Protein 8E16 (pdb70)

Organism: NCBI:txid205868

B-factor: mean 70.56, std 2.94, range [62.06, 99.28]

Structure (mmCIF, N/CA/C/O backbone):
data_8E16
#
_entry.id   8E16
#
loop_
_atom_site.group_PDB
_atom_site.id
_atom_site.type_symbol
_atom_site.label_atom_id
_atom_site.label_alt_id
_atom_site.label_comp_id
_atom_site.label_asym_id
_atom_site.label_entity_id
_atom_site.label_seq_id
_atom_site.pdbx_PDB_ins_code
_atom_site.Cartn_x
_atom_site.Cartn_y
_atom_site.Cartn_z
_atom_site.occupancy
_atom_site.B_iso_or_equiv
_atom_site.auth_seq_id
_atom_site.auth_comp_id
_atom_site.auth_asym_id
_atom_site.auth_atom_id
_atom_site.pdbx_PDB_model_num
ATOM 1 N N . ALA A 1 2 ? 191.100 272.275 282.686 1.00 75.64 2 ALA I N 1
ATOM 2 C CA . ALA A 1 2 ? 191.190 273.282 283.740 1.00 75.64 2 ALA I CA 1
ATOM 3 C C . ALA A 1 2 ? 191.284 274.689 283.147 1.00 75.64 2 ALA I C 1
ATOM 4 O O . ALA A 1 2 ? 190.253 275.320 282.934 1.00 75.64 2 ALA I O 1
ATOM 11 N N . PHE A 1 3 ? 192.486 275.191 282.848 1.00 72.65 3 PHE I N 1
ATOM 12 C CA . PHE A 1 3 ? 192.712 276.494 282.227 1.00 72.65 3 PHE I CA 1
ATOM 13 C C . PHE A 1 3 ? 192.561 276.433 280.706 1.00 72.65 3 PHE I C 1
ATOM 14 O O . PHE A 1 3 ? 193.429 275.923 280.007 1.00 72.65 3 PHE I O 1
ATOM 31 N N . ASN A 1 4 ? 191.469 276.965 280.181 1.00 75.20 4 ASN I N 1
ATOM 32 C CA . ASN A 1 4 ? 191.188 277.016 278.750 1.00 75.20 4 ASN I CA 1
ATOM 33 C C . ASN A 1 4 ? 191.648 278.322 278.097 1.00 75.20 4 ASN I C 1
ATOM 34 O O . ASN A 1 4 ? 191.728 278.387 276.875 1.00 75.20 4 ASN I O 1
ATOM 45 N N . ASN A 1 5 ? 191.916 279.365 278.879 1.00 71.69 5 ASN I N 1
ATOM 46 C CA . ASN A 1 5 ? 192.175 280.711 278.390 1.00 71.69 5 ASN I CA 1
ATOM 47 C C . ASN A 1 5 ? 193.513 281.272 278.867 1.00 71.69 5 ASN I C 1
ATOM 48 O O . ASN A 1 5 ? 194.124 282.058 278.149 1.00 71.69 5 ASN I O 1
ATOM 59 N N . PHE A 1 6 ? 193.994 280.899 280.048 1.00 67.40 6 PHE I N 1
ATOM 60 C CA . PHE A 1 6 ? 195.145 281.556 280.663 1.00 67.40 6 PHE I CA 1
ATOM 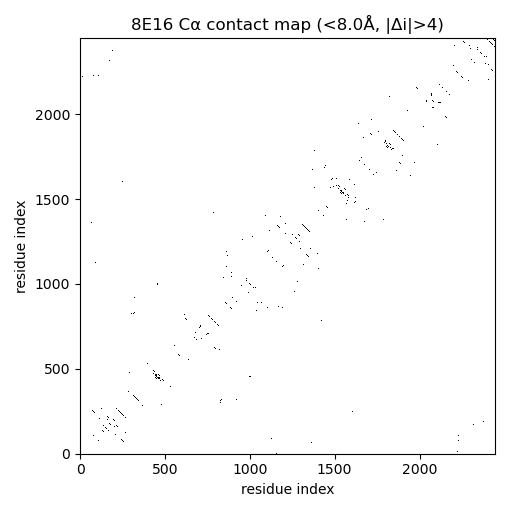61 C C . PHE A 1 6 ? 196.528 281.013 280.249 1.00 67.40 6 PHE I C 1
ATOM 62 O O . PHE A 1 6 ? 197.543 281.580 280.639 1.00 67.40 6 PHE I O 1
ATOM 79 N N . ILE A 1 7 ? 196.601 279.940 279.456 1.00 67.66 7 ILE I N 1
ATOM 80 C CA . ILE A 1 7 ? 197.860 279.341 278.978 1.00 67.66 7 ILE I CA 1
ATOM 81 C C . ILE A 1 7 ? 198.242 279.921 277.607 1.00 67.66 7 ILE I C 1
ATOM 82 O O . ILE A 1 7 ? 197.511 279.698 276.645 1.00 67.66 7 ILE I O 1
ATOM 98 N N . PRO A 1 8 ? 199.363 280.643 277.462 1.00 66.19 8 PRO I N 1
ATOM 99 C CA . PRO A 1 8 ? 199.748 281.259 276.202 1.00 66.19 8 PRO I CA 1
ATOM 100 C C . PRO A 1 8 ? 200.329 280.296 275.160 1.00 66.19 8 PRO I C 1
ATOM 101 O O . PRO A 1 8 ? 200.976 279.306 275.473 1.00 66.19 8 PRO I O 1
ATOM 112 N N . GLU A 1 9 ? 200.186 280.652 273.893 1.00 67.14 9 GLU I N 1
ATOM 113 C CA . GLU A 1 9 ? 201.072 280.225 272.812 1.00 67.14 9 GLU I CA 1
ATOM 114 C C . GLU A 1 9 ? 202.093 281.340 272.590 1.00 67.14 9 GLU I C 1
ATOM 115 O O . GLU A 1 9 ? 201.732 282.509 272.632 1.00 67.14 9 GLU I O 1
ATOM 127 N N . LEU A 1 10 ? 203.365 281.025 272.396 1.00 67.27 10 LEU I N 1
ATOM 128 C CA . LEU A 1 10 ? 204.442 282.012 272.290 1.00 67.27 10 LEU I CA 1
ATOM 129 C C . LEU A 1 10 ? 204.988 282.067 270.867 1.00 67.27 10 LEU I C 1
ATOM 130 O O . LEU A 1 10 ? 205.051 281.053 270.192 1.00 67.27 10 LEU I O 1
ATOM 146 N N . TRP A 1 11 ? 205.390 283.237 270.394 1.00 64.84 11 TRP I N 1
ATOM 147 C CA . TRP A 1 11 ? 206.047 283.412 269.104 1.00 64.84 11 TRP I CA 1
ATOM 148 C C . TRP A 1 11 ? 207.511 283.727 269.322 1.00 64.84 11 TRP I C 1
ATOM 149 O O . TRP A 1 11 ? 207.845 284.620 270.095 1.00 64.84 11 TRP I O 1
ATOM 170 N N . SER A 1 12 ? 208.391 283.037 268.607 1.00 69.88 12 SER I N 1
ATOM 171 C CA . SER A 1 12 ? 209.775 283.480 268.481 1.00 69.88 12 SER I CA 1
ATOM 172 C C . SER A 1 12 ? 209.806 284.867 267.839 1.00 69.88 12 SER I C 1
ATOM 173 O O . SER A 1 12 ? 209.198 285.086 266.798 1.00 69.88 12 SER I O 1
ATOM 181 N N . ASP A 1 13 ? 210.503 285.827 268.426 1.00 72.84 13 ASP I N 1
ATOM 182 C CA . ASP A 1 13 ? 210.624 287.200 267.923 1.00 72.84 13 ASP I CA 1
ATOM 183 C C . ASP A 1 13 ? 211.697 287.351 266.839 1.00 72.84 13 ASP I C 1
ATOM 184 O O . ASP A 1 13 ? 212.236 288.429 266.622 1.00 72.84 13 ASP I O 1
ATOM 193 N N . MET A 1 14 ? 212.037 286.261 266.159 1.00 74.17 14 MET I N 1
ATOM 194 C CA . MET A 1 14 ? 213.142 286.177 265.222 1.00 74.17 14 MET I CA 1
ATOM 195 C C . MET A 1 14 ? 212.767 285.285 264.050 1.00 74.17 14 MET I C 1
ATOM 196 O O . MET A 1 14 ? 212.429 284.121 264.236 1.00 74.17 14 MET I O 1
ATOM 210 N N . LEU A 1 15 ? 212.827 285.816 262.834 1.00 70.93 15 LEU I N 1
ATOM 211 C CA . LEU A 1 15 ? 212.594 285.036 261.622 1.00 70.93 15 LEU I CA 1
ATOM 212 C C . LEU A 1 15 ? 213.788 284.132 261.322 1.00 70.93 15 LEU I C 1
ATOM 213 O O . LEU A 1 15 ? 214.933 284.560 261.429 1.00 70.93 15 LEU I O 1
ATOM 229 N N . LEU A 1 16 ? 213.542 282.911 260.861 1.00 71.14 16 LEU I N 1
ATOM 230 C CA . LEU A 1 16 ? 214.563 282.066 260.246 1.00 71.14 16 LEU I CA 1
ATOM 231 C C . LEU A 1 16 ? 214.939 282.571 258.852 1.00 71.14 16 LEU I C 1
ATOM 232 O O . LEU A 1 16 ? 214.086 282.699 257.974 1.00 71.14 16 LEU I O 1
ATOM 248 N N . GLU A 1 17 ? 216.231 282.787 258.632 1.00 74.82 17 GLU I N 1
ATOM 249 C CA . GLU A 1 17 ? 216.802 283.013 257.306 1.00 74.82 17 GLU I CA 1
ATOM 250 C C . GLU A 1 17 ? 216.761 281.729 256.469 1.00 74.82 17 GLU I C 1
ATOM 251 O O . GLU A 1 17 ? 216.947 280.628 256.988 1.00 74.82 17 GLU I O 1
ATOM 263 N N . GLU A 1 18 ? 216.573 281.847 255.158 1.00 74.86 18 GLU I N 1
ATOM 264 C CA . GLU A 1 18 ? 216.748 280.723 254.237 1.00 74.86 18 GLU I CA 1
ATOM 265 C C . GLU A 1 18 ? 218.213 280.270 254.148 1.00 74.86 18 GLU I C 1
ATOM 266 O O . GLU A 1 18 ? 219.141 281.079 254.165 1.00 74.86 18 GLU I O 1
ATOM 278 N N . TRP A 1 19 ? 218.434 278.968 253.994 1.00 69.71 19 TRP I N 1
ATOM 279 C CA . TRP A 1 19 ? 219.727 278.408 253.618 1.00 69.71 19 TRP I CA 1
ATOM 280 C C . TRP A 1 19 ? 219.912 278.499 252.100 1.00 69.71 19 TRP I C 1
ATOM 281 O O . TRP A 1 19 ? 219.146 277.902 251.350 1.00 69.71 19 TRP I O 1
ATOM 302 N N . THR A 1 20 ? 220.915 279.250 251.641 1.00 70.20 20 THR I N 1
ATOM 303 C CA . THR A 1 20 ? 221.187 279.530 250.218 1.00 70.20 20 THR I CA 1
ATOM 304 C C . THR A 1 20 ? 222.637 279.235 249.855 1.00 70.20 20 THR I C 1
ATOM 305 O O . THR A 1 20 ? 223.529 279.341 250.693 1.00 70.20 20 THR I O 1
ATOM 316 N N . ALA A 1 21 ? 222.864 278.818 248.611 1.00 70.12 21 ALA I N 1
ATOM 317 C CA . ALA A 1 21 ? 224.173 278.417 248.108 1.00 70.12 21 ALA I CA 1
ATOM 318 C C . ALA A 1 21 ? 225.217 279.530 248.256 1.00 70.12 21 ALA I C 1
ATOM 319 O O . ALA A 1 21 ? 224.928 280.689 247.969 1.00 70.12 21 ALA I O 1
ATOM 326 N N . GLN A 1 22 ? 226.450 279.200 248.634 1.00 72.67 22 GLN I N 1
ATOM 327 C CA . GLN A 1 22 ? 227.549 280.155 248.533 1.00 72.67 22 GLN I CA 1
ATOM 328 C C . GLN A 1 22 ? 227.766 280.532 247.061 1.00 72.67 22 GLN I C 1
ATOM 329 O O . GLN A 1 22 ? 227.866 279.664 246.200 1.00 72.67 22 GLN I O 1
ATOM 343 N N . THR A 1 23 ? 227.865 281.824 246.770 1.00 71.79 23 THR I N 1
ATOM 344 C CA . THR A 1 23 ? 228.137 282.344 245.426 1.00 71.79 23 THR I CA 1
ATOM 345 C C . THR A 1 23 ? 229.637 282.469 245.195 1.00 71.79 23 THR I C 1
ATOM 346 O O . THR A 1 23 ? 230.340 283.003 246.049 1.00 71.79 23 THR I O 1
ATOM 357 N N . VAL A 1 24 ? 230.139 282.006 244.051 1.00 70.85 24 VAL I N 1
ATOM 358 C CA . VAL A 1 24 ? 231.588 281.930 243.785 1.00 70.85 24 VAL I CA 1
ATOM 359 C C . VAL A 1 24 ? 232.021 282.521 242.454 1.00 70.85 24 VAL I C 1
ATOM 360 O O . VAL A 1 24 ? 233.122 283.049 242.358 1.00 70.85 24 VAL I O 1
ATOM 373 N N . PHE A 1 25 ? 231.203 282.449 241.416 1.00 69.87 25 PHE I N 1
ATOM 374 C CA . PHE A 1 25 ? 231.655 282.702 240.062 1.00 69.87 25 PHE I CA 1
ATOM 375 C C . PHE A 1 25 ? 232.052 284.154 239.803 1.00 69.87 25 PHE I C 1
ATOM 376 O O . PHE A 1 25 ? 232.998 284.385 239.060 1.00 69.87 25 PHE I O 1
ATOM 393 N N . ALA A 1 26 ? 231.423 285.139 240.444 1.00 71.10 26 ALA I N 1
ATOM 394 C CA . ALA A 1 26 ? 231.758 286.552 240.251 1.00 71.10 26 ALA I CA 1
ATOM 395 C C . ALA A 1 26 ? 233.163 286.953 240.743 1.00 71.10 26 ALA I C 1
ATOM 396 O O . ALA A 1 26 ? 233.670 287.995 240.340 1.00 71.10 26 ALA I O 1
ATOM 403 N N . ASN A 1 27 ? 233.814 286.140 241.574 1.00 72.36 27 ASN I N 1
ATOM 404 C CA . ASN A 1 27 ? 235.216 286.326 241.968 1.00 72.36 27 ASN I CA 1
ATOM 405 C C . ASN A 1 27 ? 236.205 285.452 241.182 1.00 72.36 27 ASN I C 1
ATOM 406 O O . ASN A 1 27 ? 237.403 285.626 241.339 1.00 72.36 27 ASN I O 1
ATOM 417 N N . LEU A 1 28 ? 235.747 284.515 240.354 1.00 69.29 28 LEU I N 1
ATOM 418 C CA . LEU A 1 28 ? 236.617 283.630 239.571 1.00 69.29 28 LEU I CA 1
ATOM 419 C C . LEU A 1 28 ? 236.892 284.134 238.158 1.00 69.29 28 LEU I C 1
ATOM 420 O O . LEU A 1 28 ? 237.968 283.890 237.633 1.00 69.29 28 LEU I O 1
ATOM 436 N N . VAL A 1 29 ? 235.933 284.809 237.533 1.00 69.42 29 VAL I N 1
ATOM 437 C CA . VAL A 1 29 ? 236.064 285.401 236.194 1.00 69.42 29 VAL I CA 1
ATOM 438 C C . VAL A 1 29 ? 236.761 286.766 236.201 1.00 69.42 29 VAL I C 1
ATOM 439 O O . VAL A 1 29 ? 236.948 287.389 237.242 1.00 69.42 29 VAL I O 1
ATOM 452 N N . ASN A 1 30 ? 237.162 287.239 235.025 1.00 70.80 30 ASN I N 1
ATOM 453 C CA . ASN A 1 30 ? 237.864 288.504 234.811 1.00 70.80 30 ASN I CA 1
ATOM 454 C C . ASN A 1 30 ? 236.931 289.729 234.950 1.00 70.80 30 ASN I C 1
ATOM 455 O O . ASN A 1 30 ? 235.856 289.773 234.355 1.00 70.80 30 ASN I O 1
ATOM 466 N N . ARG A 1 31 ? 237.346 290.744 235.719 1.00 71.21 31 ARG I N 1
ATOM 467 C CA . ARG A 1 31 ? 236.566 291.962 236.021 1.00 71.21 31 ARG I CA 1
ATOM 468 C C . ARG A 1 31 ? 237.122 293.242 235.392 1.00 71.21 31 ARG I C 1
ATOM 469 O O . ARG A 1 31 ? 236.619 294.324 235.668 1.00 71.21 31 ARG I O 1
ATOM 490 N N . GLU A 1 32 ? 238.166 293.167 234.574 1.00 73.03 32 GLU I N 1
ATOM 491 C CA . GLU A 1 32 ? 238.913 294.359 234.139 1.00 73.03 32 GLU I CA 1
ATOM 492 C C . GLU A 1 32 ? 238.081 295.376 233.333 1.00 73.03 32 GLU I C 1
ATOM 493 O O . GLU A 1 32 ? 238.308 296.579 233.428 1.00 73.03 32 GLU I O 1
ATOM 505 N N . TYR A 1 33 ? 237.076 294.927 232.584 1.00 71.00 33 TYR I N 1
ATOM 506 C CA . TYR A 1 33 ? 236.237 295.795 231.757 1.00 71.00 33 TYR I CA 1
ATOM 507 C C . TYR A 1 33 ? 235.225 296.646 232.530 1.00 71.00 33 TYR I C 1
ATOM 508 O O . TYR A 1 33 ? 234.598 297.517 231.939 1.00 71.00 33 TYR I O 1
ATOM 526 N N . GLU A 1 34 ? 235.077 296.480 233.842 1.00 72.45 34 GLU I N 1
ATOM 527 C CA . GLU A 1 34 ? 234.239 297.376 234.648 1.00 72.45 34 GLU I CA 1
ATOM 528 C C . GLU A 1 34 ? 234.740 298.822 234.666 1.00 72.45 34 GLU I C 1
ATOM 529 O O . GLU A 1 34 ? 233.953 299.739 234.892 1.00 72.45 34 GLU I O 1
ATOM 541 N N . GLY A 1 35 ? 236.026 299.052 234.392 1.00 71.78 35 GLY I N 1
ATOM 542 C CA . GLY A 1 35 ? 236.567 300.389 234.161 1.00 71.78 35 GLY I CA 1
ATOM 543 C C . GLY A 1 35 ? 235.997 301.051 232.905 1.00 71.78 35 GLY I C 1
ATOM 544 O O . GLY A 1 35 ? 235.395 302.116 232.988 1.00 71.78 35 GLY I O 1
ATOM 548 N N . ILE A 1 36 ? 236.150 300.421 231.738 1.00 70.64 36 ILE I N 1
ATOM 549 C CA . ILE A 1 36 ? 235.675 300.982 230.468 1.00 70.64 36 ILE I CA 1
ATOM 550 C C . ILE A 1 36 ? 234.142 301.013 230.384 1.00 70.64 36 ILE I C 1
ATOM 551 O O . ILE A 1 36 ? 233.573 301.982 229.894 1.00 70.64 36 ILE I O 1
ATOM 567 N N . ALA A 1 37 ? 233.453 300.009 230.920 1.00 69.57 37 ALA I N 1
ATOM 568 C CA . ALA A 1 37 ? 232.001 299.852 230.832 1.00 69.57 37 ALA I CA 1
ATOM 569 C C . ALA A 1 37 ? 231.195 300.720 231.820 1.00 69.57 37 ALA I C 1
ATOM 570 O O . ALA A 1 37 ? 230.032 300.441 232.082 1.00 69.57 37 ALA I O 1
ATOM 577 N N . SER A 1 38 ? 231.765 301.802 232.346 1.00 70.36 38 SER I N 1
ATOM 578 C CA . SER A 1 38 ? 231.060 302.820 233.136 1.00 70.36 38 SER I CA 1
ATOM 579 C C . SER A 1 38 ? 229.860 303.461 232.414 1.00 70.36 38 SER I C 1
ATOM 580 O O . SER A 1 38 ? 228.911 303.893 233.058 1.00 70.36 38 SER I O 1
ATOM 588 N N . LYS A 1 39 ? 229.890 303.488 231.078 1.00 67.69 39 LYS I N 1
ATOM 589 C CA . LYS A 1 39 ? 228.851 303.984 230.167 1.00 67.69 39 LYS I CA 1
ATOM 590 C C . LYS A 1 39 ? 228.833 303.158 228.885 1.00 67.69 39 LYS I C 1
ATOM 591 O O . LYS A 1 39 ? 229.751 302.390 228.636 1.00 67.69 39 LYS I O 1
ATOM 610 N N . GLY A 1 40 ? 227.789 303.291 228.080 1.00 66.04 40 GLY I N 1
ATOM 611 C CA . GLY A 1 40 ? 227.524 302.433 226.926 1.00 66.04 40 GLY I CA 1
ATOM 612 C C . GLY A 1 40 ? 227.121 301.015 227.316 1.00 66.04 40 GLY I C 1
ATOM 613 O O . GLY A 1 40 ? 227.236 300.619 228.469 1.00 66.04 40 GLY I O 1
ATOM 617 N N . ASN A 1 41 ? 226.625 300.232 226.362 1.00 67.54 41 ASN I N 1
ATOM 618 C CA . ASN A 1 41 ? 226.140 298.869 226.603 1.00 67.54 41 ASN I CA 1
ATOM 619 C C . ASN A 1 41 ? 226.800 297.770 225.758 1.00 67.54 41 ASN I C 1
ATOM 620 O O . ASN A 1 41 ? 226.402 296.611 225.837 1.00 67.54 41 ASN I O 1
ATOM 631 N N . VAL A 1 42 ? 227.848 298.108 225.008 1.00 68.29 42 VAL I N 1
ATOM 632 C CA . VAL A 1 42 ? 228.723 297.158 224.303 1.00 68.29 42 VAL I CA 1
ATOM 633 C C . VAL A 1 42 ? 230.184 297.493 224.574 1.00 68.29 42 VAL I C 1
ATOM 634 O O . VAL A 1 42 ? 230.566 298.655 224.490 1.00 68.29 42 VAL I O 1
ATOM 647 N N . VAL A 1 43 ? 231.020 296.492 224.843 1.00 68.37 43 VAL I N 1
ATOM 648 C CA . VAL A 1 43 ? 232.483 296.610 224.819 1.00 68.37 43 VAL I CA 1
ATOM 649 C C . VAL A 1 43 ? 233.023 295.731 223.699 1.00 68.37 43 VAL I C 1
ATOM 650 O O . VAL A 1 43 ? 232.801 294.529 223.713 1.00 68.37 43 VAL I O 1
ATOM 663 N N . HIS A 1 44 ? 233.737 296.305 222.732 1.00 67.39 44 HIS I N 1
ATOM 664 C CA . HIS A 1 44 ? 234.435 295.537 221.697 1.00 67.39 44 HIS I CA 1
ATOM 665 C C . HIS A 1 44 ? 235.817 295.136 222.177 1.00 67.39 44 HIS I C 1
ATOM 666 O O . HIS A 1 44 ? 236.594 295.977 222.618 1.00 67.39 44 HIS I O 1
ATOM 680 N N . ILE A 1 45 ? 236.133 293.851 222.091 1.00 68.65 45 ILE I N 1
ATOM 681 C CA . ILE A 1 45 ? 237.396 293.277 222.550 1.00 68.65 45 ILE I CA 1
ATOM 682 C C . ILE A 1 45 ? 238.082 292.673 221.332 1.00 68.65 45 ILE I C 1
ATOM 683 O O . ILE A 1 45 ? 237.522 291.796 220.682 1.00 68.65 45 ILE I O 1
ATOM 699 N N . ALA A 1 46 ? 239.285 293.140 221.005 1.00 68.09 46 ALA I N 1
ATOM 700 C CA . ALA A 1 46 ? 239.974 292.788 219.766 1.00 68.09 46 ALA I CA 1
ATOM 701 C C . ALA A 1 46 ? 241.221 291.928 220.010 1.00 68.09 46 ALA I C 1
ATOM 702 O O . ALA A 1 46 ? 241.961 292.127 220.970 1.00 68.09 46 ALA I O 1
ATOM 709 N N . GLY A 1 47 ? 241.455 290.970 219.128 1.00 68.78 47 GLY I N 1
ATOM 710 C CA . GLY A 1 47 ? 242.581 290.044 219.157 1.00 68.78 47 GLY I CA 1
ATOM 711 C C . GLY A 1 47 ? 243.407 290.100 217.880 1.00 68.78 47 GLY I C 1
ATOM 712 O O . GLY A 1 47 ? 242.860 290.135 216.782 1.00 68.78 47 GLY I O 1
ATOM 716 N N . VAL A 1 48 ? 244.725 290.083 218.022 1.00 68.02 48 VAL I N 1
ATOM 717 C CA . VAL A 1 48 ? 245.690 290.029 216.919 1.00 68.02 48 VAL I CA 1
ATOM 718 C C . VAL A 1 48 ? 245.515 288.779 216.063 1.00 68.02 48 VAL I C 1
ATOM 719 O O . VAL A 1 48 ? 245.347 287.685 216.590 1.00 68.02 48 VAL I O 1
ATOM 732 N N . VAL A 1 49 ? 245.612 288.921 214.743 1.00 69.12 49 VAL I N 1
ATOM 733 C CA . VAL A 1 49 ? 245.789 287.793 213.816 1.00 69.12 49 VAL I CA 1
ATOM 734 C C . VAL A 1 49 ? 247.246 287.773 213.373 1.00 69.12 49 VAL I C 1
ATOM 735 O O . VAL A 1 49 ? 247.745 288.768 212.856 1.00 69.12 49 VAL I O 1
ATOM 748 N N . ALA A 1 50 ? 247.953 286.663 213.579 1.00 68.23 50 ALA I N 1
ATOM 749 C CA . ALA A 1 50 ? 249.389 286.604 213.340 1.00 68.23 50 ALA I CA 1
ATOM 750 C C . ALA A 1 50 ? 249.749 286.691 211.841 1.00 68.23 50 ALA I C 1
ATOM 751 O O . ALA A 1 50 ? 249.036 286.114 211.015 1.00 68.23 50 ALA I O 1
ATOM 758 N N . PRO A 1 51 ? 250.864 287.338 211.460 1.00 68.02 51 PRO I N 1
ATOM 759 C CA . PRO A 1 51 ? 251.397 287.255 210.107 1.00 68.02 51 PRO I CA 1
ATOM 760 C C . PRO A 1 51 ? 251.734 285.810 209.728 1.00 68.02 51 PRO I C 1
ATOM 761 O O . PRO A 1 51 ? 252.319 285.074 210.517 1.00 68.02 51 PRO I O 1
ATOM 772 N N . THR A 1 52 ? 251.388 285.379 208.522 1.00 68.41 52 THR I N 1
ATOM 773 C CA . THR A 1 52 ? 251.698 284.029 208.031 1.00 68.41 52 THR I CA 1
ATOM 774 C C . THR A 1 52 ? 253.164 283.905 207.621 1.00 68.41 52 THR I C 1
ATOM 775 O O . THR A 1 52 ? 253.668 284.737 206.867 1.00 68.41 52 THR I O 1
ATOM 786 N N . VAL A 1 53 ? 253.848 282.847 208.061 1.00 67.62 53 VAL I N 1
ATOM 787 C CA . VAL A 1 53 ? 255.196 282.506 207.586 1.00 67.62 53 VAL I CA 1
ATOM 788 C C . VAL A 1 53 ? 255.134 282.013 206.143 1.00 67.62 53 VAL I C 1
ATOM 789 O O . VAL A 1 53 ? 254.332 281.141 205.816 1.00 67.62 53 VAL I O 1
ATOM 802 N N . LYS A 1 54 ? 255.980 282.567 205.274 1.00 70.48 54 LYS I N 1
ATOM 803 C CA . LYS A 1 54 ? 256.068 282.222 203.848 1.00 70.48 54 LYS I CA 1
ATOM 804 C C . LYS A 1 54 ? 257.306 281.391 203.554 1.00 70.48 54 LYS I C 1
ATOM 805 O O . LYS A 1 54 ? 258.365 281.631 204.122 1.00 70.48 54 LYS I O 1
ATOM 824 N N . ASP A 1 55 ? 257.209 280.429 202.645 1.00 73.04 55 ASP I N 1
ATOM 825 C CA . ASP A 1 55 ? 258.368 279.672 202.165 1.00 73.04 55 ASP I CA 1
ATOM 826 C C . ASP A 1 55 ? 259.177 280.500 201.155 1.00 73.04 55 ASP I C 1
ATOM 827 O O . ASP A 1 55 ? 258.995 280.419 199.943 1.00 73.04 55 ASP I O 1
ATOM 836 N N . TYR A 1 56 ? 260.057 281.346 201.682 1.00 73.12 56 TYR I N 1
ATOM 837 C CA . TYR A 1 56 ? 260.833 282.324 200.923 1.00 73.12 56 TYR I CA 1
ATOM 838 C C . TYR A 1 56 ? 261.692 281.702 199.822 1.00 73.12 56 TYR I C 1
ATOM 839 O O . TYR A 1 56 ? 261.807 282.265 198.741 1.00 73.12 56 TYR I O 1
ATOM 857 N N . LYS A 1 57 ? 262.239 280.509 200.067 1.00 73.10 57 LYS I N 1
ATOM 858 C CA . LYS A 1 57 ? 263.113 279.768 199.157 1.00 73.10 57 LYS I CA 1
ATOM 859 C C . LYS A 1 57 ? 262.341 279.115 198.003 1.00 73.10 57 LYS I C 1
ATOM 860 O O . LYS A 1 57 ? 262.940 278.713 197.012 1.00 73.10 57 LYS I O 1
ATOM 879 N N . ALA A 1 58 ? 261.021 278.978 198.116 1.00 73.89 58 ALA I N 1
ATOM 880 C CA . ALA A 1 58 ? 260.161 278.486 197.040 1.00 73.89 58 ALA I CA 1
ATOM 881 C C . ALA A 1 58 ? 259.598 279.611 196.160 1.00 73.89 58 ALA I C 1
ATOM 882 O O . ALA A 1 58 ? 259.244 279.384 195.006 1.00 73.89 58 ALA I O 1
ATOM 889 N N . ALA A 1 59 ? 259.542 280.836 196.676 1.00 74.22 59 ALA I N 1
ATOM 890 C CA . ALA A 1 59 ? 259.154 282.033 195.939 1.00 74.22 59 ALA I CA 1
ATOM 891 C C . ALA A 1 59 ? 260.300 282.588 195.064 1.00 74.22 59 ALA I C 1
ATOM 892 O O . ALA A 1 59 ? 260.486 283.797 194.982 1.00 74.22 59 ALA I O 1
ATOM 899 N N . GLY A 1 60 ? 261.147 281.742 194.479 1.00 74.72 60 GLY I N 1
ATOM 900 C CA . GLY A 1 60 ? 262.481 282.175 194.070 1.00 74.72 60 GLY I CA 1
ATOM 901 C C . GLY A 1 60 ? 263.279 282.555 195.312 1.00 74.72 60 GLY I C 1
ATOM 902 O O . GLY A 1 60 ? 263.626 281.695 196.114 1.00 74.72 60 GLY I O 1
ATOM 906 N N . ARG A 1 61 ? 263.525 283.849 195.499 1.00 73.81 61 ARG I N 1
ATOM 907 C CA . ARG A 1 61 ? 263.864 284.462 196.793 1.00 73.81 61 ARG I CA 1
ATOM 908 C C . ARG A 1 61 ? 263.109 285.774 196.988 1.00 73.81 61 ARG I C 1
ATOM 909 O O . ARG A 1 61 ? 263.628 286.743 197.528 1.00 73.81 61 ARG I O 1
ATOM 930 N N . GLN A 1 62 ? 261.890 285.841 196.476 1.00 74.59 62 GLN I N 1
ATOM 931 C CA . GLN A 1 62 ? 261.035 287.017 196.563 1.00 74.59 62 GLN I CA 1
ATOM 932 C C . GLN A 1 62 ? 260.307 287.086 197.911 1.00 74.59 62 GLN I C 1
ATOM 933 O O . GLN A 1 62 ? 260.034 286.079 198.555 1.00 74.59 62 GLN I O 1
ATOM 947 N N . THR A 1 63 ? 259.924 288.289 198.315 1.00 77.05 63 THR I N 1
ATOM 948 C CA . THR A 1 63 ? 259.037 288.555 199.455 1.00 77.05 63 THR I CA 1
ATOM 949 C C . THR A 1 63 ? 258.153 289.769 199.168 1.00 77.05 63 THR I C 1
ATOM 950 O O . THR A 1 63 ? 258.514 290.621 198.360 1.00 77.05 63 THR I O 1
ATOM 961 N N . SER A 1 64 ? 256.995 289.872 199.806 1.00 77.03 64 SER I N 1
ATOM 962 C CA . SER A 1 64 ? 256.163 291.080 199.796 1.00 77.03 64 SER I CA 1
ATOM 963 C C . SER A 1 64 ? 255.370 291.202 201.088 1.00 77.03 64 SER I C 1
ATOM 964 O O . SER A 1 64 ? 255.139 290.213 201.781 1.00 77.03 64 SER I O 1
ATOM 972 N N . ALA A 1 65 ? 254.968 292.415 201.444 1.00 74.82 65 ALA I N 1
ATOM 973 C CA . ALA A 1 65 ? 254.211 292.640 202.661 1.00 74.82 65 ALA I CA 1
ATOM 974 C C . ALA A 1 65 ? 252.763 292.163 202.505 1.00 74.82 65 ALA I C 1
ATOM 975 O O . ALA A 1 65 ? 252.091 292.490 201.532 1.00 74.82 65 ALA I O 1
ATOM 982 N N . ASP A 1 66 ? 252.259 291.426 203.485 1.00 76.13 66 ASP I N 1
ATOM 983 C CA . ASP A 1 66 ? 250.821 291.217 203.666 1.00 76.13 66 ASP I CA 1
ATOM 984 C C . ASP A 1 66 ? 250.190 292.365 204.457 1.00 76.13 66 ASP I C 1
ATOM 985 O O . ASP A 1 66 ? 250.853 293.055 205.228 1.00 76.13 66 ASP I O 1
ATOM 994 N N . ALA A 1 67 ? 248.882 292.546 204.309 1.00 72.42 67 ALA I N 1
ATOM 995 C CA . ALA A 1 67 ? 248.083 293.317 205.248 1.00 72.42 67 ALA I CA 1
ATOM 996 C C . ALA A 1 67 ? 247.860 292.555 206.562 1.00 72.42 67 ALA I C 1
ATOM 997 O O . ALA A 1 67 ? 247.444 291.401 206.548 1.00 72.42 67 ALA I O 1
ATOM 1004 N N . ILE A 1 68 ? 248.111 293.199 207.699 1.00 69.98 68 ILE I N 1
ATOM 1005 C CA . ILE A 1 68 ? 247.742 292.678 209.020 1.00 69.98 68 ILE I CA 1
ATOM 1006 C C . ILE A 1 68 ? 246.226 292.748 209.232 1.00 69.98 68 ILE I C 1
ATOM 1007 O O . ILE A 1 68 ? 245.508 293.409 208.488 1.00 69.98 68 ILE I O 1
ATOM 1023 N N . SER A 1 69 ? 245.715 292.029 210.225 1.00 71.49 69 SER I N 1
ATOM 1024 C CA . SER A 1 69 ? 244.280 291.929 210.517 1.00 71.49 69 SER I CA 1
ATOM 1025 C C . SER A 1 69 ? 244.010 291.828 212.013 1.00 71.49 69 SER I C 1
ATOM 1026 O O . SER A 1 69 ? 244.911 291.706 212.831 1.00 71.49 69 SER I O 1
ATOM 1034 N N . ASP A 1 70 ? 242.737 291.868 212.376 1.00 71.03 70 ASP I N 1
ATOM 1035 C CA . ASP A 1 70 ? 242.237 291.639 213.720 1.00 71.03 70 ASP I CA 1
ATOM 1036 C C . ASP A 1 70 ? 241.086 290.626 213.712 1.00 71.03 70 ASP I C 1
ATOM 1037 O O . ASP A 1 70 ? 240.554 290.212 212.682 1.00 71.03 70 ASP I O 1
ATOM 1046 N N . THR A 1 71 ? 240.721 290.211 214.909 1.00 71.04 71 THR I N 1
ATOM 1047 C CA . THR A 1 71 ? 239.479 289.522 215.252 1.00 71.04 71 THR I CA 1
ATOM 1048 C C . THR A 1 71 ? 238.853 290.271 216.413 1.00 71.04 71 THR I C 1
ATOM 1049 O O . THR A 1 71 ? 239.530 291.065 217.061 1.00 71.04 71 THR I O 1
ATOM 1060 N N . GLY A 1 72 ? 237.589 290.020 216.730 1.00 71.58 72 GLY I N 1
ATOM 1061 C CA . GLY A 1 72 ? 237.043 290.518 217.980 1.00 71.58 72 GLY I CA 1
ATOM 1062 C C . GLY A 1 72 ? 235.738 289.870 218.411 1.00 71.58 72 GLY I C 1
ATOM 1063 O O . GLY A 1 72 ? 235.069 289.186 217.643 1.00 71.58 72 GLY I O 1
ATOM 1067 N N . VAL A 1 73 ? 235.407 290.095 219.674 1.00 69.95 73 VAL I N 1
ATOM 1068 C CA . VAL A 1 73 ? 234.190 289.656 220.358 1.00 69.95 73 VAL I CA 1
ATOM 1069 C C . VAL A 1 73 ? 233.566 290.854 221.070 1.00 69.95 73 VAL I C 1
ATOM 1070 O O . VAL A 1 73 ? 234.271 291.776 221.466 1.00 69.95 73 VAL I O 1
ATOM 1083 N N . ASP A 1 74 ? 232.250 290.831 221.253 1.00 70.51 74 ASP I N 1
ATOM 1084 C CA . ASP A 1 74 ? 231.512 291.892 221.938 1.00 70.51 74 ASP I CA 1
ATOM 1085 C C . ASP A 1 74 ? 231.039 291.405 223.312 1.00 70.51 74 ASP I C 1
ATOM 1086 O O . ASP A 1 74 ? 230.323 290.412 223.399 1.00 70.51 74 ASP I O 1
ATOM 1095 N N . LEU A 1 75 ? 231.383 292.109 224.387 1.00 69.02 75 LEU I N 1
ATOM 1096 C CA . LEU A 1 75 ? 230.710 291.959 225.674 1.00 69.02 75 LEU I CA 1
ATOM 1097 C C . LEU A 1 75 ? 229.471 292.853 225.663 1.00 69.02 75 LEU I C 1
ATOM 1098 O O . LEU A 1 75 ? 229.588 294.058 225.469 1.00 69.02 75 LEU I O 1
ATOM 1114 N N . LEU A 1 76 ? 228.289 292.277 225.862 1.00 68.70 76 LEU I N 1
ATOM 1115 C CA . LEU A 1 76 ? 227.031 293.015 225.878 1.00 68.70 76 LEU I CA 1
ATOM 1116 C C . LEU A 1 76 ? 226.568 293.193 227.319 1.00 68.70 76 LEU I C 1
ATOM 1117 O O . LEU A 1 76 ? 226.366 292.211 228.028 1.00 68.70 76 LEU I O 1
ATOM 1133 N N . ILE A 1 77 ? 226.364 294.430 227.755 1.00 68.79 77 ILE I N 1
ATOM 1134 C CA . ILE A 1 77 ? 225.747 294.734 229.043 1.00 68.79 77 ILE I CA 1
ATOM 1135 C C . ILE A 1 77 ? 224.229 294.725 228.853 1.00 68.79 77 ILE I C 1
ATOM 1136 O O . ILE A 1 77 ? 223.580 295.757 228.753 1.00 68.79 77 ILE I O 1
ATOM 1152 N N . ASP A 1 78 ? 223.678 293.529 228.686 1.00 69.99 78 ASP I N 1
ATOM 1153 C CA . ASP A 1 78 ? 222.299 293.292 228.274 1.00 69.99 78 ASP I CA 1
ATOM 1154 C C . ASP A 1 78 ? 221.452 292.541 229.302 1.00 69.99 78 ASP I C 1
ATOM 1155 O O . ASP A 1 78 ? 220.286 292.279 229.034 1.00 69.99 78 ASP I O 1
ATOM 1164 N N . GLN A 1 79 ? 221.975 292.214 230.479 1.00 69.29 79 GLN I N 1
ATOM 1165 C CA . GLN A 1 79 ? 221.186 291.620 231.549 1.00 69.29 79 GLN I CA 1
ATOM 1166 C C . GLN A 1 79 ? 220.753 292.725 232.496 1.00 69.29 79 GLN I C 1
ATOM 1167 O O . GLN A 1 79 ? 221.571 293.481 232.999 1.00 69.29 79 GLN I O 1
ATOM 1181 N N . GLU A 1 80 ? 219.467 292.812 232.772 1.00 70.83 80 GLU I N 1
ATOM 1182 C CA . GLU A 1 80 ? 218.914 293.756 233.727 1.00 70.83 80 GLU I CA 1
ATOM 1183 C C . GLU A 1 80 ? 217.790 293.065 234.487 1.00 70.83 80 GLU I C 1
ATOM 1184 O O . GLU A 1 80 ? 216.806 292.608 233.914 1.00 70.83 80 GLU I O 1
ATOM 1196 N N . LYS A 1 81 ? 218.002 292.911 235.788 1.00 69.97 81 LYS I N 1
ATOM 1197 C CA . LYS A 1 81 ? 217.215 292.090 236.709 1.00 69.97 81 LYS I CA 1
ATOM 1198 C C . LYS A 1 81 ? 216.812 292.923 237.903 1.00 69.97 81 LYS I C 1
ATOM 1199 O O . LYS A 1 81 ? 217.551 293.807 238.306 1.00 69.97 81 LYS I O 1
ATOM 1218 N N . SER A 1 82 ? 215.652 292.656 238.474 1.00 70.47 82 SER I N 1
ATOM 1219 C CA . SER A 1 82 ? 215.113 293.483 239.549 1.00 70.47 82 SER I CA 1
ATOM 1220 C C . SER A 1 82 ? 214.472 292.680 240.668 1.00 70.47 82 SER I C 1
ATOM 1221 O O . SER A 1 82 ? 214.045 291.550 240.476 1.00 70.47 82 SER I O 1
ATOM 1229 N N . ILE A 1 83 ? 214.396 293.291 241.838 1.00 70.46 83 ILE I N 1
ATOM 1230 C CA . ILE A 1 83 ? 213.606 292.879 243.001 1.00 70.46 83 ILE I CA 1
ATOM 1231 C C . ILE A 1 83 ? 212.593 293.984 243.270 1.00 70.46 83 ILE I C 1
ATOM 1232 O O . ILE A 1 83 ? 212.943 295.149 243.155 1.00 70.46 83 ILE I O 1
ATOM 1248 N N . ASP A 1 84 ? 211.355 293.655 243.630 1.00 71.97 84 ASP I N 1
ATOM 1249 C CA . ASP A 1 84 ? 210.315 294.649 243.921 1.00 71.97 84 ASP I CA 1
ATOM 1250 C C . ASP A 1 84 ? 209.247 294.044 244.843 1.00 71.97 84 ASP I C 1
ATOM 1251 O O . ASP A 1 84 ? 208.577 293.081 244.473 1.00 71.97 84 ASP I O 1
ATOM 1260 N N . PHE A 1 85 ? 209.109 294.544 246.071 1.00 70.85 85 PHE I N 1
ATOM 1261 C CA . PHE A 1 85 ? 208.173 293.988 247.051 1.00 70.85 85 PHE I CA 1
ATOM 1262 C C . PHE A 1 85 ? 207.616 295.022 248.029 1.00 70.85 85 PHE I C 1
ATOM 1263 O O . PHE A 1 85 ? 208.194 296.083 248.259 1.00 70.85 85 PHE I O 1
ATOM 1280 N N . LEU A 1 86 ? 206.472 294.689 248.621 1.00 70.79 86 LEU I N 1
ATOM 1281 C CA . LEU A 1 86 ? 205.767 295.492 249.606 1.00 70.79 86 LEU I CA 1
ATOM 1282 C C . LEU A 1 86 ? 205.953 294.972 251.020 1.00 70.79 86 LEU I C 1
ATOM 1283 O O . LEU A 1 86 ? 205.794 293.788 251.259 1.00 70.79 86 LEU I O 1
ATOM 1299 N N . VAL A 1 87 ? 206.153 295.873 251.971 1.00 70.30 87 VAL I N 1
ATOM 1300 C CA . VAL A 1 87 ? 205.929 295.611 253.396 1.00 70.30 87 VAL I CA 1
ATOM 1301 C C . VAL A 1 87 ? 204.745 296.440 253.879 1.00 70.30 87 VAL I C 1
ATOM 1302 O O . VAL A 1 87 ? 204.811 297.658 253.935 1.00 70.30 87 VAL I O 1
ATOM 1315 N N . ASP A 1 88 ? 203.654 295.778 254.230 1.00 71.66 88 ASP I N 1
ATOM 1316 C CA . ASP A 1 88 ? 202.426 296.400 254.727 1.00 71.66 88 ASP I CA 1
ATOM 1317 C C . ASP A 1 88 ? 202.646 297.073 256.083 1.00 71.66 88 ASP I C 1
ATOM 1318 O O . ASP A 1 88 ? 203.200 296.469 256.996 1.00 71.66 88 ASP I O 1
ATOM 1327 N N . ASP A 1 89 ? 202.194 298.312 256.249 1.00 71.21 89 ASP I N 1
ATOM 1328 C CA . ASP A 1 89 ? 202.306 299.045 257.507 1.00 71.21 89 ASP I CA 1
ATOM 1329 C C . ASP A 1 89 ? 201.584 298.383 258.675 1.00 71.21 89 ASP I C 1
ATOM 1330 O O . ASP A 1 89 ? 202.033 298.494 259.810 1.00 71.21 89 ASP I O 1
ATOM 1339 N N . ILE A 1 90 ? 200.478 297.690 258.425 1.00 69.83 90 ILE I N 1
ATOM 1340 C CA . ILE A 1 90 ? 199.770 296.969 259.475 1.00 69.83 90 ILE I CA 1
ATOM 1341 C C . ILE A 1 90 ? 200.575 295.741 259.868 1.00 69.83 90 ILE I C 1
ATOM 1342 O O . ILE A 1 90 ? 200.826 295.530 261.047 1.00 69.83 90 ILE I O 1
ATOM 1358 N N . ASP A 1 91 ? 201.065 294.964 258.904 1.00 70.38 91 ASP I N 1
ATOM 1359 C CA . ASP A 1 91 ? 201.925 293.830 259.209 1.00 70.38 91 ASP I CA 1
ATOM 1360 C C . ASP A 1 91 ? 203.196 294.271 259.932 1.00 70.38 91 ASP I C 1
ATOM 1361 O O . ASP A 1 91 ? 203.496 293.702 260.972 1.00 70.38 91 ASP I O 1
ATOM 1370 N N . ARG A 1 92 ? 203.892 295.325 259.495 1.00 69.19 92 ARG I N 1
ATOM 1371 C CA . ARG A 1 92 ? 205.107 295.816 260.163 1.00 69.19 92 ARG I CA 1
ATOM 1372 C C . ARG A 1 92 ? 204.879 296.121 261.644 1.00 69.19 92 ARG I C 1
ATOM 1373 O O . ARG A 1 92 ? 205.767 295.890 262.453 1.00 69.19 92 ARG I O 1
ATOM 1394 N N . VAL A 1 93 ? 203.693 296.601 262.011 1.00 68.79 93 VAL I N 1
ATOM 1395 C CA . VAL A 1 93 ? 203.286 296.850 263.402 1.00 68.79 93 VAL I CA 1
ATOM 1396 C C . VAL A 1 93 ? 202.893 295.568 264.136 1.00 68.79 93 VAL I C 1
ATOM 1397 O O . VAL A 1 93 ? 203.271 295.388 265.286 1.00 68.79 93 VAL I O 1
ATOM 1410 N N . GLN A 1 94 ? 202.140 294.675 263.508 1.00 67.07 94 GLN I N 1
ATOM 1411 C CA . GLN A 1 94 ? 201.561 293.512 264.173 1.00 67.07 94 GLN I CA 1
ATOM 1412 C C . GLN A 1 94 ? 202.488 292.293 264.306 1.00 67.07 94 GLN I C 1
ATOM 1413 O O . GLN A 1 94 ? 202.205 291.441 265.143 1.00 67.07 94 GLN I O 1
ATOM 1427 N N . VAL A 1 95 ? 203.567 292.150 263.535 1.00 67.83 95 VAL I N 1
ATOM 1428 C CA . VAL A 1 95 ? 204.475 290.986 263.641 1.00 67.83 95 VAL I CA 1
ATOM 1429 C C . VAL A 1 95 ? 205.326 290.972 264.919 1.00 67.83 95 VAL I C 1
ATOM 1430 O O . VAL A 1 95 ? 205.497 291.988 265.589 1.00 67.83 95 VAL I O 1
ATOM 1443 N N . ALA A 1 96 ? 205.890 289.811 265.259 1.00 66.79 96 ALA I N 1
ATOM 1444 C CA . ALA A 1 96 ? 206.627 289.576 266.497 1.00 66.79 96 ALA I CA 1
ATOM 1445 C C . ALA A 1 96 ? 208.047 290.172 266.563 1.00 66.79 96 ALA I C 1
ATOM 1446 O O . ALA A 1 96 ? 208.579 290.329 267.658 1.00 66.79 96 ALA I O 1
ATOM 1453 N N . GLY A 1 97 ? 208.670 290.515 265.435 1.00 68.25 97 GLY I N 1
ATOM 1454 C CA . GLY A 1 97 ? 210.004 291.118 265.380 1.00 68.25 97 GLY I CA 1
ATOM 1455 C C . GLY A 1 97 ? 210.279 291.840 264.071 1.00 68.25 97 GLY I C 1
ATOM 1456 O O . GLY A 1 97 ? 209.366 292.088 263.296 1.00 68.25 97 GLY I O 1
ATOM 1460 N N . SER A 1 98 ? 211.531 292.194 263.811 1.00 71.38 98 SER I N 1
ATOM 1461 C CA . SER A 1 98 ? 211.933 292.948 262.620 1.00 71.38 98 SER I CA 1
ATOM 1462 C C . SER A 1 98 ? 211.626 292.215 261.312 1.00 71.38 98 SER I C 1
ATOM 1463 O O . SER A 1 98 ? 211.786 291.001 261.231 1.00 71.38 98 SER I O 1
ATOM 1471 N N . LEU A 1 99 ? 211.260 292.959 260.264 1.00 71.10 99 LEU I N 1
ATOM 1472 C CA . LEU A 1 99 ? 211.139 292.472 258.888 1.00 71.10 99 LEU I CA 1
ATOM 1473 C C . LEU A 1 99 ? 212.346 292.831 258.003 1.00 71.10 99 LEU I C 1
ATOM 1474 O O . LEU A 1 99 ? 212.305 292.600 256.805 1.00 71.10 99 LEU I O 1
ATOM 1490 N N . GLU A 1 100 ? 213.448 293.347 258.546 1.00 73.77 100 GLU I N 1
ATOM 1491 C CA . GLU A 1 100 ? 214.646 293.709 257.773 1.00 73.77 100 GLU I CA 1
ATOM 1492 C C . GLU A 1 100 ? 215.193 292.560 256.922 1.00 73.77 100 GLU I C 1
ATOM 1493 O O . GLU A 1 100 ? 215.744 292.794 255.847 1.00 73.77 100 GLU I O 1
ATOM 1505 N N . ALA A 1 101 ? 214.997 291.320 257.360 1.00 72.76 101 ALA I N 1
ATOM 1506 C CA . ALA A 1 101 ? 215.452 290.112 256.694 1.00 72.76 101 ALA I CA 1
ATOM 1507 C C . ALA A 1 101 ? 214.940 289.968 255.260 1.00 72.76 101 ALA I C 1
ATOM 1508 O O . ALA A 1 101 ? 215.652 289.433 254.418 1.00 72.76 101 ALA I O 1
ATOM 1515 N N . TYR A 1 102 ? 213.765 290.494 254.921 1.00 71.85 102 TYR I N 1
ATOM 1516 C CA . TYR A 1 102 ? 213.267 290.456 253.546 1.00 71.85 102 TYR I CA 1
ATOM 1517 C C . TYR A 1 102 ? 214.112 291.292 252.581 1.00 71.85 102 TYR I C 1
ATOM 1518 O O . TYR A 1 102 ? 214.277 290.912 251.427 1.00 71.85 102 TYR I O 1
ATOM 1536 N N . THR A 1 103 ? 214.717 292.389 253.038 1.00 71.99 103 THR I N 1
ATOM 1537 C CA . THR A 1 103 ? 215.661 293.173 252.219 1.00 71.99 103 THR I CA 1
ATOM 1538 C C . THR A 1 103 ? 216.954 292.401 251.962 1.00 71.99 103 THR I C 1
ATOM 1539 O O . THR A 1 103 ? 217.380 292.286 250.817 1.00 71.99 103 THR I O 1
ATOM 1550 N N . ARG A 1 104 ? 217.529 291.760 252.989 1.00 72.69 104 ARG I N 1
ATOM 1551 C CA . ARG A 1 104 ? 218.677 290.859 252.840 1.00 72.69 104 ARG I CA 1
ATOM 1552 C C . ARG A 1 104 ? 218.364 289.679 251.931 1.00 72.69 104 ARG I C 1
ATOM 1553 O O . ARG A 1 104 ? 219.196 289.305 251.107 1.00 72.69 104 ARG I O 1
ATOM 1574 N N . ALA A 1 105 ? 217.165 289.111 252.026 1.00 70.69 105 ALA I N 1
ATOM 1575 C CA . ALA A 1 105 ? 216.739 288.014 251.175 1.00 70.69 105 ALA I CA 1
ATOM 1576 C C . ALA A 1 105 ? 216.666 288.440 249.713 1.00 70.69 105 ALA I C 1
ATOM 1577 O O . ALA A 1 105 ? 217.205 287.753 248.859 1.00 70.69 105 ALA I O 1
ATOM 1584 N N . GLY A 1 106 ? 216.093 289.605 249.410 1.00 70.04 106 GLY I N 1
ATOM 1585 C CA . GLY A 1 106 ? 216.080 290.154 248.054 1.00 70.04 106 GLY I CA 1
ATOM 1586 C C . GLY A 1 106 ? 217.473 290.454 247.513 1.00 70.04 106 GLY I C 1
ATOM 1587 O O . GLY A 1 106 ? 217.798 290.073 246.398 1.00 70.04 106 GLY I O 1
ATOM 1591 N N . ALA A 1 107 ? 218.354 291.041 248.317 1.00 68.18 107 ALA I N 1
ATOM 1592 C CA . ALA A 1 107 ? 219.740 291.277 247.921 1.00 68.18 107 ALA I CA 1
ATOM 1593 C C . ALA A 1 107 ? 220.491 289.968 247.618 1.00 68.18 107 ALA I C 1
ATOM 1594 O O . ALA A 1 107 ? 221.157 289.840 246.595 1.00 68.18 107 ALA I O 1
ATOM 1601 N N . THR A 1 108 ? 220.322 288.958 248.468 1.00 69.04 108 THR I N 1
ATOM 1602 C CA . THR A 1 108 ? 220.882 287.611 248.290 1.00 69.04 108 THR I CA 1
ATOM 1603 C C . THR A 1 108 ? 220.324 286.924 247.046 1.00 69.04 108 THR I C 1
ATOM 1604 O O . THR A 1 108 ? 221.051 286.252 246.323 1.00 69.04 108 THR I O 1
ATOM 1615 N N . ALA A 1 109 ? 219.049 287.129 246.736 1.00 69.14 109 ALA I N 1
ATOM 1616 C CA . ALA A 1 109 ? 218.432 286.611 245.526 1.00 69.14 109 ALA I CA 1
ATOM 1617 C C . ALA A 1 109 ? 219.047 287.222 244.260 1.00 69.14 109 ALA I C 1
ATOM 1618 O O . ALA A 1 109 ? 219.379 286.487 243.337 1.00 69.14 109 ALA I O 1
ATOM 1625 N N . LEU A 1 110 ? 219.308 288.532 244.225 1.00 69.12 110 LEU I N 1
ATOM 1626 C CA . LEU A 1 110 ? 220.008 289.160 243.095 1.00 69.12 110 LEU I CA 1
ATOM 1627 C C . LEU A 1 110 ? 221.443 288.661 242.951 1.00 69.12 110 LEU I C 1
ATOM 1628 O O . LEU A 1 110 ? 221.842 288.314 241.850 1.00 69.12 110 LEU I O 1
ATOM 1644 N N . ALA A 1 111 ? 222.195 288.548 244.042 1.00 68.58 111 ALA I N 1
ATOM 1645 C CA . ALA A 1 111 ? 223.532 287.963 244.020 1.00 68.58 111 ALA I CA 1
ATOM 1646 C C . ALA A 1 111 ? 223.540 286.517 243.517 1.00 68.58 111 ALA I C 1
ATOM 1647 O O . ALA A 1 111 ? 224.458 286.091 242.830 1.00 68.58 111 ALA I O 1
ATOM 1654 N N . THR A 1 112 ? 222.509 285.743 243.829 1.00 69.46 112 THR I N 1
ATOM 1655 C CA . THR A 1 112 ? 222.358 284.384 243.315 1.00 69.46 112 THR I CA 1
ATOM 1656 C C . THR A 1 112 ? 222.042 284.389 241.830 1.00 69.46 112 THR I C 1
ATOM 1657 O O . THR A 1 112 ? 222.568 283.555 241.107 1.00 69.46 112 THR I O 1
ATOM 1668 N N . ASP A 1 113 ? 221.234 285.322 241.336 1.00 69.94 113 ASP I N 1
ATOM 1669 C CA . ASP A 1 113 ? 220.940 285.412 239.909 1.00 69.94 113 ASP I CA 1
ATOM 1670 C C . ASP A 1 113 ? 222.172 285.819 239.091 1.00 69.94 113 ASP I C 1
ATOM 1671 O O . ASP A 1 113 ? 222.365 285.325 237.986 1.00 69.94 113 ASP I O 1
ATOM 1680 N N . THR A 1 114 ? 223.055 286.646 239.647 1.00 69.45 114 THR I N 1
ATOM 1681 C CA . THR A 1 114 ? 224.381 286.873 239.087 1.00 69.45 114 THR I CA 1
ATOM 1682 C C . THR A 1 114 ? 225.163 285.578 239.012 1.00 69.45 114 THR I C 1
ATOM 1683 O O . THR A 1 114 ? 225.635 285.213 237.945 1.00 69.45 114 THR I O 1
ATOM 1694 N N . ASP A 1 115 ? 225.308 284.850 240.116 1.00 71.14 115 ASP I N 1
ATOM 1695 C CA . ASP A 1 115 ? 226.149 283.657 240.149 1.00 71.14 115 ASP I CA 1
ATOM 1696 C C . ASP A 1 115 ? 225.663 282.572 239.188 1.00 71.14 115 ASP I C 1
ATOM 1697 O O . ASP A 1 115 ? 226.457 281.971 238.481 1.00 71.14 115 ASP I O 1
ATOM 1706 N N . LYS A 1 116 ? 224.348 282.363 239.100 1.00 70.05 116 LYS I N 1
ATOM 1707 C CA . LYS A 1 116 ? 223.725 281.463 238.131 1.00 70.05 116 LYS I CA 1
ATOM 1708 C C . LYS A 1 116 ? 223.942 281.898 236.686 1.00 70.05 116 LYS I C 1
ATOM 1709 O O . LYS A 1 116 ? 224.104 281.048 235.825 1.00 70.05 116 LYS I O 1
ATOM 1728 N N . PHE A 1 117 ? 223.956 283.194 236.380 1.00 68.69 117 PHE I N 1
ATOM 1729 C CA . PHE A 1 117 ? 224.231 283.677 235.026 1.00 68.69 117 PHE I CA 1
ATOM 1730 C C . PHE A 1 117 ? 225.650 283.318 234.594 1.00 68.69 117 PHE I C 1
ATOM 1731 O O . PHE A 1 117 ? 225.839 282.770 233.513 1.00 68.69 117 PHE I O 1
ATOM 1748 N N . ILE A 1 118 ? 226.647 283.576 235.438 1.00 69.38 118 ILE I N 1
ATOM 1749 C CA . ILE A 1 118 ? 228.034 283.248 235.117 1.00 69.38 118 ILE I CA 1
ATOM 1750 C C . ILE A 1 118 ? 228.216 281.728 235.003 1.00 69.38 118 ILE I C 1
ATOM 1751 O O . ILE A 1 118 ? 228.831 281.266 234.048 1.00 69.38 118 ILE I O 1
ATOM 1767 N N . ALA A 1 119 ? 227.612 280.936 235.888 1.00 69.96 119 ALA I N 1
ATOM 1768 C CA . ALA A 1 119 ? 227.594 279.489 235.758 1.00 69.96 119 ALA I CA 1
ATOM 1769 C C . ALA A 1 119 ? 226.982 279.027 234.426 1.00 69.96 119 ALA I C 1
ATOM 1770 O O . ALA A 1 119 ? 227.593 278.243 233.708 1.00 69.96 119 ALA I O 1
ATOM 1777 N N . ASP A 1 120 ? 225.802 279.513 234.049 1.00 72.30 120 ASP I N 1
ATOM 1778 C CA . ASP A 1 120 ? 225.171 279.119 232.795 1.00 72.30 120 ASP I CA 1
ATOM 1779 C C . ASP A 1 120 ? 225.968 279.567 231.576 1.00 72.30 120 ASP I C 1
ATOM 1780 O O . ASP A 1 120 ? 226.014 278.853 230.586 1.00 72.30 120 ASP I O 1
ATOM 1789 N N . MET A 1 121 ? 226.609 280.727 231.620 1.00 70.82 121 MET I N 1
ATOM 1790 C CA . MET A 1 121 ? 227.410 281.236 230.519 1.00 70.82 121 MET I CA 1
ATOM 1791 C C . MET A 1 121 ? 228.656 280.378 230.282 1.00 70.82 121 MET I C 1
ATOM 1792 O O . MET A 1 121 ? 228.963 280.061 229.142 1.00 70.82 121 MET I O 1
ATOM 1806 N N . LEU A 1 122 ? 229.361 279.964 231.338 1.00 68.75 122 LEU I N 1
ATOM 1807 C CA . LEU A 1 122 ? 230.516 279.076 231.223 1.00 68.75 122 LEU I CA 1
ATOM 1808 C C . LEU A 1 122 ? 230.110 277.706 230.688 1.00 68.75 122 LEU I C 1
ATOM 1809 O O . LEU A 1 122 ? 230.761 277.180 229.796 1.00 68.75 122 LEU I O 1
ATOM 1825 N N . VAL A 1 123 ? 229.012 277.135 231.181 1.00 69.48 123 VAL I N 1
ATOM 1826 C CA . VAL A 1 123 ? 228.467 275.875 230.669 1.00 69.48 123 VAL I CA 1
ATOM 1827 C C . VAL A 1 123 ? 228.004 276.008 229.223 1.00 69.48 123 VAL I C 1
ATOM 1828 O O . VAL A 1 123 ? 228.366 275.193 228.387 1.00 69.48 123 VAL I O 1
ATOM 1841 N N . ASP A 1 124 ? 227.203 277.011 228.895 1.00 71.92 124 ASP I N 1
ATOM 1842 C CA . ASP A 1 124 ? 226.579 277.107 227.577 1.00 71.92 124 ASP I CA 1
ATOM 1843 C C . ASP A 1 124 ? 227.563 277.443 226.469 1.00 71.92 124 ASP I C 1
ATOM 1844 O O . ASP A 1 124 ? 227.386 276.982 225.345 1.00 71.92 124 ASP I O 1
ATOM 1853 N N . ASN A 1 125 ? 228.595 278.236 226.750 1.00 70.79 125 ASN I N 1
ATOM 1854 C CA . ASN A 1 125 ? 229.490 278.742 225.717 1.00 70.79 125 ASN I CA 1
ATOM 1855 C C . ASN A 1 125 ? 230.895 278.111 225.713 1.00 70.79 125 ASN I C 1
ATOM 1856 O O . ASN A 1 125 ? 231.625 278.266 224.741 1.00 70.79 125 ASN I O 1
ATOM 1867 N N . GLY A 1 126 ? 231.283 277.364 226.743 1.00 69.30 126 GLY I N 1
ATOM 1868 C CA . GLY A 1 126 ? 232.517 276.578 226.743 1.00 69.30 126 GLY I CA 1
ATOM 1869 C C . GLY A 1 126 ? 232.490 275.363 225.815 1.00 69.30 126 GLY I C 1
ATOM 1870 O O . GLY A 1 126 ? 231.444 274.957 225.316 1.00 69.30 126 GLY I O 1
ATOM 1874 N N . THR A 1 127 ? 233.654 274.772 225.575 1.00 68.48 127 THR I N 1
ATOM 1875 C CA . THR A 1 127 ? 233.832 273.585 224.725 1.00 68.48 127 THR I CA 1
ATOM 1876 C C . THR A 1 127 ? 233.446 272.307 225.465 1.00 68.48 127 THR I C 1
ATOM 1877 O O . THR A 1 127 ? 233.759 272.152 226.638 1.00 68.48 127 THR I O 1
ATOM 1888 N N . ALA A 1 128 ? 232.752 271.375 224.820 1.00 68.27 128 ALA I N 1
ATOM 1889 C CA . ALA A 1 128 ? 232.301 270.149 225.472 1.00 68.27 128 ALA I CA 1
ATOM 1890 C C . ALA A 1 128 ? 233.444 269.145 225.667 1.00 68.27 128 ALA I C 1
ATOM 1891 O O . ALA A 1 128 ? 234.103 268.757 224.707 1.00 68.27 128 ALA I O 1
ATOM 1898 N N . LEU A 1 129 ? 233.639 268.665 226.892 1.00 69.52 129 LEU I N 1
ATOM 1899 C CA . LEU A 1 129 ? 234.493 267.521 227.186 1.00 69.52 129 LEU I CA 1
ATOM 1900 C C . LEU A 1 129 ? 233.787 266.224 226.779 1.00 69.52 129 LEU I C 1
ATOM 1901 O O . LEU A 1 129 ? 232.620 266.021 227.069 1.00 69.52 129 LEU I O 1
ATOM 1917 N N . THR A 1 130 ? 234.506 265.344 226.103 1.00 75.23 130 THR I N 1
ATOM 1918 C CA . THR A 1 130 ? 233.936 264.210 225.354 1.00 75.23 130 THR I CA 1
ATOM 1919 C C . THR A 1 130 ? 233.270 263.108 226.186 1.00 75.23 130 THR I C 1
ATOM 1920 O O . THR A 1 130 ? 232.359 262.453 225.689 1.00 75.23 130 THR I O 1
ATOM 1931 N N . GLY A 1 131 ? 233.726 262.881 227.419 1.00 73.90 131 GLY I N 1
ATOM 1932 C CA . GLY A 1 131 ? 233.506 261.638 228.168 1.00 73.90 131 GLY I CA 1
ATOM 1933 C C . GLY A 1 131 ? 232.073 261.275 228.572 1.00 73.90 131 GLY I C 1
ATOM 1934 O O . GLY A 1 131 ? 231.117 261.978 228.288 1.00 73.90 131 GLY I O 1
ATOM 1938 N N . SER A 1 132 ? 231.932 260.162 229.283 1.00 73.34 132 SER I N 1
ATOM 1939 C CA . SER A 1 132 ? 230.673 259.683 229.867 1.00 73.34 132 SER I CA 1
ATOM 1940 C C . SER A 1 132 ? 230.720 259.736 231.396 1.00 73.34 132 SER I C 1
ATOM 1941 O O . SER A 1 132 ? 231.800 259.779 231.963 1.00 73.34 132 SER I O 1
ATOM 1949 N N . ALA A 1 133 ? 229.576 259.774 232.074 1.00 71.50 133 ALA I N 1
ATOM 1950 C CA . ALA A 1 133 ? 229.462 259.954 233.520 1.00 71.50 133 ALA I CA 1
ATOM 1951 C C . ALA A 1 133 ? 230.333 258.961 234.318 1.00 71.50 133 ALA I C 1
ATOM 1952 O O . ALA A 1 133 ? 230.402 257.779 233.973 1.00 71.50 133 ALA I O 1
ATOM 1959 N N . PRO A 1 134 ? 230.992 259.397 235.400 1.00 70.89 134 PRO I N 1
ATOM 1960 C CA . PRO A 1 134 ? 231.887 258.544 236.158 1.00 70.89 134 PRO I CA 1
ATOM 1961 C C . PRO A 1 134 ? 231.139 257.403 236.835 1.00 70.89 134 PRO I C 1
ATOM 1962 O O . PRO A 1 134 ? 230.136 257.603 237.511 1.00 70.89 134 PRO I O 1
ATOM 1973 N N . SER A 1 135 ? 231.623 256.181 236.653 1.00 72.79 135 SER I N 1
ATOM 1974 C CA . SER A 1 135 ? 231.085 254.976 237.279 1.00 72.79 135 SER I CA 1
ATOM 1975 C C . SER A 1 135 ? 231.799 254.645 238.591 1.00 72.79 135 SER I C 1
ATOM 1976 O O . SER A 1 135 ? 231.272 253.899 239.410 1.00 72.79 135 SER I O 1
ATOM 1984 N N . ASP A 1 136 ? 232.978 255.224 238.818 1.00 73.33 136 ASP I N 1
ATOM 1985 C CA . ASP A 1 136 ? 233.741 255.126 240.057 1.00 73.33 136 ASP I CA 1
ATOM 1986 C C . ASP A 1 136 ? 234.638 256.354 240.276 1.00 73.33 136 ASP I C 1
ATOM 1987 O O . ASP A 1 136 ? 234.700 257.271 239.461 1.00 73.33 136 ASP I O 1
ATOM 1996 N N . ALA A 1 137 ? 235.341 256.395 241.404 1.00 71.08 137 ALA I N 1
ATOM 1997 C CA . ALA A 1 137 ? 236.211 257.509 241.757 1.00 71.08 137 ALA I CA 1
ATOM 1998 C C . ALA A 1 137 ? 237.406 257.719 240.818 1.00 71.08 137 ALA I C 1
ATOM 1999 O O . ALA A 1 137 ? 237.918 258.833 240.746 1.00 71.08 137 ALA I O 1
ATOM 2006 N N . ASP A 1 138 ? 237.868 256.688 240.111 1.00 72.71 138 ASP I N 1
ATOM 2007 C CA . ASP A 1 138 ? 238.984 256.815 239.179 1.00 72.71 138 ASP I CA 1
ATOM 2008 C C . ASP A 1 138 ? 238.515 257.450 237.876 1.00 72.71 138 ASP I C 1
ATOM 2009 O O . ASP A 1 138 ? 239.198 258.319 237.354 1.00 72.71 138 ASP I O 1
ATOM 2018 N N . ASP A 1 139 ? 237.317 257.113 237.394 1.00 72.65 139 ASP I N 1
ATOM 2019 C CA . ASP A 1 139 ? 236.698 257.827 236.282 1.00 72.65 139 ASP I CA 1
ATOM 2020 C C . ASP A 1 139 ? 236.575 259.326 236.560 1.00 72.65 139 ASP I C 1
ATOM 2021 O O . ASP A 1 139 ? 236.928 260.143 235.716 1.00 72.65 139 ASP I O 1
ATOM 2030 N N . ALA A 1 140 ? 236.077 259.700 237.738 1.00 70.29 140 ALA I N 1
ATOM 2031 C CA . ALA A 1 140 ? 235.898 261.094 238.095 1.00 70.29 140 ALA I CA 1
ATOM 2032 C C . ALA A 1 140 ? 237.234 261.852 238.104 1.00 70.29 140 ALA I C 1
ATOM 2033 O O . ALA A 1 140 ? 237.310 262.967 237.604 1.00 70.29 140 ALA I O 1
ATOM 2040 N N . PHE A 1 141 ? 238.315 261.254 238.593 1.00 68.16 141 PHE I N 1
ATOM 2041 C CA . PHE A 1 141 ? 239.632 261.883 238.566 1.00 68.16 141 PHE I CA 1
ATOM 2042 C C . PHE A 1 141 ? 240.184 261.976 237.142 1.00 68.16 141 PHE I C 1
ATOM 2043 O O . PHE A 1 141 ? 240.754 262.986 236.764 1.00 68.16 141 PHE I O 1
ATOM 2060 N N . ASP A 1 142 ? 239.984 260.952 236.322 1.00 69.80 142 ASP I N 1
ATOM 2061 C CA . ASP A 1 142 ? 240.348 260.964 234.914 1.00 69.80 142 ASP I CA 1
ATOM 2062 C C . ASP A 1 142 ? 239.575 262.006 234.113 1.00 69.80 142 ASP I C 1
ATOM 2063 O O . ASP A 1 142 ? 240.125 262.572 233.172 1.00 69.80 142 ASP I O 1
ATOM 2072 N N . LEU A 1 143 ? 238.329 262.314 234.471 1.00 69.13 143 LEU I N 1
ATOM 2073 C CA . LEU A 1 143 ? 237.595 263.411 233.858 1.00 69.13 143 LEU I CA 1
ATOM 2074 C C . LEU A 1 143 ? 238.266 264.750 234.172 1.00 69.13 143 LEU I C 1
ATOM 2075 O O . LEU A 1 143 ? 238.564 265.495 233.252 1.00 69.13 143 LEU I O 1
ATOM 2091 N N . ILE A 1 144 ? 238.591 265.055 235.426 1.00 66.59 144 ILE I N 1
ATOM 2092 C CA . ILE A 1 144 ? 239.338 266.278 235.746 1.00 66.59 144 ILE I CA 1
ATOM 2093 C C . ILE A 1 144 ? 240.691 266.309 235.026 1.00 66.59 144 ILE I C 1
ATOM 2094 O O . ILE A 1 144 ? 241.044 267.315 234.421 1.00 66.59 144 ILE I O 1
ATOM 2110 N N . ALA A 1 145 ? 241.438 265.208 235.001 1.00 66.35 145 ALA I N 1
ATOM 2111 C CA . ALA A 1 145 ? 242.716 265.142 234.306 1.00 66.35 145 ALA I CA 1
ATOM 2112 C C . ALA A 1 145 ? 242.584 265.337 232.790 1.00 66.35 145 ALA I C 1
ATOM 2113 O O . ALA A 1 145 ? 243.393 266.026 232.180 1.00 66.35 145 ALA I O 1
ATOM 2120 N N . SER A 1 146 ? 241.551 264.783 232.161 1.00 66.21 146 SER I N 1
ATOM 2121 C CA . SER A 1 146 ? 241.305 264.983 230.734 1.00 66.21 146 SER I CA 1
ATOM 2122 C C . SER A 1 146 ? 240.787 266.388 230.427 1.00 66.21 146 SER I C 1
ATOM 2123 O O . SER A 1 146 ? 241.103 266.923 229.373 1.00 66.21 146 SER I O 1
ATOM 2131 N N . ALA A 1 147 ? 240.088 267.055 231.342 1.00 66.83 147 ALA I N 1
ATOM 2132 C CA . ALA A 1 147 ? 239.724 268.452 231.176 1.00 66.83 147 ALA I CA 1
ATOM 2133 C C . ALA A 1 147 ? 240.961 269.352 231.188 1.00 66.83 147 ALA I C 1
ATOM 2134 O O . ALA A 1 147 ? 241.122 270.199 230.319 1.00 66.83 147 ALA I O 1
ATOM 2141 N N . LEU A 1 148 ? 241.875 269.153 232.133 1.00 65.52 148 LEU I N 1
ATOM 2142 C CA . LEU A 1 148 ? 243.109 269.924 232.194 1.00 65.52 148 LEU I CA 1
ATOM 2143 C C . LEU A 1 148 ? 244.016 269.632 230.985 1.00 65.52 148 LEU I C 1
ATOM 2144 O O . LEU A 1 148 ? 244.655 270.554 230.489 1.00 65.52 148 LEU I O 1
ATOM 2160 N N . LYS A 1 149 ? 243.985 268.418 230.416 1.00 64.68 149 LYS I N 1
ATOM 2161 C CA . LYS A 1 149 ? 244.580 268.123 229.106 1.00 64.68 149 LYS I CA 1
ATOM 2162 C C . LYS A 1 149 ? 244.011 269.020 228.025 1.00 64.68 149 LYS I C 1
ATOM 2163 O O . LYS A 1 149 ? 244.790 269.654 227.333 1.00 64.68 149 LYS I O 1
ATOM 2182 N N . GLU A 1 150 ? 242.695 269.104 227.872 1.00 65.41 150 GLU I N 1
ATOM 2183 C CA . GLU A 1 150 ? 242.097 269.951 226.838 1.00 65.41 150 GLU I CA 1
ATOM 2184 C C . GLU A 1 150 ? 242.443 271.433 226.997 1.00 65.41 150 GLU I C 1
ATOM 2185 O O . GLU A 1 150 ? 242.646 272.102 225.992 1.00 65.41 150 GLU I O 1
ATOM 2197 N N . LEU A 1 151 ? 242.623 271.952 228.212 1.00 64.90 151 LEU I N 1
ATOM 2198 C CA . LEU A 1 151 ? 243.162 273.298 228.385 1.00 64.90 151 LEU I CA 1
ATOM 2199 C C . LEU A 1 151 ? 244.614 273.399 227.897 1.00 64.90 151 LEU I C 1
ATOM 2200 O O . LEU A 1 151 ? 244.992 274.382 227.273 1.00 64.90 151 LEU I O 1
ATOM 2216 N N . THR A 1 152 ? 245.448 272.390 228.140 1.00 64.93 152 THR I N 1
ATOM 2217 C CA . THR A 1 152 ? 246.837 272.361 227.662 1.00 64.93 152 THR I CA 1
ATOM 2218 C C . THR A 1 152 ? 246.937 272.186 226.150 1.00 64.93 152 THR I C 1
ATOM 2219 O O . THR A 1 152 ? 247.725 272.879 225.519 1.00 64.93 152 THR I O 1
ATOM 2230 N N . LYS A 1 153 ? 246.102 271.362 225.514 1.00 63.63 153 LYS I N 1
ATOM 2231 C CA . LYS A 1 153 ? 246.072 271.259 224.046 1.00 63.63 153 LYS I CA 1
ATOM 2232 C C . LYS A 1 153 ? 245.628 272.550 223.363 1.00 63.63 153 LYS I C 1
ATOM 2233 O O . LYS A 1 153 ? 245.945 272.768 222.200 1.00 63.63 153 LYS I O 1
ATOM 2252 N N . ALA A 1 154 ? 244.926 273.417 224.081 1.00 64.16 154 ALA I N 1
ATOM 2253 C CA . ALA A 1 154 ? 244.541 274.747 223.646 1.00 64.16 154 ALA I CA 1
ATOM 2254 C C . ALA A 1 154 ? 245.529 275.849 224.068 1.00 64.16 154 ALA I C 1
ATOM 2255 O O . ALA A 1 154 ? 245.214 277.021 223.921 1.00 64.16 154 ALA I O 1
ATOM 2262 N N . ASN A 1 155 ? 246.716 275.521 224.582 1.00 64.59 155 ASN I N 1
ATOM 2263 C CA . ASN A 1 155 ? 247.744 276.490 224.995 1.00 64.59 155 ASN I CA 1
ATOM 2264 C C . ASN A 1 155 ? 247.308 277.479 226.094 1.00 64.59 155 ASN I C 1
ATOM 2265 O O . ASN A 1 155 ? 247.911 278.534 226.264 1.00 64.59 155 ASN I O 1
ATOM 2276 N N . VAL A 1 156 ? 246.272 277.155 226.864 1.00 65.04 156 VAL I N 1
ATOM 2277 C CA . VAL A 1 156 ? 245.784 277.976 227.984 1.00 65.04 156 VAL I CA 1
ATOM 2278 C C . VAL A 1 156 ? 246.876 278.043 229.062 1.00 65.04 156 VAL I C 1
ATOM 2279 O O . VAL A 1 156 ? 247.480 277.001 229.320 1.00 65.04 156 VAL I O 1
ATOM 2292 N N . PRO A 1 157 ? 247.154 279.186 229.714 1.00 66.57 157 PRO I N 1
ATOM 2293 C CA . PRO A 1 157 ? 248.210 279.298 230.720 1.00 66.57 157 PRO I CA 1
ATOM 2294 C C . PRO A 1 157 ? 248.183 278.205 231.794 1.00 66.57 157 PRO I C 1
ATOM 2295 O O . PRO A 1 157 ? 247.124 277.701 232.160 1.00 66.57 157 PRO I O 1
ATOM 2306 N N . ASN A 1 158 ? 249.351 277.804 232.294 1.00 68.12 158 ASN I N 1
ATOM 2307 C CA . ASN A 1 158 ? 249.472 276.675 233.221 1.00 68.12 158 ASN I CA 1
ATOM 2308 C C . ASN A 1 158 ? 249.117 277.010 234.670 1.00 68.12 158 ASN I C 1
ATOM 2309 O O . ASN A 1 158 ? 248.576 276.157 235.364 1.00 68.12 158 ASN I O 1
ATOM 2320 N N . VAL A 1 159 ? 249.412 278.219 235.138 1.00 67.37 159 VAL I N 1
ATOM 2321 C CA . VAL A 1 159 ? 249.101 278.675 236.498 1.00 67.37 159 VAL I CA 1
ATOM 2322 C C . VAL A 1 159 ? 247.707 279.287 236.608 1.00 67.37 159 VAL I C 1
ATOM 2323 O O . VAL A 1 159 ? 247.203 279.861 235.649 1.00 67.37 159 VAL I O 1
ATOM 2336 N N . GLY A 1 160 ? 247.076 279.197 237.777 1.00 66.43 160 GLY I N 1
ATOM 2337 C CA . GLY A 1 160 ? 245.807 279.874 238.058 1.00 66.43 160 GLY I CA 1
ATOM 2338 C C . GLY A 1 160 ? 244.554 279.259 237.434 1.00 66.43 160 GLY I C 1
ATOM 2339 O O . GLY A 1 160 ? 243.496 279.874 237.484 1.00 66.43 160 GLY I O 1
ATOM 2343 N N . ARG A 1 161 ? 244.637 278.056 236.866 1.00 65.88 161 ARG I N 1
ATOM 2344 C CA . ARG A 1 161 ? 243.486 277.262 236.408 1.00 65.88 161 ARG I CA 1
ATOM 2345 C C . ARG A 1 161 ? 242.588 276.852 237.569 1.00 65.88 161 ARG I C 1
ATOM 2346 O O . ARG A 1 161 ? 243.070 276.541 238.652 1.00 65.88 161 ARG I O 1
ATOM 2367 N N . VAL A 1 162 ? 241.288 276.801 237.315 1.00 67.60 162 VAL I N 1
ATOM 2368 C CA . VAL A 1 162 ? 240.229 276.522 238.286 1.00 67.60 162 VAL I CA 1
ATOM 2369 C C . VAL A 1 162 ? 239.278 275.495 237.708 1.00 67.60 162 VAL I C 1
ATOM 2370 O O . VAL A 1 162 ? 238.928 275.585 236.538 1.00 67.60 162 VAL I O 1
ATOM 2383 N N . VAL A 1 163 ? 238.834 274.550 238.526 1.00 66.93 163 VAL I N 1
ATOM 2384 C CA . VAL A 1 163 ? 237.722 273.659 238.223 1.00 66.93 163 VAL I CA 1
ATOM 2385 C C . VAL A 1 163 ? 236.599 273.948 239.207 1.00 66.93 163 VAL I C 1
ATOM 2386 O O . VAL A 1 163 ? 236.823 273.908 240.412 1.00 66.93 163 VAL I O 1
ATOM 2399 N N . VAL A 1 164 ? 235.392 274.222 238.724 1.00 68.20 164 VAL I N 1
ATOM 2400 C CA . VAL A 1 164 ? 234.197 274.371 239.563 1.00 68.20 164 VAL I CA 1
ATOM 2401 C C . VAL A 1 164 ? 233.296 273.165 239.364 1.00 68.20 164 VAL I C 1
ATOM 2402 O O . VAL A 1 164 ? 232.889 272.890 238.241 1.00 68.20 164 VAL I O 1
ATOM 2415 N N . VAL A 1 165 ? 232.981 272.451 240.443 1.00 68.96 165 VAL I N 1
ATOM 2416 C CA . VAL A 1 165 ? 232.282 271.156 240.449 1.00 68.96 165 VAL I CA 1
ATOM 2417 C C . VAL A 1 165 ? 230.942 271.246 241.179 1.00 68.96 165 VAL I C 1
ATOM 2418 O O . VAL A 1 165 ? 230.831 271.911 242.203 1.00 68.96 165 VAL I O 1
ATOM 2431 N N . ASN A 1 166 ? 229.904 270.568 240.694 1.00 69.42 166 ASN I N 1
ATOM 2432 C CA . ASN A 1 166 ? 228.659 270.427 241.446 1.00 69.42 166 ASN I CA 1
ATOM 2433 C C . ASN A 1 166 ? 228.789 269.380 242.567 1.00 69.42 166 ASN I C 1
ATOM 2434 O O . ASN A 1 166 ? 229.740 268.602 242.601 1.00 69.42 166 ASN I O 1
ATOM 2445 N N . ALA A 1 167 ? 227.840 269.316 243.499 1.00 68.28 167 ALA I N 1
ATOM 2446 C CA . ALA A 1 167 ? 227.915 268.377 244.618 1.00 68.28 167 ALA I CA 1
ATOM 2447 C C . ALA A 1 167 ? 227.870 266.896 244.198 1.00 68.28 167 ALA I C 1
ATOM 2448 O O . ALA A 1 167 ? 228.470 266.054 244.856 1.00 68.28 167 ALA I O 1
ATOM 2455 N N . GLU A 1 168 ? 227.229 266.558 243.079 1.00 70.16 168 GLU I N 1
ATOM 2456 C CA . GLU A 1 168 ? 227.300 265.210 242.500 1.00 70.16 168 GLU I CA 1
ATOM 2457 C C . GLU A 1 168 ? 228.722 264.845 242.079 1.00 70.16 168 GLU I C 1
ATOM 2458 O O . GLU A 1 168 ? 229.202 263.767 242.401 1.00 70.16 168 GLU I O 1
ATOM 2470 N N . MET A 1 169 ? 229.433 265.755 241.422 1.00 69.76 169 MET I N 1
ATOM 2471 C CA . MET A 1 169 ? 230.816 265.551 241.025 1.00 69.76 169 MET I CA 1
ATOM 2472 C C . MET A 1 169 ? 231.742 265.496 242.245 1.00 69.76 169 MET I C 1
ATOM 2473 O O . MET A 1 169 ? 232.569 264.595 242.359 1.00 69.76 169 MET I O 1
ATOM 2487 N N . ALA A 1 170 ? 231.566 266.404 243.204 1.00 68.26 170 ALA I N 1
ATOM 2488 C CA . ALA A 1 170 ? 232.385 266.460 244.411 1.00 68.26 170 ALA I CA 1
ATOM 2489 C C . ALA A 1 170 ? 232.248 265.225 245.312 1.00 68.26 170 ALA I C 1
ATOM 2490 O O . ALA A 1 170 ? 233.197 264.880 246.006 1.00 68.26 170 ALA I O 1
ATOM 2497 N N . PHE A 1 171 ? 231.133 264.493 245.266 1.00 68.21 171 PHE I N 1
ATOM 2498 C CA . PHE A 1 171 ? 231.012 263.218 245.968 1.00 68.21 171 PHE I CA 1
ATOM 2499 C C . PHE A 1 171 ? 232.059 262.199 245.526 1.00 68.21 171 PHE I C 1
ATOM 2500 O O . PHE A 1 171 ? 232.569 261.483 246.368 1.00 68.21 171 PHE I O 1
ATOM 2517 N N . TRP A 1 172 ? 232.462 262.135 244.263 1.00 69.08 172 TRP I N 1
ATOM 2518 C CA . TRP A 1 172 ? 233.482 261.172 243.861 1.00 69.08 172 TRP I CA 1
ATOM 2519 C C . TRP A 1 172 ? 234.855 261.494 244.428 1.00 69.08 172 TRP I C 1
ATOM 2520 O O . TRP A 1 172 ? 235.559 260.594 244.862 1.00 69.08 172 TRP I O 1
ATOM 2541 N N . LEU A 1 173 ? 235.198 262.770 244.540 1.00 68.50 173 LEU I N 1
ATOM 2542 C CA . LEU A 1 173 ? 236.419 263.227 245.198 1.00 68.50 173 LEU I CA 1
ATOM 2543 C C . LEU A 1 173 ? 236.435 262.918 246.701 1.00 68.50 173 LEU I C 1
ATOM 2544 O O . LEU A 1 173 ? 237.507 262.747 247.266 1.00 68.50 173 LEU I O 1
ATOM 2560 N N . ARG A 1 174 ? 235.272 262.755 247.330 1.00 69.02 174 ARG I N 1
ATOM 2561 C CA . ARG A 1 174 ? 235.107 262.355 248.735 1.00 69.02 174 ARG I CA 1
ATOM 2562 C C . ARG A 1 174 ? 234.636 260.917 248.960 1.00 69.02 174 ARG I C 1
ATOM 2563 O O . ARG A 1 174 ? 234.493 260.512 250.095 1.00 69.02 174 ARG I O 1
ATOM 2584 N N . SER A 1 175 ? 234.399 260.125 247.930 1.00 69.74 175 SER I N 1
ATOM 2585 C CA . SER A 1 175 ? 233.940 258.740 248.038 1.00 69.74 175 SER I CA 1
ATOM 2586 C C . SER A 1 175 ? 234.996 257.816 248.656 1.00 69.74 175 SER I C 1
ATOM 2587 O O . SER A 1 175 ? 236.158 258.180 248.832 1.00 69.74 175 SER I O 1
ATOM 2595 N N . SER A 1 176 ? 234.616 256.579 248.943 1.00 70.87 176 SER I N 1
ATOM 2596 C CA . SER A 1 176 ? 235.485 255.497 249.399 1.00 70.87 176 SER I CA 1
ATOM 2597 C C . SER A 1 176 ? 236.646 255.207 248.447 1.00 70.87 176 SER I C 1
ATOM 2598 O O . SER A 1 176 ? 237.741 254.911 248.909 1.00 70.87 176 SER I O 1
ATOM 2606 N N . GLY A 1 177 ? 236.455 255.341 247.135 1.00 70.85 177 GLY I N 1
ATOM 2607 C CA . GLY A 1 177 ? 237.479 255.058 246.127 1.00 70.85 177 GLY I CA 1
ATOM 2608 C C . GLY A 1 177 ? 238.487 256.178 245.866 1.00 70.85 177 GLY I C 1
ATOM 2609 O O . GLY A 1 177 ? 239.445 255.970 245.132 1.00 70.85 177 GLY I O 1
ATOM 2613 N N . SER A 1 178 ? 238.288 257.373 246.416 1.00 70.62 178 SER I N 1
ATOM 2614 C CA . SER A 1 178 ? 239.115 258.539 246.106 1.00 70.62 178 SER I CA 1
ATOM 2615 C C . SER A 1 178 ? 240.568 258.404 246.572 1.00 70.62 178 SER I C 1
ATOM 2616 O O . SER A 1 178 ? 240.840 257.860 247.634 1.00 70.62 178 SER I O 1
ATOM 2624 N N . LYS A 1 179 ? 241.508 259.016 245.848 1.00 71.40 179 LYS I N 1
ATOM 2625 C CA . LYS A 1 179 ? 242.889 259.231 246.317 1.00 71.40 179 LYS I CA 1
ATOM 2626 C C . LYS A 1 179 ? 242.961 260.082 247.584 1.00 71.40 179 LYS I C 1
ATOM 2627 O O . LYS A 1 179 ? 243.904 259.987 248.353 1.00 71.40 179 LYS I O 1
ATOM 2646 N N . LEU A 1 180 ? 241.969 260.933 247.798 1.00 70.82 180 LEU I N 1
ATOM 2647 C CA . LEU A 1 180 ? 241.963 261.948 248.852 1.00 70.82 180 LEU I CA 1
ATOM 2648 C C . LEU A 1 180 ? 241.500 261.381 250.195 1.00 70.82 180 LEU I C 1
ATOM 2649 O O . LEU A 1 180 ? 241.996 261.777 251.239 1.00 70.82 180 LEU I O 1
ATOM 2665 N N . THR A 1 181 ? 240.609 260.392 250.184 1.00 71.69 181 THR I N 1
ATOM 2666 C CA . THR A 1 181 ? 240.098 259.717 251.384 1.00 71.69 181 THR I CA 1
ATOM 2667 C C . THR A 1 181 ? 241.006 258.571 251.829 1.00 71.69 181 THR I C 1
ATOM 2668 O O . THR A 1 181 ? 240.536 257.515 252.234 1.00 71.69 181 THR I O 1
ATOM 2679 N N . SER A 1 182 ? 242.318 258.758 251.749 1.00 73.22 182 SER I N 1
ATOM 2680 C CA . SER A 1 182 ? 243.321 257.771 252.156 1.00 73.22 182 SER I CA 1
ATOM 2681 C C . SER A 1 182 ? 244.660 258.435 252.457 1.00 73.22 182 SER I C 1
ATOM 2682 O O . SER A 1 182 ? 245.225 259.117 251.605 1.00 73.22 182 SER I O 1
ATOM 2690 N N . ALA A 1 183 ? 245.191 258.220 253.654 1.00 74.36 183 ALA I N 1
ATOM 2691 C CA . ALA A 1 183 ? 246.480 258.750 254.083 1.00 74.36 183 ALA I CA 1
ATOM 2692 C C . ALA A 1 183 ? 247.677 258.072 253.398 1.00 74.36 183 ALA I C 1
ATOM 2693 O O . ALA A 1 183 ? 248.813 258.483 253.589 1.00 74.36 183 ALA I O 1
ATOM 2700 N N . ASP A 1 184 ? 247.441 256.988 252.662 1.00 76.93 184 ASP I N 1
ATOM 2701 C CA . ASP A 1 184 ? 248.456 256.270 251.901 1.00 76.93 184 ASP I CA 1
ATOM 2702 C C . ASP A 1 184 ? 248.650 256.920 250.528 1.00 76.93 184 ASP I C 1
ATOM 2703 O O . ASP A 1 184 ? 249.764 257.230 250.121 1.00 76.93 184 ASP I O 1
ATOM 2712 N N . THR A 1 185 ? 247.544 257.121 249.806 1.00 73.93 185 THR I N 1
ATOM 2713 C CA . THR A 1 185 ? 247.526 257.605 248.424 1.00 73.93 185 THR I CA 1
ATOM 2714 C C . THR A 1 185 ? 247.777 259.104 248.337 1.00 73.93 185 THR I C 1
ATOM 2715 O O . THR A 1 185 ? 248.564 259.548 247.508 1.00 73.93 185 THR I O 1
ATOM 2726 N N . SER A 1 186 ? 247.142 259.886 249.205 1.00 74.12 186 SER I N 1
ATOM 2727 C CA . SER A 1 186 ? 247.479 261.290 249.439 1.00 74.12 186 SER I CA 1
ATOM 2728 C C . SER A 1 186 ? 248.447 261.417 250.609 1.00 74.12 186 SER I C 1
ATOM 2729 O O . SER A 1 186 ? 248.709 260.448 251.303 1.00 74.12 186 SER I O 1
ATOM 2737 N N . GLY A 1 187 ? 249.016 262.592 250.842 1.00 76.21 187 GLY I N 1
ATOM 2738 C CA . GLY A 1 187 ? 250.078 262.757 251.838 1.00 76.21 187 GLY I CA 1
ATOM 2739 C C . GLY A 1 187 ? 249.659 262.641 253.313 1.00 76.21 187 GLY I C 1
ATOM 2740 O O . GLY A 1 187 ? 250.518 262.427 254.165 1.00 76.21 187 GLY I O 1
ATOM 2744 N N . ASP A 1 188 ? 248.378 262.814 253.647 1.00 76.49 188 ASP I N 1
ATOM 2745 C CA . ASP A 1 188 ? 247.872 262.980 255.018 1.00 76.49 188 ASP I CA 1
ATOM 2746 C C . ASP A 1 188 ? 246.402 262.548 255.166 1.00 76.49 188 ASP I C 1
ATOM 2747 O O . ASP A 1 188 ? 245.704 262.277 254.199 1.00 76.49 188 ASP I O 1
ATOM 2756 N N . ALA A 1 189 ? 245.911 262.455 256.399 1.00 73.36 189 ALA I N 1
ATOM 2757 C CA . ALA A 1 189 ? 244.537 262.051 256.701 1.00 73.36 189 ALA I CA 1
ATOM 2758 C C . ALA A 1 189 ? 243.485 263.176 256.570 1.00 73.36 189 ALA I C 1
ATOM 2759 O O . ALA A 1 189 ? 242.311 262.928 256.815 1.00 73.36 189 ALA I O 1
ATOM 2766 N N . ALA A 1 190 ? 243.835 264.400 256.178 1.00 71.46 190 ALA I N 1
ATOM 2767 C CA . ALA A 1 190 ? 242.902 265.529 256.136 1.00 71.46 190 ALA I CA 1
ATOM 2768 C C . ALA A 1 190 ? 241.754 265.330 255.141 1.00 71.46 190 ALA I C 1
ATOM 2769 O O . ALA A 1 190 ? 240.629 265.732 255.413 1.00 71.46 190 ALA I O 1
ATOM 2776 N N . GLY A 1 191 ? 241.967 264.630 254.033 1.00 70.71 191 GLY I N 1
ATOM 2777 C CA . GLY A 1 191 ? 240.882 264.286 253.117 1.00 70.71 191 GLY I CA 1
ATOM 2778 C C . GLY A 1 191 ? 239.918 263.249 253.697 1.00 70.71 191 GLY I C 1
ATOM 2779 O O . GLY A 1 191 ? 238.740 263.266 253.376 1.00 70.71 191 GLY I O 1
ATOM 2783 N N . LEU A 1 192 ? 240.377 262.390 254.606 1.00 71.39 192 LEU I N 1
ATOM 2784 C CA . LEU A 1 192 ? 239.550 261.428 255.332 1.00 71.39 192 LEU I CA 1
ATOM 2785 C C . LEU A 1 192 ? 238.813 262.079 256.508 1.00 71.39 192 LEU I C 1
ATOM 2786 O O . LEU A 1 192 ? 237.617 261.901 256.669 1.00 71.39 192 LEU I O 1
ATOM 2802 N N . ARG A 1 193 ? 239.525 262.832 257.344 1.00 70.10 193 ARG I N 1
ATOM 2803 C CA . ARG A 1 193 ? 239.032 263.425 258.591 1.00 70.10 193 ARG I CA 1
ATOM 2804 C C . ARG A 1 193 ? 238.255 264.713 258.376 1.00 70.10 193 ARG I C 1
ATOM 2805 O O . ARG A 1 193 ? 237.125 264.815 258.828 1.00 70.10 193 ARG I O 1
ATOM 2826 N N . ALA A 1 194 ? 238.825 265.681 257.672 1.00 68.45 194 ALA I N 1
ATOM 2827 C CA . ALA A 1 194 ? 238.233 266.996 257.454 1.00 68.45 194 ALA I CA 1
ATOM 2828 C C . ALA A 1 194 ? 237.418 267.116 256.162 1.00 68.45 194 ALA I C 1
ATOM 2829 O O . ALA A 1 194 ? 236.647 268.055 256.018 1.00 68.45 194 ALA I O 1
ATOM 2836 N N . GLY A 1 195 ? 237.567 266.188 255.217 1.00 68.90 195 GLY I N 1
ATOM 2837 C CA . GLY A 1 195 ? 236.872 266.231 253.923 1.00 68.90 195 GLY I CA 1
ATOM 2838 C C . GLY A 1 195 ? 237.474 267.202 252.902 1.00 68.90 195 GLY I C 1
ATOM 2839 O O . GLY A 1 195 ? 236.866 267.454 251.866 1.00 68.90 195 GLY I O 1
ATOM 2843 N N . THR A 1 196 ? 238.652 267.749 253.183 1.00 69.04 196 THR I N 1
ATOM 2844 C CA . THR A 1 196 ? 239.351 268.731 252.352 1.00 69.04 196 THR I CA 1
ATOM 2845 C C . THR A 1 196 ? 239.728 268.154 250.992 1.00 69.04 196 THR I C 1
ATOM 2846 O O . THR A 1 196 ? 240.377 267.118 250.920 1.00 69.04 196 THR I O 1
ATOM 2857 N N . ILE A 1 197 ? 239.363 268.828 249.902 1.00 69.55 197 ILE I N 1
ATOM 2858 C CA . ILE A 1 197 ? 239.762 268.416 248.545 1.00 69.55 197 ILE I CA 1
ATOM 2859 C C . ILE A 1 197 ? 241.123 269.019 248.170 1.00 69.55 197 ILE I C 1
ATOM 2860 O O . ILE A 1 197 ? 242.030 268.293 247.796 1.00 69.55 197 ILE I O 1
ATOM 2876 N N . GLY A 1 198 ? 241.305 270.326 248.323 1.00 69.87 198 GLY I N 1
ATOM 2877 C CA . GLY A 1 198 ? 242.544 271.018 247.959 1.00 69.87 198 GLY I CA 1
ATOM 2878 C C . GLY A 1 198 ? 242.803 271.100 246.450 1.00 69.87 198 GLY I C 1
ATOM 2879 O O . GLY A 1 198 ? 241.896 270.956 245.636 1.00 69.87 198 GLY I O 1
ATOM 2883 N N . ASN A 1 199 ? 244.043 271.369 246.052 1.00 69.53 199 ASN I N 1
ATOM 2884 C CA . ASN A 1 199 ? 244.419 271.471 244.640 1.00 69.53 199 ASN I CA 1
ATOM 2885 C C . ASN A 1 199 ? 244.627 270.088 244.018 1.00 69.53 199 ASN I C 1
ATOM 2886 O O . ASN A 1 199 ? 245.243 269.226 244.637 1.00 69.53 199 ASN I O 1
ATOM 2897 N N . LEU A 1 200 ? 244.190 269.887 242.776 1.00 67.76 200 LEU I N 1
ATOM 2898 C CA . LEU A 1 200 ? 244.425 268.665 242.006 1.00 67.76 200 LEU I CA 1
ATOM 2899 C C . LEU A 1 200 ? 245.129 269.014 240.710 1.00 67.76 200 LEU I C 1
ATOM 2900 O O . LEU A 1 200 ? 244.679 269.896 239.990 1.00 67.76 200 LEU I O 1
ATOM 2916 N N . LEU A 1 201 ? 246.231 268.332 240.405 1.00 66.42 201 LEU I N 1
ATOM 2917 C CA . LEU A 1 201 ? 247.015 268.546 239.186 1.00 66.42 201 LEU I CA 1
ATOM 2918 C C . LEU A 1 201 ? 247.412 270.018 238.973 1.00 66.42 201 LEU I C 1
ATOM 2919 O O . LEU A 1 201 ? 247.538 270.494 237.851 1.00 66.42 201 LEU I O 1
ATOM 2935 N N . GLY A 1 202 ? 247.590 270.761 240.066 1.00 67.29 202 GLY I N 1
ATOM 2936 C CA . GLY A 1 202 ? 247.920 272.187 240.087 1.00 67.29 202 GLY I CA 1
ATOM 2937 C C . GLY A 1 202 ? 246.734 273.140 239.903 1.00 67.29 202 GLY I C 1
ATOM 2938 O O . GLY A 1 202 ? 246.888 274.344 240.091 1.00 67.29 202 GLY I O 1
ATOM 2942 N N . ALA A 1 203 ? 245.548 272.638 239.575 1.00 67.07 203 ALA I N 1
ATOM 2943 C CA . ALA A 1 203 ? 244.327 273.419 239.507 1.00 67.07 203 ALA I CA 1
ATOM 2944 C C . ALA A 1 203 ? 243.681 273.575 240.888 1.00 67.07 203 ALA I C 1
ATOM 2945 O O . ALA A 1 203 ? 243.691 272.650 241.697 1.00 67.07 203 ALA I O 1
ATOM 2952 N N . ARG A 1 204 ? 243.061 274.730 241.143 1.00 69.13 204 ARG I N 1
ATOM 2953 C CA . ARG A 1 204 ? 242.138 274.918 242.278 1.00 69.13 204 ARG I CA 1
ATOM 2954 C C . ARG A 1 204 ? 240.854 274.144 242.037 1.00 69.13 204 ARG I C 1
ATOM 2955 O O . ARG A 1 204 ? 240.357 274.162 240.916 1.00 69.13 204 ARG I O 1
ATOM 2976 N N . ILE A 1 205 ? 240.266 273.554 243.069 1.00 68.01 205 ILE I N 1
ATOM 2977 C CA . ILE A 1 205 ? 238.938 272.932 243.003 1.00 68.01 205 ILE I CA 1
ATOM 2978 C C . ILE A 1 205 ? 237.970 273.724 243.878 1.00 68.01 205 ILE I C 1
ATOM 2979 O O . ILE A 1 205 ? 238.299 274.071 245.010 1.00 68.01 205 ILE I O 1
ATOM 2995 N N . VAL A 1 206 ? 236.781 274.019 243.357 1.00 68.73 206 VAL I N 1
ATOM 2996 C CA . VAL A 1 206 ? 235.741 274.808 244.027 1.00 68.73 206 VAL I CA 1
ATOM 2997 C C . VAL A 1 206 ? 234.397 274.096 243.896 1.00 68.73 206 VAL I C 1
ATOM 2998 O O . VAL A 1 206 ? 234.012 273.724 242.797 1.00 68.73 206 VAL I O 1
ATOM 3011 N N . GLU A 1 207 ? 233.624 273.950 244.965 1.00 71.30 207 GLU I N 1
ATOM 3012 C CA . GLU A 1 207 ? 232.266 273.405 244.872 1.00 71.30 207 GLU I CA 1
ATOM 3013 C C . GLU A 1 207 ? 231.227 274.517 244.740 1.00 71.30 207 GLU I C 1
ATOM 3014 O O . GLU A 1 207 ? 231.277 275.486 245.486 1.00 71.30 207 GLU I O 1
ATOM 3026 N N . SER A 1 208 ? 230.254 274.375 243.842 1.00 70.55 208 SER I N 1
ATOM 3027 C CA . SER A 1 208 ? 229.115 275.290 243.740 1.00 70.55 208 SER I CA 1
ATOM 3028 C C . SER A 1 208 ? 227.806 274.540 243.530 1.00 70.55 208 SER I C 1
ATOM 3029 O O . SER A 1 208 ? 227.748 273.614 242.731 1.00 70.55 208 SER I O 1
ATOM 3037 N N . ASN A 1 209 ? 226.721 274.970 244.174 1.00 69.66 209 ASN I N 1
ATOM 3038 C CA . ASN A 1 209 ? 225.376 274.500 243.832 1.00 69.66 209 ASN I CA 1
ATOM 3039 C C . ASN A 1 209 ? 224.729 275.304 242.697 1.00 69.66 209 ASN I C 1
ATOM 3040 O O . ASN A 1 209 ? 223.622 274.982 242.295 1.00 69.66 209 ASN I O 1
ATOM 3051 N N . ASN A 1 210 ? 225.386 276.334 242.165 1.00 71.47 210 ASN I N 1
ATOM 3052 C CA . ASN A 1 210 ? 224.818 277.195 241.130 1.00 71.47 210 ASN I CA 1
ATOM 3053 C C . ASN A 1 210 ? 225.092 276.711 239.695 1.00 71.47 210 ASN I C 1
ATOM 3054 O O . ASN A 1 210 ? 224.617 277.338 238.755 1.00 71.47 210 ASN I O 1
ATOM 3065 N N . LEU A 1 211 ? 225.796 275.595 239.492 1.00 70.36 211 LEU I N 1
ATOM 3066 C CA . LEU A 1 211 ? 225.816 274.895 238.202 1.00 70.36 211 LEU I CA 1
ATOM 3067 C C . LEU A 1 211 ? 224.423 274.341 237.867 1.00 70.36 211 LEU I C 1
ATOM 3068 O O . LEU A 1 211 ? 223.617 274.094 238.757 1.00 70.36 211 LEU I O 1
ATOM 3084 N N . ARG A 1 212 ? 224.095 274.194 236.584 1.00 73.04 212 ARG I N 1
ATOM 3085 C CA . ARG A 1 212 ? 222.728 273.899 236.146 1.00 73.04 212 ARG I CA 1
ATOM 3086 C C . ARG A 1 212 ? 222.261 272.509 236.549 1.00 73.04 212 ARG I C 1
ATOM 3087 O O . ARG A 1 212 ? 221.148 272.365 237.037 1.00 73.04 212 ARG I O 1
ATOM 3108 N N . ASP A 1 213 ? 223.061 271.481 236.316 1.00 73.66 213 ASP I N 1
ATOM 3109 C CA . ASP A 1 213 ? 222.711 270.118 236.698 1.00 73.66 213 ASP I CA 1
ATOM 3110 C C . ASP A 1 213 ? 222.945 269.891 238.192 1.00 73.66 213 ASP I C 1
ATOM 3111 O O . ASP A 1 213 ? 223.993 270.235 238.728 1.00 73.66 213 ASP I O 1
ATOM 3120 N N . THR A 1 214 ? 221.974 269.298 238.875 1.00 73.19 214 THR I N 1
ATOM 3121 C CA . THR A 1 214 ? 222.053 268.952 240.296 1.00 73.19 214 THR I CA 1
ATOM 3122 C C . THR A 1 214 ? 221.778 267.473 240.548 1.00 73.19 214 THR I C 1
ATOM 3123 O O . THR A 1 214 ? 221.779 267.062 241.704 1.00 73.19 214 THR I O 1
ATOM 3134 N N . ASP A 1 215 ? 221.585 266.641 239.522 1.00 74.40 215 ASP I N 1
ATOM 3135 C CA . ASP A 1 215 ? 221.373 265.197 239.699 1.00 74.40 215 ASP I CA 1
ATOM 3136 C C . ASP A 1 215 ? 222.381 264.321 238.943 1.00 74.40 215 ASP I C 1
ATOM 3137 O O . ASP A 1 215 ? 222.688 263.238 239.430 1.00 74.40 215 ASP I O 1
ATOM 3146 N N . ASP A 1 216 ? 223.000 264.795 237.868 1.00 73.40 216 ASP I N 1
ATOM 3147 C CA . ASP A 1 216 ? 224.235 264.222 237.333 1.00 73.40 216 ASP I CA 1
ATOM 3148 C C . ASP A 1 216 ? 225.455 265.076 237.676 1.00 73.40 216 ASP I C 1
ATOM 3149 O O . ASP A 1 216 ? 225.359 266.254 238.001 1.00 73.40 216 ASP I O 1
ATOM 3158 N N . GLU A 1 217 ? 226.637 264.482 237.574 1.00 70.83 217 GLU I N 1
ATOM 3159 C CA . GLU A 1 217 ? 227.913 265.172 237.691 1.00 70.83 217 GLU I CA 1
ATOM 3160 C C . GLU A 1 217 ? 228.051 266.234 236.603 1.00 70.83 217 GLU I C 1
ATOM 3161 O O . GLU A 1 217 ? 227.796 265.973 235.437 1.00 70.83 217 GLU I O 1
ATOM 3173 N N . GLN A 1 218 ? 228.488 267.433 236.961 1.00 70.76 218 GLN I N 1
ATOM 3174 C CA . GLN A 1 218 ? 228.764 268.526 236.037 1.00 70.76 218 GLN I CA 1
ATOM 3175 C C . GLN A 1 218 ? 229.904 269.362 236.597 1.00 70.76 218 GLN I C 1
ATOM 3176 O O . GLN A 1 218 ? 229.981 269.577 237.806 1.00 70.76 218 GLN I O 1
ATOM 3190 N N . PHE A 1 219 ? 230.798 269.841 235.740 1.00 68.26 219 PHE I N 1
ATOM 3191 C CA . PHE A 1 219 ? 231.867 270.747 236.149 1.00 68.26 219 PHE I CA 1
ATOM 3192 C C . PHE A 1 219 ? 232.378 271.569 234.973 1.00 68.26 219 PHE I C 1
ATOM 3193 O O . PHE A 1 219 ? 232.169 271.209 233.817 1.00 68.26 219 PHE I O 1
ATOM 3210 N N . VAL A 1 220 ? 233.063 272.669 235.267 1.00 68.14 220 VAL I N 1
ATOM 3211 C CA . VAL A 1 220 ? 233.762 273.485 234.271 1.00 68.14 220 VAL I CA 1
ATOM 3212 C C . VAL A 1 220 ? 235.199 273.746 234.689 1.00 68.14 220 VAL I C 1
ATOM 3213 O O . VAL A 1 220 ? 235.453 274.095 235.830 1.00 68.14 220 VAL I O 1
ATOM 3226 N N . ALA A 1 221 ? 236.141 273.571 233.770 1.00 67.03 221 ALA I N 1
ATOM 3227 C CA . ALA A 1 221 ? 237.550 273.871 233.966 1.00 67.03 221 ALA I CA 1
ATOM 3228 C C . ALA A 1 221 ? 237.925 275.054 233.078 1.00 67.03 221 ALA I C 1
ATOM 3229 O O . ALA A 1 221 ? 237.625 275.048 231.888 1.00 67.03 221 ALA I O 1
ATOM 3236 N N . PHE A 1 222 ? 238.544 276.080 233.641 1.00 67.25 222 PHE I N 1
ATOM 3237 C CA . PHE A 1 222 ? 238.872 277.292 232.903 1.00 67.25 222 PHE I CA 1
ATOM 3238 C C . PHE A 1 222 ? 240.052 278.036 233.506 1.00 67.25 222 PHE I C 1
ATOM 3239 O O . PHE A 1 222 ? 240.451 277.790 234.640 1.00 67.25 222 PHE I O 1
ATOM 3256 N N . HIS A 1 223 ? 240.616 278.963 232.741 1.00 66.51 223 HIS I N 1
ATOM 3257 C CA . HIS A 1 223 ? 241.503 279.998 233.266 1.00 66.51 223 HIS I CA 1
ATOM 3258 C C . HIS A 1 223 ? 240.703 281.289 233.473 1.00 66.51 223 HIS I C 1
ATOM 3259 O O . HIS A 1 223 ? 239.919 281.619 232.589 1.00 66.51 223 HIS I O 1
ATOM 3273 N N . PRO A 1 224 ? 240.867 282.041 234.574 1.00 67.01 224 PRO I N 1
ATOM 3274 C CA . PRO A 1 224 ? 240.141 283.283 234.834 1.00 67.01 224 PRO I CA 1
ATOM 3275 C C . PRO A 1 224 ? 240.105 284.279 233.678 1.00 67.01 224 PRO I C 1
ATOM 3276 O O . PRO A 1 224 ? 239.093 284.927 233.463 1.00 67.01 224 PRO I O 1
ATOM 3287 N N . SER A 1 225 ? 241.171 284.373 232.886 1.00 67.01 225 SER I N 1
ATOM 3288 C CA . SER A 1 225 ? 241.227 285.244 231.707 1.00 67.01 225 SER I CA 1
ATOM 3289 C C . SER A 1 225 ? 240.309 284.825 230.547 1.00 67.01 225 SER I C 1
ATOM 3290 O O . SER A 1 225 ? 240.143 285.595 229.609 1.00 67.01 225 SER I O 1
ATOM 3298 N N . ALA A 1 226 ? 239.709 283.635 230.557 1.00 67.32 226 ALA I N 1
ATOM 3299 C CA . ALA A 1 226 ? 238.910 283.144 229.436 1.00 67.32 226 ALA I CA 1
ATOM 3300 C C . ALA A 1 226 ? 237.475 283.690 229.393 1.00 67.32 226 ALA I C 1
ATOM 3301 O O . ALA A 1 226 ? 236.804 283.607 228.366 1.00 67.32 226 ALA I O 1
ATOM 3308 N N . ALA A 1 227 ? 236.989 284.260 230.492 1.00 68.68 227 ALA I N 1
ATOM 3309 C CA . ALA A 1 227 ? 235.629 284.745 230.618 1.00 68.68 227 ALA I CA 1
ATOM 3310 C C . ALA A 1 227 ? 235.574 286.017 231.450 1.00 68.68 227 ALA I C 1
ATOM 3311 O O . ALA A 1 227 ? 236.279 286.151 232.442 1.00 68.68 227 ALA I O 1
ATOM 3318 N N . ALA A 1 228 ? 234.718 286.945 231.050 1.00 69.77 228 ALA I N 1
ATOM 3319 C CA . ALA A 1 228 ? 234.628 288.280 231.614 1.00 69.77 228 ALA I CA 1
ATOM 3320 C C . ALA A 1 228 ? 233.221 288.616 232.090 1.00 69.77 228 ALA I C 1
ATOM 3321 O O . ALA A 1 228 ? 232.240 288.175 231.499 1.00 69.77 228 ALA I O 1
ATOM 3328 N N . TYR A 1 229 ? 233.132 289.424 233.141 1.00 69.47 229 TYR I N 1
ATOM 3329 C CA . TYR A 1 229 ? 231.884 289.881 233.745 1.00 69.47 229 TYR I CA 1
ATOM 3330 C C . TYR A 1 229 ? 231.975 291.359 234.140 1.00 69.47 229 TYR I C 1
ATOM 3331 O O . TYR A 1 229 ? 232.994 291.838 234.627 1.00 69.47 229 TYR I O 1
ATOM 3349 N N . VAL A 1 230 ? 230.888 292.084 233.918 1.00 69.63 230 VAL I N 1
ATOM 3350 C CA . VAL A 1 230 ? 230.713 293.495 234.256 1.00 69.63 230 VAL I CA 1
ATOM 3351 C C . VAL A 1 230 ? 229.448 293.674 235.082 1.00 69.63 230 VAL I C 1
ATOM 3352 O O . VAL A 1 230 ? 228.363 293.389 234.594 1.00 69.63 230 VAL I O 1
ATOM 3365 N N . SER A 1 231 ? 229.557 294.240 236.281 1.00 69.73 231 SER I N 1
ATOM 3366 C CA . SER A 1 231 ? 228.444 294.875 236.991 1.00 69.73 231 SER I CA 1
ATOM 3367 C C . SER A 1 231 ? 228.465 296.376 236.705 1.00 69.73 231 SER I C 1
ATOM 3368 O O . SER A 1 231 ? 229.390 297.076 237.108 1.00 69.73 231 SER I O 1
ATOM 3376 N N . GLN A 1 232 ? 227.469 296.873 235.973 1.00 68.87 232 GLN I N 1
ATOM 3377 C CA . GLN A 1 232 ? 227.382 298.277 235.573 1.00 68.87 232 GLN I CA 1
ATOM 3378 C C . GLN A 1 232 ? 226.512 299.097 236.522 1.00 68.87 232 GLN I C 1
ATOM 3379 O O . GLN A 1 232 ? 226.891 300.201 236.892 1.00 68.87 232 GLN I O 1
ATOM 3393 N N . ILE A 1 233 ? 225.361 298.564 236.939 1.00 69.27 233 ILE I N 1
ATOM 3394 C CA . ILE A 1 233 ? 224.448 299.221 237.887 1.00 69.27 233 ILE I CA 1
ATOM 3395 C C . ILE A 1 233 ? 224.031 298.241 238.972 1.00 69.27 233 ILE I C 1
ATOM 3396 O O . ILE A 1 233 ? 223.706 297.090 238.692 1.00 69.27 233 ILE I O 1
ATOM 3412 N N . ASP A 1 234 ? 223.976 298.710 240.207 1.00 72.92 234 ASP I N 1
ATOM 3413 C CA . ASP A 1 234 ? 223.453 297.958 241.338 1.00 72.92 234 ASP I CA 1
ATOM 3414 C C . ASP A 1 234 ? 222.894 298.936 242.373 1.00 72.92 234 ASP I C 1
ATOM 3415 O O . ASP A 1 234 ? 223.653 299.547 243.122 1.00 72.92 234 ASP I O 1
ATOM 3424 N N . THR A 1 235 ? 221.578 299.136 242.391 1.00 73.12 235 THR I N 1
ATOM 3425 C CA . THR A 1 235 ? 220.917 300.109 243.276 1.00 73.12 235 THR I CA 1
ATOM 3426 C C . THR A 1 235 ? 219.677 299.547 243.957 1.00 73.12 235 THR I C 1
ATOM 3427 O O . THR A 1 235 ? 218.999 298.663 243.439 1.00 73.12 235 THR I O 1
ATOM 3438 N N . VAL A 1 236 ? 219.368 300.096 245.131 1.00 72.17 236 VAL I N 1
ATOM 3439 C CA . VAL A 1 236 ? 218.181 299.796 245.938 1.00 72.17 236 VAL I CA 1
ATOM 3440 C C . VAL A 1 236 ? 217.477 301.090 246.329 1.00 72.17 236 VAL I C 1
ATOM 3441 O O . VAL A 1 236 ? 218.108 302.125 246.504 1.00 72.17 236 VAL I O 1
ATOM 3454 N N . GLU A 1 237 ? 216.155 301.054 246.401 1.00 72.46 237 GLU I N 1
ATOM 3455 C CA . GLU A 1 237 ? 215.267 302.217 246.453 1.00 72.46 237 GLU I CA 1
ATOM 3456 C C . GLU A 1 237 ? 214.081 301.960 247.387 1.00 72.46 237 GLU I C 1
ATOM 3457 O O . GLU A 1 237 ? 213.519 300.866 247.390 1.00 72.46 237 GLU I O 1
ATOM 3469 N N . ALA A 1 238 ? 213.666 302.968 248.149 1.00 72.35 238 ALA I N 1
ATOM 3470 C CA . ALA A 1 238 ? 212.508 302.896 249.037 1.00 72.35 238 ALA I CA 1
ATOM 3471 C C . ALA A 1 238 ? 211.429 303.915 248.653 1.00 72.35 238 ALA I C 1
ATOM 3472 O O . ALA A 1 238 ? 211.710 305.085 248.407 1.00 72.35 238 ALA I O 1
ATOM 3479 N N . LEU A 1 239 ? 210.185 303.455 248.620 1.00 71.54 239 LEU I N 1
ATOM 3480 C CA . LEU A 1 239 ? 208.992 304.183 248.200 1.00 71.54 239 LEU I CA 1
ATOM 3481 C C . LEU A 1 239 ? 207.808 303.840 249.111 1.00 71.54 239 LEU I C 1
ATOM 3482 O O . LEU A 1 239 ? 207.877 302.941 249.946 1.00 71.54 239 LEU I O 1
ATOM 3498 N N . ARG A 1 240 ? 206.689 304.528 248.917 1.00 71.22 240 ARG I N 1
ATOM 3499 C CA . ARG A 1 240 ? 205.372 304.183 249.457 1.00 71.22 240 ARG I CA 1
ATOM 3500 C C . ARG A 1 240 ? 204.540 303.549 248.354 1.00 71.22 240 ARG I C 1
ATOM 3501 O O . ARG A 1 240 ? 204.613 303.975 247.212 1.00 71.22 240 ARG I O 1
ATOM 3522 N N . ASP A 1 241 ? 203.746 302.540 248.661 1.00 72.11 241 ASP I N 1
ATOM 3523 C CA . ASP A 1 241 ? 202.825 301.957 247.698 1.00 72.11 241 ASP I CA 1
ATOM 3524 C C . ASP A 1 241 ? 201.696 302.935 247.358 1.00 72.11 241 ASP I C 1
ATOM 3525 O O . ASP A 1 241 ? 201.067 303.506 248.241 1.00 72.11 241 ASP I O 1
ATOM 3534 N N . GLN A 1 242 ? 201.368 303.112 246.089 1.00 73.85 242 GLN I N 1
ATOM 3535 C CA . GLN A 1 242 ? 200.239 303.935 245.686 1.00 73.85 242 GLN I CA 1
ATOM 3536 C C . GLN A 1 242 ? 198.893 303.323 246.072 1.00 73.85 242 GLN I C 1
ATOM 3537 O O . GLN A 1 242 ? 197.963 304.072 246.338 1.00 73.85 242 GLN I O 1
ATOM 3551 N N . ASP A 1 243 ? 198.766 302.005 246.146 1.00 73.27 243 ASP I N 1
ATOM 3552 C CA . ASP A 1 243 ? 197.463 301.351 246.306 1.00 73.27 243 ASP I CA 1
ATOM 3553 C C . ASP A 1 243 ? 197.178 300.846 247.719 1.00 73.27 243 ASP I C 1
ATOM 3554 O O . ASP A 1 243 ? 196.108 300.318 247.977 1.00 73.27 243 ASP I O 1
ATOM 3563 N N . SER A 1 244 ? 198.100 300.986 248.661 1.00 71.26 244 SER I N 1
ATOM 3564 C CA . SER A 1 244 ? 197.939 300.516 250.032 1.00 71.26 244 SER I CA 1
ATOM 3565 C C . SER A 1 244 ? 198.848 301.281 250.981 1.00 71.26 244 SER I C 1
ATOM 3566 O O . SER A 1 244 ? 199.810 301.902 250.550 1.00 71.26 244 SER I O 1
ATOM 3574 N N . PHE A 1 245 ? 198.581 301.250 252.280 1.00 69.77 245 PHE I N 1
ATOM 3575 C CA . PHE A 1 245 ? 199.497 301.751 253.295 1.00 69.77 245 PHE I CA 1
ATOM 3576 C C . PHE A 1 245 ? 200.628 300.734 253.466 1.00 69.77 245 PHE I C 1
ATOM 3577 O O . PHE A 1 245 ? 200.599 299.884 254.347 1.00 69.77 245 PHE I O 1
ATOM 3594 N N . SER A 1 246 ? 201.603 300.773 252.568 1.00 71.05 246 SER I N 1
ATOM 3595 C CA . SER A 1 246 ? 202.744 299.868 252.564 1.00 71.05 246 SER I CA 1
ATOM 3596 C C . SER A 1 246 ? 203.993 300.603 252.162 1.00 71.05 246 SER I C 1
ATOM 3597 O O . SER A 1 246 ? 203.946 301.475 251.302 1.00 71.05 246 SER I O 1
ATOM 3605 N N . ASP A 1 247 ? 205.129 300.192 252.698 1.00 72.41 247 ASP I N 1
ATOM 3606 C CA . ASP A 1 247 ? 206.410 300.459 252.071 1.00 72.41 247 ASP I CA 1
ATOM 3607 C C . ASP A 1 247 ? 206.557 299.623 250.807 1.00 72.41 247 ASP I C 1
ATOM 3608 O O . ASP A 1 247 ? 206.028 298.519 250.712 1.00 72.41 247 ASP I O 1
ATOM 3617 N N . ARG A 1 248 ? 207.325 300.138 249.858 1.00 71.09 248 ARG I N 1
ATOM 3618 C CA . ARG A 1 248 ? 207.818 299.404 248.698 1.00 71.09 248 ARG I CA 1
ATOM 3619 C C . ARG A 1 248 ? 209.330 299.500 248.683 1.00 71.09 248 ARG I C 1
ATOM 3620 O O . ARG A 1 248 ? 209.876 300.596 248.752 1.00 71.09 248 ARG I O 1
ATOM 3641 N N . ILE A 1 249 ? 209.994 298.358 248.589 1.00 71.07 249 ILE I N 1
ATOM 3642 C CA . ILE A 1 249 ? 211.436 298.256 248.384 1.00 71.07 249 ILE I CA 1
ATOM 3643 C C . ILE A 1 249 ? 211.639 297.656 247.007 1.00 71.07 249 ILE I C 1
ATOM 3644 O O . ILE A 1 249 ? 211.057 296.622 246.702 1.00 71.07 249 ILE I O 1
ATOM 3660 N N . ARG A 1 250 ? 212.462 298.290 246.177 1.00 70.43 250 ARG I N 1
ATOM 3661 C CA . ARG A 1 250 ? 212.843 297.747 244.873 1.00 70.43 250 ARG I CA 1
ATOM 3662 C C . ARG A 1 250 ? 214.327 297.917 244.606 1.00 70.43 250 ARG I C 1
ATOM 3663 O O . ARG A 1 250 ? 214.936 298.848 245.105 1.00 70.43 250 ARG I O 1
ATOM 3684 N N . ALA A 1 251 ? 214.930 297.008 243.859 1.00 70.36 251 ALA I N 1
ATOM 3685 C CA . ALA A 1 251 ? 216.349 297.014 243.533 1.00 70.36 251 ALA I CA 1
ATOM 3686 C C . ALA A 1 251 ? 216.590 296.600 242.088 1.00 70.36 251 ALA I C 1
ATOM 3687 O O . ALA A 1 251 ? 215.929 295.700 241.592 1.00 70.36 251 ALA I O 1
ATOM 3694 N N . LEU A 1 252 ? 217.539 297.238 241.428 1.00 69.76 252 LEU I N 1
ATOM 3695 C CA . LEU A 1 252 ? 217.909 297.008 240.037 1.00 69.76 252 LEU I CA 1
ATOM 3696 C C . LEU A 1 252 ? 219.364 296.567 239.960 1.00 69.76 252 LEU I C 1
ATOM 3697 O O . LEU A 1 252 ? 220.229 297.184 240.567 1.00 69.76 252 LEU I O 1
ATOM 3713 N N . HIS A 1 253 ? 219.639 295.540 239.170 1.00 68.99 253 HIS I N 1
ATOM 3714 C CA . HIS A 1 253 ? 220.985 295.132 238.834 1.00 68.99 253 HIS I CA 1
ATOM 3715 C C . HIS A 1 253 ? 221.138 294.992 237.323 1.00 68.99 253 HIS I C 1
ATOM 3716 O O . HIS A 1 253 ? 220.376 294.276 236.683 1.00 68.99 253 HIS I O 1
ATOM 3730 N N . VAL A 1 254 ? 222.123 295.677 236.755 1.00 69.02 254 VAL I N 1
ATOM 3731 C CA . VAL A 1 254 ? 222.442 295.687 235.325 1.00 69.02 254 VAL I CA 1
ATOM 3732 C C . VAL A 1 254 ? 223.862 295.196 235.157 1.00 69.02 254 VAL I C 1
ATOM 3733 O O . VAL A 1 254 ? 224.781 295.721 235.778 1.00 69.02 254 VAL I O 1
ATOM 3746 N N . TYR A 1 255 ? 224.049 294.186 234.328 1.00 68.79 255 TYR I N 1
ATOM 3747 C CA . TYR A 1 255 ? 225.298 293.454 234.214 1.00 68.79 255 TYR I CA 1
ATOM 3748 C C . TYR A 1 255 ? 225.442 292.797 232.847 1.00 68.79 255 TYR I C 1
ATOM 3749 O O . TYR A 1 255 ? 224.511 292.746 232.053 1.00 68.79 255 TYR I O 1
ATOM 3767 N N . GLY A 1 256 ? 226.625 292.287 232.544 1.00 68.63 256 GLY I N 1
ATOM 3768 C CA . GLY A 1 256 ? 226.862 291.502 231.346 1.00 68.63 256 GLY I CA 1
ATOM 3769 C C . GLY A 1 256 ? 228.102 290.644 231.466 1.00 68.63 256 GLY I C 1
ATOM 3770 O O . GLY A 1 256 ? 228.916 290.836 232.355 1.00 68.63 256 GLY I O 1
ATOM 3774 N N . GLY A 1 257 ? 228.266 289.690 230.567 1.00 69.60 257 GLY I N 1
ATOM 3775 C CA . GLY A 1 257 ? 229.435 288.821 230.557 1.00 69.60 257 GLY I CA 1
ATOM 3776 C C . GLY A 1 257 ? 229.549 287.985 229.296 1.00 69.60 257 GLY I C 1
ATOM 3777 O O . GLY A 1 257 ? 228.561 287.766 228.608 1.00 69.60 257 GLY I O 1
ATOM 3781 N N . LYS A 1 258 ? 230.769 287.567 228.976 1.00 69.32 258 LYS I N 1
ATOM 3782 C CA . LYS A 1 258 ? 231.135 286.856 227.749 1.00 69.32 258 LYS I CA 1
ATOM 3783 C C . LYS A 1 258 ? 232.249 285.855 228.038 1.00 69.32 258 LYS I C 1
ATOM 3784 O O . LYS A 1 258 ? 233.211 286.209 228.710 1.00 69.32 258 LYS I O 1
ATOM 3803 N N . VAL A 1 259 ? 232.205 284.650 227.472 1.00 68.87 259 VAL I N 1
ATOM 3804 C CA . VAL A 1 259 ? 233.426 283.842 227.315 1.00 68.87 259 VAL I CA 1
ATOM 3805 C C . VAL A 1 259 ? 234.228 284.445 226.168 1.00 68.87 259 VAL I C 1
ATOM 3806 O O . VAL A 1 259 ? 233.943 284.249 224.998 1.00 68.87 259 VAL I O 1
ATOM 3819 N N . VAL A 1 260 ? 235.189 285.295 226.505 1.00 68.31 260 VAL I N 1
ATOM 3820 C CA . VAL A 1 260 ? 235.992 286.019 225.513 1.00 68.31 260 VAL I CA 1
ATOM 3821 C C . VAL A 1 260 ? 236.966 285.104 224.765 1.00 68.31 260 VAL I C 1
ATOM 3822 O O . VAL A 1 260 ? 237.395 285.451 223.673 1.00 68.31 260 VAL I O 1
ATOM 3835 N N . ARG A 1 261 ? 237.283 283.924 225.310 1.00 66.00 261 ARG I N 1
ATOM 3836 C CA . ARG A 1 261 ? 238.181 282.911 224.733 1.00 66.00 261 ARG I CA 1
ATOM 3837 C C . ARG A 1 261 ? 237.588 281.505 224.907 1.00 66.00 261 ARG I C 1
ATOM 3838 O O . ARG A 1 261 ? 237.918 280.836 225.878 1.00 66.00 261 ARG I O 1
ATOM 3859 N N . PRO A 1 262 ? 236.725 281.012 224.008 1.00 66.84 262 PRO I N 1
ATOM 3860 C CA . PRO A 1 262 ? 235.961 279.781 224.224 1.00 66.84 262 PRO I CA 1
ATOM 3861 C C . PRO A 1 262 ? 236.787 278.518 224.495 1.00 66.84 262 PRO I C 1
ATOM 3862 O O . PRO A 1 262 ? 236.400 277.704 225.324 1.00 66.84 262 PRO I O 1
ATOM 3873 N N . THR A 1 263 ? 237.952 278.362 223.868 1.00 66.08 263 THR I N 1
ATOM 3874 C CA . THR A 1 263 ? 238.880 277.241 224.097 1.00 66.08 263 THR I CA 1
ATOM 3875 C C . THR A 1 263 ? 239.510 277.249 225.490 1.00 66.08 263 THR I C 1
ATOM 3876 O O . THR A 1 263 ? 240.035 276.236 225.937 1.00 66.08 263 THR I O 1
ATOM 3887 N N . GLY A 1 264 ? 239.421 278.368 226.202 1.00 65.77 264 GLY I N 1
ATOM 3888 C CA . GLY A 1 264 ? 239.835 278.518 227.587 1.00 65.77 264 GLY I CA 1
ATOM 3889 C C . GLY A 1 264 ? 238.822 278.019 228.606 1.00 65.77 264 GLY I C 1
ATOM 3890 O O . GLY A 1 264 ? 239.104 278.124 229.789 1.00 65.77 264 GLY I O 1
ATOM 3894 N N . VAL A 1 265 ? 237.669 277.492 228.178 1.00 67.18 265 VAL I N 1
ATOM 3895 C CA . VAL A 1 265 ? 236.636 276.908 229.039 1.00 67.18 265 VAL I CA 1
ATOM 3896 C C . VAL A 1 265 ? 236.247 275.515 228.537 1.00 67.18 265 VAL I C 1
ATOM 3897 O O . VAL A 1 265 ? 235.834 275.336 227.392 1.00 67.18 265 VAL I O 1
ATOM 3910 N N . VAL A 1 266 ? 236.340 274.518 229.410 1.00 67.06 266 VAL I N 1
ATOM 3911 C CA . VAL A 1 266 ? 236.016 273.121 229.132 1.00 67.06 266 VAL I CA 1
ATOM 3912 C C . VAL A 1 266 ? 234.877 272.695 230.033 1.00 67.06 266 VAL I C 1
ATOM 3913 O O . VAL A 1 266 ? 234.928 272.926 231.233 1.00 67.06 266 VAL I O 1
ATOM 3926 N N . VAL A 1 267 ? 233.847 272.084 229.463 1.00 68.09 267 VAL I N 1
ATOM 3927 C CA . VAL A 1 267 ? 232.591 271.771 230.144 1.00 68.09 267 VAL I CA 1
ATOM 3928 C C . VAL A 1 267 ? 232.329 270.275 230.123 1.00 68.09 267 VAL I C 1
ATOM 3929 O O . VAL A 1 267 ? 232.130 269.710 229.056 1.00 68.09 267 VAL I O 1
ATOM 3942 N N . PHE A 1 268 ? 232.239 269.642 231.288 1.00 69.36 268 PHE I N 1
ATOM 3943 C CA . PHE A 1 268 ? 231.752 268.273 231.405 1.00 69.36 268 PHE I CA 1
ATOM 3944 C C . PHE A 1 268 ? 230.246 268.259 231.661 1.00 69.36 268 PHE I C 1
ATOM 3945 O O . PHE A 1 268 ? 229.766 269.051 232.464 1.00 69.36 268 PHE I O 1
ATOM 3962 N N . ASN A 1 269 ? 229.503 267.358 231.018 1.00 71.49 269 ASN I N 1
ATOM 3963 C CA . ASN A 1 269 ? 228.041 267.293 231.073 1.00 71.49 269 ASN I CA 1
ATOM 3964 C C . ASN A 1 269 ? 227.369 268.602 230.618 1.00 71.49 269 ASN I C 1
ATOM 3965 O O . ASN A 1 269 ? 226.611 269.227 231.357 1.00 71.49 269 ASN I O 1
ATOM 3976 N N . LYS A 1 270 ? 227.670 269.059 229.399 1.00 71.01 270 LYS I N 1
ATOM 3977 C CA . LYS A 1 270 ? 227.188 270.345 228.865 1.00 71.01 270 LYS I CA 1
ATOM 3978 C C . LYS A 1 270 ? 225.671 270.416 228.661 1.00 71.01 270 LYS I C 1
ATOM 3979 O O . LYS A 1 270 ? 225.078 271.457 228.896 1.00 71.01 270 LYS I O 1
ATOM 3998 N N . THR A 1 271 ? 225.019 269.324 228.287 1.00 73.90 271 THR I N 1
ATOM 3999 C CA . THR A 1 271 ? 223.552 269.244 228.178 1.00 73.90 271 THR I CA 1
ATOM 4000 C C . THR A 1 271 ? 222.845 268.999 229.518 1.00 73.90 271 THR I C 1
ATOM 4001 O O . THR A 1 271 ? 221.623 268.879 229.553 1.00 73.90 271 THR I O 1
ATOM 4012 N N . GLY A 1 272 ? 223.572 268.941 230.630 1.00 73.97 272 GLY I N 1
ATOM 4013 C CA . GLY A 1 272 ? 223.023 268.661 231.953 1.00 73.97 272 GLY I CA 1
ATOM 4014 C C . GLY A 1 272 ? 222.042 269.726 232.443 1.00 73.97 272 GLY I C 1
ATOM 4015 O O . GLY A 1 272 ? 222.411 270.885 232.616 1.00 73.97 272 GLY I O 1
ATOM 4019 N N . SER A 1 273 ? 220.792 269.324 232.678 1.00 77.27 273 SER I N 1
ATOM 4020 C CA . SER A 1 273 ? 219.671 270.190 233.065 1.00 77.27 273 SER I CA 1
ATOM 4021 C C . SER A 1 273 ? 218.647 269.474 233.942 1.00 77.27 273 SER I C 1
ATOM 4022 O O . SER A 1 273 ? 218.994 268.671 234.805 1.00 77.27 273 SER I O 1
ATOM 4030 N N . ALA B 1 2 ? 119.673 364.382 345.779 1.00 74.10 2 ALA A N 1
ATOM 4031 C CA . ALA B 1 2 ? 120.687 364.127 344.739 1.00 74.10 2 ALA A CA 1
ATOM 4032 C C . ALA B 1 2 ? 121.005 365.405 343.965 1.00 74.10 2 ALA A C 1
ATOM 4033 O O . ALA B 1 2 ? 120.230 366.360 343.967 1.00 74.10 2 ALA A O 1
ATOM 4040 N N . PHE B 1 3 ? 122.128 365.437 343.254 1.00 71.56 3 PHE A N 1
ATOM 4041 C CA . PHE B 1 3 ? 122.510 366.564 342.405 1.00 71.56 3 PHE A CA 1
ATOM 4042 C C . PHE B 1 3 ? 121.802 366.520 341.047 1.00 71.56 3 PHE A C 1
ATOM 4043 O O . PHE B 1 3 ? 122.366 366.124 340.035 1.00 71.56 3 PHE A O 1
ATOM 4060 N N . ASN B 1 4 ? 120.559 366.988 341.020 1.00 73.30 4 ASN A N 1
ATOM 4061 C CA . ASN B 1 4 ? 119.801 367.204 339.786 1.00 73.30 4 ASN A CA 1
ATOM 4062 C C . ASN B 1 4 ? 120.298 368.405 338.960 1.00 73.30 4 ASN A C 1
ATOM 4063 O O . ASN B 1 4 ? 119.866 368.575 337.824 1.00 73.30 4 ASN A O 1
ATOM 4074 N N . ASN B 1 5 ? 121.169 369.259 339.509 1.00 71.00 5 ASN A N 1
ATOM 4075 C CA . ASN B 1 5 ? 121.513 370.564 338.928 1.00 71.00 5 ASN A CA 1
ATOM 4076 C C . ASN B 1 5 ? 123.018 370.833 338.756 1.00 71.00 5 ASN A C 1
ATOM 4077 O O . ASN B 1 5 ? 123.375 371.758 338.031 1.00 71.00 5 ASN A O 1
ATOM 4088 N N . PHE B 1 6 ? 123.908 370.072 339.393 1.00 66.19 6 PHE A N 1
ATOM 4089 C CA . PHE B 1 6 ? 125.346 370.398 339.480 1.00 66.19 6 PHE A CA 1
ATOM 4090 C C . PHE B 1 6 ? 126.286 369.351 338.860 1.00 66.19 6 PHE A C 1
ATOM 4091 O O . PHE B 1 6 ? 127.498 369.535 338.862 1.00 66.19 6 PHE A O 1
ATOM 4108 N N . ILE B 1 7 ? 125.758 368.262 338.301 1.00 67.07 7 ILE A N 1
ATOM 4109 C CA . ILE B 1 7 ? 126.551 367.284 337.547 1.00 67.07 7 ILE A CA 1
ATOM 4110 C C . ILE B 1 7 ? 126.483 367.654 336.060 1.00 67.07 7 ILE A C 1
ATOM 4111 O O . ILE B 1 7 ? 125.393 367.628 335.485 1.00 67.07 7 ILE A O 1
ATOM 4127 N N . PRO B 1 8 ? 127.599 368.020 335.418 1.00 65.91 8 PRO A N 1
ATOM 4128 C CA . PRO B 1 8 ? 127.593 368.468 334.043 1.00 65.91 8 PRO A CA 1
ATOM 4129 C C . PRO B 1 8 ? 127.389 367.322 333.057 1.00 65.91 8 PRO A C 1
ATOM 4130 O O . PRO B 1 8 ? 127.598 366.152 333.346 1.00 65.91 8 PRO A O 1
ATOM 4141 N N . GLU B 1 9 ? 127.043 367.685 331.835 1.00 67.03 9 GLU A N 1
ATOM 4142 C CA . GLU B 1 9 ? 127.231 366.860 330.648 1.00 67.03 9 GLU A CA 1
ATOM 4143 C C . GLU B 1 9 ? 128.395 367.432 329.837 1.00 67.03 9 GLU A C 1
ATOM 4144 O O . GLU B 1 9 ? 128.607 368.644 329.821 1.00 67.03 9 GLU A O 1
ATOM 4156 N N . LEU B 1 10 ? 129.187 366.572 329.211 1.00 66.15 10 LEU A N 1
ATOM 4157 C CA . LEU B 1 10 ? 130.392 366.973 328.495 1.00 66.15 10 LEU A CA 1
ATOM 4158 C C . LEU B 1 10 ? 130.220 366.757 326.994 1.00 66.15 10 LEU A C 1
ATOM 4159 O O . LEU B 1 10 ? 129.675 365.746 326.559 1.00 66.15 10 LEU A O 1
ATOM 4175 N N . TRP B 1 11 ? 130.721 367.701 326.207 1.00 64.71 11 TRP A N 1
ATOM 4176 C CA . TRP B 1 11 ? 130.887 367.606 324.759 1.00 64.71 11 TRP A CA 1
ATOM 4177 C C . TRP B 1 11 ? 132.371 367.545 324.436 1.00 64.71 11 TRP A C 1
ATOM 4178 O O . TRP B 1 11 ? 133.159 368.303 324.993 1.00 64.71 11 TRP A O 1
ATOM 4199 N N . SER B 1 12 ? 132.764 366.661 323.528 1.00 70.06 12 SER A N 1
ATOM 4200 C CA . SER B 1 12 ? 134.089 366.695 322.915 1.00 70.06 12 SER A CA 1
ATOM 4201 C C . SER B 1 12 ? 134.192 367.875 321.959 1.00 70.06 12 SER A C 1
ATOM 4202 O O . SER B 1 12 ? 133.269 368.139 321.198 1.00 70.06 12 SER A O 1
ATOM 4210 N N . ASP B 1 13 ? 135.299 368.603 321.968 1.00 72.71 13 ASP A N 1
ATOM 4211 C CA . ASP B 1 13 ? 135.517 369.737 321.074 1.00 72.71 13 ASP A CA 1
ATOM 4212 C C . ASP B 1 13 ? 135.866 369.326 319.636 1.00 72.71 13 ASP A C 1
ATOM 4213 O O . ASP B 1 13 ? 135.825 370.156 318.741 1.00 72.71 13 ASP A O 1
ATOM 4222 N N . MET B 1 14 ? 136.143 368.056 319.360 1.00 74.52 14 MET A N 1
ATOM 4223 C CA . MET B 1 14 ? 136.429 367.562 318.017 1.00 74.52 14 MET A CA 1
ATOM 4224 C C . MET B 1 14 ? 135.190 366.918 317.400 1.00 74.52 14 MET A C 1
ATOM 4225 O O . MET B 1 14 ? 134.592 366.013 317.974 1.00 74.52 14 MET A O 1
ATOM 4239 N N . LEU B 1 15 ? 134.827 367.329 316.188 1.00 70.73 15 LEU A N 1
ATOM 4240 C CA . LEU B 1 15 ? 133.906 366.575 315.337 1.00 70.73 15 LEU A CA 1
ATOM 4241 C C . LEU B 1 15 ? 134.563 365.272 314.872 1.00 70.73 15 LEU A C 1
ATOM 4242 O O . LEU B 1 15 ? 135.753 365.255 314.567 1.00 70.73 15 LEU A O 1
ATOM 4258 N N . LEU B 1 16 ? 133.820 364.172 314.774 1.00 72.37 16 LEU A N 1
ATOM 4259 C CA . LEU B 1 16 ? 134.303 362.978 314.079 1.00 72.37 16 LEU A CA 1
ATOM 4260 C C . LEU B 1 16 ? 134.205 363.210 312.573 1.00 72.37 16 LEU A C 1
ATOM 4261 O O . LEU B 1 16 ? 133.115 363.353 312.024 1.00 72.37 16 LEU A O 1
ATOM 4277 N N . GLU B 1 17 ? 135.335 363.257 311.886 1.00 76.56 17 GLU A N 1
ATOM 4278 C CA . GLU B 1 17 ? 135.362 363.359 310.429 1.00 76.56 17 GLU A CA 1
ATOM 4279 C C . GLU B 1 17 ? 134.953 362.027 309.790 1.00 76.56 17 GLU A C 1
ATOM 4280 O O . GLU B 1 17 ? 135.340 360.962 310.256 1.00 76.56 17 GLU A O 1
ATOM 4292 N N . GLU B 1 18 ? 134.158 362.065 308.726 1.00 79.28 18 GLU A N 1
ATOM 4293 C CA . GLU B 1 18 ? 133.667 360.847 308.072 1.00 79.28 18 GLU A CA 1
ATOM 4294 C C . GLU B 1 18 ? 134.803 360.044 307.438 1.00 79.28 18 GLU A C 1
ATOM 4295 O O . GLU B 1 18 ? 135.725 360.602 306.848 1.00 79.28 18 GLU A O 1
ATOM 4307 N N . TRP B 1 19 ? 134.734 358.721 307.538 1.00 73.10 19 TRP A N 1
ATOM 4308 C CA . TRP B 1 19 ? 135.657 357.797 306.885 1.00 73.10 19 TRP A CA 1
ATOM 4309 C C . TRP B 1 19 ? 135.258 357.593 305.429 1.00 73.10 19 TRP A C 1
ATOM 4310 O O . TRP B 1 19 ? 134.138 357.181 305.134 1.00 73.10 19 TRP A O 1
ATOM 4331 N N . THR B 1 20 ? 136.179 357.872 304.514 1.00 73.89 20 THR A N 1
ATOM 4332 C CA . THR B 1 20 ? 135.946 357.877 303.066 1.00 73.89 20 THR A CA 1
ATOM 4333 C C . THR B 1 20 ? 137.138 357.289 302.329 1.00 73.89 20 THR A C 1
ATOM 4334 O O . THR B 1 20 ? 138.270 357.345 302.804 1.00 73.89 20 THR A O 1
ATOM 4345 N N . ALA B 1 21 ? 136.889 356.736 301.147 1.00 73.74 21 ALA A N 1
ATOM 4346 C CA . ALA B 1 21 ? 137.887 356.041 300.348 1.00 73.74 21 ALA A CA 1
ATOM 4347 C C . ALA B 1 21 ? 139.069 356.930 299.942 1.00 73.74 21 ALA A C 1
ATOM 4348 O O . ALA B 1 21 ? 138.899 358.096 299.594 1.00 73.74 21 ALA A O 1
ATOM 4355 N N . GLN B 1 22 ? 140.271 356.362 299.921 1.00 74.57 22 GLN A N 1
ATOM 4356 C CA . GLN B 1 22 ? 141.423 357.009 299.316 1.00 74.57 22 GLN A CA 1
ATOM 4357 C C . GLN B 1 22 ? 141.190 357.156 297.814 1.00 74.57 22 GLN A C 1
ATOM 4358 O O . GLN B 1 22 ? 140.958 356.178 297.107 1.00 74.57 22 GLN A O 1
ATOM 4372 N N . THR B 1 23 ? 141.257 358.384 297.316 1.00 72.68 23 THR A N 1
ATOM 4373 C CA . THR B 1 23 ? 141.194 358.686 295.885 1.00 72.68 23 THR A CA 1
ATOM 4374 C C . THR B 1 23 ? 142.543 358.435 295.234 1.00 72.68 23 THR A C 1
ATOM 4375 O O . THR B 1 23 ? 143.571 358.800 295.796 1.00 72.68 23 THR A O 1
ATOM 4386 N N . VAL B 1 24 ? 142.562 357.844 294.044 1.00 72.22 24 VAL A N 1
ATOM 4387 C CA . VAL B 1 24 ? 143.809 357.431 293.376 1.00 72.22 24 VAL A CA 1
ATOM 4388 C C . VAL B 1 24 ? 143.837 357.735 291.887 1.00 72.22 24 VAL A C 1
ATOM 4389 O O . VAL B 1 24 ? 144.895 358.058 291.366 1.00 72.22 24 VAL A O 1
ATOM 4402 N N . PHE B 1 25 ? 142.712 357.668 291.181 1.00 71.29 25 PHE A N 1
ATOM 4403 C CA . PHE B 1 25 ? 142.699 357.599 289.727 1.00 71.29 25 PHE A CA 1
ATOM 4404 C C . PHE B 1 25 ? 143.206 358.859 289.040 1.00 71.29 25 PHE A C 1
ATOM 4405 O O . PHE B 1 25 ? 143.936 358.753 288.065 1.00 71.29 25 PHE A O 1
ATOM 4422 N N . ALA B 1 26 ? 142.912 360.045 289.564 1.00 71.08 26 ALA A N 1
ATOM 4423 C CA . ALA B 1 26 ? 143.384 361.314 289.008 1.00 71.08 26 ALA A CA 1
ATOM 4424 C C . ALA B 1 26 ? 144.913 361.471 289.032 1.00 71.08 26 ALA A C 1
ATOM 4425 O O . ALA B 1 26 ? 145.457 362.278 288.283 1.00 71.08 26 ALA A O 1
ATOM 4432 N N . ASN B 1 27 ? 145.609 360.705 289.870 1.00 72.36 27 ASN A N 1
ATOM 4433 C CA . ASN B 1 27 ? 147.068 360.643 289.887 1.00 72.36 27 ASN A CA 1
ATOM 4434 C C . ASN B 1 27 ? 147.642 359.581 288.943 1.00 72.36 27 ASN A C 1
ATOM 4435 O O . ASN B 1 27 ? 148.829 359.618 288.651 1.00 72.36 27 ASN A O 1
ATOM 4446 N N . LEU B 1 28 ? 146.835 358.622 288.487 1.00 70.09 28 LEU A N 1
ATOM 4447 C CA . LEU B 1 28 ? 147.259 357.501 287.651 1.00 70.09 28 LEU A CA 1
ATOM 4448 C C . LEU B 1 28 ? 147.091 357.768 286.157 1.00 70.09 28 LEU A C 1
ATOM 4449 O O . LEU B 1 28 ? 147.940 357.365 285.376 1.00 70.09 28 LEU A O 1
ATOM 4465 N N . VAL B 1 29 ? 146.013 358.429 285.746 1.00 69.60 29 VAL A N 1
ATOM 4466 C CA . VAL B 1 29 ? 145.754 358.770 284.343 1.00 69.60 29 VAL A CA 1
ATOM 4467 C C . VAL B 1 29 ? 146.591 359.963 283.869 1.00 69.60 29 VAL A C 1
ATOM 4468 O O . VAL B 1 29 ? 147.199 360.672 284.665 1.00 69.60 29 VAL A O 1
ATOM 4481 N N . ASN B 1 30 ? 146.660 360.181 282.558 1.00 71.48 30 ASN A N 1
ATOM 4482 C CA . ASN B 1 30 ? 147.440 361.236 281.914 1.00 71.48 30 ASN A CA 1
ATOM 4483 C C . ASN B 1 30 ? 146.792 362.626 282.085 1.00 71.48 30 ASN A C 1
ATOM 4484 O O . ASN B 1 30 ? 145.593 362.789 281.874 1.00 71.48 30 ASN A O 1
ATOM 4495 N N . ARG B 1 31 ? 147.588 363.640 282.443 1.00 71.53 31 ARG A N 1
ATOM 4496 C CA . ARG B 1 31 ? 147.139 365.025 282.702 1.00 71.53 31 ARG A CA 1
ATOM 4497 C C . ARG B 1 31 ? 147.569 366.026 281.627 1.00 71.53 31 ARG A C 1
ATOM 4498 O O . ARG B 1 31 ? 147.343 367.212 281.761 1.00 71.53 31 ARG A O 1
ATOM 4519 N N . GLU B 1 32 ? 148.192 365.568 280.556 1.00 74.86 32 GLU A N 1
ATOM 4520 C CA . GLU B 1 32 ? 148.876 366.384 279.546 1.00 74.86 32 GLU A CA 1
ATOM 4521 C C . GLU B 1 32 ? 147.989 367.438 278.864 1.00 74.86 32 GLU A C 1
ATOM 4522 O O . GLU B 1 32 ? 148.425 368.561 278.613 1.00 74.86 32 GLU A O 1
ATOM 4534 N N . TYR B 1 33 ? 146.727 367.122 278.599 1.00 71.27 33 TYR A N 1
ATOM 4535 C CA . TYR B 1 33 ? 145.787 368.034 277.955 1.00 71.27 33 TYR A CA 1
ATOM 4536 C C . TYR B 1 33 ? 145.276 369.151 278.862 1.00 71.27 33 TYR A C 1
ATOM 4537 O O . TYR B 1 33 ? 144.584 370.041 278.391 1.00 71.27 33 TYR A O 1
ATOM 4555 N N . GLU B 1 34 ? 145.619 369.176 280.149 1.00 72.04 34 GLU A N 1
ATOM 4556 C CA . GLU B 1 34 ? 145.276 370.323 280.998 1.00 72.04 34 GLU A CA 1
ATOM 4557 C C . GLU B 1 34 ? 145.999 371.598 280.577 1.00 72.04 34 GLU A C 1
ATOM 4558 O O . GLU B 1 34 ? 145.494 372.684 280.831 1.00 72.04 34 GLU A O 1
ATOM 4570 N N . GLY B 1 35 ? 147.145 371.497 279.903 1.00 71.45 35 GLY A N 1
ATOM 4571 C CA . GLY B 1 35 ? 147.803 372.630 279.271 1.00 71.45 35 GLY A CA 1
ATOM 4572 C C . GLY B 1 35 ? 146.947 373.276 278.185 1.00 71.45 35 GLY A C 1
ATOM 4573 O O . GLY B 1 35 ? 146.733 374.482 278.221 1.00 71.45 35 GLY A O 1
ATOM 4577 N N . ILE B 1 36 ? 146.425 372.506 277.231 1.00 70.33 36 ILE A N 1
ATOM 4578 C CA . ILE B 1 36 ? 145.582 373.033 276.153 1.00 70.33 36 ILE A CA 1
ATOM 4579 C C . ILE B 1 36 ? 144.171 373.397 276.620 1.00 70.33 36 ILE A C 1
ATOM 4580 O O . ILE B 1 36 ? 143.657 374.429 276.217 1.00 70.33 36 ILE A O 1
ATOM 4596 N N . ALA B 1 37 ? 143.549 372.618 277.497 1.00 70.13 37 ALA A N 1
ATOM 4597 C CA . ALA B 1 37 ? 142.175 372.802 277.952 1.00 70.13 37 ALA A CA 1
ATOM 4598 C C . ALA B 1 37 ? 141.946 373.988 278.910 1.00 70.13 37 ALA A C 1
ATOM 4599 O O . ALA B 1 37 ? 141.022 373.964 279.715 1.00 70.13 37 ALA A O 1
ATOM 4606 N N . SER B 1 38 ? 142.745 375.049 278.854 1.00 70.54 38 SER A N 1
ATOM 4607 C CA . SER B 1 38 ? 142.541 376.264 279.646 1.00 70.54 38 SER A CA 1
ATOM 4608 C C . SER B 1 38 ? 141.291 377.057 279.241 1.00 70.54 38 SER A C 1
ATOM 4609 O O . SER B 1 38 ? 140.850 377.923 279.985 1.00 70.54 38 SER A O 1
ATOM 4617 N N . LYS B 1 39 ? 140.698 376.745 278.090 1.00 70.39 39 LYS A N 1
ATOM 4618 C CA . LYS B 1 39 ? 139.479 377.310 277.519 1.00 70.39 39 LYS A CA 1
ATOM 4619 C C . LYS B 1 39 ? 138.802 376.298 276.604 1.00 70.39 39 LYS A C 1
ATOM 4620 O O . LYS B 1 39 ? 139.365 375.249 276.317 1.00 70.39 39 LYS A O 1
ATOM 4639 N N . GLY B 1 40 ? 137.594 376.600 276.156 1.00 68.47 40 GLY A N 1
ATOM 4640 C CA . GLY B 1 40 ? 136.815 375.706 275.307 1.00 68.47 40 GLY A CA 1
ATOM 4641 C C . GLY B 1 40 ? 136.287 374.482 276.036 1.00 68.47 40 GLY A C 1
ATOM 4642 O O . GLY B 1 40 ? 136.686 374.181 277.156 1.00 68.47 40 GLY A O 1
ATOM 4646 N N . ASN B 1 41 ? 135.369 373.760 275.410 1.00 68.96 41 ASN A N 1
ATOM 4647 C CA . ASN B 1 41 ? 134.692 372.624 276.033 1.00 68.96 41 ASN A CA 1
ATOM 4648 C C . ASN B 1 41 ? 134.956 371.275 275.350 1.00 68.96 41 ASN A C 1
ATOM 4649 O O . ASN B 1 41 ? 134.395 370.266 275.761 1.00 68.96 41 ASN A O 1
ATOM 4660 N N . VAL B 1 42 ? 135.805 371.244 274.325 1.00 68.74 42 VAL A N 1
ATOM 4661 C CA . VAL B 1 42 ? 136.232 370.033 273.624 1.00 68.74 42 VAL A CA 1
ATOM 4662 C C . VAL B 1 42 ? 137.712 370.131 273.307 1.00 68.74 42 VAL A C 1
ATOM 4663 O O . VAL B 1 42 ? 138.171 371.172 272.848 1.00 68.74 42 VAL A O 1
ATOM 4676 N N . VAL B 1 43 ? 138.448 369.042 273.496 1.00 68.37 43 VAL A N 1
ATOM 4677 C CA . VAL B 1 43 ? 139.789 368.841 272.946 1.00 68.37 43 VAL A CA 1
ATOM 4678 C C . VAL B 1 43 ? 139.736 367.730 271.902 1.00 68.37 43 VAL A C 1
ATOM 4679 O O . VAL B 1 43 ? 139.271 366.635 272.182 1.00 68.37 43 VAL A O 1
ATOM 4692 N N . HIS B 1 44 ? 140.249 367.988 270.709 1.00 68.05 44 HIS A N 1
ATOM 4693 C CA . HIS B 1 44 ? 140.473 367.011 269.658 1.00 68.05 44 HIS A CA 1
ATOM 4694 C C . HIS B 1 44 ? 141.907 366.517 269.707 1.00 68.05 44 HIS A C 1
ATOM 4695 O O . HIS B 1 44 ? 142.855 367.299 269.637 1.00 68.05 44 HIS A O 1
ATOM 4709 N N . ILE B 1 45 ? 142.056 365.205 269.796 1.00 70.25 45 ILE A N 1
ATOM 4710 C CA . ILE B 1 45 ? 143.315 364.481 269.717 1.00 70.25 45 ILE A CA 1
ATOM 4711 C C . ILE B 1 45 ? 143.331 363.714 268.393 1.00 70.25 45 ILE A C 1
ATOM 4712 O O . ILE B 1 45 ? 142.362 363.049 268.065 1.00 70.25 45 ILE A O 1
ATOM 4728 N N . ALA B 1 46 ? 144.417 363.790 267.635 1.00 70.52 46 ALA A N 1
ATOM 4729 C CA . ALA B 1 46 ? 144.588 363.087 266.367 1.00 70.52 46 ALA A CA 1
ATOM 4730 C C . ALA B 1 46 ? 145.765 362.110 266.397 1.00 70.52 46 ALA A C 1
ATOM 4731 O O . ALA B 1 46 ? 146.756 362.349 267.068 1.00 70.52 46 ALA A O 1
ATOM 4738 N N . GLY B 1 47 ? 145.678 361.036 265.621 1.00 71.83 47 GLY A N 1
ATOM 4739 C CA . GLY B 1 47 ? 146.711 360.021 265.486 1.00 71.83 47 GLY A CA 1
ATOM 4740 C C . GLY B 1 47 ? 147.122 359.773 264.046 1.00 71.83 47 GLY A C 1
ATOM 4741 O O . GLY B 1 47 ? 146.321 359.870 263.122 1.00 71.83 47 GLY A O 1
ATOM 4745 N N . VAL B 1 48 ? 148.391 359.422 263.877 1.00 71.67 48 VAL A N 1
ATOM 4746 C CA . VAL B 1 48 ? 149.012 359.041 262.607 1.00 71.67 48 VAL A CA 1
ATOM 4747 C C . VAL B 1 48 ? 148.381 357.762 262.062 1.00 71.67 48 VAL A C 1
ATOM 4748 O O . VAL B 1 48 ? 148.136 356.838 262.824 1.00 71.67 48 VAL A O 1
ATOM 4761 N N . VAL B 1 49 ? 148.176 357.667 260.748 1.00 71.63 49 VAL A N 1
ATOM 4762 C CA . VAL B 1 49 ? 148.048 356.380 260.047 1.00 71.63 49 VAL A CA 1
ATOM 4763 C C . VAL B 1 49 ? 149.311 356.169 259.224 1.00 71.63 49 VAL A C 1
ATOM 4764 O O . VAL B 1 49 ? 149.607 356.985 258.360 1.00 71.63 49 VAL A O 1
ATOM 4777 N N . ALA B 1 50 ? 150.068 355.105 259.474 1.00 70.57 50 ALA A N 1
ATOM 4778 C CA . ALA B 1 50 ? 151.356 354.908 258.815 1.00 70.57 50 ALA A CA 1
ATOM 4779 C C . ALA B 1 50 ? 151.256 354.731 257.284 1.00 70.57 50 ALA A C 1
ATOM 4780 O O . ALA B 1 50 ? 150.318 354.092 256.802 1.00 70.57 50 ALA A O 1
ATOM 4787 N N . PRO B 1 51 ? 152.240 355.223 256.510 1.00 69.22 51 PRO A N 1
ATOM 4788 C CA . PRO B 1 51 ? 152.374 354.910 255.090 1.00 69.22 51 PRO A CA 1
ATOM 4789 C C . PRO B 1 51 ? 152.667 353.423 254.834 1.00 69.22 51 PRO A C 1
ATOM 4790 O O . PRO B 1 51 ? 153.409 352.788 255.576 1.00 69.22 51 PRO A O 1
ATOM 4801 N N . THR B 1 52 ? 152.104 352.861 253.769 1.00 70.02 52 THR A N 1
ATOM 4802 C CA . THR B 1 52 ? 152.250 351.448 253.394 1.00 70.02 52 THR A CA 1
ATOM 4803 C C . THR B 1 52 ? 153.584 351.166 252.703 1.00 70.02 52 THR A C 1
ATOM 4804 O O . THR B 1 52 ? 153.965 351.884 251.787 1.00 70.02 52 THR A O 1
ATOM 4815 N N . VAL B 1 53 ? 154.272 350.080 253.064 1.00 69.32 53 VAL A N 1
ATOM 4816 C CA . VAL B 1 53 ? 155.439 349.587 252.323 1.00 69.32 53 VAL A CA 1
ATOM 4817 C C . VAL B 1 53 ? 155.012 348.932 251.013 1.00 69.32 53 VAL A C 1
ATOM 4818 O O . VAL B 1 53 ? 154.222 347.998 251.017 1.00 69.32 53 VAL A O 1
ATOM 4831 N N . LYS B 1 54 ? 155.556 349.394 249.896 1.00 69.90 54 LYS A N 1
ATOM 4832 C CA . LYS B 1 54 ? 155.331 348.867 248.547 1.00 69.90 54 LYS A CA 1
ATOM 4833 C C . LYS B 1 54 ? 156.513 348.033 248.077 1.00 69.90 54 LYS A C 1
ATOM 4834 O O . LYS B 1 54 ? 157.664 348.402 248.292 1.00 69.90 54 LYS A O 1
ATOM 4853 N N . ASP B 1 55 ? 156.245 346.919 247.413 1.00 71.60 55 ASP A N 1
ATOM 4854 C CA . ASP B 1 55 ? 157.254 346.121 246.729 1.00 71.60 55 ASP A CA 1
ATOM 4855 C C . ASP B 1 55 ? 157.750 346.839 245.467 1.00 71.60 55 ASP A C 1
ATOM 4856 O O . ASP B 1 55 ? 157.033 346.967 244.477 1.00 71.60 55 ASP A O 1
ATOM 4865 N N . TYR B 1 56 ? 158.986 347.327 245.511 1.00 71.15 56 TYR A N 1
ATOM 4866 C CA . TYR B 1 56 ? 159.599 348.106 244.446 1.00 71.15 56 TYR A CA 1
ATOM 4867 C C . TYR B 1 56 ? 160.060 347.236 243.274 1.00 71.15 56 TYR A C 1
ATOM 4868 O O . TYR B 1 56 ? 160.113 347.703 242.144 1.00 71.15 56 TYR A O 1
ATOM 4886 N N . LYS B 1 57 ? 160.314 345.947 243.498 1.00 72.18 57 LYS A N 1
ATOM 4887 C CA . LYS B 1 57 ? 160.644 344.977 242.456 1.00 72.18 57 LYS A CA 1
ATOM 4888 C C . LYS B 1 57 ? 159.423 344.566 241.650 1.00 72.18 57 LYS A C 1
ATOM 4889 O O . LYS B 1 57 ? 159.472 344.634 240.428 1.00 72.18 57 LYS A O 1
ATOM 4908 N N . ALA B 1 58 ? 158.305 344.210 242.288 1.00 72.22 58 ALA A N 1
ATOM 4909 C CA . ALA B 1 58 ? 157.085 343.870 241.559 1.00 72.22 58 ALA A CA 1
ATOM 4910 C C . ALA B 1 58 ? 156.540 345.055 240.746 1.00 72.22 58 ALA A C 1
ATOM 4911 O O . ALA B 1 58 ? 155.935 344.855 239.698 1.00 72.22 58 ALA A O 1
ATOM 4918 N N . ALA B 1 59 ? 156.789 346.289 241.187 1.00 72.74 59 ALA A N 1
ATOM 4919 C CA . ALA B 1 59 ? 156.478 347.513 240.457 1.00 72.74 59 ALA A CA 1
ATOM 4920 C C . ALA B 1 59 ? 157.376 347.780 239.230 1.00 72.74 59 ALA A C 1
ATOM 4921 O O . ALA B 1 59 ? 157.135 348.734 238.495 1.00 72.74 59 ALA A O 1
ATOM 4928 N N . GLY B 1 60 ? 158.434 346.996 239.013 1.00 72.18 60 GLY A N 1
ATOM 4929 C CA . GLY B 1 60 ? 159.380 347.206 237.926 1.00 72.18 60 GLY A CA 1
ATOM 4930 C C . GLY B 1 60 ? 160.357 348.347 238.175 1.00 72.18 60 GLY A C 1
ATOM 4931 O O . GLY B 1 60 ? 160.700 349.049 237.230 1.00 72.18 60 GLY A O 1
ATOM 4935 N N . ARG B 1 61 ? 160.760 348.575 239.428 1.00 71.80 61 ARG A N 1
ATOM 4936 C CA . ARG B 1 61 ? 161.576 349.711 239.875 1.00 71.80 61 ARG A CA 1
ATOM 4937 C C . ARG B 1 61 ? 160.943 351.048 239.514 1.00 71.80 61 ARG A C 1
ATOM 4938 O O . ARG B 1 61 ? 161.583 351.952 238.992 1.00 71.80 61 ARG A O 1
ATOM 4959 N N . GLN B 1 62 ? 159.652 351.162 239.794 1.00 72.79 62 GLN A N 1
ATOM 4960 C CA . GLN B 1 62 ? 158.855 352.383 239.716 1.00 72.79 62 GLN A CA 1
ATOM 4961 C C . GLN B 1 62 ? 158.226 352.656 241.078 1.00 72.79 62 GLN A C 1
ATOM 4962 O O . GLN B 1 62 ? 157.900 351.728 241.810 1.00 72.79 62 GLN A O 1
ATOM 4976 N N . THR B 1 63 ? 158.045 353.922 241.438 1.00 72.96 63 THR A N 1
ATOM 4977 C CA . THR B 1 63 ? 157.349 354.320 242.663 1.00 72.96 63 THR A CA 1
ATOM 4978 C C . THR B 1 63 ? 156.605 355.637 242.480 1.00 72.96 63 THR A C 1
ATOM 4979 O O . THR B 1 63 ? 157.112 356.560 241.850 1.00 72.96 63 THR A O 1
ATOM 4990 N N . SER B 1 64 ? 155.407 355.737 243.044 1.00 73.53 64 SER A N 1
ATOM 4991 C CA . SER B 1 64 ? 154.590 356.946 243.089 1.00 73.53 64 SER A CA 1
ATOM 4992 C C . SER B 1 64 ? 154.049 357.168 244.495 1.00 73.53 64 SER A C 1
ATOM 4993 O O . SER B 1 64 ? 153.807 356.228 245.246 1.00 73.53 64 SER A O 1
ATOM 5001 N N . ALA B 1 65 ? 153.882 358.429 244.871 1.00 71.21 65 ALA A N 1
ATOM 5002 C CA . ALA B 1 65 ? 153.549 358.833 246.222 1.00 71.21 65 ALA A CA 1
ATOM 5003 C C . ALA B 1 65 ? 152.066 358.611 246.552 1.00 71.21 65 ALA A C 1
ATOM 5004 O O . ALA B 1 65 ? 151.189 359.038 245.805 1.00 71.21 65 ALA A O 1
ATOM 5011 N N . ASP B 1 66 ? 151.777 357.987 247.689 1.00 72.75 66 ASP A N 1
ATOM 5012 C CA . ASP B 1 66 ? 150.435 357.889 248.275 1.00 72.75 66 ASP A CA 1
ATOM 5013 C C . ASP B 1 66 ? 150.067 359.133 249.100 1.00 72.75 66 ASP A C 1
ATOM 5014 O O . ASP B 1 66 ? 150.928 359.844 249.608 1.00 72.75 66 ASP A O 1
ATOM 5023 N N . ALA B 1 67 ? 148.777 359.388 249.285 1.00 70.84 67 ALA A N 1
ATOM 5024 C CA . ALA B 1 67 ? 148.275 360.423 250.183 1.00 70.84 67 ALA A CA 1
ATOM 5025 C C . ALA B 1 67 ? 148.199 359.948 251.643 1.00 70.84 67 ALA A C 1
ATOM 5026 O O . ALA B 1 67 ? 147.687 358.867 251.927 1.00 70.84 67 ALA A O 1
ATOM 5033 N N . ILE B 1 68 ? 148.701 360.737 252.593 1.00 70.79 68 ILE A N 1
ATOM 5034 C CA . ILE B 1 68 ? 148.621 360.424 254.032 1.00 70.79 68 ILE A CA 1
ATOM 5035 C C . ILE B 1 68 ? 147.209 360.645 254.597 1.00 70.79 68 ILE A C 1
ATOM 5036 O O . ILE B 1 68 ? 146.356 361.264 253.977 1.00 70.79 68 ILE A O 1
ATOM 5052 N N . SER B 1 69 ? 146.933 360.108 255.778 1.00 71.89 69 SER A N 1
ATOM 5053 C CA . SER B 1 69 ? 145.630 360.152 256.457 1.00 71.89 69 SER A CA 1
ATOM 5054 C C . SER B 1 69 ? 145.809 360.072 257.965 1.00 71.89 69 SER A C 1
ATOM 5055 O O . SER B 1 69 ? 146.885 359.747 258.455 1.00 71.89 69 SER A O 1
ATOM 5063 N N . ASP B 1 70 ? 144.770 360.390 258.721 1.00 73.58 70 ASP A N 1
ATOM 5064 C CA . ASP B 1 70 ? 144.772 360.447 260.180 1.00 73.58 70 ASP A CA 1
ATOM 5065 C C . ASP B 1 70 ? 143.506 359.818 260.774 1.00 73.58 70 ASP A C 1
ATOM 5066 O O . ASP B 1 70 ? 142.544 359.484 260.088 1.00 73.58 70 ASP A O 1
ATOM 5075 N N . THR B 1 71 ? 143.527 359.657 262.086 1.00 73.27 71 THR A N 1
ATOM 5076 C CA . THR B 1 71 ? 142.388 359.283 262.929 1.00 73.27 71 THR A CA 1
ATOM 5077 C C . THR B 1 71 ? 142.284 360.291 264.067 1.00 73.27 71 THR A C 1
ATOM 5078 O O . THR B 1 71 ? 143.219 361.050 264.293 1.00 73.27 71 THR A O 1
ATOM 5089 N N . GLY B 1 72 ? 141.179 360.343 264.803 1.00 71.71 72 GLY A N 1
ATOM 5090 C CA . GLY B 1 72 ? 141.106 361.183 265.992 1.00 71.71 72 GLY A CA 1
ATOM 5091 C C . GLY B 1 72 ? 139.970 360.853 266.946 1.00 71.71 72 GLY A C 1
ATOM 5092 O O . GLY B 1 72 ? 139.028 360.147 266.594 1.00 71.71 72 GLY A O 1
ATOM 5096 N N . VAL B 1 73 ? 140.081 361.370 268.161 1.00 71.00 73 VAL A N 1
ATOM 5097 C CA . VAL B 1 73 ? 139.142 361.215 269.273 1.00 71.00 73 VAL A CA 1
ATOM 5098 C C . VAL B 1 73 ? 138.848 362.561 269.934 1.00 71.00 73 VAL A C 1
ATOM 5099 O O . VAL B 1 73 ? 139.701 363.446 269.987 1.00 71.00 73 VAL A O 1
ATOM 5112 N N . ASP B 1 74 ? 137.645 362.710 270.473 1.00 71.33 74 ASP A N 1
ATOM 5113 C CA . ASP B 1 74 ? 137.202 363.922 271.159 1.00 71.33 74 ASP A CA 1
ATOM 5114 C C . ASP B 1 74 ? 137.174 363.703 272.672 1.00 71.33 74 ASP A C 1
ATOM 5115 O O . ASP B 1 74 ? 136.577 362.744 273.147 1.00 71.33 74 ASP A O 1
ATOM 5124 N N . LEU B 1 75 ? 137.770 364.608 273.438 1.00 69.03 75 LEU A N 1
ATOM 5125 C CA . LEU B 1 75 ? 137.632 364.708 274.888 1.00 69.03 75 LEU A CA 1
ATOM 5126 C C . LEU B 1 75 ? 136.695 365.872 275.215 1.00 69.03 75 LEU A C 1
ATOM 5127 O O . LEU B 1 75 ? 137.029 367.026 274.974 1.00 69.03 75 LEU A O 1
ATOM 5143 N N . LEU B 1 76 ? 135.519 365.582 275.766 1.00 68.79 76 LEU A N 1
ATOM 5144 C CA . LEU B 1 76 ? 134.523 366.587 276.142 1.00 68.79 76 LEU A CA 1
ATOM 5145 C C . LEU B 1 76 ? 134.745 367.049 277.578 1.00 68.79 76 LEU A C 1
ATOM 5146 O O . LEU B 1 76 ? 135.050 366.239 278.441 1.00 68.79 76 LEU A O 1
ATOM 5162 N N . ILE B 1 77 ? 134.554 368.329 277.860 1.00 68.69 77 ILE A N 1
ATOM 5163 C CA . ILE B 1 77 ? 134.675 368.907 279.199 1.00 68.69 77 ILE A CA 1
ATOM 5164 C C . ILE B 1 77 ? 133.270 369.241 279.699 1.00 68.69 77 ILE A C 1
ATOM 5165 O O . ILE B 1 77 ? 132.833 370.382 279.656 1.00 68.69 77 ILE A O 1
ATOM 5181 N N . ASP B 1 78 ? 132.510 368.215 280.061 1.00 70.73 78 ASP A N 1
ATOM 5182 C CA . ASP B 1 78 ? 131.052 368.248 280.183 1.00 70.73 78 ASP A CA 1
ATOM 5183 C C . ASP B 1 78 ? 130.501 367.840 281.560 1.00 70.73 78 ASP A C 1
ATOM 5184 O O . ASP B 1 78 ? 129.289 367.762 281.737 1.00 70.73 78 ASP A O 1
ATOM 5193 N N . GLN B 1 79 ? 131.355 367.625 282.560 1.00 69.06 79 GLN A N 1
ATOM 5194 C CA . GLN B 1 79 ? 130.942 367.357 283.937 1.00 69.06 79 GLN A CA 1
ATOM 5195 C C . GLN B 1 79 ? 131.117 368.628 284.768 1.00 69.06 79 GLN A C 1
ATOM 5196 O O . GLN B 1 79 ? 132.226 369.107 284.929 1.00 69.06 79 GLN A O 1
ATOM 5210 N N . GLU B 1 80 ? 130.034 369.172 285.316 1.00 70.31 80 GLU A N 1
ATOM 5211 C CA . GLU B 1 80 ? 130.057 370.304 286.247 1.00 70.31 80 GLU A CA 1
ATOM 5212 C C . GLU B 1 80 ? 129.406 369.895 287.561 1.00 70.31 80 GLU A C 1
ATOM 5213 O O . GLU B 1 80 ? 128.235 369.528 287.591 1.00 70.31 80 GLU A O 1
ATOM 5225 N N . LYS B 1 81 ? 130.148 369.949 288.658 1.00 69.57 81 LYS A N 1
ATOM 5226 C CA . LYS B 1 81 ? 129.719 369.442 289.962 1.00 69.57 81 LYS A CA 1
ATOM 5227 C C . LYS B 1 81 ? 130.004 370.480 291.027 1.00 69.57 81 LYS A C 1
ATOM 5228 O O . LYS B 1 81 ? 131.052 371.109 290.987 1.00 69.57 81 LYS A O 1
ATOM 5247 N N . SER B 1 82 ? 129.097 370.676 291.976 1.00 69.23 82 SER A N 1
ATOM 5248 C CA . SER B 1 82 ? 129.233 371.722 292.989 1.00 69.23 82 SER A CA 1
ATOM 5249 C C . SER B 1 82 ? 128.862 371.272 294.396 1.00 69.23 82 SER A C 1
ATOM 5250 O O . SER B 1 82 ? 128.087 370.345 294.601 1.00 69.23 82 SER A O 1
ATOM 5258 N N . ILE B 1 83 ? 129.434 371.966 295.370 1.00 69.62 83 ILE A N 1
ATOM 5259 C CA . ILE B 1 83 ? 129.142 371.917 296.802 1.00 69.62 83 ILE A CA 1
ATOM 5260 C C . ILE B 1 83 ? 128.687 373.319 297.195 1.00 69.62 83 ILE A C 1
ATOM 5261 O O . ILE B 1 83 ? 129.267 374.281 296.717 1.00 69.62 83 ILE A O 1
ATOM 5277 N N . ASP B 1 84 ? 127.664 373.464 298.035 1.00 70.98 84 ASP A N 1
ATOM 5278 C CA . ASP B 1 84 ? 127.146 374.772 298.459 1.00 70.98 84 ASP A CA 1
ATOM 5279 C C . ASP B 1 84 ? 126.346 374.640 299.757 1.00 70.98 84 ASP A C 1
ATOM 5280 O O . ASP B 1 84 ? 125.310 373.980 299.777 1.00 70.98 84 ASP A O 1
ATOM 5289 N N . PHE B 1 85 ? 126.834 375.219 300.851 1.00 69.10 85 PHE A N 1
ATOM 5290 C CA . PHE B 1 85 ? 126.248 375.067 302.184 1.00 69.10 85 PHE A CA 1
ATOM 5291 C C . PHE B 1 85 ? 126.401 376.322 303.051 1.00 69.10 85 PHE A C 1
ATOM 5292 O O . PHE B 1 85 ? 127.312 377.123 302.852 1.00 69.10 85 PHE A O 1
ATOM 5309 N N . LEU B 1 86 ? 125.496 376.483 304.021 1.00 70.30 86 LEU A N 1
ATOM 5310 C CA . LEU B 1 86 ? 125.405 377.637 304.921 1.00 70.30 86 LEU A CA 1
ATOM 5311 C C . LEU B 1 86 ? 125.838 377.314 306.350 1.00 70.30 86 LEU A C 1
ATOM 5312 O O . LEU B 1 86 ? 125.476 376.273 306.889 1.00 70.30 86 LEU A O 1
ATOM 5328 N N . VAL B 1 87 ? 126.542 378.239 306.998 1.00 69.97 87 VAL A N 1
ATOM 5329 C CA . VAL B 1 87 ? 126.913 378.176 308.421 1.00 69.97 87 VAL A CA 1
ATOM 5330 C C . VAL B 1 87 ? 126.482 379.447 309.149 1.00 69.97 87 VAL A C 1
ATOM 5331 O O . VAL B 1 87 ? 126.989 380.516 308.836 1.00 69.97 87 VAL A O 1
ATOM 5344 N N . ASP B 1 88 ? 125.592 379.368 310.139 1.00 71.50 88 ASP A N 1
ATOM 5345 C CA . ASP B 1 88 ? 125.209 380.545 310.932 1.00 71.50 88 ASP A CA 1
ATOM 5346 C C . ASP B 1 88 ? 126.337 381.020 311.832 1.00 71.50 88 ASP A C 1
ATOM 5347 O O . ASP B 1 88 ? 127.031 380.221 312.442 1.00 71.50 88 ASP A O 1
ATOM 5356 N N . ASP B 1 89 ? 126.467 382.329 312.001 1.00 71.65 89 ASP A N 1
ATOM 5357 C CA . ASP B 1 89 ? 127.415 382.908 312.948 1.00 71.65 89 ASP A CA 1
ATOM 5358 C C . ASP B 1 89 ? 127.070 382.547 314.392 1.00 71.65 89 ASP A C 1
ATOM 5359 O O . ASP B 1 89 ? 127.962 382.325 315.200 1.00 71.65 89 ASP A O 1
ATOM 5368 N N . ILE B 1 90 ? 125.780 382.434 314.707 1.00 68.86 90 ILE A N 1
ATOM 5369 C CA . ILE B 1 90 ? 125.323 381.982 316.020 1.00 68.86 90 ILE A CA 1
ATOM 5370 C C . ILE B 1 90 ? 125.799 380.549 316.268 1.00 68.86 90 ILE A C 1
ATOM 5371 O O . ILE B 1 90 ? 126.470 380.291 317.263 1.00 68.86 90 ILE A O 1
ATOM 5387 N N . ASP B 1 91 ? 125.541 379.633 315.333 1.00 69.80 91 ASP A N 1
ATOM 5388 C CA . ASP B 1 91 ? 126.054 378.268 315.411 1.00 69.80 91 ASP A CA 1
ATOM 5389 C C . ASP B 1 91 ? 127.581 378.244 315.518 1.00 69.80 91 ASP A C 1
ATOM 5390 O O . ASP B 1 91 ? 128.101 377.593 316.413 1.00 69.80 91 ASP A O 1
ATOM 5399 N N . ARG B 1 92 ? 128.321 378.997 314.699 1.00 68.95 92 ARG A N 1
ATOM 5400 C CA . ARG B 1 92 ? 129.786 378.992 314.750 1.00 68.95 92 ARG A CA 1
ATOM 5401 C C . ARG B 1 92 ? 130.330 379.432 316.106 1.00 68.95 92 ARG A C 1
ATOM 5402 O O . ARG B 1 92 ? 131.356 378.920 316.540 1.00 68.95 92 ARG A O 1
ATOM 5423 N N . VAL B 1 93 ? 129.672 380.362 316.792 1.00 68.05 93 VAL A N 1
ATOM 5424 C CA . VAL B 1 93 ? 130.064 380.776 318.146 1.00 68.05 93 VAL A CA 1
ATOM 5425 C C . VAL B 1 93 ? 129.651 379.744 319.194 1.00 68.05 93 VAL A C 1
ATOM 5426 O O . VAL B 1 93 ? 130.438 379.442 320.086 1.00 68.05 93 VAL A O 1
ATOM 5439 N N . GLN B 1 94 ? 128.442 379.188 319.098 1.00 66.48 94 GLN A N 1
ATOM 5440 C CA . GLN B 1 94 ? 127.857 378.354 320.145 1.00 66.48 94 GLN A CA 1
ATOM 5441 C C . GLN B 1 94 ? 128.273 376.878 320.142 1.00 66.48 94 GLN A C 1
ATOM 5442 O O . GLN B 1 94 ? 128.219 376.261 321.201 1.00 66.48 94 GLN A O 1
ATOM 5456 N N . VAL B 1 95 ? 128.688 376.276 319.027 1.00 66.87 95 VAL A N 1
ATOM 5457 C CA . VAL B 1 95 ? 129.160 374.874 319.026 1.00 66.87 95 VAL A CA 1
ATOM 5458 C C . VAL B 1 95 ? 130.454 374.684 319.831 1.00 66.87 95 VAL A C 1
ATOM 5459 O O . VAL B 1 95 ? 131.199 375.630 320.065 1.00 66.87 95 VAL A O 1
ATOM 5472 N N . ALA B 1 96 ? 130.734 373.451 320.263 1.00 66.94 96 ALA A N 1
ATOM 5473 C CA . ALA B 1 96 ? 131.824 373.127 321.192 1.00 66.94 96 ALA A CA 1
ATOM 5474 C C . ALA B 1 96 ? 133.256 373.238 320.624 1.00 66.94 96 ALA A C 1
ATOM 5475 O O . ALA B 1 96 ? 134.226 373.190 321.377 1.00 66.94 96 ALA A O 1
ATOM 5482 N N . GLY B 1 97 ? 133.413 373.373 319.313 1.00 68.28 97 GLY A N 1
ATOM 5483 C CA . GLY B 1 97 ? 134.697 373.494 318.621 1.00 68.28 97 GLY A CA 1
ATOM 5484 C C . GLY B 1 97 ? 134.507 373.817 317.140 1.00 68.28 97 GLY A C 1
ATOM 5485 O O . GLY B 1 97 ? 133.411 374.148 316.709 1.00 68.28 97 GLY A O 1
ATOM 5489 N N . SER B 1 98 ? 135.565 373.772 316.342 1.00 70.08 98 SER A N 1
ATOM 5490 C CA . SER B 1 98 ? 135.553 374.305 314.977 1.00 70.08 98 SER A CA 1
ATOM 5491 C C . SER B 1 98 ? 134.610 373.579 314.014 1.00 70.08 98 SER A C 1
ATOM 5492 O O . SER B 1 98 ? 134.600 372.357 313.958 1.00 70.08 98 SER A O 1
ATOM 5500 N N . LEU B 1 99 ? 133.885 374.323 313.177 1.00 68.72 99 LEU A N 1
ATOM 5501 C CA . LEU B 1 99 ? 133.098 373.801 312.057 1.00 68.72 99 LEU A CA 1
ATOM 5502 C C . LEU B 1 99 ? 133.901 373.628 310.758 1.00 68.72 99 LEU A C 1
ATOM 5503 O O . LEU B 1 99 ? 133.345 373.244 309.743 1.00 68.72 99 LEU A O 1
ATOM 5519 N N . GLU B 1 100 ? 135.209 373.861 310.753 1.00 72.36 100 GLU A N 1
ATOM 5520 C CA . GLU B 1 100 ? 136.068 373.737 309.568 1.00 72.36 100 GLU A CA 1
ATOM 5521 C C . GLU B 1 100 ? 136.068 372.337 308.927 1.00 72.36 100 GLU A C 1
ATOM 5522 O O . GLU B 1 100 ? 136.278 372.192 307.733 1.00 72.36 100 GLU A O 1
ATOM 5534 N N . ALA B 1 101 ? 135.754 371.288 309.670 1.00 70.88 101 ALA A N 1
ATOM 5535 C CA . ALA B 1 101 ? 135.593 369.952 309.129 1.00 70.88 101 ALA A CA 1
ATOM 5536 C C . ALA B 1 101 ? 134.523 369.869 308.031 1.00 70.88 101 ALA A C 1
ATOM 5537 O O . ALA B 1 101 ? 134.638 369.040 307.144 1.00 70.88 101 ALA A O 1
ATOM 5544 N N . TYR B 1 102 ? 133.516 370.738 308.013 1.00 68.03 102 TYR A N 1
ATOM 5545 C CA . TYR B 1 102 ? 132.529 370.765 306.935 1.00 68.03 102 TYR A CA 1
ATOM 5546 C C . TYR B 1 102 ? 133.110 371.274 305.608 1.00 68.03 102 TYR A C 1
ATOM 5547 O O . TYR B 1 102 ? 132.739 370.770 304.556 1.00 68.03 102 TYR A O 1
ATOM 5565 N N . THR B 1 103 ? 134.078 372.195 305.603 1.00 70.16 103 THR A N 1
ATOM 5566 C CA . THR B 1 103 ? 134.750 372.595 304.355 1.00 70.16 103 THR A CA 1
ATOM 5567 C C . THR B 1 103 ? 135.737 371.535 303.864 1.00 70.16 103 THR A C 1
ATOM 5568 O O . THR B 1 103 ? 135.745 371.215 302.674 1.00 70.16 103 THR A O 1
ATOM 5579 N N . ARG B 1 104 ? 136.461 370.852 304.764 1.00 70.94 104 ARG A N 1
ATOM 5580 C CA . ARG B 1 104 ? 137.222 369.646 304.397 1.00 70.94 104 ARG A CA 1
ATOM 5581 C C . ARG B 1 104 ? 136.333 368.537 303.850 1.00 70.94 104 ARG A C 1
ATOM 5582 O O . ARG B 1 104 ? 136.714 367.877 302.886 1.00 70.94 104 ARG A O 1
ATOM 5603 N N . ALA B 1 105 ? 135.141 368.332 304.395 1.00 69.27 105 ALA A N 1
ATOM 5604 C CA . ALA B 1 105 ? 134.199 367.347 303.878 1.00 69.27 105 ALA A CA 1
ATOM 5605 C C . ALA B 1 105 ? 133.729 367.689 302.462 1.00 69.27 105 ALA A C 1
ATOM 5606 O O . ALA B 1 105 ? 133.631 366.797 301.628 1.00 69.27 105 ALA A O 1
ATOM 5613 N N . GLY B 1 106 ? 133.521 368.970 302.142 1.00 68.51 106 GLY A N 1
ATOM 5614 C CA . GLY B 1 106 ? 133.136 369.403 300.796 1.00 68.51 106 GLY A CA 1
ATOM 5615 C C . GLY B 1 106 ? 134.201 369.142 299.740 1.00 68.51 106 GLY A C 1
ATOM 5616 O O . GLY B 1 106 ? 133.925 368.493 298.740 1.00 68.51 106 GLY A O 1
ATOM 5620 N N . ALA B 1 107 ? 135.443 369.549 299.987 1.00 68.56 107 ALA A N 1
ATOM 5621 C CA . ALA B 1 107 ? 136.584 369.226 299.139 1.00 68.56 107 ALA A CA 1
ATOM 5622 C C . ALA B 1 107 ? 136.719 367.715 298.924 1.00 68.56 107 ALA A C 1
ATOM 5623 O O . ALA B 1 107 ? 136.905 367.249 297.806 1.00 68.56 107 ALA A O 1
ATOM 5630 N N . THR B 1 108 ? 136.547 366.926 299.983 1.00 70.01 108 THR A N 1
ATOM 5631 C CA . THR B 1 108 ? 136.594 365.461 299.921 1.00 70.01 108 THR A CA 1
ATOM 5632 C C . THR B 1 108 ? 135.461 364.870 299.082 1.00 70.01 108 THR A C 1
ATOM 5633 O O . THR B 1 108 ? 135.686 363.918 298.341 1.00 70.01 108 THR A O 1
ATOM 5644 N N . ALA B 1 109 ? 134.255 365.429 299.116 1.00 68.64 109 ALA A N 1
ATOM 5645 C CA . ALA B 1 109 ? 133.146 364.976 298.291 1.00 68.64 109 ALA A CA 1
ATOM 5646 C C . ALA B 1 109 ? 133.389 365.208 296.799 1.00 68.64 109 ALA A C 1
ATOM 5647 O O . ALA B 1 109 ? 133.169 364.302 296.001 1.00 68.64 109 ALA A O 1
ATOM 5654 N N . LEU B 1 110 ? 133.919 366.369 296.409 1.00 68.44 110 LEU A N 1
ATOM 5655 C CA . LEU B 1 110 ? 134.277 366.651 295.022 1.00 68.44 110 LEU A CA 1
ATOM 5656 C C . LEU B 1 110 ? 135.434 365.769 294.539 1.00 68.44 110 LEU A C 1
ATOM 5657 O O . LEU B 1 110 ? 135.397 365.269 293.420 1.00 68.44 110 LEU A O 1
ATOM 5673 N N . ALA B 1 111 ? 136.445 365.531 295.371 1.00 69.13 111 ALA A N 1
ATOM 5674 C CA . ALA B 1 111 ? 137.520 364.607 295.034 1.00 69.13 111 ALA A CA 1
ATOM 5675 C C . ALA B 1 111 ? 137.002 363.177 294.839 1.00 69.13 111 ALA A C 1
ATOM 5676 O O . ALA B 1 111 ? 137.398 362.495 293.901 1.00 69.13 111 ALA A O 1
ATOM 5683 N N . THR B 1 112 ? 136.057 362.735 295.663 1.00 69.87 112 THR A N 1
ATOM 5684 C CA . THR B 1 112 ? 135.418 361.423 295.519 1.00 69.87 112 THR A CA 1
ATOM 5685 C C . THR B 1 112 ? 134.620 361.328 294.224 1.00 69.87 112 THR A C 1
ATOM 5686 O O . THR B 1 112 ? 134.804 360.396 293.455 1.00 69.87 112 THR A O 1
ATOM 5697 N N . ASP B 1 113 ? 133.774 362.310 293.934 1.00 69.77 113 ASP A N 1
ATOM 5698 C CA . ASP B 1 113 ? 132.951 362.373 292.732 1.00 69.77 113 ASP A CA 1
ATOM 5699 C C . ASP B 1 113 ? 133.787 362.333 291.444 1.00 69.77 113 ASP A C 1
ATOM 5700 O O . ASP B 1 113 ? 133.407 361.723 290.453 1.00 69.77 113 ASP A O 1
ATOM 5709 N N . THR B 1 114 ? 134.984 362.912 291.490 1.00 69.55 114 THR A N 1
ATOM 5710 C CA . THR B 1 114 ? 135.996 362.828 290.440 1.00 69.55 114 THR A CA 1
ATOM 5711 C C . THR B 1 114 ? 136.559 361.420 290.304 1.00 69.55 114 THR A C 1
ATOM 5712 O O . THR B 1 114 ? 136.552 360.864 289.216 1.00 69.55 114 THR A O 1
ATOM 5723 N N . ASP B 1 115 ? 137.038 360.807 291.386 1.00 71.34 115 ASP A N 1
ATOM 5724 C CA . ASP B 1 115 ? 137.591 359.452 291.362 1.00 71.34 115 ASP A CA 1
ATOM 5725 C C . ASP B 1 115 ? 136.566 358.442 290.828 1.00 71.34 115 ASP A C 1
ATOM 5726 O O . ASP B 1 115 ? 136.898 357.597 290.005 1.00 71.34 115 ASP A O 1
ATOM 5735 N N . LYS B 1 116 ? 135.298 358.581 291.226 1.00 70.79 116 LYS A N 1
ATOM 5736 C CA . LYS B 1 116 ? 134.180 357.772 290.739 1.00 70.79 116 LYS A CA 1
ATOM 5737 C C . LYS B 1 116 ? 133.981 357.938 289.232 1.00 70.79 116 LYS A C 1
ATOM 5738 O O . LYS B 1 116 ? 133.756 356.956 288.542 1.00 70.79 116 LYS A O 1
ATOM 5757 N N . PHE B 1 117 ? 134.088 359.148 288.682 1.00 68.95 117 PHE A N 1
ATOM 5758 C CA . PHE B 1 117 ? 134.001 359.377 287.239 1.00 68.95 117 PHE A CA 1
ATOM 5759 C C . PHE B 1 117 ? 135.142 358.710 286.474 1.00 68.95 117 PHE A C 1
ATOM 5760 O O . PHE B 1 117 ? 134.888 358.016 285.499 1.00 68.95 117 PHE A O 1
ATOM 5777 N N . ILE B 1 118 ? 136.391 358.900 286.895 1.00 70.05 118 ILE A N 1
ATOM 5778 C CA . ILE B 1 118 ? 137.539 358.324 286.193 1.00 70.05 118 ILE A CA 1
ATOM 5779 C C . ILE B 1 118 ? 137.503 356.795 286.253 1.00 70.05 118 ILE A C 1
ATOM 5780 O O . ILE B 1 118 ? 137.709 356.146 285.234 1.00 70.05 118 ILE A O 1
ATOM 5796 N N . ALA B 1 119 ? 137.179 356.212 287.404 1.00 70.65 119 ALA A N 1
ATOM 5797 C CA . ALA B 1 119 ? 136.993 354.779 287.530 1.00 70.65 119 ALA A CA 1
ATOM 5798 C C . ALA B 1 119 ? 135.899 354.262 286.586 1.00 70.65 119 ALA A C 1
ATOM 5799 O O . ALA B 1 119 ? 136.121 353.299 285.857 1.00 70.65 119 ALA A O 1
ATOM 5806 N N . ASP B 1 120 ? 134.734 354.903 286.534 1.00 73.00 120 ASP A N 1
ATOM 5807 C CA . ASP B 1 120 ? 133.662 354.503 285.631 1.00 73.00 120 ASP A CA 1
ATOM 5808 C C . ASP B 1 120 ? 134.036 354.644 284.161 1.00 73.00 120 ASP A C 1
ATOM 5809 O O . ASP B 1 120 ? 133.694 353.783 283.361 1.00 73.00 120 ASP A O 1
ATOM 5818 N N . MET B 1 121 ? 134.753 355.703 283.789 1.00 71.18 121 MET A N 1
ATOM 5819 C CA . MET B 1 121 ? 135.241 355.911 282.432 1.00 71.18 121 MET A CA 1
ATOM 5820 C C . MET B 1 121 ? 136.160 354.771 281.997 1.00 71.18 121 MET A C 1
ATOM 5821 O O . MET B 1 121 ? 135.970 354.203 280.931 1.00 71.18 121 MET A O 1
ATOM 5835 N N . LEU B 1 122 ? 137.141 354.393 282.814 1.00 70.01 122 LEU A N 1
ATOM 5836 C CA . LEU B 1 122 ? 138.013 353.269 282.491 1.00 70.01 122 LEU A CA 1
ATOM 5837 C C . LEU B 1 122 ? 137.226 351.964 282.372 1.00 70.01 122 LEU A C 1
ATOM 5838 O O . LEU B 1 122 ? 137.403 351.240 281.401 1.00 70.01 122 LEU A O 1
ATOM 5854 N N . VAL B 1 123 ? 136.316 351.691 283.298 1.00 71.15 123 VAL A N 1
ATOM 5855 C CA . VAL B 1 123 ? 135.474 350.492 283.262 1.00 71.15 123 VAL A CA 1
ATOM 5856 C C . VAL B 1 123 ? 134.592 350.434 282.022 1.00 71.15 123 VAL A C 1
ATOM 5857 O O . VAL B 1 123 ? 134.512 349.400 281.371 1.00 71.15 123 VAL A O 1
ATOM 5870 N N . ASP B 1 124 ? 133.929 351.520 281.654 1.00 72.27 124 ASP A N 1
ATOM 5871 C CA . ASP B 1 124 ? 132.973 351.522 280.556 1.00 72.27 124 ASP A CA 1
ATOM 5872 C C . ASP B 1 124 ? 133.608 351.500 279.173 1.00 72.27 124 ASP A C 1
ATOM 5873 O O . ASP B 1 124 ? 133.053 350.896 278.260 1.00 72.27 124 ASP A O 1
ATOM 5882 N N . ASN B 1 125 ? 134.762 352.136 279.004 1.00 72.14 125 ASN A N 1
ATOM 5883 C CA . ASN B 1 125 ? 135.361 352.373 277.696 1.00 72.14 125 ASN A CA 1
ATOM 5884 C C . ASN B 1 125 ? 136.633 351.571 277.408 1.00 72.14 125 ASN A C 1
ATOM 5885 O O . ASN B 1 125 ? 137.033 351.475 276.251 1.00 72.14 125 ASN A O 1
ATOM 5896 N N . GLY B 1 126 ? 137.254 350.953 278.407 1.00 70.72 126 GLY A N 1
ATOM 5897 C CA . GLY B 1 126 ? 138.324 349.985 278.181 1.00 70.72 126 GLY A CA 1
ATOM 5898 C C . GLY B 1 126 ? 137.850 348.720 277.472 1.00 70.72 126 GLY A C 1
ATOM 5899 O O . GLY B 1 126 ? 136.660 348.420 277.439 1.00 70.72 126 GLY A O 1
ATOM 5903 N N . THR B 1 127 ? 138.763 347.964 276.882 1.00 70.83 127 THR A N 1
ATOM 5904 C CA . THR B 1 127 ? 138.434 346.690 276.222 1.00 70.83 127 THR A CA 1
ATOM 5905 C C . THR B 1 127 ? 138.150 345.591 277.254 1.00 70.83 127 THR A C 1
ATOM 5906 O O . THR B 1 127 ? 138.762 345.563 278.310 1.00 70.83 127 THR A O 1
ATOM 5917 N N . ALA B 1 128 ? 137.190 344.702 277.020 1.00 70.58 128 ALA A N 1
ATOM 5918 C CA . ALA B 1 128 ? 136.800 343.685 277.996 1.00 70.58 128 ALA A CA 1
ATOM 5919 C C . ALA B 1 128 ? 137.765 342.495 278.002 1.00 70.58 128 ALA A C 1
ATOM 5920 O O . ALA B 1 128 ? 137.985 341.877 276.967 1.00 70.58 128 ALA A O 1
ATOM 5927 N N . LEU B 1 129 ? 138.326 342.149 279.157 1.00 71.13 129 LEU A N 1
ATOM 5928 C CA . LEU B 1 129 ? 139.094 340.927 279.364 1.00 71.13 129 LEU A CA 1
ATOM 5929 C C . LEU B 1 129 ? 138.152 339.727 279.448 1.00 71.13 129 LEU A C 1
ATOM 5930 O O . LEU B 1 129 ? 137.219 339.709 280.249 1.00 71.13 129 LEU A O 1
ATOM 5946 N N . THR B 1 130 ? 138.415 338.707 278.642 1.00 75.13 130 THR A N 1
ATOM 5947 C CA . THR B 1 130 ? 137.690 337.431 278.667 1.00 75.13 130 THR A CA 1
ATOM 5948 C C . THR B 1 130 ? 138.012 336.607 279.919 1.00 75.13 130 THR A C 1
ATOM 5949 O O . THR B 1 130 ? 139.146 336.598 280.395 1.00 75.13 130 THR A O 1
ATOM 5960 N N . GLY B 1 131 ? 137.029 335.887 280.451 1.00 75.03 131 GLY A N 1
ATOM 5961 C CA . GLY B 1 131 ? 137.154 335.070 281.658 1.00 75.03 131 GLY A CA 1
ATOM 5962 C C . GLY B 1 131 ? 135.919 335.129 282.553 1.00 75.03 131 GLY A C 1
ATOM 5963 O O . GLY B 1 131 ? 134.959 335.834 282.286 1.00 75.03 131 GLY A O 1
ATOM 5967 N N . SER B 1 132 ? 135.953 334.373 283.632 1.00 74.94 132 SER A N 1
ATOM 5968 C CA . SER B 1 132 ? 134.896 334.231 284.640 1.00 74.94 132 SER A CA 1
ATOM 5969 C C . SER B 1 132 ? 135.453 334.490 286.042 1.00 74.94 132 SER A C 1
ATOM 5970 O O . SER B 1 132 ? 136.670 334.520 286.234 1.00 74.94 132 SER A O 1
ATOM 5978 N N . ALA B 1 133 ? 134.583 334.738 287.023 1.00 72.73 133 ALA A N 1
ATOM 5979 C CA . ALA B 1 133 ? 134.980 335.113 288.380 1.00 72.73 133 ALA A CA 1
ATOM 5980 C C . ALA B 1 133 ? 136.014 334.128 288.964 1.00 72.73 133 ALA A C 1
ATOM 5981 O O . ALA B 1 133 ? 135.797 332.916 288.892 1.00 72.73 133 ALA A O 1
ATOM 5988 N N . PRO B 1 134 ? 137.150 334.595 289.511 1.00 72.92 134 PRO A N 1
ATOM 5989 C CA . PRO B 1 134 ? 138.232 333.707 289.917 1.00 72.92 134 PRO A CA 1
ATOM 5990 C C . PRO B 1 134 ? 137.783 332.759 291.022 1.00 72.92 134 PRO A C 1
ATOM 5991 O O . PRO B 1 134 ? 137.231 333.189 292.029 1.00 72.92 134 PRO A O 1
ATOM 6002 N N . SER B 1 135 ? 137.987 331.460 290.830 1.00 74.08 135 SER A N 1
ATOM 6003 C CA . SER B 1 135 ? 137.551 330.454 291.800 1.00 74.08 135 SER A CA 1
ATOM 6004 C C . SER B 1 135 ? 138.567 330.217 292.909 1.00 74.08 135 SER A C 1
ATOM 6005 O O . SER B 1 135 ? 138.217 329.701 293.965 1.00 74.08 135 SER A O 1
ATOM 6013 N N . ASP B 1 136 ? 139.823 330.584 292.678 1.00 74.72 136 ASP A N 1
ATOM 6014 C CA . ASP B 1 136 ? 140.921 330.447 293.624 1.00 74.72 136 ASP A CA 1
ATOM 6015 C C . ASP B 1 136 ? 141.978 331.543 293.401 1.00 74.72 136 ASP A C 1
ATOM 6016 O O . ASP B 1 136 ? 141.885 332.355 292.484 1.00 74.72 136 ASP A O 1
ATOM 6025 N N . ALA B 1 137 ? 142.987 331.591 294.268 1.00 73.88 137 ALA A N 1
ATOM 6026 C CA . ALA B 1 137 ? 144.044 332.593 294.206 1.00 73.88 137 ALA A CA 1
ATOM 6027 C C . ALA B 1 137 ? 144.922 332.494 292.950 1.00 73.88 137 ALA A C 1
ATOM 6028 O O . ALA B 1 137 ? 145.574 333.469 292.583 1.00 73.88 137 ALA A O 1
ATOM 6035 N N . ASP B 1 138 ? 144.952 331.343 292.283 1.00 75.29 138 ASP A N 1
ATOM 6036 C CA . ASP B 1 138 ? 145.670 331.159 291.031 1.00 75.29 138 ASP A CA 1
ATOM 6037 C C . ASP B 1 138 ? 144.867 331.672 289.841 1.00 75.29 138 ASP A C 1
ATOM 6038 O O . ASP B 1 138 ? 145.443 332.331 288.986 1.00 75.29 138 ASP A O 1
ATOM 6047 N N . ASP B 1 139 ? 143.552 331.475 289.798 1.00 74.24 139 ASP A N 1
ATOM 6048 C CA . ASP B 1 139 ? 142.717 332.129 288.795 1.00 74.24 139 ASP A CA 1
ATOM 6049 C C . ASP B 1 139 ? 142.859 333.648 288.849 1.00 74.24 139 ASP A C 1
ATOM 6050 O O . ASP B 1 139 ? 142.989 334.282 287.811 1.00 74.24 139 ASP A O 1
ATOM 6059 N N . ALA B 1 140 ? 142.882 334.242 290.040 1.00 72.13 140 ALA A N 1
ATOM 6060 C CA . ALA B 1 140 ? 143.058 335.679 290.180 1.00 72.13 140 ALA A CA 1
ATOM 6061 C C . ALA B 1 140 ? 144.414 336.150 289.647 1.00 72.13 140 ALA A C 1
ATOM 6062 O O . ALA B 1 140 ? 144.475 337.102 288.876 1.00 72.13 140 ALA A O 1
ATOM 6069 N N . PHE B 1 141 ? 145.500 335.474 290.005 1.00 70.03 141 PHE A N 1
ATOM 6070 C CA . PHE B 1 141 ? 146.812 335.763 289.447 1.00 70.03 141 PHE A CA 1
ATOM 6071 C C . PHE B 1 141 ? 146.826 335.621 287.920 1.00 70.03 141 PHE A C 1
ATOM 6072 O O . PHE B 1 141 ? 147.354 336.477 287.218 1.00 70.03 141 PHE A O 1
ATOM 6089 N N . ASP B 1 142 ? 146.199 334.584 287.381 1.00 71.74 142 ASP A N 1
ATOM 6090 C CA . ASP B 1 142 ? 146.091 334.400 285.945 1.00 71.74 142 ASP A CA 1
ATOM 6091 C C . ASP B 1 142 ? 145.252 335.464 285.258 1.00 71.74 142 ASP A C 1
ATOM 6092 O O . ASP B 1 142 ? 145.592 335.822 284.139 1.00 71.74 142 ASP A O 1
ATOM 6101 N N . LEU B 1 143 ? 144.221 336.042 285.874 1.00 70.66 143 LEU A N 1
ATOM 6102 C CA . LEU B 1 143 ? 143.526 337.172 285.268 1.00 70.66 143 LEU A CA 1
ATOM 6103 C C . LEU B 1 143 ? 144.460 338.374 285.112 1.00 70.66 143 LEU A C 1
ATOM 6104 O O . LEU B 1 143 ? 144.469 338.996 284.058 1.00 70.66 143 LEU A O 1
ATOM 6120 N N . ILE B 1 144 ? 145.294 338.677 286.100 1.00 68.84 144 ILE A N 1
ATOM 6121 C CA . ILE B 1 144 ? 146.277 339.756 285.999 1.00 68.84 144 ILE A CA 1
ATOM 6122 C C . ILE B 1 144 ? 147.321 339.432 284.937 1.00 68.84 144 ILE A C 1
ATOM 6123 O O . ILE B 1 144 ? 147.618 340.268 284.096 1.00 68.84 144 ILE A O 1
ATOM 6139 N N . ALA B 1 145 ? 147.854 338.215 284.904 1.00 69.06 145 ALA A N 1
ATOM 6140 C CA . ALA B 1 145 ? 148.811 337.819 283.880 1.00 69.06 145 ALA A CA 1
ATOM 6141 C C . ALA B 1 145 ? 148.197 337.838 282.472 1.00 69.06 145 ALA A C 1
ATOM 6142 O O . ALA B 1 145 ? 148.849 338.211 281.504 1.00 69.06 145 ALA A O 1
ATOM 6149 N N . SER B 1 146 ? 146.924 337.483 282.351 1.00 70.66 146 SER A N 1
ATOM 6150 C CA . SER B 1 146 ? 146.174 337.510 281.103 1.00 70.66 146 SER A CA 1
ATOM 6151 C C . SER B 1 146 ? 145.849 338.932 280.651 1.00 70.66 146 SER A C 1
ATOM 6152 O O . SER B 1 146 ? 146.007 339.260 279.485 1.00 70.66 146 SER A O 1
ATOM 6160 N N . ALA B 1 147 ? 145.516 339.838 281.566 1.00 69.20 147 ALA A N 1
ATOM 6161 C CA . ALA B 1 147 ? 145.336 341.255 281.278 1.00 69.20 147 ALA A CA 1
ATOM 6162 C C . ALA B 1 147 ? 146.606 341.894 280.720 1.00 69.20 147 ALA A C 1
ATOM 6163 O O . ALA B 1 147 ? 146.586 342.588 279.709 1.00 69.20 147 ALA A O 1
ATOM 6170 N N . LEU B 1 148 ? 147.740 341.615 281.347 1.00 68.40 148 LEU A N 1
ATOM 6171 C CA . LEU B 1 148 ? 149.025 342.118 280.894 1.00 68.40 148 LEU A CA 1
ATOM 6172 C C . LEU B 1 148 ? 149.458 341.517 279.548 1.00 68.40 148 LEU A C 1
ATOM 6173 O O . LEU B 1 148 ? 150.032 342.247 278.750 1.00 68.40 148 LEU A O 1
ATOM 6189 N N . LYS B 1 149 ? 149.105 340.267 279.213 1.00 69.53 149 LYS A N 1
ATOM 6190 C CA . LYS B 1 149 ? 149.186 339.750 277.834 1.00 69.53 149 LYS A CA 1
ATOM 6191 C C . LYS B 1 149 ? 148.362 340.597 276.874 1.00 69.53 149 LYS A C 1
ATOM 6192 O O . LYS B 1 149 ? 148.871 340.975 275.829 1.00 69.53 149 LYS A O 1
ATOM 6211 N N . GLU B 1 150 ? 147.109 340.896 277.183 1.00 70.67 150 GLU A N 1
ATOM 6212 C CA . GLU B 1 150 ? 146.249 341.632 276.258 1.00 70.67 150 GLU A CA 1
ATOM 6213 C C . GLU B 1 150 ? 146.736 343.052 275.995 1.00 70.67 150 GLU A C 1
ATOM 6214 O O . GLU B 1 150 ? 146.566 343.538 274.885 1.00 70.67 150 GLU A O 1
ATOM 6226 N N . LEU B 1 151 ? 147.413 343.693 276.946 1.00 68.46 151 LEU A N 1
ATOM 6227 C CA . LEU B 1 151 ? 148.141 344.932 276.689 1.00 68.46 151 LEU A CA 1
ATOM 6228 C C . LEU B 1 151 ? 149.360 344.706 275.792 1.00 68.46 151 LEU A C 1
ATOM 6229 O O . LEU B 1 151 ? 149.603 345.479 274.876 1.00 68.46 151 LEU A O 1
ATOM 6245 N N . THR B 1 152 ? 150.139 343.649 276.009 1.00 68.76 152 THR A N 1
ATOM 6246 C CA . THR B 1 152 ? 151.319 343.356 275.184 1.00 68.76 152 THR A CA 1
ATOM 6247 C C . THR B 1 152 ? 150.952 343.036 273.741 1.00 68.76 152 THR A C 1
ATOM 6248 O O . THR B 1 152 ? 151.603 343.540 272.838 1.00 68.76 152 THR A O 1
ATOM 6259 N N . LYS B 1 153 ? 149.875 342.297 273.478 1.00 69.23 153 LYS A N 1
ATOM 6260 C CA . LYS B 1 153 ? 149.384 342.050 272.114 1.00 69.23 153 LYS A CA 1
ATOM 6261 C C . LYS B 1 153 ? 148.976 343.335 271.387 1.00 69.23 153 LYS A C 1
ATOM 6262 O O . LYS B 1 153 ? 149.089 343.412 270.173 1.00 69.23 153 LYS A O 1
ATOM 6281 N N . ALA B 1 154 ? 148.549 344.364 272.110 1.00 68.29 154 ALA A N 1
ATOM 6282 C CA . ALA B 1 154 ? 148.232 345.687 271.577 1.00 68.29 154 ALA A CA 1
ATOM 6283 C C . ALA B 1 154 ? 149.445 346.632 271.450 1.00 68.29 154 ALA A C 1
ATOM 6284 O O . ALA B 1 154 ? 149.287 347.776 271.046 1.00 68.29 154 ALA A O 1
ATOM 6291 N N . ASN B 1 155 ? 150.663 346.183 271.759 1.00 69.48 155 ASN A N 1
ATOM 6292 C CA . ASN B 1 155 ? 151.910 346.959 271.703 1.00 69.48 155 ASN A CA 1
ATOM 6293 C C . ASN B 1 155 ? 151.993 348.129 272.689 1.00 69.48 155 ASN A C 1
ATOM 6294 O O . ASN B 1 155 ? 152.845 349.000 272.552 1.00 69.48 155 ASN A O 1
ATOM 6305 N N . VAL B 1 156 ? 151.157 348.119 273.722 1.00 69.04 156 VAL A N 1
ATOM 6306 C CA . VAL B 1 156 ? 151.169 349.059 274.841 1.00 69.04 156 VAL A CA 1
ATOM 6307 C C . VAL B 1 156 ? 152.533 349.007 275.542 1.00 69.04 156 VAL A C 1
ATOM 6308 O O . VAL B 1 156 ? 153.010 347.903 275.797 1.00 69.04 156 VAL A O 1
ATOM 6321 N N . PRO B 1 157 ? 153.161 350.136 275.907 1.00 68.95 157 PRO A N 1
ATOM 6322 C CA . PRO B 1 157 ? 154.484 350.150 276.527 1.00 68.95 157 PRO A CA 1
ATOM 6323 C C . PRO B 1 157 ? 154.627 349.231 277.742 1.00 68.95 157 PRO A C 1
ATOM 6324 O O . PRO B 1 157 ? 153.668 348.994 278.473 1.00 68.95 157 PRO A O 1
ATOM 6335 N N . ASN B 1 158 ? 155.821 348.699 277.980 1.00 70.73 158 ASN A N 1
ATOM 6336 C CA . ASN B 1 158 ? 156.088 347.748 279.060 1.00 70.73 158 ASN A CA 1
ATOM 6337 C C . ASN B 1 158 ? 156.380 348.410 280.408 1.00 70.73 158 ASN A C 1
ATOM 6338 O O . ASN B 1 158 ? 156.113 347.826 281.450 1.00 70.73 158 ASN A O 1
ATOM 6349 N N . VAL B 1 159 ? 156.914 349.624 280.402 1.00 70.01 159 VAL A N 1
ATOM 6350 C CA . VAL B 1 159 ? 157.261 350.373 281.606 1.00 70.01 159 VAL A CA 1
ATOM 6351 C C . VAL B 1 159 ? 156.108 351.295 281.967 1.00 70.01 159 VAL A C 1
ATOM 6352 O O . VAL B 1 159 ? 155.586 352.004 281.112 1.00 70.01 159 VAL A O 1
ATOM 6365 N N . GLY B 1 160 ? 155.725 351.305 283.238 1.00 69.10 160 GLY A N 1
ATOM 6366 C CA . GLY B 1 160 ? 154.716 352.202 283.793 1.00 69.10 160 GLY A CA 1
ATOM 6367 C C . GLY B 1 160 ? 153.279 351.698 283.752 1.00 69.10 160 GLY A C 1
ATOM 6368 O O . GLY B 1 160 ? 152.354 352.478 283.948 1.00 69.10 160 GLY A O 1
ATOM 6372 N N . ARG B 1 161 ? 153.047 350.406 283.529 1.00 68.60 161 ARG A N 1
ATOM 6373 C CA . ARG B 1 161 ? 151.712 349.797 283.600 1.00 68.60 161 ARG A CA 1
ATOM 6374 C C . ARG B 1 161 ? 151.177 349.741 285.030 1.00 68.60 161 ARG A C 1
ATOM 6375 O O . ARG B 1 161 ? 151.919 349.478 285.971 1.00 68.60 161 ARG A O 1
ATOM 6396 N N . VAL B 1 162 ? 149.874 349.925 285.181 1.00 68.64 162 VAL A N 1
ATOM 6397 C CA . VAL B 1 162 ? 149.179 349.929 286.468 1.00 68.64 162 VAL A CA 1
ATOM 6398 C C . VAL B 1 162 ? 147.991 348.990 286.398 1.00 68.64 162 VAL A C 1
ATOM 6399 O O . VAL B 1 162 ? 147.306 348.944 285.383 1.00 68.64 162 VAL A O 1
ATOM 6412 N N . VAL B 1 163 ? 147.719 348.275 287.482 1.00 69.05 163 VAL A N 1
ATOM 6413 C CA . VAL B 1 163 ? 146.463 347.539 287.679 1.00 69.05 163 VAL A CA 1
ATOM 6414 C C . VAL B 1 163 ? 145.754 348.131 288.885 1.00 69.05 163 VAL A C 1
ATOM 6415 O O . VAL B 1 163 ? 146.324 348.141 289.968 1.00 69.05 163 VAL A O 1
ATOM 6428 N N . VAL B 1 164 ? 144.505 348.561 288.724 1.00 69.68 164 VAL A N 1
ATOM 6429 C CA . VAL B 1 164 ? 143.686 349.022 289.840 1.00 69.68 164 VAL A CA 1
ATOM 6430 C C . VAL B 1 164 ? 142.629 347.975 290.137 1.00 69.68 164 VAL A C 1
ATOM 6431 O O . VAL B 1 164 ? 141.800 347.682 289.282 1.00 69.68 164 VAL A O 1
ATOM 6444 N N . VAL B 1 165 ? 142.654 347.416 291.340 1.00 70.30 165 VAL A N 1
ATOM 6445 C CA . VAL B 1 165 ? 141.817 346.303 291.789 1.00 70.30 165 VAL A CA 1
ATOM 6446 C C . VAL B 1 165 ? 140.800 346.782 292.821 1.00 70.30 165 VAL A C 1
ATOM 6447 O O . VAL B 1 165 ? 141.118 347.620 293.661 1.00 70.30 165 VAL A O 1
ATOM 6460 N N . ASN B 1 166 ? 139.565 346.284 292.785 1.00 71.20 166 ASN A N 1
ATOM 6461 C CA . ASN B 1 166 ? 138.626 346.497 293.887 1.00 71.20 166 ASN A CA 1
ATOM 6462 C C . ASN B 1 166 ? 138.959 345.595 295.088 1.00 71.20 166 ASN A C 1
ATOM 6463 O O . ASN B 1 166 ? 139.808 344.713 295.004 1.00 71.20 166 ASN A O 1
ATOM 6474 N N . ALA B 1 167 ? 138.283 345.787 296.215 1.00 70.90 167 ALA A N 1
ATOM 6475 C CA . ALA B 1 167 ? 138.495 345.007 297.427 1.00 70.90 167 ALA A CA 1
ATOM 6476 C C . ALA B 1 167 ? 138.289 343.498 297.232 1.00 70.90 167 ALA A C 1
ATOM 6477 O O . ALA B 1 167 ? 139.084 342.697 297.707 1.00 70.90 167 ALA A O 1
ATOM 6484 N N . GLU B 1 168 ? 137.266 343.088 296.491 1.00 72.67 168 GLU A N 1
ATOM 6485 C CA . GLU B 1 168 ? 137.015 341.677 296.202 1.00 72.67 168 GLU A CA 1
ATOM 6486 C C . GLU B 1 168 ? 138.123 341.039 295.369 1.00 72.67 168 GLU A C 1
ATOM 6487 O O . GLU B 1 168 ? 138.521 339.916 295.634 1.00 72.67 168 GLU A O 1
ATOM 6499 N N . MET B 1 169 ? 138.685 341.749 294.402 1.00 71.75 169 MET A N 1
ATOM 6500 C CA . MET B 1 169 ? 139.849 341.266 293.682 1.00 71.75 169 MET A CA 1
ATOM 6501 C C . MET B 1 169 ? 141.083 341.215 294.588 1.00 71.75 169 MET A C 1
ATOM 6502 O O . MET B 1 169 ? 141.808 340.229 294.593 1.00 71.75 169 MET A O 1
ATOM 6516 N N . ALA B 1 170 ? 141.332 342.245 295.391 1.00 70.55 170 ALA A N 1
ATOM 6517 C CA . ALA B 1 170 ? 142.478 342.289 296.289 1.00 70.55 170 ALA A CA 1
ATOM 6518 C C . ALA B 1 170 ? 142.436 341.211 297.378 1.00 70.55 170 ALA A C 1
ATOM 6519 O O . ALA B 1 170 ? 143.490 340.735 297.778 1.00 70.55 170 ALA A O 1
ATOM 6526 N N . PHE B 1 171 ? 141.264 340.752 297.811 1.00 70.07 171 PHE A N 1
ATOM 6527 C CA . PHE B 1 171 ? 141.152 339.628 298.736 1.00 70.07 171 PHE A CA 1
ATOM 6528 C C . PHE B 1 171 ? 141.898 338.390 298.235 1.00 70.07 171 PHE A C 1
ATOM 6529 O O . PHE B 1 171 ? 142.655 337.792 298.988 1.00 70.07 171 PHE A O 1
ATOM 6546 N N . TRP B 1 172 ? 141.789 338.040 296.957 1.00 70.49 172 TRP A N 1
ATOM 6547 C CA . TRP B 1 172 ? 142.528 336.907 296.415 1.00 70.49 172 TRP A CA 1
ATOM 6548 C C . TRP B 1 172 ? 144.034 337.103 296.445 1.00 70.49 172 TRP A C 1
ATOM 6549 O O . TRP B 1 172 ? 144.755 336.146 296.685 1.00 70.49 172 TRP A O 1
ATOM 6570 N N . LEU B 1 173 ? 144.535 338.321 296.282 1.00 70.30 173 LEU A N 1
ATOM 6571 C CA . LEU B 1 173 ? 145.962 338.605 296.392 1.00 70.30 173 LEU A CA 1
ATOM 6572 C C . LEU B 1 173 ? 146.451 338.551 297.847 1.00 70.30 173 LEU A C 1
ATOM 6573 O O . LEU B 1 173 ? 147.610 338.226 298.076 1.00 70.30 173 LEU A O 1
ATOM 6589 N N . ARG B 1 174 ? 145.576 338.768 298.833 1.00 69.60 174 ARG A N 1
ATOM 6590 C CA . ARG B 1 174 ? 145.849 338.608 300.270 1.00 69.60 174 ARG A CA 1
ATOM 6591 C C . ARG B 1 174 ? 145.403 337.248 300.845 1.00 69.60 174 ARG A C 1
ATOM 6592 O O . ARG B 1 174 ? 145.542 337.016 302.038 1.00 69.60 174 ARG A O 1
ATOM 6613 N N . SER B 1 175 ? 144.852 336.343 300.043 1.00 70.90 175 SER A N 1
ATOM 6614 C CA . SER B 1 175 ? 144.281 335.066 300.504 1.00 70.90 175 SER A CA 1
ATOM 6615 C C . SER B 1 175 ? 145.331 334.010 300.868 1.00 70.90 175 SER A C 1
ATOM 6616 O O . SER B 1 175 ? 146.498 334.134 300.523 1.00 70.90 175 SER A O 1
ATOM 6624 N N . SER B 1 176 ? 144.927 332.917 301.505 1.00 71.23 176 SER A N 1
ATOM 6625 C CA . SER B 1 176 ? 145.786 331.776 301.859 1.00 71.23 176 SER A CA 1
ATOM 6626 C C . SER B 1 176 ? 146.490 331.121 300.663 1.00 71.23 176 SER A C 1
ATOM 6627 O O . SER B 1 176 ? 147.613 330.646 300.800 1.00 71.23 176 SER A O 1
ATOM 6635 N N . GLY B 1 177 ? 145.873 331.112 299.478 1.00 71.48 177 GLY A N 1
ATOM 6636 C CA . GLY B 1 177 ? 146.450 330.530 298.263 1.00 71.48 177 GLY A CA 1
ATOM 6637 C C . GLY B 1 177 ? 147.382 331.461 297.490 1.00 71.48 177 GLY A C 1
ATOM 6638 O O . GLY B 1 177 ? 148.044 331.034 296.555 1.00 71.48 177 GLY A O 1
ATOM 6642 N N . SER B 1 178 ? 147.439 332.738 297.849 1.00 70.68 178 SER A N 1
ATOM 6643 C CA . SER B 1 178 ? 148.246 333.739 297.171 1.00 70.68 178 SER A CA 1
ATOM 6644 C C . SER B 1 178 ? 149.738 333.441 297.255 1.00 70.68 178 SER A C 1
ATOM 6645 O O . SER B 1 178 ? 150.251 333.106 298.313 1.00 70.68 178 SER A O 1
ATOM 6653 N N . LYS B 1 179 ? 150.478 333.688 296.172 1.00 70.74 179 LYS A N 1
ATOM 6654 C CA . LYS B 1 179 ? 151.948 333.626 296.155 1.00 70.74 179 LYS A CA 1
ATOM 6655 C C . LYS B 1 179 ? 152.602 334.585 297.148 1.00 70.74 179 LYS A C 1
ATOM 6656 O O . LYS B 1 179 ? 153.754 334.396 297.523 1.00 70.74 179 LYS A O 1
ATOM 6675 N N . LEU B 1 180 ? 151.888 335.633 297.537 1.00 70.21 180 LEU A N 1
ATOM 6676 C CA . LEU B 1 180 ? 152.389 336.708 298.385 1.00 70.21 180 LEU A CA 1
ATOM 6677 C C . LEU B 1 180 ? 152.297 336.359 299.866 1.00 70.21 180 LEU A C 1
ATOM 6678 O O . LEU B 1 180 ? 153.093 336.830 300.658 1.00 70.21 180 LEU A O 1
ATOM 6694 N N . THR B 1 181 ? 151.353 335.506 300.245 1.00 70.66 181 THR A N 1
ATOM 6695 C CA . THR B 1 181 ? 151.129 335.074 301.627 1.00 70.66 181 THR A CA 1
ATOM 6696 C C . THR B 1 181 ? 151.935 333.832 302.016 1.00 70.66 181 THR A C 1
ATOM 6697 O O . THR B 1 181 ? 151.629 333.177 303.004 1.00 70.66 181 THR A O 1
ATOM 6708 N N . SER B 1 182 ? 153.001 333.519 301.280 1.00 70.37 182 SER A N 1
ATOM 6709 C CA . SER B 1 182 ? 153.999 332.495 301.608 1.00 70.37 182 SER A CA 1
ATOM 6710 C C . SER B 1 182 ? 155.394 333.032 301.344 1.00 70.37 182 SER A C 1
ATOM 6711 O O . SER B 1 182 ? 155.647 333.612 300.293 1.00 70.37 182 SER A O 1
ATOM 6719 N N . ALA B 1 183 ? 156.307 332.815 302.284 1.00 70.41 183 ALA A N 1
ATOM 6720 C CA . ALA B 1 183 ? 157.681 333.300 302.221 1.00 70.41 183 ALA A CA 1
ATOM 6721 C C . ALA B 1 183 ? 158.617 332.416 301.374 1.00 70.41 183 ALA A C 1
ATOM 6722 O O . ALA B 1 183 ? 159.816 332.671 301.327 1.00 70.41 183 ALA A O 1
ATOM 6729 N N . ASP B 1 184 ? 158.093 331.373 300.718 1.00 72.90 184 ASP A N 1
ATOM 6730 C CA . ASP B 1 184 ? 158.785 330.634 299.657 1.00 72.90 184 ASP A CA 1
ATOM 6731 C C . ASP B 1 184 ? 158.417 331.124 298.260 1.00 72.90 184 ASP A C 1
ATOM 6732 O O . ASP B 1 184 ? 159.291 331.386 297.444 1.00 72.90 184 ASP A O 1
ATOM 6741 N N . THR B 1 185 ? 157.126 331.206 297.934 1.00 72.31 185 THR A N 1
ATOM 6742 C CA . THR B 1 185 ? 156.692 331.603 296.592 1.00 72.31 185 THR A CA 1
ATOM 6743 C C . THR B 1 185 ? 157.003 333.059 296.299 1.00 72.31 185 THR A C 1
ATOM 6744 O O . THR B 1 185 ? 157.317 333.394 295.165 1.00 72.31 185 THR A O 1
ATOM 6755 N N . SER B 1 186 ? 156.961 333.923 297.301 1.00 70.94 186 SER A N 1
ATOM 6756 C CA . SER B 1 186 ? 157.550 335.257 297.252 1.00 70.94 186 SER A CA 1
ATOM 6757 C C . SER B 1 186 ? 158.816 335.269 298.102 1.00 70.94 186 SER A C 1
ATOM 6758 O O . SER B 1 186 ? 159.055 334.351 298.872 1.00 70.94 186 SER A O 1
ATOM 6766 N N . GLY B 1 187 ? 159.682 336.258 297.943 1.00 72.26 187 GLY A N 1
ATOM 6767 C CA . GLY B 1 187 ? 161.023 336.189 298.535 1.00 72.26 187 GLY A CA 1
ATOM 6768 C C . GLY B 1 187 ? 161.087 336.356 300.060 1.00 72.26 187 GLY A C 1
ATOM 6769 O O . GLY B 1 187 ? 162.125 336.081 300.652 1.00 72.26 187 GLY A O 1
ATOM 6773 N N . ASP B 1 188 ? 160.024 336.836 300.703 1.00 73.18 188 ASP A N 1
ATOM 6774 C CA . ASP B 1 188 ? 160.029 337.313 302.090 1.00 73.18 188 ASP A CA 1
ATOM 6775 C C . ASP B 1 188 ? 158.640 337.263 302.759 1.00 73.18 188 ASP A C 1
ATOM 6776 O O . ASP B 1 188 ? 157.622 337.002 302.131 1.00 73.18 188 ASP A O 1
ATOM 6785 N N . ALA B 1 189 ? 158.594 337.478 304.073 1.00 70.88 189 ALA A N 1
ATOM 6786 C CA . ALA B 1 189 ? 157.369 337.391 304.879 1.00 70.88 189 ALA A CA 1
ATOM 6787 C C . ALA B 1 189 ? 156.457 338.631 304.824 1.00 70.88 189 ALA A C 1
ATOM 6788 O O . ALA B 1 189 ? 155.383 338.623 305.421 1.00 70.88 189 ALA A O 1
ATOM 6795 N N . ALA B 1 190 ? 156.844 339.703 304.137 1.00 70.27 190 ALA A N 1
ATOM 6796 C CA . ALA B 1 190 ? 156.111 340.963 304.125 1.00 70.27 190 ALA A CA 1
ATOM 6797 C C . ALA B 1 190 ? 154.659 340.832 303.657 1.00 70.27 190 ALA A C 1
ATOM 6798 O O . ALA B 1 190 ? 153.769 341.412 304.263 1.00 70.27 190 ALA A O 1
ATOM 6805 N N . GLY B 1 191 ? 154.366 340.025 302.647 1.00 69.34 191 GLY A N 1
ATOM 6806 C CA . GLY B 1 191 ? 152.988 339.813 302.201 1.00 69.34 191 GLY A CA 1
ATOM 6807 C C . GLY B 1 191 ? 152.104 339.023 303.172 1.00 69.34 191 GLY A C 1
ATOM 6808 O O . GLY B 1 191 ? 150.887 339.067 303.053 1.00 69.34 191 GLY A O 1
ATOM 6812 N N . LEU B 1 192 ? 152.687 338.330 304.151 1.00 69.00 192 LEU A N 1
ATOM 6813 C CA . LEU B 1 192 ? 151.980 337.647 305.236 1.00 69.00 192 LEU A CA 1
ATOM 6814 C C . LEU B 1 192 ? 151.822 338.566 306.455 1.00 69.00 192 LEU A C 1
ATOM 6815 O O . LEU B 1 192 ? 150.719 338.792 306.927 1.00 69.00 192 LEU A O 1
ATOM 6831 N N . ARG B 1 193 ? 152.927 339.112 306.962 1.00 68.62 193 ARG A N 1
ATOM 6832 C CA . ARG B 1 193 ? 152.957 339.946 308.168 1.00 68.62 193 ARG A CA 1
ATOM 6833 C C . ARG B 1 193 ? 152.338 341.320 307.955 1.00 68.62 193 ARG A C 1
ATOM 6834 O O . ARG B 1 193 ? 151.477 341.727 308.726 1.00 68.62 193 ARG A O 1
ATOM 6855 N N . ALA B 1 194 ? 152.771 342.039 306.929 1.00 68.19 194 ALA A N 1
ATOM 6856 C CA . ALA B 1 194 ? 152.296 343.384 306.623 1.00 68.19 194 ALA A CA 1
ATOM 6857 C C . ALA B 1 194 ? 151.133 343.420 305.623 1.00 68.19 194 ALA A C 1
ATOM 6858 O O . ALA B 1 194 ? 150.531 344.473 305.434 1.00 68.19 194 ALA A O 1
ATOM 6865 N N . GLY B 1 195 ? 150.819 342.309 304.959 1.00 69.18 195 GLY A N 1
ATOM 6866 C CA . GLY B 1 195 ? 149.775 342.224 303.935 1.00 69.18 195 GLY A CA 1
ATOM 6867 C C . GLY B 1 195 ? 150.125 342.897 302.609 1.00 69.18 195 GLY A C 1
ATOM 6868 O O . GLY B 1 195 ? 149.279 342.985 301.730 1.00 69.18 195 GLY A O 1
ATOM 6872 N N . THR B 1 196 ? 151.354 343.373 302.444 1.00 69.77 196 THR A N 1
ATOM 6873 C CA . THR B 1 196 ? 151.812 344.178 301.311 1.00 69.77 196 THR A CA 1
ATOM 6874 C C . THR B 1 196 ? 151.664 343.468 299.966 1.00 69.77 196 THR A C 1
ATOM 6875 O O . THR B 1 196 ? 152.274 342.430 299.742 1.00 69.77 196 THR A O 1
ATOM 6886 N N . ILE B 1 197 ? 150.940 344.061 299.021 1.00 70.31 197 ILE A N 1
ATOM 6887 C CA . ILE B 1 197 ? 150.978 343.686 297.602 1.00 70.31 197 ILE A CA 1
ATOM 6888 C C . ILE B 1 197 ? 152.002 344.590 296.905 1.00 70.31 197 ILE A C 1
ATOM 6889 O O . ILE B 1 197 ? 151.808 345.793 296.804 1.00 70.31 197 ILE A O 1
ATOM 6905 N N . GLY B 1 198 ? 153.122 344.040 296.463 1.00 70.69 198 GLY A N 1
ATOM 6906 C CA . GLY B 1 198 ? 154.136 344.779 295.712 1.00 70.69 198 GLY A CA 1
ATOM 6907 C C . GLY B 1 198 ? 153.757 344.970 294.248 1.00 70.69 198 GLY A C 1
ATOM 6908 O O . GLY B 1 198 ? 152.590 345.053 293.901 1.00 70.69 198 GLY A O 1
ATOM 6912 N N . ASN B 1 199 ? 154.745 344.977 293.367 1.00 70.48 199 ASN A N 1
ATOM 6913 C CA . ASN B 1 199 ? 154.514 344.825 291.937 1.00 70.48 199 ASN A CA 1
ATOM 6914 C C . ASN B 1 199 ? 154.200 343.368 291.571 1.00 70.48 199 ASN A C 1
ATOM 6915 O O . ASN B 1 199 ? 154.752 342.448 292.175 1.00 70.48 199 ASN A O 1
ATOM 6926 N N . LEU B 1 200 ? 153.376 343.150 290.553 1.00 69.63 200 LEU A N 1
ATOM 6927 C CA . LEU B 1 200 ? 153.209 341.853 289.907 1.00 69.63 200 LEU A CA 1
ATOM 6928 C C . LEU B 1 200 ? 153.572 341.975 288.437 1.00 69.63 200 LEU A C 1
ATOM 6929 O O . LEU B 1 200 ? 153.018 342.818 287.741 1.00 69.63 200 LEU A O 1
ATOM 6945 N N . LEU B 1 201 ? 154.464 341.124 287.941 1.00 68.63 201 LEU A N 1
ATOM 6946 C CA . LEU B 1 201 ? 154.782 340.996 286.514 1.00 68.63 201 LEU A CA 1
ATOM 6947 C C . LEU B 1 201 ? 155.169 342.329 285.849 1.00 68.63 201 LEU A C 1
ATOM 6948 O O . LEU B 1 201 ? 154.822 342.602 284.706 1.00 68.63 201 LEU A O 1
ATOM 6964 N N . GLY B 1 202 ? 155.870 343.181 286.589 1.00 68.90 202 GLY A N 1
ATOM 6965 C CA . GLY B 1 202 ? 156.311 344.510 286.174 1.00 68.90 202 GLY A CA 1
ATOM 6966 C C . GLY B 1 202 ? 155.280 345.618 286.349 1.00 68.90 202 GLY A C 1
ATOM 6967 O O . GLY B 1 202 ? 155.615 346.786 286.184 1.00 68.90 202 GLY A O 1
ATOM 6971 N N . ALA B 1 203 ? 154.042 345.292 286.700 1.00 68.86 203 ALA A N 1
ATOM 6972 C CA . ALA B 1 203 ? 152.966 346.245 286.902 1.00 68.86 203 ALA A CA 1
ATOM 6973 C C . ALA B 1 203 ? 152.837 346.658 288.365 1.00 68.86 203 ALA A C 1
ATOM 6974 O O . ALA B 1 203 ? 153.002 345.857 289.283 1.00 68.86 203 ALA A O 1
ATOM 6981 N N . ARG B 1 204 ? 152.504 347.928 288.590 1.00 70.11 204 ARG A N 1
ATOM 6982 C CA . ARG B 1 204 ? 152.153 348.470 289.903 1.00 70.11 204 ARG A CA 1
ATOM 6983 C C . ARG B 1 204 ? 150.700 348.143 290.233 1.00 70.11 204 ARG A C 1
ATOM 6984 O O . ARG B 1 204 ? 149.816 348.415 289.431 1.00 70.11 204 ARG A O 1
ATOM 7005 N N . ILE B 1 205 ? 150.446 347.559 291.400 1.00 70.10 205 ILE A N 1
ATOM 7006 C CA . ILE B 1 205 ? 149.099 347.167 291.825 1.00 70.10 205 ILE A CA 1
ATOM 7007 C C . ILE B 1 205 ? 148.562 348.160 292.849 1.00 70.10 205 ILE A C 1
ATOM 7008 O O . ILE B 1 205 ? 149.207 348.439 293.853 1.00 70.10 205 ILE A O 1
ATOM 7024 N N . VAL B 1 206 ? 147.381 348.707 292.602 1.00 70.60 206 VAL A N 1
ATOM 7025 C CA . VAL B 1 206 ? 146.755 349.763 293.400 1.00 70.60 206 VAL A CA 1
ATOM 7026 C C . VAL B 1 206 ? 145.347 349.318 293.776 1.00 70.60 206 VAL A C 1
ATOM 7027 O O . VAL B 1 206 ? 144.635 348.790 292.940 1.00 70.60 206 VAL A O 1
ATOM 7040 N N . GLU B 1 207 ? 144.904 349.524 295.009 1.00 73.62 207 GLU A N 1
ATOM 7041 C CA . GLU B 1 207 ? 143.556 349.131 295.441 1.00 73.62 207 GLU A CA 1
ATOM 7042 C C . GLU B 1 207 ? 142.611 350.333 295.544 1.00 73.62 207 GLU A C 1
ATOM 7043 O O . GLU B 1 207 ? 143.010 351.380 296.045 1.00 73.62 207 GLU A O 1
ATOM 7055 N N . SER B 1 208 ? 141.363 350.212 295.086 1.00 71.93 208 SER A N 1
ATOM 7056 C CA . SER B 1 208 ? 140.361 351.281 295.201 1.00 71.93 208 SER A CA 1
ATOM 7057 C C . SER B 1 208 ? 138.950 350.782 295.516 1.00 71.93 208 SER A C 1
ATOM 7058 O O . SER B 1 208 ? 138.478 349.817 294.933 1.00 71.93 208 SER A O 1
ATOM 7066 N N . ASN B 1 209 ? 138.227 351.490 296.381 1.00 70.57 209 ASN A N 1
ATOM 7067 C CA . ASN B 1 209 ? 136.792 351.283 296.602 1.00 70.57 209 ASN A CA 1
ATOM 7068 C C . ASN B 1 209 ? 135.908 351.987 295.567 1.00 70.57 209 ASN A C 1
ATOM 7069 O O . ASN B 1 209 ? 134.709 351.731 295.538 1.00 70.57 209 ASN A O 1
ATOM 7080 N N . ASN B 1 210 ? 136.452 352.890 294.748 1.00 72.12 210 ASN A N 1
ATOM 7081 C CA . ASN B 1 210 ? 135.674 353.708 293.819 1.00 72.12 210 ASN A CA 1
ATOM 7082 C C . ASN B 1 210 ? 135.388 353.034 292.470 1.00 72.12 210 ASN A C 1
ATOM 7083 O O . ASN B 1 210 ? 134.666 353.611 291.665 1.00 72.12 210 ASN A O 1
ATOM 7094 N N . LEU B 1 211 ? 135.885 351.820 292.209 1.00 71.08 211 LEU A N 1
ATOM 7095 C CA . LEU B 1 211 ? 135.402 350.990 291.097 1.00 71.08 211 LEU A CA 1
ATOM 7096 C C . LEU B 1 211 ? 133.909 350.649 291.290 1.00 71.08 211 LEU A C 1
ATOM 7097 O O . LEU B 1 211 ? 133.406 350.671 292.407 1.00 71.08 211 LEU A O 1
ATOM 7113 N N . ARG B 1 212 ? 133.164 350.386 290.213 1.00 73.72 212 ARG A N 1
ATOM 7114 C CA . ARG B 1 212 ? 131.709 350.309 290.259 1.00 73.72 212 ARG A CA 1
ATOM 7115 C C . ARG B 1 212 ? 131.227 349.080 291.012 1.00 73.72 212 ARG A C 1
ATOM 7116 O O . ARG B 1 212 ? 130.321 349.192 291.824 1.00 73.72 212 ARG A O 1
ATOM 7137 N N . ASP B 1 213 ? 131.788 347.912 290.744 1.00 75.38 213 ASP A N 1
ATOM 7138 C CA . ASP B 1 213 ? 131.383 346.675 291.397 1.00 75.38 213 ASP A CA 1
ATOM 7139 C C . ASP B 1 213 ? 131.990 346.595 292.794 1.00 75.38 213 ASP A C 1
ATOM 7140 O O . ASP B 1 213 ? 133.198 346.754 292.959 1.00 75.38 213 ASP A O 1
ATOM 7149 N N . THR B 1 214 ? 131.174 346.367 293.814 1.00 75.75 214 THR A N 1
ATOM 7150 C CA . THR B 1 214 ?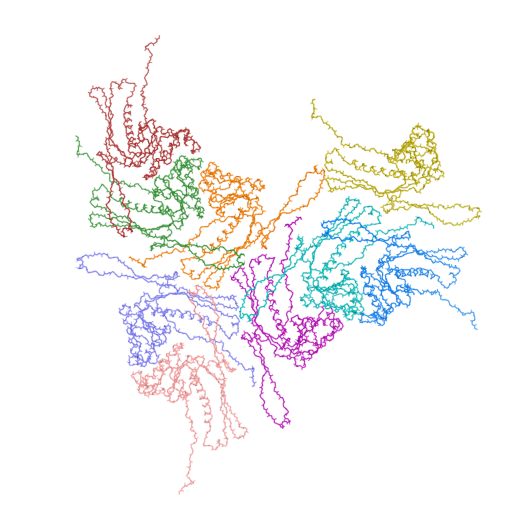 131.605 346.280 295.210 1.00 75.75 214 THR A CA 1
ATOM 7151 C C . THR B 1 214 ? 131.374 344.913 295.833 1.00 75.75 214 THR A C 1
ATOM 7152 O O . THR B 1 214 ? 131.739 344.736 296.987 1.00 75.75 214 THR A O 1
ATOM 7163 N N . ASP B 1 215 ? 130.801 343.935 295.133 1.00 77.63 215 ASP A N 1
ATOM 7164 C CA . ASP B 1 215 ? 130.532 342.608 295.697 1.00 77.63 215 ASP A CA 1
ATOM 7165 C C . ASP B 1 215 ? 131.008 341.430 294.840 1.00 77.63 215 ASP A C 1
ATOM 7166 O O . ASP B 1 215 ? 131.036 340.308 295.336 1.00 77.63 215 ASP A O 1
ATOM 7175 N N . ASP B 1 216 ? 131.522 341.678 293.638 1.00 75.13 216 ASP A N 1
ATOM 7176 C CA . ASP B 1 216 ? 132.359 340.763 292.851 1.00 75.13 216 ASP A CA 1
ATOM 7177 C C . ASP B 1 216 ? 133.671 341.416 292.421 1.00 75.13 216 ASP A C 1
ATOM 7178 O O . ASP B 1 216 ? 133.846 342.625 292.476 1.00 75.13 216 ASP A O 1
ATOM 7187 N N . GLU B 1 217 ? 134.638 340.610 292.010 1.00 73.77 217 GLU A N 1
ATOM 7188 C CA . GLU B 1 217 ? 135.939 341.072 291.557 1.00 73.77 217 GLU A CA 1
ATOM 7189 C C . GLU B 1 217 ? 135.802 341.947 290.317 1.00 73.77 217 GLU A C 1
ATOM 7190 O O . GLU B 1 217 ? 135.130 341.587 289.357 1.00 73.77 217 GLU A O 1
ATOM 7202 N N . GLN B 1 218 ? 136.472 343.086 290.303 1.00 72.40 218 GLN A N 1
ATOM 7203 C CA . GLN B 1 218 ? 136.604 343.956 289.145 1.00 72.40 218 GLN A CA 1
ATOM 7204 C C . GLN B 1 218 ? 137.981 344.596 289.198 1.00 72.40 218 GLN A C 1
ATOM 7205 O O . GLN B 1 218 ? 138.490 344.888 290.277 1.00 72.40 218 GLN A O 1
ATOM 7219 N N . PHE B 1 219 ? 138.607 344.810 288.054 1.00 69.96 219 PHE A N 1
ATOM 7220 C CA . PHE B 1 219 ? 139.855 345.551 287.964 1.00 69.96 219 PHE A CA 1
ATOM 7221 C C . PHE B 1 219 ? 140.021 346.168 286.588 1.00 69.96 219 PHE A C 1
ATOM 7222 O O . PHE B 1 219 ? 139.405 345.736 285.618 1.00 69.96 219 PHE A O 1
ATOM 7239 N N . VAL B 1 220 ? 140.891 347.160 286.483 1.00 69.80 220 VAL A N 1
ATOM 7240 C CA . VAL B 1 220 ? 141.326 347.723 285.208 1.00 69.80 220 VAL A CA 1
ATOM 7241 C C . VAL B 1 220 ? 142.841 347.717 285.149 1.00 69.80 220 VAL A C 1
ATOM 7242 O O . VAL B 1 220 ? 143.491 348.142 286.094 1.00 69.80 220 VAL A O 1
ATOM 7255 N N . ALA B 1 221 ? 143.407 347.237 284.049 1.00 68.70 221 ALA A N 1
ATOM 7256 C CA . ALA B 1 221 ? 144.831 347.312 283.778 1.00 68.70 221 ALA A CA 1
ATOM 7257 C C . ALA B 1 221 ? 145.068 348.221 282.579 1.00 68.70 221 ALA A C 1
ATOM 7258 O O . ALA B 1 221 ? 144.367 348.120 281.578 1.00 68.70 221 ALA A O 1
ATOM 7265 N N . PHE B 1 222 ? 146.010 349.148 282.697 1.00 68.73 222 PHE A N 1
ATOM 7266 C CA . PHE B 1 222 ? 146.205 350.188 281.702 1.00 68.73 222 PHE A CA 1
ATOM 7267 C C . PHE B 1 222 ? 147.604 350.779 281.750 1.00 68.73 222 PHE A C 1
ATOM 7268 O O . PHE B 1 222 ? 148.325 350.635 282.732 1.00 68.73 222 PHE A O 1
ATOM 7285 N N . HIS B 1 223 ? 147.985 351.476 280.686 1.00 68.50 223 HIS A N 1
ATOM 7286 C CA . HIS B 1 223 ? 149.094 352.410 280.703 1.00 68.50 223 HIS A CA 1
ATOM 7287 C C . HIS B 1 223 ? 148.551 353.825 280.904 1.00 68.50 223 HIS A C 1
ATOM 7288 O O . HIS B 1 223 ? 147.584 354.160 280.228 1.00 68.50 223 HIS A O 1
ATOM 7302 N N . PRO B 1 224 ? 149.120 354.655 281.785 1.00 69.43 224 PRO A N 1
ATOM 7303 C CA . PRO B 1 224 ? 148.666 356.018 282.035 1.00 69.43 224 PRO A CA 1
ATOM 7304 C C . PRO B 1 224 ? 148.337 356.822 280.786 1.00 69.43 224 PRO A C 1
ATOM 7305 O O . PRO B 1 224 ? 147.315 357.481 280.732 1.00 69.43 224 PRO A O 1
ATOM 7316 N N . SER B 1 225 ? 149.166 356.722 279.750 1.00 69.32 225 SER A N 1
ATOM 7317 C CA . SER B 1 225 ? 148.997 357.440 278.486 1.00 69.32 225 SER A CA 1
ATOM 7318 C C . SER B 1 225 ? 147.786 357.009 277.647 1.00 69.32 225 SER A C 1
ATOM 7319 O O . SER B 1 225 ? 147.429 357.692 276.695 1.00 69.32 225 SER A O 1
ATOM 7327 N N . ALA B 1 226 ? 147.114 355.913 277.993 1.00 69.14 226 ALA A N 1
ATOM 7328 C CA . ALA B 1 226 ? 145.918 355.442 277.313 1.00 69.14 226 ALA A CA 1
ATOM 7329 C C . ALA B 1 226 ? 144.664 356.239 277.662 1.00 69.14 226 ALA A C 1
ATOM 7330 O O . ALA B 1 226 ? 143.689 356.194 276.918 1.00 69.14 226 ALA A O 1
ATOM 7337 N N . ALA B 1 227 ? 144.647 356.944 278.790 1.00 70.36 227 ALA A N 1
ATOM 7338 C CA . ALA B 1 227 ? 143.469 357.636 279.291 1.00 70.36 227 ALA A CA 1
ATOM 7339 C C . ALA B 1 227 ? 143.809 359.014 279.842 1.00 70.36 227 ALA A C 1
ATOM 7340 O O . ALA B 1 227 ? 144.758 359.177 280.595 1.00 70.36 227 ALA A O 1
ATOM 7347 N N . ALA B 1 228 ? 143.010 360.005 279.473 1.00 70.64 228 ALA A N 1
ATOM 7348 C CA . ALA B 1 228 ? 143.252 361.411 279.730 1.00 70.64 228 ALA A CA 1
ATOM 7349 C C . ALA B 1 228 ? 142.150 362.016 280.594 1.00 70.64 228 ALA A C 1
ATOM 7350 O O . ALA B 1 228 ? 140.978 361.705 280.418 1.00 70.64 228 ALA A O 1
ATOM 7357 N N . TYR B 1 229 ? 142.524 362.909 281.496 1.00 69.63 229 TYR A N 1
ATOM 7358 C CA . TYR B 1 229 ? 141.603 363.643 282.355 1.00 69.63 229 TYR A CA 1
ATOM 7359 C C . TYR B 1 229 ? 142.013 365.108 282.452 1.00 69.63 229 TYR A C 1
ATOM 7360 O O . TYR B 1 229 ? 143.182 365.399 282.676 1.00 69.63 229 TYR A O 1
ATOM 7378 N N . VAL B 1 230 ? 141.055 366.027 282.333 1.00 69.86 230 VAL A N 1
ATOM 7379 C CA . VAL B 1 230 ? 141.292 367.450 282.536 1.00 69.86 230 VAL A CA 1
ATOM 7380 C C . VAL B 1 230 ? 140.327 368.001 283.568 1.00 69.86 230 VAL A C 1
ATOM 7381 O O . VAL B 1 230 ? 139.122 367.799 283.487 1.00 69.86 230 VAL A O 1
ATOM 7394 N N . SER B 1 231 ? 140.867 368.744 284.522 1.00 70.80 231 SER A N 1
ATOM 7395 C CA . SER B 1 231 ? 140.143 369.649 285.398 1.00 70.80 231 SER A CA 1
ATOM 7396 C C . SER B 1 231 ? 140.358 371.052 284.856 1.00 70.80 231 SER A C 1
ATOM 7397 O O . SER B 1 231 ? 141.489 371.499 284.696 1.00 70.80 231 SER A O 1
ATOM 7405 N N . GLN B 1 232 ? 139.276 371.730 284.500 1.00 68.71 232 GLN A N 1
ATOM 7406 C CA . GLN B 1 232 ? 139.324 373.025 283.836 1.00 68.71 232 GLN A CA 1
ATOM 7407 C C . GLN B 1 232 ? 139.087 374.169 284.819 1.00 68.71 232 GLN A C 1
ATOM 7408 O O . GLN B 1 232 ? 139.784 375.179 284.785 1.00 68.71 232 GLN A O 1
ATOM 7422 N N . ILE B 1 233 ? 138.122 373.992 285.717 1.00 69.57 233 ILE A N 1
ATOM 7423 C CA . ILE B 1 233 ? 137.801 374.907 286.808 1.00 69.57 233 ILE A CA 1
ATOM 7424 C C . ILE B 1 233 ? 137.783 374.086 288.078 1.00 69.57 233 ILE A C 1
ATOM 7425 O O . ILE B 1 233 ? 137.133 373.050 288.109 1.00 69.57 233 ILE A O 1
ATOM 7441 N N . ASP B 1 234 ? 138.416 374.560 289.137 1.00 71.36 234 ASP A N 1
ATOM 7442 C CA . ASP B 1 234 ? 138.319 373.956 290.460 1.00 71.36 234 ASP A CA 1
ATOM 7443 C C . ASP B 1 234 ? 138.467 375.034 291.534 1.00 71.36 234 ASP A C 1
ATOM 7444 O O . ASP B 1 234 ? 139.542 375.224 292.101 1.00 71.36 234 ASP A O 1
ATOM 7453 N N . THR B 1 235 ? 137.410 375.807 291.760 1.00 71.21 235 THR A N 1
ATOM 7454 C CA . THR B 1 235 ? 137.431 376.988 292.635 1.00 71.21 235 THR A CA 1
ATOM 7455 C C . THR B 1 235 ? 136.529 376.797 293.840 1.00 71.21 235 THR A C 1
ATOM 7456 O O . THR B 1 235 ? 135.462 376.203 293.733 1.00 71.21 235 THR A O 1
ATOM 7467 N N . VAL B 1 236 ? 136.922 377.369 294.973 1.00 71.29 236 VAL A N 1
ATOM 7468 C CA . VAL B 1 236 ? 136.113 377.476 296.194 1.00 71.29 236 VAL A CA 1
ATOM 7469 C C . VAL B 1 236 ? 136.013 378.935 296.614 1.00 71.29 236 VAL A C 1
ATOM 7470 O O . VAL B 1 236 ? 136.971 379.687 296.480 1.00 71.29 236 VAL A O 1
ATOM 7483 N N . GLU B 1 237 ? 134.863 379.357 297.122 1.00 72.54 237 GLU A N 1
ATOM 7484 C CA . GLU B 1 237 ? 134.694 380.696 297.672 1.00 72.54 237 GLU A CA 1
ATOM 7485 C C . GLU B 1 237 ? 133.800 380.713 298.906 1.00 72.54 237 GLU A C 1
ATOM 7486 O O . GLU B 1 237 ? 132.865 379.927 299.048 1.00 72.54 237 GLU A O 1
ATOM 7498 N N . ALA B 1 238 ? 134.078 381.683 299.765 1.00 71.99 238 ALA A N 1
ATOM 7499 C CA . ALA B 1 238 ? 133.240 382.079 300.875 1.00 71.99 238 ALA A CA 1
ATOM 7500 C C . ALA B 1 238 ? 132.583 383.426 300.571 1.00 71.99 238 ALA A C 1
ATOM 7501 O O . ALA B 1 238 ? 133.248 384.379 300.166 1.00 71.99 238 ALA A O 1
ATOM 7508 N N . LEU B 1 239 ? 131.283 383.505 300.807 1.00 71.24 239 LEU A N 1
ATOM 7509 C CA . LEU B 1 239 ? 130.487 384.720 300.746 1.00 71.24 239 LEU A CA 1
ATOM 7510 C C . LEU B 1 239 ? 129.529 384.751 301.939 1.00 71.24 239 LEU A C 1
ATOM 7511 O O . LEU B 1 239 ? 129.395 383.771 302.657 1.00 71.24 239 LEU A O 1
ATOM 7527 N N . ARG B 1 240 ? 128.892 385.879 302.220 1.00 70.75 240 ARG A N 1
ATOM 7528 C CA . ARG B 1 240 ? 127.824 385.961 303.229 1.00 70.75 240 ARG A CA 1
ATOM 7529 C C . ARG B 1 240 ? 126.480 385.584 302.611 1.00 70.75 240 ARG A C 1
ATOM 7530 O O . ARG B 1 240 ? 126.275 385.794 301.423 1.00 70.75 240 ARG A O 1
ATOM 7551 N N . ASP B 1 241 ? 125.540 385.077 303.393 1.00 72.82 241 ASP A N 1
ATOM 7552 C CA . ASP B 1 241 ? 124.141 384.997 302.965 1.00 72.82 241 ASP A CA 1
ATOM 7553 C C . ASP B 1 241 ? 123.505 386.398 302.912 1.00 72.82 241 ASP A C 1
ATOM 7554 O O . ASP B 1 241 ? 123.999 387.335 303.521 1.00 72.82 241 ASP A O 1
ATOM 7563 N N . GLN B 1 242 ? 122.406 386.562 302.188 1.00 76.21 242 GLN A N 1
ATOM 7564 C CA . GLN B 1 242 ? 121.636 387.804 302.112 1.00 76.21 242 GLN A CA 1
ATOM 7565 C C . GLN B 1 242 ? 120.544 387.886 303.179 1.00 76.21 242 GLN A C 1
ATOM 7566 O O . GLN B 1 242 ? 120.202 388.975 303.622 1.00 76.21 242 GLN A O 1
ATOM 7580 N N . ASP B 1 243 ? 119.999 386.748 303.607 1.00 75.58 243 ASP A N 1
ATOM 7581 C CA . ASP B 1 243 ? 118.820 386.664 304.479 1.00 75.58 243 ASP A CA 1
ATOM 7582 C C . ASP B 1 243 ? 119.121 386.348 305.952 1.00 75.58 243 ASP A C 1
ATOM 7583 O O . ASP B 1 243 ? 118.204 386.313 306.769 1.00 75.58 243 ASP A O 1
ATOM 7592 N N . SER B 1 244 ? 120.375 386.108 306.327 1.00 71.35 244 SER A N 1
ATOM 7593 C CA . SER B 1 244 ? 120.787 385.781 307.696 1.00 71.35 244 SER A CA 1
ATOM 7594 C C . SER B 1 244 ? 122.255 386.088 307.941 1.00 71.35 244 SER A C 1
ATOM 7595 O O . SER B 1 244 ? 123.040 386.271 307.017 1.00 71.35 244 SER A O 1
ATOM 7603 N N . PHE B 1 245 ? 122.642 386.119 309.209 1.00 68.93 245 PHE A N 1
ATOM 7604 C CA . PHE B 1 245 ? 124.030 386.213 309.640 1.00 68.93 245 PHE A CA 1
ATOM 7605 C C . PHE B 1 245 ? 124.691 384.840 309.517 1.00 68.93 245 PHE A C 1
ATOM 7606 O O . PHE B 1 245 ? 124.777 384.080 310.479 1.00 68.93 245 PHE A O 1
ATOM 7623 N N . SER B 1 246 ? 125.084 384.496 308.297 1.00 70.53 246 SER A N 1
ATOM 7624 C CA . SER B 1 246 ? 125.643 383.202 307.956 1.00 70.53 246 SER A CA 1
ATOM 7625 C C . SER B 1 246 ? 126.719 383.361 306.903 1.00 70.53 246 SER A C 1
ATOM 7626 O O . SER B 1 246 ? 126.565 384.127 305.955 1.00 70.53 246 SER A O 1
ATOM 7634 N N . ASP B 1 247 ? 127.780 382.580 307.012 1.00 71.45 247 ASP A N 1
ATOM 7635 C CA . ASP B 1 247 ? 128.629 382.296 305.866 1.00 71.45 247 ASP A CA 1
ATOM 7636 C C . ASP B 1 247 ? 127.921 381.360 304.897 1.00 71.45 247 ASP A C 1
ATOM 7637 O O . ASP B 1 247 ? 127.152 380.503 305.301 1.00 71.45 247 ASP A O 1
ATOM 7646 N N . ARG B 1 248 ? 128.257 381.461 303.627 1.00 71.14 248 ARG A N 1
ATOM 7647 C CA . ARG B 1 248 ? 127.980 380.493 302.583 1.00 71.14 248 ARG A CA 1
ATOM 7648 C C . ARG B 1 248 ? 129.320 380.060 302.011 1.00 71.14 248 ARG A C 1
ATOM 7649 O O . ARG B 1 248 ? 130.104 380.902 301.602 1.00 71.14 248 ARG A O 1
ATOM 7670 N N . ILE B 1 249 ? 129.593 378.768 301.987 1.00 70.58 249 ILE A N 1
ATOM 7671 C CA . ILE B 1 249 ? 130.773 378.202 301.348 1.00 70.58 249 ILE A CA 1
ATOM 7672 C C . ILE B 1 249 ? 130.283 377.438 300.138 1.00 70.58 249 ILE A C 1
ATOM 7673 O O . ILE B 1 249 ? 129.399 376.595 300.259 1.00 70.58 249 ILE A O 1
ATOM 7689 N N . ARG B 1 250 ? 130.854 377.718 298.971 1.00 69.99 250 ARG A N 1
ATOM 7690 C CA . ARG B 1 250 ? 130.548 376.959 297.759 1.00 69.99 250 ARG A CA 1
ATOM 7691 C C . ARG B 1 250 ? 131.783 376.665 296.933 1.00 69.99 250 ARG A C 1
ATOM 7692 O O . ARG B 1 250 ? 132.732 377.438 296.933 1.00 69.99 250 ARG A O 1
ATOM 7713 N N . ALA B 1 251 ? 131.780 375.541 296.237 1.00 69.31 251 ALA A N 1
ATOM 7714 C CA . ALA B 1 251 ? 132.864 375.113 295.371 1.00 69.31 251 ALA A CA 1
ATOM 7715 C C . ALA B 1 251 ? 132.318 374.540 294.072 1.00 69.31 251 ALA A C 1
ATOM 7716 O O . ALA B 1 251 ? 131.297 373.863 294.080 1.00 69.31 251 ALA A O 1
ATOM 7723 N N . LEU B 1 252 ? 133.004 374.795 292.968 1.00 68.43 252 LEU A N 1
ATOM 7724 C CA . LEU B 1 252 ? 132.672 374.292 291.641 1.00 68.43 252 LEU A CA 1
ATOM 7725 C C . LEU B 1 252 ? 133.862 373.515 291.088 1.00 68.43 252 LEU A C 1
ATOM 7726 O O . LEU B 1 252 ? 134.966 374.041 291.043 1.00 68.43 252 LEU A O 1
ATOM 7742 N N . HIS B 1 253 ? 133.625 372.302 290.611 1.00 68.97 253 HIS A N 1
ATOM 7743 C CA . HIS B 1 253 ? 134.564 371.533 289.816 1.00 68.97 253 HIS A CA 1
ATOM 7744 C C . HIS B 1 253 ? 133.976 371.308 288.421 1.00 68.97 253 HIS A C 1
ATOM 7745 O O . HIS B 1 253 ? 132.860 370.811 288.290 1.00 68.97 253 HIS A O 1
ATOM 7759 N N . VAL B 1 254 ? 134.711 371.672 287.370 1.00 69.02 254 VAL A N 1
ATOM 7760 C CA . VAL B 1 254 ? 134.354 371.390 285.975 1.00 69.02 254 VAL A CA 1
ATOM 7761 C C . VAL B 1 254 ? 135.461 370.586 285.324 1.00 69.02 254 VAL A C 1
ATOM 7762 O O . VAL B 1 254 ? 136.615 371.000 285.336 1.00 69.02 254 VAL A O 1
ATOM 7775 N N . TYR B 1 255 ? 135.125 369.440 284.752 1.00 69.12 255 TYR A N 1
ATOM 7776 C CA . TYR B 1 255 ? 136.095 368.443 284.320 1.00 69.12 255 TYR A CA 1
ATOM 7777 C C . TYR B 1 255 ? 135.584 367.552 283.184 1.00 69.12 255 TYR A C 1
ATOM 7778 O O . TYR B 1 255 ? 134.410 367.562 282.829 1.00 69.12 255 TYR A O 1
ATOM 7796 N N . GLY B 1 256 ? 136.489 366.791 282.584 1.00 68.87 256 GLY A N 1
ATOM 7797 C CA . GLY B 1 256 ? 136.175 365.770 281.596 1.00 68.87 256 GLY A CA 1
ATOM 7798 C C . GLY B 1 256 ? 137.301 364.765 281.421 1.00 68.87 256 GLY A C 1
ATOM 7799 O O . GLY B 1 256 ? 138.414 364.983 281.888 1.00 68.87 256 GLY A O 1
ATOM 7803 N N . GLY B 1 257 ? 137.043 363.666 280.727 1.00 69.58 257 GLY A N 1
ATOM 7804 C CA . GLY B 1 257 ? 138.050 362.644 280.460 1.00 69.58 257 GLY A CA 1
ATOM 7805 C C . GLY B 1 257 ? 137.658 361.679 279.356 1.00 69.58 257 GLY A C 1
ATOM 7806 O O . GLY B 1 257 ? 136.496 361.605 278.965 1.00 69.58 257 GLY A O 1
ATOM 7810 N N . LYS B 1 258 ? 138.639 360.954 278.824 1.00 70.24 258 LYS A N 1
ATOM 7811 C CA . LYS B 1 258 ? 138.465 360.026 277.702 1.00 70.24 258 LYS A CA 1
ATOM 7812 C C . LYS B 1 258 ? 139.508 358.914 277.756 1.00 70.24 258 LYS A C 1
ATOM 7813 O O . LYS B 1 258 ? 140.667 359.183 278.060 1.00 70.24 258 LYS A O 1
ATOM 7832 N N . VAL B 1 259 ? 139.167 357.683 277.375 1.00 70.68 259 VAL A N 1
ATOM 7833 C CA . VAL B 1 259 ? 140.198 356.717 276.958 1.00 70.68 259 VAL A CA 1
ATOM 7834 C C . VAL B 1 259 ? 140.601 357.084 275.538 1.00 70.68 259 VAL A C 1
ATOM 7835 O O . VAL B 1 259 ? 139.850 356.891 274.592 1.00 70.68 259 VAL A O 1
ATOM 7848 N N . VAL B 1 260 ? 141.705 357.844 275.398 1.00 71.02 260 VAL A N 1
ATOM 7849 C CA . VAL B 1 260 ? 142.151 358.344 274.062 1.00 71.02 260 VAL A CA 1
ATOM 7850 C C . VAL B 1 260 ? 142.557 357.124 273.240 1.00 71.02 260 VAL A C 1
ATOM 7851 O O . VAL B 1 260 ? 142.335 357.169 272.014 1.00 71.02 260 VAL A O 1
ATOM 7864 N N . ARG B 1 261 ? 143.142 356.103 273.876 1.00 70.38 261 ARG A N 1
ATOM 7865 C CA . ARG B 1 261 ? 143.490 354.817 273.217 1.00 70.38 261 ARG A CA 1
ATOM 7866 C C . ARG B 1 261 ? 142.638 353.750 273.923 1.00 70.38 261 ARG A C 1
ATOM 7867 O O . ARG B 1 261 ? 142.921 353.484 275.107 1.00 70.38 261 ARG A O 1
ATOM 7888 N N . PRO B 1 262 ? 141.577 353.172 273.308 1.00 70.67 262 PRO A N 1
ATOM 7889 C CA . PRO B 1 262 ? 140.809 352.092 273.941 1.00 70.67 262 PRO A CA 1
ATOM 7890 C C . PRO B 1 262 ? 141.595 350.797 274.199 1.00 70.67 262 PRO A C 1
ATOM 7891 O O . PRO B 1 262 ? 141.309 350.212 275.213 1.00 70.67 262 PRO A O 1
ATOM 7902 N N . THR B 1 263 ? 142.515 350.387 273.305 1.00 70.00 263 THR A N 1
ATOM 7903 C CA . THR B 1 263 ? 143.281 349.147 273.466 1.00 70.00 263 THR A CA 1
ATOM 7904 C C . THR B 1 263 ? 144.344 349.216 274.557 1.00 70.00 263 THR A C 1
ATOM 7905 O O . THR B 1 263 ? 144.859 348.188 274.969 1.00 70.00 263 THR A O 1
ATOM 7916 N N . GLY B 1 264 ? 144.669 350.402 275.058 1.00 69.62 264 GLY A N 1
ATOM 7917 C CA . GLY B 1 264 ? 145.578 350.612 276.177 1.00 69.62 264 GLY A CA 1
ATOM 7918 C C . GLY B 1 264 ? 144.968 350.424 277.554 1.00 69.62 264 GLY A C 1
ATOM 7919 O O . GLY B 1 264 ? 145.685 350.548 278.537 1.00 69.62 264 GLY A O 1
ATOM 7923 N N . VAL B 1 265 ? 143.672 350.131 277.628 1.00 69.50 265 VAL A N 1
ATOM 7924 C CA . VAL B 1 265 ? 142.936 349.817 278.844 1.00 69.50 265 VAL A CA 1
ATOM 7925 C C . VAL B 1 265 ? 142.249 348.471 278.663 1.00 69.50 265 VAL A C 1
ATOM 7926 O O . VAL B 1 265 ? 141.460 348.309 277.739 1.00 69.50 265 VAL A O 1
ATOM 7939 N N . VAL B 1 266 ? 142.460 347.524 279.568 1.00 69.94 266 VAL A N 1
ATOM 7940 C CA . VAL B 1 266 ? 141.710 346.263 279.632 1.00 69.94 266 VAL A CA 1
ATOM 7941 C C . VAL B 1 266 ? 140.960 346.167 280.957 1.00 69.94 266 VAL A C 1
ATOM 7942 O O . VAL B 1 266 ? 141.484 346.518 282.006 1.00 69.94 266 VAL A O 1
ATOM 7955 N N . VAL B 1 267 ? 139.720 345.705 280.923 1.00 70.75 267 VAL A N 1
ATOM 7956 C CA . VAL B 1 267 ? 138.776 345.700 282.043 1.00 70.75 267 VAL A CA 1
ATOM 7957 C C . VAL B 1 267 ? 138.334 344.278 282.343 1.00 70.75 267 VAL A C 1
ATOM 7958 O O . VAL B 1 267 ? 137.710 343.655 281.493 1.00 70.75 267 VAL A O 1
ATOM 7971 N N . PHE B 1 268 ? 138.589 343.771 283.540 1.00 71.93 268 PHE A N 1
ATOM 7972 C CA . PHE B 1 268 ? 137.934 342.559 284.014 1.00 71.93 268 PHE A CA 1
ATOM 7973 C C . PHE B 1 268 ? 136.595 342.893 284.659 1.00 71.93 268 PHE A C 1
ATOM 7974 O O . PHE B 1 268 ? 136.510 343.847 285.418 1.00 71.93 268 PHE A O 1
ATOM 7991 N N . ASN B 1 269 ? 135.564 342.100 284.376 1.00 73.12 269 ASN A N 1
ATOM 7992 C CA . ASN B 1 269 ? 134.192 342.301 284.832 1.00 73.12 269 ASN A CA 1
ATOM 7993 C C . ASN B 1 269 ? 133.630 343.679 284.436 1.00 73.12 269 ASN A C 1
ATOM 7994 O O . ASN B 1 269 ? 133.169 344.448 285.275 1.00 73.12 269 ASN A O 1
ATOM 8005 N N . LYS B 1 270 ? 133.663 344.027 283.145 1.00 72.05 270 LYS A N 1
ATOM 8006 C CA . LYS B 1 270 ? 133.155 345.312 282.631 1.00 72.05 270 LYS A CA 1
ATOM 8007 C C . LYS B 1 270 ? 131.704 345.577 283.036 1.00 72.05 270 LYS A C 1
ATOM 8008 O O . LYS B 1 270 ? 131.362 346.683 283.428 1.00 72.05 270 LYS A O 1
ATOM 8027 N N . THR B 1 271 ? 130.846 344.569 282.930 1.00 75.01 271 THR A N 1
ATOM 8028 C CA . THR B 1 271 ? 129.402 344.720 283.175 1.00 75.01 271 THR A CA 1
ATOM 8029 C C . THR B 1 271 ? 129.010 344.727 284.665 1.00 75.01 271 THR A C 1
ATOM 8030 O O . THR B 1 271 ? 127.863 344.985 285.014 1.00 75.01 271 THR A O 1
ATOM 8041 N N . GLY B 1 272 ? 129.946 344.467 285.572 1.00 75.77 272 GLY A N 1
ATOM 8042 C CA . GLY B 1 272 ? 129.713 344.357 287.005 1.00 75.77 272 GLY A CA 1
ATOM 8043 C C . GLY B 1 272 ? 129.285 345.660 287.666 1.00 75.77 272 GLY A C 1
ATOM 8044 O O . GLY B 1 272 ? 129.869 346.713 287.421 1.00 75.77 272 GLY A O 1
ATOM 8048 N N . SER B 1 273 ? 128.272 345.594 288.522 1.00 79.10 273 SER A N 1
ATOM 8049 C CA . SER B 1 273 ? 127.618 346.748 289.141 1.00 79.10 273 SER A CA 1
ATOM 8050 C C . SER B 1 273 ? 127.061 346.403 290.515 1.00 79.10 273 SER A C 1
ATOM 8051 O O . SER B 1 273 ? 127.785 346.407 291.506 1.00 79.10 273 SER A O 1
ATOM 8059 N N . ALA C 1 2 ? 173.774 403.574 202.191 1.00 74.37 2 ALA G N 1
ATOM 8060 C CA . ALA C 1 2 ? 175.186 403.204 202.409 1.00 74.37 2 ALA G CA 1
ATOM 8061 C C . ALA C 1 2 ? 175.316 402.034 203.385 1.00 74.37 2 ALA G C 1
ATOM 8062 O O . ALA C 1 2 ? 175.635 400.929 202.966 1.00 74.37 2 ALA G O 1
ATOM 8069 N N . PHE C 1 3 ? 175.082 402.221 204.688 1.00 71.19 3 PHE G N 1
ATOM 8070 C CA . PHE C 1 3 ? 175.204 401.167 205.707 1.00 71.19 3 PHE G CA 1
ATOM 8071 C C . PHE C 1 3 ? 173.964 400.259 205.757 1.00 71.19 3 PHE G C 1
ATOM 8072 O O . PHE C 1 3 ? 173.087 400.408 206.598 1.00 71.19 3 PHE G O 1
ATOM 8089 N N . ASN C 1 4 ? 173.906 399.283 204.855 1.00 74.34 4 ASN G N 1
ATOM 8090 C CA . ASN C 1 4 ? 172.886 398.228 204.814 1.00 74.34 4 ASN G CA 1
ATOM 8091 C C . ASN C 1 4 ? 173.119 397.099 205.838 1.00 74.34 4 ASN G C 1
ATOM 8092 O O . ASN C 1 4 ? 172.243 396.255 206.018 1.00 74.34 4 ASN G O 1
ATOM 8103 N N . ASN C 1 5 ? 174.287 397.052 206.489 1.00 72.18 5 ASN G N 1
ATOM 8104 C CA . ASN C 1 5 ? 174.715 395.919 207.311 1.00 72.18 5 ASN G CA 1
ATOM 8105 C C . ASN C 1 5 ? 175.248 396.293 208.700 1.00 72.18 5 ASN G C 1
ATOM 8106 O O . ASN C 1 5 ? 175.508 395.407 209.501 1.00 72.18 5 ASN G O 1
ATOM 8117 N N . PHE C 1 6 ? 175.429 397.572 209.006 1.00 67.25 6 PHE G N 1
ATOM 8118 C CA . PHE C 1 6 ? 176.135 398.028 210.210 1.00 67.25 6 PHE G CA 1
ATOM 8119 C C . PHE C 1 6 ? 175.317 398.972 211.102 1.00 67.25 6 PHE G C 1
ATOM 8120 O O . PHE C 1 6 ? 175.788 399.372 212.159 1.00 67.25 6 PHE G O 1
ATOM 8137 N N . ILE C 1 7 ? 174.082 399.313 210.722 1.00 66.27 7 ILE G N 1
ATOM 8138 C CA . ILE C 1 7 ? 173.137 400.023 211.589 1.00 66.27 7 ILE G CA 1
ATOM 8139 C C . ILE C 1 7 ? 172.315 398.967 212.343 1.00 66.27 7 ILE G C 1
ATOM 8140 O O . ILE C 1 7 ? 171.548 398.248 211.706 1.00 66.27 7 ILE G O 1
ATOM 8156 N N . PRO C 1 8 ? 172.456 398.827 213.669 1.00 63.79 8 PRO G N 1
ATOM 8157 C CA . PRO C 1 8 ? 171.730 397.840 214.441 1.00 63.79 8 PRO G CA 1
ATOM 8158 C C . PRO C 1 8 ? 170.257 398.186 214.643 1.00 63.79 8 PRO G C 1
ATOM 8159 O O . PRO C 1 8 ? 169.888 399.337 214.864 1.00 63.79 8 PRO G O 1
ATOM 8170 N N . GLU C 1 9 ? 169.411 397.165 214.650 1.00 64.23 9 GLU G N 1
ATOM 8171 C CA . GLU C 1 9 ? 168.137 397.222 215.366 1.00 64.23 9 GLU G CA 1
ATOM 8172 C C . GLU C 1 9 ? 168.386 396.868 216.831 1.00 64.23 9 GLU G C 1
ATOM 8173 O O . GLU C 1 9 ? 169.207 396.005 217.129 1.00 64.23 9 GLU G O 1
ATOM 8185 N N . LEU C 1 10 ? 167.686 397.512 217.757 1.00 63.41 10 LEU G N 1
ATOM 8186 C CA . LEU C 1 10 ? 167.879 397.339 219.197 1.00 63.41 10 LEU G CA 1
ATOM 8187 C C . LEU C 1 10 ? 166.629 396.781 219.867 1.00 63.41 10 LEU G C 1
ATOM 8188 O O . LEU C 1 10 ? 165.508 397.071 219.463 1.00 63.41 10 LEU G O 1
ATOM 8204 N N . TRP C 1 11 ? 166.832 395.993 220.917 1.00 64.00 11 TRP G N 1
ATOM 8205 C CA . TRP C 1 11 ? 165.784 395.463 221.784 1.00 64.00 11 TRP G CA 1
ATOM 8206 C C . TRP C 1 11 ? 165.871 396.138 223.137 1.00 64.00 11 TRP G C 1
ATOM 8207 O O . TRP C 1 11 ? 166.935 396.166 223.747 1.00 64.00 11 TRP G O 1
ATOM 8228 N N . SER C 1 12 ? 164.755 396.664 223.629 1.00 69.91 12 SER G N 1
ATOM 8229 C CA . SER C 1 12 ? 164.684 397.146 225.001 1.00 69.91 12 SER G CA 1
ATOM 8230 C C . SER C 1 12 ? 164.904 395.987 225.966 1.00 69.91 12 SER G C 1
ATOM 8231 O O . SER C 1 12 ? 164.281 394.938 225.838 1.00 69.91 12 SER G O 1
ATOM 8239 N N . ASP C 1 13 ? 165.779 396.156 226.940 1.00 73.70 13 ASP G N 1
ATOM 8240 C CA . ASP C 1 13 ? 166.034 395.163 227.979 1.00 73.70 13 ASP G CA 1
ATOM 8241 C C . ASP C 1 13 ? 164.889 395.053 228.989 1.00 73.70 13 ASP G C 1
ATOM 8242 O O . ASP C 1 13 ? 164.883 394.145 229.809 1.00 73.70 13 ASP G O 1
ATOM 8251 N N . MET C 1 14 ? 163.922 395.963 228.949 1.00 74.42 14 MET G N 1
ATOM 8252 C CA . MET C 1 14 ? 162.791 396.023 229.859 1.00 74.42 14 MET G CA 1
ATOM 8253 C C . MET C 1 14 ? 161.518 395.505 229.189 1.00 74.42 14 MET G C 1
ATOM 8254 O O . MET C 1 14 ? 161.140 395.981 228.118 1.00 74.42 14 MET G O 1
ATOM 8268 N N . LEU C 1 15 ? 160.830 394.542 229.804 1.00 71.46 15 LEU G N 1
ATOM 8269 C CA . LEU C 1 15 ? 159.513 394.107 229.349 1.00 71.46 15 LEU G CA 1
ATOM 8270 C C . LEU C 1 15 ? 158.460 395.166 229.658 1.00 71.46 15 LEU G C 1
ATOM 8271 O O . LEU C 1 15 ? 158.463 395.777 230.720 1.00 71.46 15 LEU G O 1
ATOM 8287 N N . LEU C 1 16 ? 157.536 395.353 228.734 1.00 75.52 16 LEU G N 1
ATOM 8288 C CA . LEU C 1 16 ? 156.368 396.202 228.890 1.00 75.52 16 LEU G CA 1
ATOM 8289 C C . LEU C 1 16 ? 155.299 395.464 229.707 1.00 75.52 16 LEU G C 1
ATOM 8290 O O . LEU C 1 16 ? 154.841 394.402 229.298 1.00 75.52 16 LEU G O 1
ATOM 8306 N N . GLU C 1 17 ? 154.894 395.981 230.859 1.00 79.46 17 GLU G N 1
ATOM 8307 C CA . GLU C 1 17 ? 153.943 395.311 231.747 1.00 79.46 17 GLU G CA 1
ATOM 8308 C C . GLU C 1 17 ? 152.537 395.219 231.137 1.00 79.46 17 GLU G C 1
ATOM 8309 O O . GLU C 1 17 ? 152.045 396.175 230.538 1.00 79.46 17 GLU G O 1
ATOM 8321 N N . GLU C 1 18 ? 151.855 394.095 231.318 1.00 78.43 18 GLU G N 1
ATOM 8322 C CA . GLU C 1 18 ? 150.438 393.970 230.971 1.00 78.43 18 GLU G CA 1
ATOM 8323 C C . GLU C 1 18 ? 149.573 394.736 231.985 1.00 78.43 18 GLU G C 1
ATOM 8324 O O . GLU C 1 18 ? 149.797 394.632 233.187 1.00 78.43 18 GLU G O 1
ATOM 8336 N N . TRP C 1 19 ? 148.602 395.530 231.534 1.00 73.97 19 TRP G N 1
ATOM 8337 C CA . TRP C 1 19 ? 147.949 396.534 232.386 1.00 73.97 19 TRP G CA 1
ATOM 8338 C C . TRP C 1 19 ? 146.951 395.980 233.399 1.00 73.97 19 TRP G C 1
ATOM 8339 O O . TRP C 1 19 ? 146.953 396.402 234.553 1.00 73.97 19 TRP G O 1
ATOM 8360 N N . THR C 1 20 ? 146.085 395.054 233.006 1.00 76.61 20 THR G N 1
ATOM 8361 C CA . THR C 1 20 ? 145.001 394.525 233.859 1.00 76.61 20 THR G CA 1
ATOM 8362 C C . THR C 1 20 ? 144.057 395.631 234.393 1.00 76.61 20 THR G C 1
ATOM 8363 O O . THR C 1 20 ? 143.480 396.377 233.598 1.00 76.61 20 THR G O 1
ATOM 8374 N N . ALA C 1 21 ? 143.853 395.734 235.707 1.00 77.33 21 ALA G N 1
ATOM 8375 C CA . ALA C 1 21 ? 142.977 396.698 236.375 1.00 77.33 21 ALA G CA 1
ATOM 8376 C C . ALA C 1 21 ? 143.483 396.975 237.799 1.00 77.33 21 ALA G C 1
ATOM 8377 O O . ALA C 1 21 ? 144.086 396.103 238.415 1.00 77.33 21 ALA G O 1
ATOM 8384 N N . GLN C 1 22 ? 143.225 398.155 238.361 1.00 80.75 22 GLN G N 1
ATOM 8385 C CA . GLN C 1 22 ? 143.646 398.471 239.726 1.00 80.75 22 GLN G CA 1
ATOM 8386 C C . GLN C 1 22 ? 142.880 397.618 240.739 1.00 80.75 22 GLN G C 1
ATOM 8387 O O . GLN C 1 22 ? 141.657 397.541 240.704 1.00 80.75 22 GLN G O 1
ATOM 8401 N N . THR C 1 23 ? 143.590 397.003 241.670 1.00 75.80 23 THR G N 1
ATOM 8402 C CA . THR C 1 23 ? 142.994 396.189 242.727 1.00 75.80 23 THR G CA 1
ATOM 8403 C C . THR C 1 23 ? 142.832 397.026 243.987 1.00 75.80 23 THR G C 1
ATOM 8404 O O . THR C 1 23 ? 143.787 397.642 244.449 1.00 75.80 23 THR G O 1
ATOM 8415 N N . VAL C 1 24 ? 141.634 397.044 244.557 1.00 76.57 24 VAL G N 1
ATOM 8416 C CA . VAL C 1 24 ? 141.287 397.932 245.676 1.00 76.57 24 VAL G CA 1
ATOM 8417 C C . VAL C 1 24 ? 140.659 397.201 246.850 1.00 76.57 24 VAL G C 1
ATOM 8418 O O . VAL C 1 24 ? 140.874 397.591 247.988 1.00 76.57 24 VAL G O 1
ATOM 8431 N N . PHE C 1 25 ? 139.920 396.120 246.623 1.00 73.77 25 PHE G N 1
ATOM 8432 C CA . PHE C 1 25 ? 139.060 395.537 247.643 1.00 73.77 25 PHE G CA 1
ATOM 8433 C C . PHE C 1 25 ? 139.836 394.937 248.813 1.00 73.77 25 PHE G C 1
ATOM 8434 O O . PHE C 1 25 ? 139.424 395.109 249.952 1.00 73.77 25 PHE G O 1
ATOM 8451 N N . ALA C 1 26 ? 140.993 394.316 248.586 1.00 74.43 26 ALA G N 1
ATOM 8452 C CA . ALA C 1 26 ? 141.804 393.731 249.652 1.00 74.43 26 ALA G CA 1
ATOM 8453 C C . ALA C 1 26 ? 142.353 394.754 250.660 1.00 74.43 26 ALA G C 1
ATOM 8454 O O . ALA C 1 26 ? 142.689 394.380 251.779 1.00 74.43 26 ALA G O 1
ATOM 8461 N N . ASN C 1 27 ? 142.445 396.034 250.299 1.00 77.33 27 ASN G N 1
ATOM 8462 C CA . ASN C 1 27 ? 142.775 397.103 251.236 1.00 77.33 27 ASN G CA 1
ATOM 8463 C C . ASN C 1 27 ? 141.549 397.665 251.964 1.00 77.33 27 ASN G C 1
ATOM 8464 O O . ASN C 1 27 ? 141.704 398.320 252.988 1.00 77.33 27 ASN G O 1
ATOM 8475 N N . LEU C 1 28 ? 140.344 397.459 251.439 1.00 74.60 28 LEU G N 1
ATOM 8476 C CA . LEU C 1 28 ? 139.119 398.067 251.935 1.00 74.60 28 LEU G CA 1
ATOM 8477 C C . LEU C 1 28 ? 138.356 397.201 252.928 1.00 74.60 28 LEU G C 1
ATOM 8478 O O . LEU C 1 28 ? 137.682 397.758 253.776 1.00 74.60 28 LEU G O 1
ATOM 8494 N N . VAL C 1 29 ? 138.444 395.880 252.868 1.00 72.84 29 VAL G N 1
ATOM 8495 C CA . VAL C 1 29 ? 137.803 394.988 253.849 1.00 72.84 29 VAL G CA 1
ATOM 8496 C C . VAL C 1 29 ? 138.678 394.753 255.081 1.00 72.84 29 VAL G C 1
ATOM 8497 O O . VAL C 1 29 ? 139.868 395.044 255.060 1.00 72.84 29 VAL G O 1
ATOM 8510 N N . ASN C 1 30 ? 138.106 394.244 256.172 1.00 73.19 30 ASN G N 1
ATOM 8511 C CA . ASN C 1 30 ? 138.807 393.954 257.421 1.00 73.19 30 ASN G CA 1
ATOM 8512 C C . ASN C 1 30 ? 139.797 392.782 257.275 1.00 73.19 30 ASN G C 1
ATOM 8513 O O . ASN C 1 30 ? 139.464 391.742 256.712 1.00 73.19 30 ASN G O 1
ATOM 8524 N N . ARG C 1 31 ? 141.006 392.928 257.816 1.00 73.19 31 ARG G N 1
ATOM 8525 C CA . ARG C 1 31 ? 142.119 391.970 257.730 1.00 73.19 31 ARG G CA 1
ATOM 8526 C C . ARG C 1 31 ? 142.541 391.357 259.069 1.00 73.19 31 ARG G C 1
ATOM 8527 O O . ARG C 1 31 ? 143.505 390.603 259.120 1.00 73.19 31 ARG G O 1
ATOM 8548 N N . GLU C 1 32 ? 141.866 391.702 260.181 1.00 74.74 32 GLU G N 1
ATOM 8549 C CA . GLU C 1 32 ? 142.303 391.311 261.559 1.00 74.74 32 GLU G CA 1
ATOM 8550 C C . GLU C 1 32 ? 142.290 389.800 261.800 1.00 74.74 32 GLU G C 1
ATOM 8551 O O . GLU C 1 32 ? 143.057 389.363 262.683 1.00 74.74 32 GLU G O 1
ATOM 8563 N N . TYR C 1 33 ? 141.499 389.026 261.057 1.00 72.68 33 TYR G N 1
ATOM 8564 C CA . TYR C 1 33 ? 141.334 387.565 261.292 1.00 72.68 33 TYR G CA 1
ATOM 8565 C C . TYR C 1 33 ? 142.472 386.789 260.630 1.00 72.68 33 TYR G C 1
ATOM 8566 O O . TYR C 1 33 ? 142.440 385.570 260.738 1.00 72.68 33 TYR G O 1
ATOM 8584 N N . GLU C 1 34 ? 143.392 387.455 259.928 1.00 73.55 34 GLU G N 1
ATOM 8585 C CA . GLU C 1 34 ? 144.579 386.810 259.300 1.00 73.55 34 GLU G CA 1
ATOM 8586 C C . GLU C 1 34 ? 145.503 386.237 260.385 1.00 73.55 34 GLU G C 1
ATOM 8587 O O . GLU C 1 34 ? 146.052 385.142 260.146 1.00 73.55 34 GLU G O 1
ATOM 8599 N N . GLY C 1 35 ? 145.684 386.930 261.517 1.00 72.99 35 GLY G N 1
ATOM 8600 C CA . GLY C 1 35 ? 146.592 386.499 262.606 1.00 72.99 35 GLY G CA 1
ATOM 8601 C C . GLY C 1 35 ? 146.204 385.150 263.199 1.00 72.99 35 GLY G C 1
ATOM 8602 O O . GLY C 1 35 ? 147.075 384.258 263.204 1.00 72.99 35 GLY G O 1
ATOM 8606 N N . ILE C 1 36 ? 144.960 384.993 263.678 1.00 72.49 36 ILE G N 1
ATOM 8607 C CA . ILE C 1 36 ? 144.482 383.694 264.180 1.00 72.49 36 ILE G CA 1
ATOM 8608 C C . ILE C 1 36 ? 144.505 382.611 263.099 1.00 72.49 36 ILE G C 1
ATOM 8609 O O . ILE C 1 36 ? 144.746 381.446 263.391 1.00 72.49 36 ILE G O 1
ATOM 8625 N N . ALA C 1 37 ? 144.286 382.979 261.842 1.00 71.43 37 ALA G N 1
ATOM 8626 C CA . ALA C 1 37 ? 144.145 382.063 260.717 1.00 71.43 37 ALA G CA 1
ATOM 8627 C C . ALA C 1 37 ? 145.467 381.549 260.126 1.00 71.43 37 ALA G C 1
ATOM 8628 O O . ALA C 1 37 ? 145.483 381.052 259.005 1.00 71.43 37 ALA G O 1
ATOM 8635 N N . SER C 1 38 ? 146.577 381.581 260.854 1.00 71.72 38 SER G N 1
ATOM 8636 C CA . SER C 1 38 ? 147.840 380.968 260.429 1.00 71.72 38 SER G CA 1
ATOM 8637 C C . SER C 1 38 ? 147.780 379.444 260.249 1.00 71.72 38 SER G C 1
ATOM 8638 O O . SER C 1 38 ? 148.640 378.880 259.580 1.00 71.72 38 SER G O 1
ATOM 8646 N N . LYS C 1 39 ? 146.756 378.790 260.806 1.00 70.23 39 LYS G N 1
ATOM 8647 C CA . LYS C 1 39 ? 146.395 377.375 260.670 1.00 70.23 39 LYS G CA 1
ATOM 8648 C C . LYS C 1 39 ? 144.877 377.213 260.663 1.00 70.23 39 LYS G C 1
ATOM 8649 O O . LYS C 1 39 ? 144.161 378.181 260.873 1.00 70.23 39 LYS G O 1
ATOM 8668 N N . GLY C 1 40 ? 144.365 376.019 260.417 1.00 69.16 40 GLY G N 1
ATOM 8669 C CA . GLY C 1 40 ? 142.939 375.728 260.328 1.00 69.16 40 GLY G CA 1
ATOM 8670 C C . GLY C 1 40 ? 142.302 376.144 259.014 1.00 69.16 40 GLY G C 1
ATOM 8671 O O . GLY C 1 40 ? 142.917 376.836 258.222 1.00 69.16 40 GLY G O 1
ATOM 8675 N N . ASN C 1 41 ? 141.070 375.730 258.758 1.00 69.63 41 ASN G N 1
ATOM 8676 C CA . ASN C 1 41 ? 140.330 376.041 257.535 1.00 69.63 41 ASN G CA 1
ATOM 8677 C C . ASN C 1 41 ? 139.022 376.809 257.765 1.00 69.63 41 ASN G C 1
ATOM 8678 O O . ASN C 1 41 ? 138.327 377.119 256.802 1.00 69.63 41 ASN G O 1
ATOM 8689 N N . VAL C 1 42 ? 138.692 377.161 259.009 1.00 70.07 42 VAL G N 1
ATOM 8690 C CA . VAL C 1 42 ? 137.541 378.003 259.349 1.00 70.07 42 VAL G CA 1
ATOM 8691 C C . VAL C 1 42 ? 137.932 378.947 260.471 1.00 70.07 42 VAL G C 1
ATOM 8692 O O . VAL C 1 42 ? 138.564 378.524 261.436 1.00 70.07 42 VAL G O 1
ATOM 8705 N N . VAL C 1 43 ? 137.520 380.205 260.386 1.00 70.90 43 VAL G N 1
ATOM 8706 C CA . VAL C 1 43 ? 137.544 381.141 261.513 1.00 70.90 43 VAL G CA 1
ATOM 8707 C C . VAL C 1 43 ? 136.117 381.350 261.988 1.00 70.90 43 VAL G C 1
ATOM 8708 O O . VAL C 1 43 ? 135.249 381.673 261.194 1.00 70.90 43 VAL G O 1
ATOM 8721 N N . HIS C 1 44 ? 135.864 381.190 263.280 1.00 70.02 44 HIS G N 1
ATOM 8722 C CA . HIS C 1 44 ? 134.590 381.528 263.905 1.00 70.02 44 HIS G CA 1
ATOM 8723 C C . HIS C 1 44 ? 134.702 382.913 264.522 1.00 70.02 44 HIS G C 1
ATOM 8724 O O . HIS C 1 44 ? 135.561 383.170 265.364 1.00 70.02 44 HIS G O 1
ATOM 8738 N N . ILE C 1 45 ? 133.827 383.814 264.110 1.00 71.15 45 ILE G N 1
ATOM 8739 C CA . ILE C 1 45 ? 133.805 385.216 264.508 1.00 71.15 45 ILE G CA 1
ATOM 8740 C C . ILE C 1 45 ? 132.543 385.434 265.342 1.00 71.15 45 ILE G C 1
ATOM 8741 O O . ILE C 1 45 ? 131.436 385.230 264.862 1.00 71.15 45 ILE G O 1
ATOM 8757 N N . ALA C 1 46 ? 132.675 385.849 266.597 1.00 71.80 46 ALA G N 1
ATOM 8758 C CA . ALA C 1 46 ? 131.545 386.091 267.494 1.00 71.80 46 ALA G CA 1
ATOM 8759 C C . ALA C 1 46 ? 131.289 387.592 267.691 1.00 71.80 46 ALA G C 1
ATOM 8760 O O . ALA C 1 46 ? 132.226 388.379 267.784 1.00 71.80 46 ALA G O 1
ATOM 8767 N N . GLY C 1 47 ? 130.023 387.992 267.774 1.00 73.60 47 GLY G N 1
ATOM 8768 C CA . GLY C 1 47 ? 129.602 389.361 268.075 1.00 73.60 47 GLY G CA 1
ATOM 8769 C C . GLY C 1 47 ? 128.781 389.437 269.355 1.00 73.60 47 GLY G C 1
ATOM 8770 O O . GLY C 1 47 ? 128.094 388.492 269.721 1.00 73.60 47 GLY G O 1
ATOM 8774 N N . VAL C 1 48 ? 128.874 390.562 270.045 1.00 72.10 48 VAL G N 1
ATOM 8775 C CA . VAL C 1 48 ? 128.167 390.852 271.293 1.00 72.10 48 VAL G CA 1
ATOM 8776 C C . VAL C 1 48 ? 126.694 391.137 271.024 1.00 72.10 48 VAL G C 1
ATOM 8777 O O . VAL C 1 48 ? 126.378 392.006 270.216 1.00 72.10 48 VAL G O 1
ATOM 8790 N N . VAL C 1 49 ? 125.789 390.488 271.759 1.00 73.10 49 VAL G N 1
ATOM 8791 C CA . VAL C 1 49 ? 124.414 390.975 271.929 1.00 73.10 49 VAL G CA 1
ATOM 8792 C C . VAL C 1 49 ? 124.382 391.867 273.163 1.00 73.10 49 VAL G C 1
ATOM 8793 O O . VAL C 1 49 ? 124.527 391.382 274.279 1.00 73.10 49 VAL G O 1
ATOM 8806 N N . ALA C 1 50 ? 124.251 393.176 272.982 1.00 70.87 50 ALA G N 1
ATOM 8807 C CA . ALA C 1 50 ? 124.385 394.136 274.075 1.00 70.87 50 ALA G CA 1
ATOM 8808 C C . ALA C 1 50 ? 123.293 393.968 275.147 1.00 70.87 50 ALA G C 1
ATOM 8809 O O . ALA C 1 50 ? 122.134 393.723 274.794 1.00 70.87 50 ALA G O 1
ATOM 8816 N N . PRO C 1 51 ? 123.613 394.126 276.444 1.00 68.39 51 PRO G N 1
ATOM 8817 C CA . PRO C 1 51 ? 122.624 394.111 277.509 1.00 68.39 51 PRO G CA 1
ATOM 8818 C C . PRO C 1 51 ? 121.694 395.323 277.409 1.00 68.39 51 PRO G C 1
ATOM 8819 O O . PRO C 1 51 ? 122.124 396.438 277.128 1.00 68.39 51 PRO G O 1
ATOM 8830 N N . THR C 1 52 ? 120.405 395.114 277.647 1.00 69.35 52 THR G N 1
ATOM 8831 C CA . THR C 1 52 ? 119.360 396.141 277.515 1.00 69.35 52 THR G CA 1
ATOM 8832 C C . THR C 1 52 ? 119.366 397.123 278.690 1.00 69.35 52 THR G C 1
ATOM 8833 O O . THR C 1 52 ? 119.742 396.766 279.801 1.00 69.35 52 THR G O 1
ATOM 8844 N N . VAL C 1 53 ? 118.922 398.361 278.466 1.00 68.75 53 VAL G N 1
ATOM 8845 C CA . VAL C 1 53 ? 118.855 399.422 279.484 1.00 68.75 53 VAL G CA 1
ATOM 8846 C C . VAL C 1 53 ? 117.496 399.432 280.176 1.00 68.75 53 VAL G C 1
ATOM 8847 O O . VAL C 1 53 ? 116.454 399.406 279.524 1.00 68.75 53 VAL G O 1
ATOM 8860 N N . LYS C 1 54 ? 117.510 399.482 281.508 1.00 71.00 54 LYS G N 1
ATOM 8861 C CA . LYS C 1 54 ? 116.319 399.427 282.369 1.00 71.00 54 LYS G CA 1
ATOM 8862 C C . LYS C 1 54 ? 116.058 400.778 283.026 1.00 71.00 54 LYS G C 1
ATOM 8863 O O . LYS C 1 54 ? 116.988 401.427 283.497 1.00 71.00 54 LYS G O 1
ATOM 8882 N N . ASP C 1 55 ? 114.803 401.202 283.103 1.00 74.16 55 ASP G N 1
ATOM 8883 C CA . ASP C 1 55 ? 114.401 402.375 283.880 1.00 74.16 55 ASP G CA 1
ATOM 8884 C C . ASP C 1 55 ? 114.362 402.048 285.381 1.00 74.16 55 ASP G C 1
ATOM 8885 O O . ASP C 1 55 ? 113.381 401.530 285.904 1.00 74.16 55 ASP G O 1
ATOM 8894 N N . TYR C 1 56 ? 115.460 402.338 286.075 1.00 73.98 56 TYR G N 1
ATOM 8895 C CA . TYR C 1 56 ? 115.646 402.093 287.502 1.00 73.98 56 TYR G CA 1
ATOM 8896 C C . TYR C 1 56 ? 114.786 402.988 288.404 1.00 73.98 56 TYR G C 1
ATOM 8897 O O . TYR C 1 56 ? 114.791 402.818 289.614 1.00 73.98 56 TYR G O 1
ATOM 8915 N N . LYS C 1 57 ? 114.045 403.957 287.855 1.00 74.31 57 LYS G N 1
ATOM 8916 C CA . LYS C 1 57 ? 113.118 404.798 288.620 1.00 74.31 57 LYS G CA 1
ATOM 8917 C C . LYS C 1 57 ? 111.676 404.303 288.496 1.00 74.31 57 LYS G C 1
ATOM 8918 O O . LYS C 1 57 ? 110.955 404.314 289.484 1.00 74.31 57 LYS G O 1
ATOM 8937 N N . ALA C 1 58 ? 111.253 403.823 287.330 1.00 75.68 58 ALA G N 1
ATOM 8938 C CA . ALA C 1 58 ? 109.892 403.333 287.108 1.00 75.68 58 ALA G CA 1
ATOM 8939 C C . ALA C 1 58 ? 109.578 402.055 287.901 1.00 75.68 58 ALA G C 1
ATOM 8940 O O . ALA C 1 58 ? 108.460 401.868 288.367 1.00 75.68 58 ALA G O 1
ATOM 8947 N N . ALA C 1 59 ? 110.557 401.180 288.099 1.00 77.23 59 ALA G N 1
ATOM 8948 C CA . ALA C 1 59 ? 110.411 399.940 288.857 1.00 77.23 59 ALA G CA 1
ATOM 8949 C C . ALA C 1 59 ? 110.454 400.116 290.391 1.00 77.23 59 ALA G C 1
ATOM 8950 O O . ALA C 1 59 ? 110.483 399.128 291.126 1.00 77.23 59 ALA G O 1
ATOM 8957 N N . GLY C 1 60 ? 110.494 401.350 290.900 1.00 77.46 60 GLY G N 1
ATOM 8958 C CA . GLY C 1 60 ? 111.144 401.616 292.184 1.00 77.46 60 GLY G CA 1
ATOM 8959 C C . GLY C 1 60 ? 112.647 401.403 292.001 1.00 77.46 60 GLY G C 1
ATOM 8960 O O . GLY C 1 60 ? 113.075 400.964 290.938 1.00 77.46 60 GLY G O 1
ATOM 8964 N N . ARG C 1 61 ? 113.482 401.697 292.994 1.00 75.62 61 ARG G N 1
ATOM 8965 C CA . ARG C 1 61 ? 114.949 401.586 292.860 1.00 75.62 61 ARG G CA 1
ATOM 8966 C C . ARG C 1 61 ? 115.447 400.142 292.945 1.00 75.62 61 ARG G C 1
ATOM 8967 O O . ARG C 1 61 ? 116.182 399.768 293.845 1.00 75.62 61 ARG G O 1
ATOM 8988 N N . GLN C 1 62 ? 115.003 399.323 292.000 1.00 76.27 62 GLN G N 1
ATOM 8989 C CA . GLN C 1 62 ? 115.135 397.868 291.919 1.00 76.27 62 GLN G CA 1
ATOM 8990 C C . GLN C 1 62 ? 115.739 397.418 290.580 1.00 76.27 62 GLN G C 1
ATOM 8991 O O . GLN C 1 62 ? 115.400 397.944 289.527 1.00 76.27 62 GLN G O 1
ATOM 9005 N N . THR C 1 63 ? 116.603 396.408 290.591 1.00 77.08 63 THR G N 1
ATOM 9006 C CA . THR C 1 63 ? 117.225 395.850 289.378 1.00 77.08 63 THR G CA 1
ATOM 9007 C C . THR C 1 63 ? 117.536 394.368 289.559 1.00 77.08 63 THR G C 1
ATOM 9008 O O . THR C 1 63 ? 117.775 393.922 290.677 1.00 77.08 63 THR G O 1
ATOM 9019 N N . SER C 1 64 ? 117.557 393.588 288.482 1.00 78.43 64 SER G N 1
ATOM 9020 C CA . SER C 1 64 ? 118.048 392.204 288.489 1.00 78.43 64 SER G CA 1
ATOM 9021 C C . SER C 1 64 ? 118.774 391.852 287.197 1.00 78.43 64 SER G C 1
ATOM 9022 O O . SER C 1 64 ? 118.429 392.339 286.126 1.00 78.43 64 SER G O 1
ATOM 9030 N N . ALA C 1 65 ? 119.788 391.001 287.310 1.00 78.30 65 ALA G N 1
ATOM 9031 C CA . ALA C 1 65 ? 120.679 390.625 286.226 1.00 78.30 65 ALA G CA 1
ATOM 9032 C C . ALA C 1 65 ? 119.986 389.777 285.148 1.00 78.30 65 ALA G C 1
ATOM 9033 O O . ALA C 1 65 ? 119.066 389.017 285.434 1.00 78.30 65 ALA G O 1
ATOM 9040 N N . ASP C 1 66 ? 120.490 389.858 283.919 1.00 78.34 66 ASP G N 1
ATOM 9041 C CA . ASP C 1 66 ? 120.121 389.024 282.769 1.00 78.34 66 ASP G CA 1
ATOM 9042 C C . ASP C 1 66 ? 121.308 388.208 282.246 1.00 78.34 66 ASP G C 1
ATOM 9043 O O . ASP C 1 66 ? 122.466 388.600 282.397 1.00 78.34 66 ASP G O 1
ATOM 9052 N N . ALA C 1 67 ? 121.010 387.095 281.578 1.00 76.56 67 ALA G N 1
ATOM 9053 C CA . ALA C 1 67 ? 121.964 386.338 280.779 1.00 76.56 67 ALA G CA 1
ATOM 9054 C C . ALA C 1 67 ? 122.375 387.101 279.509 1.00 76.56 67 ALA G C 1
ATOM 9055 O O . ALA C 1 67 ? 121.534 387.526 278.717 1.00 76.56 67 ALA G O 1
ATOM 9062 N N . ILE C 1 68 ? 123.676 387.240 279.287 1.00 74.03 68 ILE G N 1
ATOM 9063 C CA . ILE C 1 68 ? 124.257 387.737 278.038 1.00 74.03 68 ILE G CA 1
ATOM 9064 C C . ILE C 1 68 ? 124.297 386.655 276.954 1.00 74.03 68 ILE G C 1
ATOM 9065 O O . ILE C 1 68 ? 124.196 385.471 277.252 1.00 74.03 68 ILE G O 1
ATOM 9081 N N . SER C 1 69 ? 124.453 387.038 275.688 1.00 74.59 69 SER G N 1
ATOM 9082 C CA . SER C 1 69 ? 124.547 386.106 274.556 1.00 74.59 69 SER G CA 1
ATOM 9083 C C . SER C 1 69 ? 125.446 386.637 273.430 1.00 74.59 69 SER G C 1
ATOM 9084 O O . SER C 1 69 ? 126.157 387.621 273.599 1.00 74.59 69 SER G O 1
ATOM 9092 N N . ASP C 1 70 ? 125.483 385.940 272.295 1.00 75.39 70 ASP G N 1
ATOM 9093 C CA . ASP C 1 70 ? 126.369 386.174 271.153 1.00 75.39 70 ASP G CA 1
ATOM 9094 C C . ASP C 1 70 ? 125.664 385.923 269.806 1.00 75.39 70 ASP G C 1
ATOM 9095 O O . ASP C 1 70 ? 124.605 385.302 269.761 1.00 75.39 70 ASP G O 1
ATOM 9104 N N . THR C 1 71 ? 126.212 386.456 268.708 1.00 75.03 71 THR G N 1
ATOM 9105 C CA . THR C 1 71 ? 125.603 386.399 267.361 1.00 75.03 71 THR G CA 1
ATOM 9106 C C . THR C 1 71 ? 126.198 385.300 266.472 1.00 75.03 71 THR G C 1
ATOM 9107 O O . THR C 1 71 ? 125.480 384.416 266.009 1.00 75.03 71 THR G O 1
ATOM 9118 N N . GLY C 1 72 ? 127.511 385.337 266.237 1.00 73.33 72 GLY G N 1
ATOM 9119 C CA . GLY C 1 72 ? 128.281 384.319 265.514 1.00 73.33 72 GLY G CA 1
ATOM 9120 C C . GLY C 1 72 ? 128.174 384.321 263.990 1.00 73.33 72 GLY G C 1
ATOM 9121 O O . GLY C 1 72 ? 127.080 384.326 263.432 1.00 73.33 72 GLY G O 1
ATOM 9125 N N . VAL C 1 73 ? 129.315 384.244 263.302 1.00 72.32 73 VAL G N 1
ATOM 9126 C CA . VAL C 1 73 ? 129.435 384.028 261.853 1.00 72.32 73 VAL G CA 1
ATOM 9127 C C . VAL C 1 73 ? 130.758 383.324 261.508 1.00 72.32 73 VAL G C 1
ATOM 9128 O O . VAL C 1 73 ? 131.749 383.485 262.214 1.00 72.32 73 VAL G O 1
ATOM 9141 N N . ASP C 1 74 ? 130.802 382.546 260.427 1.00 73.34 74 ASP G N 1
ATOM 9142 C CA . ASP C 1 74 ? 131.944 381.699 260.064 1.00 73.34 74 ASP G CA 1
ATOM 9143 C C . ASP C 1 74 ? 132.602 382.178 258.769 1.00 73.34 74 ASP G C 1
ATOM 9144 O O . ASP C 1 74 ? 131.917 382.367 257.768 1.00 73.34 74 ASP G O 1
ATOM 9153 N N . LEU C 1 75 ? 133.927 382.305 258.741 1.00 71.01 75 LEU G N 1
ATOM 9154 C CA . LEU C 1 75 ? 134.705 382.546 257.524 1.00 71.01 75 LEU G CA 1
ATOM 9155 C C . LEU C 1 75 ? 135.375 381.239 257.084 1.00 71.01 75 LEU G C 1
ATOM 9156 O O . LEU C 1 75 ? 136.180 380.679 257.819 1.00 71.01 75 LEU G O 1
ATOM 9172 N N . LEU C 1 76 ? 135.078 380.763 255.880 1.00 70.01 76 LEU G N 1
ATOM 9173 C CA . LEU C 1 76 ? 135.651 379.552 255.296 1.00 70.01 76 LEU G CA 1
ATOM 9174 C C . LEU C 1 76 ? 136.890 379.907 254.468 1.00 70.01 76 LEU G C 1
ATOM 9175 O O . LEU C 1 76 ? 136.821 380.786 253.618 1.00 70.01 76 LEU G O 1
ATOM 9191 N N . ILE C 1 77 ? 138.010 379.251 254.722 1.00 70.60 77 ILE G N 1
ATOM 9192 C CA . ILE C 1 77 ? 139.262 379.469 254.007 1.00 70.60 77 ILE G CA 1
ATOM 9193 C C . ILE C 1 77 ? 139.358 378.394 252.924 1.00 70.60 77 ILE G C 1
ATOM 9194 O O . ILE C 1 77 ? 139.958 377.346 253.122 1.00 70.60 77 ILE G O 1
ATOM 9210 N N . ASP C 1 78 ? 138.652 378.625 251.821 1.00 72.53 78 ASP G N 1
ATOM 9211 C CA . ASP C 1 78 ? 138.272 377.598 250.853 1.00 72.53 78 ASP G CA 1
ATOM 9212 C C . ASP C 1 78 ? 138.506 377.974 249.381 1.00 72.53 78 ASP G C 1
ATOM 9213 O O . ASP C 1 78 ? 138.128 377.212 248.496 1.00 72.53 78 ASP G O 1
ATOM 9222 N N . GLN C 1 79 ? 139.135 379.109 249.096 1.00 71.33 79 GLN G N 1
ATOM 9223 C CA . GLN C 1 79 ? 139.587 379.469 247.759 1.00 71.33 79 GLN G CA 1
ATOM 9224 C C . GLN C 1 79 ? 141.061 379.089 247.627 1.00 71.33 79 GLN G C 1
ATOM 9225 O O . GLN C 1 79 ? 141.882 379.457 248.457 1.00 71.33 79 GLN G O 1
ATOM 9239 N N . GLU C 1 80 ? 141.402 378.329 246.591 1.00 71.96 80 GLU G N 1
ATOM 9240 C CA . GLU C 1 80 ? 142.736 377.786 246.360 1.00 71.96 80 GLU G CA 1
ATOM 9241 C C . GLU C 1 80 ? 143.067 378.020 244.892 1.00 71.96 80 GLU G C 1
ATOM 9242 O O . GLU C 1 80 ? 142.465 377.404 244.018 1.00 71.96 80 GLU G O 1
ATOM 9254 N N . LYS C 1 81 ? 144.009 378.910 244.604 1.00 69.27 81 LYS G N 1
ATOM 9255 C CA . LYS C 1 81 ? 144.302 379.367 243.244 1.00 69.27 81 LYS G CA 1
ATOM 9256 C C . LYS C 1 81 ? 145.789 379.311 242.968 1.00 69.27 81 LYS G C 1
ATOM 9257 O O . LYS C 1 81 ? 146.598 379.506 243.869 1.00 69.27 81 LYS G O 1
ATOM 9276 N N . SER C 1 82 ? 146.158 379.038 241.724 1.00 69.75 82 SER G N 1
ATOM 9277 C CA . SER C 1 82 ? 147.553 378.831 241.353 1.00 69.75 82 SER G CA 1
ATOM 9278 C C . SER C 1 82 ? 147.922 379.381 239.982 1.00 69.75 82 SER G C 1
ATOM 9279 O O . SER C 1 82 ? 147.109 379.493 239.068 1.00 69.75 82 SER G O 1
ATOM 9287 N N . ILE C 1 83 ? 149.202 379.701 239.865 1.00 69.65 83 ILE G N 1
ATOM 9288 C CA . ILE C 1 83 ? 149.919 380.096 238.659 1.00 69.65 83 ILE G CA 1
ATOM 9289 C C . ILE C 1 83 ? 151.059 379.107 238.491 1.00 69.65 83 ILE G C 1
ATOM 9290 O O . ILE C 1 83 ? 151.698 378.748 239.471 1.00 69.65 83 ILE G O 1
ATOM 9306 N N . ASP C 1 84 ? 151.333 378.663 237.275 1.00 71.80 84 ASP G N 1
ATOM 9307 C CA . ASP C 1 84 ? 152.360 377.656 237.010 1.00 71.80 84 ASP G CA 1
ATOM 9308 C C . ASP C 1 84 ? 152.811 377.766 235.555 1.00 71.80 84 ASP G C 1
ATOM 9309 O O . ASP C 1 84 ? 152.005 377.545 234.654 1.00 71.80 84 ASP G O 1
ATOM 9318 N N . PHE C 1 85 ? 154.061 378.143 235.299 1.00 69.46 85 PHE G N 1
ATOM 9319 C CA . PHE C 1 85 ? 154.582 378.350 233.948 1.00 69.46 85 PHE G CA 1
ATOM 9320 C C . PHE C 1 85 ? 156.057 377.954 233.829 1.00 69.46 85 PHE G C 1
ATOM 9321 O O . PHE C 1 85 ? 156.796 377.936 234.810 1.00 69.46 85 PHE G O 1
ATOM 9338 N N . LEU C 1 86 ? 156.500 377.626 232.618 1.00 70.93 86 LEU G N 1
ATOM 9339 C CA . LEU C 1 86 ? 157.895 377.305 232.328 1.00 70.93 86 LEU G CA 1
ATOM 9340 C C . LEU C 1 86 ? 158.680 378.527 231.859 1.00 70.93 86 LEU G C 1
ATOM 9341 O O . LEU C 1 86 ? 158.191 379.340 231.092 1.00 70.93 86 LEU G O 1
ATOM 9357 N N . VAL C 1 87 ? 159.941 378.601 232.249 1.00 71.43 87 VAL G N 1
ATOM 9358 C CA . VAL C 1 87 ? 160.944 379.517 231.711 1.00 71.43 87 VAL G CA 1
ATOM 9359 C C . VAL C 1 87 ? 162.066 378.683 231.132 1.00 71.43 87 VAL G C 1
ATOM 9360 O O . VAL C 1 87 ? 162.900 378.163 231.851 1.00 71.43 87 VAL G O 1
ATOM 9373 N N . ASP C 1 88 ? 162.059 378.531 229.822 1.00 73.27 88 ASP G N 1
ATOM 9374 C CA . ASP C 1 88 ? 163.076 377.801 229.086 1.00 73.27 88 ASP G CA 1
ATOM 9375 C C . ASP C 1 88 ? 164.468 378.401 229.299 1.00 73.27 88 ASP G C 1
ATOM 9376 O O . ASP C 1 88 ? 164.643 379.611 229.200 1.00 73.27 88 ASP G O 1
ATOM 9385 N N . ASP C 1 89 ? 165.460 377.565 229.575 1.00 73.31 89 ASP G N 1
ATOM 9386 C CA . ASP C 1 89 ? 166.840 377.987 229.757 1.00 73.31 89 ASP G CA 1
ATOM 9387 C C . ASP C 1 89 ? 167.409 378.689 228.528 1.00 73.31 89 ASP G C 1
ATOM 9388 O O . ASP C 1 89 ? 168.150 379.659 228.665 1.00 73.31 89 ASP G O 1
ATOM 9397 N N . ILE C 1 90 ? 167.063 378.229 227.327 1.00 72.14 90 ILE G N 1
ATOM 9398 C CA . ILE C 1 90 ? 167.543 378.841 226.098 1.00 72.14 90 ILE G CA 1
ATOM 9399 C C . ILE C 1 90 ? 166.941 380.239 225.976 1.00 72.14 90 ILE G C 1
ATOM 9400 O O . ILE C 1 90 ? 167.660 381.196 225.723 1.00 72.14 90 ILE G O 1
ATOM 9416 N N . ASP C 1 91 ? 165.651 380.394 226.241 1.00 72.44 91 ASP G N 1
ATOM 9417 C CA . ASP C 1 91 ? 165.010 381.699 226.227 1.00 72.44 91 ASP G CA 1
ATOM 9418 C C . ASP C 1 91 ? 165.596 382.613 227.303 1.00 72.44 91 ASP G C 1
ATOM 9419 O O . ASP C 1 91 ? 165.968 383.732 226.989 1.00 72.44 91 ASP G O 1
ATOM 9428 N N . ARG C 1 92 ? 165.791 382.155 228.540 1.00 71.91 92 ARG G N 1
ATOM 9429 C CA . ARG C 1 92 ? 166.411 382.966 229.595 1.00 71.91 92 ARG G CA 1
ATOM 9430 C C . ARG C 1 92 ? 167.798 383.480 229.201 1.00 71.91 92 ARG G C 1
ATOM 9431 O O . ARG C 1 92 ? 168.138 384.615 229.518 1.00 71.91 92 ARG G O 1
ATOM 9452 N N . VAL C 1 93 ? 168.592 382.685 228.489 1.00 71.02 93 VAL G N 1
ATOM 9453 C CA . VAL C 1 93 ? 169.908 383.087 227.978 1.00 71.02 93 VAL G CA 1
ATOM 9454 C C . VAL C 1 93 ? 169.791 384.039 226.787 1.00 71.02 93 VAL G C 1
ATOM 9455 O O . VAL C 1 93 ? 170.563 384.986 226.705 1.00 71.02 93 VAL G O 1
ATOM 9468 N N . GLN C 1 94 ? 168.851 383.825 225.869 1.00 69.24 94 GLN G N 1
ATOM 9469 C CA . GLN C 1 94 ? 168.800 384.545 224.601 1.00 69.24 94 GLN G CA 1
ATOM 9470 C C . GLN C 1 94 ? 167.999 385.844 224.605 1.00 69.24 94 GLN G C 1
ATOM 9471 O O . GLN C 1 94 ? 168.291 386.706 223.779 1.00 69.24 94 GLN G O 1
ATOM 9485 N N . VAL C 1 95 ? 166.993 386.024 225.460 1.00 69.62 95 VAL G N 1
ATOM 9486 C CA . VAL C 1 95 ? 166.203 387.266 225.478 1.00 69.62 95 VAL G CA 1
ATOM 9487 C C . VAL C 1 95 ? 167.022 388.448 226.003 1.00 69.62 95 VAL G C 1
ATOM 9488 O O . VAL C 1 95 ? 168.045 388.266 226.657 1.00 69.62 95 VAL G O 1
ATOM 9501 N N . ALA C 1 96 ? 166.571 389.671 225.740 1.00 69.35 96 ALA G N 1
ATOM 9502 C CA . ALA C 1 96 ? 167.153 390.876 226.310 1.00 69.35 96 ALA G CA 1
ATOM 9503 C C . ALA C 1 96 ? 166.626 391.116 227.731 1.00 69.35 96 ALA G C 1
ATOM 9504 O O . ALA C 1 96 ? 165.422 391.266 227.942 1.00 69.35 96 ALA G O 1
ATOM 9511 N N . GLY C 1 97 ? 167.519 391.167 228.710 1.00 71.30 97 GLY G N 1
ATOM 9512 C CA . GLY C 1 97 ? 167.180 391.400 230.108 1.00 71.30 97 GLY G CA 1
ATOM 9513 C C . GLY C 1 97 ? 166.371 390.308 230.809 1.00 71.30 97 GLY G C 1
ATOM 9514 O O . GLY C 1 97 ? 166.198 389.201 230.308 1.00 71.30 97 GLY G O 1
ATOM 9518 N N . SER C 1 98 ? 165.921 390.613 232.022 1.00 71.01 98 SER G N 1
ATOM 9519 C CA . SER C 1 98 ? 165.271 389.672 232.932 1.00 71.01 98 SER G CA 1
ATOM 9520 C C . SER C 1 98 ? 163.853 389.275 232.514 1.00 71.01 98 SER G C 1
ATOM 9521 O O . SER C 1 98 ? 163.088 390.101 232.023 1.00 71.01 98 SER G O 1
ATOM 9529 N N . LEU C 1 99 ? 163.479 388.019 232.759 1.00 70.30 99 LEU G N 1
ATOM 9530 C CA . LEU C 1 99 ? 162.114 387.497 232.637 1.00 70.30 99 LEU G CA 1
ATOM 9531 C C . LEU C 1 99 ? 161.308 387.577 233.940 1.00 70.30 99 LEU G C 1
ATOM 9532 O O . LEU C 1 99 ? 160.152 387.177 233.972 1.00 70.30 99 LEU G O 1
ATOM 9548 N N . GLU C 1 100 ? 161.865 388.115 235.022 1.00 72.30 100 GLU G N 1
ATOM 9549 C CA . GLU C 1 100 ? 161.207 388.213 236.331 1.00 72.30 100 GLU G CA 1
ATOM 9550 C C . GLU C 1 100 ? 159.896 389.018 236.315 1.00 72.30 100 GLU G C 1
ATOM 9551 O O . GLU C 1 100 ? 159.049 388.852 237.188 1.00 72.30 100 GLU G O 1
ATOM 9563 N N . ALA C 1 101 ? 159.649 389.822 235.284 1.00 69.96 101 ALA G N 1
ATOM 9564 C CA . ALA C 1 101 ? 158.363 390.453 235.037 1.00 69.96 101 ALA G CA 1
ATOM 9565 C C . ALA C 1 101 ? 157.218 389.443 234.852 1.00 69.96 101 ALA G C 1
ATOM 9566 O O . ALA C 1 101 ? 156.079 389.760 235.176 1.00 69.96 101 ALA G O 1
ATOM 9573 N N . TYR C 1 102 ? 157.500 388.212 234.421 1.00 68.02 102 TYR G N 1
ATOM 9574 C CA . TYR C 1 102 ? 156.517 387.135 234.402 1.00 68.02 102 TYR G CA 1
ATOM 9575 C C . TYR C 1 102 ? 156.184 386.629 235.803 1.00 68.02 102 TYR G C 1
ATOM 9576 O O . TYR C 1 102 ? 155.030 386.341 236.077 1.00 68.02 102 TYR G O 1
ATOM 9594 N N . THR C 1 103 ? 157.121 386.599 236.747 1.00 69.38 103 THR G N 1
ATOM 9595 C CA . THR C 1 103 ? 156.799 386.268 238.142 1.00 69.38 103 THR G CA 1
ATOM 9596 C C . THR C 1 103 ? 155.908 387.348 238.757 1.00 69.38 103 THR G C 1
ATOM 9597 O O . THR C 1 103 ? 154.891 387.047 239.367 1.00 69.38 103 THR G O 1
ATOM 9608 N N . ARG C 1 104 ? 156.210 388.628 238.511 1.00 70.66 104 ARG G N 1
ATOM 9609 C CA . ARG C 1 104 ? 155.354 389.762 238.882 1.00 70.66 104 ARG G CA 1
ATOM 9610 C C . ARG C 1 104 ? 153.992 389.754 238.185 1.00 70.66 104 ARG G C 1
ATOM 9611 O O . ARG C 1 104 ? 152.987 390.077 238.813 1.00 70.66 104 ARG G O 1
ATOM 9632 N N . ALA C 1 105 ? 153.907 389.330 236.933 1.00 68.96 105 ALA G N 1
ATOM 9633 C CA . ALA C 1 105 ? 152.641 389.147 236.232 1.00 68.96 105 ALA G CA 1
ATOM 9634 C C . ALA C 1 105 ? 151.794 388.032 236.855 1.00 68.96 105 ALA G C 1
ATOM 9635 O O . ALA C 1 105 ? 150.586 388.186 236.993 1.00 68.96 105 ALA G O 1
ATOM 9642 N N . GLY C 1 106 ? 152.423 386.952 237.319 1.00 69.42 106 GLY G N 1
ATOM 9643 C CA . GLY C 1 106 ? 151.759 385.874 238.050 1.00 69.42 106 GLY G CA 1
ATOM 9644 C C . GLY C 1 106 ? 151.161 386.342 239.372 1.00 69.42 106 GLY G C 1
ATOM 9645 O O . GLY C 1 106 ? 149.984 386.118 239.635 1.00 69.42 106 GLY G O 1
ATOM 9649 N N . ALA C 1 107 ? 151.930 387.087 240.164 1.00 68.97 107 ALA G N 1
ATOM 9650 C CA . ALA C 1 107 ? 151.450 387.694 241.402 1.00 68.97 107 ALA G CA 1
ATOM 9651 C C . ALA C 1 107 ? 150.296 388.668 241.157 1.00 68.97 107 ALA G C 1
ATOM 9652 O O . ALA C 1 107 ? 149.311 388.681 241.881 1.00 68.97 107 ALA G O 1
ATOM 9659 N N . THR C 1 108 ? 150.362 389.438 240.079 1.00 70.25 108 THR G N 1
ATOM 9660 C CA . THR C 1 108 ? 149.303 390.368 239.671 1.00 70.25 108 THR G CA 1
ATOM 9661 C C . THR C 1 108 ? 148.039 389.645 239.217 1.00 70.25 108 THR G C 1
ATOM 9662 O O . THR C 1 108 ? 146.941 390.055 239.569 1.00 70.25 108 THR G O 1
ATOM 9673 N N . ALA C 1 109 ? 148.149 388.533 238.501 1.00 69.67 109 ALA G N 1
ATOM 9674 C CA . ALA C 1 109 ? 146.999 387.723 238.120 1.00 69.67 109 ALA G CA 1
ATOM 9675 C C . ALA C 1 109 ? 146.295 387.119 239.349 1.00 69.67 109 ALA G C 1
ATOM 9676 O O . ALA C 1 109 ? 145.075 387.198 239.447 1.00 69.67 109 ALA G O 1
ATOM 9683 N N . LEU C 1 110 ? 147.043 386.626 240.340 1.00 68.85 110 LEU G N 1
ATOM 9684 C CA . LEU C 1 110 ? 146.491 386.179 241.620 1.00 68.85 110 LEU G CA 1
ATOM 9685 C C . LEU C 1 110 ? 145.853 387.325 242.411 1.00 68.85 110 LEU G C 1
ATOM 9686 O O . LEU C 1 110 ? 144.738 387.173 242.896 1.00 68.85 110 LEU G O 1
ATOM 9702 N N . ALA C 1 111 ? 146.482 388.495 242.484 1.00 69.56 111 ALA G N 1
ATOM 9703 C CA . ALA C 1 111 ? 145.885 389.676 243.096 1.00 69.56 111 ALA G CA 1
ATOM 9704 C C . ALA C 1 111 ? 144.590 390.120 242.399 1.00 69.56 111 ALA G C 1
ATOM 9705 O O . ALA C 1 111 ? 143.642 390.530 243.053 1.00 69.56 111 ALA G O 1
ATOM 9712 N N . THR C 1 112 ? 144.506 389.985 241.080 1.00 70.61 112 THR G N 1
ATOM 9713 C CA . THR C 1 112 ? 143.286 390.274 240.318 1.00 70.61 112 THR G CA 1
ATOM 9714 C C . THR C 1 112 ? 142.182 389.291 240.668 1.00 70.61 112 THR G C 1
ATOM 9715 O O . THR C 1 112 ? 141.026 389.671 240.796 1.00 70.61 112 THR G O 1
ATOM 9726 N N . ASP C 1 113 ? 142.525 388.025 240.867 1.00 70.65 113 ASP G N 1
ATOM 9727 C CA . ASP C 1 113 ? 141.568 386.986 241.193 1.00 70.65 113 ASP G CA 1
ATOM 9728 C C . ASP C 1 113 ? 140.912 387.203 242.562 1.00 70.65 113 ASP G C 1
ATOM 9729 O O . ASP C 1 113 ? 139.695 387.112 242.685 1.00 70.65 113 ASP G O 1
ATOM 9738 N N . THR C 1 114 ? 141.691 387.562 243.583 1.00 70.87 114 THR G N 1
ATOM 9739 C CA . THR C 1 114 ? 141.129 387.887 244.894 1.00 70.87 114 THR G CA 1
ATOM 9740 C C . THR C 1 114 ? 140.349 389.202 244.882 1.00 70.87 114 THR G C 1
ATOM 9741 O O . THR C 1 114 ? 139.288 389.284 245.483 1.00 70.87 114 THR G O 1
ATOM 9752 N N . ASP C 1 115 ? 140.770 390.217 244.124 1.00 73.38 115 ASP G N 1
ATOM 9753 C CA . ASP C 1 115 ? 139.999 391.453 243.978 1.00 73.38 115 ASP G CA 1
ATOM 9754 C C . ASP C 1 115 ? 138.609 391.181 243.384 1.00 73.38 115 ASP G C 1
ATOM 9755 O O . ASP C 1 115 ? 137.610 391.653 243.908 1.00 73.38 115 ASP G O 1
ATOM 9764 N N . LYS C 1 116 ? 138.525 390.329 242.360 1.00 72.79 116 LYS G N 1
ATOM 9765 C CA . LYS C 1 116 ? 137.254 389.853 241.814 1.00 72.79 116 LYS G CA 1
ATOM 9766 C C . LYS C 1 116 ? 136.463 388.993 242.793 1.00 72.79 116 LYS G C 1
ATOM 9767 O O . LYS C 1 116 ? 135.244 389.055 242.802 1.00 72.79 116 LYS G O 1
ATOM 9786 N N . PHE C 1 117 ? 137.110 388.202 243.640 1.00 70.91 117 PHE G N 1
ATOM 9787 C CA . PHE C 1 117 ? 136.422 387.428 244.671 1.00 70.91 117 PHE G CA 1
ATOM 9788 C C . PHE C 1 117 ? 135.752 388.335 245.704 1.00 70.91 117 PHE G C 1
ATOM 9789 O O . PHE C 1 117 ? 134.557 388.204 245.950 1.00 70.91 117 PHE G O 1
ATOM 9806 N N . ILE C 1 118 ? 136.496 389.272 246.297 1.00 72.39 118 ILE G N 1
ATOM 9807 C CA . ILE C 1 118 ? 135.970 390.179 247.314 1.00 72.39 118 ILE G CA 1
ATOM 9808 C C . ILE C 1 118 ? 134.876 391.067 246.705 1.00 72.39 118 ILE G C 1
ATOM 9809 O O . ILE C 1 118 ? 133.840 391.264 247.330 1.00 72.39 118 ILE G O 1
ATOM 9825 N N . ALA C 1 119 ? 135.042 391.541 245.469 1.00 73.41 119 ALA G N 1
ATOM 9826 C CA . ALA C 1 119 ? 134.015 392.278 244.747 1.00 73.41 119 ALA G CA 1
ATOM 9827 C C . ALA C 1 119 ? 132.725 391.468 244.555 1.00 73.41 119 ALA G C 1
ATOM 9828 O O . ALA C 1 119 ? 131.648 391.948 244.886 1.00 73.41 119 ALA G O 1
ATOM 9835 N N . ASP C 1 120 ? 132.803 390.233 244.068 1.00 75.45 120 ASP G N 1
ATOM 9836 C CA . ASP C 1 120 ? 131.629 389.379 243.907 1.00 75.45 120 ASP G CA 1
ATOM 9837 C C . ASP C 1 120 ? 130.951 389.058 245.235 1.00 75.45 120 ASP G C 1
ATOM 9838 O O . ASP C 1 120 ? 129.735 389.060 245.316 1.00 75.45 120 ASP G O 1
ATOM 9847 N N . MET C 1 121 ? 131.720 388.796 246.283 1.00 73.40 121 MET G N 1
ATOM 9848 C CA . MET C 1 121 ? 131.224 388.497 247.615 1.00 73.40 121 MET G CA 1
ATOM 9849 C C . MET C 1 121 ? 130.420 389.660 248.196 1.00 73.40 121 MET G C 1
ATOM 9850 O O . MET C 1 121 ? 129.310 389.466 248.677 1.00 73.40 121 MET G O 1
ATOM 9864 N N . LEU C 1 122 ? 130.946 390.884 248.117 1.00 72.18 122 LEU G N 1
ATOM 9865 C CA . LEU C 1 122 ? 130.216 392.079 248.515 1.00 72.18 122 LEU G CA 1
ATOM 9866 C C . LEU C 1 122 ? 128.932 392.248 247.702 1.00 72.18 122 LEU G C 1
ATOM 9867 O O . LEU C 1 122 ? 127.880 392.470 248.281 1.00 72.18 122 LEU G O 1
ATOM 9883 N N . VAL C 1 123 ? 128.991 392.100 246.382 1.00 73.47 123 VAL G N 1
ATOM 9884 C CA . VAL C 1 123 ? 127.822 392.243 245.514 1.00 73.47 123 VAL G CA 1
ATOM 9885 C C . VAL C 1 123 ? 126.767 391.181 245.814 1.00 73.47 123 VAL G C 1
ATOM 9886 O O . VAL C 1 123 ? 125.593 391.510 245.927 1.00 73.47 123 VAL G O 1
ATOM 9899 N N . ASP C 1 124 ? 127.149 389.923 245.994 1.00 75.28 124 ASP G N 1
ATOM 9900 C CA . ASP C 1 124 ? 126.226 388.809 246.217 1.00 75.28 124 ASP G CA 1
ATOM 9901 C C . ASP C 1 124 ? 125.595 388.788 247.609 1.00 75.28 124 ASP G C 1
ATOM 9902 O O . ASP C 1 124 ? 124.403 388.537 247.744 1.00 75.28 124 ASP G O 1
ATOM 9911 N N . ASN C 1 125 ? 126.372 389.060 248.647 1.00 74.55 125 ASN G N 1
ATOM 9912 C CA . ASN C 1 125 ? 125.956 388.942 250.041 1.00 74.55 125 ASN G CA 1
ATOM 9913 C C . ASN C 1 125 ? 125.566 390.272 250.702 1.00 74.55 125 ASN G C 1
ATOM 9914 O O . ASN C 1 125 ? 125.170 390.283 251.844 1.00 74.55 125 ASN G O 1
ATOM 9925 N N . GLY C 1 126 ? 125.643 391.390 250.010 1.00 73.14 126 GLY G N 1
ATOM 9926 C CA . GLY C 1 126 ? 125.176 392.687 250.475 1.00 73.14 126 GLY G CA 1
ATOM 9927 C C . GLY C 1 126 ? 123.679 392.935 250.276 1.00 73.14 126 GLY G C 1
ATOM 9928 O O . GLY C 1 126 ? 123.009 392.257 249.501 1.00 73.14 126 GLY G O 1
ATOM 9932 N N . THR C 1 127 ? 123.142 393.927 250.973 1.00 72.81 127 THR G N 1
ATOM 9933 C CA . THR C 1 127 ? 121.732 394.354 250.949 1.00 72.81 127 THR G CA 1
ATOM 9934 C C . THR C 1 127 ? 121.407 395.124 249.667 1.00 72.81 127 THR G C 1
ATOM 9935 O O . THR C 1 127 ? 122.108 396.075 249.346 1.00 72.81 127 THR G O 1
ATOM 9946 N N . ALA C 1 128 ? 120.361 394.772 248.928 1.00 72.31 128 ALA G N 1
ATOM 9947 C CA . ALA C 1 128 ? 119.993 395.489 247.708 1.00 72.31 128 ALA G CA 1
ATOM 9948 C C . ALA C 1 128 ? 119.487 396.913 247.986 1.00 72.31 128 ALA G C 1
ATOM 9949 O O . ALA C 1 128 ? 118.761 397.145 248.949 1.00 72.31 128 ALA G O 1
ATOM 9956 N N . LEU C 1 129 ? 119.831 397.851 247.111 1.00 73.62 129 LEU G N 1
ATOM 9957 C CA . LEU C 1 129 ? 119.362 399.236 247.091 1.00 73.62 129 LEU G CA 1
ATOM 9958 C C . LEU C 1 129 ? 118.236 399.403 246.068 1.00 73.62 129 LEU G C 1
ATOM 9959 O O . LEU C 1 129 ? 118.311 398.878 244.971 1.00 73.62 129 LEU G O 1
ATOM 9975 N N . THR C 1 130 ? 117.196 400.152 246.400 1.00 78.20 130 THR G N 1
ATOM 9976 C CA . THR C 1 130 ? 116.081 400.440 245.488 1.00 78.20 130 THR G CA 1
ATOM 9977 C C . THR C 1 130 ? 116.381 401.676 244.644 1.00 78.20 130 THR G C 1
ATOM 9978 O O . THR C 1 130 ? 116.693 402.738 245.180 1.00 78.20 130 THR G O 1
ATOM 9989 N N . GLY C 1 131 ? 116.275 401.562 243.324 1.00 78.05 131 GLY G N 1
ATOM 9990 C CA . GLY C 1 131 ? 116.412 402.685 242.402 1.00 78.05 131 GLY G CA 1
ATOM 9991 C C . GLY C 1 131 ? 116.498 402.258 240.947 1.00 78.05 131 GLY G C 1
ATOM 9992 O O . GLY C 1 131 ? 116.726 401.086 240.649 1.00 78.05 131 GLY G O 1
ATOM 9996 N N . SER C 1 132 ? 116.317 403.210 240.037 1.00 77.86 132 SER G N 1
ATOM 9997 C CA . SER C 1 132 ? 116.543 403.005 238.598 1.00 77.86 132 SER G CA 1
ATOM 9998 C C . SER C 1 132 ? 117.969 403.391 238.207 1.00 77.86 132 SER G C 1
ATOM 9999 O O . SER C 1 132 ? 118.610 404.183 238.892 1.00 77.86 132 SER G O 1
ATOM 10007 N N . ALA C 1 133 ? 118.471 402.880 237.087 1.00 76.03 133 ALA G N 1
ATOM 10008 C CA . ALA C 1 133 ? 119.739 403.333 236.520 1.00 76.03 133 ALA G CA 1
ATOM 10009 C C . ALA C 1 133 ? 119.723 404.854 236.280 1.00 76.03 133 ALA G C 1
ATOM 10010 O O . ALA C 1 133 ? 118.719 405.374 235.790 1.00 76.03 133 ALA G O 1
ATOM 10017 N N . PRO C 1 134 ? 120.798 405.582 236.628 1.00 75.82 134 PRO G N 1
ATOM 10018 C CA . PRO C 1 134 ? 120.803 407.031 236.552 1.00 75.82 134 PRO G CA 1
ATOM 10019 C C . PRO C 1 134 ? 120.632 407.520 235.117 1.00 75.82 134 PRO G C 1
ATOM 10020 O O . PRO C 1 134 ? 121.182 406.945 234.190 1.00 75.82 134 PRO G O 1
ATOM 10031 N N . SER C 1 135 ? 119.872 408.588 234.919 1.00 76.63 135 SER G N 1
ATOM 10032 C CA . SER C 1 135 ? 119.615 409.181 233.599 1.00 76.63 135 SER G CA 1
ATOM 10033 C C . SER C 1 135 ? 120.326 410.518 233.394 1.00 76.63 135 SER G C 1
ATOM 10034 O O . SER C 1 135 ? 120.446 411.000 232.271 1.00 76.63 135 SER G O 1
ATOM 10042 N N . ASP C 1 136 ? 120.828 411.106 234.473 1.00 76.13 136 ASP G N 1
ATOM 10043 C CA . ASP C 1 136 ? 121.765 412.217 234.461 1.00 76.13 136 ASP G CA 1
ATOM 10044 C C . ASP C 1 136 ? 122.633 412.173 235.723 1.00 76.13 136 ASP G C 1
ATOM 10045 O O . ASP C 1 136 ? 122.488 411.289 236.568 1.00 76.13 136 ASP G O 1
ATOM 10054 N N . ALA C 1 137 ? 123.581 413.100 235.842 1.00 75.58 137 ALA G N 1
ATOM 10055 C CA . ALA C 1 137 ? 124.507 413.096 236.960 1.00 75.58 137 ALA G CA 1
ATOM 10056 C C . ALA C 1 137 ? 123.834 413.342 238.319 1.00 75.58 137 ALA G C 1
ATOM 10057 O O . ALA C 1 137 ? 124.291 412.812 239.323 1.00 75.58 137 ALA G O 1
ATOM 10064 N N . ASP C 1 138 ? 122.714 414.062 238.389 1.00 76.56 138 ASP G N 1
ATOM 10065 C CA . ASP C 1 138 ? 122.003 414.232 239.657 1.00 76.56 138 ASP G CA 1
ATOM 10066 C C . ASP C 1 138 ? 121.339 412.930 240.104 1.00 76.56 138 ASP G C 1
ATOM 10067 O O . ASP C 1 138 ? 121.356 412.636 241.295 1.00 76.56 138 ASP G O 1
ATOM 10076 N N . ASP C 1 139 ? 120.842 412.098 239.187 1.00 76.29 139 ASP G N 1
ATOM 10077 C CA . ASP C 1 139 ? 120.408 410.750 239.554 1.00 76.29 139 ASP G CA 1
ATOM 10078 C C . ASP C 1 139 ? 121.539 409.905 240.156 1.00 76.29 139 ASP G C 1
ATOM 10079 O O . ASP C 1 139 ? 121.300 409.113 241.062 1.00 76.29 139 ASP G O 1
ATOM 10088 N N . ALA C 1 140 ? 122.777 410.067 239.688 1.00 74.22 140 ALA G N 1
ATOM 10089 C CA . ALA C 1 140 ? 123.906 409.338 240.241 1.00 74.22 140 ALA G CA 1
ATOM 10090 C C . ALA C 1 140 ? 124.231 409.805 241.659 1.00 74.22 140 ALA G C 1
ATOM 10091 O O . ALA C 1 140 ? 124.319 408.974 242.552 1.00 74.22 140 ALA G O 1
ATOM 10098 N N . PHE C 1 141 ? 124.358 411.107 241.912 1.00 73.23 141 PHE G N 1
ATOM 10099 C CA . PHE C 1 141 ? 124.570 411.604 243.276 1.00 73.23 141 PHE G CA 1
ATOM 10100 C C . PHE C 1 141 ? 123.389 411.282 244.197 1.00 73.23 141 PHE G C 1
ATOM 10101 O O . PHE C 1 141 ? 123.606 410.998 245.369 1.00 73.23 141 PHE G O 1
ATOM 10118 N N . ASP C 1 142 ? 122.157 411.243 243.692 1.00 73.42 142 ASP G N 1
ATOM 10119 C CA . ASP C 1 142 ? 121.024 410.747 244.465 1.00 73.42 142 ASP G CA 1
ATOM 10120 C C . ASP C 1 142 ? 121.162 409.265 244.823 1.00 73.42 142 ASP G C 1
ATOM 10121 O O . ASP C 1 142 ? 120.875 408.904 245.956 1.00 73.42 142 ASP G O 1
ATOM 10130 N N . LEU C 1 143 ? 121.611 408.394 243.915 1.00 72.74 143 LEU G N 1
ATOM 10131 C CA . LEU C 1 143 ? 121.839 406.986 244.219 1.00 72.74 143 LEU G CA 1
ATOM 10132 C C . LEU C 1 143 ? 122.923 406.802 245.271 1.00 72.74 143 LEU G C 1
ATOM 10133 O O . LEU C 1 143 ? 122.731 406.036 246.207 1.00 72.74 143 LEU G O 1
ATOM 10149 N N . ILE C 1 144 ? 124.040 407.513 245.169 1.00 71.98 144 ILE G N 1
ATOM 10150 C CA . ILE C 1 144 ? 125.090 407.446 246.183 1.00 71.98 144 ILE G CA 1
ATOM 10151 C C . ILE C 1 144 ? 124.555 407.932 247.534 1.00 71.98 144 ILE G C 1
ATOM 10152 O O . ILE C 1 144 ? 124.703 407.254 248.546 1.00 71.98 144 ILE G O 1
ATOM 10168 N N . ALA C 1 145 ? 123.886 409.083 247.567 1.00 72.39 145 ALA G N 1
ATOM 10169 C CA . ALA C 1 145 ? 123.332 409.630 248.798 1.00 72.39 145 ALA G CA 1
ATOM 10170 C C . ALA C 1 145 ? 122.281 408.704 249.417 1.00 72.39 145 ALA G C 1
ATOM 10171 O O . ALA C 1 145 ? 122.236 408.539 250.632 1.00 72.39 145 ALA G O 1
ATOM 10178 N N . SER C 1 146 ? 121.478 408.042 248.588 1.00 71.38 146 SER G N 1
ATOM 10179 C CA . SER C 1 146 ? 120.544 407.020 249.028 1.00 71.38 146 SER G CA 1
ATOM 10180 C C . SER C 1 146 ? 121.260 405.834 249.684 1.00 71.38 146 SER G C 1
ATOM 10181 O O . SER C 1 146 ? 120.922 405.445 250.796 1.00 71.38 146 SER G O 1
ATOM 10189 N N . ALA C 1 147 ? 122.333 405.316 249.094 1.00 71.48 147 ALA G N 1
ATOM 10190 C CA . ALA C 1 147 ? 123.087 404.235 249.706 1.00 71.48 147 ALA G CA 1
ATOM 10191 C C . ALA C 1 147 ? 123.759 404.635 251.021 1.00 71.48 147 ALA G C 1
ATOM 10192 O O . ALA C 1 147 ? 123.750 403.865 251.975 1.00 71.48 147 ALA G O 1
ATOM 10199 N N . LEU C 1 148 ? 124.318 405.841 251.120 1.00 71.71 148 LEU G N 1
ATOM 10200 C CA . LEU C 1 148 ? 124.885 406.356 252.367 1.00 71.71 148 LEU G CA 1
ATOM 10201 C C . LEU C 1 148 ? 123.819 406.580 253.449 1.00 71.71 148 LEU G C 1
ATOM 10202 O O . LEU C 1 148 ? 124.108 406.376 254.623 1.00 71.71 148 LEU G O 1
ATOM 10218 N N . LYS C 1 149 ? 122.584 406.935 253.079 1.00 70.75 149 LYS G N 1
ATOM 10219 C CA . LYS C 1 149 ? 121.440 406.972 253.997 1.00 70.75 149 LYS G CA 1
ATOM 10220 C C . LYS C 1 149 ? 121.155 405.584 254.561 1.00 70.75 149 LYS G C 1
ATOM 10221 O O . LYS C 1 149 ? 121.049 405.437 255.771 1.00 70.75 149 LYS G O 1
ATOM 10240 N N . GLU C 1 150 ? 121.105 404.557 253.721 1.00 71.88 150 GLU G N 1
ATOM 10241 C CA . GLU C 1 150 ? 120.900 403.180 254.172 1.00 71.88 150 GLU G CA 1
ATOM 10242 C C . GLU C 1 150 ? 121.972 402.715 255.157 1.00 71.88 150 GLU G C 1
ATOM 10243 O O . GLU C 1 150 ? 121.638 402.146 256.189 1.00 71.88 150 GLU G O 1
ATOM 10255 N N . LEU C 1 151 ? 123.247 403.029 254.934 1.00 70.52 151 LEU G N 1
ATOM 10256 C CA . LEU C 1 151 ? 124.295 402.768 255.920 1.00 70.52 151 LEU G CA 1
ATOM 10257 C C . LEU C 1 151 ? 124.048 403.484 257.260 1.00 70.52 151 LEU G C 1
ATOM 10258 O O . LEU C 1 151 ? 124.258 402.893 258.314 1.00 70.52 151 LEU G O 1
ATOM 10274 N N . THR C 1 152 ? 123.561 404.728 257.274 1.00 71.43 152 THR G N 1
ATOM 10275 C CA . THR C 1 152 ? 123.250 405.423 258.533 1.00 71.43 152 THR G CA 1
ATOM 10276 C C . THR C 1 152 ? 122.063 404.799 259.251 1.00 71.43 152 THR G C 1
ATOM 10277 O O . THR C 1 152 ? 122.145 404.563 260.450 1.00 71.43 152 THR G O 1
ATOM 10288 N N . LYS C 1 153 ? 120.985 404.450 258.544 1.00 70.46 153 LYS G N 1
ATOM 10289 C CA . LYS C 1 153 ? 119.834 403.774 259.151 1.00 70.46 153 LYS G CA 1
ATOM 10290 C C . LYS C 1 153 ? 120.189 402.406 259.737 1.00 70.46 153 LYS G C 1
ATOM 10291 O O . LYS C 1 153 ? 119.611 402.000 260.733 1.00 70.46 153 LYS G O 1
ATOM 10310 N N . ALA C 1 154 ? 121.177 401.723 259.175 1.00 70.85 154 ALA G N 1
ATOM 10311 C CA . ALA C 1 154 ? 121.734 400.473 259.689 1.00 70.85 154 ALA G CA 1
ATOM 10312 C C . ALA C 1 154 ? 122.713 400.639 260.871 1.00 70.85 154 ALA G C 1
ATOM 10313 O O . ALA C 1 154 ? 123.315 399.659 261.303 1.00 70.85 154 ALA G O 1
ATOM 10320 N N . ASN C 1 155 ? 122.900 401.849 261.406 1.00 70.81 155 ASN G N 1
ATOM 10321 C CA . ASN C 1 155 ? 123.846 402.179 262.479 1.00 70.81 155 ASN G CA 1
ATOM 10322 C C . ASN C 1 155 ? 125.326 401.933 262.129 1.00 70.81 155 ASN G C 1
ATOM 10323 O O . ASN C 1 155 ? 126.151 401.686 263.005 1.00 70.81 155 ASN G O 1
ATOM 10334 N N . VAL C 1 156 ? 125.698 402.014 260.854 1.00 70.58 156 VAL G N 1
ATOM 10335 C CA . VAL C 1 156 ? 127.090 401.851 260.412 1.00 70.58 156 VAL G CA 1
ATOM 10336 C C . VAL C 1 156 ? 127.928 403.064 260.823 1.00 70.58 156 VAL G C 1
ATOM 10337 O O . VAL C 1 156 ? 127.447 404.186 260.665 1.00 70.58 156 VAL G O 1
ATOM 10350 N N . PRO C 1 157 ? 129.187 402.908 261.272 1.00 71.62 157 PRO G N 1
ATOM 10351 C CA . PRO C 1 157 ? 130.051 404.037 261.614 1.00 71.62 157 PRO G CA 1
ATOM 10352 C C . PRO C 1 157 ? 130.175 405.058 260.482 1.00 71.62 157 PRO G C 1
ATOM 10353 O O . PRO C 1 157 ? 130.166 404.697 259.311 1.00 71.62 157 PRO G O 1
ATOM 10364 N N . ASN C 1 158 ? 130.283 406.344 260.800 1.00 72.85 158 ASN G N 1
ATOM 10365 C CA . ASN C 1 158 ? 130.313 407.407 259.786 1.00 72.85 158 ASN G CA 1
ATOM 10366 C C . ASN C 1 158 ? 131.724 407.730 259.262 1.00 72.85 158 ASN G C 1
ATOM 10367 O O . ASN C 1 158 ? 131.857 408.360 258.224 1.00 72.85 158 ASN G O 1
ATOM 10378 N N . VAL C 1 159 ? 132.775 407.273 259.933 1.00 73.09 159 VAL G N 1
ATOM 10379 C CA . VAL C 1 159 ? 134.172 407.451 259.519 1.00 73.09 159 VAL G CA 1
ATOM 10380 C C . VAL C 1 159 ? 134.677 406.173 258.864 1.00 73.09 159 VAL G C 1
ATOM 10381 O O . VAL C 1 159 ? 134.513 405.086 259.409 1.00 73.09 159 VAL G O 1
ATOM 10394 N N . GLY C 1 160 ? 135.310 406.293 257.699 1.00 72.48 160 GLY G N 1
ATOM 10395 C CA . GLY C 1 160 ? 135.846 405.154 256.956 1.00 72.48 160 GLY G CA 1
ATOM 10396 C C . GLY C 1 160 ? 134.865 404.482 255.999 1.00 72.48 160 GLY G C 1
ATOM 10397 O O . GLY C 1 160 ? 135.209 403.458 255.424 1.00 72.48 160 GLY G O 1
ATOM 10401 N N . ARG C 1 161 ? 133.666 405.026 255.772 1.00 71.54 161 ARG G N 1
ATOM 10402 C CA . ARG C 1 161 ? 132.769 404.545 254.709 1.00 71.54 161 ARG G CA 1
ATOM 10403 C C . ARG C 1 161 ? 133.397 404.716 253.332 1.00 71.54 161 ARG G C 1
ATOM 10404 O O . ARG C 1 161 ? 134.033 405.728 253.047 1.00 71.54 161 ARG G O 1
ATOM 10425 N N . VAL C 1 162 ? 133.155 403.757 252.452 1.00 72.86 162 VAL G N 1
ATOM 10426 C CA . VAL C 1 162 ? 133.655 403.744 251.082 1.00 72.86 162 VAL G CA 1
ATOM 10427 C C . VAL C 1 162 ? 132.539 403.343 250.137 1.00 72.86 162 VAL G C 1
ATOM 10428 O O . VAL C 1 162 ? 131.725 402.488 250.465 1.00 72.86 162 VAL G O 1
ATOM 10441 N N . VAL C 1 163 ? 132.483 403.958 248.968 1.00 72.55 163 VAL G N 1
ATOM 10442 C CA . VAL C 1 163 ? 131.637 403.513 247.860 1.00 72.55 163 VAL G CA 1
ATOM 10443 C C . VAL C 1 163 ? 132.538 403.094 246.716 1.00 72.55 163 VAL G C 1
ATOM 10444 O O . VAL C 1 163 ? 133.350 403.892 246.271 1.00 72.55 163 VAL G O 1
ATOM 10457 N N . VAL C 1 164 ? 132.408 401.875 246.212 1.00 73.28 164 VAL G N 1
ATOM 10458 C CA . VAL C 1 164 ? 133.141 401.426 245.030 1.00 73.28 164 VAL G CA 1
ATOM 10459 C C . VAL C 1 164 ? 132.182 401.362 243.862 1.00 73.28 164 VAL G C 1
ATOM 10460 O O . VAL C 1 164 ? 131.206 400.625 243.921 1.00 73.28 164 VAL G O 1
ATOM 10473 N N . VAL C 1 165 ? 132.464 402.119 242.810 1.00 73.93 165 VAL G N 1
ATOM 10474 C CA . VAL C 1 165 ? 131.654 402.286 241.599 1.00 73.93 165 VAL G CA 1
ATOM 10475 C C . VAL C 1 165 ? 132.312 401.600 240.402 1.00 73.93 165 VAL G C 1
ATOM 10476 O O . VAL C 1 165 ? 133.533 401.617 240.268 1.00 73.93 165 VAL G O 1
ATOM 10489 N N . ASN C 1 166 ? 131.533 400.978 239.518 1.00 74.71 166 ASN G N 1
ATOM 10490 C CA . ASN C 1 166 ? 132.044 400.502 238.231 1.00 74.71 166 ASN G CA 1
ATOM 10491 C C . ASN C 1 166 ? 132.246 401.682 237.273 1.00 74.71 166 ASN G C 1
ATOM 10492 O O . ASN C 1 166 ? 131.755 402.779 237.524 1.00 74.71 166 ASN G O 1
ATOM 10503 N N . ALA C 1 167 ? 132.956 401.488 236.165 1.00 73.90 167 ALA G N 1
ATOM 10504 C CA . ALA C 1 167 ? 133.286 402.590 235.261 1.00 73.90 167 ALA G CA 1
ATOM 10505 C C . ALA C 1 167 ? 132.049 403.294 234.677 1.00 73.90 167 ALA G C 1
ATOM 10506 O O . ALA C 1 167 ? 132.037 404.515 234.551 1.00 73.90 167 ALA G O 1
ATOM 10513 N N . GLU C 1 168 ? 130.978 402.563 234.385 1.00 75.19 168 GLU G N 1
ATOM 10514 C CA . GLU C 1 168 ? 129.705 403.140 233.944 1.00 75.19 168 GLU G CA 1
ATOM 10515 C C . GLU C 1 168 ? 129.096 404.105 234.968 1.00 75.19 168 GLU G C 1
ATOM 10516 O O . GLU C 1 168 ? 128.557 405.138 234.594 1.00 75.19 168 GLU G O 1
ATOM 10528 N N . MET C 1 169 ? 129.201 403.816 236.263 1.00 74.40 169 MET G N 1
ATOM 10529 C CA . MET C 1 169 ? 128.756 404.710 237.329 1.00 74.40 169 MET G CA 1
ATOM 10530 C C . MET C 1 169 ? 129.742 405.868 237.565 1.00 74.40 169 MET G C 1
ATOM 10531 O O . MET C 1 169 ? 129.329 407.002 237.787 1.00 74.40 169 MET G O 1
ATOM 10545 N N . ALA C 1 170 ? 131.048 405.626 237.478 1.00 73.13 170 ALA G N 1
ATOM 10546 C CA . ALA C 1 170 ? 132.087 406.640 237.672 1.00 73.13 170 ALA G CA 1
ATOM 10547 C C . ALA C 1 170 ? 132.020 407.794 236.663 1.00 73.13 170 ALA G C 1
ATOM 10548 O O . ALA C 1 170 ? 132.284 408.936 237.017 1.00 73.13 170 ALA G O 1
ATOM 10555 N N . PHE C 1 171 ? 131.614 407.522 235.429 1.00 72.30 171 PHE G N 1
ATOM 10556 C CA . PHE C 1 171 ? 131.351 408.513 234.393 1.00 72.30 171 PHE G CA 1
ATOM 10557 C C . PHE C 1 171 ? 130.465 409.665 234.875 1.00 72.30 171 PHE G C 1
ATOM 10558 O O . PHE C 1 171 ? 130.803 410.836 234.716 1.00 72.30 171 PHE G O 1
ATOM 10575 N N . TRP C 1 172 ? 129.335 409.351 235.503 1.00 72.69 172 TRP G N 1
ATOM 10576 C CA . TRP C 1 172 ? 128.410 410.360 235.995 1.00 72.69 172 TRP G CA 1
ATOM 10577 C C . TRP C 1 172 ? 129.030 411.247 237.070 1.00 72.69 172 TRP G C 1
ATOM 10578 O O . TRP C 1 172 ? 128.828 412.450 237.051 1.00 72.69 172 TRP G O 1
ATOM 10599 N N . LEU C 1 173 ? 129.847 410.693 237.965 1.00 72.88 173 LEU G N 1
ATOM 10600 C CA . LEU C 1 173 ? 130.500 411.467 239.019 1.00 72.88 173 LEU G CA 1
ATOM 10601 C C . LEU C 1 173 ? 131.630 412.350 238.466 1.00 72.88 173 LEU G C 1
ATOM 10602 O O . LEU C 1 173 ? 131.799 413.480 238.914 1.00 72.88 173 LEU G O 1
ATOM 10618 N N . ARG C 1 174 ? 132.362 411.893 237.442 1.00 72.81 174 ARG G N 1
ATOM 10619 C CA . ARG C 1 174 ? 133.362 412.701 236.714 1.00 72.81 174 ARG G CA 1
ATOM 10620 C C . ARG C 1 174 ? 132.731 413.820 235.901 1.00 72.81 174 ARG G C 1
ATOM 10621 O O . ARG C 1 174 ? 133.332 414.876 235.752 1.00 72.81 174 ARG G O 1
ATOM 10642 N N . SER C 1 175 ? 131.513 413.620 235.404 1.00 72.15 175 SER G N 1
ATOM 10643 C CA . SER C 1 175 ? 130.779 414.599 234.598 1.00 72.15 175 SER G CA 1
ATOM 10644 C C . SER C 1 175 ? 130.438 415.892 235.337 1.00 72.15 175 SER G C 1
ATOM 10645 O O . SER C 1 175 ? 130.169 416.894 234.683 1.00 72.15 175 SER G O 1
ATOM 10653 N N . SER C 1 176 ? 130.445 415.897 236.671 1.00 73.33 176 SER G N 1
ATOM 10654 C CA . SER C 1 176 ? 130.122 417.059 237.506 1.00 73.33 176 SER G CA 1
ATOM 10655 C C . SER C 1 176 ? 131.330 417.766 238.124 1.00 73.33 176 SER G C 1
ATOM 10656 O O . SER C 1 176 ? 131.151 418.689 238.915 1.00 73.33 176 SER G O 1
ATOM 10664 N N . GLY C 1 177 ? 132.556 417.346 237.807 1.00 73.71 177 GLY G N 1
ATOM 10665 C CA . GLY C 1 177 ? 133.786 418.006 238.245 1.00 73.71 177 GLY G CA 1
ATOM 10666 C C . GLY C 1 177 ? 133.851 418.246 239.753 1.00 73.71 177 GLY G C 1
ATOM 10667 O O . GLY C 1 177 ? 133.804 417.308 240.540 1.00 73.71 177 GLY G O 1
ATOM 10671 N N . SER C 1 178 ? 133.923 419.510 240.166 1.00 75.72 178 SER G N 1
ATOM 10672 C CA . SER C 1 178 ? 134.048 419.936 241.565 1.00 75.72 178 SER G CA 1
ATOM 10673 C C . SER C 1 178 ? 132.896 419.555 242.493 1.00 75.72 178 SER G C 1
ATOM 10674 O O . SER C 1 178 ? 133.046 419.681 243.707 1.00 75.72 178 SER G O 1
ATOM 10682 N N . LYS C 1 179 ? 131.749 419.084 241.989 1.00 73.12 179 LYS G N 1
ATOM 10683 C CA . LYS C 1 179 ? 130.643 418.619 242.848 1.00 73.12 179 LYS G CA 1
ATOM 10684 C C . LYS C 1 179 ? 131.082 417.519 243.815 1.00 73.12 179 LYS G C 1
ATOM 10685 O O . LYS C 1 179 ? 130.542 417.410 244.910 1.00 73.12 179 LYS G O 1
ATOM 10704 N N . LEU C 1 180 ? 132.111 416.766 243.436 1.00 74.73 180 LEU G N 1
ATOM 10705 C CA . LEU C 1 180 ? 132.804 415.807 244.278 1.00 74.73 180 LEU G CA 1
ATOM 10706 C C . LEU C 1 180 ? 134.176 416.355 244.712 1.00 74.73 180 LEU G C 1
ATOM 10707 O O . LEU C 1 180 ? 134.975 416.777 243.884 1.00 74.73 180 LEU G O 1
ATOM 10723 N N . THR C 1 181 ? 134.469 416.358 246.013 1.00 78.39 181 THR G N 1
ATOM 10724 C CA . THR C 1 181 ? 135.711 416.926 246.575 1.00 78.39 181 THR G CA 1
ATOM 10725 C C . THR C 1 181 ? 136.923 416.053 246.250 1.00 78.39 181 THR G C 1
ATOM 10726 O O . THR C 1 181 ? 136.891 414.866 246.524 1.00 78.39 181 THR G O 1
ATOM 10737 N N . SER C 1 182 ? 138.018 416.589 245.724 1.00 82.02 182 SER G N 1
ATOM 10738 C CA . SER C 1 182 ? 139.267 415.829 245.553 1.00 82.02 182 SER G CA 1
ATOM 10739 C C . SER C 1 182 ? 139.900 415.485 246.909 1.00 82.02 182 SER G C 1
ATOM 10740 O O . SER C 1 182 ? 140.214 416.374 247.698 1.00 82.02 182 SER G O 1
ATOM 10748 N N . ALA C 1 183 ? 140.075 414.196 247.203 1.00 86.58 183 ALA G N 1
ATOM 10749 C CA . ALA C 1 183 ? 140.460 413.708 248.530 1.00 86.58 183 ALA G CA 1
ATOM 10750 C C . ALA C 1 183 ? 141.958 413.886 248.819 1.00 86.58 183 ALA G C 1
ATOM 10751 O O . ALA C 1 183 ? 142.787 413.614 247.954 1.00 86.58 183 ALA G O 1
ATOM 10758 N N . ASP C 1 184 ? 142.348 414.239 250.047 1.00 96.83 184 ASP G N 1
ATOM 10759 C CA . ASP C 1 184 ? 143.750 414.097 250.467 1.00 96.83 184 ASP G CA 1
ATOM 10760 C C . ASP C 1 184 ? 144.074 412.618 250.715 1.00 96.83 184 ASP G C 1
ATOM 10761 O O . ASP C 1 184 ? 143.968 412.107 251.827 1.00 96.83 184 ASP G O 1
ATOM 10770 N N . THR C 1 185 ? 144.450 411.919 249.647 1.00 95.50 185 THR G N 1
ATOM 10771 C CA . THR C 1 185 ? 144.799 410.496 249.650 1.00 95.50 185 THR G CA 1
ATOM 10772 C C . THR C 1 185 ? 146.284 410.242 249.962 1.00 95.50 185 THR G C 1
ATOM 10773 O O . THR C 1 185 ? 146.730 409.102 249.962 1.00 95.50 185 THR G O 1
ATOM 10784 N N . SER C 1 186 ? 147.082 411.273 250.267 1.00 99.28 186 SER G N 1
ATOM 10785 C CA . SER C 1 186 ? 148.547 411.158 250.430 1.00 99.28 186 SER G CA 1
ATOM 10786 C C . SER C 1 186 ? 149.012 410.226 251.571 1.00 99.28 186 SER G C 1
ATOM 10787 O O . SER C 1 186 ? 150.179 409.837 251.608 1.00 99.28 186 SER G O 1
ATOM 10795 N N . GLY C 1 187 ? 148.120 409.826 252.483 1.00 98.39 187 GLY G N 1
ATOM 10796 C CA . GLY C 1 187 ? 148.377 408.800 253.504 1.00 98.39 187 GLY G CA 1
ATOM 10797 C C . GLY C 1 187 ? 148.110 407.350 253.069 1.00 98.39 187 GLY G C 1
ATOM 10798 O O . GLY C 1 187 ? 148.576 406.425 253.731 1.00 98.39 187 GLY G O 1
ATOM 10802 N N . ASP C 1 188 ? 147.363 407.116 251.990 1.00 94.72 188 ASP G N 1
ATOM 10803 C CA . ASP C 1 188 ? 146.871 405.788 251.592 1.00 94.72 188 ASP G CA 1
ATOM 10804 C C . ASP C 1 188 ? 147.907 404.951 250.834 1.00 94.72 188 ASP G C 1
ATOM 10805 O O . ASP C 1 188 ? 148.688 405.475 250.040 1.00 94.72 188 ASP G O 1
ATOM 10814 N N . ALA C 1 189 ? 147.861 403.634 251.020 1.00 92.93 189 ALA G N 1
ATOM 10815 C CA . ALA C 1 189 ? 148.569 402.652 250.204 1.00 92.93 189 ALA G CA 1
ATOM 10816 C C . ALA C 1 189 ? 148.336 402.881 248.706 1.00 92.93 189 ALA G C 1
ATOM 10817 O O . ALA C 1 189 ? 147.229 403.217 248.290 1.00 92.93 189 ALA G O 1
ATOM 10824 N N . ALA C 1 190 ? 149.364 402.702 247.881 1.00 92.99 190 ALA G N 1
ATOM 10825 C CA . ALA C 1 190 ? 149.391 403.187 246.500 1.00 92.99 190 ALA G CA 1
ATOM 10826 C C . ALA C 1 190 ? 148.223 402.694 245.631 1.00 92.99 190 ALA G C 1
ATOM 10827 O O . ALA C 1 190 ? 147.684 403.461 244.837 1.00 92.99 190 ALA G O 1
ATOM 10834 N N . GLY C 1 191 ? 147.781 401.449 245.817 1.00 89.78 191 GLY G N 1
ATOM 10835 C CA . GLY C 1 191 ? 146.655 400.880 245.080 1.00 89.78 191 GLY G CA 1
ATOM 10836 C C . GLY C 1 191 ? 145.299 401.525 245.385 1.00 89.78 191 GLY G C 1
ATOM 10837 O O . GLY C 1 191 ? 144.483 401.653 244.486 1.00 89.78 191 GLY G O 1
ATOM 10841 N N . LEU C 1 192 ? 145.079 401.966 246.626 1.00 87.36 192 LEU G N 1
ATOM 10842 C CA . LEU C 1 192 ? 143.918 402.755 247.062 1.00 87.36 192 LEU G CA 1
ATOM 10843 C C . LEU C 1 192 ? 144.102 404.262 246.815 1.00 87.36 192 LEU G C 1
ATOM 10844 O O . LEU C 1 192 ? 143.131 405.014 246.790 1.00 87.36 192 LEU G O 1
ATOM 10860 N N . ARG C 1 193 ? 145.337 404.720 246.634 1.00 93.94 193 ARG G N 1
ATOM 10861 C CA . ARG C 1 193 ? 145.652 406.075 246.186 1.00 93.94 193 ARG G CA 1
ATOM 10862 C C . ARG C 1 193 ? 145.289 406.262 244.716 1.00 93.94 193 ARG G C 1
ATOM 10863 O O . ARG C 1 193 ? 144.659 407.248 244.346 1.00 93.94 193 ARG G O 1
ATOM 10884 N N . ALA C 1 194 ? 145.587 405.267 243.888 1.00 87.03 194 ALA G N 1
ATOM 10885 C CA . ALA C 1 194 ? 144.862 405.036 242.648 1.00 87.03 194 ALA G CA 1
ATOM 10886 C C . ALA C 1 194 ? 143.425 404.565 242.940 1.00 87.03 194 ALA G C 1
ATOM 10887 O O . ALA C 1 194 ? 143.079 404.197 244.056 1.00 87.03 194 ALA G O 1
ATOM 10894 N N . GLY C 1 195 ? 142.535 404.617 241.960 1.00 81.49 195 GLY G N 1
ATOM 10895 C CA . GLY C 1 195 ? 141.132 404.272 242.161 1.00 81.49 195 GLY G CA 1
ATOM 10896 C C . GLY C 1 195 ? 140.318 405.285 242.966 1.00 81.49 195 GLY G C 1
ATOM 10897 O O . GLY C 1 195 ? 139.159 405.479 242.633 1.00 81.49 195 GLY G O 1
ATOM 10901 N N . THR C 1 196 ? 140.864 405.987 243.961 1.00 81.19 196 THR G N 1
ATOM 10902 C CA . THR C 1 196 ? 140.151 407.058 244.669 1.00 81.19 196 THR G CA 1
ATOM 10903 C C . THR C 1 196 ? 139.790 408.196 243.716 1.00 81.19 196 THR G C 1
ATOM 10904 O O . THR C 1 196 ? 140.657 408.912 243.226 1.00 81.19 196 THR G O 1
ATOM 10915 N N . ILE C 1 197 ? 138.499 408.368 243.459 1.00 76.78 197 ILE G N 1
ATOM 10916 C CA . ILE C 1 197 ? 137.945 409.405 242.583 1.00 76.78 197 ILE G CA 1
ATOM 10917 C C . ILE C 1 197 ? 137.772 410.724 243.323 1.00 76.78 197 ILE G C 1
ATOM 10918 O O . ILE C 1 197 ? 137.979 411.788 242.756 1.00 76.78 197 ILE G O 1
ATOM 10934 N N . GLY C 1 198 ? 137.404 410.665 244.594 1.00 77.70 198 GLY G N 1
ATOM 10935 C CA . GLY C 1 198 ? 137.146 411.837 245.406 1.00 77.70 198 GLY G CA 1
ATOM 10936 C C . GLY C 1 198 ? 136.492 411.456 246.713 1.00 77.70 198 GLY G C 1
ATOM 10937 O O . GLY C 1 198 ? 136.543 410.310 247.146 1.00 77.70 198 GLY G O 1
ATOM 10941 N N . ASN C 1 199 ? 135.873 412.429 247.346 1.00 77.35 199 ASN G N 1
ATOM 10942 C CA . ASN C 1 199 ? 135.248 412.319 248.640 1.00 77.35 199 ASN G CA 1
ATOM 10943 C C . ASN C 1 199 ? 133.892 413.020 248.605 1.00 77.35 199 ASN G C 1
ATOM 10944 O O . ASN C 1 199 ? 133.795 414.164 248.167 1.00 77.35 199 ASN G O 1
ATOM 10955 N N . LEU C 1 200 ? 132.847 412.341 249.062 1.00 73.76 200 LEU G N 1
ATOM 10956 C CA . LEU C 1 200 ? 131.513 412.899 249.210 1.00 73.76 200 LEU G CA 1
ATOM 10957 C C . LEU C 1 200 ? 131.183 413.040 250.696 1.00 73.76 200 LEU G C 1
ATOM 10958 O O . LEU C 1 200 ? 130.660 412.119 251.312 1.00 73.76 200 LEU G O 1
ATOM 10974 N N . LEU C 1 201 ? 131.520 414.187 251.282 1.00 73.47 201 LEU G N 1
ATOM 10975 C CA . LEU C 1 201 ? 131.195 414.527 252.671 1.00 73.47 201 LEU G CA 1
ATOM 10976 C C . LEU C 1 201 ? 131.667 413.467 253.685 1.00 73.47 201 LEU G C 1
ATOM 10977 O O . LEU C 1 201 ? 130.940 413.044 254.575 1.00 73.47 201 LEU G O 1
ATOM 10993 N N . GLY C 1 202 ? 132.906 413.023 253.526 1.00 74.20 202 GLY G N 1
ATOM 10994 C CA . GLY C 1 202 ? 133.576 412.014 254.342 1.00 74.20 202 GLY G CA 1
ATOM 10995 C C . GLY C 1 202 ? 133.591 410.612 253.731 1.00 74.20 202 GLY G C 1
ATOM 10996 O O . GLY C 1 202 ? 134.445 409.810 254.093 1.00 74.20 202 GLY G O 1
ATOM 11000 N N . ALA C 1 203 ? 132.709 410.294 252.785 1.00 73.69 203 ALA G N 1
ATOM 11001 C CA . ALA C 1 203 ? 132.711 409.006 252.100 1.00 73.69 203 ALA G CA 1
ATOM 11002 C C . ALA C 1 203 ? 133.700 409.002 250.935 1.00 73.69 203 ALA G C 1
ATOM 11003 O O . ALA C 1 203 ? 133.543 409.752 249.977 1.00 73.69 203 ALA G O 1
ATOM 11010 N N . ARG C 1 204 ? 134.710 408.137 250.966 1.00 79.64 204 ARG G N 1
ATOM 11011 C CA . ARG C 1 204 ? 135.619 407.938 249.835 1.00 79.64 204 ARG G CA 1
ATOM 11012 C C . ARG C 1 204 ? 134.868 407.291 248.676 1.00 79.64 204 ARG G C 1
ATOM 11013 O O . ARG C 1 204 ? 134.210 406.281 248.876 1.00 79.64 204 ARG G O 1
ATOM 11034 N N . ILE C 1 205 ? 135.012 407.810 247.468 1.00 74.81 205 ILE G N 1
ATOM 11035 C CA . ILE C 1 205 ? 134.526 407.174 246.245 1.00 74.81 205 ILE G CA 1
ATOM 11036 C C . ILE C 1 205 ? 135.709 406.529 245.532 1.00 74.81 205 ILE G C 1
ATOM 11037 O O . ILE C 1 205 ? 136.740 407.171 245.346 1.00 74.81 205 ILE G O 1
ATOM 11053 N N . VAL C 1 206 ? 135.581 405.269 245.134 1.00 75.97 206 VAL G N 1
ATOM 11054 C CA . VAL C 1 206 ? 136.624 404.492 244.473 1.00 75.97 206 VAL G CA 1
ATOM 11055 C C . VAL C 1 206 ? 136.081 403.881 243.191 1.00 75.97 206 VAL G C 1
ATOM 11056 O O . VAL C 1 206 ? 134.961 403.405 243.161 1.00 75.97 206 VAL G O 1
ATOM 11069 N N . GLU C 1 207 ? 136.859 403.873 242.123 1.00 76.26 207 GLU G N 1
ATOM 11070 C CA . GLU C 1 207 ? 136.507 403.295 240.828 1.00 76.26 207 GLU G CA 1
ATOM 11071 C C . GLU C 1 207 ? 137.189 401.938 240.674 1.00 76.26 207 GLU G C 1
ATOM 11072 O O . GLU C 1 207 ? 138.394 401.825 240.890 1.00 76.26 207 GLU G O 1
ATOM 11084 N N . SER C 1 208 ? 136.429 400.897 240.337 1.00 75.27 208 SER G N 1
ATOM 11085 C CA . SER C 1 208 ? 136.987 399.578 240.041 1.00 75.27 208 SER G CA 1
ATOM 11086 C C . SER C 1 208 ? 136.355 398.959 238.804 1.00 75.27 208 SER G C 1
ATOM 11087 O O . SER C 1 208 ? 135.144 398.834 238.694 1.00 75.27 208 SER G O 1
ATOM 11095 N N . ASN C 1 209 ? 137.201 398.492 237.893 1.00 74.69 209 ASN G N 1
ATOM 11096 C CA . ASN C 1 209 ? 136.820 397.718 236.725 1.00 74.69 209 ASN G CA 1
ATOM 11097 C C . ASN C 1 209 ? 136.607 396.218 237.033 1.00 74.69 209 ASN G C 1
ATOM 11098 O O . ASN C 1 209 ? 136.222 395.470 236.141 1.00 74.69 209 ASN G O 1
ATOM 11109 N N . ASN C 1 210 ? 136.839 395.761 238.273 1.00 74.07 210 ASN G N 1
ATOM 11110 C CA . ASN C 1 210 ? 136.640 394.372 238.705 1.00 74.07 210 ASN G CA 1
ATOM 11111 C C . ASN C 1 210 ? 135.243 394.070 239.282 1.00 74.07 210 ASN G C 1
ATOM 11112 O O . ASN C 1 210 ? 134.946 392.908 239.547 1.00 74.07 210 ASN G O 1
ATOM 11123 N N . LEU C 1 211 ? 134.366 395.061 239.458 1.00 74.35 211 LEU G N 1
ATOM 11124 C CA . LEU C 1 211 ? 132.953 394.794 239.742 1.00 74.35 211 LEU G CA 1
ATOM 11125 C C . LEU C 1 211 ? 132.319 393.980 238.603 1.00 74.35 211 LEU G C 1
ATOM 11126 O O . LEU C 1 211 ? 132.754 394.062 237.455 1.00 74.35 211 LEU G O 1
ATOM 11142 N N . ARG C 1 212 ? 131.312 393.160 238.915 1.00 76.47 212 ARG G N 1
ATOM 11143 C CA . ARG C 1 212 ? 130.769 392.170 237.976 1.00 76.47 212 ARG G CA 1
ATOM 11144 C C . ARG C 1 212 ? 130.135 392.794 236.748 1.00 76.47 212 ARG G C 1
ATOM 11145 O O . ARG C 1 212 ? 130.287 392.265 235.656 1.00 76.47 212 ARG G O 1
ATOM 11166 N N . ASP C 1 213 ? 129.410 393.889 236.904 1.00 78.24 213 ASP G N 1
ATOM 11167 C CA . ASP C 1 213 ? 128.756 394.543 235.776 1.00 78.24 213 ASP G CA 1
ATOM 11168 C C . ASP C 1 213 ? 129.678 395.541 235.084 1.00 78.24 213 ASP G C 1
ATOM 11169 O O . ASP C 1 213 ? 130.388 396.293 235.744 1.00 78.24 213 ASP G O 1
ATOM 11178 N N . THR C 1 214 ? 129.667 395.588 233.754 1.00 80.15 214 THR G N 1
ATOM 11179 C CA . THR C 1 214 ? 130.586 396.415 232.956 1.00 80.15 214 THR G CA 1
ATOM 11180 C C . THR C 1 214 ? 129.899 397.264 231.888 1.00 80.15 214 THR G C 1
ATOM 11181 O O . THR C 1 214 ? 130.561 398.090 231.275 1.00 80.15 214 THR G O 1
ATOM 11192 N N . ASP C 1 215 ? 128.596 397.126 231.647 1.00 80.28 215 ASP G N 1
ATOM 11193 C CA . ASP C 1 215 ? 127.879 397.911 230.631 1.00 80.28 215 ASP G CA 1
ATOM 11194 C C . ASP C 1 215 ? 126.555 398.516 231.126 1.00 80.28 215 ASP G C 1
ATOM 11195 O O . ASP C 1 215 ? 125.886 399.234 230.392 1.00 80.28 215 ASP G O 1
ATOM 11204 N N . ASP C 1 216 ? 126.237 398.329 232.399 1.00 78.69 216 ASP G N 1
ATOM 11205 C CA . ASP C 1 216 ? 125.273 399.105 233.173 1.00 78.69 216 ASP G CA 1
ATOM 11206 C C . ASP C 1 216 ? 125.897 399.520 234.506 1.00 78.69 216 ASP G C 1
ATOM 11207 O O . ASP C 1 216 ? 126.834 398.894 234.990 1.00 78.69 216 ASP G O 1
ATOM 11216 N N . GLU C 1 217 ? 125.403 400.592 235.108 1.00 75.78 217 GLU G N 1
ATOM 11217 C CA . GLU C 1 217 ? 125.892 401.127 236.374 1.00 75.78 217 GLU G CA 1
ATOM 11218 C C . GLU C 1 217 ? 125.733 400.131 237.527 1.00 75.78 217 GLU G C 1
ATOM 11219 O O . GLU C 1 217 ? 124.679 399.532 237.713 1.00 75.78 217 GLU G O 1
ATOM 11231 N N . GLN C 1 218 ? 126.774 399.970 238.333 1.00 74.83 218 GLN G N 1
ATOM 11232 C CA . GLN C 1 218 ? 126.793 399.120 239.518 1.00 74.83 218 GLN G CA 1
ATOM 11233 C C . GLN C 1 218 ? 127.716 399.740 240.561 1.00 74.83 218 GLN G C 1
ATOM 11234 O O . GLN C 1 218 ? 128.741 400.317 240.209 1.00 74.83 218 GLN G O 1
ATOM 11248 N N . PHE C 1 219 ? 127.383 399.625 241.842 1.00 72.09 219 PHE G N 1
ATOM 11249 C CA . PHE C 1 219 ? 128.269 400.043 242.918 1.00 72.09 219 PHE G CA 1
ATOM 11250 C C . PHE C 1 219 ? 127.932 399.363 244.236 1.00 72.09 219 PHE G C 1
ATOM 11251 O O . PHE C 1 219 ? 126.826 398.875 244.433 1.00 72.09 219 PHE G O 1
ATOM 11268 N N . VAL C 1 220 ? 128.895 399.359 245.152 1.00 71.98 220 VAL G N 1
ATOM 11269 C CA . VAL C 1 220 ? 128.748 398.892 246.533 1.00 71.98 220 VAL G CA 1
ATOM 11270 C C . VAL C 1 220 ? 129.144 400.005 247.494 1.00 71.98 220 VAL G C 1
ATOM 11271 O O . VAL C 1 220 ? 130.269 400.481 247.423 1.00 71.98 220 VAL G O 1
ATOM 11284 N N . ALA C 1 221 ? 128.275 400.385 248.426 1.00 70.62 221 ALA G N 1
ATOM 11285 C CA . ALA C 1 221 ? 128.619 401.228 249.569 1.00 70.62 221 ALA G CA 1
ATOM 11286 C C . ALA C 1 221 ? 128.795 400.359 250.813 1.00 70.62 221 ALA G C 1
ATOM 11287 O O . ALA C 1 221 ? 127.944 399.526 251.098 1.00 70.62 221 ALA G O 1
ATOM 11294 N N . PHE C 1 222 ? 129.881 400.510 251.558 1.00 70.86 222 PHE G N 1
ATOM 11295 C CA . PHE C 1 222 ? 130.129 399.693 252.740 1.00 70.86 222 PHE G CA 1
ATOM 11296 C C . PHE C 1 222 ? 131.066 400.355 253.745 1.00 70.86 222 PHE G C 1
ATOM 11297 O O . PHE C 1 222 ? 131.713 401.362 253.472 1.00 70.86 222 PHE G O 1
ATOM 11314 N N . HIS C 1 223 ? 131.153 399.773 254.935 1.00 71.07 223 HIS G N 1
ATOM 11315 C CA . HIS C 1 223 ? 132.203 400.073 255.902 1.00 71.07 223 HIS G CA 1
ATOM 11316 C C . HIS C 1 223 ? 133.191 398.907 255.982 1.00 71.07 223 HIS G C 1
ATOM 11317 O O . HIS C 1 223 ? 132.734 397.774 256.047 1.00 71.07 223 HIS G O 1
ATOM 11331 N N . PRO C 1 224 ? 134.511 399.127 256.013 1.00 72.08 224 PRO G N 1
ATOM 11332 C CA . PRO C 1 224 ? 135.519 398.082 256.137 1.00 72.08 224 PRO G CA 1
ATOM 11333 C C . PRO C 1 224 ? 135.216 396.987 257.158 1.00 72.08 224 PRO G C 1
ATOM 11334 O O . PRO C 1 224 ? 135.458 395.823 256.884 1.00 72.08 224 PRO G O 1
ATOM 11345 N N . SER C 1 225 ? 134.657 397.328 258.317 1.00 72.52 225 SER G N 1
ATOM 11346 C CA . SER C 1 225 ? 134.333 396.389 259.401 1.00 72.52 225 SER G CA 1
ATOM 11347 C C . SER C 1 225 ? 133.134 395.467 259.127 1.00 72.52 225 SER G C 1
ATOM 11348 O O . SER C 1 225 ? 132.846 394.582 259.931 1.00 72.52 225 SER G O 1
ATOM 11356 N N . ALA C 1 226 ? 132.416 395.665 258.021 1.00 71.37 226 ALA G N 1
ATOM 11357 C CA . ALA C 1 226 ? 131.263 394.866 257.621 1.00 71.37 226 ALA G CA 1
ATOM 11358 C C . ALA C 1 226 ? 131.622 393.574 256.885 1.00 71.37 226 ALA G C 1
ATOM 11359 O O . ALA C 1 226 ? 130.778 392.691 256.745 1.00 71.37 226 ALA G O 1
ATOM 11366 N N . ALA C 1 227 ? 132.852 393.441 256.395 1.00 72.25 227 ALA G N 1
ATOM 11367 C CA . ALA C 1 227 ? 133.316 392.280 255.650 1.00 72.25 227 ALA G CA 1
ATOM 11368 C C . ALA C 1 227 ? 134.769 391.976 255.991 1.00 72.25 227 ALA G C 1
ATOM 11369 O O . ALA C 1 227 ? 135.548 392.891 256.226 1.00 72.25 227 ALA G O 1
ATOM 11376 N N . ALA C 1 228 ? 135.146 390.703 255.992 1.00 72.00 228 ALA G N 1
ATOM 11377 C CA . ALA C 1 228 ? 136.474 390.255 256.361 1.00 72.00 228 ALA G CA 1
ATOM 11378 C C . ALA C 1 228 ? 137.080 389.359 255.291 1.00 72.00 228 ALA G C 1
ATOM 11379 O O . ALA C 1 228 ? 136.374 388.590 254.649 1.00 72.00 228 ALA G O 1
ATOM 11386 N N . TYR C 1 229 ? 138.393 389.434 255.130 1.00 71.27 229 TYR G N 1
ATOM 11387 C CA . TYR C 1 229 ? 139.167 388.622 254.197 1.00 71.27 229 TYR G CA 1
ATOM 11388 C C . TYR C 1 229 ? 140.439 388.109 254.867 1.00 71.27 229 TYR G C 1
ATOM 11389 O O . TYR C 1 229 ? 141.112 388.844 255.582 1.00 71.27 229 TYR G O 1
ATOM 11407 N N . VAL C 1 230 ? 140.771 386.845 254.630 1.00 71.38 230 VAL G N 1
ATOM 11408 C CA . VAL C 1 230 ? 141.982 386.182 255.102 1.00 71.38 230 VAL G CA 1
ATOM 11409 C C . VAL C 1 230 ? 142.750 385.656 253.908 1.00 71.38 230 VAL G C 1
ATOM 11410 O O . VAL C 1 230 ? 142.247 384.810 253.179 1.00 71.38 230 VAL G O 1
ATOM 11423 N N . SER C 1 231 ? 143.996 386.079 253.739 1.00 70.78 231 SER G N 1
ATOM 11424 C CA . SER C 1 231 ? 144.973 385.352 252.931 1.00 70.78 231 SER G CA 1
ATOM 11425 C C . SER C 1 231 ? 145.833 384.509 253.859 1.00 70.78 231 SER G C 1
ATOM 11426 O O . SER C 1 231 ? 146.516 385.041 254.730 1.00 70.78 231 SER G O 1
ATOM 11434 N N . GLN C 1 232 ? 145.761 383.188 253.722 1.00 70.13 232 GLN G N 1
ATOM 11435 C CA . GLN C 1 232 ? 146.448 382.235 254.595 1.00 70.13 232 GLN G CA 1
ATOM 11436 C C . GLN C 1 232 ? 147.793 381.751 254.042 1.00 70.13 232 GLN G C 1
ATOM 11437 O O . GLN C 1 232 ? 148.775 381.689 254.774 1.00 70.13 232 GLN G O 1
ATOM 11451 N N . ILE C 1 233 ? 147.840 381.384 252.765 1.00 70.31 233 ILE G N 1
ATOM 11452 C CA . ILE C 1 233 ? 149.052 380.950 252.062 1.00 70.31 233 ILE G CA 1
ATOM 11453 C C . ILE C 1 233 ? 149.232 381.866 250.871 1.00 70.31 233 ILE G C 1
ATOM 11454 O O . ILE C 1 233 ? 148.305 382.015 250.089 1.00 70.31 233 ILE G O 1
ATOM 11470 N N . ASP C 1 234 ? 150.415 382.422 250.684 1.00 73.79 234 ASP G N 1
ATOM 11471 C CA . ASP C 1 234 ? 150.757 383.183 249.487 1.00 73.79 234 ASP G CA 1
ATOM 11472 C C . ASP C 1 234 ? 152.236 382.947 249.178 1.00 73.79 234 ASP G C 1
ATOM 11473 O O . ASP C 1 234 ? 153.102 383.660 249.673 1.00 73.79 234 ASP G O 1
ATOM 11482 N N . THR C 1 235 ? 152.547 381.885 248.435 1.00 73.71 235 THR G N 1
ATOM 11483 C CA . THR C 1 235 ? 153.925 381.408 248.227 1.00 73.71 235 THR G CA 1
ATOM 11484 C C . THR C 1 235 ? 154.242 381.189 246.763 1.00 73.71 235 THR G C 1
ATOM 11485 O O . THR C 1 235 ? 153.402 380.690 246.026 1.00 73.71 235 THR G O 1
ATOM 11496 N N . VAL C 1 236 ? 155.489 381.432 246.373 1.00 72.46 236 VAL G N 1
ATOM 11497 C CA . VAL C 1 236 ? 156.049 381.118 245.059 1.00 72.46 236 VAL G CA 1
ATOM 11498 C C . VAL C 1 236 ? 157.280 380.226 245.206 1.00 72.46 236 VAL G C 1
ATOM 11499 O O . VAL C 1 236 ? 158.089 380.421 246.110 1.00 72.46 236 VAL G O 1
ATOM 11512 N N . GLU C 1 237 ? 157.434 379.248 244.322 1.00 73.17 237 GLU G N 1
ATOM 11513 C CA . GLU C 1 237 ? 158.630 378.418 244.217 1.00 73.17 237 GLU G CA 1
ATOM 11514 C C . GLU C 1 237 ? 159.109 378.261 242.777 1.00 73.17 237 GLU G C 1
ATOM 11515 O O . GLU C 1 237 ? 158.316 378.205 241.838 1.00 73.17 237 GLU G O 1
ATOM 11527 N N . ALA C 1 238 ? 160.420 378.132 242.629 1.00 73.41 238 ALA G N 1
ATOM 11528 C CA . ALA C 1 238 ? 161.070 377.633 241.432 1.00 73.41 238 ALA G CA 1
ATOM 11529 C C . ALA C 1 238 ? 161.362 376.125 241.559 1.00 73.41 238 ALA G C 1
ATOM 11530 O O . ALA C 1 238 ? 161.715 375.629 242.626 1.00 73.41 238 ALA G O 1
ATOM 11537 N N . LEU C 1 239 ? 161.256 375.411 240.448 1.00 73.38 239 LEU G N 1
ATOM 11538 C CA . LEU C 1 239 ? 161.609 374.009 240.224 1.00 73.38 239 LEU G CA 1
ATOM 11539 C C . LEU C 1 239 ? 162.338 373.893 238.883 1.00 73.38 239 LEU G C 1
ATOM 11540 O O . LEU C 1 239 ? 162.409 374.856 238.128 1.00 73.38 239 LEU G O 1
ATOM 11556 N N . ARG C 1 240 ? 162.820 372.706 238.530 1.00 73.39 240 ARG G N 1
ATOM 11557 C CA . ARG C 1 240 ? 163.276 372.373 237.180 1.00 73.39 240 ARG G CA 1
ATOM 11558 C C . ARG C 1 240 ? 162.234 371.509 236.489 1.00 73.39 240 ARG G C 1
ATOM 11559 O O . ARG C 1 240 ? 161.729 370.562 237.076 1.00 73.39 240 ARG G O 1
ATOM 11580 N N . ASP C 1 241 ? 161.895 371.819 235.249 1.00 74.54 241 ASP G N 1
ATOM 11581 C CA . ASP C 1 241 ? 160.997 370.981 234.449 1.00 74.54 241 ASP G CA 1
ATOM 11582 C C . ASP C 1 241 ? 161.599 369.594 234.192 1.00 74.54 241 ASP G C 1
ATOM 11583 O O . ASP C 1 241 ? 162.748 369.479 233.807 1.00 74.54 241 ASP G O 1
ATOM 11592 N N . GLN C 1 242 ? 160.832 368.530 234.363 1.00 75.00 242 GLN G N 1
ATOM 11593 C CA . GLN C 1 242 ? 161.276 367.169 234.091 1.00 75.00 242 GLN G CA 1
ATOM 11594 C C . GLN C 1 242 ? 161.358 366.855 232.593 1.00 75.00 242 GLN G C 1
ATOM 11595 O O . GLN C 1 242 ? 162.121 365.979 232.205 1.00 75.00 242 GLN G O 1
ATOM 11609 N N . ASP C 1 243 ? 160.599 367.551 231.746 1.00 75.75 243 ASP G N 1
ATOM 11610 C CA . ASP C 1 243 ? 160.497 367.236 230.315 1.00 75.75 243 ASP G CA 1
ATOM 11611 C C . ASP C 1 243 ? 161.344 368.128 229.391 1.00 75.75 243 ASP G C 1
ATOM 11612 O O . ASP C 1 243 ? 161.378 367.898 228.188 1.00 75.75 243 ASP G O 1
ATOM 11621 N N . SER C 1 244 ? 162.007 369.169 229.890 1.00 73.32 244 SER G N 1
ATOM 11622 C CA . SER C 1 244 ? 162.770 370.132 229.090 1.00 73.32 244 SER G CA 1
ATOM 11623 C C . SER C 1 244 ? 163.789 370.852 229.956 1.00 73.32 244 SER G C 1
ATOM 11624 O O . SER C 1 244 ? 163.665 370.864 231.171 1.00 73.32 244 SER G O 1
ATOM 11632 N N . PHE C 1 245 ? 164.791 371.501 229.377 1.00 71.61 245 PHE G N 1
ATOM 11633 C CA . PHE C 1 245 ? 165.681 372.378 230.126 1.00 71.61 245 PHE G CA 1
ATOM 11634 C C . PHE C 1 245 ? 164.981 373.706 230.414 1.00 71.61 245 PHE G C 1
ATOM 11635 O O . PHE C 1 245 ? 165.136 374.684 229.690 1.00 71.61 245 PHE G O 1
ATOM 11652 N N . SER C 1 246 ? 164.189 373.732 231.477 1.00 73.32 246 SER G N 1
ATOM 11653 C CA . SER C 1 246 ? 163.465 374.920 231.899 1.00 73.32 246 SER G CA 1
ATOM 11654 C C . SER C 1 246 ? 163.462 375.027 233.402 1.00 73.32 246 SER G C 1
ATOM 11655 O O . SER C 1 246 ? 163.370 374.015 234.092 1.00 73.32 246 SER G O 1
ATOM 11663 N N . ASP C 1 247 ? 163.442 376.241 233.920 1.00 73.66 247 ASP G N 1
ATOM 11664 C CA . ASP C 1 247 ? 162.839 376.452 235.223 1.00 73.66 247 ASP G CA 1
ATOM 11665 C C . ASP C 1 247 ? 161.323 376.312 235.102 1.00 73.66 247 ASP G C 1
ATOM 11666 O O . ASP C 1 247 ? 160.736 376.568 234.055 1.00 73.66 247 ASP G O 1
ATOM 11675 N N . ARG C 1 248 ? 160.679 375.921 236.188 1.00 72.69 248 ARG G N 1
ATOM 11676 C CA . ARG C 1 248 ? 159.237 375.940 236.368 1.00 72.69 248 ARG G CA 1
ATOM 11677 C C . ARG C 1 248 ? 158.950 376.858 237.535 1.00 72.69 248 ARG G C 1
ATOM 11678 O O . ARG C 1 248 ? 159.500 376.644 238.601 1.00 72.69 248 ARG G O 1
ATOM 11699 N N . ILE C 1 249 ? 158.142 377.884 237.343 1.00 71.32 249 ILE G N 1
ATOM 11700 C CA . ILE C 1 249 ? 157.803 378.839 238.387 1.00 71.32 249 ILE G CA 1
ATOM 11701 C C . ILE C 1 249 ? 156.340 378.626 238.716 1.00 71.32 249 ILE G C 1
ATOM 11702 O O . ILE C 1 249 ? 155.497 378.744 237.833 1.00 71.32 249 ILE G O 1
ATOM 11718 N N . ARG C 1 250 ? 156.019 378.315 239.968 1.00 71.24 250 ARG G N 1
ATOM 11719 C CA . ARG C 1 250 ? 154.634 378.130 240.400 1.00 71.24 250 ARG G CA 1
ATOM 11720 C C . ARG C 1 250 ? 154.345 378.853 241.695 1.00 71.24 250 ARG G C 1
ATOM 11721 O O . ARG C 1 250 ? 155.204 378.933 242.560 1.00 71.24 250 ARG G O 1
ATOM 11742 N N . ALA C 1 251 ? 153.143 379.378 241.829 1.00 70.52 251 ALA G N 1
ATOM 11743 C CA . ALA C 1 251 ? 152.712 380.116 242.995 1.00 70.52 251 ALA G CA 1
ATOM 11744 C C . ALA C 1 251 ? 151.310 379.691 243.403 1.00 70.52 251 ALA G C 1
ATOM 11745 O O . ALA C 1 251 ? 150.470 379.419 242.554 1.00 70.52 251 ALA G O 1
ATOM 11752 N N . LEU C 1 252 ? 151.077 379.637 244.707 1.00 70.38 252 LEU G N 1
ATOM 11753 C CA . LEU C 1 252 ? 149.845 379.196 245.337 1.00 70.38 252 LEU G CA 1
ATOM 11754 C C . LEU C 1 252 ? 149.318 380.304 246.237 1.00 70.38 252 LEU G C 1
ATOM 11755 O O . LEU C 1 252 ? 150.056 380.828 247.064 1.00 70.38 252 LEU G O 1
ATOM 11771 N N . HIS C 1 253 ? 148.035 380.607 246.112 1.00 70.04 253 HIS G N 1
ATOM 11772 C CA . HIS C 1 253 ? 147.314 381.498 247.002 1.00 70.04 253 HIS G CA 1
ATOM 11773 C C . HIS C 1 253 ? 146.121 380.757 247.610 1.00 70.04 253 HIS G C 1
ATOM 11774 O O . HIS C 1 253 ? 145.262 380.273 246.879 1.00 70.04 253 HIS G O 1
ATOM 11788 N N . VAL C 1 254 ? 146.057 380.661 248.938 1.00 69.78 254 VAL G N 1
ATOM 11789 C CA . VAL C 1 254 ? 144.922 380.079 249.676 1.00 69.78 254 VAL G CA 1
ATOM 11790 C C . VAL C 1 254 ? 144.298 381.128 250.572 1.00 69.78 254 VAL G C 1
ATOM 11791 O O . VAL C 1 254 ? 144.983 381.741 251.386 1.00 69.78 254 VAL G O 1
ATOM 11804 N N . TYR C 1 255 ? 143.001 381.359 250.414 1.00 69.78 255 TYR G N 1
ATOM 11805 C CA . TYR C 1 255 ? 142.325 382.520 250.977 1.00 69.78 255 TYR G CA 1
ATOM 11806 C C . TYR C 1 255 ? 140.822 382.292 251.192 1.00 69.78 255 TYR G C 1
ATOM 11807 O O . TYR C 1 255 ? 140.247 381.314 250.732 1.00 69.78 255 TYR G O 1
ATOM 11825 N N . GLY C 1 256 ? 140.173 383.188 251.921 1.00 70.29 256 GLY G N 1
ATOM 11826 C CA . GLY C 1 256 ? 138.726 383.189 252.106 1.00 70.29 256 GLY G CA 1
ATOM 11827 C C . GLY C 1 256 ? 138.200 384.529 252.591 1.00 70.29 256 GLY G C 1
ATOM 11828 O O . GLY C 1 256 ? 138.966 385.403 252.982 1.00 70.29 256 GLY G O 1
ATOM 11832 N N . GLY C 1 257 ? 136.887 384.716 252.567 1.00 70.93 257 GLY G N 1
ATOM 11833 C CA . GLY C 1 257 ? 136.260 385.957 253.005 1.00 70.93 257 GLY G CA 1
ATOM 11834 C C . GLY C 1 257 ? 134.776 385.812 253.303 1.00 70.93 257 GLY G C 1
ATOM 11835 O O . GLY C 1 257 ? 134.137 384.880 252.820 1.00 70.93 257 GLY G O 1
ATOM 11839 N N . LYS C 1 258 ? 134.231 386.723 254.112 1.00 71.30 258 LYS G N 1
ATOM 11840 C CA . LYS C 1 258 ? 132.840 386.708 254.577 1.00 71.30 258 LYS G CA 1
ATOM 11841 C C . LYS C 1 258 ? 132.303 388.121 254.783 1.00 71.30 258 LYS G C 1
ATOM 11842 O O . LYS C 1 258 ? 132.964 388.949 255.392 1.00 71.30 258 LYS G O 1
ATOM 11861 N N . VAL C 1 259 ? 131.073 388.402 254.368 1.00 71.59 259 VAL G N 1
ATOM 11862 C CA . VAL C 1 259 ? 130.327 389.589 254.812 1.00 71.59 259 VAL G CA 1
ATOM 11863 C C . VAL C 1 259 ? 129.784 389.315 256.212 1.00 71.59 259 VAL G C 1
ATOM 11864 O O . VAL C 1 259 ? 128.792 388.617 256.375 1.00 71.59 259 VAL G O 1
ATOM 11877 N N . VAL C 1 260 ? 130.466 389.804 257.245 1.00 71.89 260 VAL G N 1
ATOM 11878 C CA . VAL C 1 260 ? 130.131 389.521 258.647 1.00 71.89 260 VAL G CA 1
ATOM 11879 C C . VAL C 1 260 ? 128.899 390.287 259.144 1.00 71.89 260 VAL G C 1
ATOM 11880 O O . VAL C 1 260 ? 128.243 389.843 260.081 1.00 71.89 260 VAL G O 1
ATOM 11893 N N . ARG C 1 261 ? 128.550 391.402 258.492 1.00 72.23 261 ARG G N 1
ATOM 11894 C CA . ARG C 1 261 ? 127.363 392.223 258.768 1.00 72.23 261 ARG G CA 1
ATOM 11895 C C . ARG C 1 261 ? 126.662 392.659 257.476 1.00 72.23 261 ARG G C 1
ATOM 11896 O O . ARG C 1 261 ? 127.001 393.708 256.941 1.00 72.23 261 ARG G O 1
ATOM 11917 N N . PRO C 1 262 ? 125.675 391.901 256.965 1.00 72.03 262 PRO G N 1
ATOM 11918 C CA . PRO C 1 262 ? 125.049 392.150 255.662 1.00 72.03 262 PRO G CA 1
ATOM 11919 C C . PRO C 1 262 ? 124.376 393.508 255.510 1.00 72.03 262 PRO G C 1
ATOM 11920 O O . PRO C 1 262 ? 124.332 394.064 254.417 1.00 72.03 262 PRO G O 1
ATOM 11931 N N . THR C 1 263 ? 123.863 394.083 256.594 1.00 70.62 263 THR G N 1
ATOM 11932 C CA . THR C 1 263 ? 123.267 395.429 256.595 1.00 70.62 263 THR G CA 1
ATOM 11933 C C . THR C 1 263 ? 124.304 396.536 256.394 1.00 70.62 263 THR G C 1
ATOM 11934 O O . THR C 1 263 ? 123.969 397.607 255.902 1.00 70.62 263 THR G O 1
ATOM 11945 N N . GLY C 1 264 ? 125.572 396.287 256.714 1.00 71.23 264 GLY G N 1
ATOM 11946 C CA . GLY C 1 264 ? 126.683 397.207 256.506 1.00 71.23 264 GLY G CA 1
ATOM 11947 C C . GLY C 1 264 ? 127.256 397.234 255.093 1.00 71.23 264 GLY G C 1
ATOM 11948 O O . GLY C 1 264 ? 128.224 397.940 254.865 1.00 71.23 264 GLY G O 1
ATOM 11952 N N . VAL C 1 265 ? 126.681 396.474 254.156 1.00 71.42 265 VAL G N 1
ATOM 11953 C CA . VAL C 1 265 ? 127.011 396.449 252.729 1.00 71.42 265 VAL G CA 1
ATOM 11954 C C . VAL C 1 265 ? 125.755 396.706 251.912 1.00 71.42 265 VAL G C 1
ATOM 11955 O O . VAL C 1 265 ? 124.826 395.915 251.967 1.00 71.42 265 VAL G O 1
ATOM 11968 N N . VAL C 1 266 ? 125.717 397.774 251.125 1.00 71.56 266 VAL G N 1
ATOM 11969 C CA . VAL C 1 266 ? 124.569 398.204 250.318 1.00 71.56 266 VAL G CA 1
ATOM 11970 C C . VAL C 1 266 ? 124.939 398.183 248.842 1.00 71.56 266 VAL G C 1
ATOM 11971 O O . VAL C 1 266 ? 125.894 398.827 248.435 1.00 71.56 266 VAL G O 1
ATOM 11984 N N . VAL C 1 267 ? 124.194 397.456 248.018 1.00 72.27 267 VAL G N 1
ATOM 11985 C CA . VAL C 1 267 ? 124.569 397.165 246.632 1.00 72.27 267 VAL G CA 1
ATOM 11986 C C . VAL C 1 267 ? 123.526 397.694 245.667 1.00 72.27 267 VAL G C 1
ATOM 11987 O O . VAL C 1 267 ? 122.379 397.261 245.694 1.00 72.27 267 VAL G O 1
ATOM 12000 N N . PHE C 1 268 ? 123.922 398.566 244.753 1.00 73.25 268 PHE G N 1
ATOM 12001 C CA . PHE C 1 268 ? 123.082 398.963 243.629 1.00 73.25 268 PHE G CA 1
ATOM 12002 C C . PHE C 1 268 ? 123.269 398.007 242.459 1.00 73.25 268 PHE G C 1
ATOM 12003 O O . PHE C 1 268 ? 124.404 397.729 242.086 1.00 73.25 268 PHE G O 1
ATOM 12020 N N . ASN C 1 269 ? 122.179 397.533 241.853 1.00 75.64 269 ASN G N 1
ATOM 12021 C CA . ASN C 1 269 ? 122.213 396.612 240.716 1.00 75.64 269 ASN G CA 1
ATOM 12022 C C . ASN C 1 269 ? 122.994 395.314 241.025 1.00 75.64 269 ASN G C 1
ATOM 12023 O O . ASN C 1 269 ? 123.954 394.976 240.331 1.00 75.64 269 ASN G O 1
ATOM 12034 N N . LYS C 1 270 ? 122.638 394.579 242.089 1.00 74.83 270 LYS G N 1
ATOM 12035 C CA . LYS C 1 270 ? 123.356 393.348 242.478 1.00 74.83 270 LYS G CA 1
ATOM 12036 C C . LYS C 1 270 ? 123.189 392.188 241.489 1.00 74.83 270 LYS G C 1
ATOM 12037 O O . LYS C 1 270 ? 124.069 391.351 241.355 1.00 74.83 270 LYS G O 1
ATOM 12056 N N . THR C 1 271 ? 122.094 392.170 240.741 1.00 77.89 271 THR G N 1
ATOM 12057 C CA . THR C 1 271 ? 121.845 391.239 239.627 1.00 77.89 271 THR G CA 1
ATOM 12058 C C . THR C 1 271 ? 122.536 391.652 238.318 1.00 77.89 271 THR G C 1
ATOM 12059 O O . THR C 1 271 ? 122.312 391.039 237.279 1.00 77.89 271 THR G O 1
ATOM 12070 N N . GLY C 1 272 ? 123.372 392.692 238.332 1.00 78.71 272 GLY G N 1
ATOM 12071 C CA . GLY C 1 272 ? 124.044 393.220 237.152 1.00 78.71 272 GLY G CA 1
ATOM 12072 C C . GLY C 1 272 ? 125.032 392.243 236.513 1.00 78.71 272 GLY G C 1
ATOM 12073 O O . GLY C 1 272 ? 125.873 391.671 237.199 1.00 78.71 272 GLY G O 1
ATOM 12077 N N . SER C 1 273 ? 124.956 392.057 235.196 1.00 80.74 273 SER G N 1
ATOM 12078 C CA . SER C 1 273 ? 125.671 391.022 234.437 1.00 80.74 273 SER G CA 1
ATOM 12079 C C . SER C 1 273 ? 125.492 389.619 235.013 1.00 80.74 273 SER G C 1
ATOM 12080 O O . SER C 1 273 ? 124.596 388.889 234.640 1.00 80.74 273 SER G O 1
ATOM 12088 N N . ALA D 1 2 ? 123.769 380.184 276.691 1.00 74.91 2 ALA F N 1
ATOM 12089 C CA . ALA D 1 2 ? 124.258 381.576 276.652 1.00 74.91 2 ALA F CA 1
ATOM 12090 C C . ALA D 1 2 ? 125.142 381.807 275.428 1.00 74.91 2 ALA F C 1
ATOM 12091 O O . ALA D 1 2 ? 124.630 382.208 274.390 1.00 74.91 2 ALA F O 1
ATOM 12098 N N . PHE D 1 3 ? 126.445 381.535 275.504 1.00 74.69 3 PHE F N 1
ATOM 12099 C CA . PHE D 1 3 ? 127.358 381.629 274.366 1.00 74.69 3 PHE F CA 1
ATOM 12100 C C . PHE D 1 3 ? 127.249 380.405 273.450 1.00 74.69 3 PHE F C 1
ATOM 12101 O O . PHE D 1 3 ? 127.643 379.308 273.833 1.00 74.69 3 PHE F O 1
ATOM 12118 N N . ASN D 1 4 ? 126.716 380.574 272.245 1.00 75.37 4 ASN F N 1
ATOM 12119 C CA . ASN D 1 4 ? 126.622 379.507 271.247 1.00 75.37 4 ASN F CA 1
ATOM 12120 C C . ASN D 1 4 ? 127.816 379.496 270.294 1.00 75.37 4 ASN F C 1
ATOM 12121 O O . ASN D 1 4 ? 128.081 378.480 269.661 1.00 75.37 4 ASN F O 1
ATOM 12132 N N . ASN D 1 5 ? 128.520 380.619 270.174 1.00 73.40 5 ASN F N 1
ATOM 12133 C CA . ASN D 1 5 ? 129.463 380.889 269.100 1.00 73.40 5 ASN F CA 1
ATOM 12134 C C . ASN D 1 5 ? 130.857 381.277 269.603 1.00 73.40 5 ASN F C 1
ATOM 12135 O O . ASN D 1 5 ? 131.830 381.089 268.880 1.00 73.40 5 ASN F O 1
ATOM 12146 N N . PHE D 1 6 ? 130.975 381.800 270.826 1.00 70.79 6 PHE F N 1
ATOM 12147 C CA . PHE D 1 6 ? 132.252 382.262 271.373 1.00 70.79 6 PHE F CA 1
ATOM 12148 C C . PHE D 1 6 ? 133.071 381.192 272.118 1.00 70.79 6 PHE F C 1
ATOM 12149 O O . PHE D 1 6 ? 134.254 381.403 272.363 1.00 70.79 6 PHE F O 1
ATOM 12166 N N . ILE D 1 7 ? 132.512 380.027 272.456 1.00 69.46 7 ILE F N 1
ATOM 12167 C CA . ILE D 1 7 ? 133.244 378.953 273.154 1.00 69.46 7 ILE F CA 1
ATOM 12168 C C . ILE D 1 7 ? 133.952 378.067 272.115 1.00 69.46 7 ILE F C 1
ATOM 12169 O O . ILE D 1 7 ? 133.272 377.477 271.277 1.00 69.46 7 ILE F O 1
ATOM 12185 N N . PRO D 1 8 ? 135.286 377.945 272.125 1.00 68.67 8 PRO F N 1
ATOM 12186 C CA . PRO D 1 8 ? 136.017 377.156 271.145 1.00 68.67 8 PRO F CA 1
ATOM 12187 C C . PRO D 1 8 ? 136.011 375.645 271.393 1.00 68.67 8 PRO F C 1
ATOM 12188 O O . PRO D 1 8 ? 135.789 375.147 272.489 1.00 68.67 8 PRO F O 1
ATOM 12199 N N . GLU D 1 9 ? 136.385 374.919 270.355 1.00 69.52 9 GLU F N 1
ATOM 12200 C CA . GLU D 1 9 ? 136.893 373.554 270.400 1.00 69.52 9 GLU F CA 1
ATOM 12201 C C . GLU D 1 9 ? 138.381 373.616 270.050 1.00 69.52 9 GLU F C 1
ATOM 12202 O O . GLU D 1 9 ? 138.766 374.352 269.144 1.00 69.52 9 GLU F O 1
ATOM 12214 N N . LEU D 1 10 ? 139.243 372.918 270.776 1.00 68.97 10 LEU F N 1
ATOM 12215 C CA . LEU D 1 10 ? 140.688 373.042 270.632 1.00 68.97 10 LEU F CA 1
ATOM 12216 C C . LEU D 1 10 ? 141.292 371.767 270.054 1.00 68.97 10 LEU F C 1
ATOM 12217 O O . LEU D 1 10 ? 140.874 370.680 270.405 1.00 68.97 10 LEU F O 1
ATOM 12233 N N . TRP D 1 11 ? 142.299 371.883 269.196 1.00 66.99 11 TRP F N 1
ATOM 12234 C CA . TRP D 1 11 ? 143.030 370.746 268.644 1.00 66.99 11 TRP F CA 1
ATOM 12235 C C . TRP D 1 11 ? 144.415 370.676 269.270 1.00 66.99 11 TRP F C 1
ATOM 12236 O O . TRP D 1 11 ? 145.140 371.662 269.284 1.00 66.99 11 TRP F O 1
ATOM 12257 N N . SER D 1 12 ? 144.802 369.504 269.759 1.00 70.47 12 SER F N 1
ATOM 12258 C CA . SER D 1 12 ? 146.153 369.247 270.253 1.00 70.47 12 SER F CA 1
ATOM 12259 C C . SER D 1 12 ? 147.188 369.402 269.137 1.00 70.47 12 SER F C 1
ATOM 12260 O O . SER D 1 12 ? 147.005 368.892 268.040 1.00 70.47 12 SER F O 1
ATOM 12268 N N . ASP D 1 13 ? 148.298 370.084 269.398 1.00 71.40 13 ASP F N 1
ATOM 12269 C CA . ASP D 1 13 ? 149.386 370.245 268.424 1.00 71.40 13 ASP F CA 1
ATOM 12270 C C . ASP D 1 13 ? 150.289 369.007 268.311 1.00 71.40 13 ASP F C 1
ATOM 12271 O O . ASP D 1 13 ? 151.191 368.980 267.482 1.00 71.40 13 ASP F O 1
ATOM 12280 N N . MET D 1 14 ? 150.061 367.971 269.110 1.00 72.92 14 MET F N 1
ATOM 12281 C CA . MET D 1 14 ? 150.804 366.710 269.092 1.00 72.92 14 MET F CA 1
ATOM 12282 C C . MET D 1 14 ? 149.962 365.581 268.502 1.00 72.92 14 MET F C 1
ATOM 12283 O O . MET D 1 14 ? 148.870 365.302 268.991 1.00 72.92 14 MET F O 1
ATOM 12297 N N . LEU D 1 15 ? 150.478 364.902 267.477 1.00 70.67 15 LEU F N 1
ATOM 12298 C CA . LEU D 1 15 ? 149.908 363.656 266.975 1.00 70.67 15 LEU F CA 1
ATOM 12299 C C . LEU D 1 15 ? 150.230 362.500 267.919 1.00 70.67 15 LEU F C 1
ATOM 12300 O O . LEU D 1 15 ? 151.344 362.375 268.413 1.00 70.67 15 LEU F O 1
ATOM 12316 N N . LEU D 1 16 ? 149.278 361.601 268.103 1.00 71.18 16 LEU F N 1
ATOM 12317 C CA . LEU D 1 16 ? 149.507 360.278 268.666 1.00 71.18 16 LEU F CA 1
ATOM 12318 C C . LEU D 1 16 ? 150.244 359.436 267.635 1.00 71.18 16 LEU F C 1
ATOM 12319 O O . LEU D 1 16 ? 149.700 359.078 266.593 1.00 71.18 16 LEU F O 1
ATOM 12335 N N . GLU D 1 17 ? 151.495 359.110 267.930 1.00 73.48 17 GLU F N 1
ATOM 12336 C CA . GLU D 1 17 ? 152.228 358.092 267.186 1.00 73.48 17 GLU F CA 1
ATOM 12337 C C . GLU D 1 17 ? 151.648 356.711 267.477 1.00 73.48 17 GLU F C 1
ATOM 12338 O O . GLU D 1 17 ? 151.217 356.431 268.594 1.00 73.48 17 GLU F O 1
ATOM 12350 N N . GLU D 1 18 ? 151.623 355.838 266.478 1.00 75.43 18 GLU F N 1
ATOM 12351 C CA . GLU D 1 18 ? 151.092 354.493 266.653 1.00 75.43 18 GLU F CA 1
ATOM 12352 C C . GLU D 1 18 ? 151.986 353.680 267.598 1.00 75.43 18 GLU F C 1
ATOM 12353 O O . GLU D 1 18 ? 153.212 353.717 267.506 1.00 75.43 18 GLU F O 1
ATOM 12365 N N . TRP D 1 19 ? 151.375 352.919 268.494 1.00 70.77 19 TRP F N 1
ATOM 12366 C CA . TRP D 1 19 ? 152.052 351.856 269.214 1.00 70.77 19 TRP F CA 1
ATOM 12367 C C . TRP D 1 19 ? 152.304 350.707 268.241 1.00 70.77 19 TRP F C 1
ATOM 12368 O O . TRP D 1 19 ? 151.374 350.159 267.659 1.00 70.77 19 TRP F O 1
ATOM 12389 N N . THR D 1 20 ? 153.561 350.342 268.043 1.00 72.29 20 THR F N 1
ATOM 12390 C CA . THR D 1 20 ? 153.995 349.314 267.084 1.00 72.29 20 THR F CA 1
ATOM 12391 C C . THR D 1 20 ? 154.932 348.321 267.757 1.00 72.29 20 THR F C 1
ATOM 12392 O O . THR D 1 20 ? 155.593 348.655 268.733 1.00 72.29 20 THR F O 1
ATOM 12403 N N . ALA D 1 21 ? 154.998 347.093 267.255 1.00 72.02 21 ALA F N 1
ATOM 12404 C CA . ALA D 1 21 ? 155.807 346.033 267.837 1.00 72.02 21 ALA F CA 1
ATOM 12405 C C . ALA D 1 21 ? 157.302 346.362 267.825 1.00 72.02 21 ALA F C 1
ATOM 12406 O O . ALA D 1 21 ? 157.825 346.843 266.826 1.00 72.02 21 ALA F O 1
ATOM 12413 N N . GLN D 1 22 ? 158.013 346.063 268.903 1.00 75.79 22 GLN F N 1
ATOM 12414 C CA . GLN D 1 22 ? 159.469 346.146 268.937 1.00 75.79 22 GLN F CA 1
ATOM 12415 C C . GLN D 1 22 ? 160.083 345.148 267.945 1.00 75.79 22 GLN F C 1
ATOM 12416 O O . GLN D 1 22 ? 159.702 343.980 267.907 1.00 75.79 22 GLN F O 1
ATOM 12430 N N . THR D 1 23 ? 161.022 345.594 267.121 1.00 72.46 23 THR F N 1
ATOM 12431 C CA . THR D 1 23 ? 161.658 344.769 266.089 1.00 72.46 23 THR F CA 1
ATOM 12432 C C . THR D 1 23 ? 162.915 344.128 266.657 1.00 72.46 23 THR F C 1
ATOM 12433 O O . THR D 1 23 ? 163.776 344.826 267.189 1.00 72.46 23 THR F O 1
ATOM 12444 N N . VAL D 1 24 ? 163.032 342.807 266.574 1.00 71.26 24 VAL F N 1
ATOM 12445 C CA . VAL D 1 24 ? 164.085 342.040 267.267 1.00 71.26 24 VAL F CA 1
ATOM 12446 C C . VAL D 1 24 ? 164.938 341.177 266.351 1.00 71.26 24 VAL F C 1
ATOM 12447 O O . VAL D 1 24 ? 166.115 341.000 266.628 1.00 71.26 24 VAL F O 1
ATOM 12460 N N . PHE D 1 25 ? 164.411 340.654 265.252 1.00 69.77 25 PHE F N 1
ATOM 12461 C CA . PHE D 1 25 ? 165.066 339.606 264.479 1.00 69.77 25 PHE F CA 1
ATOM 12462 C C . PHE D 1 25 ? 166.322 340.056 263.737 1.00 69.77 25 PHE F C 1
ATOM 12463 O O . PHE D 1 25 ? 167.252 339.271 263.609 1.00 69.77 25 PHE F O 1
ATOM 12480 N N . ALA D 1 26 ? 166.418 341.308 263.302 1.00 70.41 26 ALA F N 1
ATOM 12481 C CA . ALA D 1 26 ? 167.581 341.826 262.589 1.00 70.41 26 ALA F CA 1
ATOM 12482 C C . ALA D 1 26 ? 168.877 341.742 263.401 1.00 70.41 26 ALA F C 1
ATOM 12483 O O . ALA D 1 26 ? 169.948 341.620 262.823 1.00 70.41 26 ALA F O 1
ATOM 12490 N N . ASN D 1 27 ? 168.814 341.782 264.730 1.00 70.64 27 ASN F N 1
ATOM 12491 C CA . ASN D 1 27 ? 169.984 341.652 265.600 1.00 70.64 27 ASN F CA 1
ATOM 12492 C C . ASN D 1 27 ? 170.264 340.214 266.062 1.00 70.64 27 ASN F C 1
ATOM 12493 O O . ASN D 1 27 ? 171.324 339.958 266.626 1.00 70.64 27 ASN F O 1
ATOM 12504 N N . LEU D 1 28 ? 169.338 339.276 265.859 1.00 69.46 28 LEU F N 1
ATOM 12505 C CA . LEU D 1 28 ? 169.479 337.891 266.312 1.00 69.46 28 LEU F CA 1
ATOM 12506 C C . LEU D 1 28 ? 170.127 336.966 265.285 1.00 69.46 28 LEU F C 1
ATOM 12507 O O . LEU D 1 28 ? 170.841 336.049 265.660 1.00 69.46 28 LEU F O 1
ATOM 12523 N N . VAL D 1 29 ? 169.881 337.183 263.998 1.00 70.06 29 VAL F N 1
ATOM 12524 C CA . VAL D 1 29 ? 170.472 336.430 262.889 1.00 70.06 29 VAL F CA 1
ATOM 12525 C C . VAL D 1 29 ? 171.915 336.833 262.596 1.00 70.06 29 VAL F C 1
ATOM 12526 O O . VAL D 1 29 ? 172.385 337.879 263.026 1.00 70.06 29 VAL F O 1
ATOM 12539 N N . ASN D 1 30 ? 172.638 336.002 261.858 1.00 71.48 30 ASN F N 1
ATOM 12540 C CA . ASN D 1 30 ? 174.004 336.249 261.421 1.00 71.48 30 ASN F CA 1
ATOM 12541 C C . ASN D 1 30 ? 174.071 337.387 260.384 1.00 71.48 30 ASN F C 1
ATOM 12542 O O . ASN D 1 30 ? 173.370 337.370 259.377 1.00 71.48 30 ASN F O 1
ATOM 12553 N N . ARG D 1 31 ? 174.922 338.386 260.619 1.00 71.12 31 ARG F N 1
ATOM 12554 C CA . ARG D 1 31 ? 175.080 339.569 259.755 1.00 71.12 31 ARG F CA 1
ATOM 12555 C C . ARG D 1 31 ? 176.423 339.628 259.034 1.00 71.12 31 ARG F C 1
ATOM 12556 O O . ARG D 1 31 ? 176.692 340.597 258.338 1.00 71.12 31 ARG F O 1
ATOM 12577 N N . GLU D 1 32 ? 177.290 338.631 259.190 1.00 73.66 32 GLU F N 1
ATOM 12578 C CA . GLU D 1 32 ? 178.699 338.737 258.791 1.00 73.66 32 GLU F CA 1
ATOM 12579 C C . GLU D 1 32 ? 178.907 338.993 257.295 1.00 73.66 32 GLU F C 1
ATOM 12580 O O . GLU D 1 32 ? 179.916 339.577 256.913 1.00 73.66 32 GLU F O 1
ATOM 12592 N N . TYR D 1 33 ? 177.963 338.605 256.437 1.00 71.24 33 TYR F N 1
ATOM 12593 C CA . TYR D 1 33 ? 178.044 338.852 255.000 1.00 71.24 33 TYR F CA 1
ATOM 12594 C C . TYR D 1 33 ? 177.783 340.302 254.599 1.00 71.24 33 TYR F C 1
ATOM 12595 O O . TYR D 1 33 ? 178.043 340.656 253.459 1.00 71.24 33 TYR F O 1
ATOM 12613 N N . GLU D 1 34 ? 177.348 341.196 255.482 1.00 72.64 34 GLU F N 1
ATOM 12614 C CA . GLU D 1 34 ? 177.233 342.618 255.149 1.00 72.64 34 GLU F CA 1
ATOM 12615 C C . GLU D 1 34 ? 178.571 343.261 254.774 1.00 72.64 34 GLU F C 1
ATOM 12616 O O . GLU D 1 34 ? 178.595 344.273 254.091 1.00 72.64 34 GLU F O 1
ATOM 12628 N N . GLY D 1 35 ? 179.689 342.673 255.164 1.00 72.41 35 GLY F N 1
ATOM 12629 C CA . GLY D 1 35 ? 181.008 343.125 254.748 1.00 72.41 35 GLY F CA 1
ATOM 12630 C C . GLY D 1 35 ? 181.339 342.872 253.279 1.00 72.41 35 GLY F C 1
ATOM 12631 O O . GLY D 1 35 ? 182.033 343.675 252.670 1.00 72.41 35 GLY F O 1
ATOM 12635 N N . ILE D 1 36 ? 180.836 341.771 252.717 1.00 69.32 36 ILE F N 1
ATOM 12636 C CA . ILE D 1 36 ? 181.046 341.388 251.322 1.00 69.32 36 ILE F CA 1
ATOM 12637 C C . ILE D 1 36 ? 179.891 341.850 250.439 1.00 69.32 36 ILE F C 1
ATOM 12638 O O . ILE D 1 36 ? 180.110 342.361 249.351 1.00 69.32 36 ILE F O 1
ATOM 12654 N N . ALA D 1 37 ? 178.655 341.745 250.920 1.00 69.62 37 ALA F N 1
ATOM 12655 C CA . ALA D 1 37 ? 177.424 342.000 250.188 1.00 69.62 37 ALA F CA 1
ATOM 12656 C C . ALA D 1 37 ? 177.117 343.480 249.923 1.00 69.62 37 ALA F C 1
ATOM 12657 O O . ALA D 1 37 ? 175.992 343.822 249.589 1.00 69.62 37 ALA F O 1
ATOM 12664 N N . SER D 1 38 ? 178.074 344.390 250.055 1.00 69.02 38 SER F N 1
ATOM 12665 C CA . SER D 1 38 ? 177.874 345.813 249.781 1.00 69.02 38 SER F CA 1
ATOM 12666 C C . SER D 1 38 ? 177.799 346.138 248.283 1.00 69.02 38 SER F C 1
ATOM 12667 O O . SER D 1 38 ? 177.442 347.256 247.922 1.00 69.02 38 SER F O 1
ATOM 12675 N N . LYS D 1 39 ? 178.123 345.181 247.399 1.00 69.01 39 LYS F N 1
ATOM 12676 C CA . LYS D 1 39 ? 178.431 345.428 245.982 1.00 69.01 39 LYS F CA 1
ATOM 12677 C C . LYS D 1 39 ? 177.559 344.697 244.952 1.00 69.01 39 LYS F C 1
ATOM 12678 O O . LYS D 1 39 ? 177.132 345.319 243.983 1.00 69.01 39 LYS F O 1
ATOM 12697 N N . GLY D 1 40 ? 177.328 343.398 245.105 1.00 66.34 40 GLY F N 1
ATOM 12698 C CA . GLY D 1 40 ? 176.691 342.551 244.086 1.00 66.34 40 GLY F CA 1
ATOM 12699 C C . GLY D 1 40 ? 175.236 342.220 244.371 1.00 66.34 40 GLY F C 1
ATOM 12700 O O . GLY D 1 40 ? 174.695 342.650 245.377 1.00 66.34 40 GLY F O 1
ATOM 12704 N N . ASN D 1 41 ? 174.589 341.421 243.531 1.00 66.43 41 ASN F N 1
ATOM 12705 C CA . ASN D 1 41 ? 173.220 340.956 243.779 1.00 66.43 41 ASN F CA 1
ATOM 12706 C C . ASN D 1 41 ? 173.116 339.523 244.340 1.00 66.43 41 ASN F C 1
ATOM 12707 O O . ASN D 1 41 ? 172.021 339.098 244.653 1.00 66.43 41 ASN F O 1
ATOM 12718 N N . VAL D 1 42 ? 174.206 338.766 244.474 1.00 67.24 42 VAL F N 1
ATOM 12719 C CA . VAL D 1 42 ? 174.213 337.398 245.033 1.00 67.24 42 VAL F CA 1
ATOM 12720 C C . VAL D 1 42 ? 175.473 337.151 245.849 1.00 67.24 42 VAL F C 1
ATOM 12721 O O . VAL D 1 42 ? 176.559 337.518 245.408 1.00 67.24 42 VAL F O 1
ATOM 12734 N N . VAL D 1 43 ? 175.343 336.459 246.983 1.00 67.36 43 VAL F N 1
ATOM 12735 C CA . VAL D 1 43 ? 176.453 335.798 247.686 1.00 67.36 43 VAL F CA 1
ATOM 12736 C C . VAL D 1 43 ? 176.294 334.287 247.596 1.00 67.36 43 VAL F C 1
ATOM 12737 O O . VAL D 1 43 ? 175.273 333.739 247.996 1.00 67.36 43 VAL F O 1
ATOM 12750 N N . HIS D 1 44 ? 177.317 333.599 247.109 1.00 67.16 44 HIS F N 1
ATOM 12751 C CA . HIS D 1 44 ? 177.444 332.151 247.130 1.00 67.16 44 HIS F CA 1
ATOM 12752 C C . HIS D 1 44 ? 178.158 331.714 248.393 1.00 67.16 44 HIS F C 1
ATOM 12753 O O . HIS D 1 44 ? 179.267 332.154 248.686 1.00 67.16 44 HIS F O 1
ATOM 12767 N N . ILE D 1 45 ? 177.519 330.818 249.132 1.00 69.59 45 ILE F N 1
ATOM 12768 C CA . ILE D 1 45 ? 178.044 330.218 250.351 1.00 69.59 45 ILE F CA 1
ATOM 12769 C C . ILE D 1 45 ? 178.268 328.734 250.062 1.00 69.59 45 ILE F C 1
ATOM 12770 O O . ILE D 1 45 ? 177.343 328.045 249.646 1.00 69.59 45 ILE F O 1
ATOM 12786 N N . ALA D 1 46 ? 179.488 328.240 250.248 1.00 70.58 46 ALA F N 1
ATOM 12787 C CA . ALA D 1 46 ? 179.866 326.867 249.934 1.00 70.58 46 ALA F CA 1
ATOM 12788 C C . ALA D 1 46 ? 180.163 326.070 251.207 1.00 70.58 46 ALA F C 1
ATOM 12789 O O . ALA D 1 46 ? 180.777 326.580 252.135 1.00 70.58 46 ALA F O 1
ATOM 12796 N N . GLY D 1 47 ? 179.747 324.812 251.260 1.00 71.57 47 GLY F N 1
ATOM 12797 C CA . GLY D 1 47 ? 179.999 323.908 252.374 1.00 71.57 47 GLY F CA 1
ATOM 12798 C C . GLY D 1 47 ? 180.798 322.681 251.979 1.00 71.57 47 GLY F C 1
ATOM 12799 O O . GLY D 1 47 ? 180.606 322.115 250.909 1.00 71.57 47 GLY F O 1
ATOM 12803 N N . VAL D 1 48 ? 181.673 322.252 252.880 1.00 72.24 48 VAL F N 1
ATOM 12804 C CA . VAL D 1 48 ? 182.416 320.991 252.777 1.00 72.24 48 VAL F CA 1
ATOM 12805 C C . VAL D 1 48 ? 181.461 319.809 252.616 1.00 72.24 48 VAL F C 1
ATOM 12806 O O . VAL D 1 48 ? 180.431 319.760 253.281 1.00 72.24 48 VAL F O 1
ATOM 12819 N N . VAL D 1 49 ? 181.826 318.828 251.792 1.00 72.36 49 VAL F N 1
ATOM 12820 C CA . VAL D 1 49 ? 181.337 317.448 251.920 1.00 72.36 49 VAL F CA 1
ATOM 12821 C C . VAL D 1 49 ? 182.461 316.611 252.511 1.00 72.36 49 VAL F C 1
ATOM 12822 O O . VAL D 1 49 ? 183.543 316.551 251.939 1.00 72.36 49 VAL F O 1
ATOM 12835 N N . ALA D 1 50 ? 182.244 315.956 253.649 1.00 71.36 50 ALA F N 1
ATOM 12836 C CA . ALA D 1 50 ? 183.290 315.154 254.271 1.00 71.36 50 ALA F CA 1
ATOM 12837 C C . ALA D 1 50 ? 183.758 313.999 253.363 1.00 71.36 50 ALA F C 1
ATOM 12838 O O . ALA D 1 50 ? 182.921 313.331 252.754 1.00 71.36 50 ALA F O 1
ATOM 12845 N N . PRO D 1 51 ? 185.068 313.704 253.292 1.00 70.38 51 PRO F N 1
ATOM 12846 C CA . PRO D 1 51 ? 185.567 312.467 252.712 1.00 70.38 51 PRO F CA 1
ATOM 12847 C C . PRO D 1 51 ? 184.996 311.243 253.442 1.00 70.38 51 PRO F C 1
ATOM 12848 O O . PRO D 1 51 ? 184.871 311.241 254.661 1.00 70.38 51 PRO F O 1
ATOM 12859 N N . THR D 1 52 ? 184.632 310.196 252.714 1.00 71.42 52 THR F N 1
ATOM 12860 C CA . THR D 1 52 ? 183.960 309.013 253.280 1.00 71.42 52 THR F CA 1
ATOM 12861 C C . THR D 1 52 ? 184.952 308.015 253.877 1.00 71.42 52 THR F C 1
ATOM 12862 O O . THR D 1 52 ? 185.961 307.712 253.255 1.00 71.42 52 THR F O 1
ATOM 12873 N N . VAL D 1 53 ? 184.654 307.445 255.047 1.00 70.06 53 VAL F N 1
ATOM 12874 C CA . VAL D 1 53 ? 185.458 306.384 255.678 1.00 70.06 53 VAL F CA 1
ATOM 12875 C C . VAL D 1 53 ? 185.223 305.046 254.985 1.00 70.06 53 VAL F C 1
ATOM 12876 O O . VAL D 1 53 ? 184.086 304.599 254.867 1.00 70.06 53 VAL F O 1
ATOM 12889 N N . LYS D 1 54 ? 186.300 304.386 254.560 1.00 71.11 54 LYS F N 1
ATOM 12890 C CA . LYS D 1 54 ? 186.280 303.095 253.859 1.00 71.11 54 LYS F CA 1
ATOM 12891 C C . LYS D 1 54 ? 186.728 301.967 254.770 1.00 71.11 54 LYS F C 1
ATOM 12892 O O . LYS D 1 54 ? 187.686 302.122 255.523 1.00 71.11 54 LYS F O 1
ATOM 12911 N N . ASP D 1 55 ? 186.069 300.822 254.674 1.00 72.50 55 ASP F N 1
ATOM 12912 C CA . ASP D 1 55 ? 186.517 299.570 255.273 1.00 72.50 55 ASP F CA 1
ATOM 12913 C C . ASP D 1 55 ? 187.756 299.050 254.549 1.00 72.50 55 ASP F C 1
ATOM 12914 O O . ASP D 1 55 ? 187.677 298.448 253.481 1.00 72.50 55 ASP F O 1
ATOM 12923 N N . TYR D 1 56 ? 188.922 299.313 255.126 1.00 70.90 56 TYR F N 1
ATOM 12924 C CA . TYR D 1 56 ? 190.204 298.982 254.530 1.00 70.90 56 TYR F CA 1
ATOM 12925 C C . TYR D 1 56 ? 190.424 297.474 254.437 1.00 70.90 56 TYR F C 1
ATOM 12926 O O . TYR D 1 56 ? 191.075 297.005 253.516 1.00 70.90 56 TYR F O 1
ATOM 12944 N N . LYS D 1 57 ? 189.833 296.716 255.362 1.00 71.86 57 LYS F N 1
ATOM 12945 C CA . LYS D 1 57 ? 189.922 295.263 255.435 1.00 71.86 57 LYS F CA 1
ATOM 12946 C C . LYS D 1 57 ? 189.012 294.572 254.424 1.00 71.86 57 LYS F C 1
ATOM 12947 O O . LYS D 1 57 ? 189.398 293.571 253.840 1.00 71.86 57 LYS F O 1
ATOM 12966 N N . ALA D 1 58 ? 187.804 295.073 254.183 1.00 73.66 58 ALA F N 1
ATOM 12967 C CA . ALA D 1 58 ? 186.937 294.513 253.143 1.00 73.66 58 ALA F CA 1
ATOM 12968 C C . ALA D 1 58 ? 187.500 294.753 251.736 1.00 73.66 58 ALA F C 1
ATOM 12969 O O . ALA D 1 58 ? 187.306 293.937 250.841 1.00 73.66 58 ALA F O 1
ATOM 12976 N N . ALA D 1 59 ? 188.236 295.844 251.538 1.00 74.06 59 ALA F N 1
ATOM 12977 C CA . ALA D 1 59 ? 188.888 296.208 250.288 1.00 74.06 59 ALA F CA 1
ATOM 12978 C C . ALA D 1 59 ? 190.154 295.377 249.968 1.00 74.06 59 ALA F C 1
ATOM 12979 O O . ALA D 1 59 ? 191.062 295.875 249.311 1.00 74.06 59 ALA F O 1
ATOM 12986 N N . GLY D 1 60 ? 190.292 294.143 250.456 1.00 75.15 60 GLY F N 1
ATOM 12987 C CA . GLY D 1 60 ? 191.585 293.470 250.542 1.00 75.15 60 GLY F CA 1
ATOM 12988 C C . GLY D 1 60 ? 192.433 294.198 251.574 1.00 75.15 60 GLY F C 1
ATOM 12989 O O . GLY D 1 60 ? 192.146 294.117 252.754 1.00 75.15 60 GLY F O 1
ATOM 12993 N N . ARG D 1 61 ? 193.425 294.962 251.129 1.00 71.90 61 ARG F N 1
ATOM 12994 C CA . ARG D 1 61 ? 193.983 296.111 251.858 1.00 71.90 61 ARG F CA 1
ATOM 12995 C C . ARG D 1 61 ? 194.280 297.245 250.883 1.00 71.90 61 ARG F C 1
ATOM 12996 O O . ARG D 1 61 ? 195.329 297.877 250.936 1.00 71.90 61 ARG F O 1
ATOM 13017 N N . GLN D 1 62 ? 193.376 297.477 249.938 1.00 72.38 62 GLN F N 1
ATOM 13018 C CA . GLN D 1 62 ? 193.513 298.478 248.892 1.00 72.38 62 GLN F CA 1
ATOM 13019 C C . GLN D 1 62 ? 192.938 299.827 249.317 1.00 72.38 62 GLN F C 1
ATOM 13020 O O . GLN D 1 62 ? 191.920 299.909 249.992 1.00 72.38 62 GLN F O 1
ATOM 13034 N N . THR D 1 63 ? 193.551 300.906 248.855 1.00 72.13 63 THR F N 1
ATOM 13035 C CA . THR D 1 63 ? 193.009 302.256 248.955 1.00 72.13 63 THR F CA 1
ATOM 13036 C C . THR D 1 63 ? 193.278 303.064 247.696 1.00 72.13 63 THR F C 1
ATOM 13037 O O . THR D 1 63 ? 194.377 303.042 247.146 1.00 72.13 63 THR F O 1
ATOM 13048 N N . SER D 1 64 ? 192.257 303.766 247.220 1.00 73.63 64 SER F N 1
ATOM 13049 C CA . SER D 1 64 ? 192.344 304.705 246.110 1.00 73.63 64 SER F CA 1
ATOM 13050 C C . SER D 1 64 ? 191.660 306.012 246.491 1.00 73.63 64 SER F C 1
ATOM 13051 O O . SER D 1 64 ? 190.710 306.033 247.269 1.00 73.63 64 SER F O 1
ATOM 13059 N N . ALA D 1 65 ? 192.171 307.123 245.972 1.00 71.91 65 ALA F N 1
ATOM 13060 C CA . ALA D 1 65 ? 191.793 308.454 246.403 1.00 71.91 65 ALA F CA 1
ATOM 13061 C C . ALA D 1 65 ? 190.493 308.915 245.738 1.00 71.91 65 ALA F C 1
ATOM 13062 O O . ALA D 1 65 ? 190.391 308.940 244.519 1.00 71.91 65 ALA F O 1
ATOM 13069 N N . ASP D 1 66 ? 189.505 309.319 246.525 1.00 74.29 66 ASP F N 1
ATOM 13070 C CA . ASP D 1 66 ? 188.296 309.961 246.010 1.00 74.29 66 ASP F CA 1
ATOM 13071 C C . ASP D 1 66 ? 188.528 311.432 245.644 1.00 74.29 66 ASP F C 1
ATOM 13072 O O . ASP D 1 66 ? 189.366 312.123 246.220 1.00 74.29 66 ASP F O 1
ATOM 13081 N N . ALA D 1 67 ? 187.739 311.934 244.702 1.00 72.27 67 ALA F N 1
ATOM 13082 C CA . ALA D 1 67 ? 187.610 313.360 244.448 1.00 72.27 67 ALA F CA 1
ATOM 13083 C C . ALA D 1 67 ? 186.764 314.034 245.540 1.00 72.27 67 ALA F C 1
ATOM 13084 O O . ALA D 1 67 ? 185.664 313.576 245.841 1.00 72.27 67 ALA F O 1
ATOM 13091 N N . ILE D 1 68 ? 187.216 315.153 246.107 1.00 70.74 68 ILE F N 1
ATOM 13092 C CA . ILE D 1 68 ? 186.376 315.988 246.980 1.00 70.74 68 ILE F CA 1
ATOM 13093 C C . ILE D 1 68 ? 185.332 316.776 246.185 1.00 70.74 68 ILE F C 1
ATOM 13094 O O . ILE D 1 68 ? 185.448 316.952 244.974 1.00 70.74 68 ILE F O 1
ATOM 13110 N N . SER D 1 69 ? 184.308 317.262 246.876 1.00 72.51 69 SER F N 1
ATOM 13111 C CA . SER D 1 69 ? 183.236 318.094 246.318 1.00 72.51 69 SER F CA 1
ATOM 13112 C C . SER D 1 69 ? 182.625 318.986 247.388 1.00 72.51 69 SER F C 1
ATOM 13113 O O . SER D 1 69 ? 182.859 318.791 248.576 1.00 72.51 69 SER F O 1
ATOM 13121 N N . ASP D 1 70 ? 181.843 319.972 246.971 1.00 74.06 70 ASP F N 1
ATOM 13122 C CA . ASP D 1 70 ? 181.182 320.939 247.840 1.00 74.06 70 ASP F CA 1
ATOM 13123 C C . ASP D 1 70 ? 179.664 320.934 247.646 1.00 74.06 70 ASP F C 1
ATOM 13124 O O . ASP D 1 70 ? 179.109 320.456 246.660 1.00 74.06 70 ASP F O 1
ATOM 13133 N N . THR D 1 71 ? 178.975 321.485 248.630 1.00 73.49 71 THR F N 1
ATOM 13134 C CA . THR D 1 71 ? 177.571 321.901 248.557 1.00 73.49 71 THR F CA 1
ATOM 13135 C C . THR D 1 71 ? 177.507 323.419 248.552 1.00 73.49 71 THR F C 1
ATOM 13136 O O . THR D 1 71 ? 178.502 324.077 248.844 1.00 73.49 71 THR F O 1
ATOM 13147 N N . GLY D 1 72 ? 176.363 324.016 248.250 1.00 71.83 72 GLY F N 1
ATOM 13148 C CA . GLY D 1 72 ? 176.225 325.455 248.420 1.00 71.83 72 GLY F CA 1
ATOM 13149 C C . GLY D 1 72 ? 174.808 325.976 248.345 1.00 71.83 72 GLY F C 1
ATOM 13150 O O . GLY D 1 72 ? 173.913 325.325 247.816 1.00 71.83 72 GLY F O 1
ATOM 13154 N N . VAL D 1 73 ? 174.623 327.169 248.892 1.00 69.73 73 VAL F N 1
ATOM 13155 C CA . VAL D 1 73 ? 173.361 327.912 248.909 1.00 69.73 73 VAL F CA 1
ATOM 13156 C C . VAL D 1 73 ? 173.610 329.372 248.534 1.00 69.73 73 VAL F C 1
ATOM 13157 O O . VAL D 1 73 ? 174.679 329.917 248.793 1.00 69.73 73 VAL F O 1
ATOM 13170 N N . ASP D 1 74 ? 172.620 330.010 247.919 1.00 69.79 74 ASP F N 1
ATOM 13171 C CA . ASP D 1 74 ? 172.715 331.389 247.443 1.00 69.79 74 ASP F CA 1
ATOM 13172 C C . ASP D 1 74 ? 171.916 332.326 248.341 1.00 69.79 74 ASP F C 1
ATOM 13173 O O . ASP D 1 74 ? 170.718 332.137 248.535 1.00 69.79 74 ASP F O 1
ATOM 13182 N N . LEU D 1 75 ? 172.551 333.375 248.847 1.00 68.52 75 LEU F N 1
ATOM 13183 C CA . LEU D 1 75 ? 171.905 334.503 249.505 1.00 68.52 75 LEU F CA 1
ATOM 13184 C C . LEU D 1 75 ? 171.637 335.593 248.456 1.00 68.52 75 LEU F C 1
ATOM 13185 O O . LEU D 1 75 ? 172.557 336.208 247.941 1.00 68.52 75 LEU F O 1
ATOM 13201 N N . LEU D 1 76 ? 170.368 335.778 248.092 1.00 68.33 76 LEU F N 1
ATOM 13202 C CA . LEU D 1 76 ? 169.956 336.377 246.815 1.00 68.33 76 LEU F CA 1
ATOM 13203 C C . LEU D 1 76 ? 169.705 337.889 246.781 1.00 68.33 76 LEU F C 1
ATOM 13204 O O . LEU D 1 76 ? 169.475 338.405 245.695 1.00 68.33 76 LEU F O 1
ATOM 13220 N N . ILE D 1 77 ? 169.692 338.596 247.914 1.00 68.38 77 ILE F N 1
ATOM 13221 C CA . ILE D 1 77 ? 169.558 340.075 247.999 1.00 68.38 77 ILE F CA 1
ATOM 13222 C C . ILE D 1 77 ? 168.453 340.604 247.055 1.00 68.38 77 ILE F C 1
ATOM 13223 O O . ILE D 1 77 ? 168.626 341.536 246.281 1.00 68.38 77 ILE F O 1
ATOM 13239 N N . ASP D 1 78 ? 167.318 339.916 247.023 1.00 70.63 78 ASP F N 1
ATOM 13240 C CA . ASP D 1 78 ? 166.258 340.072 246.033 1.00 70.63 78 ASP F CA 1
ATOM 13241 C C . ASP D 1 78 ? 165.071 340.877 246.561 1.00 70.63 78 ASP F C 1
ATOM 13242 O O . ASP D 1 78 ? 164.088 341.043 245.845 1.00 70.63 78 ASP F O 1
ATOM 13251 N N . GLN D 1 79 ? 165.138 341.398 247.785 1.00 70.38 79 GLN F N 1
ATOM 13252 C CA . GLN D 1 79 ? 164.086 342.198 248.391 1.00 70.38 79 GLN F CA 1
ATOM 13253 C C . GLN D 1 79 ? 164.429 343.663 248.231 1.00 70.38 79 GLN F C 1
ATOM 13254 O O . GLN D 1 79 ? 165.489 344.118 248.633 1.00 70.38 79 GLN F O 1
ATOM 13268 N N . GLU D 1 80 ? 163.520 344.424 247.650 1.00 70.85 80 GLU F N 1
ATOM 13269 C CA . GLU D 1 80 ? 163.662 345.861 247.493 1.00 70.85 80 GLU F CA 1
ATOM 13270 C C . GLU D 1 80 ? 162.283 346.474 247.685 1.00 70.85 80 GLU F C 1
ATOM 13271 O O . GLU D 1 80 ? 161.315 346.156 247.008 1.00 70.85 80 GLU F O 1
ATOM 13283 N N . LYS D 1 81 ? 162.168 347.283 248.723 1.00 69.78 81 LYS F N 1
ATOM 13284 C CA . LYS D 1 81 ? 160.927 347.712 249.354 1.00 69.78 81 LYS F CA 1
ATOM 13285 C C . LYS D 1 81 ? 160.972 349.210 249.550 1.00 69.78 81 LYS F C 1
ATOM 13286 O O . LYS D 1 81 ? 162.031 349.764 249.810 1.00 69.78 81 LYS F O 1
ATOM 13305 N N . SER D 1 82 ? 159.839 349.879 249.439 1.00 69.53 82 SER F N 1
ATOM 13306 C CA . SER D 1 82 ? 159.807 351.336 249.435 1.00 69.53 82 SER F CA 1
ATOM 13307 C C . SER D 1 82 ? 158.638 351.929 250.202 1.00 69.53 82 SER F C 1
ATOM 13308 O O . SER D 1 82 ? 157.606 351.301 250.394 1.00 69.53 82 SER F O 1
ATOM 13316 N N . ILE D 1 83 ? 158.826 353.168 250.619 1.00 69.59 83 ILE F N 1
ATOM 13317 C CA . ILE D 1 83 ? 157.822 354.080 251.159 1.00 69.59 83 ILE F CA 1
ATOM 13318 C C . ILE D 1 83 ? 157.801 355.285 250.234 1.00 69.59 83 ILE F C 1
ATOM 13319 O O . ILE D 1 83 ? 158.861 355.725 249.807 1.00 69.59 83 ILE F O 1
ATOM 13335 N N . ASP D 1 84 ? 156.639 355.844 249.937 1.00 71.65 84 ASP F N 1
ATOM 13336 C CA . ASP D 1 84 ? 156.526 357.000 249.045 1.00 71.65 84 ASP F CA 1
ATOM 13337 C C . ASP D 1 84 ? 155.207 357.723 249.320 1.00 71.65 84 ASP F C 1
ATOM 13338 O O . ASP D 1 84 ? 154.145 357.151 249.090 1.00 71.65 84 ASP F O 1
ATOM 13347 N N . PHE D 1 85 ? 155.235 358.940 249.860 1.00 69.97 85 PHE F N 1
ATOM 13348 C CA . PHE D 1 85 ? 154.021 359.665 250.232 1.00 69.97 85 PHE F CA 1
ATOM 13349 C C . PHE D 1 85 ? 154.138 361.180 250.074 1.00 69.97 85 PHE F C 1
ATOM 13350 O O . PHE D 1 85 ? 155.225 361.739 250.163 1.00 69.97 85 PHE F O 1
ATOM 13367 N N . LEU D 1 86 ? 153.003 361.844 249.850 1.00 70.49 86 LEU F N 1
ATOM 13368 C CA . LEU D 1 86 ? 152.898 363.293 249.736 1.00 70.49 86 LEU F CA 1
ATOM 13369 C C . LEU D 1 86 ? 152.538 363.929 251.067 1.00 70.49 86 LEU F C 1
ATOM 13370 O O . LEU D 1 86 ? 151.620 363.475 251.734 1.00 70.49 86 LEU F O 1
ATOM 13386 N N . VAL D 1 87 ? 153.178 365.046 251.393 1.00 70.21 87 VAL F N 1
ATOM 13387 C CA . VAL D 1 87 ? 152.732 365.994 252.418 1.00 70.21 87 VAL F CA 1
ATOM 13388 C C . VAL D 1 87 ? 152.319 367.280 251.711 1.00 70.21 87 VAL F C 1
ATOM 13389 O O . VAL D 1 87 ? 153.146 368.095 251.357 1.00 70.21 87 VAL F O 1
ATOM 13402 N N . ASP D 1 88 ? 151.038 367.449 251.460 1.00 72.21 88 ASP F N 1
ATOM 13403 C CA . ASP D 1 88 ? 150.448 368.608 250.805 1.00 72.21 88 ASP F CA 1
ATOM 13404 C C . ASP D 1 88 ? 150.749 369.892 251.582 1.00 72.21 88 ASP F C 1
ATOM 13405 O O . ASP D 1 88 ? 150.543 369.934 252.787 1.00 72.21 88 ASP F O 1
ATOM 13414 N N . ASP D 1 89 ? 151.225 370.942 250.922 1.00 71.70 89 ASP F N 1
ATOM 13415 C CA . ASP D 1 89 ? 151.509 372.223 251.557 1.00 71.70 89 ASP F CA 1
ATOM 13416 C C . ASP D 1 89 ? 150.279 372.867 252.194 1.00 71.70 89 ASP F C 1
ATOM 13417 O O . ASP D 1 89 ? 150.407 373.490 253.242 1.00 71.70 89 ASP F O 1
ATOM 13426 N N . ILE D 1 90 ? 149.093 372.734 251.599 1.00 70.24 90 ILE F N 1
ATOM 13427 C CA . ILE D 1 90 ? 147.886 373.284 252.207 1.00 70.24 90 ILE F CA 1
ATOM 13428 C C . ILE D 1 90 ? 147.626 372.558 253.522 1.00 70.24 90 ILE F C 1
ATOM 13429 O O . ILE D 1 90 ? 147.443 373.194 254.548 1.00 70.24 90 ILE F O 1
ATOM 13445 N N . ASP D 1 91 ? 147.698 371.230 253.522 1.00 70.98 91 ASP F N 1
ATOM 13446 C CA . ASP D 1 91 ? 147.587 370.446 254.740 1.00 70.98 91 ASP F CA 1
ATOM 13447 C C . ASP D 1 91 ? 148.674 370.798 255.748 1.00 70.98 91 ASP F C 1
ATOM 13448 O O . ASP D 1 91 ? 148.338 371.069 256.891 1.00 70.98 91 ASP F O 1
ATOM 13457 N N . ARG D 1 92 ? 149.952 370.888 255.363 1.00 69.48 92 ARG F N 1
ATOM 13458 C CA . ARG D 1 92 ? 151.040 371.259 256.277 1.00 69.48 92 ARG F CA 1
ATOM 13459 C C . ARG D 1 92 ? 150.773 372.587 256.982 1.00 69.48 92 ARG F C 1
ATOM 13460 O O . ARG D 1 92 ? 151.128 372.748 258.145 1.00 69.48 92 ARG F O 1
ATOM 13481 N N . VAL D 1 93 ? 150.152 373.540 256.298 1.00 69.46 93 VAL F N 1
ATOM 13482 C CA . VAL D 1 93 ? 149.798 374.837 256.878 1.00 69.46 93 VAL F CA 1
ATOM 13483 C C . VAL D 1 93 ? 148.545 374.752 257.744 1.00 69.46 93 VAL F C 1
ATOM 13484 O O . VAL D 1 93 ? 148.513 375.330 258.820 1.00 69.46 93 VAL F O 1
ATOM 13497 N N . GLN D 1 94 ? 147.507 374.046 257.311 1.00 68.96 94 GLN F N 1
ATOM 13498 C CA . GLN D 1 94 ? 146.223 374.037 257.998 1.00 68.96 94 GLN F CA 1
ATOM 13499 C C . GLN D 1 94 ? 146.139 373.103 259.217 1.00 68.96 94 GLN F C 1
ATOM 13500 O O . GLN D 1 94 ? 145.320 373.360 260.092 1.00 68.96 94 GLN F O 1
ATOM 13514 N N . VAL D 1 95 ? 146.941 372.047 259.330 1.00 68.24 95 VAL F N 1
ATOM 13515 C CA . VAL D 1 95 ? 146.910 371.151 260.506 1.00 68.24 95 VAL F CA 1
ATOM 13516 C C . VAL D 1 95 ? 147.405 371.812 261.797 1.00 68.24 95 VAL F C 1
ATOM 13517 O O . VAL D 1 95 ? 148.077 372.837 261.778 1.00 68.24 95 VAL F O 1
ATOM 13530 N N . ALA D 1 96 ? 147.080 371.223 262.948 1.00 67.67 96 ALA F N 1
ATOM 13531 C CA . ALA D 1 96 ? 147.371 371.799 264.259 1.00 67.67 96 ALA F CA 1
ATOM 13532 C C . ALA D 1 96 ? 148.859 371.819 264.660 1.00 67.67 96 ALA F C 1
ATOM 13533 O O . ALA D 1 96 ? 149.242 372.646 265.484 1.00 67.67 96 ALA F O 1
ATOM 13540 N N . GLY D 1 97 ? 149.711 370.960 264.094 1.00 68.91 97 GLY F N 1
ATOM 13541 C CA . GLY D 1 97 ? 151.134 370.858 264.441 1.00 68.91 97 GLY F CA 1
ATOM 13542 C C . GLY D 1 97 ? 151.968 370.016 263.473 1.00 68.91 97 GLY F C 1
ATOM 13543 O O . GLY D 1 97 ? 151.534 369.726 262.363 1.00 68.91 97 GLY F O 1
ATOM 13547 N N . SER D 1 98 ? 153.183 369.642 263.866 1.00 71.24 98 SER F N 1
ATOM 13548 C CA . SER D 1 98 ? 154.184 369.021 262.987 1.00 71.24 98 SER F CA 1
ATOM 13549 C C . SER D 1 98 ? 153.743 367.683 262.402 1.00 71.24 98 SER F C 1
ATOM 13550 O O . SER D 1 98 ? 153.294 366.802 263.125 1.00 71.24 98 SER F O 1
ATOM 13558 N N . LEU D 1 99 ? 153.945 367.493 261.100 1.00 69.77 99 LEU F N 1
ATOM 13559 C CA . LEU D 1 99 ? 153.676 366.237 260.399 1.00 69.77 99 LEU F CA 1
ATOM 13560 C C . LEU D 1 99 ? 154.887 365.295 260.334 1.00 69.77 99 LEU F C 1
ATOM 13561 O O . LEU D 1 99 ? 154.785 364.220 259.765 1.00 69.77 99 LEU F O 1
ATOM 13577 N N . GLU D 1 100 ? 156.024 365.620 260.944 1.00 73.41 100 GLU F N 1
ATOM 13578 C CA . GLU D 1 100 ? 157.230 364.785 260.889 1.00 73.41 100 GLU F CA 1
ATOM 13579 C C . GLU D 1 100 ? 157.059 363.400 261.532 1.00 73.41 100 GLU F C 1
ATOM 13580 O O . GLU D 1 100 ? 157.780 362.474 261.164 1.00 73.41 100 GLU F O 1
ATOM 13592 N N . ALA D 1 101 ? 156.033 363.192 262.356 1.00 70.81 101 ALA F N 1
ATOM 13593 C CA . ALA D 1 101 ? 155.572 361.874 262.777 1.00 70.81 101 ALA F CA 1
ATOM 13594 C C . ALA D 1 101 ? 155.263 360.924 261.603 1.00 70.81 101 ALA F C 1
ATOM 13595 O O . ALA D 1 101 ? 155.483 359.727 261.733 1.00 70.81 101 ALA F O 1
ATOM 13602 N N . TYR D 1 102 ? 154.858 361.406 260.427 1.00 70.26 102 TYR F N 1
ATOM 13603 C CA . TYR D 1 102 ? 154.678 360.549 259.252 1.00 70.26 102 TYR F CA 1
ATOM 13604 C C . TYR D 1 102 ? 156.000 360.076 258.644 1.00 70.26 102 TYR F C 1
ATOM 13605 O O . TYR D 1 102 ? 156.056 358.960 258.145 1.00 70.26 102 TYR F O 1
ATOM 13623 N N . THR D 1 103 ? 157.095 360.833 258.741 1.00 70.49 103 THR F N 1
ATOM 13624 C CA . THR D 1 103 ? 158.418 360.333 258.316 1.00 70.49 103 THR F CA 1
ATOM 13625 C C . THR D 1 103 ? 158.919 359.233 259.245 1.00 70.49 103 THR F C 1
ATOM 13626 O O . THR D 1 103 ? 159.445 358.224 258.781 1.00 70.49 103 THR F O 1
ATOM 13637 N N . ARG D 1 104 ? 158.667 359.362 260.553 1.00 70.47 104 ARG F N 1
ATOM 13638 C CA . ARG D 1 104 ? 158.977 358.333 261.553 1.00 70.47 104 ARG F CA 1
ATOM 13639 C C . ARG D 1 104 ? 158.104 357.094 261.398 1.00 70.47 104 ARG F C 1
ATOM 13640 O O . ARG D 1 104 ? 158.601 355.980 261.501 1.00 70.47 104 ARG F O 1
ATOM 13661 N N . ALA D 1 105 ? 156.836 357.253 261.053 1.00 68.94 105 ALA F N 1
ATOM 13662 C CA . ALA D 1 105 ? 155.957 356.149 260.703 1.00 68.94 105 ALA F CA 1
ATOM 13663 C C . ALA D 1 105 ? 156.422 355.405 259.445 1.00 68.94 105 ALA F C 1
ATOM 13664 O O . ALA D 1 105 ? 156.433 354.183 259.448 1.00 68.94 105 ALA F O 1
ATOM 13671 N N . GLY D 1 106 ? 156.878 356.096 258.398 1.00 69.14 106 GLY F N 1
ATOM 13672 C CA . GLY D 1 106 ? 157.448 355.462 257.208 1.00 69.14 106 GLY F CA 1
ATOM 13673 C C . GLY D 1 106 ? 158.704 354.650 257.515 1.00 69.14 106 GLY F C 1
ATOM 13674 O O . GLY D 1 106 ? 158.808 353.492 257.122 1.00 69.14 106 GLY F O 1
ATOM 13678 N N . ALA D 1 107 ? 159.627 355.200 258.298 1.00 67.68 107 ALA F N 1
ATOM 13679 C CA . ALA D 1 107 ? 160.819 354.488 258.742 1.00 67.68 107 ALA F CA 1
ATOM 13680 C C . ALA D 1 107 ? 160.461 353.251 259.573 1.00 67.68 107 ALA F C 1
ATOM 13681 O O . ALA D 1 107 ? 160.952 352.158 259.314 1.00 67.68 107 ALA F O 1
ATOM 13688 N N . THR D 1 108 ? 159.523 353.375 260.510 1.00 68.70 108 THR F N 1
ATOM 13689 C CA . THR D 1 108 ? 159.032 352.254 261.322 1.00 68.70 108 THR F CA 1
ATOM 13690 C C . THR D 1 108 ? 158.370 351.170 260.479 1.00 68.70 108 THR F C 1
ATOM 13691 O O . THR D 1 108 ? 158.511 349.987 260.774 1.00 68.70 108 THR F O 1
ATOM 13702 N N . ALA D 1 109 ? 157.682 351.526 259.401 1.00 68.46 109 ALA F N 1
ATOM 13703 C CA . ALA D 1 109 ? 157.083 350.550 258.508 1.00 68.46 109 ALA F CA 1
ATOM 13704 C C . ALA D 1 109 ? 158.128 349.726 257.733 1.00 68.46 109 ALA F C 1
ATOM 13705 O O . ALA D 1 109 ? 158.012 348.508 257.680 1.00 68.46 109 ALA F O 1
ATOM 13712 N N . LEU D 1 110 ? 159.199 350.330 257.209 1.00 68.13 110 LEU F N 1
ATOM 13713 C CA . LEU D 1 110 ? 160.291 349.577 256.581 1.00 68.13 110 LEU F CA 1
ATOM 13714 C C . LEU D 1 110 ? 161.045 348.687 257.582 1.00 68.13 110 LEU F C 1
ATOM 13715 O O . LEU D 1 110 ? 161.376 347.544 257.275 1.00 68.13 110 LEU F O 1
ATOM 13731 N N . ALA D 1 111 ? 161.256 349.164 258.808 1.00 68.04 111 ALA F N 1
ATOM 13732 C CA . ALA D 1 111 ? 161.818 348.364 259.887 1.00 68.04 111 ALA F CA 1
ATOM 13733 C C . ALA D 1 111 ? 160.923 347.163 260.241 1.00 68.04 111 ALA F C 1
ATOM 13734 O O . ALA D 1 111 ? 161.422 346.072 260.481 1.00 68.04 111 ALA F O 1
ATOM 13741 N N . THR D 1 112 ? 159.602 347.321 260.210 1.00 69.58 112 THR F N 1
ATOM 13742 C CA . THR D 1 112 ? 158.632 346.252 260.470 1.00 69.58 112 THR F CA 1
ATOM 13743 C C . THR D 1 112 ? 158.519 345.267 259.316 1.00 69.58 112 THR F C 1
ATOM 13744 O O . THR D 1 112 ? 158.445 344.075 259.559 1.00 69.58 112 THR F O 1
ATOM 13755 N N . ASP D 1 113 ? 158.575 345.728 258.078 1.00 69.09 113 ASP F N 1
ATOM 13756 C CA . ASP D 1 113 ? 158.654 344.865 256.906 1.00 69.09 113 ASP F CA 1
ATOM 13757 C C . ASP D 1 113 ? 159.897 343.966 256.959 1.00 69.09 113 ASP F C 1
ATOM 13758 O O . ASP D 1 113 ? 159.818 342.767 256.722 1.00 69.09 113 ASP F O 1
ATOM 13767 N N . THR D 1 114 ? 161.025 344.521 257.377 1.00 69.26 114 THR F N 1
ATOM 13768 C CA . THR D 1 114 ? 162.280 343.811 257.588 1.00 69.26 114 THR F CA 1
ATOM 13769 C C . THR D 1 114 ? 162.156 342.764 258.685 1.00 69.26 114 THR F C 1
ATOM 13770 O O . THR D 1 114 ? 162.507 341.610 258.487 1.00 69.26 114 THR F O 1
ATOM 13781 N N . ASP D 1 115 ? 161.641 343.124 259.857 1.00 70.59 115 ASP F N 1
ATOM 13782 C CA . ASP D 1 115 ? 161.472 342.185 260.964 1.00 70.59 115 ASP F CA 1
ATOM 13783 C C . ASP D 1 115 ? 160.504 341.047 260.610 1.00 70.59 115 ASP F C 1
ATOM 13784 O O . ASP D 1 115 ? 160.820 339.878 260.802 1.00 70.59 115 ASP F O 1
ATOM 13793 N N . LYS D 1 116 ? 159.356 341.363 260.012 1.00 69.92 116 LYS F N 1
ATOM 13794 C CA . LYS D 1 116 ? 158.422 340.354 259.519 1.00 69.92 116 LYS F CA 1
ATOM 13795 C C . LYS D 1 116 ? 159.048 339.460 258.458 1.00 69.92 116 LYS F C 1
ATOM 13796 O O . LYS D 1 116 ? 158.779 338.269 258.464 1.00 69.92 116 LYS F O 1
ATOM 13815 N N . PHE D 1 117 ? 159.905 339.972 257.581 1.00 68.25 117 PHE F N 1
ATOM 13816 C CA . PHE D 1 117 ? 160.592 339.140 256.602 1.00 68.25 117 PHE F CA 1
ATOM 13817 C C . PHE D 1 117 ? 161.486 338.095 257.264 1.00 68.25 117 PHE F C 1
ATOM 13818 O O . PHE D 1 117 ? 161.377 336.919 256.935 1.00 68.25 117 PHE F O 1
ATOM 13835 N N . ILE D 1 118 ? 162.341 338.484 258.216 1.00 68.80 118 ILE F N 1
ATOM 13836 C CA . ILE D 1 118 ? 163.222 337.529 258.889 1.00 68.80 118 ILE F CA 1
ATOM 13837 C C . ILE D 1 118 ? 162.390 336.525 259.695 1.00 68.80 118 ILE F C 1
ATOM 13838 O O . ILE D 1 118 ? 162.668 335.333 259.655 1.00 68.80 118 ILE F O 1
ATOM 13854 N N . ALA D 1 119 ? 161.343 336.968 260.389 1.00 69.16 119 ALA F N 1
ATOM 13855 C CA . ALA D 1 119 ? 160.432 336.083 261.101 1.00 69.16 119 ALA F CA 1
ATOM 13856 C C . ALA D 1 119 ? 159.719 335.091 260.175 1.00 69.16 119 ALA F C 1
ATOM 13857 O O . ALA D 1 119 ? 159.665 333.908 260.476 1.00 69.16 119 ALA F O 1
ATOM 13864 N N . ASP D 1 120 ? 159.190 335.524 259.037 1.00 71.33 120 ASP F N 1
ATOM 13865 C CA . ASP D 1 120 ? 158.585 334.643 258.044 1.00 71.33 120 ASP F CA 1
ATOM 13866 C C . ASP D 1 120 ? 159.588 333.632 257.479 1.00 71.33 120 ASP F C 1
ATOM 13867 O O . ASP D 1 120 ? 159.272 332.461 257.343 1.00 71.33 120 ASP F O 1
ATOM 13876 N N . MET D 1 121 ? 160.814 334.056 257.188 1.00 69.49 121 MET F N 1
ATOM 13877 C CA . MET D 1 121 ? 161.894 333.210 256.690 1.00 69.49 121 MET F CA 1
ATOM 13878 C C . MET D 1 121 ? 162.274 332.105 257.680 1.00 69.49 121 MET F C 1
ATOM 13879 O O . MET D 1 121 ? 162.382 330.944 257.298 1.00 69.49 121 MET F O 1
ATOM 13893 N N . LEU D 1 122 ? 162.417 332.423 258.967 1.00 68.33 122 LEU F N 1
ATOM 13894 C CA . LEU D 1 122 ? 162.635 331.408 259.992 1.00 68.33 122 LEU F CA 1
ATOM 13895 C C . LEU D 1 122 ? 161.445 330.451 260.126 1.00 68.33 122 LEU F C 1
ATOM 13896 O O . LEU D 1 122 ? 161.648 329.244 260.134 1.00 68.33 122 LEU F O 1
ATOM 13912 N N . VAL D 1 123 ? 160.207 330.942 260.185 1.00 69.51 123 VAL F N 1
ATOM 13913 C CA . VAL D 1 123 ? 159.006 330.097 260.300 1.00 69.51 123 VAL F CA 1
ATOM 13914 C C . VAL D 1 123 ? 158.822 329.190 259.089 1.00 69.51 123 VAL F C 1
ATOM 13915 O O . VAL D 1 123 ? 158.545 328.000 259.227 1.00 69.51 123 VAL F O 1
ATOM 13928 N N . ASP D 1 124 ? 159.000 329.715 257.886 1.00 71.36 124 ASP F N 1
ATOM 13929 C CA . ASP D 1 124 ? 158.747 328.980 256.656 1.00 71.36 124 ASP F CA 1
ATOM 13930 C C . ASP D 1 124 ? 159.831 327.960 256.322 1.00 71.36 124 ASP F C 1
ATOM 13931 O O . ASP D 1 124 ? 159.507 326.890 255.827 1.00 71.36 124 ASP F O 1
ATOM 13940 N N . ASN D 1 125 ? 161.103 328.245 256.599 1.00 70.48 125 ASN F N 1
ATOM 13941 C CA . ASN D 1 125 ? 162.215 327.389 256.193 1.00 70.48 125 ASN F CA 1
ATOM 13942 C C . ASN D 1 125 ? 162.899 326.615 257.335 1.00 70.48 125 ASN F C 1
ATOM 13943 O O . ASN D 1 125 ? 163.690 325.719 257.057 1.00 70.48 125 ASN F O 1
ATOM 13954 N N . GLY D 1 126 ? 162.598 326.878 258.608 1.00 68.78 126 GLY F N 1
ATOM 13955 C CA . GLY D 1 126 ? 163.018 326.003 259.706 1.00 68.78 126 GLY F CA 1
ATOM 13956 C C . GLY D 1 126 ? 162.274 324.669 259.731 1.00 68.78 126 GLY F C 1
ATOM 13957 O O . GLY D 1 126 ? 161.277 324.502 259.045 1.00 68.78 126 GLY F O 1
ATOM 13961 N N . THR D 1 127 ? 162.732 323.705 260.520 1.00 69.24 127 THR F N 1
ATOM 13962 C CA . THR D 1 127 ? 162.092 322.383 260.683 1.00 69.24 127 THR F CA 1
ATOM 13963 C C . THR D 1 127 ? 160.904 322.435 261.644 1.00 69.24 127 THR F C 1
ATOM 13964 O O . THR D 1 127 ? 160.946 323.166 262.624 1.00 69.24 127 THR F O 1
ATOM 13975 N N . ALA D 1 128 ? 159.824 321.690 261.408 1.00 68.69 128 ALA F N 1
ATOM 13976 C CA . ALA D 1 128 ? 158.671 321.661 262.316 1.00 68.69 128 ALA F CA 1
ATOM 13977 C C . ALA D 1 128 ? 158.934 320.869 263.609 1.00 68.69 128 ALA F C 1
ATOM 13978 O O . ALA D 1 128 ? 159.505 319.788 263.571 1.00 68.69 128 ALA F O 1
ATOM 13985 N N . LEU D 1 129 ? 158.454 321.369 264.744 1.00 69.99 129 LEU F N 1
ATOM 13986 C CA . LEU D 1 129 ? 158.386 320.663 266.025 1.00 69.99 129 LEU F CA 1
ATOM 13987 C C . LEU D 1 129 ? 157.030 319.958 266.164 1.00 69.99 129 LEU F C 1
ATOM 13988 O O . LEU D 1 129 ? 155.985 320.576 265.995 1.00 69.99 129 LEU F O 1
ATOM 14004 N N . THR D 1 130 ? 157.039 318.662 266.462 1.00 74.67 130 THR F N 1
ATOM 14005 C CA . THR D 1 130 ? 155.856 317.775 266.390 1.00 74.67 130 THR F CA 1
ATOM 14006 C C . THR D 1 130 ? 154.886 317.845 267.582 1.00 74.67 130 THR F C 1
ATOM 14007 O O . THR D 1 130 ? 153.939 317.063 267.647 1.00 74.67 130 THR F O 1
ATOM 14018 N N . GLY D 1 131 ? 155.108 318.729 268.553 1.00 74.76 131 GLY F N 1
ATOM 14019 C CA . GLY D 1 131 ? 154.247 318.863 269.735 1.00 74.76 131 GLY F CA 1
ATOM 14020 C C . GLY D 1 131 ? 152.848 319.437 269.453 1.00 74.76 131 GLY F C 1
ATOM 14021 O O . GLY D 1 131 ? 152.491 319.751 268.320 1.00 74.76 131 GLY F O 1
ATOM 14025 N N . SER D 1 132 ? 152.057 319.637 270.506 1.00 74.58 132 SER F N 1
ATOM 14026 C CA . SER D 1 132 ? 150.684 320.166 270.440 1.00 74.58 132 SER F CA 1
ATOM 14027 C C . SER D 1 132 ? 150.478 321.337 271.408 1.00 74.58 132 SER F C 1
ATOM 14028 O O . SER D 1 132 ? 151.231 321.501 272.367 1.00 74.58 132 SER F O 1
ATOM 14036 N N . ALA D 1 133 ? 149.507 322.214 271.136 1.00 72.81 133 ALA F N 1
ATOM 14037 C CA . ALA D 1 133 ? 149.368 323.489 271.847 1.00 72.81 133 ALA F CA 1
ATOM 14038 C C . ALA D 1 133 ? 149.274 323.315 273.379 1.00 72.81 133 ALA F C 1
ATOM 14039 O O . ALA D 1 133 ? 148.510 322.468 273.852 1.00 72.81 133 ALA F O 1
ATOM 14046 N N . PRO D 1 134 ? 150.045 324.083 274.170 1.00 72.19 134 PRO F N 1
ATOM 14047 C CA . PRO D 1 134 ? 150.201 323.843 275.595 1.00 72.19 134 PRO F CA 1
ATOM 14048 C C . PRO D 1 134 ? 148.920 324.092 276.380 1.00 72.19 134 PRO F C 1
ATOM 14049 O O . PRO D 1 134 ? 148.176 325.026 276.105 1.00 72.19 134 PRO F O 1
ATOM 14060 N N . SER D 1 135 ? 148.680 323.263 277.389 1.00 73.17 135 SER F N 1
ATOM 14061 C CA . SER D 1 135 ? 147.504 323.359 278.262 1.00 73.17 135 SER F CA 1
ATOM 14062 C C . SER D 1 135 ? 147.818 323.927 279.654 1.00 73.17 135 SER F C 1
ATOM 14063 O O . SER D 1 135 ? 146.906 324.242 280.413 1.00 73.17 135 SER F O 1
ATOM 14071 N N . ASP D 1 136 ? 149.093 324.058 280.002 1.00 73.41 136 ASP F N 1
ATOM 14072 C CA . ASP D 1 136 ? 149.591 324.579 281.271 1.00 73.41 136 ASP F CA 1
ATOM 14073 C C . ASP D 1 136 ? 151.047 325.054 281.105 1.00 73.41 136 ASP F C 1
ATOM 14074 O O . ASP D 1 136 ? 151.666 324.904 280.051 1.00 73.41 136 ASP F O 1
ATOM 14083 N N . ALA D 1 137 ? 151.615 325.662 282.140 1.00 71.54 137 ALA F N 1
ATOM 14084 C CA . ALA D 1 137 ? 152.987 326.140 282.106 1.00 71.54 137 ALA F CA 1
ATOM 14085 C C . ALA D 1 137 ? 154.050 325.033 281.981 1.00 71.54 137 ALA F C 1
ATOM 14086 O O . ALA D 1 137 ? 155.162 325.315 281.559 1.00 71.54 137 ALA F O 1
ATOM 14093 N N . ASP D 1 138 ? 153.737 323.785 282.307 1.00 73.66 138 ASP F N 1
ATOM 14094 C CA . ASP D 1 138 ? 154.653 322.656 282.149 1.00 73.66 138 ASP F CA 1
ATOM 14095 C C . ASP D 1 138 ? 154.685 322.148 280.716 1.00 73.66 138 ASP F C 1
ATOM 14096 O O . ASP D 1 138 ? 155.756 321.836 280.220 1.00 73.66 138 ASP F O 1
ATOM 14105 N N . ASP D 1 139 ? 153.560 322.147 280.011 1.00 73.05 139 ASP F N 1
ATOM 14106 C CA . ASP D 1 139 ? 153.551 321.960 278.569 1.00 73.05 139 ASP F CA 1
ATOM 14107 C C . ASP D 1 139 ? 154.371 323.043 277.876 1.00 73.05 139 ASP F C 1
ATOM 14108 O O . ASP D 1 139 ? 155.203 322.731 277.037 1.00 73.05 139 ASP F O 1
ATOM 14117 N N . ALA D 1 140 ? 154.188 324.319 278.221 1.00 71.01 140 ALA F N 1
ATOM 14118 C CA . ALA D 1 140 ? 154.940 325.387 277.571 1.00 71.01 140 ALA F CA 1
ATOM 14119 C C . ALA D 1 140 ? 156.448 325.259 277.794 1.00 71.01 140 ALA F C 1
ATOM 14120 O O . ALA D 1 140 ? 157.230 325.366 276.855 1.00 71.01 140 ALA F O 1
ATOM 14127 N N . PHE D 1 141 ? 156.871 324.998 279.024 1.00 69.33 141 PHE F N 1
ATOM 14128 C CA . PHE D 1 141 ? 158.270 324.761 279.329 1.00 69.33 141 PHE F CA 1
ATOM 14129 C C . PHE D 1 141 ? 158.789 323.509 278.624 1.00 69.33 141 PHE F C 1
ATOM 14130 O O . PHE D 1 141 ? 159.887 323.526 278.086 1.00 69.33 141 PHE F O 1
ATOM 14147 N N . ASP D 1 142 ? 158.011 322.433 278.562 1.00 70.83 142 ASP F N 1
ATOM 14148 C CA . ASP D 1 142 ? 158.391 321.224 277.840 1.00 70.83 142 ASP F CA 1
ATOM 14149 C C . ASP D 1 142 ? 158.485 321.428 276.333 1.00 70.83 142 ASP F C 1
ATOM 14150 O O . ASP D 1 142 ? 159.372 320.847 275.729 1.00 70.83 142 ASP F O 1
ATOM 14159 N N . LEU D 1 143 ? 157.652 322.259 275.708 1.00 69.82 143 LEU F N 1
ATOM 14160 C CA . LEU D 1 143 ? 157.818 322.628 274.308 1.00 69.82 143 LEU F CA 1
ATOM 14161 C C . LEU D 1 143 ? 159.152 323.345 274.093 1.00 69.82 143 LEU F C 1
ATOM 14162 O O . LEU D 1 143 ? 159.885 322.977 273.184 1.00 69.82 143 LEU F O 1
ATOM 14178 N N . ILE D 1 144 ? 159.531 324.294 274.944 1.00 68.22 144 ILE F N 1
ATOM 14179 C CA . ILE D 1 144 ? 160.836 324.967 274.832 1.00 68.22 144 ILE F CA 1
ATOM 14180 C C . ILE D 1 144 ? 161.981 323.977 275.024 1.00 68.22 144 ILE F C 1
ATOM 14181 O O . ILE D 1 144 ? 162.885 323.933 274.197 1.00 68.22 144 ILE F O 1
ATOM 14197 N N . ALA D 1 145 ? 161.935 323.131 276.049 1.00 68.53 145 ALA F N 1
ATOM 14198 C CA . ALA D 1 145 ? 162.935 322.096 276.248 1.00 68.53 145 ALA F CA 1
ATOM 14199 C C . ALA D 1 145 ? 162.995 321.114 275.071 1.00 68.53 145 ALA F C 1
ATOM 14200 O O . ALA D 1 145 ? 164.074 320.705 274.655 1.00 68.53 145 ALA F O 1
ATOM 14207 N N . SER D 1 146 ? 161.852 320.775 274.487 1.00 69.15 146 SER F N 1
ATOM 14208 C CA . SER D 1 146 ? 161.747 319.868 273.353 1.00 69.15 146 SER F CA 1
ATOM 14209 C C . SER D 1 146 ? 162.377 320.440 272.083 1.00 69.15 146 SER F C 1
ATOM 14210 O O . SER D 1 146 ? 163.064 319.730 271.360 1.00 69.15 146 SER F O 1
ATOM 14218 N N . ALA D 1 147 ? 162.244 321.738 271.832 1.00 67.83 147 ALA F N 1
ATOM 14219 C CA . ALA D 1 147 ? 162.909 322.393 270.719 1.00 67.83 147 ALA F CA 1
ATOM 14220 C C . ALA D 1 147 ? 164.432 322.344 270.844 1.00 67.83 147 ALA F C 1
ATOM 14221 O O . ALA D 1 147 ? 165.126 321.998 269.898 1.00 67.83 147 ALA F O 1
ATOM 14228 N N . LEU D 1 148 ? 164.965 322.628 272.026 1.00 67.44 148 LEU F N 1
ATOM 14229 C CA . LEU D 1 148 ? 166.400 322.571 272.287 1.00 67.44 148 LEU F CA 1
ATOM 14230 C C . LEU D 1 148 ? 166.955 321.149 272.186 1.00 67.44 148 LEU F C 1
ATOM 14231 O O . LEU D 1 148 ? 168.090 320.984 271.754 1.00 67.44 148 LEU F O 1
ATOM 14247 N N . LYS D 1 149 ? 166.153 320.116 272.460 1.00 68.23 149 LYS F N 1
ATOM 14248 C CA . LYS D 1 149 ? 166.494 318.735 272.103 1.00 68.23 149 LYS F CA 1
ATOM 14249 C C . LYS D 1 149 ? 166.700 318.603 270.603 1.00 68.23 149 LYS F C 1
ATOM 14250 O O . LYS D 1 149 ? 167.741 318.121 270.189 1.00 68.23 149 LYS F O 1
ATOM 14269 N N . GLU D 1 150 ? 165.766 319.046 269.781 1.00 68.08 150 GLU F N 1
ATOM 14270 C CA . GLU D 1 150 ? 165.875 318.951 268.323 1.00 68.08 150 GLU F CA 1
ATOM 14271 C C . GLU D 1 150 ? 167.050 319.740 267.730 1.00 68.08 150 GLU F C 1
ATOM 14272 O O . GLU D 1 150 ? 167.641 319.285 266.760 1.00 68.08 150 GLU F O 1
ATOM 14284 N N . LEU D 1 151 ? 167.471 320.847 268.336 1.00 66.79 151 LEU F N 1
ATOM 14285 C CA . LEU D 1 151 ? 168.729 321.494 267.977 1.00 66.79 151 LEU F CA 1
ATOM 14286 C C . LEU D 1 151 ? 169.931 320.626 268.358 1.00 66.79 151 LEU F C 1
ATOM 14287 O O . LEU D 1 151 ? 170.808 320.397 267.537 1.00 66.79 151 LEU F O 1
ATOM 14303 N N . THR D 1 152 ? 169.997 320.085 269.572 1.00 67.21 152 THR F N 1
ATOM 14304 C CA . THR D 1 152 ? 171.119 319.222 269.984 1.00 67.21 152 THR F CA 1
ATOM 14305 C C . THR D 1 152 ? 171.198 317.946 269.159 1.00 67.21 152 THR F C 1
ATOM 14306 O O . THR D 1 152 ? 172.277 317.554 268.737 1.00 67.21 152 THR F O 1
ATOM 14317 N N . LYS D 1 153 ? 170.064 317.331 268.846 1.00 67.85 153 LYS F N 1
ATOM 14318 C CA . LYS D 1 153 ? 169.962 316.152 267.978 1.00 67.85 153 LYS F CA 1
ATOM 14319 C C . LYS D 1 153 ? 170.449 316.412 266.547 1.00 67.85 153 LYS F C 1
ATOM 14320 O O . LYS D 1 153 ? 170.968 315.518 265.892 1.00 67.85 153 LYS F O 1
ATOM 14339 N N . ALA D 1 154 ? 170.346 317.650 266.079 1.00 67.83 154 ALA F N 1
ATOM 14340 C CA . ALA D 1 154 ? 170.899 318.123 264.815 1.00 67.83 154 ALA F CA 1
ATOM 14341 C C . ALA D 1 154 ? 172.351 318.634 264.917 1.00 67.83 154 ALA F C 1
ATOM 14342 O O . ALA D 1 154 ? 172.847 319.253 263.988 1.00 67.83 154 ALA F O 1
ATOM 14349 N N . ASN D 1 155 ? 173.053 318.384 266.022 1.00 68.15 155 ASN F N 1
ATOM 14350 C CA . ASN D 1 155 ? 174.428 318.813 266.287 1.00 68.15 155 ASN F CA 1
ATOM 14351 C C . ASN D 1 155 ? 174.638 320.335 266.277 1.00 68.15 155 ASN F C 1
ATOM 14352 O O . ASN D 1 155 ? 175.758 320.809 266.106 1.00 68.15 155 ASN F O 1
ATOM 14363 N N . VAL D 1 156 ? 173.582 321.121 266.465 1.00 67.47 156 VAL F N 1
ATOM 14364 C CA . VAL D 1 156 ? 173.657 322.580 266.532 1.00 67.47 156 VAL F CA 1
ATOM 14365 C C . VAL D 1 156 ? 174.494 322.998 267.744 1.00 67.47 156 VAL F C 1
ATOM 14366 O O . VAL D 1 156 ? 174.298 322.422 268.817 1.00 67.47 156 VAL F O 1
ATOM 14379 N N . PRO D 1 157 ? 175.378 324.004 267.646 1.00 67.47 157 PRO F N 1
ATOM 14380 C CA . PRO D 1 157 ? 176.223 324.428 268.758 1.00 67.47 157 PRO F CA 1
ATOM 14381 C C . PRO D 1 157 ? 175.433 324.795 270.015 1.00 67.47 157 PRO F C 1
ATOM 14382 O O . PRO D 1 157 ? 174.321 325.313 269.946 1.00 67.47 157 PRO F O 1
ATOM 14393 N N . ASN D 1 158 ? 175.988 324.496 271.185 1.00 68.93 158 ASN F N 1
ATOM 14394 C CA . ASN D 1 158 ? 175.305 324.629 272.477 1.00 68.93 158 ASN F CA 1
ATOM 14395 C C . ASN D 1 158 ? 175.268 326.054 273.044 1.00 68.93 158 ASN F C 1
ATOM 14396 O O . ASN D 1 158 ? 174.481 326.333 273.942 1.00 68.93 158 ASN F O 1
ATOM 14407 N N . VAL D 1 159 ? 176.109 326.956 272.549 1.00 69.17 159 VAL F N 1
ATOM 14408 C CA . VAL D 1 159 ? 176.276 328.307 273.092 1.00 69.17 159 VAL F CA 1
ATOM 14409 C C . VAL D 1 159 ? 175.710 329.355 272.143 1.00 69.17 159 VAL F C 1
ATOM 14410 O O . VAL D 1 159 ? 175.972 329.325 270.945 1.00 69.17 159 VAL F O 1
ATOM 14423 N N . GLY D 1 160 ? 174.933 330.295 272.674 1.00 67.87 160 GLY F N 1
ATOM 14424 C CA . GLY D 1 160 ? 174.357 331.397 271.907 1.00 67.87 160 GLY F CA 1
ATOM 14425 C C . GLY D 1 160 ? 173.044 331.071 271.201 1.00 67.87 160 GLY F C 1
ATOM 14426 O O . GLY D 1 160 ? 172.590 331.862 270.390 1.00 67.87 160 GLY F O 1
ATOM 14430 N N . ARG D 1 161 ? 172.394 329.947 271.506 1.00 67.24 161 ARG F N 1
ATOM 14431 C CA . ARG D 1 161 ? 171.040 329.648 271.013 1.00 67.24 161 ARG F CA 1
ATOM 14432 C C . ARG D 1 161 ? 170.016 330.667 271.506 1.00 67.24 161 ARG F C 1
ATOM 14433 O O . ARG D 1 161 ? 170.086 331.119 272.643 1.00 67.24 161 ARG F O 1
ATOM 14454 N N . VAL D 1 162 ? 169.031 330.979 270.675 1.00 67.96 162 VAL F N 1
ATOM 14455 C CA . VAL D 1 162 ? 167.948 331.927 270.948 1.00 67.96 162 VAL F CA 1
ATOM 14456 C C . VAL D 1 162 ? 166.621 331.230 270.724 1.00 67.96 162 VAL F C 1
ATOM 14457 O O . VAL D 1 162 ? 166.473 330.484 269.763 1.00 67.96 162 VAL F O 1
ATOM 14470 N N . VAL D 1 163 ? 165.645 331.489 271.586 1.00 68.03 163 VAL F N 1
ATOM 14471 C CA . VAL D 1 163 ? 164.240 331.187 271.307 1.00 68.03 163 VAL F CA 1
ATOM 14472 C C . VAL D 1 163 ? 163.488 332.498 271.185 1.00 68.03 163 VAL F C 1
ATOM 14473 O O . VAL D 1 163 ? 163.525 333.293 272.111 1.00 68.03 163 VAL F O 1
ATOM 14486 N N . VAL D 1 164 ? 162.767 332.729 270.094 1.00 68.57 164 VAL F N 1
ATOM 14487 C CA . VAL D 1 164 ? 161.843 333.863 269.974 1.00 68.57 164 VAL F CA 1
ATOM 14488 C C . VAL D 1 164 ? 160.419 333.351 270.099 1.00 68.57 164 VAL F C 1
ATOM 14489 O O . VAL D 1 164 ? 160.041 332.460 269.353 1.00 68.57 164 VAL F O 1
ATOM 14502 N N . VAL D 1 165 ? 159.618 333.915 270.997 1.00 69.02 165 VAL F N 1
ATOM 14503 C CA . VAL D 1 165 ? 158.253 333.476 271.335 1.00 69.02 165 VAL F CA 1
ATOM 14504 C C . VAL D 1 165 ? 157.219 334.559 271.031 1.00 69.02 165 VAL F C 1
ATOM 14505 O O . VAL D 1 165 ? 157.527 335.744 271.128 1.00 69.02 165 VAL F O 1
ATOM 14518 N N . ASN D 1 166 ? 155.989 334.194 270.674 1.00 69.73 166 ASN F N 1
ATOM 14519 C CA . ASN D 1 166 ? 154.893 335.159 270.597 1.00 69.73 166 ASN F CA 1
ATOM 14520 C C . ASN D 1 166 ? 154.249 335.439 271.965 1.00 69.73 166 ASN F C 1
ATOM 14521 O O . ASN D 1 166 ? 154.526 334.758 272.947 1.00 69.73 166 ASN F O 1
ATOM 14532 N N . ALA D 1 167 ? 153.368 336.432 272.055 1.00 69.68 167 ALA F N 1
ATOM 14533 C CA . ALA D 1 167 ? 152.755 336.826 273.322 1.00 69.68 167 ALA F CA 1
ATOM 14534 C C . ALA D 1 167 ? 151.898 335.722 273.957 1.00 69.68 167 ALA F C 1
ATOM 14535 O O . ALA D 1 167 ? 151.954 335.524 275.165 1.00 69.68 167 ALA F O 1
ATOM 14542 N N . GLU D 1 168 ? 151.142 334.961 273.161 1.00 70.70 168 GLU F N 1
ATOM 14543 C CA . GLU D 1 168 ? 150.376 333.804 273.638 1.00 70.70 168 GLU F CA 1
ATOM 14544 C C . GLU D 1 168 ? 151.268 332.763 274.318 1.00 70.70 168 GLU F C 1
ATOM 14545 O O . GLU D 1 168 ? 150.911 332.231 275.359 1.00 70.70 168 GLU F O 1
ATOM 14557 N N . MET D 1 169 ? 152.461 332.519 273.787 1.00 70.87 169 MET F N 1
ATOM 14558 C CA . MET D 1 169 ? 153.450 331.629 274.385 1.00 70.87 169 MET F CA 1
ATOM 14559 C C . MET D 1 169 ? 154.122 332.233 275.626 1.00 70.87 169 MET F C 1
ATOM 14560 O O . MET D 1 169 ? 154.307 331.556 276.631 1.00 70.87 169 MET F O 1
ATOM 14574 N N . ALA D 1 170 ? 154.480 333.514 275.601 1.00 69.38 170 ALA F N 1
ATOM 14575 C CA . ALA D 1 170 ? 155.157 334.189 276.706 1.00 69.38 170 ALA F CA 1
ATOM 14576 C C . ALA D 1 170 ? 154.285 334.302 277.964 1.00 69.38 170 ALA F C 1
ATOM 14577 O O . ALA D 1 170 ? 154.794 334.269 279.076 1.00 69.38 170 ALA F O 1
ATOM 14584 N N . PHE D 1 171 ? 152.963 334.359 277.813 1.00 68.45 171 PHE F N 1
ATOM 14585 C CA . PHE D 1 171 ? 152.026 334.276 278.928 1.00 68.45 171 PHE F CA 1
ATOM 14586 C C . PHE D 1 171 ? 152.222 333.017 279.763 1.00 68.45 171 PHE F C 1
ATOM 14587 O O . PHE D 1 171 ? 152.205 333.100 280.984 1.00 68.45 171 PHE F O 1
ATOM 14604 N N . TRP D 1 172 ? 152.477 331.859 279.162 1.00 69.09 172 TRP F N 1
ATOM 14605 C CA . TRP D 1 172 ? 152.665 330.645 279.943 1.00 69.09 172 TRP F CA 1
ATOM 14606 C C . TRP D 1 172 ? 153.884 330.726 280.838 1.00 69.09 172 TRP F C 1
ATOM 14607 O O . TRP D 1 172 ? 153.805 330.333 281.993 1.00 69.09 172 TRP F O 1
ATOM 14628 N N . LEU D 1 173 ? 154.970 331.333 280.374 1.00 69.62 173 LEU F N 1
ATOM 14629 C CA . LEU D 1 173 ? 156.171 331.533 281.180 1.00 69.62 173 LEU F CA 1
ATOM 14630 C C . LEU D 1 173 ? 155.968 332.538 282.323 1.00 69.62 173 LEU F C 1
ATOM 14631 O O . LEU D 1 173 ? 156.762 332.554 283.254 1.00 69.62 173 LEU F O 1
ATOM 14647 N N . ARG D 1 174 ? 154.899 333.334 282.314 1.00 69.31 174 ARG F N 1
ATOM 14648 C CA . ARG D 1 174 ? 154.527 334.295 283.368 1.00 69.31 174 ARG F CA 1
ATOM 14649 C C . ARG D 1 174 ? 153.204 333.987 284.075 1.00 69.31 174 ARG F C 1
ATOM 14650 O O . ARG D 1 174 ? 152.775 334.758 284.916 1.00 69.31 174 ARG F O 1
ATOM 14671 N N . SER D 1 175 ? 152.566 332.870 283.771 1.00 70.54 175 SER F N 1
ATOM 14672 C CA . SER D 1 175 ? 151.316 332.423 284.399 1.00 70.54 175 SER F CA 1
ATOM 14673 C C . SER D 1 175 ? 151.520 331.923 285.832 1.00 70.54 175 SER F C 1
ATOM 14674 O O . SER D 1 175 ? 152.654 331.773 286.285 1.00 70.54 175 SER F O 1
ATOM 14682 N N . SER D 1 176 ? 150.453 331.626 286.574 1.00 71.96 176 SER F N 1
ATOM 14683 C CA . SER D 1 176 ? 150.556 331.154 287.956 1.00 71.96 176 SER F CA 1
ATOM 14684 C C . SER D 1 176 ? 151.318 329.832 288.079 1.00 71.96 176 SER F C 1
ATOM 14685 O O . SER D 1 176 ? 152.090 329.673 289.019 1.00 71.96 176 SER F O 1
ATOM 14693 N N . GLY D 1 177 ? 151.173 328.909 287.128 1.00 70.58 177 GLY F N 1
ATOM 14694 C CA . GLY D 1 177 ? 151.862 327.617 287.145 1.00 70.58 177 GLY F CA 1
ATOM 14695 C C . GLY D 1 177 ? 153.345 327.670 286.778 1.00 70.58 177 GLY F C 1
ATOM 14696 O O . GLY D 1 177 ? 154.039 326.667 286.877 1.00 70.58 177 GLY F O 1
ATOM 14700 N N . SER D 1 178 ? 153.851 328.814 286.329 1.00 70.46 178 SER F N 1
ATOM 14701 C CA . SER D 1 178 ? 155.212 328.935 285.812 1.00 70.46 178 SER F CA 1
ATOM 14702 C C . SER D 1 178 ? 156.291 328.654 286.858 1.00 70.46 178 SER F C 1
ATOM 14703 O O . SER D 1 178 ? 156.180 329.073 288.005 1.00 70.46 178 SER F O 1
ATOM 14711 N N . LYS D 1 179 ? 157.407 328.049 286.429 1.00 70.28 179 LYS F N 1
ATOM 14712 C CA . LYS D 1 179 ? 158.614 327.919 287.260 1.00 70.28 179 LYS F CA 1
ATOM 14713 C C . LYS D 1 179 ? 159.191 329.274 287.664 1.00 70.28 179 LYS F C 1
ATOM 14714 O O . LYS D 1 179 ? 159.900 329.353 288.657 1.00 70.28 179 LYS F O 1
ATOM 14733 N N . LEU D 1 180 ? 158.923 330.323 286.892 1.00 69.91 180 LEU F N 1
ATOM 14734 C CA . LEU D 1 180 ? 159.554 331.642 287.011 1.00 69.91 180 LEU F CA 1
ATOM 14735 C C . LEU D 1 180 ? 158.797 332.595 287.933 1.00 69.91 180 LEU F C 1
ATOM 14736 O O . LEU D 1 180 ? 159.384 333.486 288.524 1.00 69.91 180 LEU F O 1
ATOM 14752 N N . THR D 1 181 ? 157.497 332.395 288.112 1.00 71.43 181 THR F N 1
ATOM 14753 C CA . THR D 1 181 ? 156.652 333.212 288.991 1.00 71.43 181 THR F CA 1
ATOM 14754 C C . THR D 1 181 ? 156.588 332.620 290.399 1.00 71.43 181 THR F C 1
ATOM 14755 O O . THR D 1 181 ? 155.534 332.529 291.018 1.00 71.43 181 THR F O 1
ATOM 14766 N N . SER D 1 182 ? 157.736 332.190 290.916 1.00 71.37 182 SER F N 1
ATOM 14767 C CA . SER D 1 182 ? 157.918 331.676 292.271 1.00 71.37 182 SER F CA 1
ATOM 14768 C C . SER D 1 182 ? 159.379 331.782 292.664 1.00 71.37 182 SER F C 1
ATOM 14769 O O . SER D 1 182 ? 160.243 331.261 291.959 1.00 71.37 182 SER F O 1
ATOM 14777 N N . ALA D 1 183 ? 159.668 332.445 293.777 1.00 71.74 183 ALA F N 1
ATOM 14778 C CA . ALA D 1 183 ? 161.024 332.591 294.292 1.00 71.74 183 ALA F CA 1
ATOM 14779 C C . ALA D 1 183 ? 161.598 331.278 294.844 1.00 71.74 183 ALA F C 1
ATOM 14780 O O . ALA D 1 183 ? 162.759 331.230 295.220 1.00 71.74 183 ALA F O 1
ATOM 14787 N N . ASP D 1 184 ? 160.794 330.222 294.914 1.00 73.87 184 ASP F N 1
ATOM 14788 C CA . ASP D 1 184 ? 161.197 328.904 295.374 1.00 73.87 184 ASP F CA 1
ATOM 14789 C C . ASP D 1 184 ? 161.792 328.099 294.217 1.00 73.87 184 ASP F C 1
ATOM 14790 O O . ASP D 1 184 ? 162.930 327.653 294.266 1.00 73.87 184 ASP F O 1
ATOM 14799 N N . THR D 1 185 ? 161.032 327.919 293.137 1.00 71.81 185 THR F N 1
ATOM 14800 C CA . THR D 1 185 ? 161.431 327.085 292.006 1.00 71.81 185 THR F CA 1
ATOM 14801 C C . THR D 1 185 ? 162.419 327.757 291.073 1.00 71.81 185 THR F C 1
ATOM 14802 O O . THR D 1 185 ? 163.240 327.070 290.480 1.00 71.81 185 THR F O 1
ATOM 14813 N N . SER D 1 186 ? 162.356 329.074 290.918 1.00 71.10 186 SER F N 1
ATOM 14814 C CA . SER D 1 186 ? 163.448 329.845 290.326 1.00 71.10 186 SER F CA 1
ATOM 14815 C C . SER D 1 186 ? 164.363 330.348 291.442 1.00 71.10 186 SER F C 1
ATOM 14816 O O . SER D 1 186 ? 164.082 330.130 292.612 1.00 71.10 186 SER F O 1
ATOM 14824 N N . GLY D 1 187 ? 165.472 330.999 291.134 1.00 72.96 187 GLY F N 1
ATOM 14825 C CA . GLY D 1 187 ? 166.383 331.431 292.197 1.00 72.96 187 GLY F CA 1
ATOM 14826 C C . GLY D 1 187 ? 165.855 332.558 293.101 1.00 72.96 187 GLY F C 1
ATOM 14827 O O . GLY D 1 187 ? 166.311 332.691 294.231 1.00 72.96 187 GLY F O 1
ATOM 14831 N N . ASP D 1 188 ? 164.949 333.411 292.623 1.00 73.32 188 ASP F N 1
ATOM 14832 C CA . ASP D 1 188 ? 164.649 334.703 293.254 1.00 73.32 188 ASP F CA 1
ATOM 14833 C C . ASP D 1 188 ? 163.307 335.301 292.797 1.00 73.32 188 ASP F C 1
ATOM 14834 O O . ASP D 1 188 ? 162.641 334.797 291.901 1.00 73.32 188 ASP F O 1
ATOM 14843 N N . ALA D 1 189 ? 162.865 336.365 293.466 1.00 71.17 189 ALA F N 1
ATOM 14844 C CA . ALA D 1 189 ? 161.568 337.003 293.243 1.00 71.17 189 ALA F CA 1
ATOM 14845 C C . ALA D 1 189 ? 161.466 337.872 291.973 1.00 71.17 189 ALA F C 1
ATOM 14846 O O . ALA D 1 189 ? 160.375 338.342 291.663 1.00 71.17 189 ALA F O 1
ATOM 14853 N N . ALA D 1 190 ? 162.545 338.084 291.218 1.00 70.52 190 ALA F N 1
ATOM 14854 C CA . ALA D 1 190 ? 162.568 338.946 290.034 1.00 70.52 190 ALA F CA 1
ATOM 14855 C C . ALA D 1 190 ? 161.549 338.547 288.957 1.00 70.52 190 ALA F C 1
ATOM 14856 O O . ALA D 1 190 ? 160.922 339.406 288.346 1.00 70.52 190 ALA F O 1
ATOM 14863 N N . GLY D 1 191 ? 161.301 337.258 288.760 1.00 69.74 191 GLY F N 1
ATOM 14864 C CA . GLY D 1 191 ? 160.304 336.773 287.799 1.00 69.74 191 GLY F CA 1
ATOM 14865 C C . GLY D 1 191 ? 158.853 336.992 288.224 1.00 69.74 191 GLY F C 1
ATOM 14866 O O . GLY D 1 191 ? 157.965 337.054 287.385 1.00 69.74 191 GLY F O 1
ATOM 14870 N N . LEU D 1 192 ? 158.602 337.163 289.522 1.00 69.96 192 LEU F N 1
ATOM 14871 C CA . LEU D 1 192 ? 157.306 337.538 290.088 1.00 69.96 192 LEU F CA 1
ATOM 14872 C C . LEU D 1 192 ? 157.115 339.058 290.104 1.00 69.96 192 LEU F C 1
ATOM 14873 O O . LEU D 1 192 ? 156.075 339.549 289.694 1.00 69.96 192 LEU F O 1
ATOM 14889 N N . ARG D 1 193 ? 158.102 339.818 290.583 1.00 70.08 193 ARG F N 1
ATOM 14890 C CA . ARG D 1 193 ? 157.995 341.277 290.733 1.00 70.08 193 ARG F CA 1
ATOM 14891 C C . ARG D 1 193 ? 158.151 342.017 289.419 1.00 70.08 193 ARG F C 1
ATOM 14892 O O . ARG D 1 193 ? 157.219 342.679 288.990 1.00 70.08 193 ARG F O 1
ATOM 14913 N N . ALA D 1 194 ? 159.299 341.888 288.771 1.00 68.23 194 ALA F N 1
ATOM 14914 C CA . ALA D 1 194 ? 159.621 342.624 287.552 1.00 68.23 194 ALA F CA 1
ATOM 14915 C C . ALA D 1 194 ? 159.063 341.975 286.279 1.00 68.23 194 ALA F C 1
ATOM 14916 O O . ALA D 1 194 ? 159.000 342.612 285.235 1.00 68.23 194 ALA F O 1
ATOM 14923 N N . GLY D 1 195 ? 158.650 340.709 286.356 1.00 68.75 195 GLY F N 1
ATOM 14924 C CA . GLY D 1 195 ? 158.182 339.920 285.213 1.00 68.75 195 GLY F CA 1
ATOM 14925 C C . GLY D 1 195 ? 159.288 339.318 284.352 1.00 68.75 195 GLY F C 1
ATOM 14926 O O . GLY D 1 195 ? 159.025 338.854 283.254 1.00 68.75 195 GLY F O 1
ATOM 14930 N N . THR D 1 196 ? 160.535 339.335 284.799 1.00 68.99 196 THR F N 1
ATOM 14931 C CA . THR D 1 196 ? 161.669 338.903 283.977 1.00 68.99 196 THR F CA 1
ATOM 14932 C C . THR D 1 196 ? 161.605 337.409 283.678 1.00 68.99 196 THR F C 1
ATOM 14933 O O . THR D 1 196 ? 161.610 336.596 284.591 1.00 68.99 196 THR F O 1
ATOM 14944 N N . ILE D 1 197 ? 161.585 337.033 282.400 1.00 69.11 197 ILE F N 1
ATOM 14945 C CA . ILE D 1 197 ? 161.704 335.628 281.985 1.00 69.11 197 ILE F CA 1
ATOM 14946 C C . ILE D 1 197 ? 163.159 335.158 282.121 1.00 69.11 197 ILE F C 1
ATOM 14947 O O . ILE D 1 197 ? 163.418 334.190 282.829 1.00 69.11 197 ILE F O 1
ATOM 14963 N N . GLY D 1 198 ? 164.122 335.858 281.522 1.00 69.00 198 GLY F N 1
ATOM 14964 C CA . GLY D 1 198 ? 165.544 335.494 281.549 1.00 69.00 198 GLY F CA 1
ATOM 14965 C C . GLY D 1 198 ? 165.907 334.321 280.629 1.00 69.00 198 GLY F C 1
ATOM 14966 O O . GLY D 1 198 ? 165.108 333.884 279.810 1.00 69.00 198 GLY F O 1
ATOM 14970 N N . ASN D 1 199 ? 167.127 333.802 280.751 1.00 69.33 199 ASN F N 1
ATOM 14971 C CA . ASN D 1 199 ? 167.579 332.620 280.006 1.00 69.33 199 ASN F CA 1
ATOM 14972 C C . ASN D 1 199 ? 166.936 331.341 280.548 1.00 69.33 199 ASN F C 1
ATOM 14973 O O . ASN D 1 199 ? 166.778 331.203 281.759 1.00 69.33 199 ASN F O 1
ATOM 14984 N N . LEU D 1 200 ? 166.615 330.384 279.682 1.00 68.95 200 LEU F N 1
ATOM 14985 C CA . LEU D 1 200 ? 166.128 329.058 280.063 1.00 68.95 200 LEU F CA 1
ATOM 14986 C C . LEU D 1 200 ? 166.962 328.000 279.369 1.00 68.95 200 LEU F C 1
ATOM 14987 O O . LEU D 1 200 ? 167.137 328.067 278.161 1.00 68.95 200 LEU F O 1
ATOM 15003 N N . LEU D 1 201 ? 167.454 327.010 280.109 1.00 68.08 201 LEU F N 1
ATOM 15004 C CA . LEU D 1 201 ? 168.195 325.872 279.563 1.00 68.08 201 LEU F CA 1
ATOM 15005 C C . LEU D 1 201 ? 169.378 326.288 278.664 1.00 68.08 201 LEU F C 1
ATOM 15006 O O . LEU D 1 201 ? 169.666 325.667 277.648 1.00 68.08 201 LEU F O 1
ATOM 15022 N N . GLY D 1 202 ? 170.038 327.389 279.018 1.00 68.18 202 GLY F N 1
ATOM 15023 C CA . GLY D 1 202 ? 171.172 327.983 278.306 1.00 68.18 202 GLY F CA 1
ATOM 15024 C C . GLY D 1 202 ? 170.796 328.875 277.124 1.00 68.18 202 GLY F C 1
ATOM 15025 O O . GLY D 1 202 ? 171.639 329.617 276.637 1.00 68.18 202 GLY F O 1
ATOM 15029 N N . ALA D 1 203 ? 169.551 328.826 276.666 1.00 67.37 203 ALA F N 1
ATOM 15030 C CA . ALA D 1 203 ? 169.037 329.618 275.559 1.00 67.37 203 ALA F CA 1
ATOM 15031 C C . ALA D 1 203 ? 168.558 330.990 276.037 1.00 67.37 203 ALA F C 1
ATOM 15032 O O . ALA D 1 203 ? 167.855 331.091 277.040 1.00 67.37 203 ALA F O 1
ATOM 15039 N N . ARG D 1 204 ? 168.877 332.056 275.302 1.00 69.49 204 ARG F N 1
ATOM 15040 C CA . ARG D 1 204 ? 168.295 333.381 275.542 1.00 69.49 204 ARG F CA 1
ATOM 15041 C C . ARG D 1 204 ? 166.883 333.458 274.973 1.00 69.49 204 ARG F C 1
ATOM 15042 O O . ARG D 1 204 ? 166.692 333.320 273.774 1.00 69.49 204 ARG F O 1
ATOM 15063 N N . ILE D 1 205 ? 165.889 333.679 275.820 1.00 68.86 205 ILE F N 1
ATOM 15064 C CA . ILE D 1 205 ? 164.488 333.848 275.419 1.00 68.86 205 ILE F CA 1
ATOM 15065 C C . ILE D 1 205 ? 164.234 335.295 275.005 1.00 68.86 205 ILE F C 1
ATOM 15066 O O . ILE D 1 205 ? 164.642 336.215 275.703 1.00 68.86 205 ILE F O 1
ATOM 15082 N N . VAL D 1 206 ? 163.530 335.509 273.903 1.00 68.49 206 VAL F N 1
ATOM 15083 C CA . VAL D 1 206 ? 163.152 336.817 273.356 1.00 68.49 206 VAL F CA 1
ATOM 15084 C C . VAL D 1 206 ? 161.674 336.765 272.991 1.00 68.49 206 VAL F C 1
ATOM 15085 O O . VAL D 1 206 ? 161.201 335.721 272.566 1.00 68.49 206 VAL F O 1
ATOM 15098 N N . GLU D 1 207 ? 160.918 337.848 273.129 1.00 69.08 207 GLU F N 1
ATOM 15099 C CA . GLU D 1 207 ? 159.482 337.857 272.819 1.00 69.08 207 GLU F CA 1
ATOM 15100 C C . GLU D 1 207 ? 159.134 338.908 271.765 1.00 69.08 207 GLU F C 1
ATOM 15101 O O . GLU D 1 207 ? 159.696 339.999 271.751 1.00 69.08 207 GLU F O 1
ATOM 15113 N N . SER D 1 208 ? 158.223 338.570 270.853 1.00 70.80 208 SER F N 1
ATOM 15114 C CA . SER D 1 208 ? 157.899 339.391 269.694 1.00 70.80 208 SER F CA 1
ATOM 15115 C C . SER D 1 208 ? 156.455 339.245 269.234 1.00 70.80 208 SER F C 1
ATOM 15116 O O . SER D 1 208 ? 155.931 338.145 269.149 1.00 70.80 208 SER F O 1
ATOM 15124 N N . ASN D 1 209 ? 155.835 340.346 268.824 1.00 71.42 209 ASN F N 1
ATOM 15125 C CA . ASN D 1 209 ? 154.559 340.337 268.108 1.00 71.42 209 ASN F CA 1
ATOM 15126 C C . ASN D 1 209 ? 154.709 340.185 266.585 1.00 71.42 209 ASN F C 1
ATOM 15127 O O . ASN D 1 209 ? 153.694 340.126 265.899 1.00 71.42 209 ASN F O 1
ATOM 15138 N N . ASN D 1 210 ? 155.925 340.133 266.030 1.00 71.31 210 ASN F N 1
ATOM 15139 C CA . ASN D 1 210 ? 156.145 340.007 264.584 1.00 71.31 210 ASN F CA 1
ATOM 15140 C C . ASN D 1 210 ? 156.190 338.573 264.047 1.00 71.31 210 ASN F C 1
ATOM 15141 O O . ASN D 1 210 ? 156.267 338.394 262.837 1.00 71.31 210 ASN F O 1
ATOM 15152 N N . LEU D 1 211 ? 156.094 337.548 264.894 1.00 70.63 211 LEU F N 1
ATOM 15153 C CA . LEU D 1 211 ? 155.776 336.191 264.429 1.00 70.63 211 LEU F CA 1
ATOM 15154 C C . LEU D 1 211 ? 154.394 336.161 263.759 1.00 70.63 211 LEU F C 1
ATOM 15155 O O . LEU D 1 211 ? 153.566 337.032 264.003 1.00 70.63 211 LEU F O 1
ATOM 15171 N N . ARG D 1 212 ? 154.130 335.194 262.884 1.00 72.26 212 ARG F N 1
ATOM 15172 C CA . ARG D 1 212 ? 152.927 335.198 262.039 1.00 72.26 212 ARG F CA 1
ATOM 15173 C C . ARG D 1 212 ? 151.650 334.913 262.812 1.00 72.26 212 ARG F C 1
ATOM 15174 O O . ARG D 1 212 ? 150.625 335.526 262.543 1.00 72.26 212 ARG F O 1
ATOM 15195 N N . ASP D 1 213 ? 151.693 333.990 263.759 1.00 73.60 213 ASP F N 1
ATOM 15196 C CA . ASP D 1 213 ? 150.558 333.653 264.607 1.00 73.60 213 ASP F CA 1
ATOM 15197 C C . ASP D 1 213 ? 150.478 334.595 265.813 1.00 73.60 213 ASP F C 1
ATOM 15198 O O . ASP D 1 213 ? 151.448 334.773 266.550 1.00 73.60 213 ASP F O 1
ATOM 15207 N N . THR D 1 214 ? 149.311 335.192 266.024 1.00 73.37 214 THR F N 1
ATOM 15208 C CA . THR D 1 214 ? 149.028 336.099 267.134 1.00 73.37 214 THR F CA 1
ATOM 15209 C C . THR D 1 214 ? 148.000 335.558 268.123 1.00 73.37 214 THR F C 1
ATOM 15210 O O . THR D 1 214 ? 147.860 336.151 269.185 1.00 73.37 214 THR F O 1
ATOM 15221 N N . ASP D 1 215 ? 147.309 334.447 267.860 1.00 74.69 215 ASP F N 1
ATOM 15222 C CA . ASP D 1 215 ? 146.262 333.952 268.764 1.00 74.69 215 ASP F CA 1
ATOM 15223 C C . ASP D 1 215 ? 146.343 332.465 269.117 1.00 74.69 215 ASP F C 1
ATOM 15224 O O . ASP D 1 215 ? 145.654 332.035 270.035 1.00 74.69 215 ASP F O 1
ATOM 15233 N N . ASP D 1 216 ? 147.249 331.698 268.520 1.00 73.06 216 ASP F N 1
ATOM 15234 C CA . ASP D 1 216 ? 147.784 330.467 269.106 1.00 73.06 216 ASP F CA 1
ATOM 15235 C C . ASP D 1 216 ? 149.260 330.659 269.457 1.00 73.06 216 ASP F C 1
ATOM 15236 O O . ASP D 1 216 ? 149.918 331.578 268.981 1.00 73.06 216 ASP F O 1
ATOM 15245 N N . GLU D 1 217 ? 149.812 329.801 270.305 1.00 71.86 217 GLU F N 1
ATOM 15246 C CA . GLU D 1 217 ? 151.218 329.820 270.670 1.00 71.86 217 GLU F CA 1
ATOM 15247 C C . GLU D 1 217 ? 152.100 329.510 269.458 1.00 71.86 217 GLU F C 1
ATOM 15248 O O . GLU D 1 217 ? 151.827 328.595 268.690 1.00 71.86 217 GLU F O 1
ATOM 15260 N N . GLN D 1 218 ? 153.178 330.257 269.269 1.00 70.43 218 GLN F N 1
ATOM 15261 C CA . GLN D 1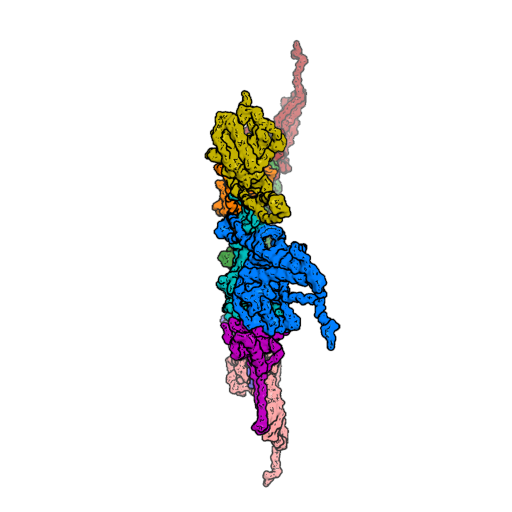 218 ? 154.153 330.027 268.218 1.00 70.43 218 GLN F CA 1
ATOM 15262 C C . GLN D 1 218 ? 155.506 330.504 268.721 1.00 70.43 218 GLN F C 1
ATOM 15263 O O . GLN D 1 218 ? 155.598 331.515 269.413 1.00 70.43 218 GLN F O 1
ATOM 15277 N N . PHE D 1 219 ? 156.567 329.796 268.370 1.00 68.51 219 PHE F N 1
ATOM 15278 C CA . PHE D 1 219 ? 157.928 330.218 268.651 1.00 68.51 219 PHE F CA 1
ATOM 15279 C C . PHE D 1 219 ? 158.884 329.598 267.644 1.00 68.51 219 PHE F C 1
ATOM 15280 O O . PHE D 1 219 ? 158.559 328.624 266.976 1.00 68.51 219 PHE F O 1
ATOM 15297 N N . VAL D 1 220 ? 160.075 330.163 267.544 1.00 68.36 220 VAL F N 1
ATOM 15298 C CA . VAL D 1 220 ? 161.192 329.607 266.794 1.00 68.36 220 VAL F CA 1
ATOM 15299 C C . VAL D 1 220 ? 162.390 329.485 267.718 1.00 68.36 220 VAL F C 1
ATOM 15300 O O . VAL D 1 220 ? 162.661 330.394 268.488 1.00 68.36 220 VAL F O 1
ATOM 15313 N N . ALA D 1 221 ? 163.103 328.373 267.671 1.00 67.07 221 ALA F N 1
ATOM 15314 C CA . ALA D 1 221 ? 164.359 328.162 268.374 1.00 67.07 221 ALA F CA 1
ATOM 15315 C C . ALA D 1 221 ? 165.466 327.952 267.352 1.00 67.07 221 ALA F C 1
ATOM 15316 O O . ALA D 1 221 ? 165.305 327.165 266.427 1.00 67.07 221 ALA F O 1
ATOM 15323 N N . PHE D 1 222 ? 166.582 328.649 267.475 1.00 66.68 222 PHE F N 1
ATOM 15324 C CA . PHE D 1 222 ? 167.639 328.590 266.480 1.00 66.68 222 PHE F CA 1
ATOM 15325 C C . PHE D 1 222 ? 168.994 328.983 267.037 1.00 66.68 222 PHE F C 1
ATOM 15326 O O . PHE D 1 222 ? 169.105 329.618 268.080 1.00 66.68 222 PHE F O 1
ATOM 15343 N N . HIS D 1 223 ? 170.047 328.622 266.321 1.00 67.71 223 HIS F N 1
ATOM 15344 C CA . HIS D 1 223 ? 171.365 329.203 266.522 1.00 67.71 223 HIS F CA 1
ATOM 15345 C C . HIS D 1 223 ? 171.564 330.362 265.542 1.00 67.71 223 HIS F C 1
ATOM 15346 O O . HIS D 1 223 ? 171.233 330.188 264.373 1.00 67.71 223 HIS F O 1
ATOM 15360 N N . PRO D 1 224 ? 172.100 331.522 265.948 1.00 68.76 224 PRO F N 1
ATOM 15361 C CA . PRO D 1 224 ? 172.311 332.669 265.076 1.00 68.76 224 PRO F CA 1
ATOM 15362 C C . PRO D 1 224 ? 173.002 332.344 263.757 1.00 68.76 224 PRO F C 1
ATOM 15363 O O . PRO D 1 224 ? 172.566 332.815 262.717 1.00 68.76 224 PRO F O 1
ATOM 15374 N N . SER D 1 225 ? 174.030 331.498 263.761 1.00 68.66 225 SER F N 1
ATOM 15375 C CA . SER D 1 225 ? 174.752 331.107 262.550 1.00 68.66 225 SER F CA 1
ATOM 15376 C C . SER D 1 225 ? 173.923 330.285 261.561 1.00 68.66 225 SER F C 1
ATOM 15377 O O . SER D 1 225 ? 174.344 330.117 260.423 1.00 68.66 225 SER F O 1
ATOM 15385 N N . ALA D 1 226 ? 172.745 329.784 261.936 1.00 67.89 226 ALA F N 1
ATOM 15386 C CA . ALA D 1 226 ? 171.864 329.042 261.044 1.00 67.89 226 ALA F CA 1
ATOM 15387 C C . ALA D 1 226 ? 171.232 329.898 259.950 1.00 67.89 226 ALA F C 1
ATOM 15388 O O . ALA D 1 226 ? 170.863 329.365 258.906 1.00 67.89 226 ALA F O 1
ATOM 15395 N N . ALA D 1 227 ? 171.085 331.201 260.160 1.00 69.41 227 ALA F N 1
ATOM 15396 C CA . ALA D 1 227 ? 170.384 332.086 259.245 1.00 69.41 227 ALA F CA 1
ATOM 15397 C C . ALA D 1 227 ? 171.117 333.405 259.065 1.00 69.41 227 ALA F C 1
ATOM 15398 O O . ALA D 1 227 ? 171.499 334.032 260.040 1.00 69.41 227 ALA F O 1
ATOM 15405 N N . ALA D 1 228 ? 171.206 333.882 257.833 1.00 69.38 228 ALA F N 1
ATOM 15406 C CA . ALA D 1 228 ? 171.894 335.110 257.486 1.00 69.38 228 ALA F CA 1
ATOM 15407 C C . ALA D 1 228 ? 170.931 336.155 256.950 1.00 69.38 228 ALA F C 1
ATOM 15408 O O . ALA D 1 228 ? 169.946 335.825 256.298 1.00 69.38 228 ALA F O 1
ATOM 15415 N N . TYR D 1 229 ? 171.253 337.424 257.165 1.00 68.77 229 TYR F N 1
ATOM 15416 C CA . TYR D 1 229 ? 170.554 338.554 256.566 1.00 68.77 229 TYR F CA 1
ATOM 15417 C C . TYR D 1 229 ? 171.525 339.694 256.285 1.00 68.77 229 TYR F C 1
ATOM 15418 O O . TYR D 1 229 ? 172.426 339.943 257.080 1.00 68.77 229 TYR F O 1
ATOM 15436 N N . VAL D 1 230 ? 171.328 340.410 255.183 1.00 69.23 230 VAL F N 1
ATOM 15437 C CA . VAL D 1 230 ? 172.124 341.582 254.820 1.00 69.23 230 VAL F CA 1
ATOM 15438 C C . VAL D 1 230 ? 171.221 342.728 254.408 1.00 69.23 230 VAL F C 1
ATOM 15439 O O . VAL D 1 230 ? 170.329 342.554 253.583 1.00 69.23 230 VAL F O 1
ATOM 15452 N N . SER D 1 231 ? 171.486 343.922 254.928 1.00 69.09 231 SER F N 1
ATOM 15453 C CA . SER D 1 231 ? 170.940 345.164 254.384 1.00 69.09 231 SER F CA 1
ATOM 15454 C C . SER D 1 231 ? 171.990 345.844 253.507 1.00 69.09 231 SER F C 1
ATOM 15455 O O . SER D 1 231 ? 173.097 346.136 253.955 1.00 69.09 231 SER F O 1
ATOM 15463 N N . GLN D 1 232 ? 171.651 346.052 252.236 1.00 68.24 232 GLN F N 1
ATOM 15464 C CA . GLN D 1 232 ? 172.562 346.553 251.215 1.00 68.24 232 GLN F CA 1
ATOM 15465 C C . GLN D 1 232 ? 172.423 348.055 250.973 1.00 68.24 232 GLN F C 1
ATOM 15466 O O . GLN D 1 232 ? 173.420 348.766 250.929 1.00 68.24 232 GLN F O 1
ATOM 15480 N N . ILE D 1 233 ? 171.191 348.539 250.834 1.00 68.96 233 ILE F N 1
ATOM 15481 C CA . ILE D 1 233 ? 170.863 349.954 250.684 1.00 68.96 233 ILE F CA 1
ATOM 15482 C C . ILE D 1 233 ? 169.758 350.278 251.664 1.00 68.96 233 ILE F C 1
ATOM 15483 O O . ILE D 1 233 ? 168.766 349.567 251.704 1.00 68.96 233 ILE F O 1
ATOM 15499 N N . ASP D 1 234 ? 169.868 351.385 252.378 1.00 72.05 234 ASP F N 1
ATOM 15500 C CA . ASP D 1 234 ? 168.810 351.913 253.230 1.00 72.05 234 ASP F CA 1
ATOM 15501 C C . ASP D 1 234 ? 168.835 353.442 253.164 1.00 72.05 234 ASP F C 1
ATOM 15502 O O . ASP D 1 234 ? 169.737 354.059 253.720 1.00 72.05 234 ASP F O 1
ATOM 15511 N N . THR D 1 235 ? 167.916 354.071 252.436 1.00 71.21 235 THR F N 1
ATOM 15512 C CA . THR D 1 235 ? 167.949 355.521 252.170 1.00 71.21 235 THR F CA 1
ATOM 15513 C C . THR D 1 235 ? 166.576 356.166 252.195 1.00 71.21 235 THR F C 1
ATOM 15514 O O . THR D 1 235 ? 165.584 355.542 251.843 1.00 71.21 235 THR F O 1
ATOM 15525 N N . VAL D 1 236 ? 166.545 357.441 252.573 1.00 70.05 236 VAL F N 1
ATOM 15526 C CA . VAL D 1 236 ? 165.365 358.309 252.620 1.00 70.05 236 VAL F CA 1
ATOM 15527 C C . VAL D 1 236 ? 165.669 359.634 251.924 1.00 70.05 236 VAL F C 1
ATOM 15528 O O . VAL D 1 236 ? 166.788 360.138 251.978 1.00 70.05 236 VAL F O 1
ATOM 15541 N N . GLU D 1 237 ? 164.677 360.191 251.239 1.00 71.17 237 GLU F N 1
ATOM 15542 C CA . GLU D 1 237 ? 164.807 361.312 250.326 1.00 71.17 237 GLU F CA 1
ATOM 15543 C C . GLU D 1 237 ? 163.576 362.218 250.366 1.00 71.17 237 GLU F C 1
ATOM 15544 O O . GLU D 1 237 ? 162.443 361.743 250.365 1.00 71.17 237 GLU F O 1
ATOM 15556 N N . ALA D 1 238 ? 163.800 363.526 250.333 1.00 70.02 238 ALA F N 1
ATOM 15557 C CA . ALA D 1 238 ? 162.768 364.543 250.227 1.00 70.02 238 ALA F CA 1
ATOM 15558 C C . ALA D 1 238 ? 162.782 365.215 248.852 1.00 70.02 238 ALA F C 1
ATOM 15559 O O . ALA D 1 238 ? 163.824 365.564 248.338 1.00 70.02 238 ALA F O 1
ATOM 15566 N N . LEU D 1 239 ? 161.620 365.401 248.263 1.00 70.67 239 LEU F N 1
ATOM 15567 C CA . LEU D 1 239 ? 161.371 366.024 246.972 1.00 70.67 239 LEU F CA 1
ATOM 15568 C C . LEU D 1 239 ? 160.172 366.967 247.050 1.00 70.67 239 LEU F C 1
ATOM 15569 O O . LEU D 1 239 ? 159.427 366.984 248.023 1.00 70.67 239 LEU F O 1
ATOM 15585 N N . ARG D 1 240 ? 159.945 367.713 245.982 1.00 71.99 240 ARG F N 1
ATOM 15586 C CA . ARG D 1 240 ? 158.717 368.450 245.711 1.00 71.99 240 ARG F CA 1
ATOM 15587 C C . ARG D 1 240 ? 157.932 367.712 244.633 1.00 71.99 240 ARG F C 1
ATOM 15588 O O . ARG D 1 240 ? 158.504 367.290 243.639 1.00 71.99 240 ARG F O 1
ATOM 15609 N N . ASP D 1 241 ? 156.640 367.518 244.823 1.00 73.68 241 ASP F N 1
ATOM 15610 C CA . ASP D 1 241 ? 155.772 366.873 243.845 1.00 73.68 241 ASP F CA 1
ATOM 15611 C C . ASP D 1 241 ? 155.673 367.700 242.551 1.00 73.68 241 ASP F C 1
ATOM 15612 O O . ASP D 1 241 ? 155.542 368.921 242.584 1.00 73.68 241 ASP F O 1
ATOM 15621 N N . GLN D 1 242 ? 155.691 367.049 241.393 1.00 75.79 242 GLN F N 1
ATOM 15622 C CA . GLN D 1 242 ? 155.440 367.669 240.099 1.00 75.79 242 GLN F CA 1
ATOM 15623 C C . GLN D 1 242 ? 153.966 367.997 239.840 1.00 75.79 242 GLN F C 1
ATOM 15624 O O . GLN D 1 242 ? 153.679 368.981 239.162 1.00 75.79 242 GLN F O 1
ATOM 15638 N N . ASP D 1 243 ? 153.023 367.238 240.377 1.00 76.25 243 ASP F N 1
ATOM 15639 C CA . ASP D 1 243 ? 151.596 367.425 240.088 1.00 76.25 243 ASP F CA 1
ATOM 15640 C C . ASP D 1 243 ? 150.896 368.409 241.033 1.00 76.25 243 ASP F C 1
ATOM 15641 O O . ASP D 1 243 ? 149.794 368.857 240.737 1.00 76.25 243 ASP F O 1
ATOM 15650 N N . SER D 1 244 ? 151.512 368.764 242.159 1.00 73.23 244 SER F N 1
ATOM 15651 C CA . SER D 1 244 ? 150.911 369.580 243.208 1.00 73.23 244 SER F CA 1
ATOM 15652 C C . SER D 1 244 ? 151.949 370.301 244.059 1.00 73.23 244 SER F C 1
ATOM 15653 O O . SER D 1 244 ? 153.109 369.910 244.109 1.00 73.23 244 SER F O 1
ATOM 15661 N N . PHE D 1 245 ? 151.534 371.329 244.785 1.00 70.95 245 PHE F N 1
ATOM 15662 C CA . PHE D 1 245 ? 152.328 371.962 245.833 1.00 70.95 245 PHE F CA 1
ATOM 15663 C C . PHE D 1 245 ? 152.366 371.048 247.063 1.00 70.95 245 PHE F C 1
ATOM 15664 O O . PHE D 1 245 ? 151.644 371.257 248.025 1.00 70.95 245 PHE F O 1
ATOM 15681 N N . SER D 1 246 ? 153.161 369.989 247.010 1.00 71.82 246 SER F N 1
ATOM 15682 C CA . SER D 1 246 ? 153.370 369.035 248.090 1.00 71.82 246 SER F CA 1
ATOM 15683 C C . SER D 1 246 ? 154.840 368.750 248.237 1.00 71.82 246 SER F C 1
ATOM 15684 O O . SER D 1 246 ? 155.543 368.638 247.237 1.00 71.82 246 SER F O 1
ATOM 15692 N N . ASP D 1 247 ? 155.299 368.521 249.458 1.00 72.71 247 ASP F N 1
ATOM 15693 C CA . ASP D 1 247 ? 156.496 367.713 249.623 1.00 72.71 247 ASP F CA 1
ATOM 15694 C C . ASP D 1 247 ? 156.185 366.257 249.295 1.00 72.71 247 ASP F C 1
ATOM 15695 O O . ASP D 1 247 ? 155.060 365.792 249.433 1.00 72.71 247 ASP F O 1
ATOM 15704 N N . ARG D 1 248 ? 157.208 365.518 248.896 1.00 70.39 248 ARG F N 1
ATOM 15705 C CA . ARG D 1 248 ? 157.179 364.080 248.681 1.00 70.39 248 ARG F CA 1
ATOM 15706 C C . ARG D 1 248 ? 158.316 363.473 249.476 1.00 70.39 248 ARG F C 1
ATOM 15707 O O . ARG D 1 248 ? 159.447 363.922 249.347 1.00 70.39 248 ARG F O 1
ATOM 15728 N N . ILE D 1 249 ? 158.007 362.514 250.329 1.00 69.86 249 ILE F N 1
ATOM 15729 C CA . ILE D 1 249 ? 158.989 361.776 251.106 1.00 69.86 249 ILE F CA 1
ATOM 15730 C C . ILE D 1 249 ? 158.996 360.365 250.570 1.00 69.86 249 ILE F C 1
ATOM 15731 O O . ILE D 1 249 ? 157.952 359.723 250.508 1.00 69.86 249 ILE F O 1
ATOM 15747 N N . ARG D 1 250 ? 160.164 359.862 250.204 1.00 69.45 250 ARG F N 1
ATOM 15748 C CA . ARG D 1 250 ? 160.311 358.477 249.783 1.00 69.45 250 ARG F CA 1
ATOM 15749 C C . ARG D 1 250 ? 161.537 357.829 250.374 1.00 69.45 250 ARG F C 1
ATOM 15750 O O . ARG D 1 250 ? 162.509 358.499 250.685 1.00 69.45 250 ARG F O 1
ATOM 15771 N N . ALA D 1 251 ? 161.498 356.523 250.542 1.00 68.65 251 ALA F N 1
ATOM 15772 C CA . ALA D 1 251 ? 162.593 355.745 251.082 1.00 68.65 251 ALA F CA 1
ATOM 15773 C C . ALA D 1 251 ? 162.651 354.369 250.438 1.00 68.65 251 ALA F C 1
ATOM 15774 O O . ALA D 1 251 ? 161.626 353.822 250.046 1.00 68.65 251 ALA F O 1
ATOM 15781 N N . LEU D 1 252 ? 163.849 353.816 250.346 1.00 68.67 252 LEU F N 1
ATOM 15782 C CA . LEU D 1 252 ? 164.136 352.527 249.735 1.00 68.67 252 LEU F CA 1
ATOM 15783 C C . LEU D 1 252 ? 164.979 351.686 250.682 1.00 68.67 252 LEU F C 1
ATOM 15784 O O . LEU D 1 252 ? 166.041 352.125 251.114 1.00 68.67 252 LEU F O 1
ATOM 15800 N N . HIS D 1 253 ? 164.556 350.455 250.938 1.00 68.28 253 HIS F N 1
ATOM 15801 C CA . HIS D 1 253 ? 165.360 349.442 251.601 1.00 68.28 253 HIS F CA 1
ATOM 15802 C C . HIS D 1 253 ? 165.605 348.268 250.654 1.00 68.28 253 HIS F C 1
ATOM 15803 O O . HIS D 1 253 ? 164.660 347.695 250.124 1.00 68.28 253 HIS F O 1
ATOM 15817 N N . VAL D 1 254 ? 166.862 347.904 250.437 1.00 68.54 254 VAL F N 1
ATOM 15818 C CA . VAL D 1 254 ? 167.289 346.757 249.623 1.00 68.54 254 VAL F CA 1
ATOM 15819 C C . VAL D 1 254 ? 168.042 345.784 250.513 1.00 68.54 254 VAL F C 1
ATOM 15820 O O . VAL D 1 254 ? 169.007 346.169 251.169 1.00 68.54 254 VAL F O 1
ATOM 15833 N N . TYR D 1 255 ? 167.610 344.535 250.546 1.00 68.88 255 TYR F N 1
ATOM 15834 C CA . TYR D 1 255 ? 168.066 343.553 251.514 1.00 68.88 255 TYR F CA 1
ATOM 15835 C C . TYR D 1 255 ? 167.866 342.121 251.018 1.00 68.88 255 TYR F C 1
ATOM 15836 O O . TYR D 1 255 ? 167.233 341.864 250.002 1.00 68.88 255 TYR F O 1
ATOM 15854 N N . GLY D 1 256 ? 168.417 341.156 251.731 1.00 68.53 256 GLY F N 1
ATOM 15855 C CA . GLY D 1 256 ? 168.058 339.760 251.559 1.00 68.53 256 GLY F CA 1
ATOM 15856 C C . GLY D 1 256 ? 168.443 338.921 252.753 1.00 68.53 256 GLY F C 1
ATOM 15857 O O . GLY D 1 256 ? 169.221 339.352 253.592 1.00 68.53 256 GLY F O 1
ATOM 15861 N N . GLY D 1 257 ? 167.906 337.716 252.836 1.00 68.17 257 GLY F N 1
ATOM 15862 C CA . GLY D 1 257 ? 168.192 336.775 253.904 1.00 68.17 257 GLY F CA 1
ATOM 15863 C C . GLY D 1 257 ? 167.956 335.339 253.484 1.00 68.17 257 GLY F C 1
ATOM 15864 O O . GLY D 1 257 ? 167.207 335.077 252.549 1.00 68.17 257 GLY F O 1
ATOM 15868 N N . LYS D 1 258 ? 168.628 334.407 254.145 1.00 68.75 258 LYS F N 1
ATOM 15869 C CA . LYS D 1 258 ? 168.562 332.981 253.845 1.00 68.75 258 LYS F CA 1
ATOM 15870 C C . LYS D 1 258 ? 168.704 332.190 255.137 1.00 68.75 258 LYS F C 1
ATOM 15871 O O . LYS D 1 258 ? 169.592 332.486 255.928 1.00 68.75 258 LYS F O 1
ATOM 15890 N N . VAL D 1 259 ? 167.905 331.146 255.351 1.00 68.81 259 VAL F N 1
ATOM 15891 C CA . VAL D 1 259 ? 168.294 330.104 256.314 1.00 68.81 259 VAL F CA 1
ATOM 15892 C C . VAL D 1 259 ? 169.358 329.258 255.633 1.00 68.81 259 VAL F C 1
ATOM 15893 O O . VAL D 1 259 ? 169.101 328.528 254.691 1.00 68.81 259 VAL F O 1
ATOM 15906 N N . VAL D 1 260 ? 170.632 329.529 255.960 1.00 69.06 260 VAL F N 1
ATOM 15907 C CA . VAL D 1 260 ? 171.791 328.855 255.308 1.00 69.06 260 VAL F CA 1
ATOM 15908 C C . VAL D 1 260 ? 171.722 327.387 255.719 1.00 69.06 260 VAL F C 1
ATOM 15909 O O . VAL D 1 260 ? 171.902 326.535 254.824 1.00 69.06 260 VAL F O 1
ATOM 15922 N N . ARG D 1 261 ? 171.464 327.113 257.002 1.00 69.30 261 ARG F N 1
ATOM 15923 C CA . ARG D 1 261 ? 171.307 325.736 257.540 1.00 69.30 261 ARG F CA 1
ATOM 15924 C C . ARG D 1 261 ? 169.838 325.610 257.985 1.00 69.30 261 ARG F C 1
ATOM 15925 O O . ARG D 1 261 ? 169.472 326.316 258.946 1.00 69.30 261 ARG F O 1
ATOM 15946 N N . PRO D 1 262 ? 168.960 324.798 257.342 1.00 68.30 262 PRO F N 1
ATOM 15947 C CA . PRO D 1 262 ? 167.575 324.613 257.811 1.00 68.30 262 PRO F CA 1
ATOM 15948 C C . PRO D 1 262 ? 167.390 323.794 259.100 1.00 68.30 262 PRO F C 1
ATOM 15949 O O . PRO D 1 262 ? 166.399 324.049 259.751 1.00 68.30 262 PRO F O 1
ATOM 15960 N N . THR D 1 263 ? 168.284 322.835 259.409 1.00 69.07 263 THR F N 1
ATOM 15961 C CA . THR D 1 263 ? 168.194 322.045 260.650 1.00 69.07 263 THR F CA 1
ATOM 15962 C C . THR D 1 263 ? 168.648 322.808 261.898 1.00 69.07 263 THR F C 1
ATOM 15963 O O . THR D 1 263 ? 168.391 322.369 263.010 1.00 69.07 263 THR F O 1
ATOM 15974 N N . GLY D 1 264 ? 169.273 323.972 261.745 1.00 67.90 264 GLY F N 1
ATOM 15975 C CA . GLY D 1 264 ? 169.604 324.890 262.824 1.00 67.90 264 GLY F CA 1
ATOM 15976 C C . GLY D 1 264 ? 168.454 325.767 263.285 1.00 67.90 264 GLY F C 1
ATOM 15977 O O . GLY D 1 264 ? 168.665 326.587 264.166 1.00 67.90 264 GLY F O 1
ATOM 15981 N N . VAL D 1 265 ? 167.269 325.619 262.701 1.00 67.04 265 VAL F N 1
ATOM 15982 C CA . VAL D 1 265 ? 166.047 326.340 263.048 1.00 67.04 265 VAL F CA 1
ATOM 15983 C C . VAL D 1 265 ? 164.940 325.328 263.315 1.00 67.04 265 VAL F C 1
ATOM 15984 O O . VAL D 1 265 ? 164.656 324.464 262.488 1.00 67.04 265 VAL F O 1
ATOM 15997 N N . VAL D 1 266 ? 164.279 325.442 264.457 1.00 67.24 266 VAL F N 1
ATOM 15998 C CA . VAL D 1 266 ? 163.174 324.596 264.916 1.00 67.24 266 VAL F CA 1
ATOM 15999 C C . VAL D 1 266 ? 161.954 325.468 265.159 1.00 67.24 266 VAL F C 1
ATOM 16000 O O . VAL D 1 266 ? 162.047 326.469 265.852 1.00 67.24 266 VAL F O 1
ATOM 16013 N N . VAL D 1 267 ? 160.809 325.123 264.582 1.00 68.26 267 VAL F N 1
ATOM 16014 C CA . VAL D 1 267 ? 159.600 325.951 264.581 1.00 68.26 267 VAL F CA 1
ATOM 16015 C C . VAL D 1 267 ? 158.447 325.202 265.231 1.00 68.26 267 VAL F C 1
ATOM 16016 O O . VAL D 1 267 ? 157.990 324.196 264.696 1.00 68.26 267 VAL F O 1
ATOM 16029 N N . PHE D 1 268 ? 157.919 325.709 266.339 1.00 69.33 268 PHE F N 1
ATOM 16030 C CA . PHE D 1 268 ? 156.657 325.228 266.898 1.00 69.33 268 PHE F CA 1
ATOM 16031 C C . PHE D 1 268 ? 155.469 325.970 266.301 1.00 69.33 268 PHE F C 1
ATOM 16032 O O . PHE D 1 268 ? 155.513 327.190 266.197 1.00 69.33 268 PHE F O 1
ATOM 16049 N N . ASN D 1 269 ? 154.402 325.255 265.941 1.00 70.64 269 ASN F N 1
ATOM 16050 C CA . ASN D 1 269 ? 153.238 325.795 265.247 1.00 70.64 269 ASN F CA 1
ATOM 16051 C C . ASN D 1 269 ? 153.616 326.456 263.910 1.00 70.64 269 ASN F C 1
ATOM 16052 O O . ASN D 1 269 ? 153.242 327.585 263.627 1.00 70.64 269 ASN F O 1
ATOM 16063 N N . LYS D 1 270 ? 154.377 325.765 263.059 1.00 70.26 270 LYS F N 1
ATOM 16064 C CA . LYS D 1 270 ? 154.856 326.253 261.747 1.00 70.26 270 LYS F CA 1
ATOM 16065 C C . LYS D 1 270 ? 153.750 326.793 260.841 1.00 70.26 270 LYS F C 1
ATOM 16066 O O . LYS D 1 270 ? 153.904 327.833 260.219 1.00 70.26 270 LYS F O 1
ATOM 16085 N N . THR D 1 271 ? 152.636 326.084 260.756 1.00 73.82 271 THR F N 1
ATOM 16086 C CA . THR D 1 271 ? 151.504 326.463 259.905 1.00 73.82 271 THR F CA 1
ATOM 16087 C C . THR D 1 271 ? 150.591 327.527 260.543 1.00 73.82 271 THR F C 1
ATOM 16088 O O . THR D 1 271 ? 149.602 327.953 259.954 1.00 73.82 271 THR F O 1
ATOM 16099 N N . GLY D 1 272 ? 150.905 328.002 261.749 1.00 74.19 272 GLY F N 1
ATOM 16100 C CA . GLY D 1 272 ? 150.109 328.975 262.486 1.00 74.19 272 GLY F CA 1
ATOM 16101 C C . GLY D 1 272 ? 149.984 330.325 261.784 1.00 74.19 272 GLY F C 1
ATOM 16102 O O . GLY D 1 272 ? 150.976 330.887 261.328 1.00 74.19 272 GLY F O 1
ATOM 16106 N N . SER D 1 273 ? 148.762 330.846 261.683 1.00 76.24 273 SER F N 1
ATOM 16107 C CA . SER D 1 273 ? 148.439 332.116 261.017 1.00 76.24 273 SER F CA 1
ATOM 16108 C C . SER D 1 273 ? 147.078 332.673 261.449 1.00 76.24 273 SER F C 1
ATOM 16109 O O . SER D 1 273 ? 146.345 332.076 262.223 1.00 76.24 273 SER F O 1
ATOM 16117 N N . ALA E 1 2 ? 169.570 346.584 232.290 1.00 73.66 2 ALA E N 1
ATOM 16118 C CA . ALA E 1 2 ? 170.466 347.736 232.099 1.00 73.66 2 ALA E CA 1
ATOM 16119 C C . ALA E 1 2 ? 171.925 347.316 232.173 1.00 73.66 2 ALA E C 1
ATOM 16120 O O . ALA E 1 2 ? 172.539 347.128 231.141 1.00 73.66 2 ALA E O 1
ATOM 16127 N N . PHE E 1 3 ? 172.498 347.145 233.357 1.00 71.10 3 PHE E N 1
ATOM 16128 C CA . PHE E 1 3 ? 173.811 346.529 233.530 1.00 71.10 3 PHE E CA 1
ATOM 16129 C C . PHE E 1 3 ? 173.685 345.005 233.511 1.00 71.10 3 PHE E C 1
ATOM 16130 O O . PHE E 1 3 ? 173.144 344.413 234.439 1.00 71.10 3 PHE E O 1
ATOM 16147 N N . ASN E 1 4 ? 174.162 344.368 232.453 1.00 73.84 4 ASN E N 1
ATOM 16148 C CA . ASN E 1 4 ? 174.136 342.917 232.279 1.00 73.84 4 ASN E CA 1
ATOM 16149 C C . ASN E 1 4 ? 175.500 342.278 232.543 1.00 73.84 4 ASN E C 1
ATOM 16150 O O . ASN E 1 4 ? 175.578 341.071 232.751 1.00 73.84 4 ASN E O 1
ATOM 16161 N N . ASN E 1 5 ? 176.567 343.071 232.526 1.00 70.29 5 ASN E N 1
ATOM 16162 C CA . ASN E 1 5 ? 177.949 342.614 232.566 1.00 70.29 5 ASN E CA 1
ATOM 16163 C C . ASN E 1 5 ? 178.727 343.135 233.776 1.00 70.29 5 ASN E C 1
ATOM 16164 O O . ASN E 1 5 ? 179.693 342.492 234.170 1.00 70.29 5 ASN E O 1
ATOM 16175 N N . PHE E 1 6 ? 178.341 344.259 234.371 1.00 66.52 6 PHE E N 1
ATOM 16176 C CA . PHE E 1 6 ? 179.139 344.940 235.389 1.00 66.52 6 PHE E CA 1
ATOM 16177 C C . PHE E 1 6 ? 178.678 344.715 236.840 1.00 66.52 6 PHE E C 1
ATOM 16178 O O . PHE E 1 6 ? 179.345 345.180 237.757 1.00 66.52 6 PHE E O 1
ATOM 16195 N N . ILE E 1 7 ? 177.581 343.996 237.090 1.00 66.27 7 ILE E N 1
ATOM 16196 C CA . ILE E 1 7 ? 177.146 343.638 238.449 1.00 66.27 7 ILE E CA 1
ATOM 16197 C C . ILE E 1 7 ? 177.758 342.287 238.860 1.00 66.27 7 ILE E C 1
ATOM 16198 O O . ILE E 1 7 ? 177.424 341.271 238.252 1.00 66.27 7 ILE E O 1
ATOM 16214 N N . PRO E 1 8 ? 178.629 342.210 239.878 1.00 65.10 8 PRO E N 1
ATOM 16215 C CA . PRO E 1 8 ? 179.262 340.961 240.265 1.00 65.10 8 PRO E CA 1
ATOM 16216 C C . PRO E 1 8 ? 178.332 340.030 241.046 1.00 65.10 8 PRO E C 1
ATOM 16217 O O . PRO E 1 8 ? 177.441 340.463 241.763 1.00 65.10 8 PRO E O 1
ATOM 16228 N N . GLU E 1 9 ? 178.618 338.738 240.982 1.00 67.21 9 GLU E N 1
ATOM 16229 C CA . GLU E 1 9 ? 178.238 337.763 242.005 1.00 67.21 9 GLU E CA 1
ATOM 16230 C C . GLU E 1 9 ? 179.437 337.543 242.928 1.00 67.21 9 GLU E C 1
ATOM 16231 O O . GLU E 1 9 ? 180.578 337.693 242.496 1.00 67.21 9 GLU E O 1
ATOM 16243 N N . LEU E 1 10 ? 179.209 337.246 244.199 1.00 66.80 10 LEU E N 1
ATOM 16244 C CA . LEU E 1 10 ? 180.246 337.231 245.231 1.00 66.80 10 LEU E CA 1
ATOM 16245 C C . LEU E 1 10 ? 180.339 335.873 245.909 1.00 66.80 10 LEU E C 1
ATOM 16246 O O . LEU E 1 10 ? 179.334 335.212 246.093 1.00 66.80 10 LEU E O 1
ATOM 16262 N N . TRP E 1 11 ? 181.527 335.471 246.335 1.00 63.97 11 TRP E N 1
ATOM 16263 C CA . TRP E 1 11 ? 181.756 334.200 247.015 1.00 63.97 11 TRP E CA 1
ATOM 16264 C C . TRP E 1 11 ? 182.276 334.423 248.423 1.00 63.97 11 TRP E C 1
ATOM 16265 O O . TRP E 1 11 ? 183.241 335.152 248.623 1.00 63.97 11 TRP E O 1
ATOM 16286 N N . SER E 1 12 ? 181.689 333.740 249.400 1.00 69.71 12 SER E N 1
ATOM 16287 C CA . SER E 1 12 ? 182.283 333.618 250.728 1.00 69.71 12 SER E CA 1
ATOM 16288 C C . SER E 1 12 ? 183.594 332.841 250.630 1.00 69.71 12 SER E C 1
ATOM 16289 O O . SER E 1 12 ? 183.630 331.758 250.062 1.00 69.71 12 SER E O 1
ATOM 16297 N N . ASP E 1 13 ? 184.684 333.377 251.165 1.00 72.79 13 ASP E N 1
ATOM 16298 C CA . ASP E 1 13 ? 186.005 332.751 251.129 1.00 72.79 13 ASP E CA 1
ATOM 16299 C C . ASP E 1 13 ? 186.136 331.575 252.098 1.00 72.79 13 ASP E C 1
ATOM 16300 O O . ASP E 1 13 ? 186.771 330.581 251.763 1.00 72.79 13 ASP E O 1
ATOM 16309 N N . MET E 1 14 ? 185.499 331.634 253.261 1.00 72.87 14 MET E N 1
ATOM 16310 C CA . MET E 1 14 ? 185.384 330.501 254.179 1.00 72.87 14 MET E CA 1
ATOM 16311 C C . MET E 1 14 ? 184.378 329.463 253.674 1.00 72.87 14 MET E C 1
ATOM 16312 O O . MET E 1 14 ? 183.249 329.813 253.331 1.00 72.87 14 MET E O 1
ATOM 16326 N N . LEU E 1 15 ? 184.750 328.182 253.710 1.00 70.58 15 LEU E N 1
ATOM 16327 C CA . LEU E 1 15 ? 183.813 327.062 253.597 1.00 70.58 15 LEU E CA 1
ATOM 16328 C C . LEU E 1 15 ? 183.030 326.858 254.900 1.00 70.58 15 LEU E C 1
ATOM 16329 O O . LEU E 1 15 ? 183.582 327.017 255.984 1.00 70.58 15 LEU E O 1
ATOM 16345 N N . LEU E 1 16 ? 181.775 326.431 254.805 1.00 71.20 16 LEU E N 1
ATOM 16346 C CA . LEU E 1 16 ? 181.019 325.920 255.947 1.00 71.20 16 LEU E CA 1
ATOM 16347 C C . LEU E 1 16 ? 181.546 324.547 256.366 1.00 71.20 16 LEU E C 1
ATOM 16348 O O . LEU E 1 16 ? 181.511 323.595 255.591 1.00 71.20 16 LEU E O 1
ATOM 16364 N N . GLU E 1 17 ? 182.006 324.438 257.602 1.00 74.18 17 GLU E N 1
ATOM 16365 C CA . GLU E 1 17 ? 182.250 323.152 258.248 1.00 74.18 17 GLU E CA 1
ATOM 16366 C C . GLU E 1 17 ? 180.926 322.430 258.524 1.00 74.18 17 GLU E C 1
ATOM 16367 O O . GLU E 1 17 ? 179.912 323.059 258.831 1.00 74.18 17 GLU E O 1
ATOM 16379 N N . GLU E 1 18 ? 180.918 321.101 258.448 1.00 75.32 18 GLU E N 1
ATOM 16380 C CA . GLU E 1 18 ? 179.779 320.285 258.875 1.00 75.32 18 GLU E CA 1
ATOM 16381 C C . GLU E 1 18 ? 179.538 320.384 260.386 1.00 75.32 18 GLU E C 1
ATOM 16382 O O . GLU E 1 18 ? 180.475 320.476 261.179 1.00 75.32 18 GLU E O 1
ATOM 16394 N N . TRP E 1 19 ? 178.277 320.312 260.798 1.00 69.08 19 TRP E N 1
ATOM 16395 C CA . TRP E 1 19 ? 177.899 320.103 262.191 1.00 69.08 19 TRP E CA 1
ATOM 16396 C C . TRP E 1 19 ? 177.879 318.612 262.522 1.00 69.08 19 TRP E C 1
ATOM 16397 O O . TRP E 1 19 ? 177.098 317.844 261.964 1.00 69.08 19 TRP E O 1
ATOM 16418 N N . THR E 1 20 ? 178.761 318.214 263.431 1.00 70.81 20 THR E N 1
ATOM 16419 C CA . THR E 1 20 ? 179.102 316.827 263.774 1.00 70.81 20 THR E CA 1
ATOM 16420 C C . THR E 1 20 ? 178.932 316.557 265.265 1.00 70.81 20 THR E C 1
ATOM 16421 O O . THR E 1 20 ? 179.264 317.407 266.087 1.00 70.81 20 THR E O 1
ATOM 16432 N N . ALA E 1 21 ? 178.482 315.361 265.630 1.00 70.56 21 ALA E N 1
ATOM 16433 C CA . ALA E 1 21 ? 178.353 314.935 267.019 1.00 70.56 21 ALA E CA 1
ATOM 16434 C C . ALA E 1 21 ? 179.700 314.960 267.755 1.00 70.56 21 ALA E C 1
ATOM 16435 O O . ALA E 1 21 ? 180.691 314.427 267.261 1.00 70.56 21 ALA E O 1
ATOM 16442 N N . GLN E 1 22 ? 179.737 315.531 268.957 1.00 73.18 22 GLN E N 1
ATOM 16443 C CA . GLN E 1 22 ? 180.889 315.430 269.854 1.00 73.18 22 GLN E CA 1
ATOM 16444 C C . GLN E 1 22 ? 181.127 313.968 270.265 1.00 73.18 22 GLN E C 1
ATOM 16445 O O . GLN E 1 22 ? 180.195 313.258 270.624 1.00 73.18 22 GLN E O 1
ATOM 16459 N N . THR E 1 23 ? 182.372 313.511 270.255 1.00 70.81 23 THR E N 1
ATOM 16460 C CA . THR E 1 23 ? 182.736 312.127 270.577 1.00 70.81 23 THR E CA 1
ATOM 16461 C C . THR E 1 23 ? 183.155 311.989 272.035 1.00 70.81 23 THR E C 1
ATOM 16462 O O . THR E 1 23 ? 184.026 312.727 272.485 1.00 70.81 23 THR E O 1
ATOM 16473 N N . VAL E 1 24 ? 182.581 311.038 272.768 1.00 70.98 24 VAL E N 1
ATOM 16474 C CA . VAL E 1 24 ? 182.836 310.855 274.211 1.00 70.98 24 VAL E CA 1
ATOM 16475 C C . VAL E 1 24 ? 183.458 309.502 274.559 1.00 70.98 24 VAL E C 1
ATOM 16476 O O . VAL E 1 24 ? 184.296 309.423 275.450 1.00 70.98 24 VAL E O 1
ATOM 16489 N N . PHE E 1 25 ? 183.096 308.435 273.860 1.00 69.82 25 PHE E N 1
ATOM 16490 C CA . PHE E 1 25 ? 183.275 307.072 274.330 1.00 69.82 25 PHE E CA 1
ATOM 16491 C C . PHE E 1 25 ? 184.720 306.616 274.462 1.00 69.82 25 PHE E C 1
ATOM 16492 O O . PHE E 1 25 ? 185.031 305.905 275.408 1.00 69.82 25 PHE E O 1
ATOM 16509 N N . ALA E 1 26 ? 185.630 307.041 273.596 1.00 70.46 26 ALA E N 1
ATOM 16510 C CA . ALA E 1 26 ? 187.031 306.641 273.682 1.00 70.46 26 ALA E CA 1
ATOM 16511 C C . ALA E 1 26 ? 187.742 307.131 274.962 1.00 70.46 26 ALA E C 1
ATOM 16512 O O . ALA E 1 26 ? 188.773 306.582 275.325 1.00 70.46 26 ALA E O 1
ATOM 16519 N N . ASN E 1 27 ? 187.205 308.128 275.669 1.00 71.40 27 ASN E N 1
ATOM 16520 C CA . ASN E 1 27 ? 187.694 308.559 276.986 1.00 71.40 27 ASN E CA 1
ATOM 16521 C C . ASN E 1 27 ? 186.954 307.936 278.181 1.00 71.40 27 ASN E C 1
ATOM 16522 O O . ASN E 1 27 ? 187.389 308.114 279.317 1.00 71.40 27 ASN E O 1
ATOM 16533 N N . LEU E 1 28 ? 185.846 307.228 277.960 1.00 69.26 28 LEU E N 1
ATOM 16534 C CA . LEU E 1 28 ? 185.048 306.626 279.027 1.00 69.26 28 LEU E CA 1
ATOM 16535 C C . LEU E 1 28 ? 185.440 305.177 279.333 1.00 69.26 28 LEU E C 1
ATOM 16536 O O . LEU E 1 28 ? 185.432 304.786 280.494 1.00 69.26 28 LEU E O 1
ATOM 16552 N N . VAL E 1 29 ? 185.767 304.377 278.319 1.00 68.98 29 VAL E N 1
ATOM 16553 C CA . VAL E 1 29 ? 186.123 302.955 278.458 1.00 68.98 29 VAL E CA 1
ATOM 16554 C C . VAL E 1 29 ? 187.588 302.743 278.848 1.00 68.98 29 VAL E C 1
ATOM 16555 O O . VAL E 1 29 ? 188.399 303.659 278.768 1.00 68.98 29 VAL E O 1
ATOM 16568 N N . ASN E 1 30 ? 187.939 301.527 279.257 1.00 70.12 30 ASN E N 1
ATOM 16569 C CA . ASN E 1 30 ? 189.286 301.123 279.653 1.00 70.12 30 ASN E CA 1
ATOM 16570 C C . ASN E 1 30 ? 190.295 301.127 278.492 1.00 70.12 30 ASN E C 1
ATOM 16571 O O . ASN E 1 30 ? 190.018 300.613 277.412 1.00 70.12 30 ASN E O 1
ATOM 16582 N N . ARG E 1 31 ? 191.497 301.656 278.730 1.00 70.86 31 ARG E N 1
ATOM 16583 C CA . ARG E 1 31 ? 192.583 301.767 277.745 1.00 70.86 31 ARG E CA 1
ATOM 16584 C C . ARG E 1 31 ? 193.824 300.958 278.112 1.00 70.86 31 ARG E C 1
ATOM 16585 O O . ARG E 1 31 ? 194.827 301.035 277.413 1.00 70.86 31 ARG E O 1
ATOM 16606 N N . GLU E 1 32 ? 193.795 300.172 279.184 1.00 73.25 32 GLU E N 1
ATOM 16607 C CA . GLU E 1 32 ? 194.997 299.525 279.720 1.00 73.25 32 GLU E CA 1
ATOM 16608 C C . GLU E 1 32 ? 195.688 298.561 278.750 1.00 73.25 32 GLU E C 1
ATOM 16609 O O . GLU E 1 32 ? 196.909 298.447 278.768 1.00 73.25 32 GLU E O 1
ATOM 16621 N N . TYR E 1 33 ? 194.942 297.887 277.874 1.00 70.35 33 TYR E N 1
ATOM 16622 C CA . TYR E 1 33 ? 195.508 296.911 276.948 1.00 70.35 33 TYR E CA 1
ATOM 16623 C C . TYR E 1 33 ? 196.300 297.521 275.790 1.00 70.35 33 TYR E C 1
ATOM 16624 O O . TYR E 1 33 ? 196.911 296.781 275.034 1.00 70.35 33 TYR E O 1
ATOM 16642 N N . GLU E 1 34 ? 196.368 298.841 275.630 1.00 71.48 34 GLU E N 1
ATOM 16643 C CA . GLU E 1 34 ? 197.183 299.445 274.571 1.00 71.48 34 GLU E CA 1
ATOM 16644 C C . GLU E 1 34 ? 198.695 299.221 274.731 1.00 71.48 34 GLU E C 1
ATOM 16645 O O . GLU E 1 34 ? 199.424 299.367 273.755 1.00 71.48 34 GLU E O 1
ATOM 16657 N N . GLY E 1 35 ? 199.183 298.815 275.906 1.00 71.05 35 GLY E N 1
ATOM 16658 C CA . GLY E 1 35 ? 200.576 298.403 276.107 1.00 71.05 35 GLY E CA 1
ATOM 16659 C C . GLY E 1 35 ? 200.870 297.039 275.484 1.00 71.05 35 GLY E C 1
ATOM 16660 O O . GLY E 1 35 ? 201.695 296.926 274.576 1.00 71.05 35 GLY E O 1
ATOM 16664 N N . ILE E 1 36 ? 200.146 296.010 275.918 1.00 70.00 36 ILE E N 1
ATOM 16665 C CA . ILE E 1 36 ? 200.283 294.641 275.429 1.00 70.00 36 ILE E CA 1
ATOM 16666 C C . ILE E 1 36 ? 199.885 294.514 273.957 1.00 70.00 36 ILE E C 1
ATOM 16667 O O . ILE E 1 36 ? 200.531 293.805 273.202 1.00 70.00 36 ILE E O 1
ATOM 16683 N N . ALA E 1 37 ? 198.885 295.260 273.496 1.00 69.45 37 ALA E N 1
ATOM 16684 C CA . ALA E 1 37 ? 198.417 295.232 272.114 1.00 69.45 37 ALA E CA 1
ATOM 16685 C C . ALA E 1 37 ? 199.262 296.068 271.139 1.00 69.45 37 ALA E C 1
ATOM 16686 O O . ALA E 1 37 ? 198.874 296.253 269.988 1.00 69.45 37 ALA E O 1
ATOM 16693 N N . SER E 1 38 ? 200.423 296.574 271.555 1.00 69.15 38 SER E N 1
ATOM 16694 C CA . SER E 1 38 ? 201.337 297.295 270.665 1.00 69.15 38 SER E CA 1
ATOM 16695 C C . SER E 1 38 ? 201.913 296.426 269.538 1.00 69.15 38 SER E C 1
ATOM 16696 O O . SER E 1 38 ? 202.454 296.974 268.590 1.00 69.15 38 SER E O 1
ATOM 16704 N N . LYS E 1 39 ? 201.738 295.100 269.588 1.00 67.28 39 LYS E N 1
ATOM 16705 C CA . LYS E 1 39 ? 201.937 294.117 268.509 1.00 67.28 39 LYS E CA 1
ATOM 16706 C C . LYS E 1 39 ? 200.854 293.031 268.549 1.00 67.28 39 LYS E C 1
ATOM 16707 O O . LYS E 1 39 ? 200.077 292.983 269.490 1.00 67.28 39 LYS E O 1
ATOM 16726 N N . GLY E 1 40 ? 200.794 292.147 267.559 1.00 65.73 40 GLY E N 1
ATOM 16727 C CA . GLY E 1 40 ? 199.768 291.103 267.459 1.00 65.73 40 GLY E CA 1
ATOM 16728 C C . GLY E 1 40 ? 198.382 291.631 267.116 1.00 65.73 40 GLY E C 1
ATOM 16729 O O . GLY E 1 40 ? 198.185 292.830 267.021 1.00 65.73 40 GLY E O 1
ATOM 16733 N N . ASN E 1 41 ? 197.406 290.753 266.912 1.00 65.52 41 ASN E N 1
ATOM 16734 C CA . ASN E 1 41 ? 196.044 291.127 266.515 1.00 65.52 41 ASN E CA 1
ATOM 16735 C C . ASN E 1 41 ? 194.925 290.610 267.435 1.00 65.52 41 ASN E C 1
ATOM 16736 O O . ASN E 1 41 ? 193.755 290.884 267.190 1.00 65.52 41 ASN E O 1
ATOM 16747 N N . VAL E 1 42 ? 195.260 289.907 268.515 1.00 66.87 42 VAL E N 1
ATOM 16748 C CA . VAL E 1 42 ? 194.329 289.456 269.557 1.00 66.87 42 VAL E CA 1
ATOM 16749 C C . VAL E 1 42 ? 194.950 289.661 270.927 1.00 66.87 42 VAL E C 1
ATOM 16750 O O . VAL E 1 42 ? 196.114 289.320 271.115 1.00 66.87 42 VAL E O 1
ATOM 16763 N N . VAL E 1 43 ? 194.190 290.154 271.898 1.00 66.85 43 VAL E N 1
ATOM 16764 C CA . VAL E 1 43 ? 194.540 290.067 273.317 1.00 66.85 43 VAL E CA 1
ATOM 16765 C C . VAL E 1 43 ? 193.589 289.075 273.967 1.00 66.85 43 VAL E C 1
ATOM 16766 O O . VAL E 1 43 ? 192.379 289.191 273.826 1.00 66.85 43 VAL E O 1
ATOM 16779 N N . HIS E 1 44 ? 194.130 288.070 274.652 1.00 66.39 44 HIS E N 1
ATOM 16780 C CA . HIS E 1 44 ? 193.373 287.099 275.443 1.00 66.39 44 HIS E CA 1
ATOM 16781 C C . HIS E 1 44 ? 193.358 287.552 276.891 1.00 66.39 44 HIS E C 1
ATOM 16782 O O . HIS E 1 44 ? 194.409 287.766 277.490 1.00 66.39 44 HIS E O 1
ATOM 16796 N N . ILE E 1 45 ? 192.168 287.700 277.458 1.00 68.48 45 ILE E N 1
ATOM 16797 C CA . ILE E 1 45 ? 191.964 288.199 278.817 1.00 68.48 45 ILE E CA 1
ATOM 16798 C C . ILE E 1 45 ? 191.235 287.124 279.608 1.00 68.48 45 ILE E C 1
ATOM 16799 O O . ILE E 1 45 ? 190.160 286.704 279.201 1.00 68.48 45 ILE E O 1
ATOM 16815 N N . ALA E 1 46 ? 191.785 286.684 280.733 1.00 69.85 46 ALA E N 1
ATOM 16816 C CA . ALA E 1 46 ? 191.216 285.611 281.538 1.00 69.85 46 ALA E CA 1
ATOM 16817 C C . ALA E 1 46 ? 190.847 286.073 282.949 1.00 69.85 46 ALA E C 1
ATOM 16818 O O . ALA E 1 46 ? 191.528 286.905 283.546 1.00 69.85 46 ALA E O 1
ATOM 16825 N N . GLY E 1 47 ? 189.771 285.516 283.487 1.00 71.24 47 GLY E N 1
ATOM 16826 C CA . GLY E 1 47 ? 189.253 285.812 284.817 1.00 71.24 47 GLY E CA 1
ATOM 16827 C C . GLY E 1 47 ? 189.070 284.561 285.663 1.00 71.24 47 GLY E C 1
ATOM 16828 O O . GLY E 1 47 ? 188.738 283.496 285.149 1.00 71.24 47 GLY E O 1
ATOM 16832 N N . VAL E 1 48 ? 189.259 284.700 286.971 1.00 71.06 48 VAL E N 1
ATOM 16833 C CA . VAL E 1 48 ? 189.083 283.645 287.968 1.00 71.06 48 VAL E CA 1
ATOM 16834 C C . VAL E 1 48 ? 187.658 283.104 287.981 1.00 71.06 48 VAL E C 1
ATOM 16835 O O . VAL E 1 48 ? 186.702 283.873 288.011 1.00 71.06 48 VAL E O 1
ATOM 16848 N N . VAL E 1 49 ? 187.515 281.786 288.063 1.00 72.83 49 VAL E N 1
ATOM 16849 C CA . VAL E 1 49 ? 186.306 281.128 288.564 1.00 72.83 49 VAL E CA 1
ATOM 16850 C C . VAL E 1 49 ? 186.544 280.728 290.015 1.00 72.83 49 VAL E C 1
ATOM 16851 O O . VAL E 1 49 ? 187.425 279.924 290.304 1.00 72.83 49 VAL E O 1
ATOM 16864 N N . ALA E 1 50 ? 185.790 281.305 290.943 1.00 72.43 50 ALA E N 1
ATOM 16865 C CA . ALA E 1 50 ? 186.006 281.136 292.374 1.00 72.43 50 ALA E CA 1
ATOM 16866 C C . ALA E 1 50 ? 185.701 279.704 292.871 1.00 72.43 50 ALA E C 1
ATOM 16867 O O . ALA E 1 50 ? 184.674 279.141 292.496 1.00 72.43 50 ALA E O 1
ATOM 16874 N N . PRO E 1 51 ? 186.523 279.115 293.757 1.00 71.38 51 PRO E N 1
ATOM 16875 C CA . PRO E 1 51 ? 186.224 277.845 294.414 1.00 71.38 51 PRO E CA 1
ATOM 16876 C C . PRO E 1 51 ? 184.909 277.888 295.197 1.00 71.38 51 PRO E C 1
ATOM 16877 O O . PRO E 1 51 ? 184.610 278.870 295.868 1.00 71.38 51 PRO E O 1
ATOM 16888 N N . THR E 1 52 ? 184.113 276.828 295.149 1.00 71.99 52 THR E N 1
ATOM 16889 C CA . THR E 1 52 ? 182.781 276.769 295.767 1.00 71.99 52 THR E CA 1
ATOM 16890 C C . THR E 1 52 ? 182.833 276.172 297.169 1.00 71.99 52 THR E C 1
ATOM 16891 O O . THR E 1 52 ? 183.344 275.067 297.351 1.00 71.99 52 THR E O 1
ATOM 16902 N N . VAL E 1 53 ? 182.256 276.863 298.154 1.00 70.03 53 VAL E N 1
ATOM 16903 C CA . VAL E 1 53 ? 182.154 276.417 299.550 1.00 70.03 53 VAL E CA 1
ATOM 16904 C C . VAL E 1 53 ? 181.269 275.183 299.677 1.00 70.03 53 VAL E C 1
ATOM 16905 O O . VAL E 1 53 ? 180.207 275.109 299.075 1.00 70.03 53 VAL E O 1
ATOM 16918 N N . LYS E 1 54 ? 181.682 274.234 300.504 1.00 72.54 54 LYS E N 1
ATOM 16919 C CA . LYS E 1 54 ? 180.956 272.995 300.786 1.00 72.54 54 LYS E CA 1
ATOM 16920 C C . LYS E 1 54 ? 180.451 272.986 302.212 1.00 72.54 54 LYS E C 1
ATOM 16921 O O . LYS E 1 54 ? 181.140 273.433 303.115 1.00 72.54 54 LYS E O 1
ATOM 16940 N N . ASP E 1 55 ? 179.293 272.393 302.434 1.00 73.17 55 ASP E N 1
ATOM 16941 C CA . ASP E 1 55 ? 178.823 272.024 303.761 1.00 73.17 55 ASP E CA 1
ATOM 16942 C C . ASP E 1 55 ? 179.592 270.795 304.269 1.00 73.17 55 ASP E C 1
ATOM 16943 O O . ASP E 1 55 ? 179.181 269.648 304.103 1.00 73.17 55 ASP E O 1
ATOM 16952 N N . TYR E 1 56 ? 180.746 271.052 304.879 1.00 72.62 56 TYR E N 1
ATOM 16953 C CA . TYR E 1 56 ? 181.634 270.029 305.422 1.00 72.62 56 TYR E CA 1
ATOM 16954 C C . TYR E 1 56 ? 180.950 269.141 306.457 1.00 72.62 56 TYR E C 1
ATOM 16955 O O . TYR E 1 56 ? 181.294 267.977 306.569 1.00 72.62 56 TYR E O 1
ATOM 16973 N N . LYS E 1 57 ? 179.970 269.667 307.197 1.00 72.03 57 LYS E N 1
ATOM 16974 C CA . LYS E 1 57 ? 179.249 268.945 308.248 1.00 72.03 57 LYS E CA 1
ATOM 16975 C C . LYS E 1 57 ? 178.159 268.024 307.702 1.00 72.03 57 LYS E C 1
ATOM 16976 O O . LYS E 1 57 ? 177.853 267.006 308.306 1.00 72.03 57 LYS E O 1
ATOM 16995 N N . ALA E 1 58 ? 177.542 268.359 306.576 1.00 73.29 58 ALA E N 1
ATOM 16996 C CA . ALA E 1 58 ? 176.588 267.471 305.913 1.00 73.29 58 ALA E CA 1
ATOM 16997 C C . ALA E 1 58 ? 177.274 266.349 305.125 1.00 73.29 58 ALA E C 1
ATOM 16998 O O . ALA E 1 58 ? 176.711 265.270 304.961 1.00 73.29 58 ALA E O 1
ATOM 17005 N N . ALA E 1 59 ? 178.502 266.577 304.661 1.00 73.97 59 ALA E N 1
ATOM 17006 C CA . ALA E 1 59 ? 179.322 265.614 303.935 1.00 73.97 59 ALA E CA 1
ATOM 17007 C C . ALA E 1 59 ? 179.959 264.538 304.840 1.00 73.97 59 ALA E C 1
ATOM 17008 O O . ALA E 1 59 ? 181.078 264.100 304.604 1.00 73.97 59 ALA E O 1
ATOM 17015 N N . GLY E 1 60 ? 179.314 264.148 305.937 1.00 74.54 60 GLY E N 1
ATOM 17016 C CA . GLY E 1 60 ? 179.978 263.506 307.067 1.00 74.54 60 GLY E CA 1
ATOM 17017 C C . GLY E 1 60 ? 180.878 264.528 307.748 1.00 74.54 60 GLY E C 1
ATOM 17018 O O . GLY E 1 60 ? 180.385 265.516 308.273 1.00 74.54 60 GLY E O 1
ATOM 17022 N N . ARG E 1 61 ? 182.193 264.334 307.692 1.00 73.23 61 ARG E N 1
ATOM 17023 C CA . ARG E 1 61 ? 183.185 265.420 307.796 1.00 73.23 61 ARG E CA 1
ATOM 17024 C C . ARG E 1 61 ? 184.220 265.274 306.685 1.00 73.23 61 ARG E C 1
ATOM 17025 O O . ARG E 1 61 ? 185.402 265.501 306.898 1.00 73.23 61 ARG E O 1
ATOM 17046 N N . GLN E 1 62 ? 183.804 264.793 305.514 1.00 74.84 62 GLN E N 1
ATOM 17047 C CA . GLN E 1 62 ? 184.684 264.560 304.377 1.00 74.84 62 GLN E CA 1
ATOM 17048 C C . GLN E 1 62 ? 184.920 265.835 303.572 1.00 74.84 62 GLN E C 1
ATOM 17049 O O . GLN E 1 62 ? 184.065 266.713 303.490 1.00 74.84 62 GLN E O 1
ATOM 17063 N N . THR E 1 63 ? 186.068 265.910 302.911 1.00 74.85 63 THR E N 1
ATOM 17064 C CA . THR E 1 63 ? 186.373 266.926 301.903 1.00 74.85 63 THR E CA 1
ATOM 17065 C C . THR E 1 63 ? 187.138 266.315 300.737 1.00 74.85 63 THR E C 1
ATOM 17066 O O . THR E 1 63 ? 187.976 265.439 300.923 1.00 74.85 63 THR E O 1
ATOM 17077 N N . SER E 1 64 ? 186.848 266.761 299.525 1.00 75.56 64 SER E N 1
ATOM 17078 C CA . SER E 1 64 ? 187.518 266.382 298.287 1.00 75.56 64 SER E CA 1
ATOM 17079 C C . SER E 1 64 ? 187.940 267.637 297.532 1.00 75.56 64 SER E C 1
ATOM 17080 O O . SER E 1 64 ? 187.162 268.584 297.432 1.00 75.56 64 SER E O 1
ATOM 17088 N N . ALA E 1 65 ? 189.158 267.691 297.011 1.00 74.86 65 ALA E N 1
ATOM 17089 C CA . ALA E 1 65 ? 189.661 268.826 296.247 1.00 74.86 65 ALA E CA 1
ATOM 17090 C C . ALA E 1 65 ? 189.051 268.871 294.840 1.00 74.86 65 ALA E C 1
ATOM 17091 O O . ALA E 1 65 ? 189.083 267.885 294.116 1.00 74.86 65 ALA E O 1
ATOM 17098 N N . ASP E 1 66 ? 188.525 270.012 294.422 1.00 75.14 66 ASP E N 1
ATOM 17099 C CA . ASP E 1 66 ? 188.082 270.274 293.051 1.00 75.14 66 ASP E CA 1
ATOM 17100 C C . ASP E 1 66 ? 189.197 270.869 292.184 1.00 75.14 66 ASP E C 1
ATOM 17101 O O . ASP E 1 66 ? 190.075 271.578 292.681 1.00 75.14 66 ASP E O 1
ATOM 17110 N N . ALA E 1 67 ? 189.100 270.676 290.872 1.00 72.28 67 ALA E N 1
ATOM 17111 C CA . ALA E 1 67 ? 189.862 271.446 289.902 1.00 72.28 67 ALA E CA 1
ATOM 17112 C C . ALA E 1 67 ? 189.359 272.896 289.807 1.00 72.28 67 ALA E C 1
ATOM 17113 O O . ALA E 1 67 ? 188.163 273.140 289.632 1.00 72.28 67 ALA E O 1
ATOM 17120 N N . ILE E 1 68 ? 190.275 273.856 289.850 1.00 71.61 68 ILE E N 1
ATOM 17121 C CA . ILE E 1 68 ? 190.027 275.257 289.486 1.00 71.61 68 ILE E CA 1
ATOM 17122 C C . ILE E 1 68 ? 189.874 275.415 287.966 1.00 71.61 68 ILE E C 1
ATOM 17123 O O . ILE E 1 68 ? 190.226 274.530 287.195 1.00 71.61 68 ILE E O 1
ATOM 17139 N N . SER E 1 69 ? 189.350 276.551 287.520 1.00 72.32 69 SER E N 1
ATOM 17140 C CA . SER E 1 69 ? 189.177 276.886 286.105 1.00 72.32 69 SER E CA 1
ATOM 17141 C C . SER E 1 69 ? 189.185 278.393 285.876 1.00 72.32 69 SER E C 1
ATOM 17142 O O . SER E 1 69 ? 189.274 279.185 286.810 1.00 72.32 69 SER E O 1
ATOM 17150 N N . ASP E 1 70 ? 189.139 278.802 284.615 1.00 72.25 70 ASP E N 1
ATOM 17151 C CA . ASP E 1 70 ? 189.119 280.186 284.168 1.00 72.25 70 ASP E CA 1
ATOM 17152 C C . ASP E 1 70 ? 187.906 280.471 283.276 1.00 72.25 70 ASP E C 1
ATOM 17153 O O . ASP E 1 70 ? 187.296 279.597 282.666 1.00 72.25 70 ASP E O 1
ATOM 17162 N N . THR E 1 71 ? 187.550 281.741 283.213 1.00 72.10 71 THR E N 1
ATOM 17163 C CA . THR E 1 71 ? 186.802 282.341 282.106 1.00 72.10 71 THR E CA 1
ATOM 17164 C C . THR E 1 71 ? 187.776 283.123 281.240 1.00 72.10 71 THR E C 1
ATOM 17165 O O . THR E 1 71 ? 188.845 283.501 281.709 1.00 72.10 71 THR E O 1
ATOM 17176 N N . GLY E 1 72 ? 187.407 283.452 280.012 1.00 70.59 72 GLY E N 1
ATOM 17177 C CA . GLY E 1 72 ? 188.146 284.437 279.246 1.00 70.59 72 GLY E CA 1
ATOM 17178 C C . GLY E 1 72 ? 187.417 284.957 278.023 1.00 70.59 72 GLY E C 1
ATOM 17179 O O . GLY E 1 72 ? 186.427 284.389 277.571 1.00 70.59 72 GLY E O 1
ATOM 17183 N N . VAL E 1 73 ? 187.926 286.063 277.502 1.00 69.02 73 VAL E N 1
ATOM 17184 C CA . VAL E 1 73 ? 187.398 286.799 276.353 1.00 69.02 73 VAL E CA 1
ATOM 17185 C C . VAL E 1 73 ? 188.536 287.237 275.452 1.00 69.02 73 VAL E C 1
ATOM 17186 O O . VAL E 1 73 ? 189.643 287.512 275.909 1.00 69.02 73 VAL E O 1
ATOM 17199 N N . ASP E 1 74 ? 188.236 287.342 274.163 1.00 69.12 74 ASP E N 1
ATOM 17200 C CA . ASP E 1 74 ? 189.192 287.750 273.146 1.00 69.12 74 ASP E CA 1
ATOM 17201 C C . ASP E 1 74 ? 188.892 289.175 272.699 1.00 69.12 74 ASP E C 1
ATOM 17202 O O . ASP E 1 74 ? 187.828 289.450 272.157 1.00 69.12 74 ASP E O 1
ATOM 17211 N N . LEU E 1 75 ? 189.849 290.073 272.873 1.00 67.81 75 LEU E N 1
ATOM 17212 C CA . LEU E 1 75 ? 189.824 291.418 272.323 1.00 67.81 75 LEU E CA 1
ATOM 17213 C C . LEU E 1 75 ? 190.513 291.373 270.949 1.00 67.81 75 LEU E C 1
ATOM 17214 O O . LEU E 1 75 ? 191.736 291.376 270.865 1.00 67.81 75 LEU E O 1
ATOM 17230 N N . LEU E 1 76 ? 189.748 291.282 269.863 1.00 66.46 76 LEU E N 1
ATOM 17231 C CA . LEU E 1 76 ? 190.272 291.263 268.496 1.00 66.46 76 LEU E CA 1
ATOM 17232 C C . LEU E 1 76 ? 190.584 292.678 267.997 1.00 66.46 76 LEU E C 1
ATOM 17233 O O . LEU E 1 76 ? 189.715 293.535 268.009 1.00 66.46 76 LEU E O 1
ATOM 17249 N N . ILE E 1 77 ? 191.788 292.926 267.492 1.00 67.87 77 ILE E N 1
ATOM 17250 C CA . ILE E 1 77 ? 192.190 294.172 266.821 1.00 67.87 77 ILE E CA 1
ATOM 17251 C C . ILE E 1 77 ? 191.871 294.075 265.324 1.00 67.87 77 ILE E C 1
ATOM 17252 O O . ILE E 1 77 ? 192.746 293.983 264.470 1.00 67.87 77 ILE E O 1
ATOM 17268 N N . ASP E 1 78 ? 190.593 293.956 264.993 1.00 68.54 78 ASP E N 1
ATOM 17269 C CA . ASP E 1 78 ? 190.130 293.535 263.675 1.00 68.54 78 ASP E CA 1
ATOM 17270 C C . ASP E 1 78 ? 189.423 294.635 262.876 1.00 68.54 78 ASP E C 1
ATOM 17271 O O . ASP E 1 78 ? 188.926 294.353 261.789 1.00 68.54 78 ASP E O 1
ATOM 17280 N N . GLN E 1 79 ? 189.379 295.875 263.360 1.00 68.28 79 GLN E N 1
ATOM 17281 C CA . GLN E 1 79 ? 188.816 297.008 262.629 1.00 68.28 79 GLN E CA 1
ATOM 17282 C C . GLN E 1 79 ? 189.949 297.800 261.977 1.00 68.28 79 GLN E C 1
ATOM 17283 O O . GLN E 1 79 ? 190.842 298.284 262.663 1.00 68.28 79 GLN E O 1
ATOM 17297 N N . GLU E 1 80 ? 189.883 297.970 260.657 1.00 70.41 80 GLU E N 1
ATOM 17298 C CA . GLU E 1 80 ? 190.857 298.702 259.844 1.00 70.41 80 GLU E CA 1
ATOM 17299 C C . GLU E 1 80 ? 190.077 299.669 258.946 1.00 70.41 80 GLU E C 1
ATOM 17300 O O . GLU E 1 80 ? 189.367 299.240 258.042 1.00 70.41 80 GLU E O 1
ATOM 17312 N N . LYS E 1 81 ? 190.145 300.972 259.204 1.00 69.57 81 LYS E N 1
ATOM 17313 C CA . LYS E 1 81 ? 189.352 302.007 258.522 1.00 69.57 81 LYS E CA 1
ATOM 17314 C C . LYS E 1 81 ? 190.255 303.057 257.909 1.00 69.57 81 LYS E C 1
ATOM 17315 O O . LYS E 1 81 ? 191.300 303.366 258.463 1.00 69.57 81 LYS E O 1
ATOM 17334 N N . SER E 1 82 ? 189.874 303.628 256.778 1.00 70.58 82 SER E N 1
ATOM 17335 C CA . SER E 1 82 ? 190.722 304.592 256.075 1.00 70.58 82 SER E CA 1
ATOM 17336 C C . SER E 1 82 ? 189.948 305.738 255.440 1.00 70.58 82 SER E C 1
ATOM 17337 O O . SER E 1 82 ? 188.747 305.657 255.214 1.00 70.58 82 SER E O 1
ATOM 17345 N N . ILE E 1 83 ? 190.680 306.809 255.170 1.00 70.38 83 ILE E N 1
ATOM 17346 C CA . ILE E 1 83 ? 190.297 308.016 254.446 1.00 70.38 83 ILE E CA 1
ATOM 17347 C C . ILE E 1 83 ? 191.332 308.199 253.352 1.00 70.38 83 ILE E C 1
ATOM 17348 O O . ILE E 1 83 ? 192.515 308.037 253.621 1.00 70.38 83 ILE E O 1
ATOM 17364 N N . ASP E 1 84 ? 190.922 308.543 252.142 1.00 72.07 84 ASP E N 1
ATOM 17365 C CA . ASP E 1 84 ? 191.841 308.702 251.015 1.00 72.07 84 ASP E CA 1
ATOM 17366 C C . ASP E 1 84 ? 191.226 309.620 249.953 1.00 72.07 84 ASP E C 1
ATOM 17367 O O . ASP E 1 84 ? 190.203 309.275 249.364 1.00 72.07 84 ASP E O 1
ATOM 17376 N N . PHE E 1 85 ? 191.792 310.804 249.726 1.00 70.49 85 PHE E N 1
ATOM 17377 C CA . PHE E 1 85 ? 191.224 311.794 248.805 1.00 70.49 85 PHE E CA 1
ATOM 17378 C C . PHE E 1 85 ? 192.268 312.680 248.113 1.00 70.49 85 PHE E C 1
ATOM 17379 O O . PHE E 1 85 ? 193.370 312.890 248.614 1.00 70.49 85 PHE E O 1
ATOM 17396 N N . LEU E 1 86 ? 191.903 313.209 246.946 1.00 70.22 86 LEU E N 1
ATOM 17397 C CA . LEU E 1 86 ? 192.704 314.108 246.117 1.00 70.22 86 LEU E CA 1
ATOM 17398 C C . LEU E 1 86 ? 192.294 315.567 246.286 1.00 70.22 86 LEU E C 1
ATOM 17399 O O . LEU E 1 86 ? 191.107 315.875 246.296 1.00 70.22 86 LEU E O 1
ATOM 17415 N N . VAL E 1 87 ? 193.271 316.465 246.305 1.00 69.18 87 VAL E N 1
ATOM 17416 C CA . VAL E 1 87 ? 193.086 317.906 246.116 1.00 69.18 87 VAL E CA 1
ATOM 17417 C C . VAL E 1 87 ? 193.836 318.344 244.854 1.00 69.18 87 VAL E C 1
ATOM 17418 O O . VAL E 1 87 ? 195.061 318.381 244.835 1.00 69.18 87 VAL E O 1
ATOM 17431 N N . ASP E 1 88 ? 193.121 318.680 243.787 1.00 70.94 88 ASP E N 1
ATOM 17432 C CA . ASP E 1 88 ? 193.681 319.100 242.496 1.00 70.94 88 ASP E CA 1
ATOM 17433 C C . ASP E 1 88 ? 194.418 320.444 242.594 1.00 70.94 88 ASP E C 1
ATOM 17434 O O . ASP E 1 88 ? 193.856 321.419 243.078 1.00 70.94 88 ASP E O 1
ATOM 17443 N N . ASP E 1 89 ? 195.663 320.519 242.128 1.00 69.18 89 ASP E N 1
ATOM 17444 C CA . ASP E 1 89 ? 196.487 321.728 242.158 1.00 69.18 89 ASP E CA 1
ATOM 17445 C C . ASP E 1 89 ? 195.853 322.916 241.439 1.00 69.18 89 ASP E C 1
ATOM 17446 O O . ASP E 1 89 ? 196.047 324.050 241.864 1.00 69.18 89 ASP E O 1
ATOM 17455 N N . ILE E 1 90 ? 195.081 322.683 240.378 1.00 68.77 90 ILE E N 1
ATOM 17456 C CA . ILE E 1 90 ? 194.375 323.761 239.691 1.00 68.77 90 ILE E CA 1
ATOM 17457 C C . ILE E 1 90 ? 193.269 324.283 240.595 1.00 68.77 90 ILE E C 1
ATOM 17458 O O . ILE E 1 90 ? 193.181 325.480 240.833 1.00 68.77 90 ILE E O 1
ATOM 17474 N N . ASP E 1 91 ? 192.454 323.401 241.157 1.00 68.95 91 ASP E N 1
ATOM 17475 C CA . ASP E 1 91 ? 191.352 323.790 242.018 1.00 68.95 91 ASP E CA 1
ATOM 17476 C C . ASP E 1 91 ? 191.837 324.477 243.291 1.00 68.95 91 ASP E C 1
ATOM 17477 O O . ASP E 1 91 ? 191.289 325.513 243.636 1.00 68.95 91 ASP E O 1
ATOM 17486 N N . ARG E 1 92 ? 192.908 324.008 243.942 1.00 67.80 92 ARG E N 1
ATOM 17487 C CA . ARG E 1 92 ? 193.487 324.688 245.112 1.00 67.80 92 ARG E CA 1
ATOM 17488 C C . ARG E 1 92 ? 193.817 326.158 244.841 1.00 67.80 92 ARG E C 1
ATOM 17489 O O . ARG E 1 92 ? 193.595 327.011 245.695 1.00 67.80 92 ARG E O 1
ATOM 17510 N N . VAL E 1 93 ? 194.325 326.477 243.658 1.00 68.20 93 VAL E N 1
ATOM 17511 C CA . VAL E 1 93 ? 194.585 327.866 243.257 1.00 68.20 93 VAL E CA 1
ATOM 17512 C C . VAL E 1 93 ? 193.295 328.610 242.924 1.00 68.20 93 VAL E C 1
ATOM 17513 O O . VAL E 1 93 ? 193.135 329.751 243.333 1.00 68.20 93 VAL E O 1
ATOM 17526 N N . GLN E 1 94 ? 192.380 328.010 242.173 1.00 67.14 94 GLN E N 1
ATOM 17527 C CA . GLN E 1 94 ? 191.210 328.705 241.658 1.00 67.14 94 GLN E CA 1
ATOM 17528 C C . GLN E 1 94 ? 190.068 328.895 242.665 1.00 67.14 94 GLN E C 1
ATOM 17529 O O . GLN E 1 94 ? 189.270 329.806 242.469 1.00 67.14 94 GLN E O 1
ATOM 17543 N N . VAL E 1 95 ? 189.930 328.100 243.726 1.00 66.73 95 VAL E N 1
ATOM 17544 C CA . VAL E 1 95 ? 188.847 328.291 244.714 1.00 66.73 95 VAL E CA 1
ATOM 17545 C C . VAL E 1 95 ? 189.008 329.557 245.569 1.00 66.73 95 VAL E C 1
ATOM 17546 O O . VAL E 1 95 ? 190.090 330.122 245.680 1.00 66.73 95 VAL E O 1
ATOM 17559 N N . ALA E 1 96 ? 187.922 330.010 246.199 1.00 67.08 96 ALA E N 1
ATOM 17560 C CA . ALA E 1 96 ? 187.814 331.278 246.920 1.00 67.08 96 ALA E CA 1
ATOM 17561 C C . ALA E 1 96 ? 188.618 331.397 248.229 1.00 67.08 96 ALA E C 1
ATOM 17562 O O . ALA E 1 96 ? 188.821 332.507 248.705 1.00 67.08 96 ALA E O 1
ATOM 17569 N N . GLY E 1 97 ? 189.067 330.297 248.822 1.00 68.17 97 GLY E N 1
ATOM 17570 C CA . GLY E 1 97 ? 189.826 330.256 250.074 1.00 68.17 97 GLY E CA 1
ATOM 17571 C C . GLY E 1 97 ? 190.328 328.844 250.393 1.00 68.17 97 GLY E C 1
ATOM 17572 O O . GLY E 1 97 ? 190.166 327.942 249.582 1.00 68.17 97 GLY E O 1
ATOM 17576 N N . SER E 1 98 ? 190.970 328.628 251.539 1.00 69.72 98 SER E N 1
ATOM 17577 C CA . SER E 1 98 ? 191.656 327.371 251.882 1.00 69.72 98 SER E CA 1
ATOM 17578 C C . SER E 1 98 ? 190.781 326.115 251.836 1.00 69.72 98 SER E C 1
ATOM 17579 O O . SER E 1 98 ? 189.646 326.123 252.295 1.00 69.72 98 SER E O 1
ATOM 17587 N N . LEU E 1 99 ? 191.345 325.005 251.348 1.00 69.67 99 LEU E N 1
ATOM 17588 C CA . LEU E 1 99 ? 190.763 323.662 251.346 1.00 69.67 99 LEU E CA 1
ATOM 17589 C C . LEU E 1 99 ? 191.190 322.807 252.554 1.00 69.67 99 LEU E C 1
ATOM 17590 O O . LEU E 1 99 ? 190.841 321.635 252.626 1.00 69.67 99 LEU E O 1
ATOM 17606 N N . GLU E 1 100 ? 191.902 323.346 253.548 1.00 73.52 100 GLU E N 1
ATOM 17607 C CA . GLU E 1 100 ? 192.347 322.578 254.726 1.00 73.52 100 GLU E CA 1
ATOM 17608 C C . GLU E 1 100 ? 191.190 321.957 255.521 1.00 73.52 100 GLU E C 1
ATOM 17609 O O . GLU E 1 100 ? 191.363 320.907 256.141 1.00 73.52 100 GLU E O 1
ATOM 17621 N N . ALA E 1 101 ? 189.987 322.521 255.415 1.00 71.90 101 ALA E N 1
ATOM 17622 C CA . ALA E 1 101 ? 188.762 321.995 255.999 1.00 71.90 101 ALA E CA 1
ATOM 17623 C C . ALA E 1 101 ? 188.469 320.544 255.602 1.00 71.90 101 ALA E C 1
ATOM 17624 O O . ALA E 1 101 ? 187.947 319.791 256.416 1.00 71.90 101 ALA E O 1
ATOM 17631 N N . TYR E 1 102 ? 188.860 320.096 254.409 1.00 70.63 102 TYR E N 1
ATOM 17632 C CA . TYR E 1 102 ? 188.668 318.703 253.993 1.00 70.63 102 TYR E CA 1
ATOM 17633 C C . TYR E 1 102 ? 189.554 317.734 254.769 1.00 70.63 102 TYR E C 1
ATOM 17634 O O . TYR E 1 102 ? 189.132 316.622 255.049 1.00 70.63 102 TYR E O 1
ATOM 17652 N N . THR E 1 103 ? 190.742 318.145 255.209 1.00 71.40 103 THR E N 1
ATOM 17653 C CA . THR E 1 103 ? 191.580 317.304 256.082 1.00 71.40 103 THR E CA 1
ATOM 17654 C C . THR E 1 103 ? 190.964 317.166 257.475 1.00 71.40 103 THR E C 1
ATOM 17655 O O . THR E 1 103 ? 190.885 316.062 258.001 1.00 71.40 103 THR E O 1
ATOM 17666 N N . ARG E 1 104 ? 190.419 318.249 258.040 1.00 71.26 104 ARG E N 1
ATOM 17667 C CA . ARG E 1 104 ? 189.705 318.246 259.318 1.00 71.26 104 ARG E CA 1
ATOM 17668 C C . ARG E 1 104 ? 188.430 317.417 259.244 1.00 71.26 104 ARG E C 1
ATOM 17669 O O . ARG E 1 104 ? 188.187 316.601 260.127 1.00 71.26 104 ARG E O 1
ATOM 17690 N N . ALA E 1 105 ? 187.663 317.532 258.170 1.00 70.40 105 ALA E N 1
ATOM 17691 C CA . ALA E 1 105 ? 186.493 316.697 257.953 1.00 70.40 105 ALA E CA 1
ATOM 17692 C C . ALA E 1 105 ? 186.851 315.209 257.868 1.00 70.40 105 ALA E C 1
ATOM 17693 O O . ALA E 1 105 ? 186.184 314.400 258.492 1.00 70.40 105 ALA E O 1
ATOM 17700 N N . GLY E 1 106 ? 187.933 314.840 257.187 1.00 69.30 106 GLY E N 1
ATOM 17701 C CA . GLY E 1 106 ? 188.392 313.451 257.118 1.00 69.30 106 GLY E CA 1
ATOM 17702 C C . GLY E 1 106 ? 188.867 312.906 258.460 1.00 69.30 106 GLY E C 1
ATOM 17703 O O . GLY E 1 106 ? 188.452 311.826 258.869 1.00 69.30 106 GLY E O 1
ATOM 17707 N N . ALA E 1 107 ? 189.650 313.680 259.208 1.00 68.35 107 ALA E N 1
ATOM 17708 C CA . ALA E 1 107 ? 190.060 313.313 260.560 1.00 68.35 107 ALA E CA 1
ATOM 17709 C C . ALA E 1 107 ? 188.861 313.123 261.500 1.00 68.35 107 ALA E C 1
ATOM 17710 O O . ALA E 1 107 ? 188.808 312.166 262.266 1.00 68.35 107 ALA E O 1
ATOM 17717 N N . THR E 1 108 ? 187.862 313.996 261.399 1.00 69.25 108 THR E N 1
ATOM 17718 C CA . THR E 1 108 ? 186.604 313.936 262.149 1.00 69.25 108 THR E CA 1
ATOM 17719 C C . THR E 1 108 ? 185.732 312.761 261.740 1.00 69.25 108 THR E C 1
ATOM 17720 O O . THR E 1 108 ? 185.065 312.177 262.584 1.00 69.25 108 THR E O 1
ATOM 17731 N N . ALA E 1 109 ? 185.709 312.368 260.475 1.00 69.53 109 ALA E N 1
ATOM 17732 C CA . ALA E 1 109 ? 184.934 311.215 260.041 1.00 69.53 109 ALA E CA 1
ATOM 17733 C C . ALA E 1 109 ? 185.486 309.922 260.654 1.00 69.53 109 ALA E C 1
ATOM 17734 O O . ALA E 1 109 ? 184.714 309.113 261.154 1.00 69.53 109 ALA E O 1
ATOM 17741 N N . LEU E 1 110 ? 186.811 309.779 260.744 1.00 69.24 110 LEU E N 1
ATOM 17742 C CA . LEU E 1 110 ? 187.434 308.681 261.484 1.00 69.24 110 LEU E CA 1
ATOM 17743 C C . LEU E 1 110 ? 187.123 308.739 262.979 1.00 69.24 110 LEU E C 1
ATOM 17744 O O . LEU E 1 110 ? 186.703 307.731 263.535 1.00 69.24 110 LEU E O 1
ATOM 17760 N N . ALA E 1 111 ? 187.254 309.894 263.632 1.00 68.04 111 ALA E N 1
ATOM 17761 C CA . ALA E 1 111 ? 186.897 310.013 265.046 1.00 68.04 111 ALA E CA 1
ATOM 17762 C C . ALA E 1 111 ? 185.428 309.650 265.324 1.00 68.04 111 ALA E C 1
ATOM 17763 O O . ALA E 1 111 ? 185.118 308.967 266.295 1.00 68.04 111 ALA E O 1
ATOM 17770 N N . THR E 1 112 ? 184.515 310.039 264.439 1.00 68.89 112 THR E N 1
ATOM 17771 C CA . THR E 1 112 ? 183.108 309.647 264.506 1.00 68.89 112 THR E CA 1
ATOM 17772 C C . THR E 1 112 ? 182.942 308.137 264.366 1.00 68.89 112 THR E C 1
ATOM 17773 O O . THR E 1 112 ? 182.150 307.540 265.082 1.00 68.89 112 THR E O 1
ATOM 17784 N N . ASP E 1 113 ? 183.664 307.480 263.463 1.00 69.66 113 ASP E N 1
ATOM 17785 C CA . ASP E 1 113 ? 183.491 306.046 263.252 1.00 69.66 113 ASP E CA 1
ATOM 17786 C C . ASP E 1 113 ? 183.988 305.212 264.443 1.00 69.66 113 ASP E C 1
ATOM 17787 O O . ASP E 1 113 ? 183.373 304.209 264.792 1.00 69.66 113 ASP E O 1
ATOM 17796 N N . THR E 1 114 ? 185.048 305.656 265.118 1.00 69.13 114 THR E N 1
ATOM 17797 C CA . THR E 1 114 ? 185.502 305.079 266.384 1.00 69.13 114 THR E CA 1
ATOM 17798 C C . THR E 1 114 ? 184.445 305.200 267.467 1.00 69.13 114 THR E C 1
ATOM 17799 O O . THR E 1 114 ? 184.131 304.228 268.141 1.00 69.13 114 THR E O 1
ATOM 17810 N N . ASP E 1 115 ? 183.885 306.391 267.657 1.00 70.24 115 ASP E N 1
ATOM 17811 C CA . ASP E 1 115 ? 182.909 306.669 268.699 1.00 70.24 115 ASP E CA 1
ATOM 17812 C C . ASP E 1 115 ? 181.637 305.848 268.493 1.00 70.24 115 ASP E C 1
ATOM 17813 O O . ASP E 1 115 ? 181.149 305.219 269.423 1.00 70.24 115 ASP E O 1
ATOM 17822 N N . LYS E 1 116 ? 181.141 305.762 267.257 1.00 70.70 116 LYS E N 1
ATOM 17823 C CA . LYS E 1 116 ? 180.035 304.872 266.907 1.00 70.70 116 LYS E CA 1
ATOM 17824 C C . LYS E 1 116 ? 180.373 303.403 267.099 1.00 70.70 116 LYS E C 1
ATOM 17825 O O . LYS E 1 116 ? 179.516 302.655 267.546 1.00 70.70 116 LYS E O 1
ATOM 17844 N N . PHE E 1 117 ? 181.596 302.967 266.819 1.00 68.53 117 PHE E N 1
ATOM 17845 C CA . PHE E 1 117 ? 181.998 301.598 267.094 1.00 68.53 117 PHE E CA 1
ATOM 17846 C C . PHE E 1 117 ? 181.918 301.285 268.587 1.00 68.53 117 PHE E C 1
ATOM 17847 O O . PHE E 1 117 ? 181.291 300.296 268.947 1.00 68.53 117 PHE E O 1
ATOM 17864 N N . ILE E 1 118 ? 182.502 302.112 269.460 1.00 69.10 118 ILE E N 1
ATOM 17865 C CA . ILE E 1 118 ? 182.431 301.890 270.907 1.00 69.10 118 ILE E CA 1
ATOM 17866 C C . ILE E 1 118 ? 180.982 301.961 271.415 1.00 69.10 118 ILE E C 1
ATOM 17867 O O . ILE E 1 118 ? 180.554 301.088 272.162 1.00 69.10 118 ILE E O 1
ATOM 17883 N N . ALA E 1 119 ? 180.186 302.939 270.982 1.00 69.01 119 ALA E N 1
ATOM 17884 C CA . ALA E 1 119 ? 178.787 303.067 271.365 1.00 69.01 119 ALA E CA 1
ATOM 17885 C C . ALA E 1 119 ? 177.964 301.822 271.017 1.00 69.01 119 ALA E C 1
ATOM 17886 O O . ALA E 1 119 ? 177.253 301.297 271.869 1.00 69.01 119 ALA E O 1
ATOM 17893 N N . ASP E 1 120 ? 178.071 301.314 269.790 1.00 70.97 120 ASP E N 1
ATOM 17894 C CA . ASP E 1 120 ? 177.358 300.109 269.376 1.00 70.97 120 ASP E CA 1
ATOM 17895 C C . ASP E 1 120 ? 177.831 298.871 270.126 1.00 70.97 120 ASP E C 1
ATOM 17896 O O . ASP E 1 120 ? 177.034 297.999 270.426 1.00 70.97 120 ASP E O 1
ATOM 17905 N N . MET E 1 121 ? 179.117 298.770 270.426 1.00 70.17 121 MET E N 1
ATOM 17906 C CA . MET E 1 121 ? 179.685 297.649 271.149 1.00 70.17 121 MET E CA 1
ATOM 17907 C C . MET E 1 121 ? 179.201 297.614 272.599 1.00 70.17 121 MET E C 1
ATOM 17908 O O . MET E 1 121 ? 178.799 296.558 273.063 1.00 70.17 121 MET E O 1
ATOM 17922 N N . LEU E 1 122 ? 179.111 298.747 273.303 1.00 69.02 122 LEU E N 1
ATOM 17923 C CA . LEU E 1 122 ? 178.466 298.808 274.619 1.00 69.02 122 LEU E CA 1
ATOM 17924 C C . LEU E 1 122 ? 176.983 298.452 274.551 1.00 69.02 122 LEU E C 1
ATOM 17925 O O . LEU E 1 122 ? 176.501 297.658 275.349 1.00 69.02 122 LEU E O 1
ATOM 17941 N N . VAL E 1 123 ? 176.242 299.011 273.601 1.00 69.56 123 VAL E N 1
ATOM 17942 C CA . VAL E 1 123 ? 174.808 298.740 273.453 1.00 69.56 123 VAL E CA 1
ATOM 17943 C C . VAL E 1 123 ? 174.537 297.276 273.116 1.00 69.56 123 VAL E C 1
ATOM 17944 O O . VAL E 1 123 ? 173.710 296.643 273.755 1.00 69.56 123 VAL E O 1
ATOM 17957 N N . ASP E 1 124 ? 175.233 296.694 272.148 1.00 72.02 124 ASP E N 1
ATOM 17958 C CA . ASP E 1 124 ? 174.930 295.344 271.679 1.00 72.02 124 ASP E CA 1
ATOM 17959 C C . ASP E 1 124 ? 175.368 294.246 272.653 1.00 72.02 124 ASP E C 1
ATOM 17960 O O . ASP E 1 124 ? 174.784 293.168 272.645 1.00 72.02 124 ASP E O 1
ATOM 17969 N N . ASN E 1 125 ? 176.368 294.486 273.495 1.00 71.50 125 ASN E N 1
ATOM 17970 C CA . ASN E 1 125 ? 176.935 293.470 274.383 1.00 71.50 125 ASN E CA 1
ATOM 17971 C C . ASN E 1 125 ? 176.701 293.700 275.883 1.00 71.50 125 ASN E C 1
ATOM 17972 O O . ASN E 1 125 ? 176.944 292.791 276.670 1.00 71.50 125 ASN E O 1
ATOM 17983 N N . GLY E 1 126 ? 176.187 294.850 276.310 1.00 70.13 126 GLY E N 1
ATOM 17984 C CA . GLY E 1 126 ? 175.693 295.027 277.675 1.00 70.13 126 GLY E CA 1
ATOM 17985 C C . GLY E 1 126 ? 174.372 294.295 277.963 1.00 70.13 126 GLY E C 1
ATOM 17986 O O . GLY E 1 126 ? 173.660 293.869 277.062 1.00 70.13 126 GLY E O 1
ATOM 17990 N N . THR E 1 127 ? 174.033 294.137 279.234 1.00 69.91 127 THR E N 1
ATOM 17991 C CA . THR E 1 127 ? 172.778 293.523 279.714 1.00 69.91 127 THR E CA 1
ATOM 17992 C C . THR E 1 127 ? 171.599 294.484 279.613 1.00 69.91 127 THR E C 1
ATOM 17993 O O . THR E 1 127 ? 171.753 295.670 279.856 1.00 69.91 127 THR E O 1
ATOM 18004 N N . ALA E 1 128 ? 170.409 294.009 279.262 1.00 69.14 128 ALA E N 1
ATOM 18005 C CA . ALA E 1 128 ? 169.233 294.861 279.090 1.00 69.14 128 ALA E CA 1
ATOM 18006 C C . ALA E 1 128 ? 168.555 295.242 280.415 1.00 69.14 128 ALA E C 1
ATOM 18007 O O . ALA E 1 128 ? 168.300 294.390 281.249 1.00 69.14 128 ALA E O 1
ATOM 18014 N N . LEU E 1 129 ? 168.183 296.505 280.589 1.00 69.49 129 LEU E N 1
ATOM 18015 C CA . LEU E 1 129 ? 167.324 296.995 281.666 1.00 69.49 129 LEU E CA 1
ATOM 18016 C C . LEU E 1 129 ? 165.850 296.823 281.271 1.00 69.49 129 LEU E C 1
ATOM 18017 O O . LEU E 1 129 ? 165.471 297.147 280.151 1.00 69.49 129 LEU E O 1
ATOM 18033 N N . THR E 1 130 ? 165.011 296.318 282.171 1.00 73.91 130 THR E N 1
ATOM 18034 C CA . THR E 1 130 ? 163.662 295.824 281.821 1.00 73.91 130 THR E CA 1
ATOM 18035 C C . THR E 1 130 ? 162.562 296.897 281.647 1.00 73.91 130 THR E C 1
ATOM 18036 O O . THR E 1 130 ? 161.501 296.606 281.091 1.00 73.91 130 THR E O 1
ATOM 18047 N N . GLY E 1 131 ? 162.774 298.134 282.106 1.00 72.21 131 GLY E N 1
ATOM 18048 C CA . GLY E 1 131 ? 161.734 299.173 282.176 1.00 72.21 131 GLY E CA 1
ATOM 18049 C C . GLY E 1 131 ? 161.065 299.575 280.851 1.00 72.21 131 GLY E C 1
ATOM 18050 O O . GLY E 1 131 ? 161.540 299.270 279.757 1.00 72.21 131 GLY E O 1
ATOM 18054 N N . SER E 1 132 ? 159.951 300.299 280.952 1.00 73.52 132 SER E N 1
ATOM 18055 C CA . SER E 1 132 ? 159.246 300.907 279.811 1.00 73.52 132 SER E CA 1
ATOM 18056 C C . SER E 1 132 ? 159.666 302.365 279.605 1.00 73.52 132 SER E C 1
ATOM 18057 O O . SER E 1 132 ? 160.276 302.971 280.487 1.00 73.52 132 SER E O 1
ATOM 18065 N N . ALA E 1 133 ? 159.376 302.947 278.442 1.00 72.44 133 ALA E N 1
ATOM 18066 C CA . ALA E 1 133 ? 159.769 304.322 278.146 1.00 72.44 133 ALA E CA 1
ATOM 18067 C C . ALA E 1 133 ? 159.158 305.324 279.146 1.00 72.44 133 ALA E C 1
ATOM 18068 O O . ALA E 1 133 ? 157.995 305.173 279.524 1.00 72.44 133 ALA E O 1
ATOM 18075 N N . PRO E 1 134 ? 159.903 306.347 279.590 1.00 70.19 134 PRO E N 1
ATOM 18076 C CA . PRO E 1 134 ? 159.418 307.268 280.604 1.00 70.19 134 PRO 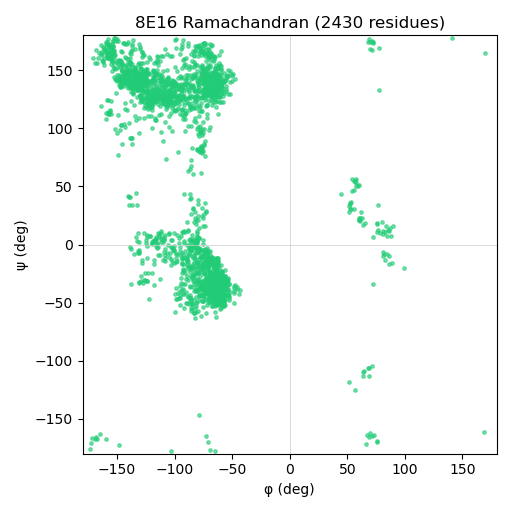E CA 1
ATOM 18077 C C . PRO E 1 134 ? 158.214 308.073 280.119 1.00 70.19 134 PRO E C 1
ATOM 18078 O O . PRO E 1 134 ? 158.236 308.653 279.043 1.00 70.19 134 PRO E O 1
ATOM 18089 N N . SER E 1 135 ? 157.153 308.120 280.914 1.00 71.18 135 SER E N 1
ATOM 18090 C CA . SER E 1 135 ? 155.972 308.948 280.663 1.00 71.18 135 SER E CA 1
ATOM 18091 C C . SER E 1 135 ? 156.148 310.358 281.221 1.00 71.18 135 SER E C 1
ATOM 18092 O O . SER E 1 135 ? 155.508 311.298 280.758 1.00 71.18 135 SER E O 1
ATOM 18100 N N . ASP E 1 136 ? 157.021 310.517 282.215 1.00 71.25 136 ASP E N 1
ATOM 18101 C CA . ASP E 1 136 ? 157.288 311.780 282.887 1.00 71.25 136 ASP E CA 1
ATOM 18102 C C . ASP E 1 136 ? 158.732 311.891 283.403 1.00 71.25 136 ASP E C 1
ATOM 18103 O O . ASP E 1 136 ? 159.545 310.981 283.268 1.00 71.25 136 ASP E O 1
ATOM 18112 N N . ALA E 1 137 ? 159.094 313.047 283.944 1.00 69.51 137 ALA E N 1
ATOM 18113 C CA . ALA E 1 137 ? 160.462 313.325 284.359 1.00 69.51 137 ALA E CA 1
ATOM 18114 C C . ALA E 1 137 ? 160.951 312.474 285.542 1.00 69.51 137 ALA E C 1
ATOM 18115 O O . ALA E 1 137 ? 162.147 312.227 285.674 1.00 69.51 137 ALA E O 1
ATOM 18122 N N . ASP E 1 138 ? 160.048 312.004 286.396 1.00 71.20 138 ASP E N 1
ATOM 18123 C CA . ASP E 1 138 ? 160.387 311.105 287.492 1.00 71.20 138 ASP E CA 1
ATOM 18124 C C . ASP E 1 138 ? 160.573 309.680 286.991 1.00 71.20 138 ASP E C 1
ATOM 18125 O O . ASP E 1 138 ? 161.443 308.980 287.493 1.00 71.20 138 ASP E O 1
ATOM 18134 N N . ASP E 1 139 ? 159.841 309.250 285.966 1.00 70.34 139 ASP E N 1
ATOM 18135 C CA . ASP E 1 139 ? 160.142 307.976 285.326 1.00 70.34 139 ASP E CA 1
ATOM 18136 C C . ASP E 1 139 ? 161.568 307.944 284.784 1.00 70.34 139 ASP E C 1
ATOM 18137 O O . ASP E 1 139 ? 162.266 306.953 284.954 1.00 70.34 139 ASP E O 1
ATOM 18146 N N . ALA E 1 140 ? 162.029 309.021 284.153 1.00 68.94 140 ALA E N 1
ATOM 18147 C CA . ALA E 1 140 ? 163.391 309.091 283.665 1.00 68.94 140 ALA E CA 1
ATOM 18148 C C . ALA E 1 140 ? 164.407 309.038 284.805 1.00 68.94 140 ALA E C 1
ATOM 18149 O O . ALA E 1 140 ? 165.399 308.326 284.708 1.00 68.94 140 ALA E O 1
ATOM 18156 N N . PHE E 1 141 ? 164.165 309.733 285.915 1.00 67.15 141 PHE E N 1
ATOM 18157 C CA . PHE E 1 141 ? 165.051 309.647 287.073 1.00 67.15 141 PHE E CA 1
ATOM 18158 C C . PHE E 1 141 ? 165.017 308.246 287.700 1.00 67.15 141 PHE E C 1
ATOM 18159 O O . PHE E 1 141 ? 166.057 307.693 288.030 1.00 67.15 141 PHE E O 1
ATOM 18176 N N . ASP E 1 142 ? 163.856 307.612 287.787 1.00 68.00 142 ASP E N 1
ATOM 18177 C CA . ASP E 1 142 ? 163.708 306.249 288.282 1.00 68.00 142 ASP E CA 1
ATOM 18178 C C . ASP E 1 142 ? 164.381 305.225 287.374 1.00 68.00 142 ASP E C 1
ATOM 18179 O O . ASP E 1 142 ? 164.958 304.263 287.866 1.00 68.00 142 ASP E O 1
ATOM 18188 N N . LEU E 1 143 ? 164.356 305.395 286.058 1.00 68.36 143 LEU E N 1
ATOM 18189 C CA . LEU E 1 143 ? 165.104 304.545 285.144 1.00 68.36 143 LEU E CA 1
ATOM 18190 C C . LEU E 1 143 ? 166.599 304.645 285.391 1.00 68.36 143 LEU E C 1
ATOM 18191 O O . LEU E 1 143 ? 167.259 303.624 285.477 1.00 68.36 143 LEU E O 1
ATOM 18207 N N . ILE E 1 144 ? 167.149 305.837 285.575 1.00 66.55 144 ILE E N 1
ATOM 18208 C CA . ILE E 1 144 ? 168.574 305.997 285.861 1.00 66.55 144 ILE E CA 1
ATOM 18209 C C . ILE E 1 144 ? 168.913 305.401 287.230 1.00 66.55 144 ILE E C 1
ATOM 18210 O O . ILE E 1 144 ? 169.867 304.641 287.358 1.00 66.55 144 ILE E O 1
ATOM 18226 N N . ALA E 1 145 ? 168.111 305.668 288.254 1.00 66.60 145 ALA E N 1
ATOM 18227 C CA . ALA E 1 145 ? 168.287 305.118 289.588 1.00 66.60 145 ALA E CA 1
ATOM 18228 C C . ALA E 1 145 ? 168.194 303.589 289.608 1.00 66.60 145 ALA E C 1
ATOM 18229 O O . ALA E 1 145 ? 168.978 302.926 290.278 1.00 66.60 145 ALA E O 1
ATOM 18236 N N . SER E 1 146 ? 167.265 303.009 288.853 1.00 66.83 146 SER E N 1
ATOM 18237 C CA . SER E 1 146 ? 167.127 301.559 288.734 1.00 66.83 146 SER E CA 1
ATOM 18238 C C . SER E 1 146 ? 168.219 300.923 287.875 1.00 66.83 146 SER E C 1
ATOM 18239 O O . SER E 1 146 ? 168.676 299.837 288.201 1.00 66.83 146 SER E O 1
ATOM 18247 N N . ALA E 1 147 ? 168.745 301.597 286.856 1.00 67.30 147 ALA E N 1
ATOM 18248 C CA . ALA E 1 147 ? 169.932 301.132 286.147 1.00 67.30 147 ALA E CA 1
ATOM 18249 C C . ALA E 1 147 ? 171.156 301.070 287.052 1.00 67.30 147 ALA E C 1
ATOM 18250 O O . ALA E 1 147 ? 171.869 300.075 287.044 1.00 67.30 147 ALA E O 1
ATOM 18257 N N . LEU E 1 148 ? 171.379 302.092 287.878 1.00 65.94 148 LEU E N 1
ATOM 18258 C CA . LEU E 1 148 ? 172.449 302.091 288.867 1.00 65.94 148 LEU E CA 1
ATOM 18259 C C . LEU E 1 148 ? 172.245 301.014 289.934 1.00 65.94 148 LEU E C 1
ATOM 18260 O O . LEU E 1 148 ? 173.215 300.379 290.326 1.00 65.94 148 LEU E O 1
ATOM 18276 N N . LYS E 1 149 ? 171.006 300.735 290.340 1.00 66.11 149 LYS E N 1
ATOM 18277 C CA . LYS E 1 149 ? 170.681 299.570 291.171 1.00 66.11 149 LYS E CA 1
ATOM 18278 C C . LYS E 1 149 ? 171.056 298.263 290.489 1.00 66.11 149 LYS E C 1
ATOM 18279 O O . LYS E 1 149 ? 171.627 297.402 291.135 1.00 66.11 149 LYS E O 1
ATOM 18298 N N . GLU E 1 150 ? 170.789 298.099 289.207 1.00 66.73 150 GLU E N 1
ATOM 18299 C CA . GLU E 1 150 ? 171.094 296.858 288.499 1.00 66.73 150 GLU E CA 1
ATOM 18300 C C . GLU E 1 150 ? 172.602 296.600 288.385 1.00 66.73 150 GLU E C 1
ATOM 18301 O O . GLU E 1 150 ? 173.040 295.463 288.539 1.00 66.73 150 GLU E O 1
ATOM 18313 N N . LEU E 1 151 ? 173.421 297.644 288.245 1.00 66.19 151 LEU E N 1
ATOM 18314 C CA . LEU E 1 151 ? 174.869 297.536 288.436 1.00 66.19 151 LEU E CA 1
ATOM 18315 C C . LEU E 1 151 ? 175.236 297.098 289.860 1.00 66.19 151 LEU E C 1
ATOM 18316 O O . LEU E 1 151 ? 176.017 296.172 290.041 1.00 66.19 151 LEU E O 1
ATOM 18332 N N . THR E 1 152 ? 174.690 297.736 290.894 1.00 66.21 152 THR E N 1
ATOM 18333 C CA . THR E 1 152 ? 174.985 297.382 292.296 1.00 66.21 152 THR E CA 1
ATOM 18334 C C . THR E 1 152 ? 174.555 295.972 292.656 1.00 66.21 152 THR E C 1
ATOM 18335 O O . THR E 1 152 ? 175.290 295.265 293.332 1.00 66.21 152 THR E O 1
ATOM 18346 N N . LYS E 1 153 ? 173.409 295.510 292.163 1.00 65.74 153 LYS E N 1
ATOM 18347 C CA . LYS E 1 153 ? 172.931 294.147 292.373 1.00 65.74 153 LYS E CA 1
ATOM 18348 C C . LYS E 1 153 ? 173.894 293.130 291.748 1.00 65.74 153 LYS E C 1
ATOM 18349 O O . LYS E 1 153 ? 174.136 292.070 292.311 1.00 65.74 153 LYS E O 1
ATOM 18368 N N . ALA E 1 154 ? 174.522 293.487 290.630 1.00 66.27 154 ALA E N 1
ATOM 18369 C CA . ALA E 1 154 ? 175.588 292.724 289.982 1.00 66.27 154 ALA E CA 1
ATOM 18370 C C . ALA E 1 154 ? 176.981 292.909 290.610 1.00 66.27 154 ALA E C 1
ATOM 18371 O O . ALA E 1 154 ? 177.970 292.476 290.033 1.00 66.27 154 ALA E O 1
ATOM 18378 N N . ASN E 1 155 ? 177.087 293.531 291.786 1.00 67.54 155 ASN E N 1
ATOM 18379 C CA . ASN E 1 155 ? 178.334 293.749 292.534 1.00 67.54 155 ASN E CA 1
ATOM 18380 C C . ASN E 1 155 ? 179.396 294.581 291.800 1.00 67.54 155 ASN E C 1
ATOM 18381 O O . ASN E 1 155 ? 180.580 294.497 292.109 1.00 67.54 155 ASN E O 1
ATOM 18392 N N . VAL E 1 156 ? 178.990 295.402 290.832 1.00 67.29 156 VAL E N 1
ATOM 18393 C CA . VAL E 1 156 ? 179.865 296.321 290.086 1.00 67.29 156 VAL E CA 1
ATOM 18394 C C . VAL E 1 156 ? 180.431 297.393 291.029 1.00 67.29 156 VAL E C 1
ATOM 18395 O O . VAL E 1 156 ? 179.674 297.880 291.864 1.00 67.29 156 VAL E O 1
ATOM 18408 N N . PRO E 1 157 ? 181.701 297.823 290.926 1.00 68.32 157 PRO E N 1
ATOM 18409 C CA . PRO E 1 157 ? 182.284 298.793 291.856 1.00 68.32 157 PRO E CA 1
ATOM 18410 C C . PRO E 1 157 ? 181.484 300.094 291.968 1.00 68.32 157 PRO E C 1
ATOM 18411 O O . PRO E 1 157 ? 180.864 300.523 290.999 1.00 68.32 157 PRO E O 1
ATOM 18422 N N . ASN E 1 158 ? 181.436 300.717 293.145 1.00 69.55 158 ASN E N 1
ATOM 18423 C CA . ASN E 1 158 ? 180.549 301.858 293.404 1.00 69.55 158 ASN E CA 1
ATOM 18424 C C . ASN E 1 158 ? 181.094 303.199 292.908 1.00 69.55 158 ASN E C 1
ATOM 18425 O O . ASN E 1 158 ? 180.325 304.056 292.516 1.00 69.55 158 ASN E O 1
ATOM 18436 N N . VAL E 1 159 ? 182.403 303.402 292.942 1.00 69.78 159 VAL E N 1
ATOM 18437 C CA . VAL E 1 159 ? 183.060 304.665 292.585 1.00 69.78 159 VAL E CA 1
ATOM 18438 C C . VAL E 1 159 ? 183.378 304.702 291.094 1.00 69.78 159 VAL E C 1
ATOM 18439 O O . VAL E 1 159 ? 183.827 303.708 290.536 1.00 69.78 159 VAL E O 1
ATOM 18452 N N . GLY E 1 160 ? 183.177 305.848 290.445 1.00 68.61 160 GLY E N 1
ATOM 18453 C CA . GLY E 1 160 ? 183.613 306.080 289.065 1.00 68.61 160 GLY E CA 1
ATOM 18454 C C . GLY E 1 160 ? 182.645 305.622 287.979 1.00 68.61 160 GLY E C 1
ATOM 18455 O O . GLY E 1 160 ? 183.023 305.612 286.817 1.00 68.61 160 GLY E O 1
ATOM 18459 N N . ARG E 1 161 ? 181.401 305.261 288.302 1.00 67.45 161 ARG E N 1
ATOM 18460 C CA . ARG E 1 161 ? 180.377 304.900 287.306 1.00 67.45 161 ARG E CA 1
ATOM 18461 C C . ARG E 1 161 ? 179.993 306.065 286.397 1.00 67.45 161 ARG E C 1
ATOM 18462 O O . ARG E 1 161 ? 180.027 307.230 286.785 1.00 67.45 161 ARG E O 1
ATOM 18483 N N . VAL E 1 162 ? 179.565 305.724 285.190 1.00 68.21 162 VAL E N 1
ATOM 18484 C CA . VAL E 1 162 ? 179.166 306.648 284.127 1.00 68.21 162 VAL E CA 1
ATOM 18485 C C . VAL E 1 162 ? 177.831 306.197 283.548 1.00 68.21 162 VAL E C 1
ATOM 18486 O O . VAL E 1 162 ? 177.592 305.009 283.367 1.00 68.21 162 VAL E O 1
ATOM 18499 N N . VAL E 1 163 ? 176.960 307.145 283.224 1.00 67.95 163 VAL E N 1
ATOM 18500 C CA . VAL E 1 163 ? 175.762 306.932 282.408 1.00 67.95 163 VAL E CA 1
ATOM 18501 C C . VAL E 1 163 ? 175.867 307.794 281.157 1.00 67.95 163 VAL E C 1
ATOM 18502 O O . VAL E 1 163 ? 176.095 308.991 281.267 1.00 67.95 163 VAL E O 1
ATOM 18515 N N . VAL E 1 164 ? 175.718 307.210 279.971 1.00 68.54 164 VAL E N 1
ATOM 18516 C CA . VAL E 1 164 ? 175.691 307.947 278.706 1.00 68.54 164 VAL E CA 1
ATOM 18517 C C . VAL E 1 164 ? 174.285 307.897 278.158 1.00 68.54 164 VAL E C 1
ATOM 18518 O O . VAL E 1 164 ? 173.760 306.810 277.953 1.00 68.54 164 VAL E O 1
ATOM 18531 N N . VAL E 1 165 ? 173.683 309.054 277.904 1.00 68.67 165 VAL E N 1
ATOM 18532 C CA . VAL E 1 165 ? 172.289 309.207 277.474 1.00 68.67 165 VAL E CA 1
ATOM 18533 C C . VAL E 1 165 ? 172.209 309.817 276.078 1.00 68.67 165 VAL E C 1
ATOM 18534 O O . VAL E 1 165 ? 173.045 310.631 275.698 1.00 68.67 165 VAL E O 1
ATOM 18547 N N . ASN E 1 166 ? 171.198 309.450 275.299 1.00 69.55 166 ASN E N 1
ATOM 18548 C CA . ASN E 1 166 ? 170.892 310.151 274.056 1.00 69.55 166 ASN E CA 1
ATOM 18549 C C . ASN E 1 166 ? 170.098 311.446 274.311 1.00 69.55 166 ASN E C 1
ATOM 18550 O O . ASN E 1 166 ? 169.628 311.689 275.421 1.00 69.55 166 ASN E O 1
ATOM 18561 N N . ALA E 1 167 ? 169.908 312.288 273.298 1.00 68.09 167 ALA E N 1
ATOM 18562 C CA . ALA E 1 167 ? 169.166 313.540 273.454 1.00 68.09 167 ALA E CA 1
ATOM 18563 C C . ALA E 1 167 ? 167.713 313.337 273.909 1.00 68.09 167 ALA E C 1
ATOM 18564 O O . ALA E 1 167 ? 167.184 314.140 274.661 1.00 68.09 167 ALA E O 1
ATOM 18571 N N . GLU E 1 168 ? 167.058 312.254 273.500 1.00 70.57 168 GLU E N 1
ATOM 18572 C CA . GLU E 1 168 ? 165.700 311.923 273.946 1.00 70.57 168 GLU E CA 1
ATOM 18573 C C . GLU E 1 168 ? 165.617 311.660 275.447 1.00 70.57 168 GLU E C 1
ATOM 18574 O O . GLU E 1 168 ? 164.721 312.164 276.110 1.00 70.57 168 GLU E O 1
ATOM 18586 N N . MET E 1 169 ? 166.557 310.911 276.012 1.00 69.80 169 MET E N 1
ATOM 18587 C CA . MET E 1 169 ? 166.641 310.711 277.458 1.00 69.80 169 MET E CA 1
ATOM 18588 C C . MET E 1 169 ? 167.092 311.986 278.191 1.00 69.80 169 MET E C 1
ATOM 18589 O O . MET E 1 169 ? 166.504 312.359 279.198 1.00 69.80 169 MET E O 1
ATOM 18603 N N . ALA E 1 170 ? 168.063 312.725 277.663 1.00 67.97 170 ALA E N 1
ATOM 18604 C CA . ALA E 1 170 ? 168.526 313.973 278.272 1.00 67.97 170 ALA E CA 1
ATOM 18605 C C . ALA E 1 170 ? 167.432 315.038 278.375 1.00 67.97 170 ALA E C 1
ATOM 18606 O O . ALA E 1 170 ? 167.394 315.794 279.345 1.00 67.97 170 ALA E O 1
ATOM 18613 N N . PHE E 1 171 ? 166.495 315.068 277.429 1.00 68.28 171 PHE E N 1
ATOM 18614 C CA . PHE E 1 171 ? 165.338 315.946 277.504 1.00 68.28 171 PHE E CA 1
ATOM 18615 C C . PHE E 1 171 ? 164.573 315.797 278.816 1.00 68.28 171 PHE E C 1
ATOM 18616 O O . PHE E 1 171 ? 164.237 316.805 279.415 1.00 68.28 171 PHE E O 1
ATOM 18633 N N . TRP E 1 172 ? 164.353 314.590 279.325 1.00 67.94 172 TRP E N 1
ATOM 18634 C CA . TRP E 1 172 ? 163.652 314.419 280.592 1.00 67.94 172 TRP E CA 1
ATOM 18635 C C . TRP E 1 172 ? 164.403 315.006 281.771 1.00 67.94 172 TRP E C 1
ATOM 18636 O O . TRP E 1 172 ? 163.790 315.638 282.622 1.00 67.94 172 TRP E O 1
ATOM 18657 N N . LEU E 1 173 ? 165.723 314.910 281.791 1.00 67.86 173 LEU E N 1
ATOM 18658 C CA . LEU E 1 173 ? 166.534 315.543 282.822 1.00 67.86 173 LEU E CA 1
ATOM 18659 C C . LEU E 1 173 ? 166.475 317.075 282.770 1.00 67.86 173 LEU E C 1
ATOM 18660 O O . LEU E 1 173 ? 166.713 317.722 283.783 1.00 67.86 173 LEU E O 1
ATOM 18676 N N . ARG E 1 174 ? 166.082 317.665 281.643 1.00 68.58 174 ARG E N 1
ATOM 18677 C CA . ARG E 1 174 ? 165.842 319.108 281.495 1.00 68.58 174 ARG E CA 1
ATOM 18678 C C . ARG E 1 174 ? 164.374 319.476 281.285 1.00 68.58 174 ARG E C 1
ATOM 18679 O O . ARG E 1 174 ? 164.073 320.599 280.933 1.00 68.58 174 ARG E O 1
ATOM 18700 N N . SER E 1 175 ? 163.444 318.559 281.486 1.00 69.00 175 SER E N 1
ATOM 18701 C CA . SER E 1 175 ? 162.015 318.813 281.321 1.00 69.00 175 SER E CA 1
ATOM 18702 C C . SER E 1 175 ? 161.465 319.652 282.478 1.00 69.00 175 SER E C 1
ATOM 18703 O O . SER E 1 175 ? 162.148 319.918 283.467 1.00 69.00 175 SER E O 1
ATOM 18711 N N . SER E 1 176 ? 160.211 320.075 282.391 1.00 70.38 176 SER E N 1
ATOM 18712 C CA . SER E 1 176 ? 159.519 320.854 283.421 1.00 70.38 176 SER E CA 1
ATOM 18713 C C . SER E 1 176 ? 159.396 320.104 284.742 1.00 70.38 176 SER E C 1
ATOM 18714 O O . SER E 1 176 ? 159.570 320.711 285.789 1.00 70.38 176 SER E O 1
ATOM 18722 N N . GLY E 1 177 ? 159.187 318.790 284.723 1.00 68.82 177 GLY E N 1
ATOM 18723 C CA . GLY E 1 177 ? 159.060 317.971 285.932 1.00 68.82 177 GLY E CA 1
ATOM 18724 C C . GLY E 1 177 ? 160.383 317.559 286.580 1.00 68.82 177 GLY E C 1
ATOM 18725 O O . GLY E 1 177 ? 160.374 316.883 287.600 1.00 68.82 177 GLY E O 1
ATOM 18729 N N . SER E 1 178 ? 161.525 317.902 285.992 1.00 69.97 178 SER E N 1
ATOM 18730 C CA . SER E 1 178 ? 162.833 317.456 286.469 1.00 69.97 178 SER E CA 1
ATOM 18731 C C . SER E 1 178 ? 163.228 318.080 287.807 1.00 69.97 178 SER E C 1
ATOM 18732 O O . SER E 1 178 ? 163.074 319.282 287.999 1.00 69.97 178 SER E O 1
ATOM 18740 N N . LYS E 1 179 ? 163.864 317.304 288.688 1.00 70.11 179 LYS E N 1
ATOM 18741 C CA . LYS E 1 179 ? 164.509 317.809 289.908 1.00 70.11 179 LYS E CA 1
ATOM 18742 C C . LYS E 1 179 ? 165.546 318.893 289.633 1.00 70.11 179 LYS E C 1
ATOM 18743 O O . LYS E 1 179 ? 165.718 319.811 290.425 1.00 70.11 179 LYS E O 1
ATOM 18762 N N . LEU E 1 180 ? 166.216 318.806 288.493 1.00 69.34 180 LEU E N 1
ATOM 18763 C CA . LEU E 1 180 ? 167.297 319.707 288.119 1.00 69.34 180 LEU E CA 1
ATOM 18764 C C . LEU E 1 180 ? 166.791 321.059 287.640 1.00 69.34 180 LEU E C 1
ATOM 18765 O O . LEU E 1 180 ? 167.446 322.058 287.869 1.00 69.34 180 LEU E O 1
ATOM 18781 N N . THR E 1 181 ? 165.621 321.137 287.009 1.00 70.28 181 THR E N 1
ATOM 18782 C CA . THR E 1 181 ? 165.064 322.419 286.545 1.00 70.28 181 THR E CA 1
ATOM 18783 C C . THR E 1 181 ? 164.275 323.143 287.630 1.00 70.28 181 THR E C 1
ATOM 18784 O O . THR E 1 181 ? 163.361 323.903 287.331 1.00 70.28 181 THR E O 1
ATOM 18795 N N . SER E 1 182 ? 164.573 322.912 288.902 1.00 70.80 182 SER E N 1
ATOM 18796 C CA . SER E 1 182 ? 164.044 323.704 290.002 1.00 70.80 182 SER E CA 1
ATOM 18797 C C . SER E 1 182 ? 165.108 323.994 291.038 1.00 70.80 182 SER E C 1
ATOM 18798 O O . SER E 1 182 ? 165.795 323.086 291.497 1.00 70.80 182 SER E O 1
ATOM 18806 N N . ALA E 1 183 ? 165.207 325.254 291.428 1.00 71.21 183 ALA E N 1
ATOM 18807 C CA . ALA E 1 183 ? 166.250 325.775 292.291 1.00 71.21 183 ALA E CA 1
ATOM 18808 C C . ALA E 1 183 ? 166.063 325.452 293.775 1.00 71.21 183 ALA E C 1
ATOM 18809 O O . ALA E 1 183 ? 166.925 325.787 294.577 1.00 71.21 183 ALA E O 1
ATOM 18816 N N . ASP E 1 184 ? 164.949 324.835 294.156 1.00 73.57 184 ASP E N 1
ATOM 18817 C CA . ASP E 1 184 ? 164.704 324.298 295.494 1.00 73.57 184 ASP E CA 1
ATOM 18818 C C . ASP E 1 184 ? 165.030 322.798 295.588 1.00 73.57 184 ASP E C 1
ATOM 18819 O O . ASP E 1 184 ? 165.491 322.314 296.617 1.00 73.57 184 ASP E O 1
ATOM 18828 N N . THR E 1 185 ? 164.759 322.055 294.520 1.00 71.35 185 THR E N 1
ATOM 18829 C CA . THR E 1 185 ? 164.806 320.596 294.465 1.00 71.35 185 THR E CA 1
ATOM 18830 C C . THR E 1 185 ? 166.214 320.116 294.137 1.00 71.35 185 THR E C 1
ATOM 18831 O O . THR E 1 185 ? 166.684 319.140 294.705 1.00 71.35 185 THR E O 1
ATOM 18842 N N . SER E 1 186 ? 166.919 320.844 293.274 1.00 71.15 186 SER E N 1
ATOM 18843 C CA . SER E 1 186 ? 168.380 320.898 293.246 1.00 71.15 186 SER E CA 1
ATOM 18844 C C . SER E 1 186 ? 168.850 322.090 294.086 1.00 71.15 186 SER E C 1
ATOM 18845 O O . SER E 1 186 ? 168.037 322.888 294.539 1.00 71.15 186 SER E O 1
ATOM 18853 N N . GLY E 1 187 ? 170.148 322.235 294.324 1.00 71.98 187 GLY E N 1
ATOM 18854 C CA . GLY E 1 187 ? 170.661 323.245 295.254 1.00 71.98 187 GLY E CA 1
ATOM 18855 C C . GLY E 1 187 ? 170.694 324.689 294.738 1.00 71.98 187 GLY E C 1
ATOM 18856 O O . GLY E 1 187 ? 170.972 325.594 295.520 1.00 71.98 187 GLY E O 1
ATOM 18860 N N . ASP E 1 188 ? 170.479 324.925 293.445 1.00 71.72 188 ASP E N 1
ATOM 18861 C CA . ASP E 1 188 ? 170.745 326.209 292.786 1.00 71.72 188 ASP E CA 1
ATOM 18862 C C . ASP E 1 188 ? 169.978 326.374 291.469 1.00 71.72 188 ASP E C 1
ATOM 18863 O O . ASP E 1 188 ? 169.340 325.454 290.970 1.00 71.72 188 ASP E O 1
ATOM 18872 N N . ALA E 1 189 ? 169.995 327.582 290.913 1.00 71.25 189 ALA E N 1
ATOM 18873 C CA . ALA E 1 189 ? 169.296 327.913 289.676 1.00 71.25 189 ALA E CA 1
ATOM 18874 C C . ALA E 1 189 ? 169.963 327.387 288.388 1.00 71.25 189 ALA E C 1
ATOM 18875 O O . ALA E 1 189 ? 169.346 327.461 287.332 1.00 71.25 189 ALA E O 1
ATOM 18882 N N . ALA E 1 190 ? 171.189 326.865 288.424 1.00 70.72 190 ALA E N 1
ATOM 18883 C CA . ALA E 1 190 ? 171.959 326.558 287.220 1.00 70.72 190 ALA E CA 1
ATOM 18884 C C . ALA E 1 190 ? 171.319 325.494 286.316 1.00 70.72 190 ALA E C 1
ATOM 18885 O O . ALA E 1 190 ? 171.375 325.622 285.098 1.00 70.72 190 ALA E O 1
ATOM 18892 N N . GLY E 1 191 ? 170.610 324.507 286.854 1.00 68.74 191 GLY E N 1
ATOM 18893 C CA . GLY E 1 191 ? 169.861 323.550 286.036 1.00 68.74 191 GLY E CA 1
ATOM 18894 C C . GLY E 1 191 ? 168.654 324.142 285.318 1.00 68.74 191 GLY E C 1
ATOM 18895 O O . GLY E 1 191 ? 168.253 323.629 284.287 1.00 68.74 191 GLY E O 1
ATOM 18899 N N . LEU E 1 192 ? 168.091 325.246 285.808 1.00 69.35 192 LEU E N 1
ATOM 18900 C CA . LEU E 1 192 ? 167.026 325.994 285.133 1.00 69.35 192 LEU E CA 1
ATOM 18901 C C . LEU E 1 192 ? 167.583 327.031 284.144 1.00 69.35 192 LEU E C 1
ATOM 18902 O O . LEU E 1 192 ? 167.090 327.164 283.033 1.00 69.35 192 LEU E O 1
ATOM 18918 N N . ARG E 1 193 ? 168.622 327.760 284.544 1.00 69.37 193 ARG E N 1
ATOM 18919 C CA . ARG E 1 193 ? 169.223 328.859 283.786 1.00 69.37 193 ARG E CA 1
ATOM 18920 C C . ARG E 1 193 ? 170.214 328.396 282.730 1.00 69.37 193 ARG E C 1
ATOM 18921 O O . ARG E 1 193 ? 169.954 328.566 281.549 1.00 69.37 193 ARG E O 1
ATOM 18942 N N . ALA E 1 194 ? 171.308 327.764 283.127 1.00 67.93 194 ALA E N 1
ATOM 18943 C CA . ALA E 1 194 ? 172.325 327.236 282.221 1.00 67.93 194 ALA E CA 1
ATOM 18944 C C . ALA E 1 194 ? 171.952 325.883 281.594 1.00 67.93 194 ALA E C 1
ATOM 18945 O O . ALA E 1 194 ? 172.524 325.492 280.584 1.00 67.93 194 ALA E O 1
ATOM 18952 N N . GLY E 1 195 ? 171.005 325.149 282.177 1.00 68.10 195 GLY E N 1
ATOM 18953 C CA . GLY E 1 195 ? 170.653 323.800 281.731 1.00 68.10 195 GLY E CA 1
ATOM 18954 C C . GLY E 1 195 ? 171.653 322.714 282.121 1.00 68.10 195 GLY E C 1
ATOM 18955 O O . GLY E 1 195 ? 171.631 321.651 281.524 1.00 68.10 195 GLY E O 1
ATOM 18959 N N . THR E 1 196 ? 172.527 322.939 283.102 1.00 68.08 196 THR E N 1
ATOM 18960 C CA . THR E 1 196 ? 173.510 321.950 283.575 1.00 68.08 196 THR E CA 1
ATOM 18961 C C . THR E 1 196 ? 172.839 320.700 284.142 1.00 68.08 196 THR E C 1
ATOM 18962 O O . THR E 1 196 ? 172.010 320.814 285.037 1.00 68.08 196 THR E O 1
ATOM 18973 N N . ILE E 1 197 ? 173.219 319.503 283.681 1.00 68.46 197 ILE E N 1
ATOM 18974 C CA . ILE E 1 197 ? 172.730 318.242 284.258 1.00 68.46 197 ILE E CA 1
ATOM 18975 C C . ILE E 1 197 ? 173.558 317.822 285.482 1.00 68.46 197 ILE E C 1
ATOM 18976 O O . ILE E 1 197 ? 172.995 317.602 286.545 1.00 68.46 197 ILE E O 1
ATOM 18992 N N . GLY E 1 198 ? 174.885 317.776 285.383 1.00 68.65 198 GLY E N 1
ATOM 18993 C CA . GLY E 1 198 ? 175.776 317.408 286.493 1.00 68.65 198 GLY E CA 1
ATOM 18994 C C . GLY E 1 198 ? 175.805 315.910 286.804 1.00 68.65 198 GLY E C 1
ATOM 18995 O O . GLY E 1 198 ? 175.302 315.095 286.037 1.00 68.65 198 GLY E O 1
ATOM 18999 N N . ASN E 1 199 ? 176.410 315.518 287.924 1.00 68.79 199 ASN E N 1
ATOM 19000 C CA . ASN E 1 199 ? 176.367 314.134 288.410 1.00 68.79 199 ASN E CA 1
ATOM 19001 C C . ASN E 1 199 ? 175.014 313.822 289.045 1.00 68.79 199 ASN E C 1
ATOM 19002 O O . ASN E 1 199 ? 174.481 314.649 289.776 1.00 68.79 199 ASN E O 1
ATOM 19013 N N . LEU E 1 200 ? 174.502 312.611 288.856 1.00 68.19 200 LEU E N 1
ATOM 19014 C CA . LEU E 1 200 ? 173.299 312.110 289.516 1.00 68.19 200 LEU E CA 1
ATOM 19015 C C . LEU E 1 200 ? 173.626 310.830 290.266 1.00 68.19 200 LEU E C 1
ATOM 19016 O O . LEU E 1 200 ? 174.246 309.931 289.710 1.00 68.19 200 LEU E O 1
ATOM 19032 N N . LEU E 1 201 ? 173.200 310.732 291.522 1.00 66.48 201 LEU E N 1
ATOM 19033 C CA . LEU E 1 201 ? 173.372 309.535 292.348 1.00 66.48 201 LEU E CA 1
ATOM 19034 C C . LEU E 1 201 ? 174.828 309.054 292.405 1.00 66.48 201 LEU E C 1
ATOM 19035 O O . LEU E 1 201 ? 175.094 307.865 292.522 1.00 66.48 201 LEU E O 1
ATOM 19051 N N . GLY E 1 202 ? 175.788 309.969 292.295 1.00 67.19 202 GLY E N 1
ATOM 19052 C CA . GLY E 1 202 ? 177.220 309.668 292.302 1.00 67.19 202 GLY E CA 1
ATOM 19053 C C . GLY E 1 202 ? 177.796 309.176 290.972 1.00 67.19 202 GLY E C 1
ATOM 19054 O O . GLY E 1 202 ? 179.012 309.121 290.841 1.00 67.19 202 GLY E O 1
ATOM 19058 N N . ALA E 1 203 ? 176.979 308.860 289.971 1.00 67.14 203 ALA E N 1
ATOM 19059 C CA . ALA E 1 203 ? 177.415 308.598 288.604 1.00 67.14 203 ALA E CA 1
ATOM 19060 C C . ALA E 1 203 ? 177.547 309.899 287.799 1.00 67.14 203 ALA E C 1
ATOM 19061 O O . ALA E 1 203 ? 176.740 310.815 287.935 1.00 67.14 203 ALA E O 1
ATOM 19068 N N . ARG E 1 204 ? 178.529 309.986 286.903 1.00 69.12 204 ARG E N 1
ATOM 19069 C CA . ARG E 1 204 ? 178.596 311.053 285.889 1.00 69.12 204 ARG E CA 1
ATOM 19070 C C . ARG E 1 204 ? 177.497 310.846 284.860 1.00 69.12 204 ARG E C 1
ATOM 19071 O O . ARG E 1 204 ? 177.322 309.723 284.404 1.00 69.12 204 ARG E O 1
ATOM 19092 N N . ILE E 1 205 ? 176.815 311.904 284.440 1.00 67.92 205 ILE E N 1
ATOM 19093 C CA . ILE E 1 205 ? 175.893 311.851 283.302 1.00 67.92 205 ILE E CA 1
ATOM 19094 C C . ILE E 1 205 ? 176.534 312.541 282.100 1.00 67.92 205 ILE E C 1
ATOM 19095 O O . ILE E 1 205 ? 176.962 313.686 282.191 1.00 67.92 205 ILE E O 1
ATOM 19111 N N . VAL E 1 206 ? 176.591 311.853 280.968 1.00 68.59 206 VAL E N 1
ATOM 19112 C CA . VAL E 1 206 ? 177.222 312.291 279.719 1.00 68.59 206 VAL E CA 1
ATOM 19113 C C . VAL E 1 206 ? 176.207 312.168 278.588 1.00 68.59 206 VAL E C 1
ATOM 19114 O O . VAL E 1 206 ? 175.413 311.238 278.563 1.00 68.59 206 VAL E O 1
ATOM 19127 N N . GLU E 1 207 ? 176.210 313.089 277.637 1.00 69.29 207 GLU E N 1
ATOM 19128 C CA . GLU E 1 207 ? 175.302 313.073 276.481 1.00 69.29 207 GLU E CA 1
ATOM 19129 C C . GLU E 1 207 ? 176.021 312.705 275.180 1.00 69.29 207 GLU E C 1
ATOM 19130 O O . GLU E 1 207 ? 177.109 313.207 274.919 1.00 69.29 207 GLU E O 1
ATOM 19142 N N . SER E 1 208 ? 175.421 311.856 274.345 1.00 69.71 208 SER E N 1
ATOM 19143 C CA . SER E 1 208 ? 175.958 311.505 273.029 1.00 69.71 208 SER E CA 1
ATOM 19144 C C . SER E 1 208 ? 174.876 311.309 271.982 1.00 69.71 208 SER E C 1
ATOM 19145 O O . SER E 1 208 ? 173.904 310.602 272.212 1.00 69.71 208 SER E O 1
ATOM 19153 N N . ASN E 1 209 ? 175.083 311.852 270.786 1.00 68.81 209 ASN E N 1
ATOM 19154 C CA . ASN E 1 209 ? 174.257 311.551 269.618 1.00 68.81 209 ASN E CA 1
ATOM 19155 C C . ASN E 1 209 ? 174.699 310.291 268.865 1.00 68.81 209 ASN E C 1
ATOM 19156 O O . ASN E 1 209 ? 174.036 309.892 267.921 1.00 68.81 209 ASN E O 1
ATOM 19167 N N . ASN E 1 210 ? 175.807 309.660 269.252 1.00 70.83 210 ASN E N 1
ATOM 19168 C CA . ASN E 1 210 ? 176.348 308.467 268.604 1.00 70.83 210 ASN E CA 1
ATOM 19169 C C . ASN E 1 210 ? 175.742 307.141 269.100 1.00 70.83 210 ASN E C 1
ATOM 19170 O O . ASN E 1 210 ? 176.038 306.102 268.526 1.00 70.83 210 ASN E O 1
ATOM 19181 N N . LEU E 1 211 ? 174.865 307.150 270.108 1.00 69.24 211 LEU E N 1
ATOM 19182 C CA . LEU E 1 211 ? 174.010 306.004 270.448 1.00 69.24 211 LEU E CA 1
ATOM 19183 C C . LEU E 1 211 ? 173.028 305.703 269.306 1.00 69.24 211 LEU E C 1
ATOM 19184 O O . LEU E 1 211 ? 172.619 306.604 268.584 1.00 69.24 211 LEU E O 1
ATOM 19200 N N . ARG E 1 212 ? 172.671 304.434 269.093 1.00 71.73 212 ARG E N 1
ATOM 19201 C CA . ARG E 1 212 ? 172.016 304.002 267.853 1.00 71.73 212 ARG E CA 1
ATOM 19202 C C . ARG E 1 212 ? 170.627 304.601 267.674 1.00 71.73 212 ARG E C 1
ATOM 19203 O O . ARG E 1 212 ? 170.252 304.964 266.565 1.00 71.73 212 ARG E O 1
ATOM 19224 N N . ASP E 1 213 ? 169.844 304.674 268.739 1.00 72.75 213 ASP E N 1
ATOM 19225 C CA . ASP E 1 213 ? 168.485 305.198 268.690 1.00 72.75 213 ASP E CA 1
ATOM 19226 C C . ASP E 1 213 ? 168.485 306.711 268.904 1.00 72.75 213 ASP E C 1
ATOM 19227 O O . ASP E 1 213 ? 168.962 307.201 269.924 1.00 72.75 213 ASP E O 1
ATOM 19236 N N . THR E 1 214 ? 167.959 307.457 267.938 1.00 72.63 214 THR E N 1
ATOM 19237 C CA . THR E 1 214 ? 167.910 308.920 267.958 1.00 72.63 214 THR E CA 1
ATOM 19238 C C . THR E 1 214 ? 166.511 309.465 268.228 1.00 72.63 214 THR E C 1
ATOM 19239 O O . THR E 1 214 ? 166.390 310.668 268.418 1.00 72.63 214 THR E O 1
ATOM 19250 N N . ASP E 1 215 ? 165.453 308.653 268.280 1.00 74.38 215 ASP E N 1
ATOM 19251 C CA . ASP E 1 215 ? 164.089 309.170 268.439 1.00 74.38 215 ASP E CA 1
ATOM 19252 C C . ASP E 1 215 ? 163.255 308.496 269.531 1.00 74.38 215 ASP E C 1
ATOM 19253 O O . ASP E 1 215 ? 162.220 309.041 269.900 1.00 74.38 215 ASP E O 1
ATOM 19262 N N . ASP E 1 216 ? 163.740 307.423 270.143 1.00 73.54 216 ASP E N 1
ATOM 19263 C CA . ASP E 1 216 ? 163.312 306.972 271.463 1.00 73.54 216 ASP E CA 1
ATOM 19264 C C . ASP E 1 216 ? 164.475 307.067 272.444 1.00 73.54 216 ASP E C 1
ATOM 19265 O O . ASP E 1 216 ? 165.639 307.130 272.069 1.00 73.54 216 ASP E O 1
ATOM 19274 N N . GLU E 1 217 ? 164.162 307.124 273.725 1.00 71.61 217 GLU E N 1
ATOM 19275 C CA . GLU E 1 217 ? 165.135 307.215 274.797 1.00 71.61 217 GLU E CA 1
ATOM 19276 C C . GLU E 1 217 ? 166.052 305.992 274.817 1.00 71.61 217 GLU E C 1
ATOM 19277 O O . GLU E 1 217 ? 165.591 304.867 274.673 1.00 71.61 217 GLU E O 1
ATOM 19289 N N . GLN E 1 218 ? 167.351 306.195 275.008 1.00 70.43 218 GLN E N 1
ATOM 19290 C CA . GLN E 1 218 ? 168.332 305.122 275.092 1.00 70.43 218 GLN E CA 1
ATOM 19291 C C . GLN E 1 218 ? 169.477 305.588 275.977 1.00 70.43 218 GLN E C 1
ATOM 19292 O O . GLN E 1 218 ? 169.864 306.755 275.922 1.00 70.43 218 GLN E O 1
ATOM 19306 N N . PHE E 1 219 ? 170.019 304.707 276.804 1.00 68.06 219 PHE E N 1
ATOM 19307 C CA . PHE E 1 219 ? 171.201 305.013 277.590 1.00 68.06 219 PHE E CA 1
ATOM 19308 C C . PHE E 1 219 ? 171.969 303.758 277.968 1.00 68.06 219 PHE E C 1
ATOM 19309 O O . PHE E 1 219 ? 171.419 302.660 277.998 1.00 68.06 219 PHE E O 1
ATOM 19326 N N . VAL E 1 220 ? 173.247 303.918 278.281 1.00 68.89 220 VAL E N 1
ATOM 19327 C CA . VAL E 1 220 ? 174.078 302.867 278.862 1.00 68.89 220 VAL E CA 1
ATOM 19328 C C . VAL E 1 220 ? 174.629 303.343 280.193 1.00 68.89 220 VAL E C 1
ATOM 19329 O O . VAL E 1 220 ? 175.221 304.408 280.262 1.00 68.89 220 VAL E O 1
ATOM 19342 N N . ALA E 1 221 ? 174.442 302.578 281.258 1.00 67.14 221 ALA E N 1
ATOM 19343 C CA . ALA E 1 221 ? 175.109 302.790 282.536 1.00 67.14 221 ALA E CA 1
ATOM 19344 C C . ALA E 1 221 ? 176.200 301.740 282.698 1.00 67.14 221 ALA E C 1
ATOM 19345 O O . ALA E 1 221 ? 175.945 300.556 282.494 1.00 67.14 221 ALA E O 1
ATOM 19352 N N . PHE E 1 222 ? 177.417 302.138 283.048 1.00 68.07 222 PHE E N 1
ATOM 19353 C CA . PHE E 1 222 ? 178.520 301.201 283.166 1.00 68.07 222 PHE E CA 1
ATOM 19354 C C . PHE E 1 222 ? 179.626 301.666 284.097 1.00 68.07 222 PHE E C 1
ATOM 19355 O O . PHE E 1 222 ? 179.762 302.843 284.418 1.00 68.07 222 PHE E O 1
ATOM 19372 N N . HIS E 1 223 ? 180.454 300.715 284.519 1.00 69.17 223 HIS E N 1
ATOM 19373 C CA . HIS E 1 223 ? 181.751 301.024 285.104 1.00 69.17 223 HIS E CA 1
ATOM 19374 C C . HIS E 1 223 ? 182.834 301.061 284.023 1.00 69.17 223 HIS E C 1
ATOM 19375 O O . HIS E 1 223 ? 182.873 300.156 283.194 1.00 69.17 223 HIS E O 1
ATOM 19389 N N . PRO E 1 224 ? 183.745 302.044 284.014 1.00 68.92 224 PRO E N 1
ATOM 19390 C CA . PRO E 1 224 ? 184.812 302.159 283.026 1.00 68.92 224 PRO E CA 1
ATOM 19391 C C . PRO E 1 224 ? 185.614 300.887 282.782 1.00 68.92 224 PRO E C 1
ATOM 19392 O O . PRO E 1 224 ? 185.986 300.609 281.652 1.00 68.92 224 PRO E O 1
ATOM 19403 N N . SER E 1 225 ? 185.857 300.080 283.811 1.00 68.60 225 SER E N 1
ATOM 19404 C CA . SER E 1 225 ? 186.620 298.835 283.709 1.00 68.60 225 SER E CA 1
ATOM 19405 C C . SER E 1 225 ? 185.916 297.717 282.926 1.00 68.60 225 SER E C 1
ATOM 19406 O O . SER E 1 225 ? 186.568 296.766 282.523 1.00 68.60 225 SER E O 1
ATOM 19414 N N . ALA E 1 226 ? 184.610 297.781 282.693 1.00 68.69 226 ALA E N 1
ATOM 19415 C CA . ALA E 1 226 ? 183.826 296.688 282.124 1.00 68.69 226 ALA E CA 1
ATOM 19416 C C . ALA E 1 226 ? 183.994 296.500 280.614 1.00 68.69 226 ALA E C 1
ATOM 19417 O O . ALA E 1 226 ? 183.676 295.440 280.077 1.00 68.69 226 ALA E O 1
ATOM 19424 N N . ALA E 1 227 ? 184.503 297.508 279.919 1.00 69.12 227 ALA E N 1
ATOM 19425 C CA . ALA E 1 227 ? 184.721 297.495 278.486 1.00 69.12 227 ALA E CA 1
ATOM 19426 C C . ALA E 1 227 ? 186.075 298.095 278.154 1.00 69.12 227 ALA E C 1
ATOM 19427 O O . ALA E 1 227 ? 186.500 299.043 278.802 1.00 69.12 227 ALA E O 1
ATOM 19434 N N . ALA E 1 228 ? 186.760 297.557 277.153 1.00 69.44 228 ALA E N 1
ATOM 19435 C CA . ALA E 1 228 ? 188.085 297.997 276.755 1.00 69.44 228 ALA E CA 1
ATOM 19436 C C . ALA E 1 228 ? 188.174 298.313 275.266 1.00 69.44 228 ALA E C 1
ATOM 19437 O O . ALA E 1 228 ? 187.515 297.683 274.444 1.00 69.44 228 ALA E O 1
ATOM 19444 N N . TYR E 1 229 ? 189.020 299.274 274.928 1.00 68.95 229 TYR E N 1
ATOM 19445 C CA . TYR E 1 229 ? 189.284 299.731 273.572 1.00 68.95 229 TYR E CA 1
ATOM 19446 C C . TYR E 1 229 ? 190.783 299.893 273.364 1.00 68.95 229 TYR E C 1
ATOM 19447 O O . TYR E 1 229 ? 191.482 300.425 274.219 1.00 68.95 229 TYR E O 1
ATOM 19465 N N . VAL E 1 230 ? 191.281 299.438 272.221 1.00 69.52 230 VAL E N 1
ATOM 19466 C CA . VAL E 1 230 ? 192.663 299.581 271.784 1.00 69.52 230 VAL E CA 1
ATOM 19467 C C . VAL E 1 230 ? 192.685 300.325 270.467 1.00 69.52 230 VAL E C 1
ATOM 19468 O O . VAL E 1 230 ? 192.175 299.824 269.475 1.00 69.52 230 VAL E O 1
ATOM 19481 N N . SER E 1 231 ? 193.355 301.467 270.433 1.00 69.93 231 SER E N 1
ATOM 19482 C CA . SER E 1 231 ? 193.872 302.094 269.220 1.00 69.93 231 SER E CA 1
ATOM 19483 C C . SER E 1 231 ? 195.282 301.571 268.971 1.00 69.93 231 SER E C 1
ATOM 19484 O O . SER E 1 231 ? 196.179 301.799 269.781 1.00 69.93 231 SER E O 1
ATOM 19492 N N . GLN E 1 232 ? 195.488 300.815 267.895 1.00 68.59 232 GLN E N 1
ATOM 19493 C CA . GLN E 1 232 ? 196.788 300.226 267.580 1.00 68.59 232 GLN E CA 1
ATOM 19494 C C . GLN E 1 232 ? 197.569 301.062 266.566 1.00 68.59 232 GLN E C 1
ATOM 19495 O O . GLN E 1 232 ? 198.768 301.257 266.730 1.00 68.59 232 GLN E O 1
ATOM 19509 N N . ILE E 1 233 ? 196.907 301.585 265.536 1.00 69.03 233 ILE E N 1
ATOM 19510 C CA . ILE E 1 233 ? 197.523 302.472 264.547 1.00 69.03 233 ILE E CA 1
ATOM 19511 C C . ILE E 1 233 ? 196.596 303.655 264.314 1.00 69.03 233 ILE E C 1
ATOM 19512 O O . ILE E 1 233 ? 195.398 303.484 264.114 1.00 69.03 233 ILE E O 1
ATOM 19528 N N . ASP E 1 234 ? 197.144 304.856 264.281 1.00 71.03 234 ASP E N 1
ATOM 19529 C CA . ASP E 1 234 ? 196.438 306.041 263.818 1.00 71.03 234 ASP E CA 1
ATOM 19530 C C . ASP E 1 234 ? 197.448 306.963 263.142 1.00 71.03 234 ASP E C 1
ATOM 19531 O O . ASP E 1 234 ? 198.270 307.584 263.812 1.00 71.03 234 ASP E O 1
ATOM 19540 N N . THR E 1 235 ? 197.461 306.983 261.816 1.00 71.00 235 THR E N 1
ATOM 19541 C CA . THR E 1 235 ? 198.503 307.647 261.019 1.00 71.00 235 THR E CA 1
ATOM 19542 C C . THR E 1 235 ? 197.910 308.410 259.851 1.00 71.00 235 THR E C 1
ATOM 19543 O O . THR E 1 235 ? 197.026 307.894 259.176 1.00 71.00 235 THR E O 1
ATOM 19554 N N . VAL E 1 236 ? 198.449 309.587 259.541 1.00 70.74 236 VAL E N 1
ATOM 19555 C CA . VAL E 1 236 ? 198.092 310.378 258.352 1.00 70.74 236 VAL E CA 1
ATOM 19556 C C . VAL E 1 236 ? 199.306 310.633 257.462 1.00 70.74 236 VAL E C 1
ATOM 19557 O O . VAL E 1 236 ? 200.409 310.874 257.937 1.00 70.74 236 VAL E O 1
ATOM 19570 N N . GLU E 1 237 ? 199.098 310.562 256.158 1.00 71.15 237 GLU E N 1
ATOM 19571 C CA . GLU E 1 237 ? 200.117 310.588 255.124 1.00 71.15 237 GLU E CA 1
ATOM 19572 C C . GLU E 1 237 ? 199.725 311.510 253.969 1.00 71.15 237 GLU E C 1
ATOM 19573 O O . GLU E 1 237 ? 198.589 311.480 253.507 1.00 71.15 237 GLU E O 1
ATOM 19585 N N . ALA E 1 238 ? 200.677 312.290 253.466 1.00 71.28 238 ALA E N 1
ATOM 19586 C CA . ALA E 1 238 ? 200.543 313.109 252.268 1.00 71.28 238 ALA E CA 1
ATOM 19587 C C . ALA E 1 238 ? 201.426 312.594 251.125 1.00 71.28 238 ALA E C 1
ATOM 19588 O O . ALA E 1 238 ? 202.582 312.235 251.336 1.00 71.28 238 ALA E O 1
ATOM 19595 N N . LEU E 1 239 ? 200.878 312.590 249.913 1.00 70.96 239 LEU E N 1
ATOM 19596 C CA . LEU E 1 239 ? 201.508 312.117 248.677 1.00 70.96 239 LEU E CA 1
ATOM 19597 C C . LEU E 1 239 ? 201.188 313.052 247.499 1.00 70.96 239 LEU E C 1
ATOM 19598 O O . LEU E 1 239 ? 200.239 313.826 247.542 1.00 70.96 239 LEU E O 1
ATOM 19614 N N . ARG E 1 240 ? 201.926 312.936 246.398 1.00 69.41 240 ARG E N 1
ATOM 19615 C CA . ARG E 1 240 ? 201.511 313.443 245.082 1.00 69.41 240 ARG E CA 1
ATOM 19616 C C . ARG E 1 240 ? 200.734 312.367 244.335 1.00 69.41 240 ARG E C 1
ATOM 19617 O O . ARG E 1 240 ? 201.128 311.209 244.324 1.00 69.41 240 ARG E O 1
ATOM 19638 N N . ASP E 1 241 ? 199.651 312.737 243.674 1.00 71.40 241 ASP E N 1
ATOM 19639 C CA . ASP E 1 241 ? 198.973 311.867 242.719 1.00 71.40 241 ASP E CA 1
ATOM 19640 C C . ASP E 1 241 ? 199.889 311.518 241.533 1.00 71.40 241 ASP E C 1
ATOM 19641 O O . ASP E 1 241 ? 200.583 312.373 240.992 1.00 71.40 241 ASP E O 1
ATOM 19650 N N . GLN E 1 242 ? 199.893 310.265 241.097 1.00 72.71 242 GLN E N 1
ATOM 19651 C CA . GLN E 1 242 ? 200.647 309.815 239.937 1.00 72.71 242 GLN E CA 1
ATOM 19652 C C . GLN E 1 242 ? 199.987 310.212 238.616 1.00 72.71 242 GLN E C 1
ATOM 19653 O O . GLN E 1 242 ? 200.695 310.566 237.684 1.00 72.71 242 GLN E O 1
ATOM 19667 N N . ASP E 1 243 ? 198.660 310.203 238.513 1.00 72.00 243 ASP E N 1
ATOM 19668 C CA . ASP E 1 243 ? 197.953 310.460 237.250 1.00 72.00 243 ASP E CA 1
ATOM 19669 C C . ASP E 1 243 ? 197.641 311.936 236.995 1.00 72.00 243 ASP E C 1
ATOM 19670 O O . ASP E 1 243 ? 197.211 312.287 235.908 1.00 72.00 243 ASP E O 1
ATOM 19679 N N . SER E 1 244 ? 197.837 312.833 237.955 1.00 70.08 244 SER E N 1
ATOM 19680 C CA . SER E 1 244 ? 197.455 314.233 237.818 1.00 70.08 244 SER E CA 1
ATOM 19681 C C . SER E 1 244 ? 198.293 315.131 238.706 1.00 70.08 244 SER E C 1
ATOM 19682 O O . SER E 1 244 ? 198.953 314.668 239.629 1.00 70.08 244 SER E O 1
ATOM 19690 N N . PHE E 1 245 ? 198.250 316.431 238.466 1.00 68.88 245 PHE E N 1
ATOM 19691 C CA . PHE E 1 245 ? 198.766 317.429 239.390 1.00 68.88 245 PHE E CA 1
ATOM 19692 C C . PHE E 1 245 ? 197.778 317.612 240.555 1.00 68.88 245 PHE E C 1
ATOM 19693 O O . PHE E 1 245 ? 196.964 318.524 240.556 1.00 68.88 245 PHE E O 1
ATOM 19710 N N . SER E 1 246 ? 197.798 316.698 241.523 1.00 70.20 246 SER E N 1
ATOM 19711 C CA . SER E 1 246 ? 196.971 316.744 242.726 1.00 70.20 246 SER E CA 1
ATOM 19712 C C . SER E 1 246 ? 197.799 316.359 243.926 1.00 70.20 246 SER E C 1
ATOM 19713 O O . SER E 1 246 ? 198.611 315.440 243.854 1.00 70.20 246 SER E O 1
ATOM 19721 N N . ASP E 1 247 ? 197.544 316.983 245.059 1.00 70.31 247 ASP E N 1
ATOM 19722 C CA . ASP E 1 247 ? 197.908 316.399 246.337 1.00 70.31 247 ASP E CA 1
ATOM 19723 C C . ASP E 1 247 ? 196.968 315.253 246.667 1.00 70.31 247 ASP E C 1
ATOM 19724 O O . ASP E 1 247 ? 195.811 315.270 246.271 1.00 70.31 247 ASP E O 1
ATOM 19733 N N . ARG E 1 248 ? 197.443 314.282 247.433 1.00 70.90 248 ARG E N 1
ATOM 19734 C CA . ARG E 1 248 ? 196.646 313.205 248.013 1.00 70.90 248 ARG E CA 1
ATOM 19735 C C . ARG E 1 248 ? 196.852 313.201 249.513 1.00 70.90 248 ARG E C 1
ATOM 19736 O O . ARG E 1 248 ? 197.979 313.299 249.977 1.00 70.90 248 ARG E O 1
ATOM 19757 N N . ILE E 1 249 ? 195.776 313.060 250.264 1.00 70.68 249 ILE E N 1
ATOM 19758 C CA . ILE E 1 249 ? 195.798 312.857 251.710 1.00 70.68 249 ILE E CA 1
ATOM 19759 C C . ILE E 1 249 ? 195.214 311.479 251.968 1.00 70.68 249 ILE E C 1
ATOM 19760 O O . ILE E 1 249 ? 194.127 311.188 251.488 1.00 70.68 249 ILE E O 1
ATOM 19776 N N . ARG E 1 250 ? 195.898 310.639 252.739 1.00 70.09 250 ARG E N 1
ATOM 19777 C CA . ARG E 1 250 ? 195.330 309.379 253.210 1.00 70.09 250 ARG E CA 1
ATOM 19778 C C . ARG E 1 250 ? 195.639 309.119 254.669 1.00 70.09 250 ARG E C 1
ATOM 19779 O O . ARG E 1 250 ? 196.736 309.378 255.139 1.00 70.09 250 ARG E O 1
ATOM 19800 N N . ALA E 1 251 ? 194.665 308.605 255.395 1.00 70.35 251 ALA E N 1
ATOM 19801 C CA . ALA E 1 251 ? 194.777 308.261 256.802 1.00 70.35 251 ALA E CA 1
ATOM 19802 C C . ALA E 1 251 ? 194.258 306.852 257.046 1.00 70.35 251 ALA E C 1
ATOM 19803 O O . ALA E 1 251 ? 193.316 306.414 256.394 1.00 70.35 251 ALA E O 1
ATOM 19810 N N . LEU E 1 252 ? 194.873 306.147 257.979 1.00 69.46 252 LEU E N 1
ATOM 19811 C CA . LEU E 1 252 ? 194.541 304.791 258.373 1.00 69.46 252 LEU E CA 1
ATOM 19812 C C . LEU E 1 252 ? 194.366 304.766 259.875 1.00 69.46 252 LEU E C 1
ATOM 19813 O O . LEU E 1 252 ? 195.186 305.310 260.610 1.00 69.46 252 LEU E O 1
ATOM 19829 N N . HIS E 1 253 ? 193.337 304.077 260.328 1.00 68.97 253 HIS E N 1
ATOM 19830 C CA . HIS E 1 253 ? 193.123 303.805 261.727 1.00 68.97 253 HIS E CA 1
ATOM 19831 C C . HIS E 1 253 ? 192.845 302.321 261.943 1.00 68.97 253 HIS E C 1
ATOM 19832 O O . HIS E 1 253 ? 191.972 301.750 261.299 1.00 68.97 253 HIS E O 1
ATOM 19846 N N . VAL E 1 254 ? 193.595 301.689 262.837 1.00 68.57 254 VAL E N 1
ATOM 19847 C CA . VAL E 1 254 ? 193.450 300.278 263.201 1.00 68.57 254 VAL E CA 1
ATOM 19848 C C . VAL E 1 254 ? 193.160 300.153 264.682 1.00 68.57 254 VAL E C 1
ATOM 19849 O O . VAL E 1 254 ? 193.910 300.672 265.506 1.00 68.57 254 VAL E O 1
ATOM 19862 N N . TYR E 1 255 ? 192.085 299.460 265.034 1.00 67.97 255 TYR E N 1
ATOM 19863 C CA . TYR E 1 255 ? 191.583 299.398 266.401 1.00 67.97 255 TYR E CA 1
ATOM 19864 C C . TYR E 1 255 ? 190.715 298.164 266.660 1.00 67.97 255 TYR E C 1
ATOM 19865 O O . TYR E 1 255 ? 190.369 297.404 265.760 1.00 67.97 255 TYR E O 1
ATOM 19883 N N . GLY E 1 256 ? 190.372 297.950 267.923 1.00 68.23 256 GLY E N 1
ATOM 19884 C CA . GLY E 1 256 ? 189.362 296.998 268.357 1.00 68.23 256 GLY E CA 1
ATOM 19885 C C . GLY E 1 256 ? 188.909 297.250 269.788 1.00 68.23 256 GLY E C 1
ATOM 19886 O O . GLY E 1 256 ? 189.499 298.052 270.501 1.00 68.23 256 GLY E O 1
ATOM 19890 N N . GLY E 1 257 ? 187.874 296.551 270.234 1.00 68.29 257 GLY E N 1
ATOM 19891 C CA . GLY E 1 257 ? 187.397 296.620 271.612 1.00 68.29 257 GLY E CA 1
ATOM 19892 C C . GLY E 1 257 ? 186.348 295.567 271.948 1.00 68.29 257 GLY E C 1
ATOM 19893 O O . GLY E 1 257 ? 185.728 295.002 271.055 1.00 68.29 257 GLY E O 1
ATOM 19897 N N . LYS E 1 258 ? 186.158 295.301 273.238 1.00 68.40 258 LYS E N 1
ATOM 19898 C CA . LYS E 1 258 ? 185.303 294.235 273.781 1.00 68.40 258 LYS E CA 1
ATOM 19899 C C . LYS E 1 258 ? 184.691 294.704 275.093 1.00 68.40 258 LYS E C 1
ATOM 19900 O O . LYS E 1 258 ? 185.383 295.342 275.883 1.00 68.40 258 LYS E O 1
ATOM 19919 N N . VAL E 1 259 ? 183.461 294.317 275.406 1.00 68.75 259 VAL E N 1
ATOM 19920 C CA . VAL E 1 259 ? 183.002 294.339 276.799 1.00 68.75 259 VAL E CA 1
ATOM 19921 C C . VAL E 1 259 ? 183.583 293.121 277.508 1.00 68.75 259 VAL E C 1
ATOM 19922 O O . VAL E 1 259 ? 183.162 291.991 277.311 1.00 68.75 259 VAL E O 1
ATOM 19935 N N . VAL E 1 260 ? 184.629 293.339 278.298 1.00 68.93 260 VAL E N 1
ATOM 19936 C CA . VAL E 1 260 ? 185.343 292.281 279.013 1.00 68.93 260 VAL E CA 1
ATOM 19937 C C . VAL E 1 260 ? 184.553 291.722 280.200 1.00 68.93 260 VAL E C 1
ATOM 19938 O O . VAL E 1 260 ? 184.833 290.614 280.640 1.00 68.93 260 VAL E O 1
ATOM 19951 N N . ARG E 1 261 ? 183.539 292.445 280.695 1.00 67.57 261 ARG E N 1
ATOM 19952 C CA . ARG E 1 261 ? 182.633 292.050 281.787 1.00 67.57 261 ARG E CA 1
ATOM 19953 C C . ARG E 1 261 ? 181.183 292.436 281.456 1.00 67.57 261 ARG E C 1
ATOM 19954 O O . ARG E 1 261 ? 180.783 293.550 281.773 1.00 67.57 261 ARG E O 1
ATOM 19975 N N . PRO E 1 262 ? 180.366 291.574 280.832 1.00 68.07 262 PRO E N 1
ATOM 19976 C CA . PRO E 1 262 ? 179.036 291.937 280.347 1.00 68.07 262 PRO E CA 1
ATOM 19977 C C . PRO E 1 262 ? 178.075 292.516 281.389 1.00 68.07 262 PRO E C 1
ATOM 19978 O O . PRO E 1 262 ? 177.335 293.442 281.089 1.00 68.07 262 PRO E O 1
ATOM 19989 N N . THR E 1 263 ? 178.094 292.018 282.625 1.00 67.85 263 THR E N 1
ATOM 19990 C CA . THR E 1 263 ? 177.246 292.501 283.730 1.00 67.85 263 THR E CA 1
ATOM 19991 C C . THR E 1 263 ? 177.640 293.881 284.240 1.00 67.85 263 THR E C 1
ATOM 19992 O O . THR E 1 263 ? 176.849 294.533 284.904 1.00 67.85 263 THR E O 1
ATOM 20003 N N . GLY E 1 264 ? 178.824 294.378 283.897 1.00 67.64 264 GLY E N 1
ATOM 20004 C CA . GLY E 1 264 ? 179.257 295.736 284.211 1.00 67.64 264 GLY E CA 1
ATOM 20005 C C . GLY E 1 264 ? 178.696 296.820 283.294 1.00 67.64 264 GLY E C 1
ATOM 20006 O O . GLY E 1 264 ? 178.956 297.992 283.535 1.00 67.64 264 GLY E O 1
ATOM 20010 N N . VAL E 1 265 ? 177.935 296.451 282.264 1.00 68.01 265 VAL E N 1
ATOM 20011 C CA . VAL E 1 265 ? 177.246 297.370 281.353 1.00 68.01 265 VAL E CA 1
ATOM 20012 C C . VAL E 1 265 ? 175.751 297.065 281.357 1.00 68.01 265 VAL E C 1
ATOM 20013 O O . VAL E 1 265 ? 175.338 295.940 281.089 1.00 68.01 265 VAL E O 1
ATOM 20026 N N . VAL E 1 266 ? 174.929 298.072 281.615 1.00 67.62 266 VAL E N 1
ATOM 20027 C CA . VAL E 1 266 ? 173.467 298.013 281.673 1.00 67.62 266 VAL E CA 1
ATOM 20028 C C . VAL E 1 266 ? 172.900 298.928 280.596 1.00 67.62 266 VAL E C 1
ATOM 20029 O O . VAL E 1 266 ? 173.323 300.065 280.478 1.00 67.62 266 VAL E O 1
ATOM 20042 N N . VAL E 1 267 ? 171.974 298.432 279.788 1.00 68.78 267 VAL E N 1
ATOM 20043 C CA . VAL E 1 267 ? 171.515 299.065 278.552 1.00 68.78 267 VAL E CA 1
ATOM 20044 C C . VAL E 1 267 ? 170.007 299.238 278.558 1.00 68.78 267 VAL E C 1
ATOM 20045 O O . VAL E 1 267 ? 169.265 298.261 278.600 1.00 68.78 267 VAL E O 1
ATOM 20058 N N . PHE E 1 268 ? 169.533 300.470 278.449 1.00 69.21 268 PHE E N 1
ATOM 20059 C CA . PHE E 1 268 ? 168.111 300.772 278.346 1.00 69.21 268 PHE E CA 1
ATOM 20060 C C . PHE E 1 268 ? 167.735 301.032 276.893 1.00 69.21 268 PHE E C 1
ATOM 20061 O O . PHE E 1 268 ? 168.418 301.797 276.222 1.00 69.21 268 PHE E O 1
ATOM 20078 N N . ASN E 1 269 ? 166.652 300.409 276.425 1.00 71.11 269 ASN E N 1
ATOM 20079 C CA . ASN E 1 269 ? 166.236 300.362 275.021 1.00 71.11 269 ASN E CA 1
ATOM 20080 C C . ASN E 1 269 ? 167.308 299.721 274.119 1.00 71.11 269 ASN E C 1
ATOM 20081 O O . ASN E 1 269 ? 167.709 300.267 273.096 1.00 71.11 269 ASN E O 1
ATOM 20092 N N . LYS E 1 270 ? 167.804 298.546 274.515 1.00 70.55 270 LYS E N 1
ATOM 20093 C CA . LYS E 1 270 ? 168.875 297.806 273.828 1.00 70.55 270 LYS E CA 1
ATOM 20094 C C . LYS E 1 270 ? 168.568 297.512 272.356 1.00 70.55 270 LYS E C 1
ATOM 20095 O O . LYS E 1 270 ? 169.444 297.605 271.505 1.00 70.55 270 LYS E O 1
ATOM 20114 N N . THR E 1 271 ? 167.321 297.175 272.040 1.00 72.83 271 THR E N 1
ATOM 20115 C CA . THR E 1 271 ? 166.894 296.886 270.664 1.00 72.83 271 THR E CA 1
ATOM 20116 C C . THR E 1 271 ? 166.563 298.128 269.822 1.00 72.83 271 THR E C 1
ATOM 20117 O O . THR E 1 271 ? 166.172 297.985 268.667 1.00 72.83 271 THR E O 1
ATOM 20128 N N . GLY E 1 272 ? 166.674 299.339 270.372 1.00 72.95 272 GLY E N 1
ATOM 20129 C CA . GLY E 1 272 ? 166.301 300.581 269.700 1.00 72.95 272 GLY E CA 1
ATOM 20130 C C . GLY E 1 272 ? 167.152 300.870 268.462 1.00 72.95 272 GLY E C 1
ATOM 20131 O O . GLY E 1 272 ? 168.368 300.690 268.487 1.00 72.95 272 GLY E O 1
ATOM 20135 N N . SER E 1 273 ? 166.517 301.319 267.376 1.00 74.97 273 SER E N 1
ATOM 20136 C CA . SER E 1 273 ? 167.130 301.523 266.059 1.00 74.97 273 SER E CA 1
ATOM 20137 C C . SER E 1 273 ? 166.539 302.724 265.324 1.00 74.97 273 SER E C 1
ATOM 20138 O O . SER E 1 273 ? 165.454 302.671 264.749 1.00 74.97 273 SER E O 1
ATOM 20146 N N . ALA F 1 2 ? 241.480 294.643 206.501 1.00 74.65 2 ALA B N 1
ATOM 20147 C CA . ALA F 1 2 ? 241.973 295.691 207.421 1.00 74.65 2 ALA B CA 1
ATOM 20148 C C . ALA F 1 2 ? 241.482 295.435 208.848 1.00 74.65 2 ALA B C 1
ATOM 20149 O O . ALA F 1 2 ? 240.916 294.387 209.117 1.00 74.65 2 ALA B O 1
ATOM 20156 N N . PHE F 1 3 ? 241.706 296.359 209.784 1.00 71.52 3 PHE B N 1
ATOM 20157 C CA . PHE F 1 3 ? 241.189 296.279 211.150 1.00 71.52 3 PHE B CA 1
ATOM 20158 C C . PHE F 1 3 ? 239.663 296.463 211.185 1.00 71.52 3 PHE B C 1
ATOM 20159 O O . PHE F 1 3 ? 239.167 297.574 211.061 1.00 71.52 3 PHE B O 1
ATOM 20176 N N . ASN F 1 4 ? 238.897 295.381 211.306 1.00 73.57 4 ASN B N 1
ATOM 20177 C CA . ASN F 1 4 ? 237.434 295.413 211.347 1.00 73.57 4 ASN B CA 1
ATOM 20178 C C . ASN F 1 4 ? 236.862 295.575 212.757 1.00 73.57 4 ASN B C 1
ATOM 20179 O O . ASN F 1 4 ? 235.664 295.810 212.893 1.00 73.57 4 ASN B O 1
ATOM 20190 N N . ASN F 1 5 ? 237.677 295.433 213.799 1.00 70.38 5 ASN B N 1
ATOM 20191 C CA . ASN F 1 5 ? 237.240 295.384 215.187 1.00 70.38 5 ASN B CA 1
ATOM 20192 C C . ASN F 1 5 ? 237.993 296.357 216.096 1.00 70.38 5 ASN B C 1
ATOM 20193 O O . ASN F 1 5 ? 237.428 296.773 217.102 1.00 70.38 5 ASN B O 1
ATOM 20204 N N . PHE F 1 6 ? 239.236 296.731 215.786 1.00 66.05 6 PHE B N 1
ATOM 20205 C CA . PHE F 1 6 ? 240.046 297.586 216.667 1.00 66.05 6 PHE B CA 1
ATOM 20206 C C . PHE F 1 6 ? 239.925 299.098 216.410 1.00 66.05 6 PHE B C 1
ATOM 20207 O O . PHE F 1 6 ? 240.379 299.892 217.226 1.00 66.05 6 PHE B O 1
ATOM 20224 N N . ILE F 1 7 ? 239.310 299.530 215.309 1.00 67.01 7 ILE B N 1
ATOM 20225 C CA . ILE F 1 7 ? 239.084 300.955 215.005 1.00 67.01 7 ILE B CA 1
ATOM 20226 C C . ILE F 1 7 ? 237.815 301.437 215.726 1.00 67.01 7 ILE B C 1
ATOM 20227 O O . ILE F 1 7 ? 236.737 300.928 215.425 1.00 67.01 7 ILE B O 1
ATOM 20243 N N . PRO F 1 8 ? 237.892 302.399 216.658 1.00 65.28 8 PRO B N 1
ATOM 20244 C CA . PRO F 1 8 ? 236.741 302.861 217.414 1.00 65.28 8 PRO B CA 1
ATOM 20245 C C . PRO F 1 8 ? 235.846 303.810 216.623 1.00 65.28 8 PRO B C 1
ATOM 20246 O O . PRO F 1 8 ? 236.209 304.363 215.592 1.00 65.28 8 PRO B O 1
ATOM 20257 N N . GLU F 1 9 ? 234.682 304.079 217.181 1.00 66.64 9 GLU B N 1
ATOM 20258 C CA . GLU F 1 9 ? 233.826 305.196 216.813 1.00 66.64 9 GLU B CA 1
ATOM 20259 C C . GLU F 1 9 ? 233.695 306.116 218.019 1.00 66.64 9 GLU B C 1
ATOM 20260 O O . GLU F 1 9 ? 233.714 305.656 219.156 1.00 66.64 9 GLU B O 1
ATOM 20272 N N . LEU F 1 10 ? 233.617 307.420 217.804 1.00 67.25 10 LEU B N 1
ATOM 20273 C CA . LEU F 1 10 ? 233.581 308.407 218.875 1.00 67.25 10 LEU B CA 1
ATOM 20274 C C . LEU F 1 10 ? 232.156 308.930 219.034 1.00 67.25 10 LEU B C 1
ATOM 20275 O O . LEU F 1 10 ? 231.490 309.162 218.042 1.00 67.25 10 LEU B O 1
ATOM 20291 N N . TRP F 1 11 ? 231.685 309.143 220.259 1.00 65.31 11 TRP B N 1
ATOM 20292 C CA . TRP F 1 11 ? 230.448 309.875 220.548 1.00 65.31 11 TRP B CA 1
ATOM 20293 C C . TRP F 1 11 ? 230.773 311.210 221.197 1.00 65.31 11 TRP B C 1
ATOM 20294 O O . TRP F 1 11 ? 231.541 311.267 222.154 1.00 65.31 11 TRP B O 1
ATOM 20315 N N . SER F 1 12 ? 230.172 312.287 220.706 1.00 70.08 12 SER B N 1
ATOM 20316 C CA . SER F 1 12 ? 230.222 313.588 221.362 1.00 70.08 12 SER B CA 1
ATOM 20317 C C . SER F 1 12 ? 229.450 313.551 222.684 1.00 70.08 12 SER B C 1
ATOM 20318 O O . SER F 1 12 ? 228.311 313.095 222.732 1.00 70.08 12 SER B O 1
ATOM 20326 N N . ASP F 1 13 ? 230.041 314.034 223.772 1.00 72.16 13 ASP B N 1
ATOM 20327 C CA . ASP F 1 13 ? 229.416 314.050 225.099 1.00 72.16 13 ASP B CA 1
ATOM 20328 C C . ASP F 1 13 ? 228.382 315.179 225.285 1.00 72.16 13 ASP B C 1
ATOM 20329 O O . ASP F 1 13 ? 227.717 315.245 226.314 1.00 72.16 13 ASP B O 1
ATOM 20338 N N . MET F 1 14 ? 228.206 316.051 224.295 1.00 73.22 14 MET B N 1
ATOM 20339 C CA . MET F 1 14 ? 227.168 317.081 224.264 1.00 73.22 14 MET B CA 1
ATOM 20340 C C . MET F 1 14 ? 226.042 316.697 223.312 1.00 73.22 14 MET B C 1
ATOM 20341 O O . MET F 1 14 ? 226.292 316.378 222.154 1.00 73.22 14 MET B O 1
ATOM 20355 N N . LEU F 1 15 ? 224.789 316.807 223.748 1.00 70.92 15 LEU B N 1
ATOM 20356 C CA . LEU F 1 15 ? 223.653 316.852 222.833 1.00 70.92 15 LEU B CA 1
ATOM 20357 C C . LEU F 1 15 ? 223.591 318.204 222.105 1.00 70.92 15 LEU B C 1
ATOM 20358 O O . LEU F 1 15 ? 223.786 319.248 222.712 1.00 70.92 15 LEU B O 1
ATOM 20374 N N . LEU F 1 16 ? 223.255 318.196 220.819 1.00 71.83 16 LEU B N 1
ATOM 20375 C CA . LEU F 1 16 ? 222.819 319.400 220.120 1.00 71.83 16 LEU B CA 1
ATOM 20376 C C . LEU F 1 16 ? 221.453 319.841 220.642 1.00 71.83 16 LEU B C 1
ATOM 20377 O O . LEU F 1 16 ? 220.498 319.065 220.660 1.00 71.83 16 LEU B O 1
ATOM 20393 N N . GLU F 1 17 ? 221.344 321.109 221.012 1.00 74.95 17 GLU B N 1
ATOM 20394 C CA . GLU F 1 17 ? 220.067 321.746 221.323 1.00 74.95 17 GLU B CA 1
ATOM 20395 C C . GLU F 1 17 ? 219.255 322.016 220.057 1.00 74.95 17 GLU B C 1
ATOM 20396 O O . GLU F 1 17 ? 219.808 322.315 219.000 1.00 74.95 17 GLU B O 1
ATOM 20408 N N . GLU F 1 18 ? 217.933 321.982 220.170 1.00 75.47 18 GLU B N 1
ATOM 20409 C CA . GLU F 1 18 ? 217.034 322.510 219.148 1.00 75.47 18 GLU B CA 1
ATOM 20410 C C . GLU F 1 18 ? 217.303 324.006 218.912 1.00 75.47 18 GLU B C 1
ATOM 20411 O O . GLU F 1 18 ? 217.515 324.767 219.855 1.00 75.47 18 GLU B O 1
ATOM 20423 N N . TRP F 1 19 ? 217.253 324.462 217.664 1.00 69.29 19 TRP B N 1
ATOM 20424 C CA . TRP F 1 19 ? 217.119 325.885 217.360 1.00 69.29 19 TRP B CA 1
ATOM 20425 C C . TRP F 1 19 ? 215.637 326.245 217.344 1.00 69.29 19 TRP B C 1
ATOM 20426 O O . TRP F 1 19 ? 214.867 325.710 216.552 1.00 69.29 19 TRP B O 1
ATOM 20447 N N . THR F 1 20 ? 215.237 327.143 218.238 1.00 71.57 20 THR B N 1
ATOM 20448 C CA . THR F 1 20 ? 213.844 327.466 218.562 1.00 71.57 20 THR B CA 1
ATOM 20449 C C . THR F 1 20 ? 213.571 328.951 218.411 1.00 71.57 20 THR B C 1
ATOM 20450 O O . THR F 1 20 ? 214.425 329.777 218.723 1.00 71.57 20 THR B O 1
ATOM 20461 N N . ALA F 1 21 ? 212.380 329.299 217.940 1.00 70.24 21 ALA B N 1
ATOM 20462 C CA . ALA F 1 21 ? 211.970 330.679 217.741 1.00 70.24 21 ALA B CA 1
ATOM 20463 C C . ALA F 1 21 ? 211.998 331.469 219.056 1.00 70.24 21 ALA B C 1
ATOM 20464 O O . ALA F 1 21 ? 211.546 330.976 220.089 1.00 70.24 21 ALA B O 1
ATOM 20471 N N . GLN F 1 22 ? 212.491 332.704 219.033 1.00 72.40 22 GLN B N 1
ATOM 20472 C CA . GLN F 1 22 ? 212.455 333.573 220.201 1.00 72.40 22 GLN B CA 1
ATOM 20473 C C . GLN F 1 22 ? 211.012 333.974 220.514 1.00 72.40 22 GLN B C 1
ATOM 20474 O O . GLN F 1 22 ? 210.318 334.528 219.667 1.00 72.40 22 GLN B O 1
ATOM 20488 N N . THR F 1 23 ? 210.549 333.711 221.730 1.00 70.79 23 THR B N 1
ATOM 20489 C CA . THR F 1 23 ? 209.195 334.069 222.164 1.00 70.79 23 THR B CA 1
ATOM 20490 C C . THR F 1 23 ? 209.121 335.529 222.589 1.00 70.79 23 THR B C 1
ATOM 20491 O O . THR F 1 23 ? 209.911 335.958 223.428 1.00 70.79 23 THR B O 1
ATOM 20502 N N . VAL F 1 24 ? 208.173 336.294 222.046 1.00 70.55 24 VAL B N 1
ATOM 20503 C CA . VAL F 1 24 ? 208.041 337.744 222.298 1.00 70.55 24 VAL B CA 1
ATOM 20504 C C . VAL F 1 24 ? 206.666 338.186 222.773 1.00 70.55 24 VAL B C 1
ATOM 20505 O O . VAL F 1 24 ? 206.581 339.151 223.518 1.00 70.55 24 VAL B O 1
ATOM 20518 N N . PHE F 1 25 ? 205.583 337.525 222.378 1.00 68.76 25 PHE B N 1
ATOM 20519 C CA . PHE F 1 25 ? 204.239 338.061 222.539 1.00 68.76 25 PHE B CA 1
ATOM 20520 C C . PHE F 1 25 ? 203.804 338.260 223.983 1.00 68.76 25 PHE B C 1
ATOM 20521 O O . PHE F 1 25 ? 203.122 339.234 224.258 1.00 68.76 25 PHE B O 1
ATOM 20538 N N . ALA F 1 26 ? 204.210 337.416 224.924 1.00 68.96 26 ALA B N 1
ATOM 20539 C CA . ALA F 1 26 ? 203.792 337.523 226.323 1.00 68.96 26 ALA B CA 1
ATOM 20540 C C . ALA F 1 26 ? 204.246 338.810 227.033 1.00 68.96 26 ALA B C 1
ATOM 20541 O O . ALA F 1 26 ? 203.715 339.144 228.089 1.00 68.96 26 ALA B O 1
ATOM 20548 N N . ASN F 1 27 ? 205.203 339.541 226.463 1.00 69.34 27 ASN B N 1
ATOM 20549 C CA . ASN F 1 27 ? 205.660 340.838 226.961 1.00 69.34 27 ASN B CA 1
ATOM 20550 C C . ASN F 1 27 ? 205.044 342.038 226.226 1.00 69.34 27 ASN B C 1
ATOM 20551 O O . ASN F 1 27 ? 205.184 343.166 226.685 1.00 69.34 27 ASN B O 1
ATOM 20562 N N . LEU F 1 28 ? 204.376 341.825 225.093 1.00 67.19 28 LEU B N 1
ATOM 20563 C CA . LEU F 1 28 ? 203.770 342.882 224.284 1.00 67.19 28 LEU B CA 1
ATOM 20564 C C . LEU F 1 28 ? 202.307 343.147 224.643 1.00 67.19 28 LEU B C 1
ATOM 20565 O O . LEU F 1 28 ? 201.857 344.280 224.538 1.00 67.19 28 LEU B O 1
ATOM 20581 N N . VAL F 1 29 ? 201.559 342.116 225.040 1.00 66.99 29 VAL B N 1
ATOM 20582 C CA . VAL F 1 29 ? 200.138 342.222 225.414 1.00 66.99 29 VAL B CA 1
ATOM 20583 C C . VAL F 1 29 ? 199.942 342.665 226.865 1.00 66.99 29 VAL B C 1
ATOM 20584 O O . VAL F 1 29 ? 200.851 342.576 227.682 1.00 66.99 29 VAL B O 1
ATOM 20597 N N . ASN F 1 30 ? 198.749 343.145 227.200 1.00 67.98 30 ASN B N 1
ATOM 20598 C CA . ASN F 1 30 ? 198.384 343.600 228.537 1.00 67.98 30 ASN B CA 1
ATOM 20599 C C . ASN F 1 30 ? 198.393 342.468 229.582 1.00 67.98 30 ASN B C 1
ATOM 20600 O O . ASN F 1 30 ? 197.769 341.429 229.391 1.00 67.98 30 ASN B O 1
ATOM 20611 N N . ARG F 1 31 ? 199.058 342.691 230.716 1.00 69.04 31 ARG B N 1
ATOM 20612 C CA . ARG F 1 31 ? 199.176 341.748 231.845 1.00 69.04 31 ARG B CA 1
ATOM 20613 C C . ARG F 1 31 ? 198.403 342.192 233.088 1.00 69.04 31 ARG B C 1
ATOM 20614 O O . ARG F 1 31 ? 198.486 341.529 234.115 1.00 69.04 31 ARG B O 1
ATOM 20635 N N . GLU F 1 32 ? 197.671 343.307 233.059 1.00 71.27 32 GLU B N 1
ATOM 20636 C CA . GLU F 1 32 ? 197.142 343.925 234.283 1.00 71.27 32 GLU B CA 1
ATOM 20637 C C . GLU F 1 32 ? 196.156 343.042 235.046 1.00 71.27 32 GLU B C 1
ATOM 20638 O O . GLU F 1 32 ? 196.102 343.116 236.267 1.00 71.27 32 GLU B O 1
ATOM 20650 N N . TYR F 1 33 ? 195.409 342.184 234.357 1.00 69.28 33 TYR B N 1
ATOM 20651 C CA . TYR F 1 33 ? 194.423 341.306 234.971 1.00 69.28 33 TYR B CA 1
ATOM 20652 C C . TYR F 1 33 ? 195.027 340.152 235.776 1.00 69.28 33 TYR B C 1
ATOM 20653 O O . TYR F 1 33 ? 194.289 339.412 236.408 1.00 69.28 33 TYR B O 1
ATOM 20671 N N . GLU F 1 34 ? 196.346 339.968 235.821 1.00 69.66 34 GLU B N 1
ATOM 20672 C CA . GLU F 1 34 ? 196.940 338.878 236.605 1.00 69.66 34 GLU B CA 1
ATOM 20673 C C . GLU F 1 34 ? 196.758 339.018 238.117 1.00 69.66 34 GLU B C 1
ATOM 20674 O O . GLU F 1 34 ? 196.738 338.010 238.808 1.00 69.66 34 GLU B O 1
ATOM 20686 N N . GLY F 1 35 ? 196.580 340.228 238.643 1.00 69.27 35 GLY B N 1
ATOM 20687 C CA . GLY F 1 35 ? 196.301 340.449 240.059 1.00 69.27 35 GLY B CA 1
ATOM 20688 C C . GLY F 1 35 ? 194.922 339.920 240.446 1.00 69.27 35 GLY B C 1
ATOM 20689 O O . GLY F 1 35 ? 194.790 339.076 241.336 1.00 69.27 35 GLY B O 1
ATOM 20693 N N . ILE F 1 36 ? 193.888 340.344 239.722 1.00 68.66 36 ILE B N 1
ATOM 20694 C CA . ILE F 1 36 ? 192.524 339.858 239.926 1.00 68.66 36 ILE B CA 1
ATOM 20695 C C . ILE F 1 36 ? 192.392 338.368 239.598 1.00 68.66 36 ILE B C 1
ATOM 20696 O O . ILE F 1 36 ? 191.743 337.645 240.340 1.00 68.66 36 ILE B O 1
ATOM 20712 N N . ALA F 1 37 ? 193.058 337.867 238.559 1.00 68.28 37 ALA B N 1
ATOM 20713 C CA . ALA F 1 37 ? 192.976 336.470 238.135 1.00 68.28 37 ALA B CA 1
ATOM 20714 C C . ALA F 1 37 ? 193.867 335.500 238.924 1.00 68.28 37 ALA B C 1
ATOM 20715 O O . ALA F 1 37 ? 194.090 334.371 238.507 1.00 68.28 37 ALA B O 1
ATOM 20722 N N . SER F 1 38 ? 194.335 335.892 240.101 1.00 69.07 38 SER B N 1
ATOM 20723 C CA . SER F 1 38 ? 194.970 335.005 241.078 1.00 69.07 38 SER B CA 1
ATOM 20724 C C . SER F 1 38 ? 194.045 333.896 241.618 1.00 69.07 38 SER B C 1
ATOM 20725 O O . SER F 1 38 ? 194.540 332.933 242.190 1.00 69.07 38 SER B O 1
ATOM 20733 N N . LYS F 1 39 ? 192.727 333.996 241.399 1.00 67.78 39 LYS B N 1
ATOM 20734 C CA . LYS F 1 39 ? 191.646 333.061 241.756 1.00 67.78 39 LYS B CA 1
ATOM 20735 C C . LYS F 1 39 ? 190.647 332.939 240.602 1.00 67.78 39 LYS B C 1
ATOM 20736 O O . LYS F 1 39 ? 190.651 333.761 239.695 1.00 67.78 39 LYS B O 1
ATOM 20755 N N . GLY F 1 40 ? 189.768 331.945 240.639 1.00 65.92 40 GLY B N 1
ATOM 20756 C CA . GLY F 1 40 ? 188.709 331.757 239.653 1.00 65.92 40 GLY B CA 1
ATOM 20757 C C . GLY F 1 40 ? 189.210 331.355 238.271 1.00 65.92 40 GLY B C 1
ATOM 20758 O O . GLY F 1 40 ? 190.404 331.251 238.034 1.00 65.92 40 GLY B O 1
ATOM 20762 N N . ASN F 1 41 ? 188.295 331.101 237.351 1.00 65.88 41 ASN B N 1
ATOM 20763 C CA . ASN F 1 41 ? 188.575 330.676 235.982 1.00 65.88 41 ASN B CA 1
ATOM 20764 C C . ASN F 1 41 ? 188.010 331.619 234.909 1.00 65.88 41 ASN B C 1
ATOM 20765 O O . ASN F 1 41 ? 188.079 331.313 233.723 1.00 65.88 41 ASN B O 1
ATOM 20776 N N . VAL F 1 42 ? 187.469 332.767 235.310 1.00 66.02 42 VAL B N 1
ATOM 20777 C CA . VAL F 1 42 ? 186.907 333.810 234.450 1.00 66.02 42 VAL B CA 1
ATOM 20778 C C . VAL F 1 42 ? 187.195 335.190 235.025 1.00 66.02 42 VAL B C 1
ATOM 20779 O O . VAL F 1 42 ? 187.110 335.390 236.232 1.00 66.02 42 VAL B O 1
ATOM 20792 N N . VAL F 1 43 ? 187.463 336.163 234.164 1.00 66.02 43 VAL B N 1
ATOM 20793 C CA . VAL F 1 43 ? 187.367 337.588 234.482 1.00 66.02 43 VAL B CA 1
ATOM 20794 C C . VAL F 1 43 ? 186.305 338.200 233.589 1.00 66.02 43 VAL B C 1
ATOM 20795 O O . VAL F 1 43 ? 186.359 338.036 232.378 1.00 66.02 43 VAL B O 1
ATOM 20808 N N . HIS F 1 44 ? 185.338 338.904 234.156 1.00 64.93 44 HIS B N 1
ATOM 20809 C CA . HIS F 1 44 ? 184.362 339.680 233.404 1.00 64.93 44 HIS B CA 1
ATOM 20810 C C . HIS F 1 44 ? 184.874 341.102 233.255 1.00 64.93 44 HIS B C 1
ATOM 20811 O O . HIS F 1 44 ? 185.147 341.782 234.237 1.00 64.93 44 HIS B O 1
ATOM 20825 N N . ILE F 1 45 ? 185.010 341.561 232.021 1.00 67.16 45 ILE B N 1
ATOM 20826 C CA . ILE F 1 45 ? 185.483 342.901 231.693 1.00 67.16 45 ILE B CA 1
ATOM 20827 C C . ILE F 1 45 ? 184.329 343.640 231.028 1.00 67.16 45 ILE B C 1
ATOM 20828 O O . ILE F 1 45 ? 183.765 343.128 230.073 1.00 67.16 45 ILE B O 1
ATOM 20844 N N . ALA F 1 46 ? 183.964 344.824 231.513 1.00 68.16 46 ALA B N 1
ATOM 20845 C CA . ALA F 1 46 ? 182.836 345.591 231.001 1.00 68.16 46 ALA B CA 1
ATOM 20846 C C . ALA F 1 46 ? 183.242 346.982 230.513 1.00 68.16 46 ALA B C 1
ATOM 20847 O O . ALA F 1 46 ? 184.152 347.602 231.059 1.00 68.16 46 ALA B O 1
ATOM 20854 N N . GLY F 1 47 ? 182.566 347.483 229.487 1.00 68.94 47 GLY B N 1
ATOM 20855 C CA . GLY F 1 47 ? 182.792 348.803 228.906 1.00 68.94 47 GLY B CA 1
ATOM 20856 C C . GLY F 1 47 ? 181.534 349.653 228.870 1.00 68.94 47 GLY B C 1
ATOM 20857 O O . GLY F 1 47 ? 180.425 349.128 228.783 1.00 68.94 47 GLY B O 1
ATOM 20861 N N . VAL F 1 48 ? 181.701 350.972 228.931 1.00 68.08 48 VAL B N 1
ATOM 20862 C CA . VAL F 1 48 ? 180.583 351.917 228.816 1.00 68.08 48 VAL B CA 1
ATOM 20863 C C . VAL F 1 48 ? 179.954 351.847 227.429 1.00 68.08 48 VAL B C 1
ATOM 20864 O O . VAL F 1 48 ? 180.636 351.658 226.424 1.00 68.08 48 VAL B O 1
ATOM 20877 N N . VAL F 1 49 ? 178.646 352.056 227.358 1.00 69.73 49 VAL B N 1
ATOM 20878 C CA . VAL F 1 49 ? 177.961 352.445 226.125 1.00 69.73 49 VAL B CA 1
ATOM 20879 C C . VAL F 1 49 ? 177.581 353.905 226.291 1.00 69.73 49 VAL B C 1
ATOM 20880 O O . VAL F 1 49 ? 176.821 354.240 227.196 1.00 69.73 49 VAL B O 1
ATOM 20893 N N . ALA F 1 50 ? 178.127 354.787 225.461 1.00 69.11 50 ALA B N 1
ATOM 20894 C CA . ALA F 1 50 ? 177.934 356.218 225.628 1.00 69.11 50 ALA B CA 1
ATOM 20895 C C . ALA F 1 50 ? 176.474 356.628 225.361 1.00 69.11 50 ALA B C 1
ATOM 20896 O O . ALA F 1 50 ? 175.863 356.109 224.424 1.00 69.11 50 ALA B O 1
ATOM 20903 N N . PRO F 1 51 ? 175.897 357.569 226.128 1.00 68.27 51 PRO B N 1
ATOM 20904 C CA . PRO F 1 51 ? 174.581 358.115 225.843 1.00 68.27 51 PRO B CA 1
ATOM 20905 C C . PRO F 1 51 ? 174.536 358.842 224.493 1.00 68.27 51 PRO B C 1
ATOM 20906 O O . PRO F 1 51 ? 175.473 359.544 224.120 1.00 68.27 51 PRO B O 1
ATOM 20917 N N . THR F 1 52 ? 173.448 358.686 223.749 1.00 69.54 52 THR B N 1
ATOM 20918 C CA . THR F 1 52 ? 173.263 359.310 222.437 1.00 69.54 52 THR B CA 1
ATOM 20919 C C . THR F 1 52 ? 173.019 360.809 222.563 1.00 69.54 52 THR B C 1
ATOM 20920 O O . THR F 1 52 ? 172.152 361.237 223.319 1.00 69.54 52 THR B O 1
ATOM 20931 N N . VAL F 1 53 ? 173.717 361.621 221.770 1.00 68.36 53 VAL B N 1
ATOM 20932 C CA . VAL F 1 53 ? 173.415 363.050 221.597 1.00 68.36 53 VAL B CA 1
ATOM 20933 C C . VAL F 1 53 ? 172.111 363.214 220.824 1.00 68.36 53 VAL B C 1
ATOM 20934 O O . VAL F 1 53 ? 171.976 362.705 219.715 1.00 68.36 53 VAL B O 1
ATOM 20947 N N . LYS F 1 54 ? 171.150 363.933 221.401 1.00 70.46 54 LYS B N 1
ATOM 20948 C CA . LYS F 1 54 ? 169.830 364.189 220.818 1.00 70.46 54 LYS B CA 1
ATOM 20949 C C . LYS F 1 54 ? 169.768 365.579 220.215 1.00 70.46 54 LYS B C 1
ATOM 20950 O O . LYS F 1 54 ? 170.245 366.541 220.798 1.00 70.46 54 LYS B O 1
ATOM 20969 N N . ASP F 1 55 ? 169.121 365.703 219.071 1.00 74.00 55 ASP B N 1
ATOM 20970 C CA . ASP F 1 55 ? 168.775 366.990 218.476 1.00 74.00 55 ASP B CA 1
ATOM 20971 C C . ASP F 1 55 ? 167.620 367.638 219.252 1.00 74.00 55 ASP B C 1
ATOM 20972 O O . ASP F 1 55 ? 166.441 367.425 218.975 1.00 74.00 55 ASP B O 1
ATOM 20981 N N . TYR F 1 56 ? 167.977 368.406 220.277 1.00 73.14 56 TYR B N 1
ATOM 20982 C CA . TYR F 1 56 ? 167.033 368.978 221.226 1.00 73.14 56 TYR B CA 1
ATOM 20983 C C . TYR F 1 56 ? 166.035 369.907 220.541 1.00 73.14 56 TYR B C 1
ATOM 20984 O O . TYR F 1 56 ? 164.854 369.867 220.844 1.00 73.14 56 TYR B O 1
ATOM 21002 N N . LYS F 1 57 ? 166.499 370.674 219.556 1.00 74.77 57 LYS B N 1
ATOM 21003 C CA . LYS F 1 57 ? 165.715 371.607 218.738 1.00 74.77 57 LYS B CA 1
ATOM 21004 C C . LYS F 1 57 ? 164.718 370.918 217.805 1.00 74.77 57 LYS B C 1
ATOM 21005 O O . LYS F 1 57 ? 163.680 371.482 217.510 1.00 74.77 57 LYS B O 1
ATOM 21024 N N . ALA F 1 58 ? 165.011 369.732 217.288 1.00 75.22 58 ALA B N 1
ATOM 21025 C CA . ALA F 1 58 ? 164.086 368.993 216.430 1.00 75.22 58 ALA B CA 1
ATOM 21026 C C . ALA F 1 58 ? 163.025 368.246 217.245 1.00 75.22 58 ALA B C 1
ATOM 21027 O O . ALA F 1 58 ? 161.880 368.120 216.819 1.00 75.22 58 ALA B O 1
ATOM 21034 N N . ALA F 1 59 ? 163.375 367.806 218.453 1.00 75.68 59 ALA B N 1
ATOM 21035 C CA . ALA F 1 59 ? 162.477 367.196 219.430 1.00 75.68 59 ALA B CA 1
ATOM 21036 C C . ALA F 1 59 ? 161.529 368.207 220.106 1.00 75.68 59 ALA B C 1
ATOM 21037 O O . ALA F 1 59 ? 161.267 368.118 221.299 1.00 75.68 59 ALA B O 1
ATOM 21044 N N . GLY F 1 60 ? 161.045 369.223 219.394 1.00 76.02 60 GLY B N 1
ATOM 21045 C CA . GLY F 1 60 ? 160.467 370.421 219.987 1.00 76.02 60 GLY B CA 1
ATOM 21046 C C . GLY F 1 60 ? 161.540 371.151 220.782 1.00 76.02 60 GLY B C 1
ATOM 21047 O O . GLY F 1 60 ? 162.490 371.666 220.211 1.00 76.02 60 GLY B O 1
ATOM 21051 N N . ARG F 1 61 ? 161.417 371.139 222.103 1.00 73.59 61 ARG B N 1
ATOM 21052 C CA . ARG F 1 61 ? 162.530 371.312 223.051 1.00 73.59 61 ARG B CA 1
ATOM 21053 C C . ARG F 1 61 ? 162.380 370.339 224.219 1.00 73.59 61 ARG B C 1
ATOM 21054 O O . ARG F 1 61 ? 162.559 370.701 225.379 1.00 73.59 61 ARG B O 1
ATOM 21075 N N . GLN F 1 62 ? 161.978 369.110 223.920 1.00 74.29 62 GLN B N 1
ATOM 21076 C CA . GLN F 1 62 ? 161.730 368.052 224.892 1.00 74.29 62 GLN B CA 1
ATOM 21077 C C . GLN F 1 62 ? 162.956 367.164 225.107 1.00 74.29 62 GLN B C 1
ATOM 21078 O O . GLN F 1 62 ? 163.766 366.972 224.206 1.00 74.29 62 GLN B O 1
ATOM 21092 N N . THR F 1 63 ? 163.072 366.581 226.294 1.00 74.05 63 THR B N 1
ATOM 21093 C CA . THR F 1 63 ? 164.105 365.608 226.647 1.00 74.05 63 THR B CA 1
ATOM 21094 C C . THR F 1 63 ? 163.560 364.570 227.624 1.00 74.05 63 THR B C 1
ATOM 21095 O O . THR F 1 63 ? 162.694 364.859 228.444 1.00 74.05 63 THR B O 1
ATOM 21106 N N . SER F 1 64 ? 164.075 363.350 227.567 1.00 75.13 64 SER B N 1
ATOM 21107 C CA . SER F 1 64 ? 163.816 362.314 228.570 1.00 75.13 64 SER B CA 1
ATOM 21108 C C . SER F 1 64 ? 165.047 361.439 228.751 1.00 75.13 64 SER B C 1
ATOM 21109 O O . SER F 1 64 ? 165.855 361.283 227.835 1.00 75.13 64 SER B O 1
ATOM 21117 N N . ALA F 1 65 ? 165.220 360.892 229.948 1.00 74.17 65 ALA B N 1
ATOM 21118 C CA . ALA F 1 65 ? 166.387 360.095 230.272 1.00 74.17 65 ALA B CA 1
ATOM 21119 C C . ALA F 1 65 ? 166.277 358.691 229.671 1.00 74.17 65 ALA B C 1
ATOM 21120 O O . ALA F 1 65 ? 165.347 357.945 229.970 1.00 74.17 65 ALA B O 1
ATOM 21127 N N . ASP F 1 66 ? 167.246 358.317 228.847 1.00 75.93 66 ASP B N 1
ATOM 21128 C CA . ASP F 1 66 ? 167.463 356.935 228.432 1.00 75.93 66 ASP B CA 1
ATOM 21129 C C . ASP F 1 66 ? 168.141 356.141 229.549 1.00 75.93 66 ASP B C 1
ATOM 21130 O O . ASP F 1 66 ? 168.941 356.681 230.314 1.00 75.93 66 ASP B O 1
ATOM 21139 N N . ALA F 1 67 ? 167.870 354.840 229.628 1.00 72.01 67 ALA B N 1
ATOM 21140 C CA . ALA F 1 67 ? 168.636 353.939 230.482 1.00 72.01 67 ALA B CA 1
ATOM 21141 C C . ALA F 1 67 ? 170.067 353.769 229.946 1.00 72.01 67 ALA B C 1
ATOM 21142 O O . ALA F 1 67 ? 170.269 353.543 228.760 1.00 72.01 67 ALA B O 1
ATOM 21149 N N . ILE F 1 68 ? 171.073 353.847 230.806 1.00 70.52 68 ILE B N 1
ATOM 21150 C CA . ILE F 1 68 ? 172.458 353.482 230.467 1.00 70.52 68 ILE B CA 1
ATOM 21151 C C . ILE F 1 68 ? 172.643 351.959 230.397 1.00 70.52 68 ILE B C 1
ATOM 21152 O O . ILE F 1 68 ? 171.798 351.200 230.854 1.00 70.52 68 ILE B O 1
ATOM 21168 N N . SER F 1 69 ? 173.741 351.494 229.806 1.00 70.63 69 SER B N 1
ATOM 21169 C CA . SER F 1 69 ? 174.046 350.068 229.630 1.00 70.63 69 SER B CA 1
ATOM 21170 C C . SER F 1 69 ? 175.547 349.798 229.527 1.00 70.63 69 SER B C 1
ATOM 21171 O O . SER F 1 69 ? 176.366 350.706 229.397 1.00 70.63 69 SER B O 1
ATOM 21179 N N . ASP F 1 70 ? 175.912 348.530 229.633 1.00 71.36 70 ASP B N 1
ATOM 21180 C CA . ASP F 1 70 ? 177.261 348.012 229.485 1.00 71.36 70 ASP B CA 1
ATOM 21181 C C . ASP F 1 70 ? 177.360 347.068 228.277 1.00 71.36 70 ASP B C 1
ATOM 21182 O O . ASP F 1 70 ? 176.383 346.490 227.793 1.00 71.36 70 ASP B O 1
ATOM 21191 N N . THR F 1 71 ? 178.578 346.933 227.772 1.00 70.27 71 THR B N 1
ATOM 21192 C CA . THR F 1 71 ? 179.027 345.790 226.972 1.00 70.27 71 THR B CA 1
ATOM 21193 C C . THR F 1 71 ? 180.027 344.988 227.785 1.00 70.27 71 THR B C 1
ATOM 21194 O O . THR F 1 71 ? 180.589 345.489 228.750 1.00 70.27 71 THR B O 1
ATOM 21205 N N . GLY F 1 72 ? 180.285 343.743 227.411 1.00 68.34 72 GLY B N 1
ATOM 21206 C CA . GLY F 1 72 ? 181.219 342.910 228.147 1.00 68.34 72 GLY B CA 1
ATOM 21207 C C . GLY F 1 72 ? 181.876 341.809 227.336 1.00 68.34 72 GLY B C 1
ATOM 21208 O O . GLY F 1 72 ? 181.286 341.245 226.421 1.00 68.34 72 GLY B O 1
ATOM 21212 N N . VAL F 1 73 ? 183.104 341.483 227.717 1.00 67.51 73 VAL B N 1
ATOM 21213 C CA . VAL F 1 73 ? 183.880 340.349 227.225 1.00 67.51 73 VAL B CA 1
ATOM 21214 C C . VAL F 1 73 ? 184.407 339.543 228.404 1.00 67.51 73 VAL B C 1
ATOM 21215 O O . VAL F 1 73 ? 184.728 340.084 229.458 1.00 67.51 73 VAL B O 1
ATOM 21228 N N . ASP F 1 74 ? 184.517 338.235 228.219 1.00 67.84 74 ASP B N 1
ATOM 21229 C CA . ASP F 1 74 ? 184.978 337.319 229.257 1.00 67.84 74 ASP B CA 1
ATOM 21230 C C . ASP F 1 74 ? 186.376 336.818 228.906 1.00 67.84 74 ASP B C 1
ATOM 21231 O O . ASP F 1 74 ? 186.580 336.185 227.879 1.00 67.84 74 ASP B O 1
ATOM 21240 N N . LEU F 1 75 ? 187.345 337.057 229.775 1.00 66.79 75 LEU B N 1
ATOM 21241 C CA . LEU F 1 75 ? 188.648 336.421 229.725 1.00 66.79 75 LEU B CA 1
ATOM 21242 C C . LEU F 1 75 ? 188.562 335.083 230.466 1.00 66.79 75 LEU B C 1
ATOM 21243 O O . LEU F 1 75 ? 188.552 335.034 231.690 1.00 66.79 75 LEU B O 1
ATOM 21259 N N . LEU F 1 76 ? 188.464 333.993 229.719 1.00 66.52 76 LEU B N 1
ATOM 21260 C CA . LEU F 1 76 ? 188.426 332.641 230.258 1.00 66.52 76 LEU B CA 1
ATOM 21261 C C . LEU F 1 76 ? 189.849 332.156 230.540 1.00 66.52 76 LEU B C 1
ATOM 21262 O O . LEU F 1 76 ? 190.686 332.126 229.642 1.00 66.52 76 LEU B O 1
ATOM 21278 N N . ILE F 1 77 ? 190.133 331.737 231.765 1.00 67.95 77 ILE B N 1
ATOM 21279 C CA . ILE F 1 77 ? 191.407 331.108 232.123 1.00 67.95 77 ILE B CA 1
ATOM 21280 C C . ILE F 1 77 ? 191.312 329.602 231.855 1.00 67.95 77 ILE B C 1
ATOM 21281 O O . ILE F 1 77 ? 191.280 328.792 232.774 1.00 67.95 77 ILE B O 1
ATOM 21297 N N . ASP F 1 78 ? 191.156 329.224 230.587 1.00 69.53 78 ASP B N 1
ATOM 21298 C CA . ASP F 1 78 ? 190.698 327.899 230.169 1.00 69.53 78 ASP B CA 1
ATOM 21299 C C . ASP F 1 78 ? 191.738 327.074 229.398 1.00 69.53 78 ASP B C 1
ATOM 21300 O O . ASP F 1 78 ? 191.389 326.028 228.855 1.00 69.53 78 ASP B O 1
ATOM 21309 N N . GLN F 1 79 ? 192.997 327.501 229.341 1.00 68.03 79 GLN B N 1
ATOM 21310 C CA . GLN F 1 79 ? 194.066 326.762 228.683 1.00 68.03 79 GLN B CA 1
ATOM 21311 C C . GLN F 1 79 ? 194.880 326.036 229.741 1.00 68.03 79 GLN B C 1
ATOM 21312 O O . GLN F 1 79 ? 195.508 326.666 230.579 1.00 68.03 79 GLN B O 1
ATOM 21326 N N . GLU F 1 80 ? 194.877 324.709 229.715 1.00 69.58 80 GLU B N 1
ATOM 21327 C CA . GLU F 1 80 ? 195.635 323.887 230.658 1.00 69.58 80 GLU B CA 1
ATOM 21328 C C . GLU F 1 80 ? 196.568 322.980 229.857 1.00 69.58 80 GLU B C 1
ATOM 21329 O O . GLU F 1 80 ? 196.123 322.079 229.148 1.00 69.58 80 GLU B O 1
ATOM 21341 N N . LYS F 1 81 ? 197.870 323.229 229.938 1.00 68.89 81 LYS B N 1
ATOM 21342 C CA . LYS F 1 81 ? 198.884 322.603 229.091 1.00 68.89 81 LYS B CA 1
ATOM 21343 C C . LYS F 1 81 ? 199.947 321.958 229.950 1.00 68.89 81 LYS B C 1
ATOM 21344 O O . LYS F 1 81 ? 200.344 322.508 230.966 1.00 68.89 81 LYS B O 1
ATOM 21363 N N . SER F 1 82 ? 200.433 320.798 229.544 1.00 69.50 82 SER B N 1
ATOM 21364 C CA . SER F 1 82 ? 201.384 320.044 230.357 1.00 69.50 82 SER B CA 1
ATOM 21365 C C . SER F 1 82 ? 202.489 319.382 229.548 1.00 69.50 82 SER B C 1
ATOM 21366 O O . SER F 1 82 ? 202.381 319.192 228.344 1.00 69.50 82 SER B O 1
ATOM 21374 N N . ILE F 1 83 ? 203.572 319.059 230.234 1.00 69.65 83 ILE B N 1
ATOM 21375 C CA . ILE F 1 83 ? 204.741 318.320 229.768 1.00 69.65 83 ILE B CA 1
ATOM 21376 C C . ILE F 1 83 ? 204.965 317.209 230.780 1.00 69.65 83 ILE B C 1
ATOM 21377 O O . ILE F 1 83 ? 204.916 317.480 231.972 1.00 69.65 83 ILE B O 1
ATOM 21393 N N . ASP F 1 84 ? 205.224 315.979 230.353 1.00 70.68 84 ASP B N 1
ATOM 21394 C CA . ASP F 1 84 ? 205.380 314.840 231.264 1.00 70.68 84 ASP B CA 1
ATOM 21395 C C . ASP F 1 84 ? 206.217 313.736 230.610 1.00 70.68 84 ASP B C 1
ATOM 21396 O O . ASP F 1 84 ? 205.833 313.191 229.579 1.00 70.68 84 ASP B O 1
ATOM 21405 N N . PHE F 1 85 ? 207.392 313.436 231.154 1.00 68.89 85 PHE B N 1
ATOM 21406 C CA . PHE F 1 85 ? 208.334 312.492 230.550 1.00 68.89 85 PHE B CA 1
ATOM 21407 C C . PHE F 1 85 ? 209.226 311.782 231.565 1.00 68.89 85 PHE B C 1
ATOM 21408 O O . PHE F 1 85 ? 209.450 312.267 232.669 1.00 68.89 85 PHE B O 1
ATOM 21425 N N . LEU F 1 86 ? 209.759 310.630 231.158 1.00 68.90 86 LEU B N 1
ATOM 21426 C CA . LEU F 1 86 ? 210.681 309.809 231.932 1.00 68.90 86 LEU B CA 1
ATOM 21427 C C . LEU F 1 86 ? 212.124 309.971 231.480 1.00 68.90 86 LEU B C 1
ATOM 21428 O O . LEU F 1 86 ? 212.416 309.857 230.294 1.00 68.90 86 LEU B O 1
ATOM 21444 N N . VAL F 1 87 ? 213.040 310.112 232.431 1.00 69.32 87 VAL B N 1
ATOM 21445 C CA . VAL F 1 87 ? 214.454 309.788 232.219 1.00 69.32 87 VAL B CA 1
ATOM 21446 C C . VAL F 1 87 ? 214.758 308.464 232.913 1.00 69.32 87 VAL B C 1
ATOM 21447 O O . VAL F 1 87 ? 214.763 308.376 234.136 1.00 69.32 87 VAL B O 1
ATOM 21460 N N . ASP F 1 88 ? 215.010 307.424 232.133 1.00 71.11 88 ASP B N 1
ATOM 21461 C CA . ASP F 1 88 ? 215.311 306.076 232.616 1.00 71.11 88 ASP B CA 1
ATOM 21462 C C . ASP F 1 88 ? 216.647 306.023 233.362 1.00 71.11 88 ASP B C 1
ATOM 21463 O O . ASP F 1 88 ? 217.651 306.514 232.856 1.00 71.11 88 ASP B O 1
ATOM 21472 N N . ASP F 1 89 ? 216.688 305.425 234.554 1.00 70.01 89 ASP B N 1
ATOM 21473 C CA . ASP F 1 89 ? 217.922 305.290 235.331 1.00 70.01 89 ASP B CA 1
ATOM 21474 C C . ASP F 1 89 ? 219.023 304.532 234.590 1.00 70.01 89 ASP B C 1
ATOM 21475 O O . ASP F 1 89 ? 220.193 304.855 234.765 1.00 70.01 89 ASP B O 1
ATOM 21484 N N . ILE F 1 90 ? 218.690 303.557 233.746 1.00 69.33 90 ILE B N 1
ATOM 21485 C CA . ILE F 1 90 ? 219.685 302.830 232.958 1.00 69.33 90 ILE B CA 1
ATOM 21486 C C . ILE F 1 90 ? 220.242 303.742 231.876 1.00 69.33 90 ILE B C 1
ATOM 21487 O O . ILE F 1 90 ? 221.455 303.883 231.746 1.00 69.33 90 ILE B O 1
ATOM 21503 N N . ASP F 1 91 ? 219.375 304.411 231.125 1.00 70.22 91 ASP B N 1
ATOM 21504 C CA . ASP F 1 91 ? 219.810 305.328 230.080 1.00 70.22 91 ASP B CA 1
ATOM 21505 C C . ASP F 1 91 ? 220.653 306.466 230.647 1.00 70.22 91 ASP B C 1
ATOM 21506 O O . ASP F 1 91 ? 221.702 306.747 230.092 1.00 70.22 91 ASP B O 1
ATOM 21515 N N . ARG F 1 92 ? 220.295 307.055 231.792 1.00 68.48 92 ARG B N 1
ATOM 21516 C CA . ARG F 1 92 ? 221.116 308.086 232.442 1.00 68.48 92 ARG B CA 1
ATOM 21517 C C . ARG F 1 92 ? 222.546 307.611 232.729 1.00 68.48 92 ARG B C 1
ATOM 21518 O O . ARG F 1 92 ? 223.466 308.420 232.702 1.00 68.48 92 ARG B O 1
ATOM 21539 N N . VAL F 1 93 ? 222.766 306.320 232.970 1.00 68.18 93 VAL B N 1
ATOM 21540 C CA . VAL F 1 93 ? 224.122 305.756 233.098 1.00 68.18 93 VAL B CA 1
ATOM 21541 C C . VAL F 1 93 ? 224.750 305.468 231.734 1.00 68.18 93 VAL B C 1
ATOM 21542 O O . VAL F 1 93 ? 225.911 305.788 231.514 1.00 68.18 93 VAL B O 1
ATOM 21555 N N . GLN F 1 94 ? 224.003 304.864 230.812 1.00 67.24 94 GLN B N 1
ATOM 21556 C CA . GLN F 1 94 ? 224.531 304.344 229.555 1.00 67.24 94 GLN B CA 1
ATOM 21557 C C . GLN F 1 94 ? 224.770 305.383 228.458 1.00 67.24 94 GLN B C 1
ATOM 21558 O O . GLN F 1 94 ? 225.576 305.108 227.577 1.00 67.24 94 GLN B O 1
ATOM 21572 N N . VAL F 1 95 ? 224.125 306.548 228.452 1.00 66.75 95 VAL B N 1
ATOM 21573 C CA . 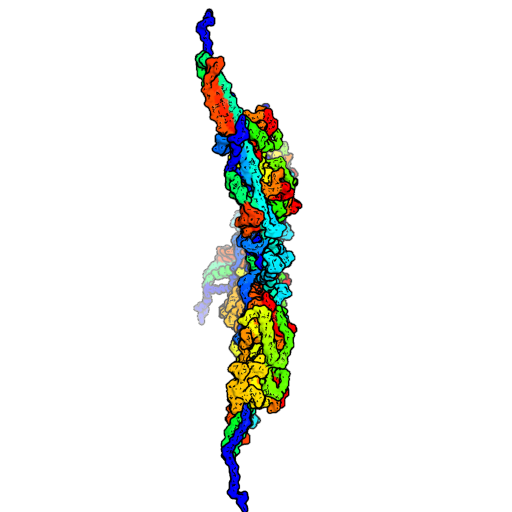VAL F 1 95 ? 224.406 307.582 227.434 1.00 66.75 95 VAL B CA 1
ATOM 21574 C C . VAL F 1 95 ? 225.780 308.241 227.612 1.00 66.75 95 VAL B C 1
ATOM 21575 O O . VAL F 1 95 ? 226.415 308.125 228.655 1.00 66.75 95 VAL B O 1
ATOM 21588 N N . ALA F 1 96 ? 226.249 308.947 226.579 1.00 66.79 96 ALA B N 1
ATOM 21589 C CA . ALA F 1 96 ? 227.572 309.561 226.526 1.00 66.79 96 ALA B CA 1
ATOM 21590 C C . ALA F 1 96 ? 227.743 310.820 227.384 1.00 66.79 96 ALA B C 1
ATOM 21591 O O . ALA F 1 96 ? 228.866 311.256 227.588 1.00 66.79 96 ALA B O 1
ATOM 21598 N N . GLY F 1 97 ? 226.673 311.433 227.883 1.00 67.73 97 GLY B N 1
ATOM 21599 C CA . GLY F 1 97 ? 226.740 312.726 228.562 1.00 67.73 97 GLY B CA 1
ATOM 21600 C C . GLY F 1 97 ? 225.493 313.077 229.358 1.00 67.73 97 GLY B C 1
ATOM 21601 O O . GLY F 1 97 ? 224.682 312.212 229.659 1.00 67.73 97 GLY B O 1
ATOM 21605 N N . SER F 1 98 ? 225.317 314.348 229.709 1.00 69.84 98 SER B N 1
ATOM 21606 C CA . SER F 1 98 ? 224.143 314.820 230.453 1.00 69.84 98 SER B CA 1
ATOM 21607 C C . SER F 1 98 ? 222.828 314.674 229.675 1.00 69.84 98 SER B C 1
ATOM 21608 O O . SER F 1 98 ? 222.796 314.802 228.455 1.00 69.84 98 SER B O 1
ATOM 21616 N N . LEU F 1 99 ? 221.730 314.463 230.407 1.00 69.19 99 LEU B N 1
ATOM 21617 C CA . LEU F 1 99 ? 220.354 314.510 229.907 1.00 69.19 99 LEU B CA 1
ATOM 21618 C C . LEU F 1 99 ? 219.545 315.695 230.463 1.00 69.19 99 LEU B C 1
ATOM 21619 O O . LEU F 1 99 ? 218.345 315.778 230.236 1.00 69.19 99 LEU B O 1
ATOM 21635 N N . GLU F 1 100 ? 220.170 316.658 231.143 1.00 74.18 100 GLU B N 1
ATOM 21636 C CA . GLU F 1 100 ? 219.497 317.859 231.674 1.00 74.18 100 GLU B CA 1
ATOM 21637 C C . GLU F 1 100 ? 218.791 318.666 230.582 1.00 74.18 100 GLU B C 1
ATOM 21638 O O . GLU F 1 100 ? 217.768 319.306 230.832 1.00 74.18 100 GLU B O 1
ATOM 21650 N N . ALA F 1 101 ? 219.290 318.588 229.352 1.00 72.59 101 ALA B N 1
ATOM 21651 C CA . ALA F 1 101 ? 218.772 319.278 228.190 1.00 72.59 101 ALA B CA 1
ATOM 21652 C C . ALA F 1 101 ? 217.301 318.961 227.914 1.00 72.59 101 ALA B C 1
ATOM 21653 O O . ALA F 1 101 ? 216.580 319.831 227.447 1.00 72.59 101 ALA B O 1
ATOM 21660 N N . TYR F 1 102 ? 216.797 317.785 228.284 1.00 70.95 102 TYR B N 1
ATOM 21661 C CA . TYR F 1 102 ? 215.380 317.470 228.133 1.00 70.95 102 TYR B CA 1
ATOM 21662 C C . TYR F 1 102 ? 214.489 318.297 229.058 1.00 70.95 102 TYR B C 1
ATOM 21663 O O . TYR F 1 102 ? 213.379 318.635 228.670 1.00 70.95 102 TYR B O 1
ATOM 21681 N N . THR F 1 103 ? 214.961 318.711 230.233 1.00 71.45 103 THR B N 1
ATOM 21682 C CA . THR F 1 103 ? 214.195 319.621 231.100 1.00 71.45 103 THR B CA 1
ATOM 21683 C C . THR F 1 103 ? 214.128 321.019 230.499 1.00 71.45 103 THR B C 1
ATOM 21684 O O . THR F 1 103 ? 213.045 321.594 230.413 1.00 71.45 103 THR B O 1
ATOM 21695 N N . ARG F 1 104 ? 215.242 321.535 229.963 1.00 71.90 104 ARG B N 1
ATOM 21696 C CA . ARG F 1 104 ? 215.281 322.814 229.242 1.00 71.90 104 ARG B CA 1
ATOM 21697 C C . ARG F 1 104 ? 214.420 322.783 227.986 1.00 71.90 104 ARG B C 1
ATOM 21698 O O . ARG F 1 104 ? 213.681 323.725 227.726 1.00 71.90 104 ARG B O 1
ATOM 21719 N N . ALA F 1 105 ? 214.427 321.691 227.235 1.00 70.87 105 ALA B N 1
ATOM 21720 C CA . ALA F 1 105 ? 213.579 321.533 226.058 1.00 70.87 105 ALA B CA 1
ATOM 21721 C C . ALA F 1 105 ? 212.089 321.473 226.402 1.00 70.87 105 ALA B C 1
ATOM 21722 O O . ALA F 1 105 ? 211.293 322.102 225.717 1.00 70.87 105 ALA B O 1
ATOM 21729 N N . GLY F 1 106 ? 211.704 320.804 227.487 1.00 69.09 106 GLY B N 1
ATOM 21730 C CA . GLY F 1 106 ? 210.330 320.800 227.990 1.00 69.09 106 GLY B CA 1
ATOM 21731 C C . GLY F 1 106 ? 209.825 322.181 228.407 1.00 69.09 106 GLY B C 1
ATOM 21732 O O . GLY F 1 106 ? 208.755 322.604 227.985 1.00 69.09 106 GLY B O 1
ATOM 21736 N N . ALA F 1 107 ? 210.626 322.938 229.151 1.00 68.56 107 ALA B N 1
ATOM 21737 C CA . ALA F 1 107 ? 210.318 324.322 229.489 1.00 68.56 107 ALA B CA 1
ATOM 21738 C C . ALA F 1 107 ? 210.197 325.210 228.243 1.00 68.56 107 ALA B C 1
ATOM 21739 O O . ALA F 1 107 ? 209.295 326.037 228.152 1.00 68.56 107 ALA B O 1
ATOM 21746 N N . THR F 1 108 ? 211.047 325.002 227.242 1.00 69.85 108 THR B N 1
ATOM 21747 C CA . THR F 1 108 ? 210.999 325.749 225.983 1.00 69.85 108 THR B CA 1
ATOM 21748 C C . THR F 1 108 ? 209.762 325.413 225.169 1.00 69.85 108 THR B C 1
ATOM 21749 O O . THR F 1 108 ? 209.174 326.302 224.556 1.00 69.85 108 THR B O 1
ATOM 21760 N N . ALA F 1 109 ? 209.281 324.176 225.203 1.00 69.69 109 ALA B N 1
ATOM 21761 C CA . ALA F 1 109 ? 208.049 323.796 224.536 1.00 69.69 109 ALA B CA 1
ATOM 21762 C C . ALA F 1 109 ? 206.830 324.493 225.152 1.00 69.69 109 ALA B C 1
ATOM 21763 O O . ALA F 1 109 ? 206.032 325.054 224.411 1.00 69.69 109 ALA B O 1
ATOM 21770 N N . LEU F 1 110 ? 206.704 324.568 226.482 1.00 68.67 110 LEU B N 1
ATOM 21771 C CA . LEU F 1 110 ? 205.617 325.321 227.114 1.00 68.67 110 LEU B CA 1
ATOM 21772 C C . LEU F 1 110 ? 205.681 326.813 226.788 1.00 68.67 110 LEU B C 1
ATOM 21773 O O . LEU F 1 110 ? 204.660 327.383 226.415 1.00 68.67 110 LEU B O 1
ATOM 21789 N N . ALA F 1 111 ? 206.854 327.443 226.830 1.00 68.96 111 ALA B N 1
ATOM 21790 C CA . ALA F 1 111 ? 206.983 328.834 226.406 1.00 68.96 111 ALA B CA 1
ATOM 21791 C C . ALA F 1 111 ? 206.579 329.051 224.935 1.00 68.96 111 ALA B C 1
ATOM 21792 O O . ALA F 1 111 ? 205.879 330.000 224.603 1.00 68.96 111 ALA B O 1
ATOM 21799 N N . THR F 1 112 ? 206.948 328.145 224.039 1.00 69.67 112 THR B N 1
ATOM 21800 C CA . THR F 1 112 ? 206.587 328.218 222.616 1.00 69.67 112 THR B CA 1
ATOM 21801 C C . THR F 1 112 ? 205.092 328.099 222.405 1.00 69.67 112 THR B C 1
ATOM 21802 O O . THR F 1 112 ? 204.515 328.850 221.634 1.00 69.67 112 THR B O 1
ATOM 21813 N N . ASP F 1 113 ? 204.444 327.174 223.102 1.00 70.11 113 ASP B N 1
ATOM 21814 C CA . ASP F 1 113 ? 203.010 326.952 222.978 1.00 70.11 113 ASP B CA 1
ATOM 21815 C C . ASP F 1 113 ? 202.205 328.147 223.500 1.00 70.11 113 ASP B C 1
ATOM 21816 O O . ASP F 1 113 ? 201.173 328.519 222.955 1.00 70.11 113 ASP B O 1
ATOM 21825 N N . THR F 1 114 ? 202.741 328.804 224.520 1.00 68.85 114 THR B N 1
ATOM 21826 C CA . THR F 1 114 ? 202.233 330.059 225.061 1.00 68.85 114 THR B CA 1
ATOM 21827 C C . THR F 1 114 ? 202.344 331.189 224.045 1.00 68.85 114 THR B C 1
ATOM 21828 O O . THR F 1 114 ? 201.355 331.843 223.741 1.00 68.85 114 THR B O 1
ATOM 21839 N N . ASP F 1 115 ? 203.526 331.406 223.468 1.00 69.67 115 ASP B N 1
ATOM 21840 C CA . ASP F 1 115 ? 203.750 332.446 222.463 1.00 69.67 115 ASP B CA 1
ATOM 21841 C C . ASP F 1 115 ? 202.886 332.241 221.218 1.00 69.67 115 ASP B C 1
ATOM 21842 O O . ASP F 1 115 ? 202.249 333.168 220.735 1.00 69.67 115 ASP B O 1
ATOM 21851 N N . LYS F 1 116 ? 202.786 331.007 220.735 1.00 69.50 116 LYS B N 1
ATOM 21852 C CA . LYS F 1 116 ? 201.891 330.657 219.636 1.00 69.50 116 LYS B CA 1
ATOM 21853 C C . LYS F 1 116 ? 200.434 330.904 219.986 1.00 69.50 116 LYS B C 1
ATOM 21854 O O . LYS F 1 116 ? 199.708 331.395 219.138 1.00 69.50 116 LYS B O 1
ATOM 21873 N N . PHE F 1 117 ? 199.985 330.632 221.209 1.00 68.16 117 PHE B N 1
ATOM 21874 C CA . PHE F 1 117 ? 198.603 330.903 221.584 1.00 68.16 117 PHE B CA 1
ATOM 21875 C C . PHE F 1 117 ? 198.273 332.392 221.470 1.00 68.16 117 PHE B C 1
ATOM 21876 O O . PHE F 1 117 ? 197.281 332.752 220.844 1.00 68.16 117 PHE B O 1
ATOM 21893 N N . ILE F 1 118 ? 199.109 333.263 222.037 1.00 67.87 118 ILE B N 1
ATOM 21894 C CA . ILE F 1 118 ? 198.887 334.706 221.966 1.00 67.87 118 ILE B CA 1
ATOM 21895 C C . ILE F 1 118 ? 198.978 335.198 220.514 1.00 67.87 118 ILE B C 1
ATOM 21896 O O . ILE F 1 118 ? 198.173 336.017 220.087 1.00 67.87 118 ILE B O 1
ATOM 21912 N N . ALA F 1 119 ? 199.905 334.679 219.714 1.00 68.42 119 ALA B N 1
ATOM 21913 C CA . ALA F 1 119 ? 200.021 335.046 218.310 1.00 68.42 119 ALA B CA 1
ATOM 21914 C C . ALA F 1 119 ? 198.791 334.631 217.492 1.00 68.42 119 ALA B C 1
ATOM 21915 O O . ALA F 1 119 ? 198.269 335.424 216.718 1.00 68.42 119 ALA B O 1
ATOM 21922 N N . ASP F 1 120 ? 198.305 333.405 217.658 1.00 71.12 120 ASP B N 1
ATOM 21923 C CA . ASP F 1 120 ? 197.103 332.921 216.985 1.00 71.12 120 ASP B CA 1
ATOM 21924 C C . ASP F 1 120 ? 195.863 333.718 217.390 1.00 71.12 120 ASP B C 1
ATOM 21925 O O . ASP F 1 120 ? 195.013 334.007 216.559 1.00 71.12 120 ASP B O 1
ATOM 21934 N N . MET F 1 121 ? 195.784 334.118 218.654 1.00 68.80 121 MET B N 1
ATOM 21935 C CA . MET F 1 121 ? 194.725 334.960 219.185 1.00 68.80 121 MET B CA 1
ATOM 21936 C C . MET F 1 121 ? 194.712 336.349 218.540 1.00 68.80 121 MET B C 1
ATOM 21937 O O . MET F 1 121 ? 193.673 336.781 218.060 1.00 68.80 121 MET B O 1
ATOM 21951 N N . LEU F 1 122 ? 195.844 337.058 218.465 1.00 66.77 122 LEU B N 1
ATOM 21952 C CA . LEU F 1 122 ? 195.905 338.355 217.785 1.00 66.77 122 LEU B CA 1
ATOM 21953 C C . LEU F 1 122 ? 195.538 338.243 216.304 1.00 66.77 122 LEU B C 1
ATOM 21954 O O . LEU F 1 122 ? 194.780 339.063 215.801 1.00 66.77 122 LEU B O 1
ATOM 21970 N N . VAL F 1 123 ? 196.035 337.228 215.606 1.00 68.44 123 VAL B N 1
ATOM 21971 C CA . VAL F 1 123 ? 195.756 337.026 214.182 1.00 68.44 123 VAL B CA 1
ATOM 21972 C C . VAL F 1 123 ? 194.304 336.642 213.920 1.00 68.44 123 VAL B C 1
ATOM 21973 O O . VAL F 1 123 ? 193.681 337.213 213.039 1.00 68.44 123 VAL B O 1
ATOM 21986 N N . ASP F 1 124 ? 193.709 335.720 214.666 1.00 70.55 124 ASP B N 1
ATOM 21987 C CA . ASP F 1 124 ? 192.337 335.276 214.400 1.00 70.55 124 ASP B CA 1
ATOM 21988 C C . ASP F 1 124 ? 191.263 336.277 214.822 1.00 70.55 124 ASP B C 1
ATOM 21989 O O . ASP F 1 124 ? 190.235 336.385 214.158 1.00 70.55 124 ASP B O 1
ATOM 21998 N N . ASN F 1 125 ? 191.470 337.021 215.905 1.00 70.00 125 ASN B N 1
ATOM 21999 C CA . ASN F 1 125 ? 190.445 337.907 216.458 1.00 70.00 125 ASN B CA 1
ATOM 22000 C C . ASN F 1 125 ? 190.634 339.381 216.086 1.00 70.00 125 ASN B C 1
ATOM 22001 O O . ASN F 1 125 ? 189.682 340.145 216.174 1.00 70.00 125 ASN B O 1
ATOM 22012 N N . GLY F 1 126 ? 191.814 339.780 215.613 1.00 68.85 126 GLY B N 1
ATOM 22013 C CA . GLY F 1 126 ? 192.070 341.122 215.091 1.00 68.85 126 GLY B CA 1
ATOM 22014 C C . GLY F 1 126 ? 191.351 341.432 213.771 1.00 68.85 126 GLY B C 1
ATOM 22015 O O . GLY F 1 126 ? 190.847 340.559 213.075 1.00 68.85 126 GLY B O 1
ATOM 22019 N N . THR F 1 127 ? 191.296 342.712 213.432 1.00 68.68 127 THR B N 1
ATOM 22020 C CA . THR F 1 127 ? 190.635 343.278 212.242 1.00 68.68 127 THR B CA 1
ATOM 22021 C C . THR F 1 127 ? 191.517 343.120 211.010 1.00 68.68 127 THR B C 1
ATOM 22022 O O . THR F 1 127 ? 192.693 343.437 211.078 1.00 68.68 127 THR B O 1
ATOM 22033 N N . ALA F 1 128 ? 191.013 342.643 209.879 1.00 68.48 128 ALA B N 1
ATOM 22034 C CA . ALA F 1 128 ? 191.843 342.467 208.685 1.00 68.48 128 ALA B CA 1
ATOM 22035 C C . ALA F 1 128 ? 192.211 343.801 208.015 1.00 68.48 128 ALA B C 1
ATOM 22036 O O . ALA F 1 128 ? 191.375 344.691 207.899 1.00 68.48 128 ALA B O 1
ATOM 22043 N N . LEU F 1 129 ? 193.439 343.917 207.506 1.00 69.32 129 LEU B N 1
ATOM 22044 C CA . LEU F 1 129 ? 193.922 345.037 206.691 1.00 69.32 129 LEU B CA 1
ATOM 22045 C C . LEU F 1 129 ? 193.845 344.667 205.209 1.00 69.32 129 LEU B C 1
ATOM 22046 O O . LEU F 1 129 ? 194.405 343.663 204.784 1.00 69.32 129 LEU B O 1
ATOM 22062 N N . THR F 1 130 ? 193.191 345.501 204.402 1.00 74.05 130 THR B N 1
ATOM 22063 C CA . THR F 1 130 ? 192.778 345.178 203.022 1.00 74.05 130 THR B CA 1
ATOM 22064 C C . THR F 1 130 ? 193.846 345.348 201.916 1.00 74.05 130 THR B C 1
ATOM 22065 O O . THR F 1 130 ? 193.510 345.479 200.739 1.00 74.05 130 THR B O 1
ATOM 22076 N N . GLY F 1 131 ? 195.135 345.378 202.240 1.00 73.15 131 GLY B N 1
ATOM 22077 C CA . GLY F 1 131 ? 196.208 345.462 201.241 1.00 73.15 131 GLY B CA 1
ATOM 22078 C C . GLY F 1 131 ? 196.425 344.198 200.393 1.00 73.15 131 GLY B C 1
ATOM 22079 O O . GLY F 1 131 ? 195.675 343.226 200.453 1.00 73.15 131 GLY B O 1
ATOM 22083 N N . SER F 1 132 ? 197.519 344.184 199.637 1.00 73.62 132 SER B N 1
ATOM 22084 C CA . SER F 1 132 ? 198.028 343.010 198.908 1.00 73.62 132 SER B CA 1
ATOM 22085 C C . SER F 1 132 ? 199.556 342.917 199.015 1.00 73.62 132 SER B C 1
ATOM 22086 O O . SER F 1 132 ? 200.212 343.877 199.422 1.00 73.62 132 SER B O 1
ATOM 22094 N N . ALA F 1 133 ? 200.126 341.737 198.756 1.00 71.75 133 ALA B N 1
ATOM 22095 C CA . ALA F 1 133 ? 201.516 341.421 199.089 1.00 71.75 133 ALA B CA 1
ATOM 22096 C C . ALA F 1 133 ? 202.517 342.395 198.443 1.00 71.75 133 ALA B C 1
ATOM 22097 O O . ALA F 1 133 ? 202.434 342.647 197.239 1.00 71.75 133 ALA B O 1
ATOM 22104 N N . PRO F 1 134 ? 203.469 342.961 199.198 1.00 71.29 134 PRO B N 1
ATOM 22105 C CA . PRO F 1 134 ? 204.304 344.041 198.708 1.00 71.29 134 PRO B CA 1
ATOM 22106 C C . PRO F 1 134 ? 205.228 343.582 197.587 1.00 71.29 134 PRO B C 1
ATOM 22107 O O . PRO F 1 134 ? 205.866 342.540 197.684 1.00 71.29 134 PRO B O 1
ATOM 22118 N N . SER F 1 135 ? 205.310 344.352 196.509 1.00 73.40 135 SER B N 1
ATOM 22119 C CA . SER F 1 135 ? 206.162 344.022 195.367 1.00 73.40 135 SER B CA 1
ATOM 22120 C C . SER F 1 135 ? 207.578 344.582 195.502 1.00 73.40 135 SER B C 1
ATOM 22121 O O . SER F 1 135 ? 208.484 344.119 194.818 1.00 73.40 135 SER B O 1
ATOM 22129 N N . ASP F 1 136 ? 207.773 345.572 196.368 1.00 73.38 136 ASP B N 1
ATOM 22130 C CA . ASP F 1 136 ? 209.037 346.258 196.600 1.00 73.38 136 ASP B CA 1
ATOM 22131 C C . ASP F 1 136 ? 209.098 346.829 198.027 1.00 73.38 136 ASP B C 1
ATOM 22132 O O . ASP F 1 136 ? 208.156 346.739 198.809 1.00 73.38 136 ASP B O 1
ATOM 22141 N N . ALA F 1 137 ? 210.241 347.390 198.407 1.00 70.93 137 ALA B N 1
ATOM 22142 C CA . ALA F 1 137 ? 210.459 347.887 199.757 1.00 70.93 137 ALA B CA 1
ATOM 22143 C C . ALA F 1 137 ? 209.578 349.086 200.146 1.00 70.93 137 ALA B C 1
ATOM 22144 O O . ALA F 1 137 ? 209.305 349.279 201.329 1.00 70.93 137 ALA B O 1
ATOM 22151 N N . ASP F 1 138 ? 209.106 349.875 199.185 1.00 72.93 138 ASP B N 1
ATOM 22152 C CA . ASP F 1 138 ? 208.147 350.944 199.446 1.00 72.93 138 ASP B CA 1
ATOM 22153 C C . ASP F 1 138 ? 206.757 350.376 199.704 1.00 72.93 138 ASP B C 1
ATOM 22154 O O . ASP F 1 138 ? 206.125 350.786 200.668 1.00 72.93 138 ASP B O 1
ATOM 22163 N N . ASP F 1 139 ? 206.290 349.397 198.931 1.00 72.16 139 ASP B N 1
ATOM 22164 C CA . ASP F 1 139 ? 205.036 348.709 199.228 1.00 72.16 139 ASP B CA 1
ATOM 22165 C C . ASP F 1 139 ? 205.011 348.155 200.657 1.00 72.16 139 ASP B C 1
ATOM 22166 O O . ASP F 1 139 ? 203.989 348.231 201.325 1.00 72.16 139 ASP B O 1
ATOM 22175 N N . ALA F 1 140 ? 206.130 347.636 201.159 1.00 69.61 140 ALA B N 1
ATOM 22176 C CA . ALA F 1 140 ? 206.217 347.197 202.540 1.00 69.61 140 ALA B CA 1
ATOM 22177 C C . ALA F 1 140 ? 206.111 348.364 203.532 1.00 69.61 140 ALA B C 1
ATOM 22178 O O . ALA F 1 140 ? 205.340 348.291 204.479 1.00 69.61 140 ALA B O 1
ATOM 22185 N N . PHE F 1 141 ? 206.831 349.463 203.324 1.00 67.29 141 PHE B N 1
ATOM 22186 C CA . PHE F 1 141 ? 206.721 350.630 204.198 1.00 67.29 141 PHE B CA 1
ATOM 22187 C C . PHE F 1 141 ? 205.308 351.241 204.170 1.00 67.29 141 PHE B C 1
ATOM 22188 O O . PHE F 1 141 ? 204.764 351.607 205.206 1.00 67.29 141 PHE B O 1
ATOM 22205 N N . ASP F 1 142 ? 204.657 351.263 203.015 1.00 68.50 142 ASP B N 1
ATOM 22206 C CA . ASP F 1 142 ? 203.274 351.683 202.852 1.00 68.50 142 ASP B CA 1
ATOM 22207 C C . ASP F 1 142 ? 202.267 350.732 203.511 1.00 68.50 142 ASP B C 1
ATOM 22208 O O . ASP F 1 142 ? 201.255 351.195 204.024 1.00 68.50 142 ASP B O 1
ATOM 22217 N N . LEU F 1 143 ? 202.501 349.423 203.565 1.00 68.26 143 LEU B N 1
ATOM 22218 C CA . LEU F 1 143 ? 201.651 348.534 204.348 1.00 68.26 143 LEU B CA 1
ATOM 22219 C C . LEU F 1 143 ? 201.733 348.857 205.834 1.00 68.26 143 LEU B C 1
ATOM 22220 O O . LEU F 1 143 ? 200.704 348.973 206.482 1.00 68.26 143 LEU B O 1
ATOM 22236 N N . ILE F 1 144 ? 202.923 349.067 206.385 1.00 65.96 144 ILE B N 1
ATOM 22237 C CA . ILE F 1 144 ? 203.056 349.418 207.800 1.00 65.96 144 ILE B CA 1
ATOM 22238 C C . ILE F 1 144 ? 202.463 350.798 208.079 1.00 65.96 144 ILE B C 1
ATOM 22239 O O . ILE F 1 144 ? 201.698 350.956 209.020 1.00 65.96 144 ILE B O 1
ATOM 22255 N N . ALA F 1 145 ? 202.703 351.791 207.225 1.00 65.42 145 ALA B N 1
ATOM 22256 C CA . ALA F 1 145 ? 202.094 353.109 207.355 1.00 65.42 145 ALA B CA 1
ATOM 22257 C C . ALA F 1 145 ? 200.564 353.054 207.277 1.00 65.42 145 ALA B C 1
ATOM 22258 O O . ALA F 1 145 ? 199.871 353.657 208.095 1.00 65.42 145 ALA B O 1
ATOM 22265 N N . SER F 1 146 ? 200.011 352.297 206.334 1.00 66.10 146 SER B N 1
ATOM 22266 C CA . SER F 1 146 ? 198.566 352.151 206.199 1.00 66.10 146 SER B CA 1
ATOM 22267 C C . SER F 1 146 ? 197.945 351.312 207.319 1.00 66.10 146 SER B C 1
ATOM 22268 O O . SER F 1 146 ? 196.827 351.600 207.719 1.00 66.10 146 SER B O 1
ATOM 22276 N N . ALA F 1 147 ? 198.656 350.367 207.931 1.00 65.99 147 ALA B N 1
ATOM 22277 C CA . ALA F 1 147 ? 198.197 349.693 209.145 1.00 65.99 147 ALA B CA 1
ATOM 22278 C C . ALA F 1 147 ? 198.098 350.657 210.327 1.00 65.99 147 ALA B C 1
ATOM 22279 O O . ALA F 1 147 ? 197.112 350.666 211.053 1.00 65.99 147 ALA B O 1
ATOM 22286 N N . LEU F 1 148 ? 199.083 351.528 210.509 1.00 64.71 148 LEU B N 1
ATOM 22287 C CA . LEU F 1 148 ? 199.045 352.532 211.571 1.00 64.71 148 LEU B CA 1
ATOM 22288 C C . LEU F 1 148 ? 197.932 353.567 211.358 1.00 64.71 148 LEU B C 1
ATOM 22289 O O . LEU F 1 148 ? 197.288 353.982 212.319 1.00 64.71 148 LEU B O 1
ATOM 22305 N N . LYS F 1 149 ? 197.618 353.903 210.106 1.00 64.57 149 LYS B N 1
ATOM 22306 C CA . LYS F 1 149 ? 196.431 354.675 209.727 1.00 64.57 149 LYS B CA 1
ATOM 22307 C C . LYS F 1 149 ? 195.151 353.944 210.100 1.00 64.57 149 LYS B C 1
ATOM 22308 O O . LYS F 1 149 ? 194.241 354.564 210.626 1.00 64.57 149 LYS B O 1
ATOM 22327 N N . GLU F 1 150 ? 195.071 352.642 209.879 1.00 65.64 150 GLU B N 1
ATOM 22328 C CA . GLU F 1 150 ? 193.894 351.848 210.206 1.00 65.64 150 GLU B CA 1
ATOM 22329 C C . GLU F 1 150 ? 193.614 351.850 211.715 1.00 65.64 150 GLU B C 1
ATOM 22330 O O . GLU F 1 150 ? 192.466 351.998 212.119 1.00 65.64 150 GLU B O 1
ATOM 22342 N N . LEU F 1 151 ? 194.653 351.808 212.555 1.00 64.16 151 LEU B N 1
ATOM 22343 C CA . LEU F 1 151 ? 194.520 352.038 213.993 1.00 64.16 151 LEU B CA 1
ATOM 22344 C C . LEU F 1 151 ? 194.057 353.463 214.312 1.00 64.16 151 LEU B C 1
ATOM 22345 O O . LEU F 1 151 ? 193.135 353.644 215.097 1.00 64.16 151 LEU B O 1
ATOM 22361 N N . THR F 1 152 ? 194.629 354.496 213.695 1.00 64.54 152 THR B N 1
ATOM 22362 C CA . THR F 1 152 ? 194.248 355.892 213.975 1.00 64.54 152 THR B CA 1
ATOM 22363 C C . THR F 1 152 ? 192.811 356.190 213.582 1.00 64.54 152 THR B C 1
ATOM 22364 O O . THR F 1 152 ? 192.081 356.823 214.335 1.00 64.54 152 THR B O 1
ATOM 22375 N N . LYS F 1 153 ? 192.362 355.674 212.445 1.00 64.12 153 LYS B N 1
ATOM 22376 C CA . LYS F 1 153 ? 190.988 355.781 211.975 1.00 64.12 153 LYS B CA 1
ATOM 22377 C C . LYS F 1 153 ? 189.999 355.008 212.868 1.00 64.12 153 LYS B C 1
ATOM 22378 O O . LYS F 1 153 ? 188.820 355.331 212.911 1.00 64.12 153 LYS B O 1
ATOM 22397 N N . ALA F 1 154 ? 190.472 354.035 213.644 1.00 64.60 154 ALA B N 1
ATOM 22398 C CA . ALA F 1 154 ? 189.732 353.350 214.707 1.00 64.60 154 ALA B CA 1
ATOM 22399 C C . ALA F 1 154 ? 189.873 354.005 216.098 1.00 64.60 154 ALA B C 1
ATOM 22400 O O . ALA F 1 154 ? 189.443 353.445 217.100 1.00 64.60 154 ALA B O 1
ATOM 22407 N N . ASN F 1 155 ? 190.438 355.209 216.173 1.00 64.66 155 ASN B N 1
ATOM 22408 C CA . ASN F 1 155 ? 190.615 356.034 217.371 1.00 64.66 155 ASN B CA 1
ATOM 22409 C C . ASN F 1 155 ? 191.476 355.411 218.477 1.00 64.66 155 ASN B C 1
ATOM 22410 O O . ASN F 1 155 ? 191.397 355.804 219.637 1.00 64.66 155 ASN B O 1
ATOM 22421 N N . VAL F 1 156 ? 192.331 354.462 218.112 1.00 64.50 156 VAL B N 1
ATOM 22422 C CA . VAL F 1 156 ? 193.280 353.775 218.998 1.00 64.50 156 VAL B CA 1
ATOM 22423 C C . VAL F 1 156 ? 194.348 354.756 219.492 1.00 64.50 156 VAL B C 1
ATOM 22424 O O . VAL F 1 156 ? 194.844 355.528 218.672 1.00 64.50 156 VAL B O 1
ATOM 22437 N N . PRO F 1 157 ? 194.780 354.725 220.765 1.00 65.90 157 PRO B N 1
ATOM 22438 C CA . PRO F 1 157 ? 195.810 355.620 221.291 1.00 65.90 157 PRO B CA 1
ATOM 22439 C C . PRO F 1 157 ? 197.075 355.677 220.430 1.00 65.90 157 PRO B C 1
ATOM 22440 O O . PRO F 1 157 ? 197.462 354.683 219.823 1.00 65.90 157 PRO B O 1
ATOM 22451 N N . ASN F 1 158 ? 197.722 356.836 220.336 1.00 66.77 158 ASN B N 1
ATOM 22452 C CA . ASN F 1 158 ? 198.868 357.029 219.442 1.00 66.77 158 ASN B CA 1
ATOM 22453 C C . ASN F 1 158 ? 200.182 356.506 220.021 1.00 66.77 158 ASN B C 1
ATOM 22454 O O . ASN F 1 158 ? 200.988 355.926 219.303 1.00 66.77 158 ASN B O 1
ATOM 22465 N N . VAL F 1 159 ? 200.408 356.704 221.313 1.00 66.51 159 VAL B N 1
ATOM 22466 C CA . VAL F 1 159 ? 201.640 356.306 221.991 1.00 66.51 159 VAL B CA 1
ATOM 22467 C C . VAL F 1 159 ? 201.624 354.810 222.303 1.00 66.51 159 VAL B C 1
ATOM 22468 O O . VAL F 1 159 ? 200.619 354.276 222.762 1.00 66.51 159 VAL B O 1
ATOM 22481 N N . GLY F 1 160 ? 202.756 354.133 222.109 1.00 64.53 160 GLY B N 1
ATOM 22482 C CA . GLY F 1 160 ? 202.977 352.759 222.575 1.00 64.53 160 GLY B CA 1
ATOM 22483 C C . GLY F 1 160 ? 202.453 351.647 221.663 1.00 64.53 160 GLY B C 1
ATOM 22484 O O . GLY F 1 160 ? 202.360 350.503 222.091 1.00 64.53 160 GLY B O 1
ATOM 22488 N N . ARG F 1 161 ? 202.129 351.940 220.404 1.00 64.60 161 ARG B N 1
ATOM 22489 C CA . ARG F 1 161 ? 201.775 350.930 219.398 1.00 64.60 161 ARG B CA 1
ATOM 22490 C C . ARG F 1 161 ? 202.964 350.036 219.066 1.00 64.60 161 ARG B C 1
ATOM 22491 O O . ARG F 1 161 ? 204.099 350.492 219.003 1.00 64.60 161 ARG B O 1
ATOM 22512 N N . VAL F 1 162 ? 202.693 348.773 218.787 1.00 65.83 162 VAL B N 1
ATOM 22513 C CA . VAL F 1 162 ? 203.682 347.771 218.387 1.00 65.83 162 VAL B CA 1
ATOM 22514 C C . VAL F 1 162 ? 203.257 347.159 217.068 1.00 65.83 162 VAL B C 1
ATOM 22515 O O . VAL F 1 162 ? 202.084 346.861 216.878 1.00 65.83 162 VAL B O 1
ATOM 22528 N N . VAL F 1 163 ? 204.203 346.944 216.165 1.00 66.25 163 VAL B N 1
ATOM 22529 C CA . VAL F 1 163 ? 204.029 346.083 214.995 1.00 66.25 163 VAL B CA 1
ATOM 22530 C C . VAL F 1 163 ? 204.895 344.840 215.158 1.00 66.25 163 VAL B C 1
ATOM 22531 O O . VAL F 1 163 ? 206.098 344.957 215.361 1.00 66.25 163 VAL B O 1
ATOM 22544 N N . VAL F 1 164 ? 204.312 343.650 215.052 1.00 66.88 164 VAL B N 1
ATOM 22545 C CA . VAL F 1 164 ? 205.058 342.387 215.024 1.00 66.88 164 VAL B CA 1
ATOM 22546 C C . VAL F 1 164 ? 205.008 341.822 213.621 1.00 66.88 164 VAL B C 1
ATOM 22547 O O . VAL F 1 164 ? 203.927 341.646 213.076 1.00 66.88 164 VAL B O 1
ATOM 22560 N N . VAL F 1 165 ? 206.165 341.523 213.042 1.00 68.23 165 VAL B N 1
ATOM 22561 C CA . VAL F 1 165 ? 206.345 341.085 211.652 1.00 68.23 165 VAL B CA 1
ATOM 22562 C C . VAL F 1 165 ? 206.941 339.682 211.587 1.00 68.23 165 VAL B C 1
ATOM 22563 O O . VAL F 1 165 ? 207.778 339.314 212.412 1.00 68.23 165 VAL B O 1
ATOM 22576 N N . ASN F 1 166 ? 206.532 338.882 210.604 1.00 68.64 166 ASN B N 1
ATOM 22577 C CA . ASN F 1 166 ? 207.221 337.635 210.290 1.00 68.64 166 ASN B CA 1
ATOM 22578 C C . ASN F 1 166 ? 208.483 337.878 209.448 1.00 68.64 166 ASN B C 1
ATOM 22579 O O . ASN F 1 166 ? 208.717 338.984 208.967 1.00 68.64 166 ASN B O 1
ATOM 22590 N N . ALA F 1 167 ? 209.306 336.852 209.238 1.00 68.16 167 ALA B N 1
ATOM 22591 C CA . ALA F 1 167 ? 210.565 336.958 208.507 1.00 68.16 167 ALA B CA 1
ATOM 22592 C C . ALA F 1 167 ? 210.401 337.455 207.065 1.00 68.16 167 ALA B C 1
ATOM 22593 O O . ALA F 1 167 ? 211.232 338.207 206.571 1.00 68.16 167 ALA B O 1
ATOM 22600 N N . GLU F 1 168 ? 209.326 337.085 206.374 1.00 69.87 168 GLU B N 1
ATOM 22601 C CA . GLU F 1 168 ? 209.051 337.587 205.028 1.00 69.87 168 GLU B CA 1
ATOM 22602 C C . GLU F 1 168 ? 208.797 339.094 205.006 1.00 69.87 168 GLU B C 1
ATOM 22603 O O . GLU F 1 168 ? 209.340 339.791 204.164 1.00 69.87 168 GLU B O 1
ATOM 22615 N N . MET F 1 169 ? 208.029 339.635 205.945 1.00 69.80 169 MET B N 1
ATOM 22616 C CA . MET F 1 169 ? 207.833 341.080 206.050 1.00 69.80 169 MET B CA 1
ATOM 22617 C C . MET F 1 169 ? 209.106 341.782 206.542 1.00 69.80 169 MET B C 1
ATOM 22618 O O . MET F 1 169 ? 209.469 342.827 206.022 1.00 69.80 169 MET B O 1
ATOM 22632 N N . ALA F 1 170 ? 209.846 341.199 207.482 1.00 68.03 170 ALA B N 1
ATOM 22633 C CA . ALA F 1 170 ? 211.108 341.755 207.966 1.00 68.03 170 ALA B CA 1
ATOM 22634 C C . ALA F 1 170 ? 212.184 341.868 206.873 1.00 68.03 170 ALA B C 1
ATOM 22635 O O . ALA F 1 170 ? 212.949 342.825 206.872 1.00 68.03 170 ALA B O 1
ATOM 22642 N N . PHE F 1 171 ? 212.221 340.956 205.896 1.00 67.81 171 PHE B N 1
ATOM 22643 C CA . PHE F 1 171 ? 213.126 341.064 204.751 1.00 67.81 171 PHE B CA 1
ATOM 22644 C C . PHE F 1 171 ? 213.012 342.409 204.043 1.00 67.81 171 PHE B C 1
ATOM 22645 O O . PHE F 1 171 ? 214.029 343.048 203.820 1.00 67.81 171 PHE B O 1
ATOM 22662 N N . TRP F 1 172 ? 211.811 342.896 203.742 1.00 68.70 172 TRP B N 1
ATOM 22663 C CA . TRP F 1 172 ? 211.659 344.154 203.019 1.00 68.70 172 TRP B CA 1
ATOM 22664 C C . TRP F 1 172 ? 212.218 345.353 203.768 1.00 68.70 172 TRP B C 1
ATOM 22665 O O . TRP F 1 172 ? 212.788 346.238 203.147 1.00 68.70 172 TRP B O 1
ATOM 22686 N N . LEU F 1 173 ? 212.155 345.355 205.092 1.00 67.97 173 LEU B N 1
ATOM 22687 C CA . LEU F 1 173 ? 212.741 346.413 205.904 1.00 67.97 173 LEU B CA 1
ATOM 22688 C C . LEU F 1 173 ? 214.274 346.380 205.911 1.00 67.97 173 LEU B C 1
ATOM 22689 O O . LEU F 1 173 ? 214.896 347.402 206.171 1.00 67.97 173 LEU B O 1
ATOM 22705 N N . ARG F 1 174 ? 214.902 345.263 205.545 1.00 68.57 174 ARG B N 1
ATOM 22706 C CA . ARG F 1 174 ? 216.348 345.129 205.321 1.00 68.57 174 ARG B CA 1
ATOM 22707 C C . ARG F 1 174 ? 216.738 344.945 203.852 1.00 68.57 174 ARG B C 1
ATOM 22708 O O . ARG F 1 174 ? 217.902 344.726 203.567 1.00 68.57 174 ARG B O 1
ATOM 22729 N N . SER F 1 175 ? 215.811 345.052 202.911 1.00 69.37 175 SER B N 1
ATOM 22730 C CA . SER F 1 175 ? 216.077 344.911 201.478 1.00 69.37 175 SER B CA 1
ATOM 22731 C C . SER F 1 175 ? 216.783 346.137 200.901 1.00 69.37 175 SER B C 1
ATOM 22732 O O . SER F 1 175 ? 216.968 347.153 201.575 1.00 69.37 175 SER B O 1
ATOM 22740 N N . SER F 1 176 ? 217.193 346.062 199.644 1.00 71.24 176 SER B N 1
ATOM 22741 C CA . SER F 1 176 ? 217.937 347.092 198.925 1.00 71.24 176 SER B CA 1
ATOM 22742 C C . SER F 1 176 ? 217.193 348.425 198.842 1.00 71.24 176 SER B C 1
ATOM 22743 O O . SER F 1 176 ? 217.790 349.467 199.090 1.00 71.24 176 SER B O 1
ATOM 22751 N N . GLY F 1 177 ? 215.888 348.405 198.581 1.00 70.36 177 GLY B N 1
ATOM 22752 C CA . GLY F 1 177 ? 215.062 349.607 198.500 1.00 70.36 177 GLY B CA 1
ATOM 22753 C C . GLY F 1 177 ? 214.633 350.185 199.847 1.00 70.36 177 GLY B C 1
ATOM 22754 O O . GLY F 1 177 ? 213.988 351.224 199.871 1.00 70.36 177 GLY B O 1
ATOM 22758 N N . SER F 1 178 ? 214.945 349.535 200.969 1.00 70.07 178 SER B N 1
ATOM 22759 C CA . SER F 1 178 ? 214.542 349.995 202.296 1.00 70.07 178 SER B CA 1
ATOM 22760 C C . SER F 1 178 ? 215.115 351.365 202.647 1.00 70.07 178 SER B C 1
ATOM 22761 O O . SER F 1 178 ? 216.277 351.650 202.383 1.00 70.07 178 SER B O 1
ATOM 22769 N N . LYS F 1 179 ? 214.340 352.186 203.359 1.00 70.43 179 LYS B N 1
ATOM 22770 C CA . LYS F 1 179 ? 214.822 353.428 203.977 1.00 70.43 179 LYS B CA 1
ATOM 22771 C C . LYS F 1 179 ? 215.900 353.186 205.028 1.00 70.43 179 LYS B C 1
ATOM 22772 O O . LYS F 1 179 ? 216.737 354.046 205.254 1.00 70.43 179 LYS B O 1
ATOM 22791 N N . LEU F 1 180 ? 215.899 352.022 205.672 1.00 70.14 180 LEU B N 1
ATOM 22792 C CA . LEU F 1 180 ? 216.810 351.721 206.773 1.00 70.14 180 LEU B CA 1
ATOM 22793 C C . LEU F 1 180 ? 218.207 351.341 206.277 1.00 70.14 180 LEU B C 1
ATOM 22794 O O . LEU F 1 180 ? 219.200 351.624 206.934 1.00 70.14 180 LEU B O 1
ATOM 22810 N N . THR F 1 181 ? 218.317 350.712 205.111 1.00 70.81 181 THR B N 1
ATOM 22811 C CA . THR F 1 181 ? 219.582 350.191 204.571 1.00 70.81 181 THR B CA 1
ATOM 22812 C C . THR F 1 181 ? 220.347 351.253 203.786 1.00 70.81 181 THR B C 1
ATOM 22813 O O . THR F 1 181 ? 220.839 351.028 202.687 1.00 70.81 181 THR B O 1
ATOM 22824 N N . SER F 1 182 ? 220.401 352.464 204.325 1.00 71.84 182 SER B N 1
ATOM 22825 C CA . SER F 1 182 ? 220.926 353.656 203.671 1.00 71.84 182 SER B CA 1
ATOM 22826 C C . SER F 1 182 ? 221.197 354.747 204.697 1.00 71.84 182 SER B C 1
ATOM 22827 O O . SER F 1 182 ? 220.278 355.212 205.365 1.00 71.84 182 SER B O 1
ATOM 22835 N N . ALA F 1 183 ? 222.446 355.182 204.804 1.00 72.47 183 ALA B N 1
ATOM 22836 C CA . ALA F 1 183 ? 222.843 356.268 205.692 1.00 72.47 183 ALA B CA 1
ATOM 22837 C C . ALA F 1 183 ? 222.384 357.657 205.203 1.00 72.47 183 ALA B C 1
ATOM 22838 O O . ALA F 1 183 ? 222.559 358.658 205.893 1.00 72.47 183 ALA B O 1
ATOM 22845 N N . ASP F 1 184 ? 221.846 357.732 203.987 1.00 74.80 184 ASP B N 1
ATOM 22846 C CA . ASP F 1 184 ? 221.239 358.923 203.414 1.00 74.80 184 ASP B CA 1
ATOM 22847 C C . ASP F 1 184 ? 219.810 359.079 203.961 1.00 74.80 184 ASP B C 1
ATOM 22848 O O . ASP F 1 184 ? 219.460 360.075 204.587 1.00 74.80 184 ASP B O 1
ATOM 22857 N N . THR F 1 185 ? 218.985 358.053 203.748 1.00 72.74 185 THR B N 1
ATOM 22858 C CA . THR F 1 185 ? 217.538 358.064 203.986 1.00 72.74 185 THR B CA 1
ATOM 22859 C C . THR F 1 185 ? 217.164 357.880 205.455 1.00 72.74 185 THR B C 1
ATOM 22860 O O . THR F 1 185 ? 216.067 358.228 205.869 1.00 72.74 185 THR B O 1
ATOM 22871 N N . SER F 1 186 ? 218.079 357.359 206.257 1.00 72.07 186 SER B N 1
ATOM 22872 C CA . SER F 1 186 ? 217.985 357.250 207.708 1.00 72.07 186 SER B CA 1
ATOM 22873 C C . SER F 1 186 ? 219.242 357.846 208.317 1.00 72.07 186 SER B C 1
ATOM 22874 O O . SER F 1 186 ? 220.235 358.019 207.623 1.00 72.07 186 SER B O 1
ATOM 22882 N N . GLY F 1 187 ? 219.239 358.208 209.590 1.00 73.89 187 GLY B N 1
ATOM 22883 C CA . GLY F 1 187 ? 220.307 359.044 210.148 1.00 73.89 187 GLY B CA 1
ATOM 22884 C C . GLY F 1 187 ? 221.731 358.469 210.162 1.00 73.89 187 GLY B C 1
ATOM 22885 O O . GLY F 1 187 ? 222.663 359.213 210.441 1.00 73.89 187 GLY B O 1
ATOM 22889 N N . ASP F 1 188 ? 221.933 357.174 209.926 1.00 73.89 188 ASP B N 1
ATOM 22890 C CA . ASP F 1 188 ? 223.193 356.476 210.193 1.00 73.89 188 ASP B CA 1
ATOM 22891 C C . ASP F 1 188 ? 223.357 355.166 209.405 1.00 73.89 188 ASP B C 1
ATOM 22892 O O . ASP F 1 188 ? 222.435 354.637 208.790 1.00 73.89 188 ASP B O 1
ATOM 22901 N N . ALA F 1 189 ? 224.582 354.640 209.395 1.00 72.25 189 ALA B N 1
ATOM 22902 C CA . ALA F 1 189 ? 224.932 353.396 208.707 1.00 72.25 189 ALA B CA 1
ATOM 22903 C C . ALA F 1 189 ? 224.471 352.119 209.424 1.00 72.25 189 ALA B C 1
ATOM 22904 O O . ALA F 1 189 ? 224.493 351.058 208.816 1.00 72.25 189 ALA B O 1
ATOM 22911 N N . ALA F 1 190 ? 224.054 352.165 210.688 1.00 70.21 190 ALA B N 1
ATOM 22912 C CA . ALA F 1 190 ? 223.736 350.972 211.475 1.00 70.21 190 ALA B CA 1
ATOM 22913 C C . ALA F 1 190 ? 222.685 350.060 210.828 1.00 70.21 190 ALA B C 1
ATOM 22914 O O . ALA F 1 190 ? 222.847 348.847 210.825 1.00 70.21 190 ALA B O 1
ATOM 22921 N N . GLY F 1 191 ? 221.661 350.599 210.183 1.00 69.82 191 GLY B N 1
ATOM 22922 C CA . GLY F 1 191 ? 220.695 349.778 209.455 1.00 69.82 191 GLY B CA 1
ATOM 22923 C C . GLY F 1 191 ? 221.259 349.058 208.231 1.00 69.82 191 GLY B C 1
ATOM 22924 O O . GLY F 1 191 ? 220.758 348.004 207.872 1.00 69.82 191 GLY B O 1
ATOM 22928 N N . LEU F 1 192 ? 222.328 349.561 207.609 1.00 70.57 192 LEU B N 1
ATOM 22929 C CA . LEU F 1 192 ? 223.084 348.856 206.570 1.00 70.57 192 LEU B CA 1
ATOM 22930 C C . LEU F 1 192 ? 224.036 347.821 207.180 1.00 70.57 192 LEU B C 1
ATOM 22931 O O . LEU F 1 192 ? 224.093 346.685 206.729 1.00 70.57 192 LEU B O 1
ATOM 22947 N N . ARG F 1 193 ? 224.798 348.212 208.200 1.00 69.83 193 ARG B N 1
ATOM 22948 C CA . ARG F 1 193 ? 225.904 347.425 208.764 1.00 69.83 193 ARG B CA 1
ATOM 22949 C C . ARG F 1 193 ? 225.470 346.364 209.758 1.00 69.83 193 ARG B C 1
ATOM 22950 O O . ARG F 1 193 ? 225.795 345.208 209.577 1.00 69.83 193 ARG B O 1
ATOM 22971 N N . ALA F 1 194 ? 224.738 346.741 210.789 1.00 68.86 194 ALA B N 1
ATOM 22972 C CA . ALA F 1 194 ? 224.256 345.851 211.839 1.00 68.86 194 ALA B CA 1
ATOM 22973 C C . ALA F 1 194 ? 222.890 345.224 211.527 1.00 68.86 194 ALA B C 1
ATOM 22974 O O . ALA F 1 194 ? 222.492 344.275 212.190 1.00 68.86 194 ALA B O 1
ATOM 22981 N N . GLY F 1 195 ? 222.158 345.741 210.535 1.00 68.38 195 GLY B N 1
ATOM 22982 C CA . GLY F 1 195 ? 220.800 345.296 210.194 1.00 68.38 195 GLY B CA 1
ATOM 22983 C C . GLY F 1 195 ? 219.697 345.800 211.138 1.00 68.38 195 GLY B C 1
ATOM 22984 O O . GLY F 1 195 ? 218.578 345.302 211.089 1.00 68.38 195 GLY B O 1
ATOM 22988 N N . THR F 1 196 ? 219.975 346.769 212.005 1.00 69.13 196 THR B N 1
ATOM 22989 C CA . THR F 1 196 ? 219.006 347.310 212.961 1.00 69.13 196 THR B CA 1
ATOM 22990 C C . THR F 1 196 ? 217.811 347.947 212.254 1.00 69.13 196 THR B C 1
ATOM 22991 O O . THR F 1 196 ? 217.993 348.818 211.406 1.00 69.13 196 THR B O 1
ATOM 23002 N N . ILE F 1 197 ? 216.585 347.546 212.599 1.00 68.75 197 ILE B N 1
ATOM 23003 C CA . ILE F 1 197 ? 215.365 348.184 212.087 1.00 68.75 197 ILE B CA 1
ATOM 23004 C C . ILE F 1 197 ? 214.966 349.382 212.957 1.00 68.75 197 ILE B C 1
ATOM 23005 O O . ILE F 1 197 ? 214.736 350.467 212.436 1.00 68.75 197 ILE B O 1
ATOM 23021 N N . GLY F 1 198 ? 214.923 349.220 214.279 1.00 68.48 198 GLY B N 1
ATOM 23022 C CA . GLY F 1 198 ? 214.482 350.270 215.208 1.00 68.48 198 GLY B CA 1
ATOM 23023 C C . GLY F 1 198 ? 212.986 350.594 215.115 1.00 68.48 198 GLY B C 1
ATOM 23024 O O . GLY F 1 198 ? 212.213 349.835 214.538 1.00 68.48 198 GLY B O 1
ATOM 23028 N N . ASN F 1 199 ? 212.548 351.711 215.688 1.00 68.04 199 ASN B N 1
ATOM 23029 C CA . ASN F 1 199 ? 211.154 352.153 215.576 1.00 68.04 199 ASN B CA 1
ATOM 23030 C C . ASN F 1 199 ? 210.868 352.713 214.181 1.00 68.04 199 ASN B C 1
ATOM 23031 O O . ASN F 1 199 ? 211.728 353.359 213.593 1.00 68.04 199 ASN B O 1
ATOM 23042 N N . LEU F 1 200 ? 209.640 352.560 213.690 1.00 67.13 200 LEU B N 1
ATOM 23043 C CA . LEU F 1 200 ? 209.143 353.220 212.480 1.00 67.13 200 LEU B CA 1
ATOM 23044 C C . LEU F 1 200 ? 207.835 353.931 212.771 1.00 67.13 200 LEU B C 1
ATOM 23045 O O . LEU F 1 200 ? 206.938 353.349 213.364 1.00 67.13 200 LEU B O 1
ATOM 23061 N N . LEU F 1 201 ? 207.712 355.188 212.347 1.00 66.22 201 LEU B N 1
ATOM 23062 C CA . LEU F 1 201 ? 206.486 355.977 212.474 1.00 66.22 201 LEU B CA 1
ATOM 23063 C C . LEU F 1 201 ? 205.922 355.999 213.910 1.00 66.22 201 LEU B C 1
ATOM 23064 O O . LEU F 1 201 ? 204.718 356.005 214.130 1.00 66.22 201 LEU B O 1
ATOM 23080 N N . GLY F 1 202 ? 206.805 355.987 214.908 1.00 67.16 202 GLY B N 1
ATOM 23081 C CA . GLY F 1 202 ? 206.467 355.979 216.331 1.00 67.16 202 GLY B CA 1
ATOM 23082 C C . GLY F 1 202 ? 206.089 354.613 216.909 1.00 67.16 202 GLY B C 1
ATOM 23083 O O . GLY F 1 202 ? 205.951 354.493 218.124 1.00 67.16 202 GLY B O 1
ATOM 23087 N N . ALA F 1 203 ? 205.961 353.571 216.094 1.00 66.20 203 ALA B N 1
ATOM 23088 C CA . ALA F 1 203 ? 205.691 352.209 216.534 1.00 66.20 203 ALA B CA 1
ATOM 23089 C C . ALA F 1 203 ? 206.981 351.420 216.789 1.00 66.20 203 ALA B C 1
ATOM 23090 O O . ALA F 1 203 ? 207.945 351.525 216.033 1.00 66.20 203 ALA B O 1
ATOM 23097 N N . ARG F 1 204 ? 207.001 350.580 217.824 1.00 67.75 204 ARG B N 1
ATOM 23098 C CA . ARG F 1 204 ? 208.058 349.573 218.010 1.00 67.75 204 ARG B CA 1
ATOM 23099 C C . ARG F 1 204 ? 207.915 348.502 216.936 1.00 67.75 204 ARG B C 1
ATOM 23100 O O . ARG F 1 204 ? 206.807 348.010 216.756 1.00 67.75 204 ARG B O 1
ATOM 23121 N N . ILE F 1 205 ? 208.992 348.101 216.265 1.00 67.04 205 ILE B N 1
ATOM 23122 C CA . ILE F 1 205 ? 208.958 346.992 215.296 1.00 67.04 205 ILE B CA 1
ATOM 23123 C C . ILE F 1 205 ? 209.641 345.772 215.899 1.00 67.04 205 ILE B C 1
ATOM 23124 O O . ILE F 1 205 ? 210.779 345.858 216.352 1.00 67.04 205 ILE B O 1
ATOM 23140 N N . VAL F 1 206 ? 208.964 344.629 215.906 1.00 66.91 206 VAL B N 1
ATOM 23141 C CA . VAL F 1 206 ? 209.427 343.393 216.545 1.00 66.91 206 VAL B CA 1
ATOM 23142 C C . VAL F 1 206 ? 209.289 342.238 215.565 1.00 66.91 206 VAL B C 1
ATOM 23143 O O . VAL F 1 206 ? 208.326 342.179 214.812 1.00 66.91 206 VAL B O 1
ATOM 23156 N N . GLU F 1 207 ? 210.227 341.304 215.553 1.00 69.24 207 GLU B N 1
ATOM 23157 C CA . GLU F 1 207 ? 210.204 340.147 214.649 1.00 69.24 207 GLU B CA 1
ATOM 23158 C C . GLU F 1 207 ? 209.818 338.875 215.392 1.00 69.24 207 GLU B C 1
ATOM 23159 O O . GLU F 1 207 ? 210.311 338.632 216.488 1.00 69.24 207 GLU B O 1
ATOM 23171 N N . SER F 1 208 ? 208.975 338.033 214.797 1.00 68.86 208 SER B N 1
ATOM 23172 C CA . SER F 1 208 ? 208.669 336.714 215.346 1.00 68.86 208 SER B CA 1
ATOM 23173 C C . SER F 1 208 ? 208.415 335.670 214.268 1.00 68.86 208 SER B C 1
ATOM 23174 O O . SER F 1 208 ? 207.643 335.886 213.342 1.00 68.86 208 SER B O 1
ATOM 23182 N N . ASN F 1 209 ? 208.987 334.483 214.443 1.00 68.65 209 ASN B N 1
ATOM 23183 C CA . ASN F 1 209 ? 208.649 333.308 213.644 1.00 68.65 209 ASN B CA 1
ATOM 23184 C C . ASN F 1 209 ? 207.379 332.601 214.142 1.00 68.65 209 ASN B C 1
ATOM 23185 O O . ASN F 1 209 ? 206.926 331.665 213.493 1.00 68.65 209 ASN B O 1
ATOM 23196 N N . ASN F 1 210 ? 206.800 333.008 215.278 1.00 70.63 210 ASN B N 1
ATOM 23197 C CA . ASN F 1 210 ? 205.626 332.356 215.860 1.00 70.63 210 ASN B CA 1
ATOM 23198 C C . ASN F 1 210 ? 204.285 332.850 215.302 1.00 70.63 210 ASN B C 1
ATOM 23199 O O . ASN F 1 210 ? 203.257 332.266 215.623 1.00 70.63 210 ASN B O 1
ATOM 23210 N N . LEU F 1 211 ? 204.269 333.871 214.440 1.00 68.84 211 LEU B N 1
ATOM 23211 C CA . LEU F 1 211 ? 203.116 334.164 213.586 1.00 68.84 211 LEU B CA 1
ATOM 23212 C C . LEU F 1 211 ? 202.820 332.963 212.681 1.00 68.84 211 LEU B C 1
ATOM 23213 O O . LEU F 1 211 ? 203.712 332.176 212.367 1.00 68.84 211 LEU B O 1
ATOM 23229 N N . ARG F 1 212 ? 201.557 332.779 212.297 1.00 70.98 212 ARG B N 1
ATOM 23230 C CA . ARG F 1 212 ? 201.098 331.539 211.658 1.00 70.98 212 ARG B CA 1
ATOM 23231 C C . ARG F 1 212 ? 201.705 331.322 210.283 1.00 70.98 212 ARG B C 1
ATOM 23232 O O . ARG F 1 212 ? 202.130 330.218 209.968 1.00 70.98 212 ARG B O 1
ATOM 23253 N N . ASP F 1 213 ? 201.720 332.356 209.458 1.00 71.66 213 ASP B N 1
ATOM 23254 C CA . ASP F 1 213 ? 202.246 332.292 208.102 1.00 71.66 213 ASP B CA 1
ATOM 23255 C C . ASP F 1 213 ? 203.765 332.445 208.108 1.00 71.66 213 ASP B C 1
ATOM 23256 O O . ASP F 1 213 ? 204.303 333.343 208.751 1.00 71.66 213 ASP B O 1
ATOM 23265 N N . THR F 1 214 ? 204.472 331.576 207.396 1.00 70.59 214 THR B N 1
ATOM 23266 C CA . THR F 1 214 ? 205.932 331.549 207.359 1.00 70.59 214 THR B CA 1
ATOM 23267 C C . THR F 1 214 ? 206.493 331.802 205.976 1.00 70.59 214 THR B C 1
ATOM 23268 O O . THR F 1 214 ? 207.685 332.052 205.879 1.00 70.59 214 THR B O 1
ATOM 23279 N N . ASP F 1 215 ? 205.701 331.763 204.907 1.00 72.47 215 ASP B N 1
ATOM 23280 C CA . ASP F 1 215 ? 206.209 331.856 203.535 1.00 72.47 215 ASP B CA 1
ATOM 23281 C C . ASP F 1 215 ? 205.597 332.990 202.705 1.00 72.47 215 ASP B C 1
ATOM 23282 O O . ASP F 1 215 ? 206.177 333.360 201.689 1.00 72.47 215 ASP B O 1
ATOM 23291 N N . ASP F 1 216 ? 204.535 333.628 203.183 1.00 72.61 216 ASP B N 1
ATOM 23292 C CA . ASP F 1 216 ? 204.078 334.949 202.742 1.00 72.61 216 ASP B CA 1
ATOM 23293 C C . ASP F 1 216 ? 204.184 335.968 203.875 1.00 72.61 216 ASP B C 1
ATOM 23294 O O . ASP F 1 216 ? 204.212 335.626 205.054 1.00 72.61 216 ASP B O 1
ATOM 23303 N N . GLU F 1 217 ? 204.258 337.248 203.530 1.00 71.85 217 GLU B N 1
ATOM 23304 C CA . GLU F 1 217 ? 204.307 338.342 204.488 1.00 71.85 217 GLU B CA 1
ATOM 23305 C C . GLU F 1 217 ? 203.060 338.370 205.373 1.00 71.85 217 GLU B C 1
ATOM 23306 O O . GLU F 1 217 ? 201.938 338.241 204.895 1.00 71.85 217 GLU B O 1
ATOM 23318 N N . GLN F 1 218 ? 203.246 338.548 206.673 1.00 69.63 218 GLN B N 1
ATOM 23319 C CA . GLN F 1 218 ? 202.171 338.646 207.647 1.00 69.63 218 GLN B CA 1
ATOM 23320 C C . GLN F 1 218 ? 202.659 339.506 208.797 1.00 69.63 218 GLN B C 1
ATOM 23321 O O . GLN F 1 218 ? 203.823 339.441 209.175 1.00 69.63 218 GLN B O 1
ATOM 23335 N N . PHE F 1 219 ? 201.788 340.327 209.361 1.00 67.08 219 PHE B N 1
ATOM 23336 C CA . PHE F 1 219 ? 202.112 341.124 210.537 1.00 67.08 219 PHE B CA 1
ATOM 23337 C C . PHE F 1 219 ? 200.860 341.521 211.307 1.00 67.08 219 PHE B C 1
ATOM 23338 O O . PHE F 1 219 ? 199.750 341.472 210.784 1.00 67.08 219 PHE B O 1
ATOM 23355 N N . VAL F 1 220 ? 201.046 341.926 212.556 1.00 66.90 220 VAL B N 1
ATOM 23356 C CA . VAL F 1 220 ? 200.002 342.511 213.389 1.00 66.90 220 VAL B CA 1
ATOM 23357 C C . VAL F 1 220 ? 200.458 343.874 213.871 1.00 66.90 220 VAL B C 1
ATOM 23358 O O . VAL F 1 220 ? 201.572 344.009 214.345 1.00 66.90 220 VAL B O 1
ATOM 23371 N N . ALA F 1 221 ? 199.618 344.888 213.751 1.00 65.11 221 ALA B N 1
ATOM 23372 C CA . ALA F 1 221 ? 199.796 346.196 214.361 1.00 65.11 221 ALA B CA 1
ATOM 23373 C C . ALA F 1 221 ? 198.756 346.346 215.467 1.00 65.11 221 ALA B C 1
ATOM 23374 O O . ALA F 1 221 ? 197.564 346.228 215.217 1.00 65.11 221 ALA B O 1
ATOM 23381 N N . PHE F 1 222 ? 199.176 346.585 216.695 1.00 65.13 222 PHE B N 1
ATOM 23382 C CA . PHE F 1 222 ? 198.266 346.644 217.825 1.00 65.13 222 PHE B CA 1
ATOM 23383 C C . PHE F 1 222 ? 198.737 347.630 218.876 1.00 65.13 222 PHE B C 1
ATOM 23384 O O . PHE F 1 222 ? 199.917 347.959 218.977 1.00 65.13 222 PHE B O 1
ATOM 23401 N N . HIS F 1 223 ? 197.800 348.083 219.699 1.00 65.31 223 HIS B N 1
ATOM 23402 C CA . HIS F 1 223 ? 198.111 348.724 220.966 1.00 65.31 223 HIS B CA 1
ATOM 23403 C C . HIS F 1 223 ? 198.093 347.683 222.086 1.00 65.31 223 HIS B C 1
ATOM 23404 O O . HIS F 1 223 ? 197.130 346.925 222.141 1.00 65.31 223 HIS B O 1
ATOM 23418 N N . PRO F 1 224 ? 199.079 347.613 222.992 1.00 65.84 224 PRO B N 1
ATOM 23419 C CA . PRO F 1 224 ? 199.120 346.622 224.064 1.00 65.84 224 PRO B CA 1
ATOM 23420 C C . PRO F 1 224 ? 197.818 346.419 224.834 1.00 65.84 224 PRO B C 1
ATOM 23421 O O . PRO F 1 224 ? 197.468 345.290 225.161 1.00 65.84 224 PRO B O 1
ATOM 23432 N N . SER F 1 225 ? 197.069 347.493 225.089 1.00 65.40 225 SER B N 1
ATOM 23433 C CA . SER F 1 225 ? 195.821 347.451 225.842 1.00 65.40 225 SER B CA 1
ATOM 23434 C C . SER F 1 225 ? 194.699 346.683 225.139 1.00 65.40 225 SER B C 1
ATOM 23435 O O . SER F 1 225 ? 193.726 346.307 225.781 1.00 65.40 225 SER B O 1
ATOM 23443 N N . ALA F 1 226 ? 194.800 346.417 223.839 1.00 66.12 226 ALA B N 1
ATOM 23444 C CA . ALA F 1 226 ? 193.747 345.766 223.075 1.00 66.12 226 ALA B CA 1
ATOM 23445 C C . ALA F 1 226 ? 193.622 344.261 223.341 1.00 66.12 226 ALA B C 1
ATOM 23446 O O . ALA F 1 226 ? 192.581 343.677 223.052 1.00 66.12 226 ALA B O 1
ATOM 23453 N N . ALA F 1 227 ? 194.648 343.626 223.905 1.00 66.75 227 ALA B N 1
ATOM 23454 C CA . ALA F 1 227 ? 194.700 342.194 224.144 1.00 66.75 227 ALA B CA 1
ATOM 23455 C C . ALA F 1 227 ? 195.291 341.876 225.511 1.00 66.75 227 ALA B C 1
ATOM 23456 O O . ALA F 1 227 ? 196.293 342.451 225.899 1.00 66.75 227 ALA B O 1
ATOM 23463 N N . ALA F 1 228 ? 194.687 340.950 226.235 1.00 67.59 228 ALA B N 1
ATOM 23464 C CA . ALA F 1 228 ? 195.080 340.579 227.583 1.00 67.59 228 ALA B CA 1
ATOM 23465 C C . ALA F 1 228 ? 195.549 339.130 227.642 1.00 67.59 228 ALA B C 1
ATOM 23466 O O . ALA F 1 228 ? 195.022 338.270 226.944 1.00 67.59 228 ALA B O 1
ATOM 23473 N N . TYR F 1 229 ? 196.510 338.847 228.508 1.00 67.24 229 TYR B N 1
ATOM 23474 C CA . TYR F 1 229 ? 196.988 337.505 228.815 1.00 67.24 229 TYR B CA 1
ATOM 23475 C C . TYR F 1 229 ? 197.242 337.355 230.316 1.00 67.24 229 TYR B C 1
ATOM 23476 O O . TYR F 1 229 ? 197.835 338.223 230.939 1.00 67.24 229 TYR B O 1
ATOM 23494 N N . VAL F 1 230 ? 196.806 336.243 230.898 1.00 67.93 230 VAL B N 1
ATOM 23495 C CA . VAL F 1 230 ? 196.992 335.890 232.302 1.00 67.93 230 VAL B CA 1
ATOM 23496 C C . VAL F 1 230 ? 197.699 334.552 232.389 1.00 67.93 230 VAL B C 1
ATOM 23497 O O . VAL F 1 230 ? 197.139 333.529 232.012 1.00 67.93 230 VAL B O 1
ATOM 23510 N N . SER F 1 231 ? 198.896 334.539 232.958 1.00 68.48 231 SER B N 1
ATOM 23511 C CA . SER F 1 231 ? 199.556 333.321 233.427 1.00 68.48 231 SER B CA 1
ATOM 23512 C C . SER F 1 231 ? 199.138 333.037 234.870 1.00 68.48 231 SER B C 1
ATOM 23513 O O . SER F 1 231 ? 199.613 333.695 235.790 1.00 68.48 231 SER B O 1
ATOM 23521 N N . GLN F 1 232 ? 198.224 332.093 235.089 1.00 67.56 232 GLN B N 1
ATOM 23522 C CA . GLN F 1 232 ? 197.675 331.799 236.415 1.00 67.56 232 GLN B CA 1
ATOM 23523 C C . GLN F 1 232 ? 198.509 330.790 237.212 1.00 67.56 232 GLN B C 1
ATOM 23524 O O . GLN F 1 232 ? 198.772 331.007 238.390 1.00 67.56 232 GLN B O 1
ATOM 23538 N N . ILE F 1 233 ? 198.926 329.694 236.581 1.00 68.68 233 ILE B N 1
ATOM 23539 C CA . ILE F 1 233 ? 199.770 328.649 237.174 1.00 68.68 233 ILE B CA 1
ATOM 23540 C C . ILE F 1 233 ? 200.910 328.328 236.216 1.00 68.68 233 ILE B C 1
ATOM 23541 O O . ILE F 1 233 ? 200.675 328.146 235.027 1.00 68.68 233 ILE B O 1
ATOM 23557 N N . ASP F 1 234 ? 202.129 328.194 236.716 1.00 72.02 234 ASP B N 1
ATOM 23558 C CA . ASP F 1 234 ? 203.254 327.667 235.949 1.00 72.02 234 ASP B CA 1
ATOM 23559 C C . ASP F 1 234 ? 204.216 326.969 236.910 1.00 72.02 234 ASP B C 1
ATOM 23560 O O . ASP F 1 234 ? 205.022 327.608 237.578 1.00 72.02 234 ASP B O 1
ATOM 23569 N N . THR F 1 235 ? 204.072 325.655 237.034 1.00 71.79 235 THR B N 1
ATOM 23570 C CA . THR F 1 235 ? 204.784 324.824 238.015 1.00 71.79 235 THR B CA 1
ATOM 23571 C C . THR F 1 235 ? 205.549 323.694 237.346 1.00 71.79 235 THR B C 1
ATOM 23572 O O . THR F 1 235 ? 205.068 323.101 236.389 1.00 71.79 235 THR B O 1
ATOM 23583 N N . VAL F 1 236 ? 206.696 323.320 237.909 1.00 69.67 236 VAL B N 1
ATOM 23584 C CA . VAL F 1 236 ? 207.541 322.191 237.481 1.00 69.67 236 VAL B CA 1
ATOM 23585 C C . VAL F 1 236 ? 207.894 321.292 238.666 1.00 69.67 236 VAL B C 1
ATOM 23586 O O . VAL F 1 236 ? 208.175 321.761 239.766 1.00 69.67 236 VAL B O 1
ATOM 23599 N N . GLU F 1 237 ? 207.866 319.986 238.447 1.00 70.40 237 GLU B N 1
ATOM 23600 C CA . GLU F 1 237 ? 207.901 318.972 239.493 1.00 70.40 237 GLU B CA 1
ATOM 23601 C C . GLU F 1 237 ? 208.711 317.740 239.084 1.00 70.40 237 GLU B C 1
ATOM 23602 O O . GLU F 1 237 ? 208.700 317.332 237.926 1.00 70.40 237 GLU B O 1
ATOM 23614 N N . ALA F 1 238 ? 209.350 317.103 240.056 1.00 69.18 238 ALA B N 1
ATOM 23615 C CA . ALA F 1 238 ? 210.069 315.852 239.890 1.00 69.18 238 ALA B CA 1
ATOM 23616 C C . ALA F 1 238 ? 209.573 314.795 240.884 1.00 69.18 238 ALA B C 1
ATOM 23617 O O . ALA F 1 238 ? 209.384 315.072 242.068 1.00 69.18 238 ALA B O 1
ATOM 23624 N N . LEU F 1 239 ? 209.260 313.571 240.429 1.00 69.61 239 LEU B N 1
ATOM 23625 C CA . LEU F 1 239 ? 208.701 312.502 241.311 1.00 69.61 239 LEU B CA 1
ATOM 23626 C C . LEU F 1 239 ? 209.292 311.160 240.877 1.00 69.61 239 LEU B C 1
ATOM 23627 O O . LEU F 1 239 ? 209.408 310.945 239.682 1.00 69.61 239 LEU B O 1
ATOM 23643 N N . ARG F 1 240 ? 209.663 310.288 241.816 1.00 69.48 240 ARG B N 1
ATOM 23644 C CA . ARG F 1 240 ? 210.187 308.948 241.452 1.00 69.48 240 ARG B CA 1
ATOM 23645 C C . ARG F 1 240 ? 209.056 308.252 240.698 1.00 69.48 240 ARG B C 1
ATOM 23646 O O . ARG F 1 240 ? 207.915 308.319 241.199 1.00 69.48 240 ARG B O 1
ATOM 23667 N N . ASP F 1 241 ? 209.339 307.608 239.560 1.00 71.32 241 ASP B N 1
ATOM 23668 C CA . ASP F 1 241 ? 208.270 307.000 238.726 1.00 71.32 241 ASP B CA 1
ATOM 23669 C C . ASP F 1 241 ? 207.696 305.790 239.475 1.00 71.32 241 ASP B C 1
ATOM 23670 O O . ASP F 1 241 ? 208.320 305.383 240.457 1.00 71.32 241 ASP B O 1
ATOM 23679 N N . GLN F 1 242 ? 206.498 305.324 239.104 1.00 73.50 242 GLN B N 1
ATOM 23680 C CA . GLN F 1 242 ? 205.861 304.201 239.779 1.00 73.50 242 GLN B CA 1
ATOM 23681 C C . GLN F 1 242 ? 206.191 302.877 239.092 1.00 73.50 242 GLN B C 1
ATOM 23682 O O . GLN F 1 242 ? 206.500 301.903 239.768 1.00 73.50 242 GLN B O 1
ATOM 23696 N N . ASP F 1 243 ? 206.168 302.815 237.771 1.00 73.06 243 ASP B N 1
ATOM 23697 C CA . ASP F 1 243 ? 206.269 301.540 237.061 1.00 73.06 243 ASP B CA 1
ATOM 23698 C C . ASP F 1 243 ? 207.688 301.152 236.647 1.00 73.06 243 ASP B C 1
ATOM 23699 O O . ASP F 1 243 ? 207.889 300.043 236.183 1.00 73.06 243 ASP B O 1
ATOM 23708 N N . SER F 1 244 ? 208.690 302.008 236.799 1.00 70.84 244 SER B N 1
ATOM 23709 C CA . SER F 1 244 ? 210.049 301.723 236.349 1.00 70.84 244 SER B CA 1
ATOM 23710 C C . SER F 1 244 ? 211.089 302.464 237.170 1.00 70.84 244 SER B C 1
ATOM 23711 O O . SER F 1 244 ? 210.789 303.398 237.904 1.00 70.84 244 SER B O 1
ATOM 23719 N N . PHE F 1 245 ? 212.339 302.032 237.078 1.00 69.09 245 PHE B N 1
ATOM 23720 C CA . PHE F 1 245 ? 213.476 302.770 237.610 1.00 69.09 245 PHE B CA 1
ATOM 23721 C C . PHE F 1 245 ? 213.764 303.932 236.657 1.00 69.09 245 PHE B C 1
ATOM 23722 O O . PHE F 1 245 ? 214.564 303.829 235.739 1.00 69.09 245 PHE B O 1
ATOM 23739 N N . SER F 1 246 ? 213.023 305.017 236.830 1.00 70.17 246 SER B N 1
ATOM 23740 C CA . SER F 1 246 ? 213.123 306.247 236.052 1.00 70.17 246 SER B CA 1
ATOM 23741 C C . SER F 1 246 ? 212.830 307.442 236.935 1.00 70.17 246 SER B C 1
ATOM 23742 O O . SER F 1 246 ? 211.989 307.365 237.822 1.00 70.17 246 SER B O 1
ATOM 23750 N N . ASP F 1 247 ? 213.443 308.578 236.649 1.00 70.55 247 ASP B N 1
ATOM 23751 C CA . ASP F 1 247 ? 212.916 309.871 237.072 1.00 70.55 247 ASP B CA 1
ATOM 23752 C C . ASP F 1 247 ? 211.763 310.288 236.174 1.00 70.55 247 ASP B C 1
ATOM 23753 O O . ASP F 1 247 ? 211.778 310.004 234.982 1.00 70.55 247 ASP B O 1
ATOM 23762 N N . ARG F 1 248 ? 210.783 310.998 236.721 1.00 69.85 248 ARG B N 1
ATOM 23763 C CA . ARG F 1 248 ? 209.719 311.652 235.969 1.00 69.85 248 ARG B CA 1
ATOM 23764 C C . ARG F 1 248 ? 209.775 313.147 236.197 1.00 69.85 248 ARG B C 1
ATOM 23765 O O . ARG F 1 248 ? 209.738 313.600 237.333 1.00 69.85 248 ARG B O 1
ATOM 23786 N N . ILE F 1 249 ? 209.832 313.912 235.120 1.00 69.67 249 ILE B N 1
ATOM 23787 C CA . ILE F 1 249 ? 209.728 315.367 235.132 1.00 69.67 249 ILE B CA 1
ATOM 23788 C C . ILE F 1 249 ? 208.361 315.709 234.569 1.00 69.67 249 ILE B C 1
ATOM 23789 O O . ILE F 1 249 ? 208.016 315.255 233.479 1.00 69.67 249 ILE B O 1
ATOM 23805 N N . ARG F 1 250 ? 207.586 316.515 235.292 1.00 69.60 250 ARG B N 1
ATOM 23806 C CA . ARG F 1 250 ? 206.310 317.012 234.788 1.00 69.60 250 ARG B CA 1
ATOM 23807 C C . ARG F 1 250 ? 206.102 318.479 235.099 1.00 69.60 250 ARG B C 1
ATOM 23808 O O . ARG F 1 250 ? 206.530 318.972 236.131 1.00 69.60 250 ARG B O 1
ATOM 23829 N N . ALA F 1 251 ? 205.441 319.182 234.196 1.00 69.93 251 ALA B N 1
ATOM 23830 C CA . ALA F 1 251 ? 205.156 320.603 234.323 1.00 69.93 251 ALA B CA 1
ATOM 23831 C C . ALA F 1 251 ? 203.751 320.935 233.831 1.00 69.93 251 ALA B C 1
ATOM 23832 O O . ALA F 1 251 ? 203.253 320.331 232.889 1.00 69.93 251 ALA B O 1
ATOM 23839 N N . LEU F 1 252 ? 203.123 321.905 234.478 1.00 69.13 252 LEU B N 1
ATOM 23840 C CA . LEU F 1 252 ? 201.765 322.344 234.205 1.00 69.13 252 LEU B CA 1
ATOM 23841 C C . LEU F 1 252 ? 201.753 323.851 234.044 1.00 69.13 252 LEU B C 1
ATOM 23842 O O . LEU F 1 252 ? 202.282 324.572 234.884 1.00 69.13 252 LEU B O 1
ATOM 23858 N N . HIS F 1 253 ? 201.097 324.321 232.998 1.00 68.63 253 HIS B N 1
ATOM 23859 C CA . HIS F 1 253 ? 200.880 325.728 232.754 1.00 68.63 253 HIS B CA 1
ATOM 23860 C C . HIS F 1 253 ? 199.396 325.980 232.498 1.00 68.63 253 HIS B C 1
ATOM 23861 O O . HIS F 1 253 ? 198.801 325.357 231.625 1.00 68.63 253 HIS B O 1
ATOM 23875 N N . VAL F 1 254 ? 198.798 326.867 233.290 1.00 68.26 254 VAL B N 1
ATOM 23876 C CA . VAL F 1 254 ? 197.389 327.253 233.204 1.00 68.26 254 VAL B CA 1
ATOM 23877 C C . VAL F 1 254 ? 197.284 328.741 232.934 1.00 68.26 254 VAL B C 1
ATOM 23878 O O . VAL F 1 254 ? 197.826 329.549 233.687 1.00 68.26 254 VAL B O 1
ATOM 23891 N N . TYR F 1 255 ? 196.598 329.109 231.865 1.00 67.17 255 TYR B N 1
ATOM 23892 C CA . TYR F 1 255 ? 196.608 330.472 231.363 1.00 67.17 255 TYR B CA 1
ATOM 23893 C C . TYR F 1 255 ? 195.337 330.800 230.589 1.00 67.17 255 TYR B C 1
ATOM 23894 O O . TYR F 1 255 ? 194.497 329.949 230.322 1.00 67.17 255 TYR B O 1
ATOM 23912 N N . GLY F 1 256 ? 195.168 332.068 230.258 1.00 66.73 256 GLY B N 1
ATOM 23913 C CA . GLY F 1 256 ? 194.112 332.523 229.369 1.00 66.73 256 GLY B CA 1
ATOM 23914 C C . GLY F 1 256 ? 194.483 333.814 228.676 1.00 66.73 256 GLY B C 1
ATOM 23915 O O . GLY F 1 256 ? 195.325 334.560 229.160 1.00 66.73 256 GLY B O 1
ATOM 23919 N N . GLY F 1 257 ? 193.855 334.093 227.543 1.00 67.46 257 GLY B N 1
ATOM 23920 C CA . GLY F 1 257 ? 194.002 335.360 226.840 1.00 67.46 257 GLY B CA 1
ATOM 23921 C C . GLY F 1 257 ? 192.783 335.703 225.998 1.00 67.46 257 GLY B C 1
ATOM 23922 O O . GLY F 1 257 ? 192.044 334.817 225.579 1.00 67.46 257 GLY B O 1
ATOM 23926 N N . LYS F 1 258 ? 192.552 336.995 225.771 1.00 67.38 258 LYS B N 1
ATOM 23927 C CA . LYS F 1 258 ? 191.441 337.531 224.970 1.00 67.38 258 LYS B CA 1
ATOM 23928 C C . LYS F 1 258 ? 191.864 338.825 224.280 1.00 67.38 258 LYS B C 1
ATOM 23929 O O . LYS F 1 258 ? 192.561 339.630 224.885 1.00 67.38 258 LYS B O 1
ATOM 23948 N N . VAL F 1 259 ? 191.382 339.101 223.070 1.00 67.67 259 VAL B N 1
ATOM 23949 C CA . VAL F 1 259 ? 191.385 340.474 222.551 1.00 67.67 259 VAL B CA 1
ATOM 23950 C C . VAL F 1 259 ? 190.178 341.198 223.134 1.00 67.67 259 VAL B C 1
ATOM 23951 O O . VAL F 1 259 ? 189.039 340.917 222.791 1.00 67.67 259 VAL B O 1
ATOM 23964 N N . VAL F 1 260 ? 190.413 342.085 224.096 1.00 66.92 260 VAL B N 1
ATOM 23965 C CA . VAL F 1 260 ? 189.355 342.790 224.822 1.00 66.92 260 VAL B CA 1
ATOM 23966 C C . VAL F 1 260 ? 188.804 343.972 224.025 1.00 66.92 260 VAL B C 1
ATOM 23967 O O . VAL F 1 260 ? 187.723 344.462 224.326 1.00 66.92 260 VAL B O 1
ATOM 23980 N N . ARG F 1 261 ? 189.522 344.403 222.979 1.00 66.36 261 ARG B N 1
ATOM 23981 C CA . ARG F 1 261 ? 189.129 345.437 222.005 1.00 66.36 261 ARG B CA 1
ATOM 23982 C C . ARG F 1 261 ? 189.518 345.019 220.573 1.00 66.36 261 ARG B C 1
ATOM 23983 O O . ARG F 1 261 ? 190.635 345.304 220.149 1.00 66.36 261 ARG B O 1
ATOM 24004 N N . PRO F 1 262 ? 188.654 344.349 219.797 1.00 67.29 262 PRO B N 1
ATOM 24005 C CA . PRO F 1 262 ? 189.012 343.790 218.490 1.00 67.29 262 PRO B CA 1
ATOM 24006 C C . PRO F 1 262 ? 189.473 344.801 217.436 1.00 67.29 262 PRO B C 1
ATOM 24007 O O . PRO F 1 262 ? 190.240 344.464 216.542 1.00 67.29 262 PRO B O 1
ATOM 24018 N N . THR F 1 263 ? 189.020 346.049 217.517 1.00 66.82 263 THR B N 1
ATOM 24019 C CA . THR F 1 263 ? 189.433 347.113 216.584 1.00 66.82 263 THR B CA 1
ATOM 24020 C C . THR F 1 263 ? 190.821 347.677 216.887 1.00 66.82 263 THR B C 1
ATOM 24021 O O . THR F 1 263 ? 191.422 348.319 216.036 1.00 66.82 263 THR B O 1
ATOM 24032 N N . GLY F 1 264 ? 191.365 347.420 218.073 1.00 66.25 264 GLY B N 1
ATOM 24033 C CA . GLY F 1 264 ? 192.703 347.851 218.468 1.00 66.25 264 GLY B CA 1
ATOM 24034 C C . GLY F 1 264 ? 193.841 346.981 217.947 1.00 66.25 264 GLY B C 1
ATOM 24035 O O . GLY F 1 264 ? 194.992 347.278 218.233 1.00 66.25 264 GLY B O 1
ATOM 24039 N N . VAL F 1 265 ? 193.525 345.907 217.224 1.00 66.38 265 VAL B N 1
ATOM 24040 C CA . VAL F 1 265 ? 194.451 344.966 216.596 1.00 66.38 265 VAL B CA 1
ATOM 24041 C C . VAL F 1 265 ? 194.150 344.920 215.102 1.00 66.38 265 VAL B C 1
ATOM 24042 O O . VAL F 1 265 ? 193.063 344.529 214.700 1.00 66.38 265 VAL B O 1
ATOM 24055 N N . VAL F 1 266 ? 195.114 345.265 214.265 1.00 66.64 266 VAL B N 1
ATOM 24056 C CA . VAL F 1 266 ? 195.026 345.229 212.801 1.00 66.64 266 VAL B CA 1
ATOM 24057 C C . VAL F 1 266 ? 195.966 344.162 212.254 1.00 66.64 266 VAL B C 1
ATOM 24058 O O . VAL F 1 266 ? 197.141 344.149 212.582 1.00 66.64 266 VAL B O 1
ATOM 24071 N N . VAL F 1 267 ? 195.458 343.252 211.432 1.00 67.98 267 VAL B N 1
ATOM 24072 C CA . VAL F 1 267 ? 196.176 342.084 210.917 1.00 67.98 267 VAL B CA 1
ATOM 24073 C C . VAL F 1 267 ? 196.333 342.162 209.405 1.00 67.98 267 VAL B C 1
ATOM 24074 O O . VAL F 1 267 ? 195.345 342.185 208.677 1.00 67.98 267 VAL B O 1
ATOM 24087 N N . PHE F 1 268 ? 197.559 342.094 208.903 1.00 69.01 268 PHE B N 1
ATOM 24088 C CA . PHE F 1 268 ? 197.815 341.945 207.475 1.00 69.01 268 PHE B CA 1
ATOM 24089 C C . PHE F 1 268 ? 198.050 340.485 207.111 1.00 69.01 268 PHE B C 1
ATOM 24090 O O . PHE F 1 268 ? 198.817 339.806 207.781 1.00 69.01 268 PHE B O 1
ATOM 24107 N N . ASN F 1 269 ? 197.415 340.018 206.036 1.00 71.15 269 ASN B N 1
ATOM 24108 C CA . ASN F 1 269 ? 197.371 338.623 205.606 1.00 71.15 269 ASN B CA 1
ATOM 24109 C C . ASN F 1 269 ? 196.740 337.722 206.685 1.00 71.15 269 ASN B C 1
ATOM 24110 O O . ASN F 1 269 ? 197.305 336.714 207.087 1.00 71.15 269 ASN B O 1
ATOM 24121 N N . LYS F 1 270 ? 195.554 338.090 207.184 1.00 70.52 270 LYS B N 1
ATOM 24122 C CA . LYS F 1 270 ? 194.849 337.401 208.278 1.00 70.52 270 LYS B CA 1
ATOM 24123 C C . LYS F 1 270 ? 194.576 335.925 207.992 1.00 70.52 270 LYS B C 1
ATOM 24124 O O . LYS F 1 270 ? 194.702 335.085 208.873 1.00 70.52 270 LYS B O 1
ATOM 24143 N N . THR F 1 271 ? 194.222 335.604 206.756 1.00 74.52 271 THR B N 1
ATOM 24144 C CA . THR F 1 271 ? 193.886 334.241 206.331 1.00 74.52 271 THR B CA 1
ATOM 24145 C C . THR F 1 271 ? 195.113 333.392 205.958 1.00 74.52 271 THR B C 1
ATOM 24146 O O . THR F 1 271 ? 194.969 332.269 205.485 1.00 74.52 271 THR B O 1
ATOM 24157 N N . GLY F 1 272 ? 196.327 333.915 206.110 1.00 73.54 272 GLY B N 1
ATOM 24158 C CA . GLY F 1 272 ? 197.554 333.278 205.649 1.00 73.54 272 GLY B CA 1
ATOM 24159 C C . GLY F 1 272 ? 198.033 332.151 206.545 1.00 73.54 272 GLY B C 1
ATOM 24160 O O . GLY F 1 272 ? 197.918 332.222 207.766 1.00 73.54 272 GLY B O 1
ATOM 24164 N N . SER F 1 273 ? 198.582 331.102 205.937 1.00 75.45 273 SER B N 1
ATOM 24165 C CA . SER F 1 273 ? 199.060 329.891 206.609 1.00 75.45 273 SER B CA 1
ATOM 24166 C C . SER F 1 273 ? 200.190 329.238 205.818 1.00 75.45 273 SER B C 1
ATOM 24167 O O . SER F 1 273 ? 201.044 328.562 206.373 1.00 75.45 273 SER B O 1
ATOM 24175 N N . ALA G 1 2 ? 278.556 339.597 162.234 1.00 72.05 2 ALA C N 1
ATOM 24176 C CA . ALA G 1 2 ? 277.771 339.601 163.469 1.00 72.05 2 ALA C CA 1
ATOM 24177 C C . ALA G 1 2 ? 278.246 338.517 164.431 1.00 72.05 2 ALA C C 1
ATOM 24178 O O . ALA G 1 2 ? 278.701 337.463 164.001 1.00 72.05 2 ALA C O 1
ATOM 24185 N N . PHE G 1 3 ? 278.111 338.723 165.740 1.00 69.93 3 PHE C N 1
ATOM 24186 C CA . PHE G 1 3 ? 278.349 337.696 166.752 1.00 69.93 3 PHE C CA 1
ATOM 24187 C C . PHE G 1 3 ? 277.171 336.709 166.871 1.00 69.93 3 PHE C C 1
ATOM 24188 O O . PHE G 1 3 ? 276.338 336.810 167.764 1.00 69.93 3 PHE C O 1
ATOM 24205 N N . ASN G 1 4 ? 277.114 335.722 165.981 1.00 72.20 4 ASN C N 1
ATOM 24206 C CA . ASN G 1 4 ? 276.128 334.638 166.009 1.00 72.20 4 ASN C CA 1
ATOM 24207 C C . ASN G 1 4 ? 276.340 333.593 167.124 1.00 72.20 4 ASN C C 1
ATOM 24208 O O . ASN G 1 4 ? 275.435 332.802 167.375 1.00 72.20 4 ASN C O 1
ATOM 24219 N N . ASN G 1 5 ? 277.505 333.556 167.781 1.00 70.46 5 ASN C N 1
ATOM 24220 C CA . ASN G 1 5 ? 277.897 332.469 168.692 1.00 70.46 5 ASN C CA 1
ATOM 24221 C C . ASN G 1 5 ? 278.359 332.906 170.088 1.00 70.46 5 ASN C C 1
ATOM 24222 O O . ASN G 1 5 ? 278.485 332.061 170.969 1.00 70.46 5 ASN C O 1
ATOM 24233 N N . PHE G 1 6 ? 278.633 334.190 170.310 1.00 64.67 6 PHE C N 1
ATOM 24234 C CA . PHE G 1 6 ? 279.319 334.678 171.507 1.00 64.67 6 PHE C CA 1
ATOM 24235 C C . PHE G 1 6 ? 278.482 335.589 172.409 1.00 64.67 6 PHE C C 1
ATOM 24236 O O . PHE G 1 6 ? 278.968 336.028 173.444 1.00 64.67 6 PHE C O 1
ATOM 24253 N N . ILE G 1 7 ? 277.222 335.874 172.081 1.00 66.06 7 ILE C N 1
ATOM 24254 C CA . ILE G 1 7 ? 276.332 336.669 172.938 1.00 66.06 7 ILE C CA 1
ATOM 24255 C C . ILE G 1 7 ? 275.478 335.713 173.780 1.00 66.06 7 ILE C C 1
ATOM 24256 O O . ILE G 1 7 ? 274.765 334.901 173.194 1.00 66.06 7 ILE C O 1
ATOM 24272 N N . PRO G 1 8 ? 275.527 335.762 175.123 1.00 65.62 8 PRO C N 1
ATOM 24273 C CA . PRO G 1 8 ? 274.772 334.851 175.963 1.00 65.62 8 PRO C CA 1
ATOM 24274 C C . PRO G 1 8 ? 273.256 334.991 175.873 1.00 65.62 8 PRO C C 1
ATOM 24275 O O . PRO G 1 8 ? 272.704 336.038 175.564 1.00 65.62 8 PRO C O 1
ATOM 24286 N N . GLU G 1 9 ? 272.578 333.952 176.316 1.00 66.40 9 GLU C N 1
ATOM 24287 C CA . GLU G 1 9 ? 271.226 333.998 176.854 1.00 66.40 9 GLU C CA 1
ATOM 24288 C C . GLU G 1 9 ? 271.322 333.684 178.342 1.00 66.40 9 GLU C C 1
ATOM 24289 O O . GLU G 1 9 ? 272.131 332.856 178.750 1.00 66.40 9 GLU C O 1
ATOM 24301 N N . LEU G 1 10 ? 270.543 334.356 179.171 1.00 67.56 10 LEU C N 1
ATOM 24302 C CA . LEU G 1 10 ? 270.663 334.284 180.620 1.00 67.56 10 LEU C CA 1
ATOM 24303 C C . LEU G 1 10 ? 269.449 333.614 181.242 1.00 67.56 10 LEU C C 1
ATOM 24304 O O . LEU G 1 10 ? 268.341 333.843 180.794 1.00 67.56 10 LEU C O 1
ATOM 24320 N N . TRP G 1 11 ? 269.631 332.831 182.297 1.00 65.24 11 TRP C N 1
ATOM 24321 C CA . TRP G 1 11 ? 268.540 332.266 183.084 1.00 65.24 11 TRP C CA 1
ATOM 24322 C C . TRP G 1 11 ? 268.489 332.943 184.445 1.00 65.24 11 TRP C C 1
ATOM 24323 O O . TRP G 1 11 ? 269.496 333.026 185.142 1.00 65.24 11 TRP C O 1
ATOM 24344 N N . SER G 1 12 ? 267.311 333.413 184.839 1.00 70.83 12 SER C N 1
ATOM 24345 C CA . SER G 1 12 ? 267.063 333.891 186.193 1.00 70.83 12 SER C CA 1
ATOM 24346 C C . SER G 1 12 ? 267.185 332.733 187.186 1.00 70.83 12 SER C C 1
ATOM 24347 O O . SER G 1 12 ? 266.611 331.669 186.978 1.00 70.83 12 SER C O 1
ATOM 24355 N N . ASP G 1 13 ? 267.933 332.899 188.268 1.00 73.14 13 ASP C N 1
ATOM 24356 C CA . ASP G 1 13 ? 268.209 331.844 189.245 1.00 73.14 13 ASP C CA 1
ATOM 24357 C C . ASP G 1 13 ? 267.053 331.603 190.235 1.00 73.14 13 ASP C C 1
ATOM 24358 O O . ASP G 1 13 ? 267.243 330.952 191.258 1.00 73.14 13 ASP C O 1
ATOM 24367 N N . MET G 1 14 ? 265.861 332.130 189.952 1.00 74.47 14 MET C N 1
ATOM 24368 C CA . MET G 1 14 ? 264.720 332.159 190.850 1.00 74.47 14 MET C CA 1
ATOM 24369 C C . MET G 1 14 ? 263.442 331.814 190.090 1.00 74.47 14 MET C C 1
ATOM 24370 O O . MET G 1 14 ? 263.107 332.468 189.112 1.00 74.47 14 MET C O 1
ATOM 24384 N N . LEU G 1 15 ? 262.718 330.791 190.528 1.00 72.25 15 LEU C N 1
ATOM 24385 C CA . LEU G 1 15 ? 261.424 330.420 189.964 1.00 72.25 15 LEU C CA 1
ATOM 24386 C C . LEU G 1 15 ? 260.341 331.420 190.365 1.00 72.25 15 LEU C C 1
ATOM 24387 O O . LEU G 1 15 ? 260.249 331.807 191.525 1.00 72.25 15 LEU C O 1
ATOM 24403 N N . LEU G 1 16 ? 259.448 331.751 189.445 1.00 72.36 16 LEU C N 1
ATOM 24404 C CA . LEU G 1 16 ? 258.169 332.370 189.752 1.00 72.36 16 LEU C CA 1
ATOM 24405 C C . LEU G 1 16 ? 257.274 331.379 190.504 1.00 72.36 16 LEU C C 1
ATOM 24406 O O . LEU G 1 16 ? 257.002 330.275 190.030 1.00 72.36 16 LEU C O 1
ATOM 24422 N N . GLU G 1 17 ? 256.777 331.799 191.661 1.00 75.93 17 GLU C N 1
ATOM 24423 C CA . GLU G 1 17 ? 255.730 331.086 192.388 1.00 75.93 17 GLU C CA 1
ATOM 24424 C C . GLU G 1 17 ? 254.389 331.203 191.667 1.00 75.93 17 GLU C C 1
ATOM 24425 O O . GLU G 1 17 ? 254.074 332.234 191.077 1.00 75.93 17 GLU C O 1
ATOM 24437 N N . GLU G 1 18 ? 253.572 330.160 191.749 1.00 76.70 18 GLU C N 1
ATOM 24438 C CA . GLU G 1 18 ? 252.189 330.193 191.285 1.00 76.70 18 GLU C CA 1
ATOM 24439 C C . GLU G 1 18 ? 251.401 331.287 192.019 1.00 76.70 18 GLU C C 1
ATOM 24440 O O . GLU G 1 18 ? 251.574 331.488 193.220 1.00 76.70 18 GLU C O 1
ATOM 24452 N N . TRP G 1 19 ? 250.489 331.961 191.324 1.00 71.31 19 TRP C N 1
ATOM 24453 C CA . TRP G 1 19 ? 249.462 332.788 191.951 1.00 71.31 19 TRP C CA 1
ATOM 24454 C C . TRP G 1 19 ? 248.241 331.930 192.267 1.00 71.31 19 TRP C C 1
ATOM 24455 O O . TRP G 1 19 ? 247.665 331.304 191.392 1.00 71.31 19 TRP C O 1
ATOM 24476 N N . THR G 1 20 ? 247.860 331.878 193.529 1.00 72.45 20 THR C N 1
ATOM 24477 C CA . THR G 1 20 ? 246.886 330.934 194.072 1.00 72.45 20 THR C CA 1
ATOM 24478 C C . THR G 1 20 ? 245.838 331.635 194.916 1.00 72.45 20 THR C C 1
ATOM 24479 O O . THR G 1 20 ? 246.125 332.584 195.643 1.00 72.45 20 THR C O 1
ATOM 24490 N N . ALA G 1 21 ? 244.610 331.136 194.834 1.00 71.31 21 ALA C N 1
ATOM 24491 C CA . ALA G 1 21 ? 243.497 331.596 195.635 1.00 71.31 21 ALA C CA 1
ATOM 24492 C C . ALA G 1 21 ? 243.800 331.516 197.134 1.00 71.31 21 ALA C C 1
ATOM 24493 O O . ALA G 1 21 ? 244.421 330.571 197.614 1.00 71.31 21 ALA C O 1
ATOM 24500 N N . GLN G 1 22 ? 243.341 332.499 197.892 1.00 73.41 22 GLN C N 1
ATOM 24501 C CA . GLN G 1 22 ? 243.414 332.473 199.344 1.00 73.41 22 GLN C CA 1
ATOM 24502 C C . GLN G 1 22 ? 242.434 331.435 199.903 1.00 73.41 22 GLN C C 1
ATOM 24503 O O . GLN G 1 22 ? 241.253 331.438 199.569 1.00 73.41 22 GLN C O 1
ATOM 24517 N N . THR G 1 23 ? 242.902 330.565 200.786 1.00 72.40 23 THR C N 1
ATOM 24518 C CA . THR G 1 23 ? 242.051 329.610 201.502 1.00 72.40 23 THR C CA 1
ATOM 24519 C C . THR G 1 23 ? 241.396 330.284 202.701 1.00 72.40 23 THR C C 1
ATOM 24520 O O . THR G 1 23 ? 242.082 330.951 203.467 1.00 72.40 23 THR C O 1
ATOM 24531 N N . VAL G 1 24 ? 240.092 330.113 202.892 1.00 71.91 24 VAL C N 1
ATOM 24532 C CA . VAL G 1 24 ? 239.319 330.759 203.968 1.00 71.91 24 VAL C CA 1
ATOM 24533 C C . VAL G 1 24 ? 238.452 329.792 204.749 1.00 71.91 24 VAL C C 1
ATOM 24534 O O . VAL G 1 24 ? 238.278 329.978 205.947 1.00 71.91 24 VAL C O 1
ATOM 24547 N N . PHE G 1 25 ? 237.915 328.754 204.119 1.00 70.82 25 PHE C N 1
ATOM 24548 C CA . PHE G 1 25 ? 236.823 327.985 204.684 1.00 70.82 25 PHE C CA 1
ATOM 24549 C C . PHE G 1 25 ? 237.225 327.193 205.926 1.00 70.82 25 PHE C C 1
ATOM 24550 O O . PHE G 1 25 ? 236.439 327.118 206.861 1.00 70.82 25 PHE C O 1
ATOM 24567 N N . ALA G 1 26 ? 238.453 326.681 206.009 1.00 71.73 26 ALA C N 1
ATOM 24568 C CA . ALA G 1 26 ? 238.953 325.949 207.171 1.00 71.73 26 ALA C CA 1
ATOM 24569 C C . ALA G 1 26 ? 239.002 326.773 208.468 1.00 71.73 26 ALA C C 1
ATOM 24570 O O . ALA G 1 26 ? 239.056 326.190 209.548 1.00 71.73 26 ALA C O 1
ATOM 24577 N N . ASN G 1 27 ? 238.955 328.104 208.397 1.00 72.02 27 ASN C N 1
ATOM 24578 C CA . ASN G 1 27 ? 238.811 328.970 209.568 1.00 72.02 27 ASN C CA 1
ATOM 24579 C C . ASN G 1 27 ? 237.358 329.337 209.890 1.00 72.02 27 ASN C C 1
ATOM 24580 O O . ASN G 1 27 ? 237.064 329.693 211.024 1.00 72.02 27 ASN C O 1
ATOM 24591 N N . LEU G 1 28 ? 236.447 329.278 208.922 1.00 70.35 28 LEU C N 1
ATOM 24592 C CA . LEU G 1 28 ? 235.055 329.693 209.078 1.00 70.35 28 LEU C CA 1
ATOM 24593 C C . LEU G 1 28 ? 234.157 328.622 209.703 1.00 70.35 28 LEU C C 1
ATOM 24594 O O . LEU G 1 28 ? 233.191 328.965 210.363 1.00 70.35 28 LEU C O 1
ATOM 24610 N N . VAL G 1 29 ? 234.438 327.339 209.503 1.00 70.51 29 VAL C N 1
ATOM 24611 C CA . VAL G 1 29 ? 233.640 326.229 210.052 1.00 70.51 29 VAL C CA 1
ATOM 24612 C C . VAL G 1 29 ? 234.002 325.853 211.493 1.00 70.51 29 VAL C C 1
ATOM 24613 O O . VAL G 1 29 ? 235.044 326.253 212.013 1.00 70.51 29 VAL C O 1
ATOM 24626 N N . ASN G 1 30 ? 233.150 325.063 212.147 1.00 72.42 30 ASN C N 1
ATOM 24627 C CA . ASN G 1 30 ? 233.397 324.512 213.477 1.00 72.42 30 ASN C CA 1
ATOM 24628 C C . ASN G 1 30 ? 234.519 323.456 213.467 1.00 72.42 30 ASN C C 1
ATOM 24629 O O . ASN G 1 30 ? 234.577 322.594 212.592 1.00 72.42 30 ASN C O 1
ATOM 24640 N N . ARG G 1 31 ? 235.396 323.495 214.472 1.00 73.54 31 ARG C N 1
ATOM 24641 C CA . ARG G 1 31 ? 236.569 322.619 214.615 1.00 73.54 31 ARG C CA 1
ATOM 24642 C C . ARG G 1 31 ? 236.556 321.771 215.887 1.00 73.54 31 ARG C C 1
ATOM 24643 O O . ARG G 1 31 ? 237.509 321.038 216.125 1.00 73.54 31 ARG C O 1
ATOM 24664 N N . GLU G 1 32 ? 235.517 321.854 216.719 1.00 75.36 32 GLU C N 1
ATOM 24665 C CA . GLU G 1 32 ? 235.542 321.296 218.079 1.00 75.36 32 GLU C CA 1
ATOM 24666 C C . GLU G 1 32 ? 235.793 319.782 218.138 1.00 75.36 32 GLU C C 1
ATOM 24667 O O . GLU G 1 32 ? 236.422 319.305 219.078 1.00 75.36 32 GLU C O 1
ATOM 24679 N N . TYR G 1 33 ? 235.350 319.022 217.134 1.00 71.91 33 TYR C N 1
ATOM 24680 C CA . TYR G 1 33 ? 235.473 317.567 217.137 1.00 71.91 33 TYR C CA 1
ATOM 24681 C C . TYR G 1 33 ? 236.890 317.047 216.893 1.00 71.91 33 TYR C C 1
ATOM 24682 O O . TYR G 1 33 ? 237.129 315.872 217.144 1.00 71.91 33 TYR C O 1
ATOM 24700 N N . GLU G 1 34 ? 237.865 317.877 216.505 1.00 73.50 34 GLU C N 1
ATOM 24701 C CA . GLU G 1 34 ? 239.263 317.441 216.453 1.00 73.50 34 GLU C CA 1
ATOM 24702 C C . GLU G 1 34 ? 239.814 316.978 217.802 1.00 73.50 34 GLU C C 1
ATOM 24703 O O . GLU G 1 34 ? 240.768 316.207 217.838 1.00 73.50 34 GLU C O 1
ATOM 24715 N N . GLY G 1 35 ? 239.228 317.408 218.918 1.00 73.67 35 GLY C N 1
ATOM 24716 C CA . GLY G 1 35 ? 239.626 316.936 220.239 1.00 73.67 35 GLY C CA 1
ATOM 24717 C C . GLY G 1 35 ? 239.384 315.444 220.441 1.00 73.67 35 GLY C C 1
ATOM 24718 O O . GLY G 1 35 ? 240.266 314.739 220.914 1.00 73.67 35 GLY C O 1
ATOM 24722 N N . ILE G 1 36 ? 238.205 314.945 220.072 1.00 70.81 36 ILE C N 1
ATOM 24723 C CA . ILE G 1 36 ? 237.853 313.531 220.238 1.00 70.81 36 ILE C CA 1
ATOM 24724 C C . ILE G 1 36 ? 238.267 312.700 219.030 1.00 70.81 36 ILE C C 1
ATOM 24725 O O . ILE G 1 36 ? 238.641 311.548 219.196 1.00 70.81 36 ILE C O 1
ATOM 24741 N N . ALA G 1 37 ? 238.291 313.272 217.829 1.00 70.37 37 ALA C N 1
ATOM 24742 C CA . ALA G 1 37 ? 238.601 312.575 216.589 1.00 70.37 37 ALA C CA 1
ATOM 24743 C C . ALA G 1 37 ? 240.102 312.337 216.333 1.00 70.37 37 ALA C C 1
ATOM 24744 O O . ALA G 1 37 ? 240.517 312.156 215.192 1.00 70.37 37 ALA C O 1
ATOM 24751 N N . SER G 1 38 ? 240.937 312.295 217.370 1.00 69.29 38 SER C N 1
ATOM 24752 C CA . SER G 1 38 ? 242.322 311.819 217.282 1.00 69.29 38 SER C CA 1
ATOM 24753 C C . SER G 1 38 ? 242.434 310.308 217.032 1.00 69.29 38 SER C C 1
ATOM 24754 O O . SER G 1 38 ? 243.521 309.828 216.739 1.00 69.29 38 SER C O 1
ATOM 24762 N N . LYS G 1 39 ? 241.336 309.551 217.104 1.00 67.18 39 LYS C N 1
ATOM 24763 C CA . LYS G 1 39 ? 241.217 308.112 216.822 1.00 67.18 39 LYS C CA 1
ATOM 24764 C C . LYS G 1 39 ? 239.943 307.837 216.038 1.00 67.18 39 LYS C C 1
ATOM 24765 O O . LYS G 1 39 ? 239.034 308.657 216.035 1.00 67.18 39 LYS C O 1
ATOM 24784 N N . GLY G 1 40 ? 239.840 306.673 215.425 1.00 66.13 40 GLY C N 1
ATOM 24785 C CA . GLY G 1 40 ? 238.606 306.227 214.787 1.00 66.13 40 GLY C CA 1
ATOM 24786 C C . GLY G 1 40 ? 238.265 306.954 213.495 1.00 66.13 40 GLY C C 1
ATOM 24787 O O . GLY G 1 40 ? 238.935 307.900 213.100 1.00 66.13 40 GLY C O 1
ATOM 24791 N N . ASN G 1 41 ? 237.219 306.513 212.809 1.00 67.81 41 ASN C N 1
ATOM 24792 C CA . ASN G 1 41 ? 236.798 307.061 211.521 1.00 67.81 41 ASN C CA 1
ATOM 24793 C C . ASN G 1 41 ? 235.391 307.675 211.521 1.00 67.81 41 ASN C C 1
ATOM 24794 O O . ASN G 1 41 ? 234.930 308.129 210.481 1.00 67.81 41 ASN C O 1
ATOM 24805 N N . VAL G 1 42 ? 234.710 307.728 212.662 1.00 68.60 42 VAL C N 1
ATOM 24806 C CA . VAL G 1 42 ? 233.378 308.320 212.811 1.00 68.60 42 VAL C CA 1
ATOM 24807 C C . VAL G 1 42 ? 233.303 309.104 214.100 1.00 68.60 42 VAL C C 1
ATOM 24808 O O . VAL G 1 42 ? 233.726 308.605 215.137 1.00 68.60 42 VAL C O 1
ATOM 24821 N N . VAL G 1 43 ? 232.682 310.275 214.063 1.00 68.30 43 VAL C N 1
ATOM 24822 C CA . VAL G 1 43 ? 232.098 310.903 215.247 1.00 68.30 43 VAL C CA 1
ATOM 24823 C C . VAL G 1 43 ? 230.580 310.851 215.114 1.00 68.30 43 VAL C C 1
ATOM 24824 O O . VAL G 1 43 ? 230.019 311.356 214.152 1.00 68.30 43 VAL C O 1
ATOM 24837 N N . HIS G 1 44 ? 229.902 310.267 216.083 1.00 67.75 44 HIS C N 1
ATOM 24838 C CA . HIS G 1 44 ? 228.462 310.326 216.260 1.00 67.75 44 HIS C CA 1
ATOM 24839 C C . HIS G 1 44 ? 228.092 311.566 217.056 1.00 67.75 44 HIS C C 1
ATOM 24840 O O . HIS G 1 44 ? 228.610 311.792 218.149 1.00 67.75 44 HIS C O 1
ATOM 24854 N N . ILE G 1 45 ? 227.188 312.378 216.519 1.00 70.21 45 ILE C N 1
ATOM 24855 C CA . ILE G 1 45 ? 226.721 313.621 217.132 1.00 70.21 45 ILE C CA 1
ATOM 24856 C C . ILE G 1 45 ? 225.223 313.488 217.354 1.00 70.21 45 ILE C C 1
ATOM 24857 O O . ILE G 1 45 ? 224.470 313.388 216.394 1.00 70.21 45 ILE C O 1
ATOM 24873 N N . ALA G 1 46 ? 224.781 313.488 218.606 1.00 71.60 46 ALA C N 1
ATOM 24874 C CA . ALA G 1 46 ? 223.366 313.330 218.950 1.00 71.60 46 ALA C CA 1
ATOM 24875 C C . ALA G 1 46 ? 222.684 314.672 219.258 1.00 71.60 46 ALA C C 1
ATOM 24876 O O . ALA G 1 46 ? 223.337 315.597 219.725 1.00 71.60 46 ALA C O 1
ATOM 24883 N N . GLY G 1 47 ? 221.375 314.786 219.043 1.00 72.45 47 GLY C N 1
ATOM 24884 C CA . GLY G 1 47 ? 220.580 315.967 219.369 1.00 72.45 47 GLY C CA 1
ATOM 24885 C C . GLY G 1 47 ? 219.269 315.650 220.076 1.00 72.45 47 GLY C C 1
ATOM 24886 O O . GLY G 1 47 ? 218.713 314.570 219.896 1.00 72.45 47 GLY C O 1
ATOM 24890 N N . VAL G 1 48 ? 218.778 316.589 220.889 1.00 72.53 48 VAL C N 1
ATOM 24891 C CA . VAL G 1 48 ? 217.519 316.471 221.633 1.00 72.53 48 VAL C CA 1
ATOM 24892 C C . VAL G 1 48 ? 216.337 316.336 220.673 1.00 72.53 48 VAL C C 1
ATOM 24893 O O . VAL G 1 48 ? 216.247 317.081 219.706 1.00 72.53 48 VAL C O 1
ATOM 24906 N N . VAL G 1 49 ? 215.381 315.458 220.975 1.00 72.59 49 VAL C N 1
ATOM 24907 C CA . VAL G 1 49 ? 213.992 315.589 220.508 1.00 72.59 49 VAL C CA 1
ATOM 24908 C C . VAL G 1 49 ? 213.153 316.093 221.674 1.00 72.59 49 VAL C C 1
ATOM 24909 O O . VAL G 1 49 ? 213.188 315.525 222.755 1.00 72.59 49 VAL C O 1
ATOM 24922 N N . ALA G 1 50 ? 212.437 317.197 221.504 1.00 71.45 50 ALA C N 1
ATOM 24923 C CA . ALA G 1 50 ? 211.760 317.886 222.592 1.00 71.45 50 ALA C CA 1
ATOM 24924 C C . ALA G 1 50 ? 210.524 317.117 223.104 1.00 71.45 50 ALA C C 1
ATOM 24925 O O . ALA G 1 50 ? 209.755 316.602 222.292 1.00 71.45 50 ALA C O 1
ATOM 24932 N N . PRO G 1 51 ? 210.262 317.083 224.421 1.00 70.00 51 PRO C N 1
ATOM 24933 C CA . PRO G 1 51 ? 208.985 316.631 224.965 1.00 70.00 51 PRO C CA 1
ATOM 24934 C C . PRO G 1 51 ? 207.790 317.392 224.369 1.00 70.00 51 PRO C C 1
ATOM 24935 O O . PRO G 1 51 ? 207.875 318.586 224.105 1.00 70.00 51 PRO C O 1
ATOM 24946 N N . THR G 1 52 ? 206.665 316.714 224.157 1.00 71.50 52 THR C N 1
ATOM 24947 C CA . THR G 1 52 ? 205.492 317.259 223.447 1.00 71.50 52 THR C CA 1
ATOM 24948 C C . THR G 1 52 ? 204.483 317.850 224.417 1.00 71.50 52 THR C C 1
ATOM 24949 O O . THR G 1 52 ? 204.086 317.179 225.364 1.00 71.50 52 THR C O 1
ATOM 24960 N N . VAL G 1 53 ? 204.008 319.074 224.189 1.00 69.79 53 VAL C N 1
ATOM 24961 C CA . VAL G 1 53 ? 202.964 319.682 225.027 1.00 69.79 53 VAL C CA 1
ATOM 24962 C C . VAL G 1 53 ? 201.637 318.946 224.847 1.00 69.79 53 VAL C C 1
ATOM 24963 O O . VAL G 1 53 ? 201.212 318.706 223.723 1.00 69.79 53 VAL C O 1
ATOM 24976 N N . LYS G 1 54 ? 200.964 318.618 225.950 1.00 70.18 54 LYS C N 1
ATOM 24977 C CA . LYS G 1 54 ? 199.670 317.924 225.983 1.00 70.18 54 LYS C CA 1
ATOM 24978 C C . LYS G 1 54 ? 198.567 318.834 226.494 1.00 70.18 54 LYS C C 1
ATOM 24979 O O . LYS G 1 54 ? 198.777 319.586 227.444 1.00 70.18 54 LYS C O 1
ATOM 24998 N N . ASP G 1 55 ? 197.383 318.743 225.905 1.00 71.33 55 ASP C N 1
ATOM 24999 C CA . ASP G 1 55 ? 196.183 319.411 226.401 1.00 71.33 55 ASP C CA 1
ATOM 25000 C C . ASP G 1 55 ? 195.655 318.655 227.624 1.00 71.33 55 ASP C C 1
ATOM 25001 O O . ASP G 1 55 ? 195.110 317.559 227.526 1.00 71.33 55 ASP C O 1
ATOM 25010 N N . TYR G 1 56 ? 195.871 319.236 228.794 1.00 69.63 56 TYR C N 1
ATOM 25011 C CA . TYR G 1 56 ? 195.570 318.613 230.066 1.00 69.63 56 TYR C CA 1
ATOM 25012 C C . TYR G 1 56 ? 194.067 318.563 230.333 1.00 69.63 56 TYR C C 1
ATOM 25013 O O . TYR G 1 56 ? 193.573 317.539 230.778 1.00 69.63 56 TYR C O 1
ATOM 25031 N N . LYS G 1 57 ? 193.328 319.618 229.973 1.00 71.68 57 LYS C N 1
ATOM 25032 C CA . LYS G 1 57 ? 191.871 319.738 230.126 1.00 71.68 57 LYS C CA 1
ATOM 25033 C C . LYS G 1 57 ? 191.099 318.767 229.235 1.00 71.68 57 LYS C C 1
ATOM 25034 O O . LYS G 1 57 ? 190.033 318.298 229.612 1.00 71.68 57 LYS C O 1
ATOM 25053 N N . ALA G 1 58 ? 191.598 318.477 228.037 1.00 72.14 58 ALA C N 1
ATOM 25054 C CA . ALA G 1 58 ? 190.976 317.506 227.136 1.00 72.14 58 ALA C CA 1
ATOM 25055 C C . ALA G 1 58 ? 191.217 316.057 227.571 1.00 72.14 58 ALA C C 1
ATOM 25056 O O . ALA G 1 58 ? 190.364 315.199 227.358 1.00 72.14 58 ALA C O 1
ATOM 25063 N N . ALA G 1 59 ? 192.358 315.787 228.202 1.00 72.03 59 ALA C N 1
ATOM 25064 C CA . ALA G 1 59 ? 192.727 314.500 228.777 1.00 72.03 59 ALA C CA 1
ATOM 25065 C C . ALA G 1 59 ? 192.068 314.238 230.150 1.00 72.03 59 ALA C C 1
ATOM 25066 O O . ALA G 1 59 ? 192.713 313.727 231.058 1.00 72.03 59 ALA C O 1
ATOM 25073 N N . GLY G 1 60 ? 190.809 314.631 230.361 1.00 72.62 60 GLY C N 1
ATOM 25074 C CA . GLY G 1 60 ? 190.221 314.733 231.704 1.00 72.62 60 GLY C CA 1
ATOM 25075 C C . GLY G 1 60 ? 190.963 315.803 232.497 1.00 72.62 60 GLY C C 1
ATOM 25076 O O . GLY G 1 60 ? 190.916 316.963 232.135 1.00 72.62 60 GLY C O 1
ATOM 25080 N N . ARG G 1 61 ? 191.686 315.429 233.546 1.00 69.97 61 ARG C N 1
ATOM 25081 C CA . ARG G 1 61 ? 192.864 316.171 234.030 1.00 69.97 61 ARG C CA 1
ATOM 25082 C C . ARG G 1 61 ? 194.005 315.199 234.305 1.00 69.97 61 ARG C C 1
ATOM 25083 O O . ARG G 1 61 ? 194.653 315.253 235.345 1.00 69.97 61 ARG C O 1
ATOM 25104 N N . GLN G 1 62 ? 194.223 314.269 233.383 1.00 70.96 62 GLN C N 1
ATOM 25105 C CA . GLN G 1 62 ? 195.186 313.186 233.496 1.00 70.96 62 GLN C CA 1
ATOM 25106 C C . GLN G 1 62 ? 196.465 313.500 232.728 1.00 70.96 62 GLN C C 1
ATOM 25107 O O . GLN G 1 62 ? 196.431 314.017 231.618 1.00 70.96 62 GLN C O 1
ATOM 25121 N N . THR G 1 63 ? 197.604 313.152 233.306 1.00 71.14 63 THR C N 1
ATOM 25122 C CA . THR G 1 63 ? 198.905 313.165 232.648 1.00 71.14 63 THR C CA 1
ATOM 25123 C C . THR G 1 63 ? 199.667 311.874 232.910 1.00 71.14 63 THR C C 1
ATOM 25124 O O . THR G 1 63 ? 199.746 311.399 234.039 1.00 71.14 63 THR C O 1
ATOM 25135 N N . SER G 1 64 ? 200.242 311.301 231.864 1.00 71.81 64 SER C N 1
ATOM 25136 C CA . SER G 1 64 ? 201.103 310.124 231.924 1.00 71.81 64 SER C CA 1
ATOM 25137 C C . SER G 1 64 ? 202.392 310.425 231.181 1.00 71.81 64 SER C C 1
ATOM 25138 O O . SER G 1 64 ? 202.393 311.129 230.175 1.00 71.81 64 SER C O 1
ATOM 25146 N N . ALA G 1 65 ? 203.511 309.946 231.707 1.00 70.30 65 ALA C N 1
ATOM 25147 C CA . ALA G 1 65 ? 204.826 310.298 231.204 1.00 70.30 65 ALA C CA 1
ATOM 25148 C C . ALA G 1 65 ? 205.145 309.620 229.867 1.00 70.30 65 ALA C C 1
ATOM 25149 O O . ALA G 1 65 ? 204.895 308.433 229.698 1.00 70.30 65 ALA C O 1
ATOM 25156 N N . ASP G 1 66 ? 205.753 310.351 228.941 1.00 71.44 66 ASP C N 1
ATOM 25157 C CA . ASP G 1 66 ? 206.313 309.827 227.691 1.00 71.44 66 ASP C CA 1
ATOM 25158 C C . ASP G 1 66 ? 207.792 309.438 227.800 1.00 71.44 66 ASP C C 1
ATOM 25159 O O . ASP G 1 66 ? 208.523 309.906 228.667 1.00 71.44 66 ASP C O 1
ATOM 25168 N N . ALA G 1 67 ? 208.247 308.595 226.879 1.00 69.70 67 ALA C N 1
ATOM 25169 C CA . ALA G 1 67 ? 209.643 308.234 226.712 1.00 69.70 67 ALA C CA 1
ATOM 25170 C C . ALA G 1 67 ? 210.385 309.276 225.863 1.00 69.70 67 ALA C C 1
ATOM 25171 O O . ALA G 1 67 ? 209.957 309.601 224.767 1.00 69.70 67 ALA C O 1
ATOM 25178 N N . ILE G 1 68 ? 211.501 309.808 226.354 1.00 69.61 68 ILE C N 1
ATOM 25179 C CA . ILE G 1 68 ? 212.383 310.708 225.597 1.00 69.61 68 ILE C CA 1
ATOM 25180 C C . ILE G 1 68 ? 213.113 309.976 224.461 1.00 69.61 68 ILE C C 1
ATOM 25181 O O . ILE G 1 68 ? 213.194 308.751 224.427 1.00 69.61 68 ILE C O 1
ATOM 25197 N N . SER G 1 69 ? 213.640 310.731 223.505 1.00 72.08 69 SER C N 1
ATOM 25198 C CA . SER G 1 69 ? 214.211 310.238 222.253 1.00 72.08 69 SER C CA 1
ATOM 25199 C C . SER G 1 69 ? 215.227 311.239 221.709 1.00 72.08 69 SER C C 1
ATOM 25200 O O . SER G 1 69 ? 215.204 312.407 222.079 1.00 72.08 69 SER C O 1
ATOM 25208 N N . ASP G 1 70 ? 216.120 310.806 220.831 1.00 73.33 70 ASP C N 1
ATOM 25209 C CA . ASP G 1 70 ? 217.171 311.620 220.233 1.00 73.33 70 ASP C CA 1
ATOM 25210 C C . ASP G 1 70 ? 217.233 311.456 218.713 1.00 73.33 70 ASP C C 1
ATOM 25211 O O . ASP G 1 70 ? 216.823 310.451 218.133 1.00 73.33 70 ASP C O 1
ATOM 25220 N N . THR G 1 71 ? 217.755 312.478 218.052 1.00 73.87 71 THR C N 1
ATOM 25221 C CA . THR G 1 71 ? 218.249 312.420 216.673 1.00 73.87 71 THR C CA 1
ATOM 25222 C C . THR G 1 71 ? 219.765 312.264 216.692 1.00 73.87 71 THR C C 1
ATOM 25223 O O . THR G 1 71 ? 220.408 312.428 217.729 1.00 73.87 71 THR C O 1
ATOM 25234 N N . GLY G 1 72 ? 220.372 311.971 215.548 1.00 72.38 72 GLY C N 1
ATOM 25235 C CA . GLY G 1 72 ? 221.822 311.990 215.420 1.00 72.38 72 GLY C CA 1
ATOM 25236 C C . GLY G 1 72 ? 222.315 312.046 213.982 1.00 72.38 72 GLY C C 1
ATOM 25237 O O . GLY G 1 72 ? 221.627 311.605 213.063 1.00 72.38 72 GLY C O 1
ATOM 25241 N N . VAL G 1 73 ? 223.537 312.537 213.801 1.00 71.27 73 VAL C N 1
ATOM 25242 C CA . VAL G 1 73 ? 224.260 312.595 212.520 1.00 71.27 73 VAL C CA 1
ATOM 25243 C C . VAL G 1 73 ? 225.702 312.126 212.690 1.00 71.27 73 VAL C C 1
ATOM 25244 O O . VAL G 1 73 ? 226.277 312.269 213.761 1.00 71.27 73 VAL C O 1
ATOM 25257 N N . ASP G 1 74 ? 226.301 311.588 211.633 1.00 71.82 74 ASP C N 1
ATOM 25258 C CA . ASP G 1 74 ? 227.682 311.093 211.649 1.00 71.82 74 ASP C CA 1
ATOM 25259 C C . ASP G 1 74 ? 228.608 312.065 210.915 1.00 71.82 74 ASP C C 1
ATOM 25260 O O . ASP G 1 74 ? 228.335 312.436 209.778 1.00 71.82 74 ASP C O 1
ATOM 25269 N N . LEU G 1 75 ? 229.737 312.424 211.511 1.00 70.15 75 LEU C N 1
ATOM 25270 C CA . LEU G 1 75 ? 230.865 313.022 210.803 1.00 70.15 75 LEU C CA 1
ATOM 25271 C C . LEU G 1 75 ? 231.866 311.905 210.497 1.00 70.15 75 LEU C C 1
ATOM 25272 O O . LEU G 1 75 ? 232.406 311.291 211.408 1.00 70.15 75 LEU C O 1
ATOM 25288 N N . LEU G 1 76 ? 232.109 311.636 209.219 1.00 69.77 76 LEU C N 1
ATOM 25289 C CA . LEU G 1 76 ? 233.002 310.578 208.758 1.00 69.77 76 LEU C CA 1
ATOM 25290 C C . LEU G 1 76 ? 234.373 311.151 208.401 1.00 69.77 76 LEU C C 1
ATOM 25291 O O . LEU G 1 76 ? 234.474 312.074 207.603 1.00 69.77 76 LEU C O 1
ATOM 25307 N N . ILE G 1 77 ? 235.445 310.592 208.950 1.00 69.28 77 ILE C N 1
ATOM 25308 C CA . ILE G 1 77 ? 236.829 310.950 208.610 1.00 69.28 77 ILE C CA 1
ATOM 25309 C C . ILE G 1 77 ? 237.254 310.176 207.359 1.00 69.28 77 ILE C C 1
ATOM 25310 O O . ILE G 1 77 ? 238.115 309.313 207.405 1.00 69.28 77 ILE C O 1
ATOM 25326 N N . ASP G 1 78 ? 236.561 310.386 206.249 1.00 71.77 78 ASP C N 1
ATOM 25327 C CA . ASP G 1 78 ? 236.613 309.518 205.072 1.00 71.77 78 ASP C CA 1
ATOM 25328 C C . ASP G 1 78 ? 237.348 310.115 203.860 1.00 71.77 78 ASP C C 1
ATOM 25329 O O . ASP G 1 78 ? 237.326 309.519 202.787 1.00 71.77 78 ASP C O 1
ATOM 25338 N N . GLN G 1 79 ? 238.013 311.262 203.997 1.00 70.60 79 GLN C N 1
ATOM 25339 C CA . GLN G 1 79 ? 238.790 311.869 202.920 1.00 70.60 79 GLN C CA 1
ATOM 25340 C C . GLN G 1 79 ? 240.271 311.631 203.178 1.00 70.60 79 GLN C C 1
ATOM 25341 O O . GLN G 1 79 ? 240.801 312.011 204.212 1.00 70.60 79 GLN C O 1
ATOM 25355 N N . GLU G 1 80 ? 240.951 311.008 202.227 1.00 72.29 80 GLU C N 1
ATOM 25356 C CA . GLU G 1 80 ? 242.363 310.654 202.333 1.00 72.29 80 GLU C CA 1
ATOM 25357 C C . GLU G 1 80 ? 243.012 311.082 201.020 1.00 72.29 80 GLU C C 1
ATOM 25358 O O . GLU G 1 80 ? 242.744 310.502 199.968 1.00 72.29 80 GLU C O 1
ATOM 25370 N N . LYS G 1 81 ? 243.801 312.153 201.048 1.00 70.98 81 LYS C N 1
ATOM 25371 C CA . LYS G 1 81 ? 244.327 312.816 199.849 1.00 70.98 81 LYS C CA 1
ATOM 25372 C C . LYS G 1 81 ? 245.837 312.961 199.933 1.00 70.98 81 LYS C C 1
ATOM 25373 O O . LYS G 1 81 ? 246.364 313.209 201.011 1.00 70.98 81 LYS C O 1
ATOM 25392 N N . SER G 1 82 ? 246.540 312.827 198.817 1.00 70.74 82 SER C N 1
ATOM 25393 C CA . SER G 1 82 ? 248.005 312.799 198.821 1.00 70.74 82 SER C CA 1
ATOM 25394 C C . SER G 1 82 ? 248.655 313.580 197.690 1.00 70.74 82 SER C C 1
ATOM 25395 O O . SER G 1 82 ? 248.086 313.776 196.625 1.00 70.74 82 SER C O 1
ATOM 25403 N N . ILE G 1 83 ? 249.884 314.005 197.948 1.00 70.42 83 ILE C N 1
ATOM 25404 C CA . ILE G 1 83 ? 250.857 314.591 197.029 1.00 70.42 83 ILE C CA 1
ATOM 25405 C C . ILE G 1 83 ? 252.041 313.645 196.951 1.00 70.42 83 ILE C C 1
ATOM 25406 O O . ILE G 1 83 ? 252.500 313.166 197.977 1.00 70.42 83 ILE C O 1
ATOM 25422 N N . ASP G 1 84 ? 252.561 313.380 195.763 1.00 71.85 84 ASP C N 1
ATOM 25423 C CA . ASP G 1 84 ? 253.671 312.450 195.578 1.00 71.85 84 ASP C CA 1
ATOM 25424 C C . ASP G 1 84 ? 254.432 312.779 194.295 1.00 71.85 84 ASP C C 1
ATOM 25425 O O . ASP G 1 84 ? 253.868 312.674 193.208 1.00 71.85 84 ASP C O 1
ATOM 25434 N N . PHE G 1 85 ? 255.679 313.239 194.394 1.00 70.09 85 PHE C N 1
ATOM 25435 C CA . PHE G 1 85 ? 256.455 313.679 193.231 1.00 70.09 85 PHE C CA 1
ATOM 25436 C C . PHE G 1 85 ? 257.957 313.444 193.365 1.00 70.09 85 PHE C C 1
ATOM 25437 O O . PHE G 1 85 ? 258.497 313.349 194.463 1.00 70.09 85 PHE C O 1
ATOM 25454 N N . LEU G 1 86 ? 258.643 313.387 192.227 1.00 69.60 86 LEU C N 1
ATOM 25455 C CA . LEU G 1 86 ? 260.078 313.182 192.116 1.00 69.60 86 LEU C CA 1
ATOM 25456 C C . LEU G 1 86 ? 260.819 314.482 191.845 1.00 69.60 86 LEU C C 1
ATOM 25457 O O . LEU G 1 86 ? 260.476 315.201 190.914 1.00 69.60 86 LEU C O 1
ATOM 25473 N N . VAL G 1 87 ? 261.892 314.731 192.582 1.00 69.46 87 VAL C N 1
ATOM 25474 C CA . VAL G 1 87 ? 262.939 315.668 192.172 1.00 69.46 87 VAL C CA 1
ATOM 25475 C C . VAL G 1 87 ? 264.109 314.851 191.646 1.00 69.46 87 VAL C C 1
ATOM 25476 O O . VAL G 1 87 ? 264.930 314.328 192.393 1.00 69.46 87 VAL C O 1
ATOM 25489 N N . ASP G 1 88 ? 264.157 314.717 190.330 1.00 70.45 88 ASP C N 1
ATOM 25490 C CA . ASP G 1 88 ? 265.223 314.039 189.612 1.00 70.45 88 ASP C CA 1
ATOM 25491 C C . ASP G 1 88 ? 266.577 314.685 189.913 1.00 70.45 88 ASP C C 1
ATOM 25492 O O . ASP G 1 88 ? 266.758 315.888 189.743 1.00 70.45 88 ASP C O 1
ATOM 25501 N N . ASP G 1 89 ? 267.536 313.917 190.410 1.00 69.34 89 ASP C N 1
ATOM 25502 C CA . ASP G 1 89 ? 268.783 314.497 190.878 1.00 69.34 89 ASP C CA 1
ATOM 25503 C C . ASP G 1 89 ? 269.770 314.843 189.746 1.00 69.34 89 ASP C C 1
ATOM 25504 O O . ASP G 1 89 ? 270.733 315.561 189.997 1.00 69.34 89 ASP C O 1
ATOM 25513 N N . ILE G 1 90 ? 269.498 314.465 188.488 1.00 67.49 90 ILE C N 1
ATOM 25514 C CA . ILE G 1 90 ? 270.142 315.095 187.328 1.00 67.49 90 ILE C CA 1
ATOM 25515 C C . ILE G 1 90 ? 269.597 316.514 187.144 1.00 67.49 90 ILE C C 1
ATOM 25516 O O . ILE G 1 90 ? 270.369 317.464 187.029 1.00 67.49 90 ILE C O 1
ATOM 25532 N N . ASP G 1 91 ? 268.275 316.683 187.174 1.00 68.50 91 ASP C N 1
ATOM 25533 C CA . ASP G 1 91 ? 267.659 318.003 187.090 1.00 68.50 91 ASP C CA 1
ATOM 25534 C C . ASP G 1 91 ? 268.125 318.907 188.226 1.00 68.50 91 ASP C C 1
ATOM 25535 O O . ASP G 1 91 ? 268.528 320.025 187.957 1.00 68.50 91 ASP C O 1
ATOM 25544 N N . ARG G 1 92 ? 268.190 318.426 189.469 1.00 68.41 92 ARG C N 1
ATOM 25545 C CA . ARG G 1 92 ? 268.677 319.211 190.609 1.00 68.41 92 ARG C CA 1
ATOM 25546 C C . ARG G 1 92 ? 270.073 319.790 190.383 1.00 68.41 92 ARG C C 1
ATOM 25547 O O . ARG G 1 92 ? 270.370 320.873 190.874 1.00 68.41 92 ARG C O 1
ATOM 25568 N N . VAL G 1 93 ? 270.938 319.117 189.632 1.00 66.58 93 VAL C N 1
ATOM 25569 C CA . VAL G 1 93 ? 272.266 319.639 189.297 1.00 66.58 93 VAL C CA 1
ATOM 25570 C C . VAL G 1 93 ? 272.190 320.667 188.174 1.00 66.58 93 VAL C C 1
ATOM 25571 O O . VAL G 1 93 ? 272.830 321.709 188.254 1.00 66.58 93 VAL C O 1
ATOM 25584 N N . GLN G 1 94 ? 271.420 320.379 187.132 1.00 65.13 94 GLN C N 1
ATOM 25585 C CA . GLN G 1 94 ? 271.407 321.155 185.902 1.00 65.13 94 GLN C CA 1
ATOM 25586 C C . GLN G 1 94 ? 270.580 322.449 185.945 1.00 65.13 94 GLN C C 1
ATOM 25587 O O . GLN G 1 94 ? 270.916 323.389 185.229 1.00 65.13 94 GLN C O 1
ATOM 25601 N N . VAL G 1 95 ? 269.516 322.539 186.741 1.00 66.96 95 VAL C N 1
ATOM 25602 C CA . VAL G 1 95 ? 268.656 323.736 186.787 1.00 66.96 95 VAL C CA 1
ATOM 25603 C C . VAL G 1 95 ? 269.373 324.990 187.299 1.00 66.96 95 VAL C C 1
ATOM 25604 O O . VAL G 1 95 ? 270.341 324.922 188.051 1.00 66.96 95 VAL C O 1
ATOM 25617 N N . ALA G 1 96 ? 268.886 326.167 186.904 1.00 66.62 96 ALA C N 1
ATOM 25618 C CA . ALA G 1 96 ? 269.522 327.448 187.192 1.00 66.62 96 ALA C CA 1
ATOM 25619 C C . ALA G 1 96 ? 269.546 327.856 188.675 1.00 66.62 96 ALA C C 1
ATOM 25620 O O . ALA G 1 96 ? 270.327 328.724 189.049 1.00 66.62 96 ALA C O 1
ATOM 25627 N N . GLY G 1 97 ? 268.708 327.271 189.529 1.00 68.94 97 GLY C N 1
ATOM 25628 C CA . GLY G 1 97 ? 268.668 327.555 190.951 1.00 68.94 97 GLY C CA 1
ATOM 25629 C C . GLY G 1 97 ? 267.843 326.563 191.749 1.00 68.94 97 GLY C C 1
ATOM 25630 O O . GLY G 1 97 ? 267.495 325.501 191.253 1.00 68.94 97 GLY C O 1
ATOM 25634 N N . SER G 1 98 ? 267.538 326.882 192.998 1.00 71.41 98 SER C N 1
ATOM 25635 C CA . SER G 1 98 ? 266.877 325.963 193.929 1.00 71.41 98 SER C CA 1
ATOM 25636 C C . SER G 1 98 ? 265.502 325.460 193.468 1.00 71.41 98 SER C C 1
ATOM 25637 O O . SER G 1 98 ? 264.697 326.229 192.954 1.00 71.41 98 SER C O 1
ATOM 25645 N N . LEU G 1 99 ? 265.205 324.181 193.717 1.00 70.78 99 LEU C N 1
ATOM 25646 C CA . LEU G 1 99 ? 263.913 323.524 193.470 1.00 70.78 99 LEU C CA 1
ATOM 25647 C C . LEU G 1 99 ? 263.015 323.417 194.712 1.00 70.78 99 LEU C C 1
ATOM 25648 O O . LEU G 1 99 ? 261.963 322.792 194.647 1.00 70.78 99 LEU C O 1
ATOM 25664 N N . GLU G 1 100 ? 263.365 324.046 195.835 1.00 74.70 100 GLU C N 1
ATOM 2566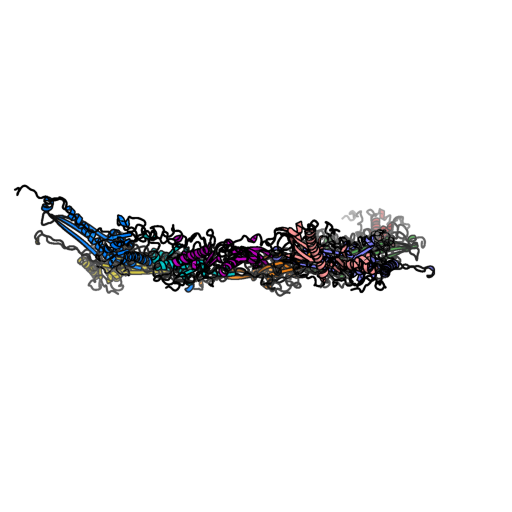5 C CA . GLU G 1 100 ? 262.587 324.005 197.087 1.00 74.70 100 GLU C CA 1
ATOM 25666 C C . GLU G 1 100 ? 261.116 324.422 196.903 1.00 74.70 100 GLU C C 1
ATOM 25667 O O . GLU G 1 100 ? 260.224 323.911 197.582 1.00 74.70 100 GLU C O 1
ATOM 25679 N N . ALA G 1 101 ? 260.840 325.304 195.949 1.00 73.84 101 ALA C N 1
ATOM 25680 C CA . ALA G 1 101 ? 259.519 325.834 195.655 1.00 73.84 101 ALA C CA 1
ATOM 25681 C C . ALA G 1 101 ? 258.464 324.768 195.335 1.00 73.84 101 ALA C C 1
ATOM 25682 O O . ALA G 1 101 ? 257.318 324.923 195.730 1.00 73.84 101 ALA C O 1
ATOM 25689 N N . TYR G 1 102 ? 258.818 323.643 194.715 1.00 72.30 102 TYR C N 1
ATOM 25690 C CA . TYR G 1 102 ? 257.867 322.554 194.456 1.00 72.30 102 TYR C CA 1
ATOM 25691 C C . TYR G 1 102 ? 257.354 321.899 195.742 1.00 72.30 102 TYR C C 1
ATOM 25692 O O . TYR G 1 102 ? 256.202 321.488 195.805 1.00 72.30 102 TYR C O 1
ATOM 25710 N N . THR G 1 103 ? 258.145 321.871 196.815 1.00 72.23 103 THR C N 1
ATOM 25711 C CA . THR G 1 103 ? 257.668 321.398 198.123 1.00 72.23 103 THR C CA 1
ATOM 25712 C C . THR G 1 103 ? 256.614 322.344 198.703 1.00 72.23 103 THR C C 1
ATOM 25713 O O . THR G 1 103 ? 255.614 321.894 199.250 1.00 72.23 103 THR C O 1
ATOM 25724 N N . ARG G 1 104 ? 256.772 323.660 198.509 1.00 73.42 104 ARG C N 1
ATOM 25725 C CA . ARG G 1 104 ? 255.808 324.686 198.923 1.00 73.42 104 ARG C CA 1
ATOM 25726 C C . ARG G 1 104 ? 254.547 324.664 198.065 1.00 73.42 104 ARG C C 1
ATOM 25727 O O . ARG G 1 104 ? 253.445 324.826 198.581 1.00 73.42 104 ARG C O 1
ATOM 25748 N N . ALA G 1 105 ? 254.670 324.374 196.776 1.00 72.36 105 ALA C N 1
ATOM 25749 C CA . ALA G 1 105 ? 253.535 324.203 195.886 1.00 72.36 105 ALA C CA 1
ATOM 25750 C C . ALA G 1 105 ? 252.705 322.963 196.232 1.00 72.36 105 ALA C C 1
ATOM 25751 O O . ALA G 1 105 ? 251.482 323.023 196.196 1.00 72.36 105 ALA C O 1
ATOM 25758 N N . GLY G 1 106 ? 253.334 321.865 196.650 1.00 71.52 106 GLY C N 1
ATOM 25759 C CA . GLY G 1 106 ? 252.653 320.668 197.134 1.00 71.52 106 GLY C CA 1
ATOM 25760 C C . GLY G 1 106 ? 251.842 320.914 198.398 1.00 71.52 106 GLY C C 1
ATOM 25761 O O . GLY G 1 106 ? 250.664 320.582 198.449 1.00 71.52 106 GLY C O 1
ATOM 25765 N N . ALA G 1 107 ? 252.416 321.594 199.388 1.00 70.81 107 ALA C N 1
ATOM 25766 C CA . ALA G 1 107 ? 251.697 321.973 200.598 1.00 70.81 107 ALA C CA 1
ATOM 25767 C C . ALA G 1 107 ? 250.507 322.893 200.293 1.00 70.81 107 ALA C C 1
ATOM 25768 O O . ALA G 1 107 ? 249.406 322.670 200.782 1.00 70.81 107 ALA C O 1
ATOM 25775 N N . THR G 1 108 ? 250.689 323.869 199.406 1.00 71.13 108 THR C N 1
ATOM 25776 C CA . THR G 1 108 ? 249.616 324.751 198.929 1.00 71.13 108 THR C CA 1
ATOM 25777 C C . THR G 1 108 ? 248.528 323.977 198.190 1.00 71.13 108 THR C C 1
ATOM 25778 O O . THR G 1 108 ? 247.348 324.259 198.372 1.00 71.13 108 THR C O 1
ATOM 25789 N N . ALA G 1 109 ? 248.878 322.966 197.403 1.00 70.19 109 ALA C N 1
ATOM 25790 C CA . ALA G 1 109 ? 247.918 322.133 196.700 1.00 70.19 109 ALA C CA 1
ATOM 25791 C C . ALA G 1 109 ? 247.042 321.306 197.653 1.00 70.19 109 ALA C C 1
ATOM 25792 O O . ALA G 1 109 ? 245.834 321.259 197.452 1.00 70.19 109 ALA C O 1
ATOM 25799 N N . LEU G 1 110 ? 247.594 320.745 198.733 1.00 69.48 110 LEU C N 1
ATOM 25800 C CA . LEU G 1 110 ? 246.775 320.097 199.763 1.00 69.48 110 LEU C CA 1
ATOM 25801 C C . LEU G 1 110 ? 245.881 321.095 200.501 1.00 69.48 110 LEU C C 1
ATOM 25802 O O . LEU G 1 110 ? 244.700 320.830 200.661 1.00 69.48 110 LEU C O 1
ATOM 25818 N N . ALA G 1 111 ? 246.385 322.266 200.882 1.00 69.15 111 ALA C N 1
ATOM 25819 C CA . ALA G 1 111 ? 245.573 323.291 201.544 1.00 69.15 111 ALA C CA 1
ATOM 25820 C C . ALA G 1 111 ? 244.416 323.795 200.664 1.00 69.15 111 ALA C C 1
ATOM 25821 O O . ALA G 1 111 ? 243.301 324.000 201.127 1.00 69.15 111 ALA C O 1
ATOM 25828 N N . THR G 1 112 ? 244.656 323.954 199.371 1.00 70.52 112 THR C N 1
ATOM 25829 C CA . THR G 1 112 ? 243.641 324.325 198.383 1.00 70.52 112 THR C CA 1
ATOM 25830 C C . THR G 1 112 ? 242.578 323.254 198.244 1.00 70.52 112 THR C C 1
ATOM 25831 O O . THR G 1 112 ? 241.401 323.568 198.154 1.00 70.52 112 THR C O 1
ATOM 25842 N N . ASP G 1 113 ? 242.969 321.981 198.256 1.00 70.12 113 ASP C N 1
ATOM 25843 C CA . ASP G 1 113 ? 242.036 320.870 198.175 1.00 70.12 113 ASP C CA 1
ATOM 25844 C C . ASP G 1 113 ? 241.144 320.768 199.416 1.00 70.12 113 ASP C C 1
ATOM 25845 O O . ASP G 1 113 ? 239.957 320.497 199.294 1.00 70.12 113 ASP C O 1
ATOM 25854 N N . THR G 1 114 ? 241.670 321.060 200.607 1.00 69.97 114 THR C N 1
ATOM 25855 C CA . THR G 1 114 ? 240.864 321.195 201.819 1.00 69.97 114 THR C CA 1
ATOM 25856 C C . THR G 1 114 ? 239.866 322.334 201.692 1.00 69.97 114 THR C C 1
ATOM 25857 O O . THR G 1 114 ? 238.695 322.159 202.004 1.00 69.97 114 THR C O 1
ATOM 25868 N N . ASP G 1 115 ? 240.294 323.503 201.217 1.00 71.15 115 ASP C N 1
ATOM 25869 C CA . ASP G 1 115 ? 239.392 324.638 201.054 1.00 71.15 115 ASP C CA 1
ATOM 25870 C C . ASP G 1 115 ? 238.270 324.317 200.064 1.00 71.15 115 ASP C C 1
ATOM 25871 O O . ASP G 1 115 ? 237.100 324.528 200.367 1.00 71.15 115 ASP C O 1
ATOM 25880 N N . LYS G 1 116 ? 238.594 323.719 198.915 1.00 70.75 116 LYS C N 1
ATOM 25881 C CA . LYS G 1 116 ? 237.593 323.264 197.956 1.00 70.75 116 LYS C CA 1
ATOM 25882 C C . LYS G 1 116 ? 236.690 322.176 198.522 1.00 70.75 116 LYS C C 1
ATOM 25883 O O . LYS G 1 116 ? 235.508 322.181 198.216 1.00 70.75 116 LYS C O 1
ATOM 25902 N N . PHE G 1 117 ? 237.178 321.269 199.366 1.00 69.64 117 PHE C N 1
ATOM 25903 C CA . PHE G 1 117 ? 236.315 320.282 200.004 1.00 69.64 117 PHE C CA 1
ATOM 25904 C C . PHE G 1 117 ? 235.268 320.941 200.908 1.00 69.64 117 PHE C C 1
ATOM 25905 O O . PHE G 1 117 ? 234.091 320.610 200.819 1.00 69.64 117 PHE C O 1
ATOM 25922 N N . ILE G 1 118 ? 235.667 321.881 201.766 1.00 69.74 118 ILE C N 1
ATOM 25923 C CA . ILE G 1 118 ? 234.714 322.550 202.647 1.00 69.74 118 ILE C CA 1
ATOM 25924 C C . ILE G 1 118 ? 233.714 323.364 201.818 1.00 69.74 118 ILE C C 1
ATOM 25925 O O . ILE G 1 118 ? 232.513 323.251 202.042 1.00 69.74 118 ILE C O 1
ATOM 25941 N N . ALA G 1 119 ? 234.178 324.106 200.809 1.00 70.36 119 ALA C N 1
ATOM 25942 C CA . ALA G 1 119 ? 233.306 324.858 199.928 1.00 70.36 119 ALA C CA 1
ATOM 25943 C C . ALA G 1 119 ? 232.303 323.951 199.215 1.00 70.36 119 ALA C C 1
ATOM 25944 O O . ALA G 1 119 ? 231.132 324.291 199.097 1.00 70.36 119 ALA C O 1
ATOM 25951 N N . ASP G 1 120 ? 232.732 322.773 198.779 1.00 72.91 120 ASP C N 1
ATOM 25952 C CA . ASP G 1 120 ? 231.874 321.791 198.142 1.00 72.91 120 ASP C CA 1
ATOM 25953 C C . ASP G 1 120 ? 230.801 321.246 199.080 1.00 72.91 120 ASP C C 1
ATOM 25954 O O . ASP G 1 120 ? 229.656 321.169 198.666 1.00 72.91 120 ASP C O 1
ATOM 25963 N N . MET G 1 121 ? 231.139 320.844 200.311 1.00 70.54 121 MET C N 1
ATOM 25964 C CA . MET G 1 121 ? 230.113 320.293 201.189 1.00 70.54 121 MET C CA 1
ATOM 25965 C C . MET G 1 121 ? 229.095 321.357 201.594 1.00 70.54 121 MET C C 1
ATOM 25966 O O . MET G 1 121 ? 227.916 321.043 201.692 1.00 70.54 121 MET C O 1
ATOM 25980 N N . LEU G 1 122 ? 229.502 322.619 201.773 1.00 68.74 122 LEU C N 1
ATOM 25981 C CA . LEU G 1 122 ? 228.569 323.707 202.045 1.00 68.74 122 LEU C CA 1
ATOM 25982 C C . LEU G 1 122 ? 227.623 323.913 200.867 1.00 68.74 122 LEU C C 1
ATOM 25983 O O . LEU G 1 122 ? 226.416 323.924 201.057 1.00 68.74 122 LEU C O 1
ATOM 25999 N N . VAL G 1 123 ? 228.140 324.009 199.647 1.00 70.15 123 VAL C N 1
ATOM 26000 C CA . VAL G 1 123 ? 227.304 324.131 198.448 1.00 70.15 123 VAL C CA 1
ATOM 26001 C C . VAL G 1 123 ? 226.397 322.918 198.279 1.00 70.15 123 VAL C C 1
ATOM 26002 O O . VAL G 1 123 ? 225.211 323.067 198.037 1.00 70.15 123 VAL C O 1
ATOM 26015 N N . ASP G 1 124 ? 226.914 321.706 198.427 1.00 72.23 124 ASP C N 1
ATOM 26016 C CA . ASP G 1 124 ? 226.177 320.483 198.129 1.00 72.23 124 ASP C CA 1
ATOM 26017 C C . ASP G 1 124 ? 225.113 320.140 199.171 1.00 72.23 124 ASP C C 1
ATOM 26018 O O . ASP G 1 124 ? 224.042 319.657 198.816 1.00 72.23 124 ASP C O 1
ATOM 26027 N N . ASN G 1 125 ? 225.424 320.310 200.449 1.00 71.21 125 ASN C N 1
ATOM 26028 C CA . ASN G 1 125 ? 224.585 319.847 201.548 1.00 71.21 125 ASN C CA 1
ATOM 26029 C C . ASN G 1 125 ? 223.803 320.982 202.232 1.00 71.21 125 ASN C C 1
ATOM 26030 O O . ASN G 1 125 ? 222.941 320.705 203.061 1.00 71.21 125 ASN C O 1
ATOM 26041 N N . GLY G 1 126 ? 224.056 322.248 201.893 1.00 69.93 126 GLY C N 1
ATOM 26042 C CA . GLY G 1 126 ? 223.214 323.370 202.305 1.00 69.93 126 GLY C CA 1
ATOM 26043 C C . GLY G 1 126 ? 221.892 323.446 201.533 1.00 69.93 126 GLY C C 1
ATOM 26044 O O . GLY G 1 126 ? 221.662 322.717 200.571 1.00 69.93 126 GLY C O 1
ATOM 26048 N N . THR G 1 127 ? 221.010 324.351 201.946 1.00 69.56 127 THR C N 1
ATOM 26049 C CA . THR G 1 127 ? 219.657 324.529 201.384 1.00 69.56 127 THR C CA 1
ATOM 26050 C C . THR G 1 127 ? 219.638 325.561 200.259 1.00 69.56 127 THR C C 1
ATOM 26051 O O . THR G 1 127 ? 220.306 326.583 200.350 1.00 69.56 127 THR C O 1
ATOM 26062 N N . ALA G 1 128 ? 218.921 325.315 199.167 1.00 70.23 128 ALA C N 1
ATOM 26063 C CA . ALA G 1 128 ? 218.947 326.197 198.002 1.00 70.23 128 ALA C CA 1
ATOM 26064 C C . ALA G 1 128 ? 218.124 327.477 198.209 1.00 70.23 128 ALA C C 1
ATOM 26065 O O . ALA G 1 128 ? 217.051 327.435 198.810 1.00 70.23 128 ALA C O 1
ATOM 26072 N N . LEU G 1 129 ? 218.584 328.602 197.661 1.00 70.75 129 LEU C N 1
ATOM 26073 C CA . LEU G 1 129 ? 217.896 329.892 197.650 1.00 70.75 129 LEU C CA 1
ATOM 26074 C C . LEU G 1 129 ? 217.234 330.130 196.284 1.00 70.75 129 LEU C C 1
ATOM 26075 O O . LEU G 1 129 ? 217.851 329.928 195.246 1.00 70.75 129 LEU C O 1
ATOM 26091 N N . THR G 1 130 ? 215.966 330.521 196.276 1.00 76.69 130 THR C N 1
ATOM 26092 C CA . THR G 1 130 ? 215.074 330.371 195.108 1.00 76.69 130 THR C CA 1
ATOM 26093 C C . THR G 1 130 ? 215.250 331.416 193.993 1.00 76.69 130 THR C C 1
ATOM 26094 O O . THR G 1 130 ? 214.710 331.239 192.903 1.00 76.69 130 THR C O 1
ATOM 26105 N N . GLY G 1 131 ? 215.977 332.508 194.220 1.00 75.40 131 GLY C N 1
ATOM 26106 C CA . GLY G 1 131 ? 216.164 333.581 193.240 1.00 75.40 131 GLY C CA 1
ATOM 26107 C C . GLY G 1 131 ? 216.852 333.174 191.925 1.00 75.40 131 GLY C C 1
ATOM 26108 O O . GLY G 1 131 ? 217.502 332.135 191.824 1.00 75.40 131 GLY C O 1
ATOM 26112 N N . SER G 1 132 ? 216.729 334.020 190.908 1.00 76.04 132 SER C N 1
ATOM 26113 C CA . SER G 1 132 ? 217.500 333.986 189.653 1.00 76.04 132 SER C CA 1
ATOM 26114 C C . SER G 1 132 ? 218.808 334.782 189.773 1.00 76.04 132 SER C C 1
ATOM 26115 O O . SER G 1 132 ? 219.029 335.451 190.774 1.00 76.04 132 SER C O 1
ATOM 26123 N N . ALA G 1 133 ? 219.697 334.743 188.773 1.00 74.08 133 ALA C N 1
ATOM 26124 C CA . ALA G 1 133 ? 220.943 335.520 188.785 1.00 74.08 133 ALA C CA 1
ATOM 26125 C C . ALA G 1 133 ? 220.692 337.044 188.825 1.00 74.08 133 ALA C C 1
ATOM 26126 O O . ALA G 1 133 ? 219.796 337.525 188.126 1.00 74.08 133 ALA C O 1
ATOM 26133 N N . PRO G 1 134 ? 221.459 337.830 189.599 1.00 72.52 134 PRO C N 1
ATOM 26134 C CA . PRO G 1 134 ? 221.175 339.240 189.805 1.00 72.52 134 PRO C CA 1
ATOM 26135 C C . PRO G 1 134 ? 221.400 340.038 188.520 1.00 72.52 134 PRO C C 1
ATOM 26136 O O . PRO G 1 134 ? 222.422 339.892 187.864 1.00 72.52 134 PRO C O 1
ATOM 26147 N N . SER G 1 135 ? 220.451 340.891 188.149 1.00 74.66 135 SER C N 1
ATOM 26148 C CA . SER G 1 135 ? 220.563 341.749 186.963 1.00 74.66 135 SER C CA 1
ATOM 26149 C C . SER G 1 135 ? 221.296 343.062 187.259 1.00 74.66 135 SER C C 1
ATOM 26150 O O . SER G 1 135 ? 221.809 343.693 186.346 1.00 74.66 135 SER C O 1
ATOM 26158 N N . ASP G 1 136 ? 221.360 343.484 188.518 1.00 73.81 136 ASP C N 1
ATOM 26159 C CA . ASP G 1 136 ? 221.996 344.724 188.956 1.00 73.81 136 ASP C CA 1
ATOM 26160 C C . ASP G 1 136 ? 222.396 344.680 190.437 1.00 73.81 136 ASP C C 1
ATOM 26161 O O . ASP G 1 136 ? 222.160 343.701 191.137 1.00 73.81 136 ASP C O 1
ATOM 26170 N N . ALA G 1 137 ? 223.042 345.734 190.923 1.00 71.91 137 ALA C N 1
ATOM 26171 C CA . ALA G 1 137 ? 223.538 345.791 192.289 1.00 71.91 137 ALA C CA 1
ATOM 26172 C C . ALA G 1 137 ? 222.450 345.726 193.368 1.00 71.91 137 ALA C C 1
ATOM 26173 O O . ALA G 1 137 ? 222.719 345.209 194.447 1.00 71.91 137 ALA C O 1
ATOM 26180 N N . ASP G 1 138 ? 221.229 346.194 193.104 1.00 73.33 138 ASP C N 1
ATOM 26181 C CA . ASP G 1 138 ? 220.113 346.045 194.040 1.00 73.33 138 ASP C CA 1
ATOM 26182 C C . ASP G 1 138 ? 219.637 344.593 194.105 1.00 73.33 138 ASP C C 1
ATOM 26183 O O . ASP G 1 138 ? 219.368 344.089 195.191 1.00 73.33 138 ASP C O 1
ATOM 26192 N N . ASP G 1 139 ? 219.597 343.882 192.979 1.00 73.27 139 ASP C N 1
ATOM 26193 C CA . ASP G 1 139 ? 219.324 342.447 192.983 1.00 73.27 139 ASP C CA 1
ATOM 26194 C C . ASP G 1 139 ? 220.366 341.673 193.788 1.00 73.27 139 ASP C C 1
ATOM 26195 O O . ASP G 1 139 ? 220.013 340.821 194.593 1.00 73.27 139 ASP C O 1
ATOM 26204 N N . ALA G 1 140 ? 221.647 341.966 193.598 1.00 71.16 140 ALA C N 1
ATOM 26205 C CA . ALA G 1 140 ? 222.713 341.293 194.319 1.00 71.16 140 ALA C CA 1
ATOM 26206 C C . ALA G 1 140 ? 222.632 341.524 195.834 1.00 71.16 140 ALA C C 1
ATOM 26207 O O . ALA G 1 140 ? 222.853 340.606 196.614 1.00 71.16 140 ALA C O 1
ATOM 26214 N N . PHE G 1 141 ? 222.267 342.726 196.268 1.00 69.22 141 PHE C N 1
ATOM 26215 C CA . PHE G 1 141 ? 222.031 343.014 197.675 1.00 69.22 141 PHE C CA 1
ATOM 26216 C C . PHE G 1 141 ? 220.823 342.238 198.213 1.00 69.22 141 PHE C C 1
ATOM 26217 O O . PHE G 1 141 ? 220.861 341.687 199.309 1.00 69.22 141 PHE C O 1
ATOM 26234 N N . ASP G 1 142 ? 219.756 342.123 197.433 1.00 70.85 142 ASP C N 1
ATOM 26235 C CA . ASP G 1 142 ? 218.559 341.401 197.844 1.00 70.85 142 ASP C CA 1
ATOM 26236 C C . ASP G 1 142 ? 218.730 339.892 197.922 1.00 70.85 142 ASP C C 1
ATOM 26237 O O . ASP G 1 142 ? 218.099 339.264 198.769 1.00 70.85 142 ASP C O 1
ATOM 26246 N N . LEU G 1 143 ? 219.609 339.288 197.131 1.00 69.39 143 LEU C N 1
ATOM 26247 C CA . LEU G 1 143 ? 219.964 337.892 197.329 1.00 69.39 143 LEU C CA 1
ATOM 26248 C C . LEU G 1 143 ? 220.638 337.680 198.683 1.00 69.39 143 LEU C C 1
ATOM 26249 O O . LEU G 1 143 ? 220.282 336.739 199.379 1.00 69.39 143 LEU C O 1
ATOM 26265 N N . ILE G 1 144 ? 221.549 338.549 199.111 1.00 67.75 144 ILE C N 1
ATOM 26266 C CA . ILE G 1 144 ? 222.185 338.406 200.422 1.00 67.75 144 ILE C CA 1
ATOM 26267 C C . ILE G 1 144 ? 221.158 338.592 201.531 1.00 67.75 144 ILE C C 1
ATOM 26268 O O . ILE G 1 144 ? 221.051 337.752 202.415 1.00 67.75 144 ILE C O 1
ATOM 26284 N N . ALA G 1 145 ? 220.339 339.634 201.463 1.00 67.82 145 ALA C N 1
ATOM 26285 C CA . ALA G 1 145 ? 219.293 339.888 202.440 1.00 67.82 145 ALA C CA 1
ATOM 26286 C C . ALA G 1 145 ? 218.288 338.735 202.532 1.00 67.82 145 ALA C C 1
ATOM 26287 O O . ALA G 1 145 ? 217.921 338.329 203.623 1.00 67.82 145 ALA C O 1
ATOM 26294 N N . SER G 1 146 ? 217.874 338.140 201.416 1.00 67.87 146 SER C N 1
ATOM 26295 C CA . SER G 1 146 ? 216.978 336.984 201.418 1.00 67.87 146 SER C CA 1
ATOM 26296 C C . SER G 1 146 ? 217.658 335.692 201.874 1.00 67.87 146 SER C C 1
ATOM 26297 O O . SER G 1 146 ? 217.018 334.869 202.517 1.00 67.87 146 SER C O 1
ATOM 26305 N N . ALA G 1 147 ? 218.960 335.519 201.686 1.00 67.37 147 ALA C N 1
ATOM 26306 C CA . ALA G 1 147 ? 219.676 334.403 202.286 1.00 67.37 147 ALA C CA 1
ATOM 26307 C C . ALA G 1 147 ? 219.696 334.506 203.809 1.00 67.37 147 ALA C C 1
ATOM 26308 O O . ALA G 1 147 ? 219.406 333.542 204.507 1.00 67.37 147 ALA C O 1
ATOM 26315 N N . LEU G 1 148 ? 219.952 335.693 204.345 1.00 66.75 148 LEU C N 1
ATOM 26316 C CA . LEU G 1 148 ? 219.893 335.947 205.779 1.00 66.75 148 LEU C CA 1
ATOM 26317 C C . LEU G 1 148 ? 218.468 335.841 206.341 1.00 66.75 148 LEU C C 1
ATOM 26318 O O . LEU G 1 148 ? 218.311 335.384 207.470 1.00 66.75 148 LEU C O 1
ATOM 26334 N N . LYS G 1 149 ? 217.421 336.144 205.562 1.00 67.32 149 LYS C N 1
ATOM 26335 C CA . LYS G 1 149 ? 216.032 335.805 205.904 1.00 67.32 149 LYS C CA 1
ATOM 26336 C C . LYS G 1 149 ? 215.894 334.316 206.151 1.00 67.32 149 LYS C C 1
ATOM 26337 O O . LYS G 1 149 ? 215.350 333.927 207.173 1.00 67.32 149 LYS C O 1
ATOM 26356 N N . GLU G 1 150 ? 216.359 333.491 205.226 1.00 67.74 150 GLU C N 1
ATOM 26357 C CA . GLU G 1 150 ? 216.200 332.048 205.333 1.00 67.74 150 GLU C CA 1
ATOM 26358 C C . GLU G 1 150 ? 216.981 331.458 206.513 1.00 67.74 150 GLU C C 1
ATOM 26359 O O . GLU G 1 150 ? 216.495 330.524 207.134 1.00 67.74 150 GLU C O 1
ATOM 26371 N N . LEU G 1 151 ? 218.110 332.039 206.922 1.00 67.04 151 LEU C N 1
ATOM 26372 C CA . LEU G 1 151 ? 218.743 331.696 208.196 1.00 67.04 151 LEU C CA 1
ATOM 26373 C C . LEU G 1 151 ? 217.864 332.077 209.395 1.00 67.04 151 LEU C C 1
ATOM 26374 O O . LEU G 1 151 ? 217.675 331.280 210.304 1.00 67.04 151 LEU C O 1
ATOM 26390 N N . THR G 1 152 ? 217.287 333.275 209.411 1.00 66.63 152 THR C N 1
ATOM 26391 C CA . THR G 1 152 ? 216.394 333.729 210.489 1.00 66.63 152 THR C CA 1
ATOM 26392 C C . THR G 1 152 ? 215.109 332.911 210.575 1.00 66.63 152 THR C C 1
ATOM 26393 O O . THR G 1 152 ? 214.697 332.538 211.665 1.00 66.63 152 THR C O 1
ATOM 26404 N N . LYS G 1 153 ? 214.520 332.527 209.447 1.00 67.65 153 LYS C N 1
ATOM 26405 C CA . LYS G 1 153 ? 213.363 331.633 209.382 1.00 67.65 153 LYS C CA 1
ATOM 26406 C C . LYS G 1 153 ? 213.672 330.239 209.946 1.00 67.65 153 LYS C C 1
ATOM 26407 O O . LYS G 1 153 ? 212.791 329.598 210.497 1.00 67.65 153 LYS C O 1
ATOM 26426 N N . ALA G 1 154 ? 214.917 329.778 209.859 1.00 67.31 154 ALA C N 1
ATOM 26427 C CA . ALA G 1 154 ? 215.400 328.538 210.462 1.00 67.31 154 ALA C CA 1
ATOM 26428 C C . ALA G 1 154 ? 215.914 328.686 211.907 1.00 67.31 154 ALA C C 1
ATOM 26429 O O . ALA G 1 154 ? 216.534 327.771 212.433 1.00 67.31 154 ALA C O 1
ATOM 26436 N N . ASN G 1 155 ? 215.676 329.822 212.563 1.00 67.36 155 ASN C N 1
ATOM 26437 C CA . ASN G 1 155 ? 216.050 330.104 213.951 1.00 67.36 155 ASN C CA 1
ATOM 26438 C C . ASN G 1 155 ? 217.562 330.127 214.239 1.00 67.36 155 ASN C C 1
ATOM 26439 O O . ASN G 1 155 ? 217.974 330.095 215.390 1.00 67.36 155 ASN C O 1
ATOM 26450 N N . VAL G 1 156 ? 218.390 330.243 213.203 1.00 67.66 156 VAL C N 1
ATOM 26451 C CA . VAL G 1 156 ? 219.854 330.285 213.292 1.00 67.66 156 VAL C CA 1
ATOM 26452 C C . VAL G 1 156 ? 220.292 331.514 214.090 1.00 67.66 156 VAL C C 1
ATOM 26453 O O . VAL G 1 156 ? 219.764 332.591 213.810 1.00 67.66 156 VAL C O 1
ATOM 26466 N N . PRO G 1 157 ? 221.252 331.422 215.034 1.00 67.41 157 PRO C N 1
ATOM 26467 C CA . PRO G 1 157 ? 221.688 332.557 215.841 1.00 67.41 157 PRO C CA 1
ATOM 26468 C C . PRO G 1 157 ? 222.043 333.796 215.015 1.00 67.41 157 PRO C C 1
ATOM 26469 O O . PRO G 1 157 ? 222.513 333.689 213.884 1.00 67.41 157 PRO C O 1
ATOM 26480 N N . ASN G 1 158 ? 221.803 334.990 215.550 1.00 69.27 158 ASN C N 1
ATOM 26481 C CA . ASN G 1 158 ? 221.965 336.240 214.804 1.00 69.27 158 ASN C CA 1
ATOM 26482 C C . ASN G 1 158 ? 223.421 336.706 214.747 1.00 69.27 158 ASN C C 1
ATOM 26483 O O . ASN G 1 158 ? 223.888 337.182 213.721 1.00 69.27 158 ASN C O 1
ATOM 26494 N N . VAL G 1 159 ? 224.148 336.557 215.841 1.00 68.43 159 VAL C N 1
ATOM 26495 C CA . VAL G 1 159 ? 225.564 336.899 215.954 1.00 68.43 159 VAL C CA 1
ATOM 26496 C C . VAL G 1 159 ? 226.437 335.849 215.263 1.00 68.43 159 VAL C C 1
ATOM 26497 O O . VAL G 1 159 ? 226.171 334.656 215.346 1.00 68.43 159 VAL C O 1
ATOM 26510 N N . GLY G 1 160 ? 227.509 336.273 214.603 1.00 67.24 160 GLY C N 1
ATOM 26511 C CA . GLY G 1 160 ? 228.551 335.391 214.082 1.00 67.24 160 GLY C CA 1
ATOM 26512 C C . GLY G 1 160 ? 228.304 334.763 212.713 1.00 67.24 160 GLY C C 1
ATOM 26513 O O . GLY G 1 160 ? 229.085 333.926 212.284 1.00 67.24 160 GLY C O 1
ATOM 26517 N N . ARG G 1 161 ? 227.250 335.150 211.997 1.00 66.97 161 ARG C N 1
ATOM 26518 C CA . ARG G 1 161 ? 226.976 334.700 210.628 1.00 66.97 161 ARG C CA 1
ATOM 26519 C C . ARG G 1 161 ? 228.025 335.198 209.636 1.00 66.97 161 ARG C C 1
ATOM 26520 O O . ARG G 1 161 ? 228.520 336.317 209.746 1.00 66.97 161 ARG C O 1
ATOM 26541 N N . VAL G 1 162 ? 228.294 334.398 208.616 1.00 68.64 162 VAL C N 1
ATOM 26542 C CA . VAL G 1 162 ? 229.218 334.696 207.524 1.00 68.64 162 VAL C CA 1
ATOM 26543 C C . VAL G 1 162 ? 228.549 334.407 206.193 1.00 68.64 162 VAL C C 1
ATOM 26544 O O . VAL G 1 162 ? 227.876 333.394 206.056 1.00 68.64 162 VAL C O 1
ATOM 26557 N N . VAL G 1 163 ? 228.767 335.261 205.198 1.00 68.29 163 VAL C N 1
ATOM 26558 C CA . VAL G 1 163 ? 228.467 334.999 203.790 1.00 68.29 163 VAL C CA 1
ATOM 26559 C C . VAL G 1 163 ? 229.762 334.935 202.994 1.00 68.29 163 VAL C C 1
ATOM 26560 O O . VAL G 1 163 ? 230.547 335.876 203.028 1.00 68.29 163 VAL C O 1
ATOM 26573 N N . VAL G 1 164 ? 229.999 333.851 202.265 1.00 69.51 164 VAL C N 1
ATOM 26574 C CA . VAL G 1 164 ? 231.154 333.717 201.376 1.00 69.51 164 VAL C CA 1
ATOM 26575 C C . VAL G 1 164 ? 230.678 333.827 199.946 1.00 69.51 164 VAL C C 1
ATOM 26576 O O . VAL G 1 164 ? 229.836 333.049 199.518 1.00 69.51 164 VAL C O 1
ATOM 26589 N N . VAL G 1 165 ? 231.228 334.780 199.211 1.00 69.91 165 VAL C N 1
ATOM 26590 C CA . VAL G 1 165 ? 230.827 335.144 197.853 1.00 69.91 165 VAL C CA 1
ATOM 26591 C C . VAL G 1 165 ? 231.942 334.824 196.861 1.00 69.91 165 VAL C C 1
ATOM 26592 O O . VAL G 1 165 ? 233.121 334.940 197.192 1.00 69.91 165 VAL C O 1
ATOM 26605 N N . ASN G 1 166 ? 231.591 334.436 195.636 1.00 70.80 166 ASN C N 1
ATOM 26606 C CA . ASN G 1 166 ? 232.546 334.355 194.537 1.00 70.80 166 ASN C CA 1
ATOM 26607 C C . ASN G 1 166 ? 232.792 335.727 193.891 1.00 70.80 166 ASN C C 1
ATOM 26608 O O . ASN G 1 166 ? 232.073 336.687 194.152 1.00 70.80 166 ASN C O 1
ATOM 26619 N N . ALA G 1 167 ? 233.794 335.854 193.028 1.00 69.98 167 ALA C N 1
ATOM 26620 C CA . ALA G 1 167 ? 234.175 337.149 192.463 1.00 69.98 167 ALA C CA 1
ATOM 26621 C C . ALA G 1 167 ? 233.127 337.767 191.522 1.00 69.98 167 ALA C C 1
ATOM 26622 O O . ALA G 1 167 ? 232.997 338.982 191.457 1.00 69.98 167 ALA C O 1
ATOM 26629 N N . GLU G 1 168 ? 232.318 336.965 190.836 1.00 72.19 168 GLU C N 1
ATOM 26630 C CA . GLU G 1 168 ? 231.159 337.484 190.101 1.00 72.19 168 GLU C CA 1
ATOM 26631 C C . GLU G 1 168 ? 230.133 338.134 191.037 1.00 72.19 168 GLU C C 1
ATOM 26632 O O . GLU G 1 168 ? 229.627 339.209 190.750 1.00 72.19 168 GLU C O 1
ATOM 26644 N N . MET G 1 169 ? 229.856 337.540 192.194 1.00 71.04 169 MET C N 1
ATOM 26645 C CA . MET G 1 169 ? 228.959 338.114 193.188 1.00 71.04 169 MET C CA 1
ATOM 26646 C C . MET G 1 169 ? 229.569 339.342 193.877 1.00 71.04 169 MET C C 1
ATOM 26647 O O . MET G 1 169 ? 228.907 340.363 194.023 1.00 71.04 169 MET C O 1
ATOM 26661 N N . ALA G 1 170 ? 230.849 339.300 194.244 1.00 69.11 170 ALA C N 1
ATOM 26662 C CA . ALA G 1 170 ? 231.536 340.422 194.880 1.00 69.11 170 ALA C CA 1
ATOM 26663 C C . ALA G 1 170 ? 231.662 341.648 193.971 1.00 69.11 170 ALA C C 1
ATOM 26664 O O . ALA G 1 170 ? 231.644 342.774 194.449 1.00 69.11 170 ALA C O 1
ATOM 26671 N N . PHE G 1 171 ? 231.719 341.463 192.655 1.00 69.39 171 PHE C N 1
ATOM 26672 C CA . PHE G 1 171 ? 231.678 342.573 191.714 1.00 69.39 171 PHE C CA 1
ATOM 26673 C C . PHE G 1 171 ? 230.436 343.425 191.894 1.00 69.39 171 PHE C C 1
ATOM 26674 O O . PHE G 1 171 ? 230.552 344.640 191.950 1.00 69.39 171 PHE C O 1
ATOM 26691 N N . TRP G 1 172 ? 229.251 342.848 192.059 1.00 69.80 172 TRP C N 1
ATOM 26692 C CA . TRP G 1 172 ? 228.053 343.665 192.203 1.00 69.80 172 TRP C CA 1
ATOM 26693 C C . TRP G 1 172 ? 228.096 344.559 193.432 1.00 69.80 172 TRP C C 1
ATOM 26694 O O . TRP G 1 172 ? 227.709 345.717 193.335 1.00 69.80 172 TRP C O 1
ATOM 26715 N N . LEU G 1 173 ? 228.680 344.096 194.533 1.00 68.92 173 LEU C N 1
ATOM 26716 C CA . LEU G 1 173 ? 228.890 344.894 195.736 1.00 68.92 173 LEU C CA 1
ATOM 26717 C C . LEU G 1 173 ? 229.912 346.016 195.553 1.00 68.92 173 LEU C C 1
ATOM 26718 O O . LEU G 1 173 ? 229.976 346.913 196.381 1.00 68.92 173 LEU C O 1
ATOM 26734 N N . ARG G 1 174 ? 230.679 346.019 194.467 1.00 69.67 174 ARG C N 1
ATOM 26735 C CA . ARG G 1 174 ? 231.641 347.070 194.110 1.00 69.67 174 ARG C CA 1
ATOM 26736 C C . ARG G 1 174 ? 231.375 347.737 192.763 1.00 69.67 174 ARG C C 1
ATOM 26737 O O . ARG G 1 174 ? 232.163 348.549 192.314 1.00 69.67 174 ARG C O 1
ATOM 26758 N N . SER G 1 175 ? 230.261 347.440 192.115 1.00 70.84 175 SER C N 1
ATOM 26759 C CA . SER G 1 175 ? 229.828 348.111 190.894 1.00 70.84 175 SER C CA 1
ATOM 26760 C C . SER G 1 175 ? 229.407 349.558 191.162 1.00 70.84 175 SER C C 1
ATOM 26761 O O . SER G 1 175 ? 229.289 349.993 192.307 1.00 70.84 175 SER C O 1
ATOM 26769 N N . SER G 1 176 ? 229.130 350.317 190.109 1.00 71.57 176 SER C N 1
ATOM 26770 C CA . SER G 1 176 ? 228.607 351.678 190.173 1.00 71.57 176 SER C CA 1
ATOM 26771 C C . SER G 1 176 ? 227.255 351.786 190.893 1.00 71.57 176 SER C C 1
ATOM 26772 O O . SER G 1 176 ? 226.997 352.796 191.541 1.00 71.57 176 SER C O 1
ATOM 26780 N N . GLY G 1 177 ? 226.421 350.746 190.852 1.00 70.99 177 GLY C N 1
ATOM 26781 C CA . GLY G 1 177 ? 225.111 350.746 191.505 1.00 70.99 177 GLY C CA 1
ATOM 26782 C C . GLY G 1 177 ? 225.129 350.396 192.990 1.00 70.99 177 GLY C C 1
ATOM 26783 O O . GLY G 1 177 ? 224.104 350.514 193.650 1.00 70.99 177 GLY C O 1
ATOM 26787 N N . SER G 1 178 ? 226.260 349.941 193.528 1.00 70.66 178 SER C N 1
ATOM 26788 C CA . SER G 1 178 ? 226.374 349.490 194.912 1.00 70.66 178 SER C CA 1
ATOM 26789 C C . SER G 1 178 ? 226.147 350.612 195.925 1.00 70.66 178 SER C C 1
ATOM 26790 O O . SER G 1 178 ? 226.627 351.725 195.752 1.00 70.66 178 SER C O 1
ATOM 26798 N N . LYS G 1 179 ? 225.524 350.292 197.063 1.00 71.32 179 LYS C N 1
ATOM 26799 C CA . LYS G 1 179 ? 225.460 351.178 198.238 1.00 71.32 179 LYS C CA 1
ATOM 26800 C C . LYS G 1 179 ? 226.832 351.551 198.783 1.00 71.32 179 LYS C C 1
ATOM 26801 O O . LYS G 1 179 ? 226.992 352.593 199.399 1.00 71.32 179 LYS C O 1
ATOM 26820 N N . LEU G 1 180 ? 227.811 350.672 198.606 1.00 70.11 180 LEU C N 1
ATOM 26821 C CA . LEU G 1 180 ? 229.142 350.772 199.194 1.00 70.11 180 LEU C CA 1
ATOM 26822 C C . LEU G 1 180 ? 230.056 351.686 198.384 1.00 70.11 180 LEU C C 1
ATOM 26823 O O . LEU G 1 180 ? 230.936 352.320 198.943 1.00 70.11 180 LEU C O 1
ATOM 26839 N N . THR G 1 181 ? 229.833 351.819 197.081 1.00 71.70 181 THR C N 1
ATOM 26840 C CA . THR G 1 181 ? 230.548 352.762 196.209 1.00 71.70 181 THR C CA 1
ATOM 26841 C C . THR G 1 181 ? 229.900 354.145 196.211 1.00 71.70 181 THR C C 1
ATOM 26842 O O . THR G 1 181 ? 229.821 354.811 195.186 1.00 71.70 181 THR C O 1
ATOM 26853 N N . SER G 1 182 ? 229.430 354.597 197.368 1.00 72.38 182 SER C N 1
ATOM 26854 C CA . SER G 1 182 ? 228.888 355.936 197.580 1.00 72.38 182 SER C CA 1
ATOM 26855 C C . SER G 1 182 ? 229.002 356.330 199.045 1.00 72.38 182 SER C C 1
ATOM 26856 O O . SER G 1 182 ? 228.459 355.652 199.916 1.00 72.38 182 SER C O 1
ATOM 26864 N N . ALA G 1 183 ? 229.663 357.448 199.317 1.00 73.31 183 ALA C N 1
ATOM 26865 C CA . ALA G 1 183 ? 229.761 358.028 200.651 1.00 73.31 183 ALA C CA 1
ATOM 26866 C C . ALA G 1 183 ? 228.444 358.659 201.130 1.00 73.31 183 ALA C C 1
ATOM 26867 O O . ALA G 1 183 ? 228.365 359.155 202.248 1.00 73.31 183 ALA C O 1
ATOM 26874 N N . ASP G 1 184 ? 227.426 358.691 200.279 1.00 74.97 184 ASP C N 1
ATOM 26875 C CA . ASP G 1 184 ? 226.082 359.116 200.634 1.00 74.97 184 ASP C CA 1
ATOM 26876 C C . ASP G 1 184 ? 225.291 357.944 201.218 1.00 74.97 184 ASP C C 1
ATOM 26877 O O . ASP G 1 184 ? 224.779 358.009 202.328 1.00 74.97 184 ASP C O 1
ATOM 26886 N N . THR G 1 185 ? 225.223 356.843 200.473 1.00 73.54 185 THR C N 1
ATOM 26887 C CA . THR G 1 185 ? 224.377 355.689 200.785 1.00 73.54 185 THR C CA 1
ATOM 26888 C C . THR G 1 185 ? 224.960 354.816 201.886 1.00 73.54 185 THR C C 1
ATOM 26889 O O . THR G 1 185 ? 224.220 354.293 202.710 1.00 73.54 185 THR C O 1
ATOM 26900 N N . SER G 1 186 ? 226.277 354.671 201.930 1.00 73.36 186 SER C N 1
ATOM 26901 C CA . SER G 1 186 ? 227.006 354.118 203.069 1.00 73.36 186 SER C CA 1
ATOM 26902 C C . SER G 1 186 ? 227.602 355.242 203.911 1.00 73.36 186 SER C C 1
ATOM 26903 O O . SER G 1 186 ? 227.494 356.404 203.552 1.00 73.36 186 SER C O 1
ATOM 26911 N N . GLY G 1 187 ? 228.239 354.942 205.037 1.00 73.99 187 GLY C N 1
ATOM 26912 C CA . GLY G 1 187 ? 228.724 356.002 205.917 1.00 73.99 187 GLY C CA 1
ATOM 26913 C C . GLY G 1 187 ? 229.843 356.887 205.350 1.00 73.99 187 GLY C C 1
ATOM 26914 O O . GLY G 1 187 ? 229.985 358.020 205.777 1.00 73.99 187 GLY C O 1
ATOM 26918 N N . ASP G 1 188 ? 230.668 356.391 204.433 1.00 76.00 188 ASP C N 1
ATOM 26919 C CA . ASP G 1 188 ? 231.984 356.967 204.129 1.00 76.00 188 ASP C CA 1
ATOM 26920 C C . ASP G 1 188 ? 232.542 356.562 202.753 1.00 76.00 188 ASP C C 1
ATOM 26921 O O . ASP G 1 188 ? 231.954 355.778 202.015 1.00 76.00 188 ASP C O 1
ATOM 26930 N N . ALA G 1 189 ? 233.679 357.153 202.383 1.00 73.76 189 ALA C N 1
ATOM 26931 C CA . ALA G 1 189 ? 234.352 356.948 201.107 1.00 73.76 189 ALA C CA 1
ATOM 26932 C C . ALA G 1 189 ? 235.135 355.626 200.981 1.00 73.76 189 ALA C C 1
ATOM 26933 O O . ALA G 1 189 ? 235.567 355.295 199.883 1.00 73.76 189 ALA C O 1
ATOM 26940 N N . ALA G 1 190 ? 235.356 354.851 202.046 1.00 72.66 190 ALA C N 1
ATOM 26941 C CA . ALA G 1 190 ? 236.245 353.686 202.005 1.00 72.66 190 ALA C CA 1
ATOM 26942 C C . ALA G 1 190 ? 235.825 352.616 200.991 1.00 72.66 190 ALA C C 1
ATOM 26943 O O . ALA G 1 190 ? 236.673 352.051 200.311 1.00 72.66 190 ALA C O 1
ATOM 26950 N N . GLY G 1 191 ? 234.534 352.395 200.777 1.00 71.57 191 GLY C N 1
ATOM 26951 C CA . GLY G 1 191 ? 234.057 351.454 199.757 1.00 71.57 191 GLY C CA 1
ATOM 26952 C C . GLY G 1 191 ? 234.253 351.917 198.313 1.00 71.57 191 GLY C C 1
ATOM 26953 O O . GLY G 1 191 ? 234.278 351.099 197.404 1.00 71.57 191 GLY C O 1
ATOM 26957 N N . LEU G 1 192 ? 234.452 353.214 198.087 1.00 71.60 192 LEU C N 1
ATOM 26958 C CA . LEU G 1 192 ? 234.847 353.798 196.806 1.00 71.60 192 LEU C CA 1
ATOM 26959 C C . LEU G 1 192 ? 236.366 353.855 196.640 1.00 71.60 192 LEU C C 1
ATOM 26960 O O . LEU G 1 192 ? 236.892 353.566 195.576 1.00 71.60 192 LEU C O 1
ATOM 26976 N N . ARG G 1 193 ? 237.076 354.274 197.684 1.00 70.94 193 ARG C N 1
ATOM 26977 C CA . ARG G 1 193 ? 238.519 354.537 197.651 1.00 70.94 193 ARG C CA 1
ATOM 26978 C C . ARG G 1 193 ? 239.360 353.295 197.869 1.00 70.94 193 ARG C C 1
ATOM 26979 O O . ARG G 1 193 ? 240.162 352.952 197.017 1.00 70.94 193 ARG C O 1
ATOM 27000 N N . ALA G 1 194 ? 239.147 352.593 198.970 1.00 70.28 194 ALA C N 1
ATOM 27001 C CA . ALA G 1 194 ? 239.853 351.364 199.316 1.00 70.28 194 ALA C CA 1
ATOM 27002 C C . ALA G 1 194 ? 239.195 350.099 198.736 1.00 70.28 194 ALA C C 1
ATOM 27003 O O . ALA G 1 194 ? 239.850 349.072 198.630 1.00 70.28 194 ALA C O 1
ATOM 27010 N N . GLY G 1 195 ? 237.921 350.157 198.344 1.00 70.14 195 GLY C N 1
ATOM 27011 C CA . GLY G 1 195 ? 237.150 349.008 197.841 1.00 70.14 195 GLY C CA 1
ATOM 27012 C C . GLY G 1 195 ? 236.575 348.090 198.929 1.00 70.14 195 GLY C C 1
ATOM 27013 O O . GLY G 1 195 ? 236.075 347.018 198.628 1.00 70.14 195 GLY C O 1
ATOM 27017 N N . THR G 1 196 ? 236.639 348.482 200.195 1.00 70.80 196 THR C N 1
ATOM 27018 C CA . THR G 1 196 ? 236.182 347.699 201.353 1.00 70.80 196 THR C CA 1
ATOM 27019 C C . THR G 1 196 ? 234.704 347.325 201.255 1.00 70.80 196 THR C C 1
ATOM 27020 O O . THR G 1 196 ? 233.869 348.206 201.081 1.00 70.80 196 THR C O 1
ATOM 27031 N N . ILE G 1 197 ? 234.349 346.045 201.404 1.00 69.32 197 ILE C N 1
ATOM 27032 C CA . ILE G 1 197 ? 232.935 345.632 201.490 1.00 69.32 197 ILE C CA 1
ATOM 27033 C C . ILE G 1 197 ? 232.405 345.802 202.916 1.00 69.32 197 ILE C C 1
ATOM 27034 O O . ILE G 1 197 ? 231.365 346.423 203.109 1.00 69.32 197 ILE C O 1
ATOM 27050 N N . GLY G 1 198 ? 233.133 345.328 203.923 1.00 70.25 198 GLY C N 1
ATOM 27051 C CA . GLY G 1 198 ? 232.724 345.367 205.329 1.00 70.25 198 GLY C CA 1
ATOM 27052 C C . GLY G 1 198 ? 231.613 344.368 205.673 1.00 70.25 198 GLY C C 1
ATOM 27053 O O . GLY G 1 198 ? 231.337 343.436 204.925 1.00 70.25 198 GLY C O 1
ATOM 27057 N N . ASN G 1 199 ? 230.962 344.562 206.818 1.00 69.98 199 ASN C N 1
ATOM 27058 C CA . ASN G 1 199 ? 229.766 343.812 207.204 1.00 69.98 199 ASN C CA 1
ATOM 27059 C C . ASN G 1 199 ? 228.545 344.327 206.444 1.00 69.98 199 ASN C C 1
ATOM 27060 O O . ASN G 1 199 ? 228.438 345.530 206.219 1.00 69.98 199 ASN C O 1
ATOM 27071 N N . LEU G 1 200 ? 227.593 343.458 206.119 1.00 68.89 200 LEU C N 1
ATOM 27072 C CA . LEU G 1 200 ? 226.273 343.844 205.618 1.00 68.89 200 LEU C CA 1
ATOM 27073 C C . LEU G 1 200 ? 225.204 343.116 206.414 1.00 68.89 200 LEU C C 1
ATOM 27074 O O . LEU G 1 200 ? 225.251 341.903 206.526 1.00 68.89 200 LEU C O 1
ATOM 27090 N N . LEU G 1 201 ? 224.219 343.844 206.935 1.00 67.66 201 LEU C N 1
ATOM 27091 C CA . LEU G 1 201 ? 223.064 343.298 207.651 1.00 67.66 201 LEU C CA 1
ATOM 27092 C C . LEU G 1 201 ? 223.433 342.406 208.853 1.00 67.66 201 LEU C C 1
ATOM 27093 O O . LEU G 1 201 ? 222.729 341.466 209.199 1.00 67.66 201 LEU C O 1
ATOM 27109 N N . GLY G 1 202 ? 224.561 342.708 209.489 1.00 68.67 202 GLY C N 1
ATOM 27110 C CA . GLY G 1 202 ? 225.130 341.999 210.632 1.00 68.67 202 GLY C CA 1
ATOM 27111 C C . GLY G 1 202 ? 226.064 340.843 210.272 1.00 68.67 202 GLY C C 1
ATOM 27112 O O . GLY G 1 202 ? 226.824 340.405 211.119 1.00 68.67 202 GLY C O 1
ATOM 27116 N N . ALA G 1 203 ? 226.055 340.349 209.043 1.00 67.87 203 ALA C N 1
ATOM 27117 C CA . ALA G 1 203 ? 226.945 339.288 208.608 1.00 67.87 203 ALA C CA 1
ATOM 27118 C C . ALA G 1 203 ? 228.298 339.822 208.138 1.00 67.87 203 ALA C C 1
ATOM 27119 O O . ALA G 1 203 ? 228.381 340.876 207.504 1.00 67.87 203 ALA C O 1
ATOM 27126 N N . ARG G 1 204 ? 229.355 339.048 208.385 1.00 70.30 204 ARG C N 1
ATOM 27127 C CA . ARG G 1 204 ? 230.649 339.209 207.718 1.00 70.30 204 ARG C CA 1
ATOM 27128 C C . ARG G 1 204 ? 230.529 338.782 206.272 1.00 70.30 204 ARG C C 1
ATOM 27129 O O . ARG G 1 204 ? 229.970 337.722 206.010 1.00 70.30 204 ARG C O 1
ATOM 27150 N N . ILE G 1 205 ? 231.112 339.531 205.350 1.00 69.26 205 ILE C N 1
ATOM 27151 C CA . ILE G 1 205 ? 231.184 339.156 203.939 1.00 69.26 205 ILE C CA 1
ATOM 27152 C C . ILE G 1 205 ? 232.627 338.799 203.608 1.00 69.26 205 ILE C C 1
ATOM 27153 O O . ILE G 1 205 ? 233.540 339.572 203.886 1.00 69.26 205 ILE C O 1
ATOM 27169 N N . VAL G 1 206 ? 232.847 337.625 203.033 1.00 70.03 206 VAL C N 1
ATOM 27170 C CA . VAL G 1 206 ? 234.179 337.092 202.723 1.00 70.03 206 VAL C CA 1
ATOM 27171 C C . VAL G 1 206 ? 234.234 336.701 201.252 1.00 70.03 206 VAL C C 1
ATOM 27172 O O . VAL G 1 206 ? 233.296 336.134 200.721 1.00 70.03 206 VAL C O 1
ATOM 27185 N N . GLU G 1 207 ? 235.323 336.992 200.562 1.00 71.02 207 GLU C N 1
ATOM 27186 C CA . GLU G 1 207 ? 235.505 336.651 199.153 1.00 71.02 207 GLU C CA 1
ATOM 27187 C C . GLU G 1 207 ? 236.357 335.388 198.994 1.00 71.02 207 GLU C C 1
ATOM 27188 O O . GLU G 1 207 ? 237.365 335.227 199.677 1.00 71.02 207 GLU C O 1
ATOM 27200 N N . SER G 1 208 ? 235.990 334.490 198.086 1.00 70.98 208 SER C N 1
ATOM 27201 C CA . SER G 1 208 ? 236.786 333.309 197.764 1.00 70.98 208 SER C CA 1
ATOM 27202 C C . SER G 1 208 ? 236.679 332.940 196.294 1.00 70.98 208 SER C C 1
ATOM 27203 O O . SER G 1 208 ? 235.605 332.979 195.714 1.00 70.98 208 SER C O 1
ATOM 27211 N N . ASN G 1 209 ? 237.790 332.506 195.706 1.00 70.97 209 ASN C N 1
ATOM 27212 C CA . ASN G 1 209 ? 237.813 331.881 194.385 1.00 70.97 209 ASN C CA 1
ATOM 27213 C C . ASN G 1 209 ? 237.584 330.364 194.425 1.00 70.97 209 ASN C C 1
ATOM 27214 O O . ASN G 1 209 ? 237.421 329.759 193.371 1.00 70.97 209 ASN C O 1
ATOM 27225 N N . ASN G 1 210 ? 237.567 329.727 195.601 1.00 71.53 210 ASN C N 1
ATOM 27226 C CA . ASN G 1 210 ? 237.449 328.273 195.721 1.00 71.53 210 ASN C CA 1
ATOM 27227 C C . ASN G 1 210 ? 236.008 327.745 195.743 1.00 71.53 210 ASN C C 1
ATOM 27228 O O . ASN G 1 210 ? 235.810 326.538 195.800 1.00 71.53 210 ASN C O 1
ATOM 27239 N N . LEU G 1 211 ? 234.992 328.600 195.646 1.00 71.51 211 LEU C N 1
ATOM 27240 C CA . LEU G 1 211 ? 233.632 328.172 195.317 1.00 71.51 211 LEU C CA 1
ATOM 27241 C C . LEU G 1 211 ? 233.588 327.545 193.916 1.00 71.51 211 LEU C C 1
ATOM 27242 O O . LEU G 1 211 ? 234.412 327.850 193.065 1.00 71.51 211 LEU C O 1
ATOM 27258 N N . ARG G 1 212 ? 232.651 326.634 193.672 1.00 73.40 212 ARG C N 1
ATOM 27259 C CA . ARG G 1 212 ? 232.629 325.779 192.479 1.00 73.40 212 ARG C CA 1
ATOM 27260 C C . ARG G 1 212 ? 232.369 326.546 191.191 1.00 73.40 212 ARG C C 1
ATOM 27261 O O . ARG G 1 212 ? 232.959 326.241 190.166 1.00 73.40 212 ARG C O 1
ATOM 27282 N N . ASP G 1 213 ? 231.483 327.527 191.232 1.00 74.30 213 ASP C N 1
ATOM 27283 C CA . ASP G 1 213 ? 231.140 328.352 190.085 1.00 74.30 213 ASP C CA 1
ATOM 27284 C C . ASP G 1 213 ? 232.067 329.569 190.032 1.00 74.30 213 ASP C C 1
ATOM 27285 O O . ASP G 1 213 ? 232.212 330.310 191.003 1.00 74.30 213 ASP C O 1
ATOM 27294 N N . THR G 1 214 ? 232.732 329.761 188.901 1.00 75.30 214 THR C N 1
ATOM 27295 C CA . THR G 1 214 ? 233.716 330.823 188.678 1.00 75.30 214 THR C CA 1
ATOM 27296 C C . THR G 1 214 ? 233.273 331.831 187.620 1.00 75.30 214 THR C C 1
ATOM 27297 O O . THR G 1 214 ? 233.986 332.806 187.389 1.00 75.30 214 THR C O 1
ATOM 27308 N N . ASP G 1 215 ? 232.120 331.648 186.972 1.00 76.57 215 ASP C N 1
ATOM 27309 C CA . ASP G 1 215 ? 231.686 332.527 185.884 1.00 76.57 215 ASP C CA 1
ATOM 27310 C C . ASP G 1 215 ? 230.214 332.960 185.928 1.00 76.57 215 ASP C C 1
ATOM 27311 O O . ASP G 1 215 ? 229.857 333.912 185.240 1.00 76.57 215 ASP C O 1
ATOM 27320 N N . ASP G 1 216 ? 229.397 332.402 186.816 1.00 74.19 216 ASP C N 1
ATOM 27321 C CA . ASP G 1 216 ? 228.162 333.019 187.299 1.00 74.19 216 ASP C CA 1
ATOM 27322 C C . ASP G 1 216 ? 228.263 333.321 188.793 1.00 74.19 216 ASP C C 1
ATOM 27323 O O . ASP G 1 216 ? 229.118 332.785 189.489 1.00 74.19 216 ASP C O 1
ATOM 27332 N N . GLU G 1 217 ? 227.405 334.195 189.306 1.00 72.58 217 GLU C N 1
ATOM 27333 C CA . GLU G 1 217 ? 227.348 334.521 190.723 1.00 72.58 217 GLU C CA 1
ATOM 27334 C C . GLU G 1 217 ? 227.021 333.283 191.554 1.00 72.58 217 GLU C C 1
ATOM 27335 O O . GLU G 1 217 ? 226.116 332.517 191.241 1.00 72.58 217 GLU C O 1
ATOM 27347 N N . GLN G 1 218 ? 227.732 333.093 192.653 1.00 71.38 218 GLN C N 1
ATOM 27348 C CA . GLN G 1 218 ? 227.483 332.042 193.625 1.00 71.38 218 GLN C CA 1
ATOM 27349 C C . GLN G 1 218 ? 227.921 332.538 194.993 1.00 71.38 218 GLN C C 1
ATOM 27350 O O . GLN G 1 218 ? 228.881 333.296 195.098 1.00 71.38 218 GLN C O 1
ATOM 27364 N N . PHE G 1 219 ? 227.227 332.124 196.045 1.00 69.47 219 PHE C N 1
ATOM 27365 C CA . PHE G 1 219 ? 227.604 332.407 197.420 1.00 69.47 219 PHE C CA 1
ATOM 27366 C C . PHE G 1 219 ? 226.956 331.415 198.377 1.00 69.47 219 PHE C C 1
ATOM 27367 O O . PHE G 1 219 ? 225.968 330.761 198.048 1.00 69.47 219 PHE C O 1
ATOM 27384 N N . VAL G 1 220 ? 227.475 331.324 199.595 1.00 69.31 220 VAL C N 1
ATOM 27385 C CA . VAL G 1 220 ? 226.891 330.546 200.696 1.00 69.31 220 VAL C CA 1
ATOM 27386 C C . VAL G 1 220 ? 226.789 331.421 201.936 1.00 69.31 220 VAL C C 1
ATOM 27387 O O . VAL G 1 220 ? 227.723 332.141 202.257 1.00 69.31 220 VAL C O 1
ATOM 27400 N N . ALA G 1 221 ? 225.669 331.366 202.645 1.00 67.98 221 ALA C N 1
ATOM 27401 C CA . ALA G 1 221 ? 225.436 332.053 203.909 1.00 67.98 221 ALA C CA 1
ATOM 27402 C C . ALA G 1 221 ? 225.230 331.024 205.014 1.00 67.98 221 ALA C C 1
ATOM 27403 O O . ALA G 1 221 ? 224.411 330.126 204.863 1.00 67.98 221 ALA C O 1
ATOM 27410 N N . PHE G 1 222 ? 225.957 331.122 206.118 1.00 68.16 222 PHE C N 1
ATOM 27411 C CA . PHE G 1 222 ? 225.888 330.126 207.176 1.00 68.16 222 PHE C CA 1
ATOM 27412 C C . PHE G 1 222 ? 226.313 330.678 208.526 1.00 68.16 222 PHE C C 1
ATOM 27413 O O . PHE G 1 222 ? 227.026 331.672 208.623 1.00 68.16 222 PHE C O 1
ATOM 27430 N N . HIS G 1 223 ? 225.906 329.994 209.587 1.00 67.16 223 HIS C N 1
ATOM 27431 C CA . HIS G 1 223 ? 226.501 330.164 210.907 1.00 67.16 223 HIS C CA 1
ATOM 27432 C C . HIS G 1 223 ? 227.601 329.123 211.092 1.00 67.16 223 HIS C C 1
ATOM 27433 O O . HIS G 1 223 ? 227.357 327.959 210.783 1.00 67.16 223 HIS C O 1
ATOM 27447 N N . PRO G 1 224 ? 228.792 329.476 211.596 1.00 68.31 224 PRO C N 1
ATOM 27448 C CA . PRO G 1 224 ? 229.894 328.538 211.793 1.00 68.31 224 PRO C CA 1
ATOM 27449 C C . PRO G 1 224 ? 229.551 327.205 212.452 1.00 68.31 224 PRO C C 1
ATOM 27450 O O . PRO G 1 224 ? 230.117 326.181 212.096 1.00 68.31 224 PRO C O 1
ATOM 27461 N N . SER G 1 225 ? 228.628 327.202 213.410 1.00 68.92 225 SER C N 1
ATOM 27462 C CA . SER G 1 225 ? 228.198 325.996 214.127 1.00 68.92 225 SER C CA 1
ATOM 27463 C C . SER G 1 225 ? 227.423 324.992 213.269 1.00 68.92 225 SER C C 1
ATOM 27464 O O . SER G 1 225 ? 227.257 323.851 213.683 1.00 68.92 225 SER C O 1
ATOM 27472 N N . ALA G 1 226 ? 226.955 325.361 212.080 1.00 68.46 226 ALA C N 1
ATOM 27473 C CA . ALA G 1 226 ? 226.152 324.489 211.235 1.00 68.46 226 ALA C CA 1
ATOM 27474 C C . ALA G 1 226 ? 226.954 323.431 210.474 1.00 68.46 226 ALA C C 1
ATOM 27475 O O . ALA G 1 226 ? 226.391 322.434 210.030 1.00 68.46 226 ALA C O 1
ATOM 27482 N N . ALA G 1 227 ? 228.257 323.637 210.309 1.00 69.92 227 ALA C N 1
ATOM 27483 C CA . ALA G 1 227 ? 229.148 322.751 209.578 1.00 69.92 227 ALA C CA 1
ATOM 27484 C C . ALA G 1 227 ? 230.433 322.524 210.358 1.00 69.92 227 ALA C C 1
ATOM 27485 O O . ALA G 1 227 ? 230.965 323.451 210.957 1.00 69.92 227 ALA C O 1
ATOM 27492 N N . ALA G 1 228 ? 230.938 321.295 210.337 1.00 70.59 228 ALA C N 1
ATOM 27493 C CA . ALA G 1 228 ? 232.104 320.878 211.098 1.00 70.59 228 ALA C CA 1
ATOM 27494 C C . ALA G 1 228 ? 233.165 320.259 210.201 1.00 70.59 228 ALA C C 1
ATOM 27495 O O . ALA G 1 228 ? 232.838 319.599 209.222 1.00 70.59 228 ALA C O 1
ATOM 27502 N N . TYR G 1 229 ? 234.431 320.443 210.552 1.00 70.19 229 TYR C N 1
ATOM 27503 C CA . TYR G 1 229 ? 235.583 319.887 209.843 1.00 70.19 229 TYR C CA 1
ATOM 27504 C C . TYR G 1 229 ? 236.644 319.391 210.827 1.00 70.19 229 TYR C C 1
ATOM 27505 O O . TYR G 1 229 ? 236.848 319.986 211.878 1.00 70.19 229 TYR C O 1
ATOM 27523 N N . VAL G 1 230 ? 237.325 318.302 210.489 1.00 70.46 230 VAL C N 1
ATOM 27524 C CA . VAL G 1 230 ? 238.358 317.665 211.306 1.00 70.46 230 VAL C CA 1
ATOM 27525 C C . VAL G 1 230 ? 239.557 317.313 210.444 1.00 70.46 230 VAL C C 1
ATOM 27526 O O . VAL G 1 230 ? 239.433 316.481 209.558 1.00 70.46 230 VAL C O 1
ATOM 27539 N N . SER G 1 231 ? 240.731 317.854 210.751 1.00 70.08 231 SER C N 1
ATOM 27540 C CA . SER G 1 231 ? 242.017 317.306 210.317 1.00 70.08 231 SER C CA 1
ATOM 27541 C C . SER G 1 231 ? 242.477 316.223 211.299 1.00 70.08 231 SER C C 1
ATOM 27542 O O . SER G 1 231 ? 242.673 316.514 212.475 1.00 70.08 231 SER C O 1
ATOM 27550 N N . GLN G 1 232 ? 242.645 314.978 210.852 1.00 69.77 232 GLN C N 1
ATOM 27551 C CA . GLN G 1 232 ? 243.134 313.886 211.703 1.00 69.77 232 GLN C CA 1
ATOM 27552 C C . GLN G 1 232 ? 244.629 313.615 211.506 1.00 69.77 232 GLN C C 1
ATOM 27553 O O . GLN G 1 232 ? 245.362 313.506 212.483 1.00 69.77 232 GLN C O 1
ATOM 27567 N N . ILE G 1 233 ? 245.094 313.524 210.258 1.00 70.35 233 ILE C N 1
ATOM 27568 C CA . ILE G 1 233 ? 246.503 313.312 209.908 1.00 70.35 233 ILE C CA 1
ATOM 27569 C C . ILE G 1 233 ? 246.905 314.351 208.867 1.00 70.35 233 ILE C C 1
ATOM 27570 O O . ILE G 1 233 ? 246.184 314.596 207.903 1.00 70.35 233 ILE C O 1
ATOM 27586 N N . ASP G 1 234 ? 248.076 314.942 209.022 1.00 73.61 234 ASP C N 1
ATOM 27587 C CA . ASP G 1 234 ? 248.677 315.827 208.031 1.00 73.61 234 ASP C CA 1
ATOM 27588 C C . ASP G 1 234 ? 250.193 315.651 208.107 1.00 73.61 234 ASP C C 1
ATOM 27589 O O . ASP G 1 234 ? 250.833 316.172 209.012 1.00 73.61 234 ASP C O 1
ATOM 27598 N N . THR G 1 235 ? 250.763 314.846 207.216 1.00 72.33 235 THR C N 1
ATOM 27599 C CA . THR G 1 235 ? 252.135 314.326 207.311 1.00 72.33 235 THR C CA 1
ATOM 27600 C C . THR G 1 235 ? 252.887 314.412 205.994 1.00 72.33 235 THR C C 1
ATOM 27601 O O . THR G 1 235 ? 252.314 314.294 204.916 1.00 72.33 235 THR C O 1
ATOM 27612 N N . VAL G 1 236 ? 254.199 314.606 206.083 1.00 70.63 236 VAL C N 1
ATOM 27613 C CA . VAL G 1 236 ? 255.110 314.754 204.939 1.00 70.63 236 VAL C CA 1
ATOM 27614 C C . VAL G 1 236 ? 256.381 313.932 205.141 1.00 70.63 236 VAL C C 1
ATOM 27615 O O . VAL G 1 236 ? 256.915 313.841 206.238 1.00 70.63 236 VAL C O 1
ATOM 27628 N N . GLU G 1 237 ? 256.854 313.320 204.071 1.00 71.07 237 GLU C N 1
ATOM 27629 C CA . GLU G 1 237 ? 257.950 312.358 204.047 1.00 71.07 237 GLU C CA 1
ATOM 27630 C C . GLU G 1 237 ? 258.877 312.570 202.845 1.00 71.07 237 GLU C C 1
ATOM 27631 O O . GLU G 1 237 ? 258.423 312.871 201.747 1.00 71.07 237 GLU C O 1
ATOM 27643 N N . ALA G 1 238 ? 260.173 312.354 203.043 1.00 69.96 238 ALA C N 1
ATOM 27644 C CA . ALA G 1 238 ? 261.178 312.342 201.995 1.00 69.96 238 ALA C CA 1
ATOM 27645 C C . ALA G 1 238 ? 261.934 311.018 201.980 1.00 69.96 238 ALA C C 1
ATOM 27646 O O . ALA G 1 238 ? 262.370 310.520 203.014 1.00 69.96 238 ALA C O 1
ATOM 27653 N N . LEU G 1 239 ? 262.109 310.459 200.792 1.00 70.68 239 LEU C N 1
ATOM 27654 C CA . LEU G 1 239 ? 262.792 309.197 200.532 1.00 70.68 239 LEU C CA 1
ATOM 27655 C C . LEU G 1 239 ? 263.449 309.233 199.142 1.00 70.68 239 LEU C C 1
ATOM 27656 O O . LEU G 1 239 ? 263.317 310.222 198.429 1.00 70.68 239 LEU C O 1
ATOM 27672 N N . ARG G 1 240 ? 264.176 308.194 198.728 1.00 70.16 240 ARG C N 1
ATOM 27673 C CA . ARG G 1 240 ? 264.747 308.097 197.373 1.00 70.16 240 ARG C CA 1
ATOM 27674 C C . ARG G 1 240 ? 263.842 307.254 196.479 1.00 70.16 240 ARG C C 1
ATOM 27675 O O . ARG G 1 240 ? 263.242 306.290 196.937 1.00 70.16 240 ARG C O 1
ATOM 27696 N N . ASP G 1 241 ? 263.710 307.600 195.208 1.00 71.69 241 ASP C N 1
ATOM 27697 C CA . ASP G 1 241 ? 262.966 306.765 194.271 1.00 71.69 241 ASP C CA 1
ATOM 27698 C C . ASP G 1 241 ? 263.663 305.404 194.079 1.00 71.69 241 ASP C C 1
ATOM 27699 O O . ASP G 1 241 ? 264.882 305.306 194.130 1.00 71.69 241 ASP C O 1
ATOM 27708 N N . GLN G 1 242 ? 262.903 304.338 193.855 1.00 74.66 242 GLN C N 1
ATOM 27709 C CA . GLN G 1 242 ? 263.428 303.001 193.587 1.00 74.66 242 GLN C CA 1
ATOM 27710 C C . GLN G 1 242 ? 263.748 302.804 192.097 1.00 74.66 242 GLN C C 1
ATOM 27711 O O . GLN G 1 242 ? 264.644 302.035 191.764 1.00 74.66 242 GLN C O 1
ATOM 27725 N N . ASP G 1 243 ? 263.064 303.516 191.200 1.00 73.38 243 ASP C N 1
ATOM 27726 C CA . ASP G 1 243 ? 263.186 303.339 189.746 1.00 73.38 243 ASP C CA 1
ATOM 27727 C C . ASP G 1 243 ? 264.122 304.333 189.053 1.00 73.38 243 ASP C C 1
ATOM 27728 O O . ASP G 1 243 ? 264.397 304.185 187.864 1.00 73.38 243 ASP C O 1
ATOM 27737 N N . SER G 1 244 ? 264.608 305.351 189.758 1.00 70.17 244 SER C N 1
ATOM 27738 C CA . SER G 1 244 ? 265.412 306.420 189.173 1.00 70.17 244 SER C CA 1
ATOM 27739 C C . SER G 1 244 ? 266.281 307.114 190.207 1.00 70.17 244 SER C C 1
ATOM 27740 O O . SER G 1 244 ? 265.992 307.071 191.394 1.00 70.17 244 SER C O 1
ATOM 27748 N N . PHE G 1 245 ? 267.326 307.806 189.771 1.00 66.11 245 PHE C N 1
ATOM 27749 C CA . PHE G 1 245 ? 268.121 308.680 190.630 1.00 66.11 245 PHE C CA 1
ATOM 27750 C C . PHE G 1 245 ? 267.356 309.986 190.888 1.00 66.11 245 PHE C C 1
ATOM 27751 O O . PHE G 1 245 ? 267.558 311.000 190.227 1.00 66.11 245 PHE C O 1
ATOM 27768 N N . SER G 1 246 ? 266.418 309.931 191.826 1.00 69.24 246 SER C N 1
ATOM 27769 C CA . SER G 1 246 ? 265.545 311.031 192.219 1.00 69.24 246 SER C CA 1
ATOM 27770 C C . SER G 1 246 ? 265.320 311.016 193.715 1.00 69.24 246 SER C C 1
ATOM 27771 O O . SER G 1 246 ? 265.223 309.952 194.315 1.00 69.24 246 SER C O 1
ATOM 27779 N N . ASP G 1 247 ? 265.139 312.178 194.315 1.00 70.84 247 ASP C N 1
ATOM 27780 C CA . ASP G 1 247 ? 264.408 312.269 195.570 1.00 70.84 247 ASP C CA 1
ATOM 27781 C C . ASP G 1 247 ? 262.920 312.124 195.294 1.00 70.84 247 ASP C C 1
ATOM 27782 O O . ASP G 1 247 ? 262.451 312.514 194.233 1.00 70.84 247 ASP C O 1
ATOM 27791 N N . ARG G 1 248 ? 262.171 311.606 196.252 1.00 70.45 248 ARG C N 1
ATOM 27792 C CA . ARG G 1 248 ? 260.717 311.564 196.254 1.00 70.45 248 ARG C CA 1
ATOM 27793 C C . ARG G 1 248 ? 260.204 312.318 197.461 1.00 70.45 248 ARG C C 1
ATOM 27794 O O . ARG G 1 248 ? 260.605 312.021 198.578 1.00 70.45 248 ARG C O 1
ATOM 27815 N N . ILE G 1 249 ? 259.307 313.267 197.243 1.00 70.32 249 ILE C N 1
ATOM 27816 C CA . ILE G 1 249 ? 258.580 313.954 198.302 1.00 70.32 249 ILE C CA 1
ATOM 27817 C C . ILE G 1 249 ? 257.157 313.450 198.250 1.00 70.32 249 ILE C C 1
ATOM 27818 O O . ILE G 1 249 ? 256.524 313.501 197.197 1.00 70.32 249 ILE C O 1
ATOM 27834 N N . ARG G 1 250 ? 256.639 312.984 199.378 1.00 69.83 250 ARG C N 1
ATOM 27835 C CA . ARG G 1 250 ? 255.237 312.605 199.480 1.00 69.83 250 ARG C CA 1
ATOM 27836 C C . ARG G 1 250 ? 254.603 313.127 200.749 1.00 69.83 250 ARG C C 1
ATOM 27837 O O . ARG G 1 250 ? 255.246 313.194 201.786 1.00 69.83 250 ARG C O 1
ATOM 27858 N N . ALA G 1 251 ? 253.327 313.466 200.670 1.00 69.08 251 ALA C N 1
ATOM 27859 C CA . ALA G 1 251 ? 252.537 313.962 201.782 1.00 69.08 251 ALA C CA 1
ATOM 27860 C C . ALA G 1 251 ? 251.114 313.416 201.741 1.00 69.08 251 ALA C C 1
ATOM 27861 O O . ALA G 1 251 ? 250.561 313.170 200.676 1.00 69.08 251 ALA C O 1
ATOM 27868 N N . LEU G 1 252 ? 250.530 313.238 202.917 1.00 69.97 252 LEU C N 1
ATOM 27869 C CA . LEU G 1 252 ? 249.205 312.669 203.130 1.00 69.97 252 LEU C CA 1
ATOM 27870 C C . LEU G 1 252 ? 248.394 313.591 204.029 1.00 69.97 252 LEU C C 1
ATOM 27871 O O . LEU G 1 252 ? 248.891 314.075 205.037 1.00 69.97 252 LEU C O 1
ATOM 27887 N N . HIS G 1 253 ? 247.129 313.779 203.694 1.00 69.95 253 HIS C N 1
ATOM 27888 C CA . HIS G 1 253 ? 246.180 314.474 204.541 1.00 69.95 253 HIS C CA 1
ATOM 27889 C C . HIS G 1 253 ? 244.914 313.638 204.688 1.00 69.95 253 HIS C C 1
ATOM 27890 O O . HIS G 1 253 ? 244.284 313.281 203.695 1.00 69.95 253 HIS C O 1
ATOM 27904 N N . VAL G 1 254 ? 244.554 313.317 205.929 1.00 69.91 254 VAL C N 1
ATOM 27905 C CA . VAL G 1 254 ? 243.343 312.573 206.283 1.00 69.91 254 VAL C CA 1
ATOM 27906 C C . VAL G 1 254 ? 242.441 313.453 207.121 1.00 69.91 254 VAL C C 1
ATOM 27907 O O . VAL G 1 254 ? 242.859 313.969 208.156 1.00 69.91 254 VAL C O 1
ATOM 27920 N N . TYR G 1 255 ? 241.208 313.623 206.675 1.00 69.30 255 TYR C N 1
ATOM 27921 C CA . TYR G 1 255 ? 240.273 314.588 207.228 1.00 69.30 255 TYR C CA 1
ATOM 27922 C C . TYR G 1 255 ? 238.820 314.202 206.929 1.00 69.30 255 TYR C C 1
ATOM 27923 O O . TYR G 1 255 ? 238.533 313.273 206.180 1.00 69.30 255 TYR C O 1
ATOM 27941 N N . GLY G 1 256 ? 237.880 314.916 207.531 1.00 69.20 256 GLY C N 1
ATOM 27942 C CA . GLY G 1 256 ? 236.462 314.794 207.222 1.00 69.20 256 GLY C CA 1
ATOM 27943 C C . GLY G 1 256 ? 235.688 316.048 207.575 1.00 69.20 256 GLY C C 1
ATOM 27944 O O . GLY G 1 256 ? 236.172 316.895 208.312 1.00 69.20 256 GLY C O 1
ATOM 27948 N N . GLY G 1 257 ? 234.471 316.171 207.071 1.00 68.95 257 GLY C N 1
ATOM 27949 C CA . GLY G 1 257 ? 233.576 317.257 207.435 1.00 68.95 257 GLY C CA 1
ATOM 27950 C C . GLY G 1 257 ? 232.124 316.951 207.108 1.00 68.95 257 GLY C C 1
ATOM 27951 O O . GLY G 1 257 ? 231.834 316.142 206.234 1.00 68.95 257 GLY C O 1
ATOM 27955 N N . LYS G 1 258 ? 231.214 317.582 207.844 1.00 69.94 258 LYS C N 1
ATOM 27956 C CA . LYS G 1 258 ? 229.767 317.356 207.780 1.00 69.94 258 LYS C CA 1
ATOM 27957 C C . LYS G 1 258 ? 229.020 318.668 207.965 1.00 69.94 258 LYS C C 1
ATOM 27958 O O . LYS G 1 258 ? 229.347 319.434 208.863 1.00 69.94 258 LYS C O 1
ATOM 27977 N N . VAL G 1 259 ? 227.969 318.912 207.195 1.00 70.40 259 VAL C N 1
ATOM 27978 C CA . VAL G 1 259 ? 226.968 319.926 207.549 1.00 70.40 259 VAL C CA 1
ATOM 27979 C C . VAL G 1 259 ? 226.033 319.305 208.584 1.00 70.40 259 VAL C C 1
ATOM 27980 O O . VAL G 1 259 ? 225.134 318.547 208.240 1.00 70.40 259 VAL C O 1
ATOM 27993 N N . VAL G 1 260 ? 226.300 319.533 209.866 1.00 70.41 260 VAL C N 1
ATOM 27994 C CA . VAL G 1 260 ? 225.581 318.881 210.970 1.00 70.41 260 VAL C CA 1
ATOM 27995 C C . VAL G 1 260 ? 224.186 319.457 211.207 1.00 70.41 260 VAL C C 1
ATOM 27996 O O . VAL G 1 260 ? 223.329 318.780 211.763 1.00 70.41 260 VAL C O 1
ATOM 28009 N N . ARG G 1 261 ? 223.944 320.682 210.711 1.00 69.52 261 ARG C N 1
ATOM 28010 C CA . ARG G 1 261 ? 222.612 321.343 210.752 1.00 69.52 261 ARG C CA 1
ATOM 28011 C C . ARG G 1 261 ? 222.388 321.850 209.315 1.00 69.52 261 ARG C C 1
ATOM 28012 O O . ARG G 1 261 ? 223.025 322.856 208.969 1.00 69.52 261 ARG C O 1
ATOM 28033 N N . PRO G 1 262 ? 221.680 321.129 208.409 1.00 69.29 262 PRO C N 1
ATOM 28034 C CA . PRO G 1 262 ? 221.508 321.562 207.007 1.00 69.29 262 PRO C CA 1
ATOM 28035 C C . PRO G 1 262 ? 220.800 322.911 206.817 1.00 69.29 262 PRO C C 1
ATOM 28036 O O . PRO G 1 262 ? 221.176 323.574 205.882 1.00 69.29 262 PRO C O 1
ATOM 28047 N N . THR G 1 263 ? 219.813 323.257 207.661 1.00 68.87 263 THR C N 1
ATOM 28048 C CA . THR G 1 263 ? 219.089 324.538 207.585 1.00 68.87 263 THR C CA 1
ATOM 28049 C C . THR G 1 263 ? 219.930 325.731 208.027 1.00 68.87 263 THR C C 1
ATOM 28050 O O . THR G 1 263 ? 219.608 326.855 207.682 1.00 68.87 263 THR C O 1
ATOM 28061 N N . GLY G 1 264 ? 221.048 325.511 208.716 1.00 68.13 264 GLY C N 1
ATOM 28062 C CA . GLY G 1 264 ? 222.034 326.531 209.067 1.00 68.13 264 GLY C CA 1
ATOM 28063 C C . GLY G 1 264 ? 222.926 326.988 207.918 1.00 68.13 264 GLY C C 1
ATOM 28064 O O . GLY G 1 264 ? 223.785 327.828 208.139 1.00 68.13 264 GLY C O 1
ATOM 28068 N N . VAL G 1 265 ? 222.751 326.446 206.716 1.00 67.76 265 VAL C N 1
ATOM 28069 C CA . VAL G 1 265 ? 223.495 326.800 205.510 1.00 67.76 265 VAL C CA 1
ATOM 28070 C C . VAL G 1 265 ? 222.530 327.077 204.367 1.00 67.76 265 VAL C C 1
ATOM 28071 O O . VAL G 1 265 ? 221.696 326.244 204.027 1.00 67.76 265 VAL C O 1
ATOM 28084 N N . VAL G 1 266 ? 222.666 328.226 203.720 1.00 67.89 266 VAL C N 1
ATOM 28085 C CA . VAL G 1 266 ? 221.849 328.650 202.579 1.00 67.89 266 VAL C CA 1
ATOM 28086 C C . VAL G 1 266 ? 222.755 328.938 201.391 1.00 67.89 266 VAL C C 1
ATOM 28087 O O . VAL G 1 266 ? 223.739 329.655 201.510 1.00 67.89 266 VAL C O 1
ATOM 28100 N N . VAL G 1 267 ? 222.442 328.361 200.244 1.00 69.24 267 VAL C N 1
ATOM 28101 C CA . VAL G 1 267 ? 223.286 328.342 199.047 1.00 69.24 267 VAL C CA 1
ATOM 28102 C C . VAL G 1 267 ? 222.570 329.008 197.896 1.00 69.24 267 VAL C C 1
ATOM 28103 O O . VAL G 1 267 ? 221.525 328.533 197.464 1.00 69.24 267 VAL C O 1
ATOM 28116 N N . PHE G 1 268 ? 223.142 330.061 197.337 1.00 70.66 268 PHE C N 1
ATOM 28117 C CA . PHE G 1 268 ? 222.631 330.634 196.102 1.00 70.66 268 PHE C CA 1
ATOM 28118 C C . PHE G 1 268 ? 223.384 330.084 194.899 1.00 70.66 268 PHE C C 1
ATOM 28119 O O . PHE G 1 268 ? 224.602 329.960 194.943 1.00 70.66 268 PHE C O 1
ATOM 28136 N N . ASN G 1 269 ? 222.662 329.759 193.829 1.00 71.97 269 ASN C N 1
ATOM 28137 C CA . ASN G 1 269 ? 223.191 329.100 192.644 1.00 71.97 269 ASN C CA 1
ATOM 28138 C C . ASN G 1 269 ? 223.865 327.767 193.009 1.00 71.97 269 ASN C C 1
ATOM 28139 O O . ASN G 1 269 ? 225.031 327.530 192.722 1.00 71.97 269 ASN C O 1
ATOM 28150 N N . LYS G 1 270 ? 223.132 326.884 193.690 1.00 71.76 270 LYS C N 1
ATOM 28151 C CA . LYS G 1 270 ? 223.618 325.587 194.176 1.00 71.76 270 LYS C CA 1
ATOM 28152 C C . LYS G 1 270 ? 224.057 324.650 193.054 1.00 71.76 270 LYS C C 1
ATOM 28153 O O . LYS G 1 270 ? 225.091 324.007 193.164 1.00 71.76 270 LYS C O 1
ATOM 28172 N N . THR G 1 271 ? 223.326 324.614 191.945 1.00 76.34 271 THR C N 1
ATOM 28173 C CA . THR G 1 271 ? 223.685 323.841 190.745 1.00 76.34 271 THR C CA 1
ATOM 28174 C C . THR G 1 271 ? 224.818 324.472 189.913 1.00 76.34 271 THR C C 1
ATOM 28175 O O . THR G 1 271 ? 225.131 323.984 188.829 1.00 76.34 271 THR C O 1
ATOM 28186 N N . GLY G 1 272 ? 225.418 325.573 190.360 1.00 75.15 272 GLY C N 1
ATOM 28187 C CA . GLY G 1 272 ? 226.432 326.313 189.616 1.00 75.15 272 GLY C CA 1
ATOM 28188 C C . GLY G 1 272 ? 227.724 325.526 189.401 1.00 75.15 272 GLY C C 1
ATOM 28189 O O . GLY G 1 272 ? 228.325 325.047 190.359 1.00 75.15 272 GLY C O 1
ATOM 28193 N N . SER G 1 273 ? 228.164 325.413 188.150 1.00 78.25 273 SER C N 1
ATOM 28194 C CA . SER G 1 273 ? 229.317 324.609 187.711 1.00 78.25 273 SER C CA 1
ATOM 28195 C C . SER G 1 273 ? 230.088 325.270 186.569 1.00 78.25 273 SER C C 1
ATOM 28196 O O . SER G 1 273 ? 230.956 326.088 186.780 1.00 78.25 273 SER C O 1
ATOM 28204 N N . ALA H 1 2 ? 259.287 409.888 158.220 1.00 71.66 2 ALA D N 1
ATOM 28205 C CA . ALA H 1 2 ? 259.176 408.627 158.974 1.00 71.66 2 ALA D CA 1
ATOM 28206 C C . ALA H 1 2 ? 260.519 407.913 159.066 1.00 71.66 2 ALA D C 1
ATOM 28207 O O . ALA H 1 2 ? 261.315 407.955 158.135 1.00 71.66 2 ALA D O 1
ATOM 28214 N N . PHE H 1 3 ? 260.783 407.219 160.172 1.00 68.46 3 PHE D N 1
ATOM 28215 C CA . PHE H 1 3 ? 261.942 406.340 160.313 1.00 68.46 3 PHE D CA 1
ATOM 28216 C C . PHE H 1 3 ? 261.710 404.972 159.646 1.00 68.46 3 PHE D C 1
ATOM 28217 O O . PHE H 1 3 ? 261.101 404.082 160.231 1.00 68.46 3 PHE D O 1
ATOM 28234 N N . ASN H 1 4 ? 262.236 404.775 158.435 1.00 71.51 4 ASN D N 1
ATOM 28235 C CA . ASN H 1 4 ? 262.266 403.458 157.784 1.00 71.51 4 ASN D CA 1
ATOM 28236 C C . ASN H 1 4 ? 263.410 402.562 158.284 1.00 71.51 4 ASN D C 1
ATOM 28237 O O . ASN H 1 4 ? 263.326 401.344 158.171 1.00 71.51 4 ASN D O 1
ATOM 28248 N N . ASN H 1 5 ? 264.486 403.152 158.800 1.00 68.26 5 ASN D N 1
ATOM 28249 C CA . ASN H 1 5 ? 265.749 402.469 159.063 1.00 68.26 5 ASN D CA 1
ATOM 28250 C C . ASN H 1 5 ? 266.098 402.328 160.546 1.00 68.26 5 ASN D C 1
ATOM 28251 O O . ASN H 1 5 ? 266.768 401.374 160.919 1.00 68.26 5 ASN D O 1
ATOM 28262 N N . PHE H 1 6 ? 265.665 403.241 161.407 1.00 63.64 6 PHE D N 1
ATOM 28263 C CA . PHE H 1 6 ? 266.138 403.323 162.792 1.00 63.64 6 PHE D CA 1
ATOM 28264 C C . PHE H 1 6 ? 265.235 402.624 163.827 1.00 63.64 6 PHE D C 1
ATOM 28265 O O . PHE H 1 6 ? 265.504 402.704 165.019 1.00 63.64 6 PHE D O 1
ATOM 28282 N N . ILE H 1 7 ? 264.177 401.917 163.413 1.00 63.17 7 ILE D N 1
ATOM 28283 C CA . ILE H 1 7 ? 263.242 401.220 164.316 1.00 63.17 7 ILE D CA 1
ATOM 28284 C C . ILE H 1 7 ? 263.587 399.721 164.380 1.00 63.17 7 ILE D C 1
ATOM 28285 O O . ILE H 1 7 ? 263.447 399.039 163.366 1.00 63.17 7 ILE D O 1
ATOM 28301 N N . PRO H 1 8 ? 264.017 399.174 165.528 1.00 62.14 8 PRO D N 1
ATOM 28302 C CA . PRO H 1 8 ? 264.417 397.778 165.639 1.00 62.14 8 PRO D CA 1
ATOM 28303 C C . PRO H 1 8 ? 263.271 396.776 165.507 1.00 62.14 8 PRO D C 1
ATOM 28304 O O . PRO H 1 8 ? 262.129 397.044 165.870 1.00 62.14 8 PRO D O 1
ATOM 28315 N N . GLU H 1 9 ? 263.615 395.565 165.088 1.00 63.33 9 GLU D N 1
ATOM 28316 C CA . GLU H 1 9 ? 262.862 394.347 165.378 1.00 63.33 9 GLU D CA 1
ATOM 28317 C C . GLU H 1 9 ? 263.659 393.542 166.405 1.00 63.33 9 GLU D C 1
ATOM 28318 O O . GLU H 1 9 ? 264.881 393.490 166.321 1.00 63.33 9 GLU D O 1
ATOM 28330 N N . LEU H 1 10 ? 263.006 392.956 167.401 1.00 62.39 10 LEU D N 1
ATOM 28331 C CA . LEU H 1 10 ? 263.658 392.261 168.505 1.00 62.39 10 LEU D CA 1
ATOM 28332 C C . LEU H 1 10 ? 263.509 390.743 168.376 1.00 62.39 10 LEU D C 1
ATOM 28333 O O . LEU H 1 10 ? 262.511 390.237 167.874 1.00 62.39 10 LEU D O 1
ATOM 28349 N N . TRP H 1 11 ? 264.486 390.008 168.892 1.00 62.06 11 TRP D N 1
ATOM 28350 C CA . TRP H 1 11 ? 264.423 388.564 169.099 1.00 62.06 11 TRP D CA 1
ATOM 28351 C C . TRP H 1 11 ? 264.419 388.257 170.588 1.00 62.06 11 TRP D C 1
ATOM 28352 O O . TRP H 1 11 ? 265.238 388.778 171.341 1.00 62.06 11 TRP D O 1
ATOM 28373 N N . SER H 1 12 ? 263.517 387.382 171.020 1.00 67.73 12 SER D N 1
ATOM 28374 C CA . SER H 1 12 ? 263.613 386.781 172.341 1.00 67.73 12 SER D CA 1
ATOM 28375 C C . SER H 1 12 ? 264.835 385.872 172.386 1.00 67.73 12 SER D C 1
ATOM 28376 O O . SER H 1 12 ? 265.055 385.077 171.481 1.00 67.73 12 SER D O 1
ATOM 28384 N N . ASP H 1 13 ? 265.648 385.992 173.425 1.00 71.11 13 ASP D N 1
ATOM 28385 C CA . ASP H 1 13 ? 266.908 385.262 173.561 1.00 71.11 13 ASP D CA 1
ATOM 28386 C C . ASP H 1 13 ? 266.742 383.820 174.055 1.00 71.11 13 ASP D C 1
ATOM 28387 O O . ASP H 1 13 ? 267.733 383.148 174.300 1.00 71.11 13 ASP D O 1
ATOM 28396 N N . MET H 1 14 ? 265.517 383.311 174.177 1.00 73.61 14 MET D N 1
ATOM 28397 C CA . MET H 1 14 ? 265.232 381.911 174.484 1.00 73.61 14 MET D CA 1
ATOM 28398 C C . MET H 1 14 ? 264.268 381.281 173.489 1.00 73.61 14 MET D C 1
ATOM 28399 O O . MET H 1 14 ? 263.297 381.896 173.065 1.00 73.61 14 MET D O 1
ATOM 28413 N N . LEU H 1 15 ? 264.517 380.023 173.148 1.00 71.09 15 LEU D N 1
ATOM 28414 C CA . LEU H 1 15 ? 263.592 379.175 172.404 1.00 71.09 15 LEU D CA 1
ATOM 28415 C C . LEU H 1 15 ? 262.420 378.756 173.297 1.00 71.09 15 LEU D C 1
ATOM 28416 O O . LEU H 1 15 ? 262.597 378.533 174.491 1.00 71.09 15 LEU D O 1
ATOM 28432 N N . LEU H 1 16 ? 261.233 378.569 172.735 1.00 73.58 16 LEU D N 1
ATOM 28433 C CA . LEU H 1 16 ? 260.127 377.920 173.428 1.00 73.58 16 LEU D CA 1
ATOM 28434 C C . LEU H 1 16 ? 260.320 376.399 173.401 1.00 73.58 16 LEU D C 1
ATOM 28435 O O . LEU H 1 16 ? 260.287 375.780 172.343 1.00 73.58 16 LEU D O 1
ATOM 28451 N N . GLU H 1 17 ? 260.517 375.779 174.562 1.00 77.69 17 GLU D N 1
ATOM 28452 C CA . GLU H 1 17 ? 260.565 374.321 174.714 1.00 77.69 17 GLU D CA 1
ATOM 28453 C C . GLU H 1 17 ? 259.239 373.693 174.266 1.00 77.69 17 GLU D C 1
ATOM 28454 O O . GLU H 1 17 ? 258.168 374.221 174.560 1.00 77.69 17 GLU D O 1
ATOM 28466 N N . GLU H 1 18 ? 259.267 372.555 173.576 1.00 78.74 18 GLU D N 1
ATOM 28467 C CA . GLU H 1 18 ? 258.035 371.870 173.172 1.00 78.74 18 GLU D CA 1
ATOM 28468 C C . GLU H 1 18 ? 257.294 371.273 174.368 1.00 78.74 18 GLU D C 1
ATOM 28469 O O . GLU H 1 18 ? 257.896 370.643 175.235 1.00 78.74 18 GLU D O 1
ATOM 28481 N N . TRP H 1 19 ? 255.978 371.440 174.406 1.00 73.08 19 TRP D N 1
ATOM 28482 C CA . TRP H 1 19 ? 255.114 370.761 175.362 1.00 73.08 19 TRP D CA 1
ATOM 28483 C C . TRP H 1 19 ? 254.991 369.285 175.003 1.00 73.08 19 TRP D C 1
ATOM 28484 O O . TRP H 1 19 ? 254.490 368.955 173.934 1.00 73.08 19 TRP D O 1
ATOM 28505 N N . THR H 1 20 ? 255.419 368.402 175.905 1.00 75.13 20 THR D N 1
ATOM 28506 C CA . THR H 1 20 ? 255.473 366.944 175.728 1.00 75.13 20 THR D CA 1
ATOM 28507 C C . THR H 1 20 ? 254.764 366.224 176.871 1.00 75.13 20 THR D C 1
ATOM 28508 O O . THR H 1 20 ? 254.778 366.688 178.007 1.00 75.13 20 THR D O 1
ATOM 28519 N N . ALA H 1 21 ? 254.180 365.061 176.597 1.00 75.77 21 ALA D N 1
ATOM 28520 C CA . ALA H 1 21 ? 253.486 364.255 177.601 1.00 75.77 21 ALA D CA 1
ATOM 28521 C C . ALA H 1 21 ? 254.401 363.791 178.747 1.00 75.77 21 ALA D C 1
ATOM 28522 O O . ALA H 1 21 ? 255.574 363.490 178.535 1.00 75.77 21 ALA D O 1
ATOM 28529 N N . GLN H 1 22 ? 253.864 363.679 179.960 1.00 76.29 22 GLN D N 1
ATOM 28530 C CA . GLN H 1 22 ? 254.553 363.053 181.080 1.00 76.29 22 GLN D CA 1
ATOM 28531 C C . GLN H 1 22 ? 254.745 361.563 180.804 1.00 76.29 22 GLN D C 1
ATOM 28532 O O . GLN H 1 22 ? 253.810 360.873 180.413 1.00 76.29 22 GLN D O 1
ATOM 28546 N N . THR H 1 23 ? 255.946 361.049 181.030 1.00 74.32 23 THR D N 1
ATOM 28547 C CA . THR H 1 23 ? 256.228 359.618 180.924 1.00 74.32 23 THR D CA 1
ATOM 28548 C C . THR H 1 23 ? 255.937 358.936 182.252 1.00 74.32 23 THR D C 1
ATOM 28549 O O . THR H 1 23 ? 256.389 359.415 183.285 1.00 74.32 23 THR D O 1
ATOM 28560 N N . VAL H 1 24 ? 255.203 357.828 182.248 1.00 73.75 24 VAL D N 1
ATOM 28561 C CA . VAL H 1 24 ? 254.761 357.154 183.482 1.00 73.75 24 VAL D CA 1
ATOM 28562 C C . VAL H 1 24 ? 255.116 355.674 183.529 1.00 73.75 24 VAL D C 1
ATOM 28563 O O . VAL H 1 24 ? 255.390 355.158 184.603 1.00 73.75 24 VAL D O 1
ATOM 28576 N N . PHE H 1 25 ? 255.131 354.967 182.406 1.00 72.45 25 PHE D N 1
ATOM 28577 C CA . PHE H 1 25 ? 255.133 353.508 182.413 1.00 72.45 25 PHE D CA 1
ATOM 28578 C C . PHE H 1 25 ? 256.432 352.903 182.934 1.00 72.45 25 PHE D C 1
ATOM 28579 O O . PHE H 1 25 ? 256.381 351.932 183.680 1.00 72.45 25 PHE D O 1
ATOM 28596 N N . ALA H 1 26 ? 257.587 353.493 182.629 1.00 72.71 26 ALA D N 1
ATOM 28597 C CA . ALA H 1 26 ? 258.887 353.003 183.090 1.00 72.71 26 ALA D CA 1
ATOM 28598 C C . ALA H 1 26 ? 259.077 353.018 184.617 1.00 72.71 26 ALA D C 1
ATOM 28599 O O . ALA H 1 26 ? 260.011 352.404 185.115 1.00 72.71 26 ALA D O 1
ATOM 28606 N N . ASN H 1 27 ? 258.200 353.682 185.372 1.00 74.25 27 ASN D N 1
ATOM 28607 C CA . ASN H 1 27 ? 258.185 353.624 186.832 1.00 74.25 27 ASN D CA 1
ATOM 28608 C C . ASN H 1 27 ? 257.142 352.642 187.395 1.00 74.25 27 ASN D C 1
ATOM 28609 O O . ASN H 1 27 ? 257.193 352.309 188.574 1.00 74.25 27 ASN D O 1
ATOM 28620 N N . LEU H 1 28 ? 256.181 352.188 186.593 1.00 71.71 28 LEU D N 1
ATOM 28621 C CA . LEU H 1 28 ? 255.102 351.311 187.033 1.00 71.71 28 LEU D CA 1
ATOM 28622 C C . LEU H 1 28 ? 255.395 349.823 186.841 1.00 71.71 28 LEU D C 1
ATOM 28623 O O . LEU H 1 28 ? 254.802 349.015 187.541 1.00 71.71 28 LEU D O 1
ATOM 28639 N N . VAL H 1 29 ? 256.276 349.442 185.916 1.00 71.23 29 VAL D N 1
ATOM 28640 C CA . VAL H 1 29 ? 256.643 348.037 185.642 1.00 71.23 29 VAL D CA 1
ATOM 28641 C C . VAL H 1 29 ? 257.834 347.546 186.475 1.00 71.23 29 VAL D C 1
ATOM 28642 O O . VAL H 1 29 ? 258.606 348.341 186.998 1.00 71.23 29 VAL D O 1
ATOM 28655 N N . ASN H 1 30 ? 257.998 346.231 186.600 1.00 71.95 30 ASN D N 1
ATOM 28656 C CA . ASN H 1 30 ? 259.093 345.559 187.301 1.00 71.95 30 ASN D CA 1
ATOM 28657 C C . ASN H 1 30 ? 260.450 345.779 186.601 1.00 71.95 30 ASN D C 1
ATOM 28658 O O . ASN H 1 30 ? 260.579 345.581 185.394 1.00 71.95 30 ASN D O 1
ATOM 28669 N N . ARG H 1 31 ? 261.490 346.162 187.344 1.00 72.43 31 ARG D N 1
ATOM 28670 C CA . ARG H 1 31 ? 262.837 346.448 186.818 1.00 72.43 31 ARG D CA 1
ATOM 28671 C C . ARG H 1 31 ? 263.890 345.397 187.172 1.00 72.43 31 ARG D C 1
ATOM 28672 O O . ARG H 1 31 ? 265.048 345.570 186.819 1.00 72.43 31 ARG D O 1
ATOM 28693 N N . GLU H 1 32 ? 263.541 344.370 187.971 1.00 73.61 32 GLU D N 1
ATOM 28694 C CA . GLU H 1 32 ? 264.526 343.424 188.590 1.00 73.61 32 GLU D CA 1
ATOM 28695 C C . GLU H 1 32 ? 265.456 342.695 187.619 1.00 73.61 32 GLU D C 1
ATOM 28696 O O . GLU H 1 32 ? 266.533 342.278 188.094 1.00 73.61 32 GLU D O 1
ATOM 28708 N N . TYR H 1 33 ? 265.113 342.556 186.339 1.00 71.84 33 TYR D N 1
ATOM 28709 C CA . TYR H 1 33 ? 265.908 341.740 185.381 1.00 71.84 33 TYR D CA 1
ATOM 28710 C C . TYR H 1 33 ? 267.054 342.568 184.792 1.00 71.84 33 TYR D C 1
ATOM 28711 O O . TYR H 1 33 ? 267.647 342.035 183.878 1.00 71.84 33 TYR D O 1
ATOM 28729 N N . GLU H 1 34 ? 267.293 343.816 185.221 1.00 72.53 34 GLU D N 1
ATOM 28730 C CA . GLU H 1 34 ? 268.455 344.646 184.780 1.00 72.53 34 GLU D CA 1
ATOM 28731 C C . GLU H 1 34 ? 269.765 344.161 185.425 1.00 72.53 34 GLU D C 1
ATOM 28732 O O . GLU H 1 34 ? 270.783 344.137 184.701 1.00 72.53 34 GLU D O 1
ATOM 28744 N N . GLY H 1 35 ? 269.753 343.805 186.722 1.00 73.28 35 GLY D N 1
ATOM 28745 C CA . GLY H 1 35 ? 270.952 343.352 187.418 1.00 73.28 35 GLY D CA 1
ATOM 28746 C C . GLY H 1 35 ? 271.682 342.218 186.701 1.00 73.28 35 GLY D C 1
ATOM 28747 O O . GLY H 1 35 ? 272.907 342.224 186.613 1.00 73.28 35 GLY D O 1
ATOM 28751 N N . ILE H 1 36 ? 270.925 341.263 186.158 1.00 71.47 36 ILE D N 1
ATOM 28752 C CA . ILE H 1 36 ? 271.480 340.146 185.393 1.00 71.47 36 ILE D CA 1
ATOM 28753 C C . ILE H 1 36 ? 271.678 340.483 183.925 1.00 71.47 36 ILE D C 1
ATOM 28754 O O . ILE H 1 36 ? 272.677 340.072 183.358 1.00 71.47 36 ILE D O 1
ATOM 28770 N N . ALA H 1 37 ? 270.799 341.271 183.309 1.00 70.66 37 ALA D N 1
ATOM 28771 C CA . ALA H 1 37 ? 270.842 341.599 181.889 1.00 70.66 37 ALA D CA 1
ATOM 28772 C C . ALA H 1 37 ? 271.908 342.645 181.512 1.00 70.66 37 ALA D C 1
ATOM 28773 O O . ALA H 1 37 ? 271.782 343.332 180.508 1.00 70.66 37 ALA D O 1
ATOM 28780 N N . SER H 1 38 ? 272.974 342.790 182.290 1.00 71.59 38 SER D N 1
ATOM 28781 C CA . SER H 1 38 ? 274.125 343.634 181.982 1.00 71.59 38 SER D CA 1
ATOM 28782 C C . SER H 1 38 ? 274.961 343.135 180.798 1.00 71.59 38 SER D C 1
ATOM 28783 O O . SER H 1 38 ? 275.777 343.883 180.267 1.00 71.59 38 SER D O 1
ATOM 28791 N N . LYS H 1 39 ? 274.742 341.895 180.358 1.00 70.15 39 LYS D N 1
ATOM 28792 C CA . LYS H 1 39 ? 275.261 341.255 179.146 1.00 70.15 39 LYS D CA 1
ATOM 28793 C C . LYS H 1 39 ? 274.204 340.342 178.532 1.00 70.15 39 LYS D C 1
ATOM 28794 O O . LYS H 1 39 ? 273.167 340.116 179.139 1.00 70.15 39 LYS D O 1
ATOM 28813 N N . GLY H 1 40 ? 274.468 339.801 177.351 1.00 67.00 40 GLY D N 1
ATOM 28814 C CA . GLY H 1 40 ? 273.510 338.969 176.626 1.00 67.00 40 GLY D CA 1
ATOM 28815 C C . GLY H 1 40 ? 272.318 339.762 176.104 1.00 67.00 40 GLY D C 1
ATOM 28816 O O . GLY H 1 40 ? 272.169 340.939 176.395 1.00 67.00 40 GLY D O 1
ATOM 28820 N N . ASN H 1 41 ? 271.453 339.127 175.331 1.00 66.86 41 ASN D N 1
ATOM 28821 C CA . ASN H 1 41 ? 270.278 339.765 174.738 1.00 66.86 41 ASN D CA 1
ATOM 28822 C C . ASN H 1 41 ? 268.956 339.033 175.021 1.00 66.86 41 ASN D C 1
ATOM 28823 O O . ASN H 1 41 ? 267.922 339.380 174.458 1.00 66.86 41 ASN D O 1
ATOM 28834 N N . VAL H 1 42 ? 268.968 338.041 175.907 1.00 67.58 42 VAL D N 1
ATOM 28835 C CA . VAL H 1 42 ? 267.782 337.319 176.363 1.00 67.58 42 VAL D CA 1
ATOM 28836 C C . VAL H 1 42 ? 267.867 337.044 177.852 1.00 67.58 42 VAL D C 1
ATOM 28837 O O . VAL H 1 42 ? 268.913 336.615 178.328 1.00 67.58 42 VAL D O 1
ATOM 28850 N N . VAL H 1 43 ? 266.761 337.203 178.567 1.00 68.75 43 VAL D N 1
ATOM 28851 C CA . VAL H 1 43 ? 266.556 336.611 179.886 1.00 68.75 43 VAL D CA 1
ATOM 28852 C C . VAL H 1 43 ? 265.441 335.583 179.808 1.00 68.75 43 VAL D C 1
ATOM 28853 O O . VAL H 1 43 ? 264.345 335.896 179.373 1.00 68.75 43 VAL D O 1
ATOM 28866 N N . HIS H 1 44 ? 265.697 334.370 180.273 1.00 67.75 44 HIS D N 1
ATOM 28867 C CA . HIS H 1 44 ? 264.732 333.307 180.489 1.00 67.75 44 HIS D CA 1
ATOM 28868 C C . HIS H 1 44 ? 264.256 333.342 181.934 1.00 67.75 44 HIS D C 1
ATOM 28869 O O . HIS H 1 44 ? 265.055 333.291 182.866 1.00 67.75 44 HIS D O 1
ATOM 28883 N N . ILE H 1 45 ? 262.943 333.425 182.105 1.00 70.35 45 ILE D N 1
ATOM 28884 C CA . ILE H 1 45 ? 262.239 333.398 183.380 1.00 70.35 45 ILE D CA 1
ATOM 28885 C C . ILE H 1 45 ? 261.372 332.146 183.418 1.00 70.35 45 ILE D C 1
ATOM 28886 O O . ILE H 1 45 ? 260.656 331.866 182.463 1.00 70.35 45 ILE D O 1
ATOM 28902 N N . ALA H 1 46 ? 261.410 331.396 184.511 1.00 72.02 46 ALA D N 1
ATOM 28903 C CA . ALA H 1 46 ? 260.695 330.136 184.664 1.00 72.02 46 ALA D CA 1
ATOM 28904 C C . ALA H 1 46 ? 259.779 330.137 185.885 1.00 72.02 46 ALA D C 1
ATOM 28905 O O . ALA H 1 46 ? 260.058 330.794 186.879 1.00 72.02 46 ALA D O 1
ATOM 28912 N N . GLY H 1 47 ? 258.689 329.381 185.826 1.00 72.40 47 GLY D N 1
ATOM 28913 C CA . GLY H 1 47 ? 257.706 329.279 186.892 1.00 72.40 47 GLY D CA 1
ATOM 28914 C C . GLY H 1 47 ? 257.316 327.848 187.208 1.00 72.40 47 GLY D C 1
ATOM 28915 O O . GLY H 1 47 ? 257.221 327.012 186.312 1.00 72.40 47 GLY D O 1
ATOM 28919 N N . VAL H 1 48 ? 257.075 327.576 188.486 1.00 73.92 48 VAL D N 1
ATOM 28920 C CA . VAL H 1 48 ? 256.595 326.292 189.001 1.00 73.92 48 VAL D CA 1
ATOM 28921 C C . VAL H 1 48 ? 255.271 325.899 188.359 1.00 73.92 48 VAL D C 1
ATOM 28922 O O . VAL H 1 48 ? 254.380 326.732 188.242 1.00 73.92 48 VAL D O 1
ATOM 28935 N N . VAL H 1 49 ? 255.102 324.621 188.028 1.00 73.91 49 VAL D N 1
ATOM 28936 C CA . VAL H 1 49 ? 253.772 324.004 187.936 1.00 73.91 49 VAL D CA 1
ATOM 28937 C C . VAL H 1 49 ? 253.516 323.222 189.218 1.00 73.91 49 VAL D C 1
ATOM 28938 O O . VAL H 1 49 ? 254.311 322.357 189.569 1.00 73.91 49 VAL D O 1
ATOM 28951 N N . ALA H 1 50 ? 252.424 323.487 189.930 1.00 73.61 50 ALA D N 1
ATOM 28952 C CA . ALA H 1 50 ? 252.134 322.783 191.178 1.00 73.61 50 ALA D CA 1
ATOM 28953 C C . ALA H 1 50 ? 251.945 321.262 190.976 1.00 73.61 50 ALA D C 1
ATOM 28954 O O . ALA H 1 50 ? 251.287 320.856 190.016 1.00 73.61 50 ALA D O 1
ATOM 28961 N N . PRO H 1 51 ? 252.442 320.410 191.891 1.00 71.59 51 PRO D N 1
ATOM 28962 C CA . PRO H 1 51 ? 252.091 318.991 191.941 1.00 71.59 51 PRO D CA 1
ATOM 28963 C C . PRO H 1 51 ? 250.586 318.760 192.166 1.00 71.59 51 PRO D C 1
ATOM 28964 O O . PRO H 1 51 ? 249.898 319.584 192.758 1.00 71.59 51 PRO D O 1
ATOM 28975 N N . THR H 1 52 ? 250.054 317.625 191.727 1.00 71.07 52 THR D N 1
ATOM 28976 C CA . THR H 1 52 ? 248.604 317.366 191.674 1.00 71.07 52 THR D CA 1
ATOM 28977 C C . THR H 1 52 ? 248.149 316.412 192.775 1.00 71.07 52 THR D C 1
ATOM 28978 O O . THR H 1 52 ? 248.666 315.300 192.880 1.00 71.07 52 THR D O 1
ATOM 28989 N N . VAL H 1 53 ? 247.155 316.816 193.564 1.00 70.11 53 VAL D N 1
ATOM 28990 C CA . VAL H 1 53 ? 246.572 316.033 194.659 1.00 70.11 53 VAL D CA 1
ATOM 28991 C C . VAL H 1 53 ? 245.806 314.835 194.119 1.00 70.11 53 VAL D C 1
ATOM 28992 O O . VAL H 1 53 ? 245.013 314.981 193.197 1.00 70.11 53 VAL D O 1
ATOM 29005 N N . LYS H 1 54 ? 246.021 313.660 194.710 1.00 70.47 54 LYS D N 1
ATOM 29006 C CA . LYS H 1 54 ? 245.375 312.391 194.353 1.00 70.47 54 LYS D CA 1
ATOM 29007 C C . LYS H 1 54 ? 244.407 311.935 195.430 1.00 70.47 54 LYS D C 1
ATOM 29008 O O . LYS H 1 54 ? 244.636 312.172 196.612 1.00 70.47 54 LYS D O 1
ATOM 29027 N N . ASP H 1 55 ? 243.359 311.234 195.035 1.00 73.58 55 ASP D N 1
ATOM 29028 C CA . ASP H 1 55 ? 242.474 310.492 195.925 1.00 73.58 55 ASP D CA 1
ATOM 29029 C C . ASP H 1 55 ? 243.138 309.168 196.326 1.00 73.58 55 ASP D C 1
ATOM 29030 O O . ASP H 1 55 ? 243.061 308.168 195.618 1.00 73.58 55 ASP D O 1
ATOM 29039 N N . TYR H 1 56 ? 243.836 309.177 197.463 1.00 72.29 56 TYR D N 1
ATOM 29040 C CA . TYR H 1 56 ? 244.546 308.025 198.020 1.00 72.29 56 TYR D CA 1
ATOM 29041 C C . TYR H 1 56 ? 243.585 306.891 198.381 1.00 72.29 56 TYR D C 1
ATOM 29042 O O . TYR H 1 56 ? 243.938 305.727 198.252 1.00 72.29 56 TYR D O 1
ATOM 29060 N N . LYS H 1 57 ? 242.352 307.220 198.777 1.00 73.40 57 LYS D N 1
ATOM 29061 C CA . LYS H 1 57 ? 241.307 306.246 199.115 1.00 73.40 57 LYS D CA 1
ATOM 29062 C C . LYS H 1 57 ? 240.711 305.537 197.897 1.00 73.40 57 LYS D C 1
ATOM 29063 O O . LYS H 1 57 ? 240.406 304.350 197.961 1.00 73.40 57 LYS D O 1
ATOM 29082 N N . ALA H 1 58 ? 240.521 306.229 196.779 1.00 73.42 58 ALA D N 1
ATOM 29083 C CA . ALA H 1 58 ? 240.047 305.618 195.542 1.00 73.42 58 ALA D CA 1
ATOM 29084 C C . ALA H 1 58 ? 241.134 304.774 194.870 1.00 73.42 58 ALA D C 1
ATOM 29085 O O . ALA H 1 58 ? 240.843 303.736 194.287 1.00 73.42 58 ALA D O 1
ATOM 29092 N N . ALA H 1 59 ? 242.395 305.166 195.005 1.00 74.10 59 ALA D N 1
ATOM 29093 C CA . ALA H 1 59 ? 243.571 304.418 194.579 1.00 74.10 59 ALA D CA 1
ATOM 29094 C C . ALA H 1 59 ? 243.889 303.181 195.456 1.00 74.10 59 ALA D C 1
ATOM 29095 O O . ALA H 1 59 ? 245.047 302.808 195.623 1.00 74.10 59 ALA D O 1
ATOM 29102 N N . GLY H 1 60 ? 242.896 302.544 196.076 1.00 74.54 60 GLY D N 1
ATOM 29103 C CA . GLY H 1 60 ? 243.101 301.542 197.124 1.00 74.54 60 GLY D CA 1
ATOM 29104 C C . GLY H 1 60 ? 243.594 302.218 198.394 1.00 74.54 60 GLY D C 1
ATOM 29105 O O . GLY H 1 60 ? 242.826 302.893 199.061 1.00 74.54 60 GLY D O 1
ATOM 29109 N N . ARG H 1 61 ? 244.881 302.082 198.697 1.00 73.16 61 ARG D N 1
ATOM 29110 C CA . ARG H 1 61 ? 245.662 303.016 199.527 1.00 73.16 61 ARG D CA 1
ATOM 29111 C C . ARG H 1 61 ? 247.062 303.202 198.940 1.00 73.16 61 ARG D C 1
ATOM 29112 O O . ARG H 1 61 ? 248.042 303.321 199.664 1.00 73.16 61 ARG D O 1
ATOM 29133 N N . GLN H 1 62 ? 247.171 303.159 197.616 1.00 73.01 62 GLN D N 1
ATOM 29134 C CA . GLN H 1 62 ? 248.415 303.263 196.865 1.00 73.01 62 GLN D CA 1
ATOM 29135 C C . GLN H 1 62 ? 248.777 304.714 196.566 1.00 73.01 62 GLN D C 1
ATOM 29136 O O . GLN H 1 62 ? 247.911 305.570 196.427 1.00 73.01 62 GLN D O 1
ATOM 29150 N N . THR H 1 63 ? 250.062 304.995 196.396 1.00 72.28 63 THR D N 1
ATOM 29151 C CA . THR H 1 63 ? 250.549 306.248 195.820 1.00 72.28 63 THR D CA 1
ATOM 29152 C C . THR H 1 63 ? 251.832 306.028 195.037 1.00 72.28 63 THR D C 1
ATOM 29153 O O . THR H 1 63 ? 252.737 305.331 195.487 1.00 72.28 63 THR D O 1
ATOM 29164 N N . SER H 1 64 ? 251.919 306.627 193.859 1.00 73.62 64 SER D N 1
ATOM 29165 C CA . SER H 1 64 ? 253.106 306.644 193.009 1.00 73.62 64 SER D CA 1
ATOM 29166 C C . SER H 1 64 ? 253.481 308.074 192.635 1.00 73.62 64 SER D C 1
ATOM 29167 O O . SER H 1 64 ? 252.622 308.942 192.497 1.00 73.62 64 SER D O 1
ATOM 29175 N N . ALA H 1 65 ? 254.773 308.346 192.490 1.00 70.94 65 ALA D N 1
ATOM 29176 C CA . ALA H 1 65 ? 255.277 309.690 192.297 1.00 70.94 65 ALA D CA 1
ATOM 29177 C C . ALA H 1 65 ? 255.069 310.221 190.872 1.00 70.94 65 ALA D C 1
ATOM 29178 O O . ALA H 1 65 ? 255.200 309.477 189.907 1.00 70.94 65 ALA D O 1
ATOM 29185 N N . ASP H 1 66 ? 254.819 311.517 190.732 1.00 72.71 66 ASP D N 1
ATOM 29186 C CA . ASP H 1 66 ? 254.820 312.274 189.476 1.00 72.71 66 ASP D CA 1
ATOM 29187 C C . ASP H 1 66 ? 256.173 312.910 189.150 1.00 72.71 66 ASP D C 1
ATOM 29188 O O . ASP H 1 66 ? 256.940 313.274 190.036 1.00 72.71 66 ASP D O 1
ATOM 29197 N N . ALA H 1 67 ? 256.432 313.147 187.870 1.00 72.06 67 ALA D N 1
ATOM 29198 C CA . ALA H 1 67 ? 257.444 314.100 187.438 1.00 72.06 67 ALA D CA 1
ATOM 29199 C C . ALA H 1 67 ? 256.986 315.540 187.698 1.00 72.06 67 ALA D C 1
ATOM 29200 O O . ALA H 1 67 ? 255.868 315.912 187.343 1.00 72.06 67 ALA D O 1
ATOM 29207 N N . ILE H 1 68 ? 257.855 316.373 188.256 1.00 70.92 68 ILE D N 1
ATOM 29208 C CA . ILE H 1 68 ? 257.657 317.824 188.265 1.00 70.92 68 ILE D CA 1
ATOM 29209 C C . ILE H 1 68 ? 257.878 318.424 186.874 1.00 70.92 68 ILE D C 1
ATOM 29210 O O . ILE H 1 68 ? 258.551 317.854 186.020 1.00 70.92 68 ILE D O 1
ATOM 29226 N N . SER H 1 69 ? 257.309 319.596 186.643 1.00 72.78 69 SER D N 1
ATOM 29227 C CA . SER H 1 69 ? 257.274 320.285 185.358 1.00 72.78 69 SER D CA 1
ATOM 29228 C C . SER H 1 69 ? 257.308 321.794 185.580 1.00 72.78 69 SER D C 1
ATOM 29229 O O . SER H 1 69 ? 256.934 322.276 186.641 1.00 72.78 69 SER D O 1
ATOM 29237 N N . ASP H 1 70 ? 257.726 322.561 184.586 1.00 74.26 70 ASP D N 1
ATOM 29238 C CA . ASP H 1 70 ? 257.864 324.016 184.653 1.00 74.26 70 ASP D CA 1
ATOM 29239 C C . ASP H 1 70 ? 257.200 324.741 183.477 1.00 74.26 70 ASP D C 1
ATOM 29240 O O . ASP H 1 70 ? 256.772 324.169 182.479 1.00 74.26 70 ASP D O 1
ATOM 29249 N N . THR H 1 71 ? 257.100 326.048 183.623 1.00 73.97 71 THR D N 1
ATOM 29250 C CA . THR H 1 71 ? 256.654 327.017 182.619 1.00 73.97 71 THR D CA 1
ATOM 29251 C C . THR H 1 71 ? 257.758 328.031 182.392 1.00 73.97 71 THR D C 1
ATOM 29252 O O . THR H 1 71 ? 258.582 328.242 183.272 1.00 73.97 71 THR D O 1
ATOM 29263 N N . GLY H 1 72 ? 257.769 328.743 181.273 1.00 72.23 72 GLY D N 1
ATOM 29264 C CA . GLY H 1 72 ? 258.713 329.836 181.097 1.00 72.23 72 GLY D CA 1
ATOM 29265 C C . GLY H 1 72 ? 258.379 330.818 179.993 1.00 72.23 72 GLY D C 1
ATOM 29266 O O . GLY H 1 72 ? 257.626 330.527 179.069 1.00 72.23 72 GLY D O 1
ATOM 29270 N N . VAL H 1 73 ? 258.966 332.001 180.121 1.00 70.36 73 VAL D N 1
ATOM 29271 C CA . VAL H 1 73 ? 258.877 333.145 179.217 1.00 70.36 73 VAL D CA 1
ATOM 29272 C C . VAL H 1 73 ? 260.253 333.759 179.045 1.00 70.36 73 VAL D C 1
ATOM 29273 O O . VAL H 1 73 ? 261.075 333.739 179.955 1.00 70.36 73 VAL D O 1
ATOM 29286 N N . ASP H 1 74 ? 260.513 334.318 177.875 1.00 70.25 74 ASP D N 1
ATOM 29287 C CA . ASP H 1 74 ? 261.769 334.974 177.540 1.00 70.25 74 ASP D CA 1
ATOM 29288 C C . ASP H 1 74 ? 261.588 336.463 177.226 1.00 70.25 74 ASP D C 1
ATOM 29289 O O . ASP H 1 74 ? 260.808 336.851 176.366 1.00 70.25 74 ASP D O 1
ATOM 29298 N N . LEU H 1 75 ? 262.343 337.300 177.924 1.00 69.42 75 LEU D N 1
ATOM 29299 C CA . LEU H 1 75 ? 262.442 338.736 177.718 1.00 69.42 75 LEU D CA 1
ATOM 29300 C C . LEU H 1 75 ? 263.586 339.024 176.749 1.00 69.42 75 LEU D C 1
ATOM 29301 O O . LEU H 1 75 ? 264.731 338.693 177.036 1.00 69.42 75 LEU D O 1
ATOM 29317 N N . LEU H 1 76 ? 263.294 339.653 175.612 1.00 68.78 76 LEU D N 1
ATOM 29318 C CA . LEU H 1 76 ? 264.268 339.935 174.559 1.00 68.78 76 LEU D CA 1
ATOM 29319 C C . LEU H 1 76 ? 264.722 341.391 174.619 1.00 68.78 76 LEU D C 1
ATOM 29320 O O . LEU H 1 76 ? 263.898 342.298 174.594 1.00 68.78 76 LEU D O 1
ATOM 29336 N N . ILE H 1 77 ? 266.027 341.641 174.657 1.00 68.90 77 ILE D N 1
ATOM 29337 C CA . ILE H 1 77 ? 266.599 342.987 174.583 1.00 68.90 77 ILE D CA 1
ATOM 29338 C C . ILE H 1 77 ? 266.758 343.386 173.112 1.00 68.90 77 ILE D C 1
ATOM 29339 O O . ILE H 1 77 ? 267.855 343.425 172.569 1.00 68.90 77 ILE D O 1
ATOM 29355 N N . ASP H 1 78 ? 265.643 343.565 172.411 1.00 72.01 78 ASP D N 1
ATOM 29356 C CA . ASP H 1 78 ? 265.597 343.686 170.951 1.00 72.01 78 ASP D CA 1
ATOM 29357 C C . ASP H 1 78 ? 265.268 345.093 170.438 1.00 72.01 78 ASP D C 1
ATOM 29358 O O . ASP H 1 78 ? 265.154 345.276 169.231 1.00 72.01 78 ASP D O 1
ATOM 29367 N N . GLN H 1 79 ? 265.132 346.097 171.300 1.00 71.19 79 GLN D N 1
ATOM 29368 C CA . GLN H 1 79 ? 264.814 347.466 170.900 1.00 71.19 79 GLN D CA 1
ATOM 29369 C C . GLN H 1 79 ? 266.061 348.330 170.953 1.00 71.19 79 GLN D C 1
ATOM 29370 O O . GLN H 1 79 ? 266.756 348.391 171.960 1.00 71.19 79 GLN D O 1
ATOM 29384 N N . GLU H 1 80 ? 266.333 349.018 169.850 1.00 72.52 80 GLU D N 1
ATOM 29385 C CA . GLU H 1 80 ? 267.562 349.777 169.624 1.00 72.52 80 GLU D CA 1
ATOM 29386 C C . GLU H 1 80 ? 267.185 351.083 168.933 1.00 72.52 80 GLU D C 1
ATOM 29387 O O . GLU H 1 80 ? 266.859 351.085 167.748 1.00 72.52 80 GLU D O 1
ATOM 29399 N N . LYS H 1 81 ? 267.195 352.195 169.664 1.00 69.74 81 LYS D N 1
ATOM 29400 C CA . LYS H 1 81 ? 266.692 353.498 169.206 1.00 69.74 81 LYS D CA 1
ATOM 29401 C C . LYS H 1 81 ? 267.747 354.573 169.370 1.00 69.74 81 LYS D C 1
ATOM 29402 O O . LYS H 1 81 ? 268.482 354.565 170.348 1.00 69.74 81 LYS D O 1
ATOM 29421 N N . SER H 1 82 ? 267.812 355.513 168.437 1.00 69.97 82 SER D N 1
ATOM 29422 C CA . SER H 1 82 ? 268.822 356.570 168.461 1.00 69.97 82 SER D CA 1
ATOM 29423 C C . SER H 1 82 ? 268.290 357.948 168.089 1.00 69.97 82 SER D C 1
ATOM 29424 O O . SER H 1 82 ? 267.290 358.098 167.392 1.00 69.97 82 SER D O 1
ATOM 29432 N N . ILE H 1 83 ? 269.008 358.962 168.551 1.00 69.45 83 ILE D N 1
ATOM 29433 C CA . ILE H 1 83 ? 268.891 360.376 168.182 1.00 69.45 83 ILE D CA 1
ATOM 29434 C C . ILE H 1 83 ? 270.226 360.791 167.584 1.00 69.45 83 ILE D C 1
ATOM 29435 O O . ILE H 1 83 ? 271.256 360.360 168.072 1.00 69.45 83 ILE D O 1
ATOM 29451 N N . ASP H 1 84 ? 270.230 361.619 166.547 1.00 71.16 84 ASP D N 1
ATOM 29452 C CA . ASP H 1 84 ? 271.445 361.986 165.818 1.00 71.16 84 ASP D CA 1
ATOM 29453 C C . ASP H 1 84 ? 271.228 363.293 165.046 1.00 71.16 84 ASP D C 1
ATOM 29454 O O . ASP H 1 84 ? 270.470 363.309 164.078 1.00 71.16 84 ASP D O 1
ATOM 29463 N N . PHE H 1 85 ? 271.837 364.395 165.477 1.00 68.87 85 PHE D N 1
ATOM 29464 C CA . PHE H 1 85 ? 271.620 365.718 164.889 1.00 68.87 85 PHE D CA 1
ATOM 29465 C C . PHE H 1 85 ? 272.869 366.598 164.893 1.00 68.87 85 PHE D C 1
ATOM 29466 O O . PHE H 1 85 ? 273.765 366.456 165.720 1.00 68.87 85 PHE D O 1
ATOM 29483 N N . LEU H 1 86 ? 272.916 367.536 163.951 1.00 69.88 86 LEU D N 1
ATOM 29484 C CA . LEU H 1 86 ? 274.005 368.489 163.772 1.00 69.88 86 LEU D CA 1
ATOM 29485 C C . LEU H 1 86 ? 273.643 369.855 164.341 1.00 69.88 86 LEU D C 1
ATOM 29486 O O . LEU H 1 86 ? 272.563 370.362 164.072 1.00 69.88 86 LEU D O 1
ATOM 29502 N N . VAL H 1 87 ? 274.564 370.495 165.051 1.00 69.20 87 VAL D N 1
ATOM 29503 C CA . VAL H 1 87 ? 274.501 371.931 165.333 1.00 69.20 87 VAL D CA 1
ATOM 29504 C C . VAL H 1 87 ? 275.565 372.629 164.509 1.00 69.20 87 VAL D C 1
ATOM 29505 O O . VAL H 1 87 ? 276.753 372.550 164.811 1.00 69.20 87 VAL D O 1
ATOM 29518 N N . ASP H 1 88 ? 275.136 373.313 163.455 1.00 70.35 88 ASP D N 1
ATOM 29519 C CA . ASP H 1 88 ? 276.013 374.113 162.606 1.00 70.35 88 ASP D CA 1
ATOM 29520 C C . ASP H 1 88 ? 276.680 375.214 163.424 1.00 70.35 88 ASP D C 1
ATOM 29521 O O . ASP H 1 88 ? 276.021 375.948 164.155 1.00 70.35 88 ASP D O 1
ATOM 29530 N N . ASP H 1 89 ? 278.002 375.296 163.361 1.00 69.97 89 ASP D N 1
ATOM 29531 C CA . ASP H 1 89 ? 278.738 376.193 164.240 1.00 69.97 89 ASP D CA 1
ATOM 29532 C C . ASP H 1 89 ? 278.874 377.638 163.729 1.00 69.97 89 ASP D C 1
ATOM 29533 O O . ASP H 1 89 ? 279.391 378.477 164.462 1.00 69.97 89 ASP D O 1
ATOM 29542 N N . ILE H 1 90 ? 278.354 377.970 162.545 1.00 67.62 90 ILE D N 1
ATOM 29543 C CA . ILE H 1 90 ? 277.999 379.345 162.194 1.00 67.62 90 ILE D CA 1
ATOM 29544 C C . ILE H 1 90 ? 276.687 379.688 162.897 1.00 67.62 90 ILE D C 1
ATOM 29545 O O . ILE H 1 90 ? 276.606 380.699 163.584 1.00 67.62 90 ILE D O 1
ATOM 29561 N N . ASP H 1 91 ? 275.672 378.828 162.801 1.00 68.10 91 ASP D N 1
ATOM 29562 C CA . ASP H 1 91 ? 274.388 379.074 163.463 1.00 68.10 91 ASP D CA 1
ATOM 29563 C C . ASP H 1 91 ? 274.545 379.226 164.969 1.00 68.10 91 ASP D C 1
ATOM 29564 O O . ASP H 1 91 ? 274.024 380.181 165.527 1.00 68.10 91 ASP D O 1
ATOM 29573 N N . ARG H 1 92 ? 275.328 378.359 165.620 1.00 67.58 92 ARG D N 1
ATOM 29574 C CA . ARG H 1 92 ? 275.495 378.381 167.101 1.00 67.58 92 ARG D CA 1
ATOM 29575 C C . ARG H 1 92 ? 275.894 379.796 167.544 1.00 67.58 92 ARG D C 1
ATOM 29576 O O . ARG H 1 92 ? 275.453 380.196 168.640 1.00 67.58 92 ARG D O 1
ATOM 29597 N N . VAL H 1 93 ? 276.669 380.527 166.735 1.00 66.83 93 VAL D N 1
ATOM 29598 C CA . VAL H 1 93 ? 277.135 381.918 167.045 1.00 66.83 93 VAL D CA 1
ATOM 29599 C C . VAL H 1 93 ? 276.071 382.937 166.606 1.00 66.83 93 VAL D C 1
ATOM 29600 O O . VAL H 1 93 ? 275.759 383.824 167.425 1.00 66.83 93 VAL D O 1
ATOM 29613 N N . GLN H 1 94 ? 275.511 382.808 165.396 1.00 65.22 94 GLN D N 1
ATOM 29614 C CA . GLN H 1 94 ? 274.579 383.782 164.848 1.00 65.22 94 GLN D CA 1
ATOM 29615 C C . GLN H 1 94 ? 273.213 383.837 165.548 1.00 65.22 94 GLN D C 1
ATOM 29616 O O . GLN H 1 94 ? 272.555 384.870 165.478 1.00 65.22 94 GLN D O 1
ATOM 29630 N N . VAL H 1 95 ? 272.746 382.775 166.200 1.00 66.05 95 VAL D N 1
ATOM 29631 C CA . VAL H 1 95 ? 271.428 382.758 166.859 1.00 66.05 95 VAL D CA 1
ATOM 29632 C C . VAL H 1 95 ? 271.366 383.660 168.095 1.00 66.05 95 VAL D C 1
ATOM 29633 O O . VAL H 1 95 ? 272.381 384.000 168.703 1.00 66.05 95 VAL D O 1
ATOM 29646 N N . ALA H 1 96 ? 270.150 384.044 168.485 1.00 65.59 96 ALA D N 1
ATOM 29647 C CA . ALA H 1 96 ? 269.876 384.991 169.562 1.00 65.59 96 ALA D CA 1
ATOM 29648 C C . ALA H 1 96 ? 270.186 384.487 170.985 1.00 65.59 96 ALA D C 1
ATOM 29649 O O . ALA H 1 96 ? 270.181 385.275 171.926 1.00 65.59 96 ALA D O 1
ATOM 29656 N N . GLY H 1 97 ? 270.449 383.198 171.177 1.00 67.40 97 GLY D N 1
ATOM 29657 C CA . GLY H 1 97 ? 270.761 382.608 172.474 1.00 67.40 97 GLY D CA 1
ATOM 29658 C C . GLY H 1 97 ? 271.207 381.157 172.380 1.00 67.40 97 GLY D C 1
ATOM 29659 O O . GLY H 1 97 ? 271.529 380.672 171.299 1.00 67.40 97 GLY D O 1
ATOM 29663 N N . SER H 1 98 ? 271.247 380.447 173.506 1.00 68.53 98 SER D N 1
ATOM 29664 C CA . SER H 1 98 ? 271.684 379.046 173.573 1.00 68.53 98 SER D CA 1
ATOM 29665 C C . SER H 1 98 ? 270.854 378.078 172.715 1.00 68.53 98 SER D C 1
ATOM 29666 O O . SER H 1 98 ? 269.644 378.229 172.583 1.00 68.53 98 SER D O 1
ATOM 29674 N N . LEU H 1 99 ? 271.510 377.048 172.173 1.00 68.36 99 LEU D N 1
ATOM 29675 C CA . LEU H 1 99 ? 270.909 375.909 171.475 1.00 68.36 99 LEU D CA 1
ATOM 29676 C C . LEU H 1 99 ? 270.912 374.618 172.316 1.00 68.36 99 LEU D C 1
ATOM 29677 O O . LEU H 1 99 ? 270.562 373.562 171.805 1.00 68.36 99 LEU D O 1
ATOM 29693 N N . GLU H 1 100 ? 271.264 374.666 173.605 1.00 72.14 100 GLU D N 1
ATOM 29694 C CA . GLU H 1 100 ? 271.285 373.486 174.485 1.00 72.14 100 GLU D CA 1
ATOM 29695 C C . GLU H 1 100 ? 269.943 372.745 174.522 1.00 72.14 100 GLU D C 1
ATOM 29696 O O . GLU H 1 100 ? 269.917 371.525 174.640 1.00 72.14 100 GLU D O 1
ATOM 29708 N N . ALA H 1 101 ? 268.833 373.453 174.339 1.00 70.65 101 ALA D N 1
ATOM 29709 C CA . ALA H 1 101 ? 267.482 372.918 174.326 1.00 70.65 101 ALA D CA 1
ATOM 29710 C C . ALA H 1 101 ? 267.288 371.769 173.328 1.00 70.65 101 ALA D C 1
ATOM 29711 O O . ALA H 1 101 ? 266.569 370.821 173.629 1.00 70.65 101 ALA D O 1
ATOM 29718 N N . TYR H 1 102 ? 268.008 371.751 172.207 1.00 68.59 102 TYR D N 1
ATOM 29719 C CA . TYR H 1 102 ? 267.967 370.641 171.257 1.00 68.59 102 TYR D CA 1
ATOM 29720 C C . TYR H 1 102 ? 268.531 369.334 171.818 1.00 68.59 102 TYR D C 1
ATOM 29721 O O . TYR H 1 102 ? 268.061 368.270 171.441 1.00 68.59 102 TYR D O 1
ATOM 29739 N N . THR H 1 103 ? 269.469 369.373 172.763 1.00 70.67 103 THR D N 1
ATOM 29740 C CA . THR H 1 103 ? 269.927 368.155 173.443 1.00 70.67 103 THR D CA 1
ATOM 29741 C C . THR H 1 103 ? 268.838 367.614 174.367 1.00 70.67 103 THR D C 1
ATOM 29742 O O . THR H 1 103 ? 268.547 366.423 174.340 1.00 70.67 103 THR D O 1
ATOM 29753 N N . ARG H 1 104 ? 268.162 368.500 175.115 1.00 71.24 104 ARG D N 1
ATOM 29754 C CA . ARG H 1 104 ? 267.057 368.158 176.022 1.00 71.24 104 ARG D CA 1
ATOM 29755 C C . ARG H 1 104 ? 265.838 367.651 175.271 1.00 71.24 104 ARG D C 1
ATOM 29756 O O . ARG H 1 104 ? 265.225 366.683 175.710 1.00 71.24 104 ARG D O 1
ATOM 29777 N N . ALA H 1 105 ? 265.530 368.225 174.116 1.00 69.59 105 ALA D N 1
ATOM 29778 C CA . ALA H 1 105 ? 264.524 367.707 173.205 1.00 69.59 105 ALA D CA 1
ATOM 29779 C C . ALA H 1 105 ? 264.873 366.282 172.771 1.00 69.59 105 ALA D C 1
ATOM 29780 O O . ALA H 1 105 ? 264.041 365.395 172.891 1.00 69.59 105 ALA D O 1
ATOM 29787 N N . GLY H 1 106 ? 266.119 366.020 172.374 1.00 69.32 106 GLY D N 1
ATOM 29788 C CA . GLY H 1 106 ? 266.577 364.683 171.990 1.00 69.32 106 GLY D CA 1
ATOM 29789 C C . GLY H 1 106 ? 266.472 363.647 173.111 1.00 69.32 106 GLY D C 1
ATOM 29790 O O . GLY H 1 106 ? 265.903 362.581 172.916 1.00 69.32 106 GLY D O 1
ATOM 29794 N N . ALA H 1 107 ? 266.920 363.970 174.321 1.00 69.38 107 ALA D N 1
ATOM 29795 C CA . ALA H 1 107 ? 266.761 363.096 175.477 1.00 69.38 107 ALA D CA 1
ATOM 29796 C C . ALA H 1 107 ? 265.283 362.830 175.801 1.00 69.38 107 ALA D C 1
ATOM 29797 O O . ALA H 1 107 ? 264.873 361.687 175.983 1.00 69.38 107 ALA D O 1
ATOM 29804 N N . THR H 1 108 ? 264.453 363.870 175.781 1.00 71.09 108 THR D N 1
ATOM 29805 C CA . THR H 1 108 ? 263.010 363.765 176.015 1.00 71.09 108 THR D CA 1
ATOM 29806 C C . THR H 1 108 ? 262.315 362.903 174.962 1.00 71.09 108 THR D C 1
ATOM 29807 O O . THR H 1 108 ? 261.395 362.152 175.281 1.00 71.09 108 THR D O 1
ATOM 29818 N N . ALA H 1 109 ? 262.767 362.931 173.712 1.00 69.36 109 ALA D N 1
ATOM 29819 C CA . ALA H 1 109 ? 262.220 362.094 172.655 1.00 69.36 109 ALA D CA 1
ATOM 29820 C C . ALA H 1 109 ? 262.524 360.601 172.859 1.00 69.36 109 ALA D C 1
ATOM 29821 O O . ALA H 1 109 ? 261.634 359.776 172.691 1.00 69.36 109 ALA D O 1
ATOM 29828 N N . LEU H 1 110 ? 263.727 360.231 173.309 1.00 69.11 110 LEU D N 1
ATOM 29829 C CA . LEU H 1 110 ? 264.035 358.834 173.653 1.00 69.11 110 LEU D CA 1
ATOM 29830 C C . LEU H 1 110 ? 263.240 358.349 174.869 1.00 69.11 110 LEU D C 1
ATOM 29831 O O . LEU H 1 110 ? 262.725 357.233 174.860 1.00 69.11 110 LEU D O 1
ATOM 29847 N N . ALA H 1 111 ? 263.073 359.181 175.894 1.00 70.32 111 ALA D N 1
ATOM 29848 C CA . ALA H 1 111 ? 262.234 358.863 177.042 1.00 70.32 111 ALA D CA 1
ATOM 29849 C C . ALA H 1 111 ? 260.766 358.649 176.654 1.00 70.32 111 ALA D C 1
ATOM 29850 O O . ALA H 1 111 ? 260.141 357.691 177.087 1.00 70.32 111 ALA D O 1
ATOM 29857 N N . THR H 1 112 ? 260.226 359.487 175.777 1.00 71.17 112 THR D N 1
ATOM 29858 C CA . THR H 1 112 ? 258.879 359.315 175.226 1.00 71.17 112 THR D CA 1
ATOM 29859 C C . THR H 1 112 ? 258.748 358.010 174.458 1.00 71.17 112 THR D C 1
ATOM 29860 O O . THR H 1 112 ? 257.782 357.281 174.639 1.00 71.17 112 THR D O 1
ATOM 29871 N N . ASP H 1 113 ? 259.720 357.668 173.622 1.00 71.30 113 ASP D N 1
ATOM 29872 C CA . ASP H 1 113 ? 259.675 356.446 172.829 1.00 71.30 113 ASP D CA 1
ATOM 29873 C C . ASP H 1 113 ? 259.755 355.172 173.681 1.00 71.30 113 ASP D C 1
ATOM 29874 O O . ASP H 1 113 ? 259.085 354.181 173.414 1.00 71.30 113 ASP D O 1
ATOM 29883 N N . THR H 1 114 ? 260.516 355.235 174.769 1.00 71.51 114 THR D N 1
ATOM 29884 C CA . THR H 1 114 ? 260.555 354.203 175.803 1.00 71.51 114 THR D CA 1
ATOM 29885 C C . THR H 1 114 ? 259.189 354.044 176.450 1.00 71.51 114 THR D C 1
ATOM 29886 O O . THR H 1 114 ? 258.684 352.940 176.587 1.00 71.51 114 THR D O 1
ATOM 29897 N N . ASP H 1 115 ? 258.546 355.146 176.827 1.00 73.07 115 ASP D N 1
ATOM 29898 C CA . ASP H 1 115 ? 257.229 355.102 177.447 1.00 73.07 115 ASP D CA 1
ATOM 29899 C C . ASP H 1 115 ? 256.166 354.520 176.505 1.00 73.07 115 ASP D C 1
ATOM 29900 O O . ASP H 1 115 ? 255.391 353.663 176.909 1.00 73.07 115 ASP D O 1
ATOM 29909 N N . LYS H 1 116 ? 256.159 354.915 175.228 1.00 71.79 116 LYS D N 1
ATOM 29910 C CA . LYS H 1 116 ? 255.273 354.343 174.208 1.00 71.79 116 LYS D CA 1
ATOM 29911 C C . LYS H 1 116 ? 255.533 352.860 173.977 1.00 71.79 116 LYS D C 1
ATOM 29912 O O . LYS H 1 116 ? 254.591 352.116 173.745 1.00 71.79 116 LYS D O 1
ATOM 29931 N N . PHE H 1 117 ? 256.776 352.392 174.066 1.00 70.00 117 PHE D N 1
ATOM 29932 C CA . PHE H 1 117 ? 257.068 350.963 173.979 1.00 70.00 117 PHE D CA 1
ATOM 29933 C C . PHE H 1 117 ? 256.421 350.173 175.115 1.00 70.00 117 PHE D C 1
ATOM 29934 O O . PHE H 1 117 ? 255.730 349.194 174.855 1.00 70.00 117 PHE D O 1
ATOM 29951 N N . ILE H 1 118 ? 256.611 350.588 176.367 1.00 71.06 118 ILE D N 1
ATOM 29952 C CA . ILE H 1 118 ? 256.026 349.879 177.502 1.00 71.06 118 ILE D CA 1
ATOM 29953 C C . ILE H 1 118 ? 254.496 349.913 177.426 1.00 71.06 118 ILE D C 1
ATOM 29954 O O . ILE H 1 118 ? 253.854 348.886 177.611 1.00 71.06 118 ILE D O 1
ATOM 29970 N N . ALA H 1 119 ? 253.900 351.052 177.080 1.00 72.23 119 ALA D N 1
ATOM 29971 C CA . ALA H 1 119 ? 252.466 351.171 176.886 1.00 72.23 119 ALA D CA 1
ATOM 29972 C C . ALA H 1 119 ? 251.938 350.222 175.802 1.00 72.23 119 ALA D C 1
ATOM 29973 O O . ALA H 1 119 ? 250.981 349.500 176.040 1.00 72.23 119 ALA D O 1
ATOM 29980 N N . ASP H 1 120 ? 252.555 350.170 174.625 1.00 74.16 120 ASP D N 1
ATOM 29981 C CA . ASP H 1 120 ? 252.153 349.252 173.561 1.00 74.16 120 ASP D CA 1
ATOM 29982 C C . ASP H 1 120 ? 252.330 347.784 173.944 1.00 74.16 120 ASP D C 1
ATOM 29983 O O . ASP H 1 120 ? 251.546 346.946 173.526 1.00 74.16 120 ASP D O 1
ATOM 29992 N N . MET H 1 121 ? 253.339 347.450 174.737 1.00 71.66 121 MET D N 1
ATOM 29993 C CA . MET H 1 121 ? 253.552 346.095 175.221 1.00 71.66 121 MET D CA 1
ATOM 29994 C C . MET H 1 121 ? 252.426 345.670 176.163 1.00 71.66 121 MET D C 1
ATOM 29995 O O . MET H 1 121 ? 251.809 344.637 175.947 1.00 71.66 121 MET D O 1
ATOM 30009 N N . LEU H 1 122 ? 252.098 346.484 177.168 1.00 70.08 122 LEU D N 1
ATOM 30010 C CA . LEU H 1 122 ? 250.960 346.237 178.046 1.00 70.08 122 LEU D CA 1
ATOM 30011 C C . LEU H 1 122 ? 249.654 346.099 177.263 1.00 70.08 122 LEU D C 1
ATOM 30012 O O . LEU H 1 122 ? 248.909 345.167 177.522 1.00 70.08 122 LEU D O 1
ATOM 30028 N N . VAL H 1 123 ? 249.378 346.956 176.283 1.00 71.47 123 VAL D N 1
ATOM 30029 C CA . VAL H 1 123 ? 248.178 346.837 175.451 1.00 71.47 123 VAL D CA 1
ATOM 30030 C C . VAL H 1 123 ? 248.202 345.585 174.580 1.00 71.47 123 VAL D C 1
ATOM 30031 O O . VAL H 1 123 ? 247.237 344.838 174.570 1.00 71.47 123 VAL D O 1
ATOM 30044 N N . ASP H 1 124 ? 249.282 345.291 173.865 1.00 72.92 124 ASP D N 1
ATOM 30045 C CA . ASP H 1 124 ? 249.300 344.193 172.895 1.00 72.92 124 ASP D CA 1
ATOM 30046 C C . ASP H 1 124 ? 249.334 342.801 173.518 1.00 72.92 124 ASP D C 1
ATOM 30047 O O . ASP H 1 124 ? 248.752 341.863 172.978 1.00 72.92 124 ASP D O 1
ATOM 30056 N N . ASN H 1 125 ? 250.023 342.649 174.640 1.00 72.51 125 ASN D N 1
ATOM 30057 C CA . ASN H 1 125 ? 250.266 341.350 175.249 1.00 72.51 125 ASN D CA 1
ATOM 30058 C C . ASN H 1 125 ? 249.362 341.051 176.452 1.00 72.51 125 ASN D C 1
ATOM 30059 O O . ASN H 1 125 ? 249.279 339.903 176.868 1.00 72.51 125 ASN D O 1
ATOM 30070 N N . GLY H 1 126 ? 248.663 342.040 177.012 1.00 70.62 126 GLY D N 1
ATOM 30071 C CA . GLY H 1 126 ? 247.711 341.831 178.099 1.00 70.62 126 GLY D CA 1
ATOM 30072 C C . GLY H 1 126 ? 246.421 341.120 177.675 1.00 70.62 126 GLY D C 1
ATOM 30073 O O . GLY H 1 126 ? 246.103 340.994 176.491 1.00 70.62 126 GLY D O 1
ATOM 30077 N N . THR H 1 127 ? 245.669 340.635 178.657 1.00 70.92 127 THR D N 1
ATOM 30078 C CA . THR H 1 127 ? 244.375 339.957 178.483 1.00 70.92 127 THR D CA 1
ATOM 30079 C C . THR H 1 127 ? 243.279 340.947 178.090 1.00 70.92 127 THR D C 1
ATOM 30080 O O . THR H 1 127 ? 243.175 342.008 178.686 1.00 70.92 127 THR D O 1
ATOM 30091 N N . ALA H 1 128 ? 242.431 340.646 177.117 1.00 71.31 128 ALA D N 1
ATOM 30092 C CA . ALA H 1 128 ? 241.348 341.540 176.725 1.00 71.31 128 ALA D CA 1
ATOM 30093 C C . ALA H 1 128 ? 240.236 341.615 177.789 1.00 71.31 128 ALA D C 1
ATOM 30094 O O . ALA H 1 128 ? 239.812 340.595 178.325 1.00 71.31 128 ALA D O 1
ATOM 30101 N N . LEU H 1 129 ? 239.738 342.817 178.081 1.00 71.41 129 LEU D N 1
ATOM 30102 C CA . LEU H 1 129 ? 238.490 343.033 178.820 1.00 71.41 129 LEU D CA 1
ATOM 30103 C C . LEU H 1 129 ? 237.294 342.915 177.865 1.00 71.41 129 LEU D C 1
ATOM 30104 O O . LEU H 1 129 ? 237.378 343.308 176.705 1.00 71.41 129 LEU D O 1
ATOM 30120 N N . THR H 1 130 ? 236.168 342.388 178.337 1.00 75.47 130 THR D N 1
ATOM 30121 C CA . THR H 1 130 ? 235.059 341.959 177.472 1.00 75.47 130 THR D CA 1
ATOM 30122 C C . THR H 1 130 ? 234.194 343.096 176.918 1.00 75.47 130 THR D C 1
ATOM 30123 O O . THR H 1 130 ? 233.655 342.977 175.819 1.00 75.47 130 THR D O 1
ATOM 30134 N N . GLY H 1 131 ? 234.010 344.179 177.675 1.00 74.64 131 GLY D N 1
ATOM 30135 C CA . GLY H 1 131 ? 232.937 345.153 177.434 1.00 74.64 131 GLY D CA 1
ATOM 30136 C C . GLY H 1 131 ? 233.047 346.011 176.165 1.00 74.64 131 GLY D C 1
ATOM 30137 O O . GLY H 1 131 ? 234.063 346.034 175.472 1.00 74.64 131 GLY D O 1
ATOM 30141 N N . SER H 1 132 ? 231.974 346.743 175.873 1.00 75.72 132 SER D N 1
ATOM 30142 C CA . SER H 1 132 ? 231.909 347.780 174.834 1.00 75.72 132 SER D CA 1
ATOM 30143 C C . SER H 1 132 ? 232.181 349.181 175.406 1.00 75.72 132 SER D C 1
ATOM 30144 O O . SER H 1 132 ? 232.247 349.366 176.620 1.00 75.72 132 SER D O 1
ATOM 30152 N N . ALA H 1 133 ? 232.397 350.172 174.539 1.00 74.55 133 ALA D N 1
ATOM 30153 C CA . ALA H 1 133 ? 232.755 351.529 174.947 1.00 74.55 133 ALA D CA 1
ATOM 30154 C C . ALA H 1 133 ? 231.702 352.177 175.865 1.00 74.55 133 ALA D C 1
ATOM 30155 O O . ALA H 1 133 ? 230.505 352.034 175.620 1.00 74.55 133 ALA D O 1
ATOM 30162 N N . PRO H 1 134 ? 232.108 352.916 176.908 1.00 73.32 134 PRO D N 1
ATOM 30163 C CA . PRO H 1 134 ? 231.184 353.468 177.882 1.00 73.32 134 PRO D CA 1
ATOM 30164 C C . PRO H 1 134 ? 230.230 354.491 177.264 1.00 73.32 134 PRO D C 1
ATOM 30165 O O . PRO H 1 134 ? 230.652 355.395 176.550 1.00 73.32 134 PRO D O 1
ATOM 30176 N N . SER H 1 135 ? 228.937 354.371 177.556 1.00 74.07 135 SER D N 1
ATOM 30177 C CA . SER H 1 135 ? 227.925 355.349 177.159 1.00 74.07 135 SER D CA 1
ATOM 30178 C C . SER H 1 135 ? 227.768 356.469 178.190 1.00 74.07 135 SER D C 1
ATOM 30179 O O . SER H 1 135 ? 227.254 357.533 177.864 1.00 74.07 135 SER D O 1
ATOM 30187 N N . ASP H 1 136 ? 228.186 356.243 179.440 1.00 74.06 136 ASP D N 1
ATOM 30188 C CA . ASP H 1 136 ? 228.058 357.176 180.556 1.00 74.06 136 ASP D CA 1
ATOM 30189 C C . ASP H 1 136 ? 229.089 356.891 181.658 1.00 74.06 136 ASP D C 1
ATOM 30190 O O . ASP H 1 136 ? 229.844 355.924 181.602 1.00 74.06 136 ASP D O 1
ATOM 30199 N N . ALA H 1 137 ? 229.183 357.766 182.656 1.00 72.53 137 ALA D N 1
ATOM 30200 C CA . ALA H 1 137 ? 230.212 357.662 183.679 1.00 72.53 137 ALA D CA 1
ATOM 30201 C C . ALA H 1 137 ? 230.096 356.406 184.554 1.00 72.53 137 ALA D C 1
ATOM 30202 O O . ALA H 1 137 ? 231.101 355.897 185.036 1.00 72.53 137 ALA D O 1
ATOM 30209 N N . ASP H 1 138 ? 228.895 355.862 184.732 1.00 73.98 138 ASP D N 1
ATOM 30210 C CA . ASP H 1 138 ? 228.699 354.575 185.400 1.00 73.98 138 ASP D CA 1
ATOM 30211 C C . ASP H 1 138 ? 229.182 353.393 184.564 1.00 73.98 138 ASP D C 1
ATOM 30212 O O . ASP H 1 138 ? 229.801 352.497 185.124 1.00 73.98 138 ASP D O 1
ATOM 30221 N N . ASP H 1 139 ? 228.997 353.394 183.244 1.00 73.74 139 ASP D N 1
ATOM 30222 C CA . ASP H 1 139 ? 229.650 352.401 182.401 1.00 73.74 139 ASP D CA 1
ATOM 30223 C C . ASP H 1 139 ? 231.173 352.451 182.538 1.00 73.74 139 ASP D C 1
ATOM 30224 O O . ASP H 1 139 ? 231.810 351.411 182.645 1.00 73.74 139 ASP D O 1
ATOM 30233 N N . ALA H 1 140 ? 231.777 353.638 182.563 1.00 71.74 140 ALA D N 1
ATOM 30234 C CA . ALA H 1 140 ? 233.215 353.761 182.728 1.00 71.74 140 ALA D CA 1
ATOM 30235 C C . ALA H 1 140 ? 233.690 353.237 184.087 1.00 71.74 140 ALA D C 1
ATOM 30236 O O . ALA H 1 140 ? 234.733 352.598 184.176 1.00 71.74 140 ALA D O 1
ATOM 30243 N N . PHE H 1 141 ? 232.918 353.458 185.147 1.00 70.14 141 PHE D N 1
ATOM 30244 C CA . PHE H 1 141 ? 233.212 352.909 186.462 1.00 70.14 141 PHE D CA 1
ATOM 30245 C C . PHE H 1 141 ? 233.090 351.386 186.483 1.00 70.14 141 PHE D C 1
ATOM 30246 O O . PHE H 1 141 ? 233.940 350.705 187.037 1.00 70.14 141 PHE D O 1
ATOM 30263 N N . ASP H 1 142 ? 232.064 350.830 185.851 1.00 71.25 142 ASP D N 1
ATOM 30264 C CA . ASP H 1 142 ? 231.854 349.393 185.784 1.00 71.25 142 ASP D CA 1
ATOM 30265 C C . ASP H 1 142 ? 232.902 348.696 184.921 1.00 71.25 142 ASP D C 1
ATOM 30266 O O . ASP H 1 142 ? 233.304 347.585 185.246 1.00 71.25 142 ASP D O 1
ATOM 30275 N N . LEU H 1 143 ? 233.421 349.337 183.874 1.00 70.93 143 LEU D N 1
ATOM 30276 C CA . LEU H 1 143 ? 234.592 348.843 183.159 1.00 70.93 143 LEU D CA 1
ATOM 30277 C C . LEU H 1 143 ? 235.820 348.758 184.062 1.00 70.93 143 LEU D C 1
ATOM 30278 O O . LEU H 1 143 ? 236.496 347.742 184.065 1.00 70.93 143 LEU D O 1
ATOM 30294 N N . ILE H 1 144 ? 236.100 349.753 184.896 1.00 68.69 144 ILE D N 1
ATOM 30295 C CA . ILE H 1 144 ? 237.219 349.644 185.836 1.00 68.69 144 ILE D CA 1
ATOM 30296 C C . ILE H 1 144 ? 236.951 348.554 186.873 1.00 68.69 144 ILE D C 1
ATOM 30297 O O . ILE H 1 144 ? 237.799 347.700 187.104 1.00 68.69 144 ILE D O 1
ATOM 30313 N N . ALA H 1 145 ? 235.764 348.524 187.470 1.00 69.17 145 ALA D N 1
ATOM 30314 C CA . ALA H 1 145 ? 235.396 347.528 188.471 1.00 69.17 145 ALA D CA 1
ATOM 30315 C C . ALA H 1 145 ? 235.464 346.096 187.928 1.00 69.17 145 ALA D C 1
ATOM 30316 O O . ALA H 1 145 ? 235.914 345.190 188.622 1.00 69.17 145 ALA D O 1
ATOM 30323 N N . SER H 1 146 ? 235.059 345.874 186.679 1.00 69.71 146 SER D N 1
ATOM 30324 C CA . SER H 1 146 ? 235.157 344.565 186.034 1.00 69.71 146 SER D CA 1
ATOM 30325 C C . SER H 1 146 ? 236.595 344.199 185.660 1.00 69.71 146 SER D C 1
ATOM 30326 O O . SER H 1 146 ? 236.975 343.053 185.848 1.00 69.71 146 SER D O 1
ATOM 30334 N N . ALA H 1 147 ? 237.449 345.130 185.244 1.00 68.84 147 ALA D N 1
ATOM 30335 C CA . ALA H 1 147 ? 238.865 344.848 185.070 1.00 68.84 147 ALA D CA 1
ATOM 30336 C C . ALA H 1 147 ? 239.536 344.393 186.367 1.00 68.84 147 ALA D C 1
ATOM 30337 O O . ALA H 1 147 ? 240.301 343.435 186.370 1.00 68.84 147 ALA D O 1
ATOM 30344 N N . LEU H 1 148 ? 239.194 345.022 187.487 1.00 68.62 148 LEU D N 1
ATOM 30345 C CA . LEU H 1 148 ? 239.678 344.613 188.796 1.00 68.62 148 LEU D CA 1
ATOM 30346 C C . LEU H 1 148 ? 239.100 343.257 189.230 1.00 68.62 148 LEU D C 1
ATOM 30347 O O . LEU H 1 148 ? 239.817 342.482 189.853 1.00 68.62 148 LEU D O 1
ATOM 30363 N N . LYS H 1 149 ? 237.871 342.898 188.837 1.00 69.43 149 LYS D N 1
ATOM 30364 C CA . LYS H 1 149 ? 237.370 341.518 188.971 1.00 69.43 149 LYS D CA 1
ATOM 30365 C C . LYS H 1 149 ? 238.262 340.544 188.222 1.00 69.43 149 LYS D C 1
ATOM 30366 O O . LYS H 1 149 ? 238.712 339.581 188.820 1.00 69.43 149 LYS D O 1
ATOM 30385 N N . GLU H 1 150 ? 238.537 340.761 186.944 1.00 69.92 150 GLU D N 1
ATOM 30386 C CA . GLU H 1 150 ? 239.343 339.820 186.165 1.00 69.92 150 GLU D CA 1
ATOM 30387 C C . GLU H 1 150 ? 240.762 339.661 186.713 1.00 69.92 150 GLU D C 1
ATOM 30388 O O . GLU H 1 150 ? 241.264 338.549 186.724 1.00 69.92 150 GLU D O 1
ATOM 30400 N N . LEU H 1 151 ? 241.378 340.688 187.283 1.00 68.42 151 LEU D N 1
ATOM 30401 C CA . LEU H 1 151 ? 242.591 340.494 188.075 1.00 68.42 151 LEU D CA 1
ATOM 30402 C C . LEU H 1 151 ? 242.383 339.575 189.283 1.00 68.42 151 LEU D C 1
ATOM 30403 O O . LEU H 1 151 ? 243.173 338.667 189.514 1.00 68.42 151 LEU D O 1
ATOM 30419 N N . THR H 1 152 ? 241.320 339.766 190.059 1.00 68.71 152 THR D N 1
ATOM 30420 C CA . THR H 1 152 ? 241.022 338.918 191.219 1.00 68.71 152 THR D CA 1
ATOM 30421 C C . THR H 1 152 ? 240.704 337.474 190.845 1.00 68.71 152 THR D C 1
ATOM 30422 O O . THR H 1 152 ? 241.146 336.571 191.544 1.00 68.71 152 THR D O 1
ATOM 30433 N N . LYS H 1 153 ? 240.030 337.198 189.724 1.00 69.76 153 LYS D N 1
ATOM 30434 C CA . LYS H 1 153 ? 239.805 335.815 189.275 1.00 69.76 153 LYS D CA 1
ATOM 30435 C C . LYS H 1 153 ? 241.106 335.120 188.863 1.00 69.76 153 LYS D C 1
ATOM 30436 O O . LYS H 1 153 ? 241.242 333.914 189.019 1.00 69.76 153 LYS D O 1
ATOM 30455 N N . ALA H 1 154 ? 242.083 335.880 188.379 1.00 68.48 154 ALA D N 1
ATOM 30456 C CA . ALA H 1 154 ? 243.425 335.412 188.053 1.00 68.48 154 ALA D CA 1
ATOM 30457 C C . ALA H 1 154 ? 244.372 335.291 189.267 1.00 68.48 154 ALA D C 1
ATOM 30458 O O . ALA H 1 154 ? 245.529 334.939 189.104 1.00 68.48 154 ALA D O 1
ATOM 30465 N N . ASN H 1 155 ? 243.897 335.553 190.484 1.00 69.22 155 ASN D N 1
ATOM 30466 C CA . ASN H 1 155 ? 244.658 335.517 191.739 1.00 69.22 155 ASN D CA 1
ATOM 30467 C C . ASN H 1 155 ? 245.810 336.521 191.825 1.00 69.22 155 ASN D C 1
ATOM 30468 O O . ASN H 1 155 ? 246.727 336.354 192.623 1.00 69.22 155 ASN D O 1
ATOM 30479 N N . VAL H 1 156 ? 245.748 337.594 191.048 1.00 68.85 156 VAL D N 1
ATOM 30480 C CA . VAL H 1 156 ? 246.691 338.712 191.097 1.00 68.85 156 VAL D CA 1
ATOM 30481 C C . VAL H 1 156 ? 246.613 339.385 192.467 1.00 68.85 156 VAL D C 1
ATOM 30482 O O . VAL H 1 156 ? 245.497 339.584 192.950 1.00 68.85 156 VAL D O 1
ATOM 30495 N N . PRO H 1 157 ? 247.727 339.783 193.105 1.00 69.59 157 PRO D N 1
ATOM 30496 C CA . PRO H 1 157 ? 247.712 340.373 194.441 1.00 69.59 157 PRO D CA 1
ATOM 30497 C C . PRO H 1 157 ? 246.775 341.573 194.561 1.00 69.59 157 PRO D C 1
ATOM 30498 O O . PRO H 1 157 ? 246.559 342.293 193.594 1.00 69.59 157 PRO D O 1
ATOM 30509 N N . ASN H 1 158 ? 246.201 341.818 195.731 1.00 71.71 158 ASN D N 1
ATOM 30510 C CA . ASN H 1 158 ? 245.270 342.931 195.920 1.00 71.71 158 ASN D CA 1
ATOM 30511 C C . ASN H 1 158 ? 245.968 344.268 196.193 1.00 71.71 158 ASN D C 1
ATOM 30512 O O . ASN H 1 158 ? 245.556 345.300 195.675 1.00 71.71 158 ASN D O 1
ATOM 30523 N N . VAL H 1 159 ? 247.037 344.270 196.981 1.00 71.22 159 VAL D N 1
ATOM 30524 C CA . VAL H 1 159 ? 247.838 345.468 197.244 1.00 71.22 159 VAL D CA 1
ATOM 30525 C C . VAL H 1 159 ? 248.693 345.813 196.023 1.00 71.22 159 VAL D C 1
ATOM 30526 O O . VAL H 1 159 ? 249.297 344.938 195.414 1.00 71.22 159 VAL D O 1
ATOM 30539 N N . GLY H 1 160 ? 248.777 347.095 195.677 1.00 69.15 160 GLY D N 1
ATOM 30540 C CA . GLY H 1 160 ? 249.708 347.619 194.674 1.00 69.15 160 GLY D CA 1
ATOM 30541 C C . GLY H 1 160 ? 249.230 347.589 193.223 1.00 69.15 160 GLY D C 1
ATOM 30542 O O . GLY H 1 160 ? 250.040 347.770 192.325 1.00 69.15 160 GLY D O 1
ATOM 30546 N N . ARG H 1 161 ? 247.946 347.380 192.953 1.00 69.25 161 ARG D N 1
ATOM 30547 C CA . ARG H 1 161 ? 247.379 347.423 191.600 1.00 69.25 161 ARG D CA 1
ATOM 30548 C C . ARG H 1 161 ? 247.331 348.844 191.048 1.00 69.25 161 ARG D C 1
ATOM 30549 O O . ARG H 1 161 ? 247.120 349.802 191.786 1.00 69.25 161 ARG D O 1
ATOM 30570 N N . VAL H 1 162 ? 247.459 348.979 189.736 1.00 69.55 162 VAL D N 1
ATOM 30571 C CA . VAL H 1 162 ? 247.465 350.253 189.017 1.00 69.55 162 VAL D CA 1
ATOM 30572 C C . VAL H 1 162 ? 246.545 350.168 187.802 1.00 69.55 162 VAL D C 1
ATOM 30573 O O . VAL H 1 162 ? 246.587 349.186 187.072 1.00 69.55 162 VAL D O 1
ATOM 30586 N N . VAL H 1 163 ? 245.744 351.196 187.541 1.00 69.43 163 VAL D N 1
ATOM 30587 C CA . VAL H 1 163 ? 245.063 351.385 186.259 1.00 69.43 163 VAL D CA 1
ATOM 30588 C C . VAL H 1 163 ? 245.633 352.617 185.573 1.00 69.43 163 VAL D C 1
ATOM 30589 O O . VAL H 1 163 ? 245.652 353.687 186.168 1.00 69.43 163 VAL D O 1
ATOM 30602 N N . VAL H 1 164 ? 246.079 352.490 184.326 1.00 70.67 164 VAL D N 1
ATOM 30603 C CA . VAL H 1 164 ? 246.525 353.612 183.492 1.00 70.67 164 VAL D CA 1
ATOM 30604 C C . VAL H 1 164 ? 245.486 353.872 182.416 1.00 70.67 164 VAL D C 1
ATOM 30605 O O . VAL H 1 164 ? 245.152 352.971 181.653 1.00 70.67 164 VAL D O 1
ATOM 30618 N N . VAL H 1 165 ? 244.975 355.100 182.366 1.00 70.68 165 VAL D N 1
ATOM 30619 C CA . VAL H 1 165 ? 243.859 355.553 181.525 1.00 70.68 165 VAL D CA 1
ATOM 30620 C C . VAL H 1 165 ? 244.335 356.567 180.492 1.00 70.68 165 VAL D C 1
ATOM 30621 O O . VAL H 1 165 ? 245.173 357.418 180.791 1.00 70.68 165 VAL D O 1
ATOM 30634 N N . ASN H 1 166 ? 243.809 356.507 179.269 1.00 71.49 166 ASN D N 1
ATOM 30635 C CA . ASN H 1 166 ? 244.007 357.575 178.292 1.00 71.49 166 ASN D CA 1
ATOM 30636 C C . ASN H 1 166 ? 243.094 358.775 178.591 1.00 71.49 166 ASN D C 1
ATOM 30637 O O . ASN H 1 166 ? 242.159 358.668 179.377 1.00 71.49 166 ASN D O 1
ATOM 30648 N N . ALA H 1 167 ? 243.329 359.927 177.974 1.00 70.90 167 ALA D N 1
ATOM 30649 C CA . ALA H 1 167 ? 242.536 361.130 178.197 1.00 70.90 167 ALA D CA 1
ATOM 30650 C C . ALA H 1 167 ? 241.034 360.931 177.924 1.00 70.90 167 ALA D C 1
ATOM 30651 O O . ALA H 1 167 ? 240.206 361.371 178.709 1.00 70.90 167 ALA D O 1
ATOM 30658 N N . GLU H 1 168 ? 240.653 360.208 176.871 1.00 73.01 168 GLU D N 1
ATOM 30659 C CA . GLU H 1 168 ? 239.257 359.853 176.583 1.00 73.01 168 GLU D CA 1
ATOM 30660 C C . GLU H 1 168 ? 238.614 359.062 177.721 1.00 73.01 168 GLU D C 1
ATOM 30661 O O . GLU H 1 168 ? 237.490 359.336 178.118 1.00 73.01 168 GLU D O 1
ATOM 30673 N N . MET H 1 169 ? 239.321 358.105 178.307 1.00 72.06 169 MET D N 1
ATOM 30674 C CA . MET H 1 169 ? 238.846 357.367 179.462 1.00 72.06 169 MET D CA 1
ATOM 30675 C C . MET H 1 169 ? 238.812 358.228 180.729 1.00 72.06 169 MET D C 1
ATOM 30676 O O . MET H 1 169 ? 237.838 358.204 181.475 1.00 72.06 169 MET D O 1
ATOM 30690 N N . ALA H 1 170 ? 239.835 359.039 180.972 1.00 69.91 170 ALA D N 1
ATOM 30691 C CA . ALA H 1 170 ? 239.914 359.918 182.128 1.00 69.91 170 ALA D CA 1
ATOM 30692 C C . ALA H 1 170 ? 238.816 360.992 182.136 1.00 69.91 170 ALA D C 1
ATOM 30693 O O . ALA H 1 170 ? 238.348 361.371 183.201 1.00 69.91 170 ALA D O 1
ATOM 30700 N N . PHE H 1 171 ? 238.337 361.430 180.972 1.00 69.28 171 PHE D N 1
ATOM 30701 C CA . PHE H 1 171 ? 237.186 362.325 180.855 1.00 69.28 171 PHE D CA 1
ATOM 30702 C C . PHE H 1 171 ? 235.973 361.795 181.601 1.00 69.28 171 PHE D C 1
ATOM 30703 O O . PHE H 1 171 ? 235.378 362.532 182.378 1.00 69.28 171 PHE D O 1
ATOM 30720 N N . TRP H 1 172 ? 235.631 360.517 181.464 1.00 70.21 172 TRP D N 1
ATOM 30721 C CA . TRP H 1 172 ? 234.462 359.972 182.142 1.00 70.21 172 TRP D CA 1
ATOM 30722 C C . TRP H 1 172 ? 234.557 360.069 183.657 1.00 70.21 172 TRP D C 1
ATOM 30723 O O . TRP H 1 172 ? 233.580 360.452 184.286 1.00 70.21 172 TRP D O 1
ATOM 30744 N N . LEU H 1 173 ? 235.727 359.844 184.242 1.00 69.80 173 LEU D N 1
ATOM 30745 C CA . LEU H 1 173 ? 235.964 359.999 185.672 1.00 69.80 173 LEU D CA 1
ATOM 30746 C C . LEU H 1 173 ? 235.825 361.448 186.158 1.00 69.80 173 LEU D C 1
ATOM 30747 O O . LEU H 1 173 ? 235.636 361.666 187.348 1.00 69.80 173 LEU D O 1
ATOM 30763 N N . ARG H 1 174 ? 235.837 362.438 185.271 1.00 69.63 174 ARG D N 1
ATOM 30764 C CA . ARG H 1 174 ? 235.626 363.866 185.559 1.00 69.63 174 ARG D CA 1
ATOM 30765 C C . ARG H 1 174 ? 234.376 364.471 184.916 1.00 69.63 174 ARG D C 1
ATOM 30766 O O . ARG H 1 174 ? 234.161 365.673 184.998 1.00 69.63 174 ARG D O 1
ATOM 30787 N N . SER H 1 175 ? 233.541 363.666 184.282 1.00 70.71 175 SER D N 1
ATOM 30788 C CA . SER H 1 175 ? 232.329 364.131 183.616 1.00 70.71 175 SER D CA 1
ATOM 30789 C C . SER H 1 175 ? 231.226 364.488 184.622 1.00 70.71 175 SER D C 1
ATOM 30790 O O . SER H 1 175 ? 231.321 364.196 185.816 1.00 70.71 175 SER D O 1
ATOM 30798 N N . SER H 1 176 ? 230.136 365.088 184.156 1.00 71.70 176 SER D N 1
ATOM 30799 C CA . SER H 1 176 ? 228.991 365.452 184.998 1.00 71.70 176 SER D CA 1
ATOM 30800 C C . SER H 1 176 ? 228.391 364.261 185.748 1.00 71.70 176 SER D C 1
ATOM 30801 O O . SER H 1 176 ? 228.025 364.403 186.909 1.00 71.70 176 SER D O 1
ATOM 30809 N N . GLY H 1 177 ? 228.335 363.080 185.135 1.00 71.72 177 GLY D N 1
ATOM 30810 C CA . GLY H 1 177 ? 227.757 361.873 185.736 1.00 71.72 177 GLY D CA 1
ATOM 30811 C C . GLY H 1 177 ? 228.666 361.115 186.708 1.00 71.72 177 GLY D C 1
ATOM 30812 O O . GLY H 1 177 ? 228.238 360.129 187.301 1.00 71.72 177 GLY D O 1
ATOM 30816 N N . SER H 1 178 ? 229.923 361.523 186.856 1.00 71.25 178 SER D N 1
ATOM 30817 C CA . SER H 1 178 ? 230.914 360.846 187.689 1.00 71.25 178 SER D CA 1
ATOM 30818 C C . SER H 1 178 ? 230.593 360.886 189.189 1.00 71.25 178 SER D C 1
ATOM 30819 O O . SER H 1 178 ? 230.107 361.878 189.717 1.00 71.25 178 SER D O 1
ATOM 30827 N N . LYS H 1 179 ? 230.964 359.830 189.919 1.00 71.07 179 LYS D N 1
ATOM 30828 C CA . LYS H 1 179 ? 230.955 359.817 191.391 1.00 71.07 179 LYS D CA 1
ATOM 30829 C C . LYS H 1 179 ? 231.874 360.873 192.003 1.00 71.07 179 LYS D C 1
ATOM 30830 O O . LYS H 1 179 ? 231.654 361.317 193.123 1.00 71.07 179 LYS D O 1
ATOM 30849 N N . LEU H 1 180 ? 232.932 361.233 191.292 1.00 70.30 180 LEU D N 1
ATOM 30850 C CA . LEU H 1 180 ? 234.010 362.078 191.795 1.00 70.30 180 LEU D CA 1
ATOM 30851 C C . LEU H 1 180 ? 233.699 363.574 191.676 1.00 70.30 180 LEU D C 1
ATOM 30852 O O . LEU H 1 180 ? 234.166 364.367 192.478 1.00 70.30 180 LEU D O 1
ATOM 30868 N N . THR H 1 181 ? 232.859 363.981 190.728 1.00 70.90 181 THR D N 1
ATOM 30869 C CA . THR H 1 181 ? 232.434 365.377 190.521 1.00 70.90 181 THR D CA 1
ATOM 30870 C C . THR H 1 181 ? 231.262 365.779 191.422 1.00 70.90 181 THR D C 1
ATOM 30871 O O . THR H 1 181 ? 230.425 366.596 191.059 1.00 70.90 181 THR D O 1
ATOM 30882 N N . SER H 1 182 ? 231.176 365.194 192.613 1.00 71.63 182 SER D N 1
ATOM 30883 C CA . SER H 1 182 ? 230.049 365.331 193.528 1.00 71.63 182 SER D CA 1
ATOM 30884 C C . SER H 1 182 ? 230.524 365.226 194.964 1.00 71.63 182 SER D C 1
ATOM 30885 O O . SER H 1 182 ? 230.884 364.148 195.422 1.00 71.63 182 SER D O 1
ATOM 30893 N N . ALA H 1 183 ? 230.457 366.321 195.710 1.00 72.96 183 ALA D N 1
ATOM 30894 C CA . ALA H 1 183 ? 230.758 366.342 197.137 1.00 72.96 183 ALA D CA 1
ATOM 30895 C C . ALA H 1 183 ? 229.805 365.491 197.987 1.00 72.96 183 ALA D C 1
ATOM 30896 O O . ALA H 1 183 ? 230.037 365.281 199.170 1.00 72.96 183 ALA D O 1
ATOM 30903 N N . ASP H 1 184 ? 228.699 365.051 197.395 1.00 74.12 184 ASP D N 1
ATOM 30904 C CA . ASP H 1 184 ? 227.692 364.202 198.011 1.00 74.12 184 ASP D CA 1
ATOM 30905 C C . ASP H 1 184 ? 228.077 362.723 197.909 1.00 74.12 184 ASP D C 1
ATOM 30906 O O . ASP H 1 184 ? 228.123 362.002 198.896 1.00 74.12 184 ASP D O 1
ATOM 30915 N N . THR H 1 185 ? 228.398 362.285 196.693 1.00 73.10 185 THR D N 1
ATOM 30916 C CA . THR H 1 185 ? 228.709 360.891 196.355 1.00 73.10 185 THR D CA 1
ATOM 30917 C C . THR H 1 185 ? 230.122 360.496 196.766 1.00 73.10 185 THR D C 1
ATOM 30918 O O . THR H 1 185 ? 230.350 359.378 197.210 1.00 73.10 185 THR D O 1
ATOM 30929 N N . SER H 1 186 ? 231.079 361.406 196.633 1.00 73.19 186 SER D N 1
ATOM 30930 C CA . SER H 1 186 ? 232.409 361.318 197.239 1.00 73.19 186 SER D CA 1
ATOM 30931 C C . SER H 1 186 ? 232.414 361.919 198.639 1.00 73.19 186 SER D C 1
ATOM 30932 O O . SER H 1 186 ? 231.461 362.572 199.038 1.00 73.19 186 SER D O 1
ATOM 30940 N N . GLY H 1 187 ? 233.493 361.746 199.394 1.00 75.44 187 GLY D N 1
ATOM 30941 C CA . GLY H 1 187 ? 233.590 362.324 200.740 1.00 75.44 187 GLY D CA 1
ATOM 30942 C C . GLY H 1 187 ? 233.793 363.845 200.787 1.00 75.44 187 GLY D C 1
ATOM 30943 O O . GLY H 1 187 ? 233.581 364.458 201.829 1.00 75.44 187 GLY D O 1
ATOM 30947 N N . ASP H 1 188 ? 234.235 364.459 199.693 1.00 75.05 188 ASP D N 1
ATOM 30948 C CA . ASP H 1 188 ? 234.713 365.843 199.604 1.00 75.05 188 ASP D CA 1
ATOM 30949 C C . ASP H 1 188 ? 234.510 366.431 198.201 1.00 75.05 188 ASP D C 1
ATOM 30950 O O . ASP H 1 188 ? 234.220 365.720 197.245 1.00 75.05 188 ASP D O 1
ATOM 30959 N N . ALA H 1 189 ? 234.656 367.750 198.073 1.00 72.72 189 ALA D N 1
ATOM 30960 C CA . ALA H 1 189 ? 234.485 368.489 196.823 1.00 72.72 189 ALA D CA 1
ATOM 30961 C C . ALA H 1 189 ? 235.729 368.508 195.913 1.00 72.72 189 ALA D C 1
ATOM 30962 O O . ALA H 1 189 ? 235.699 369.141 194.860 1.00 72.72 189 ALA D O 1
ATOM 30969 N N . ALA H 1 190 ? 236.818 367.828 196.273 1.00 71.41 190 ALA D N 1
ATOM 30970 C CA . ALA H 1 190 ? 238.096 367.866 195.557 1.00 71.41 190 ALA D CA 1
ATOM 30971 C C . ALA H 1 190 ? 238.007 367.458 194.079 1.00 71.41 190 ALA D C 1
ATOM 30972 O O . ALA H 1 190 ? 238.602 368.095 193.219 1.00 71.41 190 ALA D O 1
ATOM 30979 N N . GLY H 1 191 ? 237.202 366.461 193.740 1.00 70.04 191 GLY D N 1
ATOM 30980 C CA . GLY H 1 191 ? 237.002 366.043 192.355 1.00 70.04 191 GLY D CA 1
ATOM 30981 C C . GLY H 1 191 ? 236.174 367.018 191.522 1.00 70.04 191 GLY D C 1
ATOM 30982 O O . GLY H 1 191 ? 236.214 366.948 190.303 1.00 70.04 191 GLY D O 1
ATOM 30986 N N . LEU H 1 192 ? 235.458 367.954 192.146 1.00 70.67 192 LEU D N 1
ATOM 30987 C CA . LEU H 1 192 ? 234.757 369.050 191.474 1.00 70.67 192 LEU D CA 1
ATOM 30988 C C . LEU H 1 192 ? 235.656 370.288 191.337 1.00 70.67 192 LEU D C 1
ATOM 30989 O O . LEU H 1 192 ? 235.780 370.831 190.247 1.00 70.67 192 LEU D O 1
ATOM 31005 N N . ARG H 1 193 ? 236.291 370.727 192.426 1.00 70.73 193 ARG D N 1
ATOM 31006 C CA . ARG H 1 193 ? 237.096 371.956 192.463 1.00 70.73 193 ARG D CA 1
ATOM 31007 C C . ARG H 1 193 ? 238.513 371.777 191.917 1.00 70.73 193 ARG D C 1
ATOM 31008 O O . ARG H 1 193 ? 238.887 372.458 190.969 1.00 70.73 193 ARG D O 1
ATOM 31029 N N . ALA H 1 194 ? 239.294 370.868 192.493 1.00 70.13 194 ALA D N 1
ATOM 31030 C CA . ALA H 1 194 ? 240.662 370.579 192.077 1.00 70.13 194 ALA D CA 1
ATOM 31031 C C . ALA H 1 194 ? 240.742 369.662 190.845 1.00 70.13 194 ALA D C 1
ATOM 31032 O O . ALA H 1 194 ? 241.730 369.688 190.118 1.00 70.13 194 ALA D O 1
ATOM 31039 N N . GLY H 1 195 ? 239.713 368.858 190.587 1.00 69.36 195 GLY D N 1
ATOM 31040 C CA . GLY H 1 195 ? 239.672 367.902 189.481 1.00 69.36 195 GLY D CA 1
ATOM 31041 C C . GLY H 1 195 ? 240.368 366.570 189.779 1.00 69.36 195 GLY D C 1
ATOM 31042 O O . GLY H 1 195 ? 240.575 365.777 188.869 1.00 69.36 195 GLY D O 1
ATOM 31046 N N . THR H 1 196 ? 240.744 366.308 191.032 1.00 70.26 196 THR D N 1
ATOM 31047 C CA . THR H 1 196 ? 241.443 365.095 191.475 1.00 70.26 196 THR D CA 1
ATOM 31048 C C . THR H 1 196 ? 240.638 363.833 191.170 1.00 70.26 196 THR D C 1
ATOM 31049 O O . THR H 1 196 ? 239.449 363.786 191.463 1.00 70.26 196 THR D O 1
ATOM 31060 N N . ILE H 1 197 ? 241.269 362.788 190.633 1.00 69.96 197 ILE D N 1
ATOM 31061 C CA . ILE H 1 197 ? 240.640 361.464 190.508 1.00 69.96 197 ILE D CA 1
ATOM 31062 C C . ILE H 1 197 ? 240.908 360.623 191.761 1.00 69.96 197 ILE D C 1
ATOM 31063 O O . ILE H 1 197 ? 239.972 360.134 192.377 1.00 69.96 197 ILE D O 1
ATOM 31079 N N . GLY H 1 198 ? 242.157 360.518 192.211 1.00 70.39 198 GLY D N 1
ATOM 31080 C CA . GLY H 1 198 ? 242.538 359.727 193.387 1.00 70.39 198 GLY D CA 1
ATOM 31081 C C . GLY H 1 198 ? 242.459 358.216 193.159 1.00 70.39 198 GLY D C 1
ATOM 31082 O O . GLY H 1 198 ? 242.381 357.747 192.026 1.00 70.39 198 GLY D O 1
ATOM 31086 N N . ASN H 1 199 ? 242.477 357.430 194.232 1.00 70.98 199 ASN D N 1
ATOM 31087 C CA . ASN H 1 199 ? 242.311 355.976 194.147 1.00 70.98 199 ASN D CA 1
ATOM 31088 C C . ASN H 1 199 ? 240.859 355.585 193.867 1.00 70.98 199 ASN D C 1
ATOM 31089 O O . ASN H 1 199 ? 239.937 356.217 194.372 1.00 70.98 199 ASN D O 1
ATOM 31100 N N . LEU H 1 200 ? 240.651 354.498 193.130 1.00 69.86 200 LEU D N 1
ATOM 31101 C CA . LEU H 1 200 ? 239.353 353.842 192.989 1.00 69.86 200 LEU D CA 1
ATOM 31102 C C . LEU H 1 200 ? 239.512 352.372 193.336 1.00 69.86 200 LEU D C 1
ATOM 31103 O O . LEU H 1 200 ? 240.409 351.720 192.825 1.00 69.86 200 LEU D O 1
ATOM 31119 N N . LEU H 1 201 ? 238.631 351.839 194.176 1.00 69.52 201 LEU D N 1
ATOM 31120 C CA . LEU H 1 201 ? 238.554 350.416 194.507 1.00 69.52 201 LEU D CA 1
ATOM 31121 C C . LEU H 1 201 ? 239.896 349.801 194.937 1.00 69.52 201 LEU D C 1
ATOM 31122 O O . LEU H 1 201 ? 240.191 348.655 194.657 1.00 69.52 201 LEU D O 1
ATOM 31138 N N . GLY H 1 202 ? 240.740 350.582 195.600 1.00 70.45 202 GLY D N 1
ATOM 31139 C CA . GLY H 1 202 ? 242.077 350.205 196.060 1.00 70.45 202 GLY D CA 1
ATOM 31140 C C . GLY H 1 202 ? 243.199 350.383 195.033 1.00 70.45 202 GLY D C 1
ATOM 31141 O O . GLY H 1 202 ? 244.365 350.423 195.414 1.00 70.45 202 GLY D O 1
ATOM 31145 N N . ALA H 1 203 ? 242.883 350.520 193.749 1.00 69.73 203 ALA D N 1
ATOM 31146 C CA . ALA H 1 203 ? 243.849 350.745 192.690 1.00 69.73 203 ALA D CA 1
ATOM 31147 C C . ALA H 1 203 ? 244.256 352.218 192.572 1.00 69.73 203 ALA D C 1
ATOM 31148 O O . ALA H 1 203 ? 243.425 353.119 192.699 1.00 69.73 203 ALA D O 1
ATOM 31155 N N . ARG H 1 204 ? 245.523 352.469 192.249 1.00 71.08 204 ARG D N 1
ATOM 31156 C CA . ARG H 1 204 ? 245.983 353.785 191.788 1.00 71.08 204 ARG D CA 1
ATOM 31157 C C . ARG H 1 204 ? 245.412 354.054 190.410 1.00 71.08 204 ARG D C 1
ATOM 31158 O O . ARG H 1 204 ? 245.472 353.167 189.568 1.00 71.08 204 ARG D O 1
ATOM 31179 N N . ILE H 1 205 ? 244.939 355.265 190.148 1.00 69.96 205 ILE D N 1
ATOM 31180 C CA . ILE H 1 205 ? 244.550 355.685 188.800 1.00 69.96 205 ILE D CA 1
ATOM 31181 C C . ILE H 1 205 ? 245.580 356.680 188.281 1.00 69.96 205 ILE D C 1
ATOM 31182 O O . ILE H 1 205 ? 245.880 357.666 188.950 1.00 69.96 205 ILE D O 1
ATOM 31198 N N . VAL H 1 206 ? 246.135 356.413 187.107 1.00 70.85 206 VAL D N 1
ATOM 31199 C CA . VAL H 1 206 ? 247.243 357.161 186.518 1.00 70.85 206 VAL D CA 1
ATOM 31200 C C . VAL H 1 206 ? 246.857 357.562 185.101 1.00 70.85 206 VAL D C 1
ATOM 31201 O O . VAL H 1 206 ? 246.310 356.758 184.364 1.00 70.85 206 VAL D O 1
ATOM 31214 N N . GLU H 1 207 ? 247.121 358.791 184.681 1.00 71.60 207 GLU D N 1
ATOM 31215 C CA . GLU H 1 207 ? 246.746 359.282 183.348 1.00 71.60 207 GLU D CA 1
ATOM 31216 C C . GLU H 1 207 ? 247.940 359.303 182.395 1.00 71.60 207 GLU D C 1
ATOM 31217 O O . GLU H 1 207 ? 249.017 359.729 182.781 1.00 71.60 207 GLU D O 1
ATOM 31229 N N . SER H 1 208 ? 247.759 358.902 181.134 1.00 72.75 208 SER D N 1
ATOM 31230 C CA . SER H 1 208 ? 248.817 358.972 180.119 1.00 72.75 208 SER D CA 1
ATOM 31231 C C . SER H 1 208 ? 248.309 359.237 178.698 1.00 72.75 208 SER D C 1
ATOM 31232 O O . SER H 1 208 ? 247.371 358.599 178.240 1.00 72.75 208 SER D O 1
ATOM 31240 N N . ASN H 1 209 ? 248.997 360.102 177.948 1.00 73.97 209 ASN D N 1
ATOM 31241 C CA . ASN H 1 209 ? 248.791 360.263 176.504 1.00 73.97 209 ASN D CA 1
ATOM 31242 C C . ASN H 1 209 ? 249.541 359.222 175.651 1.00 73.97 209 ASN D C 1
ATOM 31243 O O . ASN H 1 209 ? 249.290 359.130 174.454 1.00 73.97 209 ASN D O 1
ATOM 31254 N N . ASN H 1 210 ? 250.461 358.437 176.225 1.00 74.24 210 ASN D N 1
ATOM 31255 C CA . ASN H 1 210 ? 251.298 357.482 175.483 1.00 74.24 210 ASN D CA 1
ATOM 31256 C C . ASN H 1 210 ? 250.610 356.154 175.139 1.00 74.24 210 ASN D C 1
ATOM 31257 O O . ASN H 1 210 ? 251.179 355.359 174.397 1.00 74.24 210 ASN D O 1
ATOM 31268 N N . LEU H 1 211 ? 249.399 355.896 175.628 1.00 72.53 211 LEU D N 1
ATOM 31269 C CA . LEU H 1 211 ? 248.583 354.778 175.162 1.00 72.53 211 LEU D CA 1
ATOM 31270 C C . LEU H 1 211 ? 248.255 354.939 173.670 1.00 72.53 211 LEU D C 1
ATOM 31271 O O . LEU H 1 211 ? 248.233 356.054 173.153 1.00 72.53 211 LEU D O 1
ATOM 31287 N N . ARG H 1 212 ? 248.038 353.839 172.950 1.00 74.97 212 ARG D N 1
ATOM 31288 C CA . ARG H 1 212 ? 247.901 353.869 171.492 1.00 74.97 212 ARG D CA 1
ATOM 31289 C C . ARG H 1 212 ? 246.648 354.605 171.051 1.00 74.97 212 ARG D C 1
ATOM 31290 O O . ARG H 1 212 ? 246.704 355.346 170.077 1.00 74.97 212 ARG D O 1
ATOM 31311 N N . ASP H 1 213 ? 245.522 354.416 171.724 1.00 77.38 213 ASP D N 1
ATOM 31312 C CA . ASP H 1 213 ? 244.277 355.068 171.316 1.00 77.38 213 ASP D CA 1
ATOM 31313 C C . ASP H 1 213 ? 244.178 356.492 171.869 1.00 77.38 213 ASP D C 1
ATOM 31314 O O . ASP H 1 213 ? 244.458 356.758 173.037 1.00 77.38 213 ASP D O 1
ATOM 31323 N N . THR H 1 214 ? 243.764 357.421 171.025 1.00 77.97 214 THR D N 1
ATOM 31324 C CA . THR H 1 214 ? 243.670 358.848 171.328 1.00 77.97 214 THR D CA 1
ATOM 31325 C C . THR H 1 214 ? 242.331 359.446 170.941 1.00 77.97 214 THR D C 1
ATOM 31326 O O . THR H 1 214 ? 242.150 360.645 171.119 1.00 77.97 214 THR D O 1
ATOM 31337 N N . ASP H 1 215 ? 241.381 358.668 170.428 1.00 79.38 215 ASP D N 1
ATOM 31338 C CA . ASP H 1 215 ? 240.023 359.153 170.200 1.00 79.38 215 ASP D CA 1
ATOM 31339 C C . ASP H 1 215 ? 238.915 358.164 170.578 1.00 79.38 215 ASP D C 1
ATOM 31340 O O . ASP H 1 215 ? 237.758 358.568 170.596 1.00 79.38 215 ASP D O 1
ATOM 31349 N N . ASP H 1 216 ? 239.236 356.955 171.032 1.00 77.83 216 ASP D N 1
ATOM 31350 C CA . ASP H 1 216 ? 238.383 356.144 171.892 1.00 77.83 216 ASP D CA 1
ATOM 31351 C C . ASP H 1 216 ? 239.015 355.950 173.272 1.00 77.83 216 ASP D C 1
ATOM 31352 O O . ASP H 1 216 ? 240.211 356.110 173.484 1.00 77.83 216 ASP D O 1
ATOM 31361 N N . GLU H 1 217 ? 238.194 355.580 174.240 1.00 74.39 217 GLU D N 1
ATOM 31362 C CA . GLU H 1 217 ? 238.618 355.199 175.572 1.00 74.39 217 GLU D CA 1
ATOM 31363 C C . GLU H 1 217 ? 239.479 353.946 175.536 1.00 74.39 217 GLU D C 1
ATOM 31364 O O . GLU H 1 217 ? 239.132 352.954 174.912 1.00 74.39 217 GLU D O 1
ATOM 31376 N N . GLN H 1 218 ? 240.591 353.957 176.253 1.00 72.61 218 GLN D N 1
ATOM 31377 C CA . GLN H 1 218 ? 241.472 352.814 176.407 1.00 72.61 218 GLN D CA 1
ATOM 31378 C C . GLN H 1 218 ? 242.098 352.875 177.794 1.00 72.61 218 GLN D C 1
ATOM 31379 O O . GLN H 1 218 ? 242.437 353.952 178.278 1.00 72.61 218 GLN D O 1
ATOM 31393 N N . PHE H 1 219 ? 242.264 351.740 178.452 1.00 70.56 219 PHE D N 1
ATOM 31394 C CA . PHE H 1 219 ? 243.003 351.660 179.704 1.00 70.56 219 PHE D CA 1
ATOM 31395 C C . PHE H 1 219 ? 243.592 350.275 179.906 1.00 70.56 219 PHE D C 1
ATOM 31396 O O . PHE H 1 219 ? 243.093 349.292 179.367 1.00 70.56 219 PHE D O 1
ATOM 31413 N N . VAL H 1 220 ? 244.645 350.189 180.718 1.00 70.62 220 VAL D N 1
ATOM 31414 C CA . VAL H 1 220 ? 245.234 348.931 181.196 1.00 70.62 220 VAL D CA 1
ATOM 31415 C C . VAL H 1 220 ? 245.228 348.882 182.718 1.00 70.62 220 VAL D C 1
ATOM 31416 O O . VAL H 1 220 ? 245.692 349.812 183.366 1.00 70.62 220 VAL D O 1
ATOM 31429 N N . ALA H 1 221 ? 244.714 347.801 183.298 1.00 68.88 221 ALA D N 1
ATOM 31430 C CA . ALA H 1 221 ? 244.748 347.511 184.723 1.00 68.88 221 ALA D CA 1
ATOM 31431 C C . ALA H 1 221 ? 245.743 346.384 184.970 1.00 68.88 221 ALA D C 1
ATOM 31432 O O . ALA H 1 221 ? 245.659 345.349 184.318 1.00 68.88 221 ALA D O 1
ATOM 31439 N N . PHE H 1 222 ? 246.694 346.547 185.879 1.00 69.10 222 PHE D N 1
ATOM 31440 C CA . PHE H 1 222 ? 247.737 345.551 186.083 1.00 69.10 222 PHE D CA 1
ATOM 31441 C C . PHE H 1 222 ? 248.367 345.603 187.468 1.00 69.10 222 PHE D C 1
ATOM 31442 O O . PHE H 1 222 ? 248.219 346.572 188.207 1.00 69.10 222 PHE D O 1
ATOM 31459 N N . HIS H 1 223 ? 249.083 344.543 187.825 1.00 69.12 223 HIS D N 1
ATOM 31460 C CA . HIS H 1 223 ? 249.992 344.546 188.966 1.00 69.12 223 HIS D CA 1
ATOM 31461 C C . HIS H 1 223 ? 251.426 344.778 188.490 1.00 69.12 223 HIS D C 1
ATOM 31462 O O . HIS H 1 223 ? 251.824 344.128 187.530 1.00 69.12 223 HIS D O 1
ATOM 31476 N N . PRO H 1 224 ? 252.233 345.644 189.121 1.00 70.13 224 PRO D N 1
ATOM 31477 C CA . PRO H 1 224 ? 253.589 345.959 188.686 1.00 70.13 224 PRO D CA 1
ATOM 31478 C C . PRO H 1 224 ? 254.478 344.765 188.380 1.00 70.13 224 PRO D C 1
ATOM 31479 O O . PRO H 1 224 ? 255.245 344.805 187.430 1.00 70.13 224 PRO D O 1
ATOM 31490 N N . SER H 1 225 ? 254.371 343.685 189.151 1.00 70.22 225 SER D N 1
ATOM 31491 C CA . SER H 1 225 ? 255.159 342.466 188.959 1.00 70.22 225 SER D CA 1
ATOM 31492 C C . SER H 1 225 ? 254.797 341.656 187.704 1.00 70.22 225 SER D C 1
ATOM 31493 O O . SER H 1 225 ? 255.564 340.792 187.308 1.00 70.22 225 SER D O 1
ATOM 31501 N N . ALA H 1 226 ? 253.669 341.913 187.043 1.00 69.80 226 ALA D N 1
ATOM 31502 C CA . ALA H 1 226 ? 253.22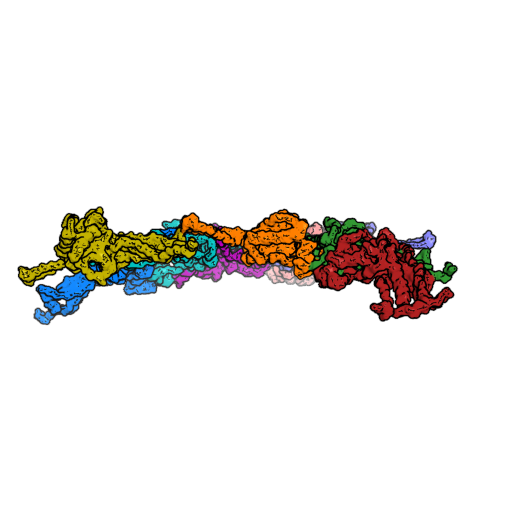3 341.157 185.877 1.00 69.80 226 ALA D CA 1
ATOM 31503 C C . ALA H 1 226 ? 253.998 341.458 184.592 1.00 69.80 226 ALA D C 1
ATOM 31504 O O . ALA H 1 226 ? 253.948 340.686 183.636 1.00 69.80 226 ALA D O 1
ATOM 31511 N N . ALA H 1 227 ? 254.675 342.597 184.531 1.00 70.96 227 ALA D N 1
ATOM 31512 C CA . ALA H 1 227 ? 255.373 343.085 183.357 1.00 70.96 227 ALA D CA 1
ATOM 31513 C C . ALA H 1 227 ? 256.733 343.635 183.754 1.00 70.96 227 ALA D C 1
ATOM 31514 O O . ALA H 1 227 ? 256.845 344.332 184.752 1.00 70.96 227 ALA D O 1
ATOM 31521 N N . ALA H 1 228 ? 257.757 343.319 182.975 1.00 70.72 228 ALA D N 1
ATOM 31522 C CA . ALA H 1 228 ? 259.127 343.672 183.277 1.00 70.72 228 ALA D CA 1
ATOM 31523 C C . ALA H 1 228 ? 259.797 344.372 182.106 1.00 70.72 228 ALA D C 1
ATOM 31524 O O . ALA H 1 228 ? 259.463 344.143 180.949 1.00 70.72 228 ALA D O 1
ATOM 31531 N N . TYR H 1 229 ? 260.756 345.227 182.416 1.00 70.09 229 TYR D N 1
ATOM 31532 C CA . TYR H 1 229 ? 261.489 346.008 181.438 1.00 70.09 229 TYR D CA 1
ATOM 31533 C C . TYR H 1 229 ? 262.941 346.207 181.868 1.00 70.09 229 TYR D C 1
ATOM 31534 O O . TYR H 1 229 ? 263.241 346.393 183.042 1.00 70.09 229 TYR D O 1
ATOM 31552 N N . VAL H 1 230 ? 263.839 346.171 180.892 1.00 70.33 230 VAL D N 1
ATOM 31553 C CA . VAL H 1 230 ? 265.287 346.293 181.055 1.00 70.33 230 VAL D CA 1
ATOM 31554 C C . VAL H 1 230 ? 265.820 347.365 180.123 1.00 70.33 230 VAL D C 1
ATOM 31555 O O . VAL H 1 230 ? 265.706 347.239 178.909 1.00 70.33 230 VAL D O 1
ATOM 31568 N N . SER H 1 231 ? 266.499 348.368 180.670 1.00 70.44 231 SER D N 1
ATOM 31569 C CA . SER H 1 231 ? 267.390 349.246 179.919 1.00 70.44 231 SER D CA 1
ATOM 31570 C C . SER H 1 231 ? 268.807 348.691 180.022 1.00 70.44 231 SER D C 1
ATOM 31571 O O . SER H 1 231 ? 269.353 348.605 181.119 1.00 70.44 231 SER D O 1
ATOM 31579 N N . GLN H 1 232 ? 269.404 348.289 178.905 1.00 69.50 232 GLN D N 1
ATOM 31580 C CA . GLN H 1 232 ? 270.723 347.660 178.886 1.00 69.50 232 GLN D CA 1
ATOM 31581 C C . GLN H 1 232 ? 271.833 348.672 178.616 1.00 69.50 232 GLN D C 1
ATOM 31582 O O . GLN H 1 232 ? 272.851 348.670 179.299 1.00 69.50 232 GLN D O 1
ATOM 31596 N N . ILE H 1 233 ? 271.643 349.537 177.621 1.00 70.57 233 ILE D N 1
ATOM 31597 C CA . ILE H 1 233 ? 272.578 350.604 177.250 1.00 70.57 233 ILE D CA 1
ATOM 31598 C C . ILE H 1 233 ? 271.804 351.900 177.091 1.00 70.57 233 ILE D C 1
ATOM 31599 O O . ILE H 1 233 ? 270.791 351.938 176.406 1.00 70.57 233 ILE D O 1
ATOM 31615 N N . ASP H 1 234 ? 272.300 352.978 177.676 1.00 73.38 234 ASP D N 1
ATOM 31616 C CA . ASP H 1 234 ? 271.763 354.324 177.518 1.00 73.38 234 ASP D CA 1
ATOM 31617 C C . ASP H 1 234 ? 272.938 355.301 177.500 1.00 73.38 234 ASP D C 1
ATOM 31618 O O . ASP H 1 234 ? 273.531 355.575 178.539 1.00 73.38 234 ASP D O 1
ATOM 31627 N N . THR H 1 235 ? 273.348 355.763 176.322 1.00 72.01 235 THR D N 1
ATOM 31628 C CA . THR H 1 235 ? 274.578 356.548 176.128 1.00 72.01 235 THR D CA 1
ATOM 31629 C C . THR H 1 235 ? 274.398 357.731 175.192 1.00 72.01 235 THR D C 1
ATOM 31630 O O . THR H 1 235 ? 273.629 357.657 174.241 1.00 72.01 235 THR D O 1
ATOM 31641 N N . VAL H 1 236 ? 275.151 358.804 175.427 1.00 70.93 236 VAL D N 1
ATOM 31642 C CA . VAL H 1 236 ? 275.224 360.004 174.585 1.00 70.93 236 VAL D CA 1
ATOM 31643 C C . VAL H 1 236 ? 276.676 360.379 174.296 1.00 70.93 236 VAL D C 1
ATOM 31644 O O . VAL H 1 236 ? 277.555 360.256 175.145 1.00 70.93 236 VAL D O 1
ATOM 31657 N N . GLU H 1 237 ? 276.935 360.805 173.071 1.00 72.19 237 GLU D N 1
ATOM 31658 C CA . GLU H 1 237 ? 278.248 361.026 172.481 1.00 72.19 237 GLU D CA 1
ATOM 31659 C C . GLU H 1 237 ? 278.243 362.297 171.633 1.00 72.19 237 GLU D C 1
ATOM 31660 O O . GLU H 1 237 ? 277.312 362.530 170.867 1.00 72.19 237 GLU D O 1
ATOM 31672 N N . ALA H 1 238 ? 279.291 363.106 171.733 1.00 71.36 238 ALA D N 1
ATOM 31673 C CA . ALA H 1 238 ? 279.478 364.304 170.928 1.00 71.36 238 ALA D CA 1
ATOM 31674 C C . ALA H 1 238 ? 280.711 364.203 170.032 1.00 71.36 238 ALA D C 1
ATOM 31675 O O . ALA H 1 238 ? 281.783 363.826 170.491 1.00 71.36 238 ALA D O 1
ATOM 31682 N N . LEU H 1 239 ? 280.570 364.593 168.769 1.00 71.04 239 LEU D N 1
ATOM 31683 C CA . LEU H 1 239 ? 281.587 364.550 167.717 1.00 71.04 239 LEU D CA 1
ATOM 31684 C C . LEU H 1 239 ? 281.628 365.862 166.913 1.00 71.04 239 LEU D C 1
ATOM 31685 O O . LEU H 1 239 ? 280.710 366.671 166.994 1.00 71.04 239 LEU D O 1
ATOM 31701 N N . ARG H 1 240 ? 282.657 366.063 166.084 1.00 69.78 240 ARG D N 1
ATOM 31702 C CA . ARG H 1 240 ? 282.634 367.026 164.970 1.00 69.78 240 ARG D CA 1
ATOM 31703 C C . ARG H 1 240 ? 282.105 366.345 163.710 1.00 69.78 240 ARG D C 1
ATOM 31704 O O . ARG H 1 240 ? 282.408 365.187 163.468 1.00 69.78 240 ARG D O 1
ATOM 31725 N N . ASP H 1 241 ? 281.337 367.043 162.895 1.00 72.22 241 ASP D N 1
ATOM 31726 C CA . ASP H 1 241 ? 280.891 366.565 161.584 1.00 72.22 241 ASP D CA 1
ATOM 31727 C C . ASP H 1 241 ? 282.068 366.430 160.590 1.00 72.22 241 ASP D C 1
ATOM 31728 O O . ASP H 1 241 ? 283.022 367.199 160.652 1.00 72.22 241 ASP D O 1
ATOM 31737 N N . GLN H 1 242 ? 282.018 365.477 159.655 1.00 75.35 242 GLN D N 1
ATOM 31738 C CA . GLN H 1 242 ? 283.044 365.312 158.627 1.00 75.35 242 GLN D CA 1
ATOM 31739 C C . GLN H 1 242 ? 282.828 366.209 157.408 1.00 75.35 242 GLN D C 1
ATOM 31740 O O . GLN H 1 242 ? 283.804 366.586 156.770 1.00 75.35 242 GLN D O 1
ATOM 31754 N N . ASP H 1 243 ? 281.593 366.574 157.069 1.00 75.55 243 ASP D N 1
ATOM 31755 C CA . ASP H 1 243 ? 281.277 367.304 155.829 1.00 75.55 243 ASP D CA 1
ATOM 31756 C C . ASP H 1 243 ? 281.053 368.808 156.012 1.00 75.55 243 ASP D C 1
ATOM 31757 O O . ASP H 1 243 ? 280.863 369.522 155.031 1.00 75.55 243 ASP D O 1
ATOM 31766 N N . SER H 1 244 ? 281.053 369.315 157.240 1.00 71.21 244 SER D N 1
ATOM 31767 C CA . SER H 1 244 ? 280.783 370.719 157.537 1.00 71.21 244 SER D CA 1
ATOM 31768 C C . SER H 1 244 ? 281.340 371.125 158.890 1.00 71.21 244 SER D C 1
ATOM 31769 O O . SER H 1 244 ? 281.617 370.279 159.734 1.00 71.21 244 SER D O 1
ATOM 31777 N N . PHE H 1 245 ? 281.470 372.421 159.140 1.00 68.53 245 PHE D N 1
ATOM 31778 C CA . PHE H 1 245 ? 281.782 372.927 160.468 1.00 68.53 245 PHE D CA 1
ATOM 31779 C C . PHE H 1 245 ? 280.519 372.872 161.339 1.00 68.53 245 PHE D C 1
ATOM 31780 O O . PHE H 1 245 ? 279.737 373.812 161.415 1.00 68.53 245 PHE D O 1
ATOM 31797 N N . SER H 1 246 ? 280.280 371.713 161.936 1.00 69.71 246 SER D N 1
ATOM 31798 C CA . SER H 1 246 ? 279.140 371.447 162.802 1.00 69.71 246 SER D CA 1
ATOM 31799 C C . SER H 1 246 ? 279.569 370.551 163.933 1.00 69.71 246 SER D C 1
ATOM 31800 O O . SER H 1 246 ? 280.365 369.643 163.729 1.00 69.71 246 SER D O 1
ATOM 31808 N N . ASP H 1 247 ? 278.980 370.726 165.103 1.00 70.64 247 ASP D N 1
ATOM 31809 C CA . ASP H 1 247 ? 278.954 369.667 166.101 1.00 70.64 247 ASP D CA 1
ATOM 31810 C C . ASP H 1 247 ? 277.932 368.612 165.701 1.00 70.64 247 ASP D C 1
ATOM 31811 O O . ASP H 1 247 ? 276.939 368.922 165.053 1.00 70.64 247 ASP D O 1
ATOM 31820 N N . ARG H 1 248 ? 278.159 367.369 166.102 1.00 70.71 248 ARG D N 1
ATOM 31821 C CA . ARG H 1 248 ? 277.232 366.256 165.970 1.00 70.71 248 ARG D CA 1
ATOM 31822 C C . ARG H 1 248 ? 276.962 365.695 167.353 1.00 70.71 248 ARG D C 1
ATOM 31823 O O . ARG H 1 248 ? 277.892 365.284 168.031 1.00 70.71 248 ARG D O 1
ATOM 31844 N N . ILE H 1 249 ? 275.710 365.664 167.773 1.00 70.00 249 ILE D N 1
ATOM 31845 C CA . ILE H 1 249 ? 275.296 365.042 169.026 1.00 70.00 249 ILE D CA 1
ATOM 31846 C C . ILE H 1 249 ? 274.465 363.817 168.672 1.00 70.00 249 ILE D C 1
ATOM 31847 O O . ILE H 1 249 ? 273.552 363.912 167.861 1.00 70.00 249 ILE D O 1
ATOM 31863 N N . ARG H 1 250 ? 274.775 362.665 169.264 1.00 69.74 250 ARG D N 1
ATOM 31864 C CA . ARG H 1 250 ? 274.021 361.431 169.066 1.00 69.74 250 ARG D CA 1
ATOM 31865 C C . ARG H 1 250 ? 273.892 360.622 170.339 1.00 69.74 250 ARG D C 1
ATOM 31866 O O . ARG H 1 250 ? 274.768 360.639 171.191 1.00 69.74 250 ARG D O 1
ATOM 31887 N N . ALA H 1 251 ? 272.791 359.904 170.479 1.00 69.15 251 ALA D N 1
ATOM 31888 C CA . ALA H 1 251 ? 272.509 359.062 171.631 1.00 69.15 251 ALA D CA 1
ATOM 31889 C C . ALA H 1 251 ? 271.860 357.754 171.207 1.00 69.15 251 ALA D C 1
ATOM 31890 O O . ALA H 1 251 ? 271.131 357.708 170.223 1.00 69.15 251 ALA D O 1
ATOM 31897 N N . LEU H 1 252 ? 272.094 356.699 171.975 1.00 69.30 252 LEU D N 1
ATOM 31898 C CA . LEU H 1 252 ? 271.579 355.361 171.736 1.00 69.30 252 LEU D CA 1
ATOM 31899 C C . LEU H 1 252 ? 270.940 354.830 173.013 1.00 69.30 252 LEU D C 1
ATOM 31900 O O . LEU H 1 252 ? 271.540 354.892 174.082 1.00 69.30 252 LEU D O 1
ATOM 31916 N N . HIS H 1 253 ? 269.755 354.251 172.880 1.00 69.92 253 HIS D N 1
ATOM 31917 C CA . HIS H 1 253 ? 269.093 353.493 173.925 1.00 69.92 253 HIS D CA 1
ATOM 31918 C C . HIS H 1 253 ? 268.825 352.065 173.441 1.00 69.92 253 HIS D C 1
ATOM 31919 O O . HIS H 1 253 ? 268.211 351.857 172.397 1.00 69.92 253 HIS D O 1
ATOM 31933 N N . VAL H 1 254 ? 269.289 351.075 174.195 1.00 69.79 254 VAL D N 1
ATOM 31934 C CA . VAL H 1 254 ? 269.074 349.653 173.928 1.00 69.79 254 VAL D CA 1
ATOM 31935 C C . VAL H 1 254 ? 268.351 349.033 175.105 1.00 69.79 254 VAL D C 1
ATOM 31936 O O . VAL H 1 254 ? 268.832 349.100 176.235 1.00 69.79 254 VAL D O 1
ATOM 31949 N N . TYR H 1 255 ? 267.208 348.416 174.855 1.00 69.85 255 TYR D N 1
ATOM 31950 C CA . TYR H 1 255 ? 266.266 348.022 175.894 1.00 69.85 255 TYR D CA 1
ATOM 31951 C C . TYR H 1 255 ? 265.310 346.918 175.419 1.00 69.85 255 TYR D C 1
ATOM 31952 O O . TYR H 1 255 ? 265.299 346.527 174.256 1.00 69.85 255 TYR D O 1
ATOM 31970 N N . GLY H 1 256 ? 264.516 346.378 176.335 1.00 69.23 256 GLY D N 1
ATOM 31971 C CA . GLY H 1 256 ? 263.456 345.431 176.034 1.00 69.23 256 GLY D CA 1
ATOM 31972 C C . GLY H 1 256 ? 262.526 345.203 177.212 1.00 69.23 256 GLY D C 1
ATOM 31973 O O . GLY H 1 256 ? 262.830 345.589 178.327 1.00 69.23 256 GLY D O 1
ATOM 31977 N N . GLY H 1 257 ? 261.390 344.562 176.990 1.00 69.57 257 GLY D N 1
ATOM 31978 C CA . GLY H 1 257 ? 260.444 344.227 178.040 1.00 69.57 257 GLY D CA 1
ATOM 31979 C C . GLY H 1 257 ? 259.482 343.128 177.634 1.00 69.57 257 GLY D C 1
ATOM 31980 O O . GLY H 1 257 ? 259.336 342.830 176.453 1.00 69.57 257 GLY D O 1
ATOM 31984 N N . LYS H 1 258 ? 258.859 342.489 178.621 1.00 69.66 258 LYS D N 1
ATOM 31985 C CA . LYS H 1 258 ? 257.919 341.374 178.444 1.00 69.66 258 LYS D CA 1
ATOM 31986 C C . LYS H 1 258 ? 256.802 341.465 179.477 1.00 69.66 258 LYS D C 1
ATOM 31987 O O . LYS H 1 258 ? 257.078 341.767 180.632 1.00 69.66 258 LYS D O 1
ATOM 32006 N N . VAL H 1 259 ? 255.561 341.133 179.124 1.00 70.75 259 VAL D N 1
ATOM 32007 C CA . VAL H 1 259 ? 254.566 340.757 180.143 1.00 70.75 259 VAL D CA 1
ATOM 32008 C C . VAL H 1 259 ? 254.867 339.324 180.577 1.00 70.75 259 VAL D C 1
ATOM 32009 O O . VAL H 1 259 ? 254.635 338.359 179.862 1.00 70.75 259 VAL D O 1
ATOM 32022 N N . VAL H 1 260 ? 255.597 339.191 181.700 1.00 70.93 260 VAL D N 1
ATOM 32023 C CA . VAL H 1 260 ? 256.029 337.853 182.201 1.00 70.93 260 VAL D CA 1
ATOM 32024 C C . VAL H 1 260 ? 254.778 337.056 182.566 1.00 70.93 260 VAL D C 1
ATOM 32025 O O . VAL H 1 260 ? 254.815 335.823 182.378 1.00 70.93 260 VAL D O 1
ATOM 32038 N N . ARG H 1 261 ? 253.733 337.721 183.067 1.00 70.97 261 ARG D N 1
ATOM 32039 C CA . ARG H 1 261 ? 252.437 337.083 183.415 1.00 70.97 261 ARG D CA 1
ATOM 32040 C C . ARG H 1 261 ? 251.370 337.781 182.559 1.00 70.97 261 ARG D C 1
ATOM 32041 O O . ARG H 1 261 ? 251.134 338.981 182.804 1.00 70.97 261 ARG D O 1
ATOM 32062 N N . PRO H 1 262 ? 250.746 337.137 181.542 1.00 70.44 262 PRO D N 1
ATOM 32063 C CA . PRO H 1 262 ? 249.655 337.764 180.780 1.00 70.44 262 PRO D CA 1
ATOM 32064 C C . PRO H 1 262 ? 248.388 338.017 181.608 1.00 70.44 262 PRO D C 1
ATOM 32065 O O . PRO H 1 262 ? 247.845 339.046 181.364 1.00 70.44 262 PRO D O 1
ATOM 32076 N N . THR H 1 263 ? 248.024 337.149 182.571 1.00 69.94 263 THR D N 1
ATOM 32077 C CA . THR H 1 263 ? 246.807 337.255 183.383 1.00 69.94 263 THR D CA 1
ATOM 32078 C C . THR H 1 263 ? 246.878 338.382 184.418 1.00 69.94 263 THR D C 1
ATOM 32079 O O . THR H 1 263 ? 245.852 338.802 184.937 1.00 69.94 263 THR D O 1
ATOM 32090 N N . GLY H 1 264 ? 248.067 338.922 184.696 1.00 68.94 264 GLY D N 1
ATOM 32091 C CA . GLY H 1 264 ? 248.280 340.072 185.570 1.00 68.94 264 GLY D CA 1
ATOM 32092 C C . GLY H 1 264 ? 248.087 341.432 184.912 1.00 68.94 264 GLY D C 1
ATOM 32093 O O . GLY H 1 264 ? 248.259 342.438 185.586 1.00 68.94 264 GLY D O 1
ATOM 32097 N N . VAL H 1 265 ? 247.749 341.473 183.624 1.00 68.99 265 VAL D N 1
ATOM 32098 C CA . VAL H 1 265 ? 247.460 342.679 182.847 1.00 68.99 265 VAL D CA 1
ATOM 32099 C C . VAL H 1 265 ? 246.114 342.500 182.160 1.00 68.99 265 VAL D C 1
ATOM 32100 O O . VAL H 1 265 ? 245.938 341.540 181.420 1.00 68.99 265 VAL D O 1
ATOM 32113 N N . VAL H 1 266 ? 245.181 343.423 182.343 1.00 68.90 266 VAL D N 1
ATOM 32114 C CA . VAL H 1 266 ? 243.878 343.448 181.668 1.00 68.90 266 VAL D CA 1
ATOM 32115 C C . VAL H 1 266 ? 243.739 344.737 180.868 1.00 68.90 266 VAL D C 1
ATOM 32116 O O . VAL H 1 266 ? 244.018 345.814 181.374 1.00 68.90 266 VAL D O 1
ATOM 32129 N N . VAL H 1 267 ? 243.328 344.637 179.615 1.00 70.62 267 VAL D N 1
ATOM 32130 C CA . VAL H 1 267 ? 243.306 345.721 178.635 1.00 70.62 267 VAL D CA 1
ATOM 32131 C C . VAL H 1 267 ? 241.894 345.981 178.149 1.00 70.62 267 VAL D C 1
ATOM 32132 O O . VAL H 1 267 ? 241.305 345.120 177.509 1.00 70.62 267 VAL D O 1
ATOM 32145 N N . PHE H 1 268 ? 241.352 347.173 178.365 1.00 71.79 268 PHE D N 1
ATOM 32146 C CA . PHE H 1 268 ? 240.134 347.605 177.690 1.00 71.79 268 PHE D CA 1
ATOM 32147 C C . PHE H 1 268 ? 240.447 348.218 176.322 1.00 71.79 268 PHE D C 1
ATOM 32148 O O . PHE H 1 268 ? 241.423 348.940 176.192 1.00 71.79 268 PHE D O 1
ATOM 32165 N N . ASN H 1 269 ? 239.624 347.982 175.304 1.00 73.53 269 ASN D N 1
ATOM 32166 C CA . ASN H 1 269 ? 239.844 348.462 173.935 1.00 73.53 269 ASN D CA 1
ATOM 32167 C C . ASN H 1 269 ? 241.222 348.051 173.387 1.00 73.53 269 ASN D C 1
ATOM 32168 O O . ASN H 1 269 ? 242.049 348.874 173.009 1.00 73.53 269 ASN D O 1
ATOM 32179 N N . LYS H 1 270 ? 241.510 346.751 173.388 1.00 72.94 270 LYS D N 1
ATOM 32180 C CA . LYS H 1 270 ? 242.819 346.199 173.023 1.00 72.94 270 LYS D CA 1
ATOM 32181 C C . LYS H 1 270 ? 243.171 346.399 171.547 1.00 72.94 270 LYS D C 1
ATOM 32182 O O . LYS H 1 270 ? 244.326 346.622 171.212 1.00 72.94 270 LYS D O 1
ATOM 32201 N N . THR H 1 271 ? 242.179 346.370 170.665 1.00 76.19 271 THR D N 1
ATOM 32202 C CA . THR H 1 271 ? 242.327 346.661 169.230 1.00 76.19 271 THR D CA 1
ATOM 32203 C C . THR H 1 271 ? 242.248 348.165 168.900 1.00 76.19 271 THR D C 1
ATOM 32204 O O . THR H 1 271 ? 242.207 348.557 167.741 1.00 76.19 271 THR D O 1
ATOM 32215 N N . GLY H 1 272 ? 242.226 349.046 169.900 1.00 76.49 272 GLY D N 1
ATOM 32216 C CA . GLY H 1 272 ? 242.135 350.492 169.716 1.00 76.49 272 GLY D CA 1
ATOM 32217 C C . GLY H 1 272 ? 243.369 351.105 169.060 1.00 76.49 272 GLY D C 1
ATOM 32218 O O . GLY H 1 272 ? 244.496 350.762 169.400 1.00 76.49 272 GLY D O 1
ATOM 32222 N N . SER H 1 273 ? 243.177 352.022 168.119 1.00 79.93 273 SER D N 1
ATOM 32223 C CA . SER H 1 273 ? 244.242 352.628 167.313 1.00 79.93 273 SER D CA 1
ATOM 32224 C C . SER H 1 273 ? 243.833 353.981 166.747 1.00 79.93 273 SER D C 1
ATOM 32225 O O . SER H 1 273 ? 243.993 355.012 167.393 1.00 79.93 273 SER D O 1
ATOM 32233 N N . ALA I 1 2 ? 222.750 213.445 306.045 1.00 72.54 2 ALA H N 1
ATOM 32234 C CA . ALA I 1 2 ? 223.265 214.703 305.479 1.00 72.54 2 ALA H CA 1
ATOM 32235 C C . ALA I 1 2 ? 222.617 215.911 306.138 1.00 72.54 2 ALA H C 1
ATOM 32236 O O . ALA I 1 2 ? 221.521 215.824 306.684 1.00 72.54 2 ALA H O 1
ATOM 32243 N N . PHE I 1 3 ? 223.281 217.064 306.081 1.00 70.05 3 PHE H N 1
ATOM 32244 C CA . PHE I 1 3 ? 222.799 218.327 306.634 1.00 70.05 3 PHE H CA 1
ATOM 32245 C C . PHE I 1 3 ? 221.768 219.007 305.727 1.00 70.05 3 PHE H C 1
ATOM 32246 O O . PHE I 1 3 ? 222.088 219.933 304.989 1.00 70.05 3 PHE H O 1
ATOM 32263 N N . ASN I 1 4 ? 220.505 218.595 305.804 1.00 73.10 4 ASN H N 1
ATOM 32264 C CA . ASN I 1 4 ? 219.409 219.246 305.080 1.00 73.10 4 ASN H CA 1
ATOM 32265 C C . ASN I 1 4 ? 219.034 220.630 305.635 1.00 73.10 4 ASN H C 1
ATOM 32266 O O . ASN I 1 4 ? 218.440 221.433 304.923 1.00 73.10 4 ASN H O 1
ATOM 32277 N N . ASN I 1 5 ? 219.362 220.910 306.894 1.00 70.10 5 ASN H N 1
ATOM 32278 C CA . ASN I 1 5 ? 218.861 222.063 307.633 1.00 70.10 5 ASN H CA 1
ATOM 32279 C C . ASN I 1 5 ? 219.931 223.058 308.095 1.00 70.10 5 ASN H C 1
ATOM 32280 O O . ASN I 1 5 ? 219.562 224.161 308.472 1.00 70.10 5 ASN H O 1
ATOM 32291 N N . PHE I 1 6 ? 221.217 222.705 308.119 1.00 65.76 6 PHE H N 1
ATOM 32292 C CA . PHE I 1 6 ? 222.248 223.512 308.783 1.00 65.76 6 PHE H CA 1
ATOM 32293 C C . PHE I 1 6 ? 223.228 224.226 307.834 1.00 65.76 6 PHE H C 1
ATOM 32294 O O . PHE I 1 6 ? 224.039 225.044 308.262 1.00 65.76 6 PHE H O 1
ATOM 32311 N N . ILE I 1 7 ? 223.149 223.960 306.529 1.00 65.90 7 ILE H N 1
ATOM 32312 C CA . ILE I 1 7 ? 223.967 224.620 305.501 1.00 65.90 7 ILE H CA 1
ATOM 32313 C C . ILE I 1 7 ? 223.265 225.911 305.047 1.00 65.90 7 ILE H C 1
ATOM 32314 O O . ILE I 1 7 ? 222.166 225.830 304.499 1.00 65.90 7 ILE H O 1
ATOM 32330 N N . PRO I 1 8 ? 223.839 227.107 305.269 1.00 64.02 8 PRO H N 1
ATOM 32331 C CA . PRO I 1 8 ? 223.189 228.347 304.891 1.00 64.02 8 PRO H CA 1
ATOM 32332 C C . PRO I 1 8 ? 223.226 228.568 303.379 1.00 64.02 8 PRO H C 1
ATOM 32333 O O . PRO I 1 8 ? 224.239 228.325 302.726 1.00 64.02 8 PRO H O 1
ATOM 32344 N N . GLU I 1 9 ? 222.137 229.086 302.816 1.00 65.80 9 GLU H N 1
ATOM 32345 C CA . GLU I 1 9 ? 222.168 229.830 301.556 1.00 65.80 9 GLU H CA 1
ATOM 32346 C C . GLU I 1 9 ? 222.628 231.272 301.818 1.00 65.80 9 GLU H C 1
ATOM 32347 O O . GLU I 1 9 ? 222.480 231.780 302.927 1.00 65.80 9 GLU H O 1
ATOM 32359 N N . LEU I 1 10 ? 223.199 231.940 300.822 1.00 64.58 10 LEU H N 1
ATOM 32360 C CA . LEU I 1 10 ? 223.760 233.286 300.947 1.00 64.58 10 LEU H CA 1
ATOM 32361 C C . LEU I 1 10 ? 223.155 234.253 299.932 1.00 64.58 10 LEU H C 1
ATOM 32362 O O . LEU I 1 10 ? 222.816 233.861 298.820 1.00 64.58 10 LEU H O 1
ATOM 32378 N N . TRP I 1 11 ? 223.080 235.531 300.298 1.00 64.14 11 TRP H N 1
ATOM 32379 C CA . TRP I 1 11 ? 222.646 236.634 299.441 1.00 64.14 11 TRP H CA 1
ATOM 32380 C C . TRP I 1 11 ? 223.750 237.675 299.328 1.00 64.14 11 TRP H C 1
ATOM 32381 O O . TRP I 1 11 ? 224.376 238.034 300.323 1.00 64.14 11 TRP H O 1
ATOM 32402 N N . SER I 1 12 ? 223.989 238.195 298.126 1.00 69.60 12 SER H N 1
ATOM 32403 C CA . SER I 1 12 ? 224.781 239.412 297.967 1.00 69.60 12 SER H CA 1
ATOM 32404 C C . SER I 1 12 ? 224.028 240.602 298.558 1.00 69.60 12 SER H C 1
ATOM 32405 O O . SER I 1 12 ? 222.844 240.791 298.302 1.00 69.60 12 SER H O 1
ATOM 32413 N N . ASP I 1 13 ? 224.697 241.425 299.354 1.00 74.50 13 ASP H N 1
ATOM 32414 C CA . ASP I 1 13 ? 224.126 242.651 299.913 1.00 74.50 13 ASP H CA 1
ATOM 32415 C C . ASP I 1 13 ? 224.022 243.796 298.888 1.00 74.50 13 ASP H C 1
ATOM 32416 O O . ASP I 1 13 ? 223.863 244.955 299.260 1.00 74.50 13 ASP H O 1
ATOM 32425 N N . MET I 1 14 ? 224.132 243.492 297.598 1.00 76.18 14 MET H N 1
ATOM 32426 C CA . MET I 1 14 ? 224.227 244.468 296.519 1.00 76.18 14 MET H CA 1
ATOM 32427 C C . MET I 1 14 ? 223.330 244.080 295.339 1.00 76.18 14 MET H C 1
ATOM 32428 O O . MET I 1 14 ? 223.367 242.946 294.870 1.00 76.18 14 MET H O 1
ATOM 32442 N N . LEU I 1 15 ? 222.543 245.018 294.825 1.00 71.69 15 LEU H N 1
ATOM 32443 C CA . LEU I 1 15 ? 221.763 244.835 293.604 1.00 71.69 15 LEU H CA 1
ATOM 32444 C C . LEU I 1 15 ? 222.647 245.007 292.365 1.00 71.69 15 LEU H C 1
ATOM 32445 O O . LEU I 1 15 ? 223.474 245.911 292.309 1.00 71.69 15 LEU H O 1
ATOM 32461 N N . LEU I 1 16 ? 222.446 244.186 291.341 1.00 71.52 16 LEU H N 1
ATOM 32462 C CA . LEU I 1 16 ? 223.036 244.418 290.030 1.00 71.52 16 LEU H CA 1
ATOM 32463 C C . LEU I 1 16 ? 222.245 245.506 289.305 1.00 71.52 16 LEU H C 1
ATOM 32464 O O . LEU I 1 16 ? 221.075 245.326 288.971 1.00 71.52 16 LEU H O 1
ATOM 32480 N N . GLU I 1 17 ? 222.878 246.641 289.045 1.00 74.17 17 GLU H N 1
ATOM 32481 C CA . GLU I 1 17 ? 222.307 247.690 288.213 1.00 74.17 17 GLU H CA 1
ATOM 32482 C C . GLU I 1 17 ? 222.097 247.165 286.791 1.00 74.17 17 GLU H C 1
ATOM 32483 O O . GLU I 1 17 ? 222.939 246.445 286.257 1.00 74.17 17 GLU H O 1
ATOM 32495 N N . GLU I 1 18 ? 221.003 247.525 286.138 1.00 77.27 18 GLU H N 1
ATOM 32496 C CA . GLU I 1 18 ? 220.794 247.183 284.729 1.00 77.27 18 GLU H CA 1
ATOM 32497 C C . GLU I 1 18 ? 221.831 247.874 283.827 1.00 77.27 18 GLU H C 1
ATOM 32498 O O . GLU I 1 18 ? 222.177 249.032 284.040 1.00 77.27 18 GLU H O 1
ATOM 32510 N N . TRP I 1 19 ? 222.299 247.198 282.782 1.00 72.19 19 TRP H N 1
ATOM 32511 C CA . TRP I 1 19 ? 223.057 247.814 281.694 1.00 72.19 19 TRP H CA 1
ATOM 32512 C C . TRP I 1 19 ? 222.107 248.565 280.764 1.00 72.19 19 TRP H C 1
ATOM 32513 O O . TRP I 1 19 ? 221.135 247.999 280.269 1.00 72.19 19 TRP H O 1
ATOM 32534 N N . THR I 1 20 ? 222.381 249.842 280.527 1.00 73.42 20 THR H N 1
ATOM 32535 C CA . THR I 1 20 ? 221.516 250.746 279.769 1.00 73.42 20 THR H CA 1
ATOM 32536 C C . THR I 1 20 ? 222.318 251.597 278.803 1.00 73.42 20 THR H C 1
ATOM 32537 O O . THR I 1 20 ? 223.471 251.934 279.060 1.00 73.42 20 THR H O 1
ATOM 32548 N N . ALA I 1 21 ? 221.718 251.925 277.663 1.00 73.58 21 ALA H N 1
ATOM 32549 C CA . ALA I 1 21 ? 222.380 252.660 276.595 1.00 73.58 21 ALA H CA 1
ATOM 32550 C C . ALA I 1 21 ? 222.758 254.086 277.006 1.00 73.58 21 ALA H C 1
ATOM 32551 O O . ALA I 1 21 ? 221.985 254.788 277.651 1.00 73.58 21 ALA H O 1
ATOM 32558 N N . GLN I 1 22 ? 223.921 254.554 276.563 1.00 76.07 22 GLN H N 1
ATOM 32559 C CA . GLN I 1 22 ? 224.315 255.952 276.695 1.00 76.07 22 GLN H CA 1
ATOM 32560 C C . GLN I 1 22 ? 223.365 256.864 275.901 1.00 76.07 22 GLN H C 1
ATOM 32561 O O . GLN I 1 22 ? 223.190 256.710 274.707 1.00 76.07 22 GLN H O 1
ATOM 32575 N N . THR I 1 23 ? 222.754 257.837 276.544 1.00 73.36 23 THR H N 1
ATOM 32576 C CA . THR I 1 23 ? 221.849 258.813 275.939 1.00 73.36 23 THR H CA 1
ATOM 32577 C C . THR I 1 23 ? 222.628 260.018 275.429 1.00 73.36 23 THR H C 1
ATOM 32578 O O . THR I 1 23 ? 223.370 260.624 276.188 1.00 73.36 23 THR H O 1
ATOM 32589 N N . VAL I 1 24 ? 222.471 260.391 274.166 1.00 71.93 24 VAL H N 1
ATOM 32590 C CA . VAL I 1 24 ? 223.277 261.438 273.516 1.00 71.93 24 VAL H CA 1
ATOM 32591 C C . VAL I 1 24 ? 222.465 262.554 272.877 1.00 71.93 24 VAL H C 1
ATOM 32592 O O . VAL I 1 24 ? 222.939 263.680 272.818 1.00 71.93 24 VAL H O 1
ATOM 32605 N N . PHE I 1 25 ? 221.256 262.299 272.389 1.00 70.56 25 PHE H N 1
ATOM 32606 C CA . PHE I 1 25 ? 220.593 263.208 271.462 1.00 70.56 25 PHE H CA 1
ATOM 32607 C C . PHE I 1 25 ? 220.217 264.561 272.075 1.00 70.56 25 PHE H C 1
ATOM 32608 O O . PHE I 1 25 ? 220.314 265.572 271.394 1.00 70.56 25 PHE H O 1
ATOM 32625 N N . ALA I 1 26 ? 219.885 264.649 273.362 1.00 71.50 26 ALA H N 1
ATOM 32626 C CA . ALA I 1 26 ? 219.562 265.921 274.020 1.00 71.50 26 ALA H CA 1
ATOM 32627 C C . ALA I 1 26 ? 220.736 266.910 274.100 1.00 71.50 26 ALA H C 1
ATOM 32628 O O . ALA I 1 26 ? 220.517 268.102 274.306 1.00 71.50 26 ALA H O 1
ATOM 32635 N N . ASN I 1 27 ? 221.971 266.446 273.930 1.00 71.37 27 ASN H N 1
ATOM 32636 C CA . ASN I 1 27 ? 223.148 267.301 273.806 1.00 71.37 27 ASN H CA 1
ATOM 32637 C C . ASN I 1 27 ? 223.519 267.621 272.353 1.00 71.37 27 ASN H C 1
ATOM 32638 O O . ASN I 1 27 ? 224.346 268.499 272.122 1.00 71.37 27 ASN H O 1
ATOM 32649 N N . LEU I 1 28 ? 222.946 266.928 271.367 1.00 69.73 28 LEU H N 1
ATOM 32650 C CA . LEU I 1 28 ? 223.250 267.146 269.958 1.00 69.73 28 LEU H CA 1
ATOM 32651 C C . LEU I 1 28 ? 222.334 268.183 269.311 1.00 69.73 28 LEU H C 1
ATOM 32652 O O . LEU I 1 28 ? 222.802 269.007 268.544 1.00 69.73 28 LEU H O 1
ATOM 32668 N N . VAL I 1 29 ? 221.035 268.164 269.616 1.00 69.28 29 VAL H N 1
ATOM 32669 C CA . VAL I 1 29 ? 220.020 269.064 269.037 1.00 69.28 29 VAL H CA 1
ATOM 32670 C C . VAL I 1 29 ? 220.046 270.480 269.633 1.00 69.28 29 VAL H C 1
ATOM 32671 O O . VAL I 1 29 ? 220.689 270.732 270.647 1.00 69.28 29 VAL H O 1
ATOM 32684 N N . ASN I 1 30 ? 219.343 271.421 269.004 1.00 71.02 30 ASN H N 1
ATOM 32685 C CA . ASN I 1 30 ? 219.221 272.822 269.411 1.00 71.02 30 ASN H CA 1
ATOM 32686 C C . ASN I 1 30 ? 218.381 272.999 270.691 1.00 71.02 30 ASN H C 1
ATOM 32687 O O . ASN I 1 30 ? 217.290 272.442 270.808 1.00 71.02 30 ASN H O 1
ATOM 32698 N N . ARG I 1 31 ? 218.866 273.807 271.635 1.00 71.52 31 ARG H N 1
ATOM 32699 C CA . ARG I 1 31 ? 218.208 274.090 272.920 1.00 71.52 31 ARG H CA 1
ATOM 32700 C C . ARG I 1 31 ? 217.741 275.540 273.068 1.00 71.52 31 ARG H C 1
ATOM 32701 O O . ARG I 1 31 ? 217.308 275.923 274.147 1.00 71.52 31 ARG H O 1
ATOM 32722 N N . GLU I 1 32 ? 217.811 276.380 272.036 1.00 72.75 32 GLU H N 1
ATOM 32723 C CA . GLU I 1 32 ? 217.613 277.826 272.214 1.00 72.75 32 GLU H CA 1
ATOM 32724 C C . GLU I 1 32 ? 216.206 278.223 272.682 1.00 72.75 32 GLU H C 1
ATOM 32725 O O . GLU I 1 32 ? 216.052 279.157 273.465 1.00 72.75 32 GLU H O 1
ATOM 32737 N N . TYR I 1 33 ? 215.168 277.506 272.260 1.00 70.45 33 TYR H N 1
ATOM 32738 C CA . TYR I 1 33 ? 213.797 277.861 272.604 1.00 70.45 33 TYR H CA 1
ATOM 32739 C C . TYR I 1 33 ? 213.433 277.590 274.063 1.00 70.45 33 TYR H C 1
ATOM 32740 O O . TYR I 1 33 ? 212.363 277.998 274.494 1.00 70.45 33 TYR H O 1
ATOM 32758 N N . GLU I 1 34 ? 214.294 276.973 274.871 1.00 71.64 34 GLU H N 1
ATOM 32759 C CA . GLU I 1 34 ? 214.036 276.828 276.304 1.00 71.64 34 GLU H CA 1
ATOM 32760 C C . GLU I 1 34 ? 213.950 278.173 277.028 1.00 71.64 34 GLU H C 1
ATOM 32761 O O . GLU I 1 34 ? 213.290 278.269 278.056 1.00 71.64 34 GLU H O 1
ATOM 32773 N N . GLY I 1 35 ? 214.555 279.232 276.494 1.00 70.99 35 GLY H N 1
ATOM 32774 C CA . GLY I 1 35 ? 214.385 280.587 277.004 1.00 70.99 35 GLY H CA 1
ATOM 32775 C C . GLY I 1 35 ? 212.947 281.069 276.866 1.00 70.99 35 GLY H C 1
ATOM 32776 O O . GLY I 1 35 ? 212.277 281.295 277.868 1.00 70.99 35 GLY H O 1
ATOM 32780 N N . ILE I 1 36 ? 212.445 281.177 275.634 1.00 68.96 36 ILE H N 1
ATOM 32781 C CA . ILE I 1 36 ? 211.067 281.601 275.372 1.00 68.96 36 ILE H CA 1
ATOM 32782 C C . ILE I 1 36 ? 210.064 280.648 276.019 1.00 68.96 36 ILE H C 1
ATOM 32783 O O . ILE I 1 36 ? 209.152 281.100 276.694 1.00 68.96 36 ILE H O 1
ATOM 32799 N N . ALA I 1 37 ? 210.247 279.331 275.916 1.00 68.96 37 ALA H N 1
ATOM 32800 C CA . ALA I 1 37 ? 209.300 278.318 276.392 1.00 68.96 37 ALA H CA 1
ATOM 32801 C C . ALA I 1 37 ? 209.273 278.107 277.919 1.00 68.96 37 ALA H C 1
ATOM 32802 O O . ALA I 1 37 ? 208.825 277.074 278.407 1.00 68.96 37 ALA H O 1
ATOM 32809 N N . SER I 1 38 ? 209.700 279.088 278.708 1.00 70.21 38 SER H N 1
ATOM 32810 C CA . SER I 1 38 ? 209.531 279.100 280.163 1.00 70.21 38 SER H CA 1
ATOM 32811 C C . SER I 1 38 ? 208.066 279.127 280.623 1.00 70.21 38 SER H C 1
ATOM 32812 O O . SER I 1 38 ? 207.793 278.960 281.799 1.00 70.21 38 SER H O 1
ATOM 32820 N N . LYS I 1 39 ? 207.130 279.367 279.699 1.00 68.89 39 LYS H N 1
ATOM 32821 C CA . LYS I 1 39 ? 205.675 279.433 279.875 1.00 68.89 39 LYS H CA 1
ATOM 32822 C C . LYS I 1 39 ? 204.975 278.888 278.634 1.00 68.89 39 LYS H C 1
ATOM 32823 O O . LYS I 1 39 ? 205.597 278.755 277.589 1.00 68.89 39 LYS H O 1
ATOM 32842 N N . GLY I 1 40 ? 203.683 278.611 278.730 1.00 66.50 40 GLY H N 1
ATOM 32843 C CA . GLY I 1 40 ? 202.870 278.187 277.589 1.00 66.50 40 GLY H CA 1
ATOM 32844 C C . GLY I 1 40 ? 203.150 276.767 277.109 1.00 66.50 40 GLY H C 1
ATOM 32845 O O . GLY I 1 40 ? 204.069 276.114 277.580 1.00 66.50 40 GLY H O 1
ATOM 32849 N N . ASN I 1 41 ? 202.362 276.270 276.168 1.00 66.89 41 ASN H N 1
ATOM 32850 C CA . ASN I 1 41 ? 202.480 274.911 275.641 1.00 66.89 41 ASN H CA 1
ATOM 32851 C C . ASN I 1 41 ? 202.819 274.839 274.140 1.00 66.89 41 ASN H C 1
ATOM 32852 O O . ASN I 1 41 ? 202.900 273.747 273.585 1.00 66.89 41 ASN H O 1
ATOM 32863 N N . VAL I 1 42 ? 203.053 275.973 273.475 1.00 66.40 42 VAL H N 1
ATOM 32864 C CA . VAL I 1 42 ? 203.447 276.053 272.062 1.00 66.40 42 VAL H CA 1
ATOM 32865 C C . VAL I 1 42 ? 204.446 277.177 271.848 1.00 66.40 42 VAL H C 1
ATOM 32866 O O . VAL I 1 42 ? 204.265 278.261 272.386 1.00 66.40 42 VAL H O 1
ATOM 32879 N N . VAL I 1 43 ? 205.453 276.944 271.013 1.00 67.16 43 VAL H N 1
ATOM 32880 C CA . VAL I 1 43 ? 206.301 277.971 270.408 1.00 67.16 43 VAL H CA 1
ATOM 32881 C C . VAL I 1 43 ? 206.075 277.971 268.901 1.00 67.16 43 VAL H C 1
ATOM 32882 O O . VAL I 1 43 ? 206.146 276.938 268.256 1.00 67.16 43 VAL H O 1
ATOM 32895 N N . HIS I 1 44 ? 205.818 279.133 268.328 1.00 66.72 44 HIS H N 1
ATOM 32896 C CA . HIS I 1 44 ? 205.651 279.360 266.899 1.00 66.72 44 HIS H CA 1
ATOM 32897 C C . HIS I 1 44 ? 206.937 279.922 266.321 1.00 66.72 44 HIS H C 1
ATOM 32898 O O . HIS I 1 44 ? 207.411 280.968 266.754 1.00 66.72 44 HIS H O 1
ATOM 32912 N N . ILE I 1 45 ? 207.504 279.231 265.341 1.00 69.96 45 ILE H N 1
ATOM 32913 C CA . ILE I 1 45 ? 208.743 279.621 264.671 1.00 69.96 45 ILE H CA 1
ATOM 32914 C C . ILE I 1 45 ? 208.420 279.917 263.215 1.00 69.96 45 ILE H C 1
ATOM 32915 O O . ILE I 1 45 ? 207.832 279.083 262.539 1.00 69.96 45 ILE H O 1
ATOM 32931 N N . ALA I 1 46 ? 208.798 281.093 262.729 1.00 70.39 46 ALA H N 1
ATOM 32932 C CA . ALA I 1 46 ? 208.543 281.532 261.363 1.00 70.39 46 ALA H CA 1
ATOM 32933 C C . ALA I 1 46 ? 209.842 281.779 260.584 1.00 70.39 46 ALA H C 1
ATOM 32934 O O . ALA I 1 46 ? 210.835 282.205 261.160 1.00 70.39 46 ALA H O 1
ATOM 32941 N N . GLY I 1 47 ? 209.842 281.550 259.274 1.00 71.22 47 GLY H N 1
ATOM 32942 C CA . GLY I 1 47 ? 210.951 281.819 258.374 1.00 71.22 47 GLY H CA 1
ATOM 32943 C C . GLY I 1 47 ? 210.524 282.625 257.161 1.00 71.22 47 GLY H C 1
ATOM 32944 O O . GLY I 1 47 ? 209.377 282.523 256.720 1.00 71.22 47 GLY H O 1
ATOM 32948 N N . VAL I 1 48 ? 211.446 283.416 256.617 1.00 72.44 48 VAL H N 1
ATOM 32949 C CA . VAL I 1 48 ? 211.210 284.262 255.441 1.00 72.44 48 VAL H CA 1
ATOM 32950 C C . VAL I 1 48 ? 210.989 283.428 254.186 1.00 72.44 48 VAL H C 1
ATOM 32951 O O . VAL I 1 48 ? 211.627 282.400 253.998 1.00 72.44 48 VAL H O 1
ATOM 32964 N N . VAL I 1 49 ? 210.131 283.893 253.288 1.00 72.51 49 VAL H N 1
ATOM 32965 C CA . VAL I 1 49 ? 210.139 283.474 251.885 1.00 72.51 49 VAL H CA 1
ATOM 32966 C C . VAL I 1 49 ? 210.768 284.613 251.104 1.00 72.51 49 VAL H C 1
ATOM 32967 O O . VAL I 1 49 ? 210.306 285.746 251.197 1.00 72.51 49 VAL H O 1
ATOM 32980 N N . ALA I 1 50 ? 211.842 284.353 250.370 1.00 71.59 50 ALA H N 1
ATOM 32981 C CA . ALA I 1 50 ? 212.544 285.398 249.636 1.00 71.59 50 ALA H CA 1
ATOM 32982 C C . ALA I 1 50 ? 211.663 286.014 248.528 1.00 71.59 50 ALA H C 1
ATOM 32983 O O . ALA I 1 50 ? 210.884 285.289 247.907 1.00 71.59 50 ALA H O 1
ATOM 32990 N N . PRO I 1 51 ? 211.785 287.317 248.217 1.00 70.55 51 PRO H N 1
ATOM 32991 C CA . PRO I 1 51 ? 211.212 287.885 247.002 1.00 70.55 51 PRO H CA 1
ATOM 32992 C C . PRO I 1 51 ? 211.856 287.284 245.745 1.00 70.55 51 PRO H C 1
ATOM 32993 O O . PRO I 1 51 ? 213.023 286.929 245.749 1.00 70.55 51 PRO H O 1
ATOM 33004 N N . THR I 1 52 ? 211.111 287.173 244.657 1.00 70.56 52 THR H N 1
ATOM 33005 C CA . THR I 1 52 ? 211.586 286.601 243.384 1.00 70.56 52 THR H CA 1
ATOM 33006 C C . THR I 1 52 ? 212.290 287.631 242.501 1.00 70.56 52 THR H C 1
ATOM 33007 O O . THR I 1 52 ? 211.766 288.716 242.289 1.00 70.56 52 THR H O 1
ATOM 33018 N N . VAL I 1 53 ? 213.436 287.283 241.913 1.00 69.87 53 VAL H N 1
ATOM 33019 C CA . VAL I 1 53 ? 214.122 288.128 240.920 1.00 69.87 53 VAL H CA 1
ATOM 33020 C C . VAL I 1 53 ? 213.378 288.125 239.587 1.00 69.87 53 VAL H C 1
ATOM 33021 O O . VAL I 1 53 ? 213.098 287.068 239.032 1.00 69.87 53 VAL H O 1
ATOM 33034 N N . LYS I 1 54 ? 213.090 289.309 239.048 1.00 70.74 54 LYS H N 1
ATOM 33035 C CA . LYS I 1 54 ? 212.333 289.520 237.804 1.00 70.74 54 LYS H CA 1
ATOM 33036 C C . LYS I 1 54 ? 213.230 289.977 236.659 1.00 70.74 54 LYS H C 1
ATOM 33037 O O . LYS I 1 54 ? 214.125 290.797 236.852 1.00 70.74 54 LYS H O 1
ATOM 33056 N N . ASP I 1 55 ? 212.972 289.470 235.462 1.00 72.85 55 ASP H N 1
ATOM 33057 C CA . ASP I 1 55 ? 213.619 289.900 234.224 1.00 72.85 55 ASP H CA 1
ATOM 33058 C C . ASP I 1 55 ? 213.072 291.260 233.775 1.00 72.85 55 ASP H C 1
ATOM 33059 O O . ASP I 1 55 ? 211.985 291.361 233.217 1.00 72.85 55 ASP H O 1
ATOM 33068 N N . TYR I 1 56 ? 213.808 292.328 234.060 1.00 70.62 56 TYR H N 1
ATOM 33069 C CA . TYR I 1 56 ? 213.376 293.698 233.833 1.00 70.62 56 TYR H CA 1
ATOM 33070 C C . TYR I 1 56 ? 213.274 294.016 232.342 1.00 70.62 56 TYR H C 1
ATOM 33071 O O . TYR I 1 56 ? 212.310 294.650 231.944 1.00 70.62 56 TYR H O 1
ATOM 33089 N N . LYS I 1 57 ? 214.185 293.502 231.503 1.00 72.29 57 LYS H N 1
ATOM 33090 C CA . LYS I 1 57 ? 214.175 293.714 230.044 1.00 72.29 57 LYS H CA 1
ATOM 33091 C C . LYS I 1 57 ? 213.066 292.969 229.312 1.00 72.29 57 LYS H C 1
ATOM 33092 O O . LYS I 1 57 ? 212.585 293.426 228.285 1.00 72.29 57 LYS H O 1
ATOM 33111 N N . ALA I 1 58 ? 212.670 291.795 229.788 1.00 74.04 58 ALA H N 1
ATOM 33112 C CA . ALA I 1 58 ? 211.562 291.060 229.189 1.00 74.04 58 ALA H CA 1
ATOM 33113 C C . ALA I 1 58 ? 210.201 291.701 229.510 1.00 74.04 58 ALA H C 1
ATOM 33114 O O . ALA I 1 58 ? 209.264 291.559 228.736 1.00 74.04 58 ALA H O 1
ATOM 33121 N N . ALA I 1 59 ? 210.098 292.436 230.616 1.00 73.50 59 ALA H N 1
ATOM 33122 C CA . ALA I 1 59 ? 208.922 293.183 231.047 1.00 73.50 59 ALA H CA 1
ATOM 33123 C C . ALA I 1 59 ? 208.777 294.566 230.371 1.00 73.50 59 ALA H C 1
ATOM 33124 O O . ALA I 1 59 ? 208.267 295.506 230.975 1.00 73.50 59 ALA H O 1
ATOM 33131 N N . GLY I 1 60 ? 209.287 294.757 229.153 1.00 74.88 60 GLY H N 1
ATOM 33132 C CA . GLY I 1 60 ? 209.560 296.090 228.619 1.00 74.88 60 GLY H CA 1
ATOM 33133 C C . GLY I 1 60 ? 210.723 296.681 229.405 1.00 74.88 60 GLY H C 1
ATOM 33134 O O . GLY I 1 60 ? 211.844 296.210 229.278 1.00 74.88 60 GLY H O 1
ATOM 33138 N N . ARG I 1 61 ? 210.445 297.642 230.285 1.00 70.89 61 ARG H N 1
ATOM 33139 C CA . ARG I 1 61 ? 211.260 297.965 231.475 1.00 70.89 61 ARG H CA 1
ATOM 33140 C C . ARG I 1 61 ? 210.346 298.278 232.667 1.00 70.89 61 ARG H C 1
ATOM 33141 O O . ARG I 1 61 ? 210.555 299.235 233.399 1.00 70.89 61 ARG H O 1
ATOM 33162 N N . GLN I 1 62 ? 209.270 297.513 232.819 1.00 71.55 62 GLN H N 1
ATOM 33163 C CA . GLN I 1 62 ? 208.294 297.675 233.890 1.00 71.55 62 GLN H CA 1
ATOM 33164 C C . GLN I 1 62 ? 208.655 296.848 235.125 1.00 71.55 62 GLN H C 1
ATOM 33165 O O . GLN I 1 62 ? 209.253 295.780 235.028 1.00 71.55 62 GLN H O 1
ATOM 33179 N N . THR I 1 63 ? 208.232 297.294 236.299 1.00 72.04 63 THR H N 1
ATOM 33180 C CA . THR I 1 63 ? 208.297 296.537 237.546 1.00 72.04 63 THR H CA 1
ATOM 33181 C C . THR I 1 63 ? 207.077 296.826 238.410 1.00 72.04 63 THR H C 1
ATOM 33182 O O . THR I 1 63 ? 206.569 297.937 238.408 1.00 72.04 63 THR H O 1
ATOM 33193 N N . SER I 1 64 ? 206.604 295.842 239.163 1.00 72.68 64 SER H N 1
ATOM 33194 C CA . SER I 1 64 ? 205.526 295.985 240.146 1.00 72.68 64 SER H CA 1
ATOM 33195 C C . SER I 1 64 ? 205.813 295.154 241.391 1.00 72.68 64 SER H C 1
ATOM 33196 O O . SER I 1 64 ? 206.406 294.083 241.311 1.00 72.68 64 SER H O 1
ATOM 33204 N N . ALA I 1 65 ? 205.409 295.646 242.559 1.00 71.46 65 ALA H N 1
ATOM 33205 C CA . ALA I 1 65 ? 205.781 295.045 243.828 1.00 71.46 65 ALA H CA 1
ATOM 33206 C C . ALA I 1 65 ? 204.930 293.817 244.165 1.00 71.46 65 ALA H C 1
ATOM 33207 O O . ALA I 1 65 ? 203.702 293.873 244.128 1.00 71.46 65 ALA H O 1
ATOM 33214 N N . ASP I 1 66 ? 205.572 292.717 244.541 1.00 73.24 66 ASP H N 1
ATOM 33215 C CA . ASP I 1 66 ? 204.912 291.545 245.129 1.00 73.24 66 ASP H CA 1
ATOM 33216 C C . ASP I 1 66 ? 204.666 291.731 246.630 1.00 73.24 66 ASP H C 1
ATOM 33217 O O . ASP I 1 66 ? 205.400 292.448 247.298 1.00 73.24 66 ASP H O 1
ATOM 33226 N N . ALA I 1 67 ? 203.674 291.055 247.204 1.00 72.61 67 ALA H N 1
ATOM 33227 C CA . ALA I 1 67 ? 203.579 290.946 248.655 1.00 72.61 67 ALA H CA 1
ATOM 33228 C C . ALA I 1 67 ? 204.616 289.951 249.202 1.00 72.61 67 ALA H C 1
ATOM 33229 O O . ALA I 1 67 ? 204.794 288.864 248.648 1.00 72.61 67 ALA H O 1
ATOM 33236 N N . ILE I 1 68 ? 205.262 290.286 250.319 1.00 71.51 68 ILE H N 1
ATOM 33237 C CA . ILE I 1 68 ? 206.059 289.325 251.092 1.00 71.51 68 ILE H CA 1
ATOM 33238 C C . ILE I 1 68 ? 205.169 288.230 251.699 1.00 71.51 68 ILE H C 1
ATOM 33239 O O . ILE I 1 68 ? 203.953 288.371 251.814 1.00 71.51 68 ILE H O 1
ATOM 33255 N N . SER I 1 69 ? 205.780 287.127 252.108 1.00 73.45 69 SER H N 1
ATOM 33256 C CA . SER I 1 69 ? 205.120 285.958 252.681 1.00 73.45 69 SER H CA 1
ATOM 33257 C C . SER I 1 69 ? 206.064 285.224 253.628 1.00 73.45 69 SER H C 1
ATOM 33258 O O . SER I 1 69 ? 207.274 285.405 253.544 1.00 73.45 69 SER H O 1
ATOM 33266 N N . ASP I 1 70 ? 205.544 284.362 254.494 1.00 73.24 70 ASP H N 1
ATOM 33267 C CA . ASP I 1 70 ? 206.326 283.568 255.441 1.00 73.24 70 ASP H CA 1
ATOM 33268 C C . ASP I 1 70 ? 205.963 282.078 255.439 1.00 73.24 70 ASP H C 1
ATOM 33269 O O . ASP I 1 70 ? 205.035 281.615 254.785 1.00 73.24 70 ASP H O 1
ATOM 33278 N N . THR I 1 71 ? 206.748 281.308 256.172 1.00 72.97 71 THR H N 1
ATOM 33279 C CA . THR I 1 71 ? 206.564 279.884 256.458 1.00 72.97 71 THR H CA 1
ATOM 33280 C C . THR I 1 71 ? 206.626 279.704 257.962 1.00 72.97 71 THR H C 1
ATOM 33281 O O . THR I 1 71 ? 207.267 280.507 258.630 1.00 72.97 71 THR H O 1
ATOM 33292 N N . GLY I 1 72 ? 206.042 278.649 258.518 1.00 71.56 72 GLY H N 1
ATOM 33293 C CA . GLY I 1 72 ? 206.153 278.416 259.955 1.00 71.56 72 GLY H CA 1
ATOM 33294 C C . GLY I 1 72 ? 205.946 276.979 260.401 1.00 71.56 72 GLY H C 1
ATOM 33295 O O . GLY I 1 72 ? 205.383 276.162 259.676 1.00 71.56 72 GLY H O 1
ATOM 33299 N N . VAL I 1 73 ? 206.419 276.696 261.608 1.00 70.23 73 VAL H N 1
ATOM 33300 C CA . VAL I 1 73 ? 206.317 275.411 262.309 1.00 70.23 73 VAL H CA 1
ATOM 33301 C C . VAL I 1 73 ? 206.012 275.651 263.780 1.00 70.23 73 VAL H C 1
ATOM 33302 O O . VAL I 1 73 ? 206.429 276.651 264.361 1.00 70.23 73 VAL H O 1
ATOM 33315 N N . ASP I 1 74 ? 205.310 274.705 264.392 1.00 70.10 74 ASP H N 1
ATOM 33316 C CA . ASP I 1 74 ? 204.962 274.749 265.809 1.00 70.10 74 ASP H CA 1
ATOM 33317 C C . ASP I 1 74 ? 205.790 273.734 266.572 1.00 70.10 74 ASP H C 1
ATOM 33318 O O . ASP I 1 74 ? 205.752 272.548 266.266 1.00 70.10 74 ASP H O 1
ATOM 33327 N N . LEU I 1 75 ? 206.489 274.169 267.607 1.00 68.58 75 LEU H N 1
ATOM 33328 C CA . LEU I 1 75 ? 207.023 273.281 268.625 1.00 68.58 75 LEU H CA 1
ATOM 33329 C C . LEU I 1 75 ? 205.976 273.172 269.729 1.00 68.58 75 LEU H C 1
ATOM 33330 O O . LEU I 1 75 ? 205.689 274.142 270.419 1.00 68.58 75 LEU H O 1
ATOM 33346 N N . LEU I 1 76 ? 205.383 271.996 269.895 1.00 66.97 76 LEU H N 1
ATOM 33347 C CA . LEU I 1 76 ? 204.380 271.733 270.920 1.00 66.97 76 LEU H CA 1
ATOM 33348 C C . LEU I 1 76 ? 205.087 271.127 272.126 1.00 66.97 76 LEU H C 1
ATOM 33349 O O . LEU I 1 76 ? 205.763 270.116 271.990 1.00 66.97 76 LEU H O 1
ATOM 33365 N N . ILE I 1 77 ? 204.952 271.714 273.306 1.00 67.57 77 ILE H N 1
ATOM 33366 C CA . ILE I 1 77 ? 205.402 271.102 274.552 1.00 67.57 77 ILE H CA 1
ATOM 33367 C C . ILE I 1 77 ? 204.285 270.184 275.034 1.00 67.57 77 ILE H C 1
ATOM 33368 O O . ILE I 1 77 ? 203.422 270.585 275.801 1.00 67.57 77 ILE H O 1
ATOM 33384 N N . ASP I 1 78 ? 204.230 268.969 274.502 1.00 68.73 78 ASP H N 1
ATOM 33385 C CA . ASP I 1 78 ? 203.060 268.100 274.592 1.00 68.73 78 ASP H CA 1
ATOM 33386 C C . ASP I 1 78 ? 203.369 266.660 275.026 1.00 68.73 78 ASP H C 1
ATOM 33387 O O . ASP I 1 78 ? 202.484 265.809 274.991 1.00 68.73 78 ASP H O 1
ATOM 33396 N N . GLN I 1 79 ? 204.592 266.371 275.464 1.00 68.74 79 GLN H N 1
ATOM 33397 C CA . GLN I 1 79 ? 204.949 265.096 276.078 1.00 68.74 79 GLN H CA 1
ATOM 33398 C C . GLN I 1 79 ? 205.000 265.270 277.593 1.00 68.74 79 GLN H C 1
ATOM 33399 O O . GLN I 1 79 ? 205.738 266.101 278.092 1.00 68.74 79 GLN H O 1
ATOM 33413 N N . GLU I 1 80 ? 204.217 264.495 278.328 1.00 70.29 80 GLU H N 1
ATOM 33414 C CA . GLU I 1 80 ? 204.124 264.510 279.790 1.00 70.29 80 GLU H CA 1
ATOM 33415 C C . GLU I 1 80 ? 204.342 263.090 280.306 1.00 70.29 80 GLU H C 1
ATOM 33416 O O . GLU I 1 80 ? 203.501 262.221 280.099 1.00 70.29 80 GLU H O 1
ATOM 33428 N N . LYS I 1 81 ? 205.478 262.828 280.945 1.00 67.82 81 LYS H N 1
ATOM 33429 C CA . LYS I 1 81 ? 205.935 261.481 281.299 1.00 67.82 81 LYS H CA 1
ATOM 33430 C C . LYS I 1 81 ? 206.260 261.405 282.771 1.00 67.82 81 LYS H C 1
ATOM 33431 O O . LYS I 1 81 ? 206.842 262.337 283.313 1.00 67.82 81 LYS H O 1
ATOM 33450 N N . SER I 1 82 ? 205.926 260.304 283.424 1.00 67.92 82 SER H N 1
ATOM 33451 C CA . SER I 1 82 ? 206.193 260.151 284.850 1.00 67.92 82 SER H CA 1
ATOM 33452 C C . SER I 1 82 ? 206.629 258.750 285.263 1.00 67.92 82 SER H C 1
ATOM 33453 O O . SER I 1 82 ? 206.319 257.749 284.624 1.00 67.92 82 SER H O 1
ATOM 33461 N N . ILE I 1 83 ? 207.359 258.714 286.370 1.00 68.60 83 ILE H N 1
ATOM 33462 C CA . ILE I 1 83 ? 207.729 257.535 287.150 1.00 68.60 83 ILE H CA 1
ATOM 33463 C C . ILE I 1 83 ? 207.070 257.682 288.513 1.00 68.60 83 ILE H C 1
ATOM 33464 O O . ILE I 1 83 ? 207.066 258.770 289.070 1.00 68.60 83 ILE H O 1
ATOM 33480 N N . ASP I 1 84 ? 206.520 256.610 289.060 1.00 71.58 84 ASP H N 1
ATOM 33481 C CA . ASP I 1 84 ? 205.818 256.645 290.340 1.00 71.58 84 ASP H CA 1
ATOM 33482 C C . ASP I 1 84 ? 205.808 255.254 290.971 1.00 71.58 84 ASP H C 1
ATOM 33483 O O . ASP I 1 84 ? 205.196 254.339 290.421 1.00 71.58 84 ASP H O 1
ATOM 33492 N N . PHE I 1 85 ? 206.505 255.062 292.087 1.00 68.88 85 PHE H N 1
ATOM 33493 C CA . PHE I 1 85 ? 206.654 253.753 292.730 1.00 68.88 85 PHE H CA 1
ATOM 33494 C C . PHE I 1 85 ? 206.744 253.834 294.255 1.00 68.88 85 PHE H C 1
ATOM 33495 O O . PHE I 1 85 ? 207.121 254.855 294.825 1.00 68.88 85 PHE H O 1
ATOM 33512 N N . LEU I 1 86 ? 206.426 252.711 294.905 1.00 70.59 86 LEU H N 1
ATOM 33513 C CA . LEU I 1 86 ? 206.492 252.518 296.351 1.00 70.59 86 LEU H CA 1
ATOM 33514 C C . LEU I 1 86 ? 207.716 251.716 296.774 1.00 70.59 86 LEU H C 1
ATOM 33515 O O . LEU I 1 86 ? 207.981 250.656 296.220 1.00 70.59 86 LEU H O 1
ATOM 33531 N N . VAL I 1 87 ? 208.404 252.162 297.819 1.00 70.41 87 VAL H N 1
ATOM 33532 C CA . VAL I 1 87 ? 209.297 251.319 298.617 1.00 70.41 87 VAL H CA 1
ATOM 33533 C C . VAL I 1 87 ? 208.614 250.993 299.939 1.00 70.41 87 VAL H C 1
ATOM 33534 O O . VAL I 1 87 ? 208.557 251.810 300.855 1.00 70.41 87 VAL H O 1
ATOM 33547 N N . ASP I 1 88 ? 208.060 249.793 300.027 1.00 72.16 88 ASP H N 1
ATOM 33548 C CA . ASP I 1 88 ? 207.428 249.273 301.235 1.00 72.16 88 ASP H CA 1
ATOM 33549 C C . ASP I 1 88 ? 208.451 249.190 302.369 1.00 72.16 88 ASP H C 1
ATOM 33550 O O . ASP I 1 88 ? 209.493 248.558 302.220 1.00 72.16 88 ASP H O 1
ATOM 33559 N N . ASP I 1 89 ? 208.198 249.843 303.502 1.00 71.20 89 ASP H N 1
ATOM 33560 C CA . ASP I 1 89 ? 209.230 249.962 304.519 1.00 71.20 89 ASP H CA 1
ATOM 33561 C C . ASP I 1 89 ? 209.373 248.719 305.418 1.00 71.20 89 ASP H C 1
ATOM 33562 O O . ASP I 1 89 ? 210.315 248.649 306.200 1.00 71.20 89 ASP H O 1
ATOM 33571 N N . ILE I 1 90 ? 208.534 247.690 305.239 1.00 69.04 90 ILE H N 1
ATOM 33572 C CA . ILE I 1 90 ? 208.829 246.332 305.711 1.00 69.04 90 ILE H CA 1
ATOM 33573 C C . ILE I 1 90 ? 209.866 245.704 304.782 1.00 69.04 90 ILE H C 1
ATOM 33574 O O . ILE I 1 90 ? 210.893 245.232 305.253 1.00 69.04 90 ILE H O 1
ATOM 33590 N N . ASP I 1 91 ? 209.669 245.773 303.467 1.00 70.02 91 ASP H N 1
ATOM 33591 C CA . ASP I 1 91 ? 210.662 245.297 302.506 1.00 70.02 91 ASP H CA 1
ATOM 33592 C C . ASP I 1 91 ? 211.998 245.985 302.702 1.00 70.02 91 ASP H C 1
ATOM 33593 O O . ASP I 1 91 ? 213.000 245.290 302.772 1.00 70.02 91 ASP H O 1
ATOM 33602 N N . ARG I 1 92 ? 212.036 247.308 302.893 1.00 69.34 92 ARG H N 1
ATOM 33603 C CA . ARG I 1 92 ? 213.273 248.040 303.187 1.00 69.34 92 ARG H CA 1
ATOM 33604 C C . ARG I 1 92 ? 214.047 247.457 304.373 1.00 69.34 92 ARG H C 1
ATOM 33605 O O . ARG I 1 92 ? 215.271 247.481 304.365 1.00 69.34 92 ARG H O 1
ATOM 33626 N N . VAL I 1 93 ? 213.379 246.918 305.388 1.00 68.46 93 VAL H N 1
ATOM 33627 C CA . VAL I 1 93 ? 214.043 246.272 306.534 1.00 68.46 93 VAL H CA 1
ATOM 33628 C C . VAL I 1 93 ? 214.477 244.836 306.218 1.00 68.46 93 VAL H C 1
ATOM 33629 O O . VAL I 1 93 ? 215.562 244.415 306.608 1.00 68.46 93 VAL H O 1
ATOM 33642 N N . GLN I 1 94 ? 213.655 244.079 305.507 1.00 66.85 94 GLN H N 1
ATOM 33643 C CA . GLN I 1 94 ? 213.879 242.664 305.256 1.00 66.85 94 GLN H CA 1
ATOM 33644 C C . GLN I 1 94 ? 214.833 242.353 304.091 1.00 66.85 94 GLN H C 1
ATOM 33645 O O . GLN I 1 94 ? 215.395 241.262 304.064 1.00 66.85 94 GLN H O 1
ATOM 33659 N N . VAL I 1 95 ? 215.060 243.253 303.135 1.00 67.40 95 VAL H N 1
ATOM 33660 C CA . VAL I 1 95 ? 215.995 243.029 302.014 1.00 67.40 95 VAL H CA 1
ATOM 33661 C C . VAL I 1 95 ? 217.456 242.944 302.464 1.00 67.40 95 VAL H C 1
ATOM 33662 O O . VAL I 1 95 ? 217.834 243.446 303.519 1.00 67.40 95 VAL H O 1
ATOM 33675 N N . ALA I 1 96 ? 218.306 242.318 301.648 1.00 66.90 96 ALA H N 1
ATOM 33676 C CA . ALA I 1 96 ? 219.713 242.086 301.963 1.00 66.90 96 ALA H CA 1
ATOM 33677 C C . ALA I 1 96 ? 220.584 243.352 302.004 1.00 66.90 96 ALA H C 1
ATOM 33678 O O . ALA I 1 96 ? 221.611 243.353 302.671 1.00 66.90 96 ALA H O 1
ATOM 33685 N N . GLY I 1 97 ? 220.200 244.430 301.330 1.00 69.52 97 GLY H N 1
ATOM 33686 C CA . GLY I 1 97 ? 220.893 245.712 301.308 1.00 69.52 97 GLY H CA 1
ATOM 33687 C C . GLY I 1 97 ? 220.066 246.820 300.662 1.00 69.52 97 GLY H C 1
ATOM 33688 O O . GLY I 1 97 ? 218.870 246.655 300.457 1.00 69.52 97 GLY H O 1
ATOM 33692 N N . SER I 1 98 ? 220.679 247.958 300.346 1.00 70.74 98 SER H N 1
ATOM 33693 C CA . SER I 1 98 ? 219.987 249.181 299.917 1.00 70.74 98 SER H CA 1
ATOM 33694 C C . SER I 1 98 ? 219.085 249.051 298.686 1.00 70.74 98 SER H C 1
ATOM 33695 O O . SER I 1 98 ? 219.387 248.324 297.743 1.00 70.74 98 SER H O 1
ATOM 33703 N N . LEU I 1 99 ? 218.006 249.838 298.678 1.00 69.96 99 LEU H N 1
ATOM 33704 C CA . LEU I 1 99 ? 217.075 250.012 297.569 1.00 69.96 99 LEU H CA 1
ATOM 33705 C C . LEU I 1 99 ? 217.248 251.350 296.826 1.00 69.96 99 LEU H C 1
ATOM 33706 O O . LEU I 1 99 ? 216.447 251.671 295.959 1.00 69.96 99 LEU H O 1
ATOM 33722 N N . GLU I 1 100 ? 218.300 252.126 297.090 1.00 73.04 100 GLU H N 1
ATOM 33723 C CA . GLU I 1 100 ? 218.562 253.410 296.412 1.00 73.04 100 GLU H CA 1
ATOM 33724 C C . GLU I 1 100 ? 218.713 253.278 294.891 1.00 73.04 100 GLU H C 1
ATOM 33725 O O . GLU I 1 100 ? 218.348 254.190 294.151 1.00 73.04 100 GLU H O 1
ATOM 33737 N N . ALA I 1 101 ? 219.147 252.115 294.412 1.00 71.27 101 ALA H N 1
ATOM 33738 C CA . ALA I 1 101 ? 219.237 251.755 293.004 1.00 71.27 101 ALA H CA 1
ATOM 33739 C C . ALA I 1 101 ? 217.913 251.924 292.253 1.00 71.27 101 ALA H C 1
ATOM 33740 O O . ALA I 1 101 ? 217.903 252.259 291.074 1.00 71.27 101 ALA H O 1
ATOM 33747 N N . TYR I 1 102 ? 216.768 251.726 292.902 1.00 67.93 102 TYR H N 1
ATOM 33748 C CA . TYR I 1 102 ? 215.474 251.913 292.251 1.00 67.93 102 TYR H CA 1
ATOM 33749 C C . TYR I 1 102 ? 215.192 253.383 291.915 1.00 67.93 102 TYR H C 1
ATOM 33750 O O . TYR I 1 102 ? 214.533 253.668 290.922 1.00 67.93 102 TYR H O 1
ATOM 33768 N N . THR I 1 103 ? 215.731 254.339 292.673 1.00 70.15 103 THR H N 1
ATOM 33769 C CA . THR I 1 103 ? 215.568 255.765 292.346 1.00 70.15 103 THR H CA 1
ATOM 33770 C C . THR I 1 103 ? 216.376 256.140 291.104 1.00 70.15 103 THR H C 1
ATOM 33771 O O . THR I 1 103 ? 215.860 256.792 290.201 1.00 70.15 103 THR H O 1
ATOM 33782 N N . ARG I 1 104 ? 217.600 255.621 290.980 1.00 70.75 104 ARG H N 1
ATOM 33783 C CA . ARG I 1 104 ? 218.454 255.751 289.798 1.00 70.75 104 ARG H CA 1
ATOM 33784 C C . ARG I 1 104 ? 217.880 255.043 288.579 1.00 70.75 104 ARG H C 1
ATOM 33785 O O . ARG I 1 104 ? 217.902 255.608 287.493 1.00 70.75 104 ARG H O 1
ATOM 33806 N N . ALA I 1 105 ? 217.297 253.865 288.728 1.00 68.41 105 ALA H N 1
ATOM 33807 C CA . ALA I 1 105 ? 216.587 253.189 287.652 1.00 68.41 105 ALA H CA 1
ATOM 33808 C C . ALA I 1 105 ? 215.420 254.026 287.112 1.00 68.41 105 ALA H C 1
ATOM 33809 O O . ALA I 1 105 ? 215.249 254.113 285.900 1.00 68.41 105 ALA H O 1
ATOM 33816 N N . GLY I 1 106 ? 214.680 254.736 287.968 1.00 68.68 106 GLY H N 1
ATOM 33817 C CA . GLY I 1 106 ? 213.620 255.658 287.558 1.00 68.68 106 GLY H CA 1
ATOM 33818 C C . GLY I 1 106 ? 214.136 256.884 286.809 1.00 68.68 106 GLY H C 1
ATOM 33819 O O . GLY I 1 106 ? 213.657 257.196 285.726 1.00 68.68 106 GLY H O 1
ATOM 33823 N N . ALA I 1 107 ? 215.167 257.552 287.319 1.00 68.06 107 ALA H N 1
ATOM 33824 C CA . ALA I 1 107 ? 215.759 258.694 286.632 1.00 68.06 107 ALA H CA 1
ATOM 33825 C C . ALA I 1 107 ? 216.322 258.302 285.256 1.00 68.06 107 ALA H C 1
ATOM 33826 O O . ALA I 1 107 ? 216.114 258.984 284.255 1.00 68.06 107 ALA H O 1
ATOM 33833 N N . THR I 1 108 ? 216.952 257.132 285.179 1.00 69.42 108 THR H N 1
ATOM 33834 C CA . THR I 1 108 ? 217.474 256.560 283.936 1.00 69.42 108 THR H CA 1
ATOM 33835 C C . THR I 1 108 ? 216.373 256.209 282.950 1.00 69.42 108 THR H C 1
ATOM 33836 O O . THR I 1 108 ? 216.542 256.422 281.754 1.00 69.42 108 THR H O 1
ATOM 33847 N N . ALA I 1 109 ? 215.218 255.734 283.409 1.00 68.00 109 ALA H N 1
ATOM 33848 C CA . ALA I 1 109 ? 214.082 255.434 282.546 1.00 68.00 109 ALA H CA 1
ATOM 33849 C C . ALA I 1 109 ? 213.531 256.687 281.852 1.00 68.00 109 ALA H C 1
ATOM 33850 O O . ALA I 1 109 ? 213.309 256.666 280.644 1.00 68.00 109 ALA H O 1
ATOM 33857 N N . LEU I 1 110 ? 213.398 257.811 282.564 1.00 67.87 110 LEU H N 1
ATOM 33858 C CA . LEU I 1 110 ? 213.009 259.087 281.964 1.00 67.87 110 LEU H CA 1
ATOM 33859 C C . LEU I 1 110 ? 214.067 259.620 280.997 1.00 67.87 110 LEU H C 1
ATOM 33860 O O . LEU I 1 110 ? 213.729 260.053 279.895 1.00 67.87 110 LEU H O 1
ATOM 33876 N N . ALA I 1 111 ? 215.351 259.569 281.358 1.00 67.97 111 ALA H N 1
ATOM 33877 C CA . ALA I 1 111 ? 216.410 260.036 280.472 1.00 67.97 111 ALA H CA 1
ATOM 33878 C C . ALA I 1 111 ? 216.422 259.238 279.166 1.00 67.97 111 ALA H C 1
ATOM 33879 O O . ALA I 1 111 ? 216.552 259.798 278.085 1.00 67.97 111 ALA H O 1
ATOM 33886 N N . THR I 1 112 ? 216.187 257.936 279.240 1.00 69.16 112 THR H N 1
ATOM 33887 C CA . THR I 1 112 ? 216.126 257.062 278.072 1.00 69.16 112 THR H CA 1
ATOM 33888 C C . THR I 1 112 ? 214.907 257.325 277.210 1.00 69.16 112 THR H C 1
ATOM 33889 O O . THR I 1 112 ? 215.016 257.357 275.993 1.00 69.16 112 THR H O 1
ATOM 33900 N N . ASP I 1 113 ? 213.744 257.561 277.812 1.00 69.43 113 ASP H N 1
ATOM 33901 C CA . ASP I 1 113 ? 212.522 257.875 277.072 1.00 69.43 113 ASP H CA 1
ATOM 33902 C C . ASP I 1 113 ? 212.637 259.206 276.315 1.00 69.43 113 ASP H C 1
ATOM 33903 O O . ASP I 1 113 ? 212.147 259.342 275.200 1.00 69.43 113 ASP H O 1
ATOM 33912 N N . THR I 1 114 ? 213.373 260.160 276.876 1.00 69.05 114 THR H N 1
ATOM 33913 C CA . THR I 1 114 ? 213.749 261.400 276.210 1.00 69.05 114 THR H CA 1
ATOM 33914 C C . THR I 1 114 ? 214.652 261.139 275.013 1.00 69.05 114 THR H C 1
ATOM 33915 O O . THR I 1 114 ? 214.407 261.621 273.913 1.00 69.05 114 THR H O 1
ATOM 33926 N N . ASP I 1 115 ? 215.704 260.349 275.204 1.00 71.07 115 ASP H N 1
ATOM 33927 C CA . ASP I 1 115 ? 216.658 260.045 274.145 1.00 71.07 115 ASP H CA 1
ATOM 33928 C C . ASP I 1 115 ? 216.001 259.306 272.980 1.00 71.07 115 ASP H C 1
ATOM 33929 O O . ASP I 1 115 ? 216.200 259.664 271.823 1.00 71.07 115 ASP H O 1
ATOM 33938 N N . LYS I 1 116 ? 215.136 258.335 273.273 1.00 70.60 116 LYS H N 1
ATOM 33939 C CA . LYS I 1 116 ? 214.338 257.642 272.271 1.00 70.60 116 LYS H CA 1
ATOM 33940 C C . LYS I 1 116 ? 213.340 258.554 271.577 1.00 70.60 116 LYS H C 1
ATOM 33941 O O . LYS I 1 116 ? 213.101 258.373 270.395 1.00 70.60 116 LYS H O 1
ATOM 33960 N N . PHE I 1 117 ? 212.767 259.549 272.253 1.00 69.23 117 PHE H N 1
ATOM 33961 C CA . PHE I 1 117 ? 211.886 260.525 271.610 1.00 69.23 117 PHE H CA 1
ATOM 33962 C C . PHE I 1 117 ? 212.618 261.397 270.590 1.00 69.23 117 PHE H C 1
ATOM 33963 O O . PHE I 1 117 ? 212.147 261.545 269.468 1.00 69.23 117 PHE H O 1
ATOM 33980 N N . ILE I 1 118 ? 213.770 261.969 270.947 1.00 69.32 118 ILE H N 1
ATOM 33981 C CA . ILE I 1 118 ? 214.530 262.772 269.992 1.00 69.32 118 ILE H CA 1
ATOM 33982 C C . ILE I 1 118 ? 214.973 261.907 268.811 1.00 69.32 118 ILE H C 1
ATOM 33983 O O . ILE I 1 118 ? 214.774 262.292 267.662 1.00 69.32 118 ILE H O 1
ATOM 33999 N N . ALA I 1 119 ? 215.489 260.710 269.068 1.00 69.79 119 ALA H N 1
ATOM 34000 C CA . ALA I 1 119 ? 215.832 259.758 268.032 1.00 69.79 119 ALA H CA 1
ATOM 34001 C C . ALA I 1 119 ? 214.647 259.405 267.122 1.00 69.79 119 ALA H C 1
ATOM 34002 O O . ALA I 1 119 ? 214.794 259.387 265.905 1.00 69.79 119 ALA H O 1
ATOM 34009 N N . ASP I 1 120 ? 213.464 259.166 267.679 1.00 71.95 120 ASP H N 1
ATOM 34010 C CA . ASP I 1 120 ? 212.254 258.903 266.915 1.00 71.95 120 ASP H CA 1
ATOM 34011 C C . ASP I 1 120 ? 211.874 260.080 266.023 1.00 71.95 120 ASP H C 1
ATOM 34012 O O . ASP I 1 120 ? 211.526 259.854 264.871 1.00 71.95 120 ASP H O 1
ATOM 34021 N N . MET I 1 121 ? 211.923 261.328 266.493 1.00 70.00 121 MET H N 1
ATOM 34022 C CA . MET I 1 121 ? 211.548 262.443 265.621 1.00 70.00 121 MET H CA 1
ATOM 34023 C C . MET I 1 121 ? 212.574 262.713 264.520 1.00 70.00 121 MET H C 1
ATOM 34024 O O . MET I 1 121 ? 212.188 263.072 263.413 1.00 70.00 121 MET H O 1
ATOM 34038 N N . LEU I 1 122 ? 213.870 262.529 264.769 1.00 68.99 122 LEU H N 1
ATOM 34039 C CA . LEU I 1 122 ? 214.869 262.666 263.715 1.00 68.99 122 LEU H CA 1
ATOM 34040 C C . LEU I 1 122 ? 214.684 261.604 262.634 1.00 68.99 122 LEU H C 1
ATOM 34041 O O . LEU I 1 122 ? 214.642 261.952 261.461 1.00 68.99 122 LEU H O 1
ATOM 34057 N N . VAL I 1 123 ? 214.479 260.339 262.999 1.00 69.68 123 VAL H N 1
ATOM 34058 C CA . VAL I 1 123 ? 214.146 259.302 262.021 1.00 69.68 123 VAL H CA 1
ATOM 34059 C C . VAL I 1 123 ? 212.820 259.591 261.331 1.00 69.68 123 VAL H C 1
ATOM 34060 O O . VAL I 1 123 ? 212.755 259.584 260.112 1.00 69.68 123 VAL H O 1
ATOM 34073 N N . ASP I 1 124 ? 211.746 259.884 262.056 1.00 72.03 124 ASP H N 1
ATOM 34074 C CA . ASP I 1 124 ? 210.424 260.005 261.449 1.00 72.03 124 ASP H CA 1
ATOM 34075 C C . ASP I 1 124 ? 210.238 261.258 260.599 1.00 72.03 124 ASP H C 1
ATOM 34076 O O . ASP I 1 124 ? 209.550 261.195 259.588 1.00 72.03 124 ASP H O 1
ATOM 34085 N N . ASN I 1 125 ? 210.802 262.397 260.985 1.00 71.92 125 ASN H N 1
ATOM 34086 C CA . ASN I 1 125 ? 210.525 263.677 260.336 1.00 71.92 125 ASN H CA 1
ATOM 34087 C C . ASN I 1 125 ? 211.627 264.165 259.378 1.00 71.92 125 ASN H C 1
ATOM 34088 O O . ASN I 1 125 ? 211.395 265.094 258.611 1.00 71.92 125 ASN H O 1
ATOM 34099 N N . GLY I 1 126 ? 212.815 263.568 259.384 1.00 71.02 126 GLY H N 1
ATOM 34100 C CA . GLY I 1 126 ? 213.887 263.911 258.450 1.00 71.02 126 GLY H CA 1
ATOM 34101 C C . GLY I 1 126 ? 213.673 263.431 257.011 1.00 71.02 126 GLY H C 1
ATOM 34102 O O . GLY I 1 126 ? 212.798 262.628 256.705 1.00 71.02 126 GLY H O 1
ATOM 34106 N N . THR I 1 127 ? 214.502 263.924 256.105 1.00 70.09 127 THR H N 1
ATOM 34107 C CA . THR I 1 127 ? 214.520 263.579 254.674 1.00 70.09 127 THR H CA 1
ATOM 34108 C C . THR I 1 127 ? 215.083 262.176 254.441 1.00 70.09 127 THR H C 1
ATOM 34109 O O . THR I 1 127 ? 216.174 261.884 254.901 1.00 70.09 127 THR H O 1
ATOM 34120 N N . ALA I 1 128 ? 214.411 261.294 253.707 1.00 69.91 128 ALA H N 1
ATOM 34121 C CA . ALA I 1 128 ? 214.939 259.957 253.419 1.00 69.91 128 ALA H CA 1
ATOM 34122 C C . ALA I 1 128 ? 216.118 259.985 252.436 1.00 69.91 128 ALA H C 1
ATOM 34123 O O . ALA I 1 128 ? 216.003 260.528 251.343 1.00 69.91 128 ALA H O 1
ATOM 34130 N N . LEU I 1 129 ? 217.228 259.339 252.774 1.00 70.96 129 LEU H N 1
ATOM 34131 C CA . LEU I 1 129 ? 218.315 259.036 251.840 1.00 70.96 129 LEU H CA 1
ATOM 34132 C C . LEU I 1 129 ? 217.913 257.867 250.930 1.00 70.96 129 LEU H C 1
ATOM 34133 O O . LEU I 1 129 ? 217.312 256.911 251.388 1.00 70.96 129 LEU H O 1
ATOM 34149 N N . THR I 1 130 ? 218.237 257.930 249.645 1.00 75.32 130 THR H N 1
ATOM 34150 C CA . THR I 1 130 ? 217.755 256.990 248.610 1.00 75.32 130 THR H CA 1
ATOM 34151 C C . THR I 1 130 ? 218.662 255.772 248.358 1.00 75.32 130 THR H C 1
ATOM 34152 O O . THR I 1 130 ? 218.474 255.065 247.370 1.00 75.32 130 THR H O 1
ATOM 34163 N N . GLY I 1 131 ? 219.660 255.505 249.205 1.00 74.90 131 GLY H N 1
ATOM 34164 C CA . GLY I 1 131 ? 220.604 254.385 249.049 1.00 74.90 131 GLY H CA 1
ATOM 34165 C C . GLY I 1 131 ? 220.033 252.987 249.344 1.00 74.90 131 GLY H C 1
ATOM 34166 O O . GLY I 1 131 ? 218.829 252.791 249.439 1.00 74.90 131 GLY H O 1
ATOM 34170 N N . SER I 1 132 ? 220.917 252.007 249.523 1.00 74.78 132 SER H N 1
ATOM 34171 C CA . SER I 1 132 ? 220.601 250.599 249.833 1.00 74.78 132 SER H CA 1
ATOM 34172 C C . SER I 1 132 ? 221.552 250.028 250.884 1.00 74.78 132 SER H C 1
ATOM 34173 O O . SER I 1 132 ? 222.659 250.533 251.044 1.00 74.78 132 SER H O 1
ATOM 34181 N N . ALA I 1 133 ? 221.137 248.986 251.610 1.00 72.41 133 ALA H N 1
ATOM 34182 C CA . ALA I 1 133 ? 221.888 248.418 252.725 1.00 72.41 133 ALA H CA 1
ATOM 34183 C C . ALA I 1 133 ? 223.335 248.055 252.339 1.00 72.41 133 ALA H C 1
ATOM 34184 O O . ALA I 1 133 ? 223.546 247.387 251.323 1.00 72.41 133 ALA H O 1
ATOM 34191 N N . PRO I 1 134 ? 224.349 248.488 253.107 1.00 71.27 134 PRO H N 1
ATOM 34192 C CA . PRO I 1 134 ? 225.748 248.319 252.737 1.00 71.27 134 PRO H CA 1
ATOM 34193 C C . PRO I 1 134 ? 226.152 246.840 252.690 1.00 71.27 134 PRO H C 1
ATOM 34194 O O . PRO I 1 134 ? 225.864 246.074 253.600 1.00 71.27 134 PRO H O 1
ATOM 34205 N N . SER I 1 135 ? 226.818 246.432 251.614 1.00 71.50 135 SER H N 1
ATOM 34206 C CA . SER I 1 135 ? 227.323 245.070 251.414 1.00 71.50 135 SER H CA 1
ATOM 34207 C C . SER I 1 135 ? 228.803 244.927 251.759 1.00 71.50 135 SER H C 1
ATOM 34208 O O . SER I 1 135 ? 229.301 243.818 251.887 1.00 71.50 135 SER H O 1
ATOM 34216 N N . ASP I 1 136 ? 229.528 246.030 251.905 1.00 72.17 136 ASP H N 1
ATOM 34217 C CA . ASP I 1 136 ? 230.915 246.063 252.344 1.00 72.17 136 ASP H CA 1
ATOM 34218 C C . ASP I 1 136 ? 231.238 247.417 252.990 1.00 72.17 136 ASP H C 1
ATOM 34219 O O . ASP I 1 136 ? 230.429 248.340 252.992 1.00 72.17 136 ASP H O 1
ATOM 34228 N N . ALA I 1 137 ? 232.419 247.552 253.578 1.00 71.53 137 ALA H N 1
ATOM 34229 C CA . ALA I 1 137 ? 232.828 248.777 254.254 1.00 71.53 137 ALA H CA 1
ATOM 34230 C C . ALA I 1 137 ? 232.969 249.999 253.327 1.00 71.53 137 ALA H C 1
ATOM 34231 O O . ALA I 1 137 ? 232.920 251.129 253.803 1.00 71.53 137 ALA H O 1
ATOM 34238 N N . ASP I 1 138 ? 233.120 249.810 252.016 1.00 72.89 138 ASP H N 1
ATOM 34239 C CA . ASP I 1 138 ? 233.129 250.919 251.059 1.00 72.89 138 ASP H CA 1
ATOM 34240 C C . ASP I 1 138 ? 231.716 251.425 250.787 1.00 72.89 138 ASP H C 1
ATOM 34241 O O . ASP I 1 138 ? 231.518 252.633 250.708 1.00 72.89 138 ASP H O 1
ATOM 34250 N N . ASP I 1 139 ? 230.722 250.540 250.725 1.00 72.26 139 ASP H N 1
ATOM 34251 C CA . ASP I 1 139 ? 229.326 250.957 250.676 1.00 72.26 139 ASP H CA 1
ATOM 34252 C C . ASP I 1 139 ? 228.967 251.781 251.903 1.00 72.26 139 ASP H C 1
ATOM 34253 O O . ASP I 1 139 ? 228.338 252.825 251.780 1.00 72.26 139 ASP H O 1
ATOM 34262 N N . ALA I 1 140 ? 229.372 251.335 253.092 1.00 70.04 140 ALA H N 1
ATOM 34263 C CA . ALA I 1 140 ? 229.053 252.030 254.324 1.00 70.04 140 ALA H CA 1
ATOM 34264 C C . ALA I 1 140 ? 229.655 253.440 254.346 1.00 70.04 140 ALA H C 1
ATOM 34265 O O . ALA I 1 140 ? 228.978 254.406 254.680 1.00 70.04 140 ALA H O 1
ATOM 34272 N N . PHE I 1 141 ? 230.905 253.593 253.924 1.00 70.00 141 PHE H N 1
ATOM 34273 C CA . PHE I 1 141 ? 231.528 254.903 253.815 1.00 70.00 141 PHE H CA 1
ATOM 34274 C C . PHE I 1 141 ? 230.840 255.781 252.767 1.00 70.00 141 PHE H C 1
ATOM 34275 O O . PHE I 1 141 ? 230.578 256.950 253.015 1.00 70.00 141 PHE H O 1
ATOM 34292 N N . ASP I 1 142 ? 230.489 255.224 251.612 1.00 70.86 142 ASP H N 1
ATOM 34293 C CA . ASP I 1 142 ? 229.787 255.949 250.556 1.00 70.86 142 ASP H CA 1
ATOM 34294 C C . ASP I 1 142 ? 228.369 256.369 250.936 1.00 70.86 142 ASP H C 1
ATOM 34295 O O . ASP I 1 142 ? 227.921 257.425 250.500 1.00 70.86 142 ASP H O 1
ATOM 34304 N N . LEU I 1 143 ? 227.655 255.616 251.768 1.00 69.70 143 LEU H N 1
ATOM 34305 C CA . LEU I 1 143 ? 226.395 256.066 252.352 1.00 69.70 143 LEU H CA 1
ATOM 34306 C C . LEU I 1 143 ? 226.597 257.295 253.229 1.00 69.70 143 LEU H C 1
ATOM 34307 O O . LEU I 1 143 ? 225.870 258.266 253.076 1.00 69.70 143 LEU H O 1
ATOM 34323 N N . ILE I 1 144 ? 227.603 257.325 254.094 1.00 68.75 144 ILE H N 1
ATOM 34324 C CA . ILE I 1 144 ? 227.892 258.529 254.882 1.00 68.75 144 ILE H CA 1
ATOM 34325 C C . ILE I 1 144 ? 228.261 259.695 253.960 1.00 68.75 144 ILE H C 1
ATOM 34326 O O . ILE I 1 144 ? 227.691 260.770 254.083 1.00 68.75 144 ILE H O 1
ATOM 34342 N N . ALA I 1 145 ? 229.131 259.493 252.971 1.00 68.65 145 ALA H N 1
ATOM 34343 C CA . ALA I 1 145 ? 229.507 260.533 252.014 1.00 68.65 145 ALA H CA 1
ATOM 34344 C C . ALA I 1 145 ? 228.313 261.043 251.189 1.00 68.65 145 ALA H C 1
ATOM 34345 O O . ALA I 1 145 ? 228.169 262.239 250.983 1.00 68.65 145 ALA H O 1
ATOM 34352 N N . SER I 1 146 ? 227.422 260.171 250.736 1.00 69.41 146 SER H N 1
ATOM 34353 C CA . SER I 1 146 ? 226.208 260.573 250.020 1.00 69.41 146 SER H CA 1
ATOM 34354 C C . SER I 1 146 ? 225.171 261.244 250.924 1.00 69.41 146 SER H C 1
ATOM 34355 O O . SER I 1 146 ? 224.501 262.165 250.480 1.00 69.41 146 SER H O 1
ATOM 34363 N N . ALA I 1 147 ? 225.089 260.921 252.208 1.00 68.94 147 ALA H N 1
ATOM 34364 C CA . ALA I 1 147 ? 224.269 261.663 253.157 1.00 68.94 147 ALA H CA 1
ATOM 34365 C C . ALA I 1 147 ? 224.769 263.094 253.386 1.00 68.94 147 ALA H C 1
ATOM 34366 O O . ALA I 1 147 ? 223.983 264.035 253.375 1.00 68.94 147 ALA H O 1
ATOM 34373 N N . LEU I 1 148 ? 226.079 263.285 253.526 1.00 68.14 148 LEU H N 1
ATOM 34374 C CA . LEU I 1 148 ? 226.678 264.618 253.573 1.00 68.14 148 LEU H CA 1
ATOM 34375 C C . LEU I 1 148 ? 226.507 265.380 252.246 1.00 68.14 148 LEU H C 1
ATOM 34376 O O . LEU I 1 148 ? 226.287 266.588 252.275 1.00 68.14 148 LEU H O 1
ATOM 34392 N N . LYS I 1 149 ? 226.493 264.702 251.092 1.00 69.14 149 LYS H N 1
ATOM 34393 C CA . LYS I 1 149 ? 226.098 265.313 249.819 1.00 69.14 149 LYS H CA 1
ATOM 34394 C C . LYS I 1 149 ? 224.681 265.858 249.895 1.00 69.14 149 LYS H C 1
ATOM 34395 O O . LYS I 1 149 ? 224.481 267.011 249.545 1.00 69.14 149 LYS H O 1
ATOM 34414 N N . GLU I 1 150 ? 223.708 265.100 250.380 1.00 69.89 150 GLU H N 1
ATOM 34415 C CA . GLU I 1 150 ? 222.329 265.590 250.477 1.00 69.89 150 GLU H CA 1
ATOM 34416 C C . GLU I 1 150 ? 222.156 266.751 251.465 1.00 69.89 150 GLU H C 1
ATOM 34417 O O . GLU I 1 150 ? 221.367 267.646 251.195 1.00 69.89 150 GLU H O 1
ATOM 34429 N N . LEU I 1 151 ? 222.946 266.839 252.536 1.00 68.01 151 LEU H N 1
ATOM 34430 C CA . LEU I 1 151 ? 222.993 268.060 253.343 1.00 68.01 151 LEU H CA 1
ATOM 34431 C C . LEU I 1 151 ? 223.548 269.242 252.547 1.00 68.01 151 LEU H C 1
ATOM 34432 O O . LEU I 1 151 ? 223.033 270.348 252.637 1.00 68.01 151 LEU H O 1
ATOM 34448 N N . THR I 1 152 ? 224.574 269.044 251.730 1.00 68.11 152 THR H N 1
ATOM 34449 C CA . THR I 1 152 ? 225.157 270.127 250.927 1.00 68.11 152 THR H CA 1
ATOM 34450 C C . THR I 1 152 ? 224.263 270.572 249.779 1.00 68.11 152 THR H C 1
ATOM 34451 O O . THR I 1 152 ? 224.124 271.768 249.569 1.00 68.11 152 THR H O 1
ATOM 34462 N N . LYS I 1 153 ? 223.578 269.675 249.068 1.00 68.80 153 LYS H N 1
ATOM 34463 C CA . LYS I 1 153 ? 222.615 270.058 248.021 1.00 68.80 153 LYS H CA 1
ATOM 34464 C C . LYS I 1 153 ? 221.408 270.825 248.552 1.00 68.80 153 LYS H C 1
ATOM 34465 O O . LYS I 1 153 ? 220.768 271.551 247.802 1.00 68.80 153 LYS H O 1
ATOM 34484 N N . ALA I 1 154 ? 221.113 270.693 249.839 1.00 68.18 154 ALA H N 1
ATOM 34485 C CA . ALA I 1 154 ? 220.122 271.481 250.559 1.00 68.18 154 ALA H CA 1
ATOM 34486 C C . ALA I 1 154 ? 220.699 272.731 251.249 1.00 68.18 154 ALA H C 1
ATOM 34487 O O . ALA I 1 154 ? 220.007 273.367 252.032 1.00 68.18 154 ALA H O 1
ATOM 34494 N N . ASN I 1 155 ? 221.944 273.117 250.964 1.00 68.14 155 ASN H N 1
ATOM 34495 C CA . ASN I 1 155 ? 222.614 274.316 251.479 1.00 68.14 155 ASN H CA 1
ATOM 34496 C C . ASN I 1 155 ? 222.778 274.375 253.003 1.00 68.14 155 ASN H C 1
ATOM 34497 O O . ASN I 1 155 ? 223.001 275.441 253.570 1.00 68.14 155 ASN H O 1
ATOM 34508 N N . VAL I 1 156 ? 222.711 273.237 253.689 1.00 68.57 156 VAL H N 1
ATOM 34509 C CA . VAL I 1 156 ? 222.904 273.141 255.141 1.00 68.57 156 VAL H CA 1
ATOM 34510 C C . VAL I 1 156 ? 224.327 273.580 255.504 1.00 68.57 156 VAL H C 1
ATOM 34511 O O . VAL I 1 156 ? 225.250 273.193 254.792 1.00 68.57 156 VAL H O 1
ATOM 34524 N N . PRO I 1 157 ? 224.564 274.322 256.597 1.00 69.37 157 PRO H N 1
ATOM 34525 C CA . PRO I 1 157 ? 225.895 274.760 257.010 1.00 69.37 157 PRO H CA 1
ATOM 34526 C C . PRO I 1 157 ? 226.946 273.647 257.004 1.00 69.37 157 PRO H C 1
ATOM 34527 O O . PRO I 1 157 ? 226.651 272.499 257.323 1.00 69.37 157 PRO H O 1
ATOM 34538 N N . ASN I 1 158 ? 228.178 273.957 256.605 1.00 70.52 158 ASN H N 1
ATOM 34539 C CA . ASN I 1 158 ? 229.227 272.951 256.401 1.00 70.52 158 ASN H CA 1
ATOM 34540 C C . ASN I 1 158 ? 229.979 272.562 257.674 1.00 70.52 158 ASN H C 1
ATOM 34541 O O . ASN I 1 158 ? 230.723 271.587 257.657 1.00 70.52 158 ASN H O 1
ATOM 34552 N N . VAL I 1 159 ? 229.800 273.302 258.764 1.00 69.87 159 VAL H N 1
ATOM 34553 C CA . VAL I 1 159 ? 230.547 273.142 260.018 1.00 69.87 159 VAL H CA 1
ATOM 34554 C C . VAL I 1 159 ? 229.632 272.670 261.146 1.00 69.87 159 VAL H C 1
ATOM 34555 O O . VAL I 1 159 ? 228.517 273.162 261.304 1.00 69.87 159 VAL H O 1
ATOM 34568 N N . GLY I 1 160 ? 230.092 271.701 261.933 1.00 67.99 160 GLY H N 1
ATOM 34569 C CA . GLY I 1 160 ? 229.345 271.159 263.066 1.00 67.99 160 GLY H CA 1
ATOM 34570 C C . GLY I 1 160 ? 228.270 270.131 262.709 1.00 67.99 160 GLY H C 1
ATOM 34571 O O . GLY I 1 160 ? 227.385 269.896 263.517 1.00 67.99 160 GLY H O 1
ATOM 34575 N N . ARG I 1 161 ? 228.321 269.506 261.532 1.00 67.92 161 ARG H N 1
ATOM 34576 C CA . ARG I 1 161 ? 227.437 268.389 261.171 1.00 67.92 161 ARG H CA 1
ATOM 34577 C C . ARG I 1 161 ? 227.734 267.162 262.031 1.00 67.92 161 ARG H C 1
ATOM 34578 O O . ARG I 1 161 ? 228.874 266.901 262.402 1.00 67.92 161 ARG H O 1
ATOM 34599 N N . VAL I 1 162 ? 226.708 266.381 262.318 1.00 68.48 162 VAL H N 1
ATOM 34600 C CA . VAL I 1 162 ? 226.756 265.209 263.188 1.00 68.48 162 VAL H CA 1
ATOM 34601 C C . VAL I 1 162 ? 226.101 264.044 262.460 1.00 68.48 162 VAL H C 1
ATOM 34602 O O . VAL I 1 162 ? 225.046 264.215 261.860 1.00 68.48 162 VAL H O 1
ATOM 34615 N N . VAL I 1 163 ? 226.699 262.858 262.514 1.00 68.26 163 VAL H N 1
ATOM 34616 C CA . VAL I 1 163 ? 226.087 261.614 262.045 1.00 68.26 163 VAL H CA 1
ATOM 34617 C C . VAL I 1 163 ? 225.930 260.679 263.229 1.00 68.26 163 VAL H C 1
ATOM 34618 O O . VAL I 1 163 ? 226.913 260.362 263.885 1.00 68.26 163 VAL H O 1
ATOM 34631 N N . VAL I 1 164 ? 224.721 260.226 263.526 1.00 69.13 164 VAL H N 1
ATOM 34632 C CA . VAL I 1 164 ? 224.467 259.266 264.598 1.00 69.13 164 VAL H CA 1
ATOM 34633 C C . VAL I 1 164 ? 224.130 257.935 263.963 1.00 69.13 164 VAL H C 1
ATOM 34634 O O . VAL I 1 164 ? 223.178 257.846 263.195 1.00 69.13 164 VAL H O 1
ATOM 34647 N N . VAL I 1 165 ? 224.913 256.906 264.264 1.00 69.19 165 VAL H N 1
ATOM 34648 C CA . VAL I 1 165 ? 224.857 255.580 263.641 1.00 69.19 165 VAL H CA 1
ATOM 34649 C C . VAL I 1 165 ? 224.412 254.540 264.657 1.00 69.19 165 VAL H C 1
ATOM 34650 O O . VAL I 1 165 ? 224.763 254.625 265.830 1.00 69.19 165 VAL H O 1
ATOM 34663 N N . ASN I 1 166 ? 223.637 253.547 264.239 1.00 69.97 166 ASN H N 1
ATOM 34664 C CA . ASN I 1 166 ? 223.369 252.380 265.073 1.00 69.97 166 ASN H CA 1
ATOM 34665 C C . ASN I 1 166 ? 224.549 251.397 265.081 1.00 69.97 166 ASN H C 1
ATOM 34666 O O . ASN I 1 166 ? 225.479 251.511 264.288 1.00 69.97 166 ASN H O 1
ATOM 34677 N N . ALA I 1 167 ? 224.520 250.408 265.966 1.00 69.46 167 ALA H N 1
ATOM 34678 C CA . ALA I 1 167 ? 225.588 249.422 266.098 1.00 69.46 167 ALA H CA 1
ATOM 34679 C C . ALA I 1 167 ? 225.820 248.617 264.813 1.00 69.46 167 ALA H C 1
ATOM 34680 O O . ALA I 1 167 ? 226.958 248.334 264.472 1.00 69.46 167 ALA H O 1
ATOM 34687 N N . GLU I 1 168 ? 224.771 248.311 264.052 1.00 71.24 168 GLU H N 1
ATOM 34688 C CA . GLU I 1 168 ? 224.894 247.648 262.752 1.00 71.24 168 GLU H CA 1
ATOM 34689 C C . GLU I 1 168 ? 225.710 248.481 261.764 1.00 71.24 168 GLU H C 1
ATOM 34690 O O . GLU I 1 168 ? 226.587 247.960 261.085 1.00 71.24 168 GLU H O 1
ATOM 34702 N N . MET I 1 169 ? 225.476 249.789 261.700 1.00 70.78 169 MET H N 1
ATOM 34703 C CA . MET I 1 169 ? 226.263 250.677 260.866 1.00 70.78 169 MET H CA 1
ATOM 34704 C C . MET I 1 169 ? 227.687 250.855 261.419 1.00 70.78 169 MET H C 1
ATOM 34705 O O . MET I 1 169 ? 228.651 250.772 260.668 1.00 70.78 169 MET H O 1
ATOM 34719 N N . ALA I 1 170 ? 227.869 251.038 262.728 1.00 69.17 170 ALA H N 1
ATOM 34720 C CA . ALA I 1 170 ? 229.187 251.245 263.327 1.00 69.17 170 ALA H CA 1
ATOM 34721 C C . ALA I 1 170 ? 230.131 250.036 263.184 1.00 69.17 170 ALA H C 1
ATOM 34722 O O . ALA I 1 170 ? 231.336 250.212 263.040 1.00 69.17 170 ALA H O 1
ATOM 34729 N N . PHE I 1 171 ? 229.592 248.819 263.126 1.00 68.70 171 PHE H N 1
ATOM 34730 C CA . PHE I 1 171 ? 230.337 247.611 262.783 1.00 68.70 171 PHE H CA 1
ATOM 34731 C C . PHE I 1 171 ? 231.073 247.767 261.456 1.00 68.70 171 PHE H C 1
ATOM 34732 O O . PHE I 1 171 ? 232.242 247.422 261.376 1.00 68.70 171 PHE H O 1
ATOM 34749 N N . TRP I 1 172 ? 230.458 248.334 260.423 1.00 68.50 172 TRP H N 1
ATOM 34750 C CA . TRP I 1 172 ? 231.132 248.490 259.140 1.00 68.50 172 TRP H CA 1
ATOM 34751 C C . TRP I 1 172 ? 232.317 249.444 259.200 1.00 68.50 172 TRP H C 1
ATOM 34752 O O . TRP I 1 172 ? 233.349 249.157 258.609 1.00 68.50 172 TRP H O 1
ATOM 34773 N N . LEU I 1 173 ? 232.240 250.510 259.985 1.00 68.95 173 LEU H N 1
ATOM 34774 C CA . LEU I 1 173 ? 233.362 251.417 260.214 1.00 68.95 173 LEU H CA 1
ATOM 34775 C C . LEU I 1 173 ? 234.490 250.786 261.042 1.00 68.95 173 LEU H C 1
ATOM 34776 O O . LEU I 1 173 ? 235.604 251.290 261.026 1.00 68.95 173 LEU H O 1
ATOM 34792 N N . ARG I 1 174 ? 234.255 249.654 261.706 1.00 69.13 174 ARG H N 1
ATOM 34793 C CA . ARG I 1 174 ? 235.247 248.857 262.444 1.00 69.13 174 ARG H CA 1
ATOM 34794 C C . ARG I 1 174 ? 235.506 247.476 261.838 1.00 69.13 174 ARG H C 1
ATOM 34795 O O . ARG I 1 174 ? 236.173 246.654 262.447 1.00 69.13 174 ARG H O 1
ATOM 34816 N N . SER I 1 175 ? 234.984 247.186 260.655 1.00 70.42 175 SER H N 1
ATOM 34817 C CA . SER I 1 175 ? 235.158 245.893 259.989 1.00 70.42 175 SER H CA 1
ATOM 34818 C C . SER I 1 175 ? 236.525 245.764 259.310 1.00 70.42 175 SER H C 1
ATOM 34819 O O . SER I 1 175 ? 237.282 246.725 259.195 1.00 70.42 175 SER H O 1
ATOM 34827 N N . SER I 1 176 ? 236.854 244.574 258.818 1.00 71.99 176 SER H N 1
ATOM 34828 C CA . SER I 1 176 ? 238.136 244.275 258.170 1.00 71.99 176 SER H CA 1
ATOM 34829 C C . SER I 1 176 ? 238.419 245.121 256.925 1.00 71.99 176 SER H C 1
ATOM 34830 O O . SER I 1 176 ? 239.573 245.421 256.648 1.00 71.99 176 SER H O 1
ATOM 34838 N N . GLY I 1 177 ? 237.393 245.543 256.188 1.00 71.08 177 GLY H N 1
ATOM 34839 C CA . GLY I 1 177 ? 237.539 246.382 255.000 1.00 71.08 177 GLY H CA 1
ATOM 34840 C C . GLY I 1 177 ? 237.554 247.888 255.267 1.00 71.08 177 GLY H C 1
ATOM 34841 O O . GLY I 1 177 ? 237.776 248.670 254.349 1.00 71.08 177 GLY H O 1
ATOM 34845 N N . SER I 1 178 ? 237.291 248.325 256.495 1.00 70.30 178 SER H N 1
ATOM 34846 C CA . SER I 1 178 ? 237.239 249.743 256.840 1.00 70.30 178 SER H CA 1
ATOM 34847 C C . SER I 1 178 ? 238.570 250.463 256.604 1.00 70.30 178 SER H C 1
ATOM 34848 O O . SER I 1 178 ? 239.638 249.928 256.876 1.00 70.30 178 SER H O 1
ATOM 34856 N N . LYS I 1 179 ? 238.517 251.734 256.197 1.00 71.40 179 LYS H N 1
ATOM 34857 C CA . LYS I 1 179 ? 239.681 252.632 256.148 1.00 71.40 179 LYS H CA 1
ATOM 34858 C C . LYS I 1 179 ? 240.342 252.808 257.510 1.00 71.40 179 LYS H C 1
ATOM 34859 O O . LYS I 1 179 ? 241.541 253.021 257.598 1.00 71.40 179 LYS H O 1
ATOM 34878 N N . LEU I 1 180 ? 239.555 252.737 258.575 1.00 69.90 180 LEU H N 1
ATOM 34879 C CA . LEU I 1 180 ? 239.994 253.034 259.935 1.00 69.90 180 LEU H CA 1
ATOM 34880 C C . LEU I 1 180 ? 240.691 251.858 260.608 1.00 69.90 180 LEU H C 1
ATOM 34881 O O . LEU I 1 180 ? 241.513 252.056 261.488 1.00 69.90 180 LEU H O 1
ATOM 34897 N N . THR I 1 181 ? 240.428 250.628 260.183 1.00 70.66 181 THR H N 1
ATOM 34898 C CA . THR I 1 181 ? 241.082 249.421 260.714 1.00 70.66 181 THR H CA 1
ATOM 34899 C C . THR I 1 181 ? 242.426 249.132 260.046 1.00 70.66 181 THR H C 1
ATOM 34900 O O . THR I 1 181 ? 242.840 247.991 259.893 1.00 70.66 181 THR H O 1
ATOM 34911 N N . SER I 1 182 ? 243.121 250.184 259.630 1.00 72.69 182 SER H N 1
ATOM 34912 C CA . SER I 1 182 ? 244.411 250.140 258.964 1.00 72.69 182 SER H CA 1
ATOM 34913 C C . SER I 1 182 ? 245.228 251.394 259.253 1.00 72.69 182 SER H C 1
ATOM 34914 O O . SER I 1 182 ? 244.766 252.515 259.048 1.00 72.69 182 SER H O 1
ATOM 34922 N N . ALA I 1 183 ? 246.477 251.201 259.655 1.00 72.40 183 ALA H N 1
ATOM 34923 C CA . ALA I 1 183 ? 247.473 252.256 259.784 1.00 72.40 183 ALA H CA 1
ATOM 34924 C C . ALA I 1 183 ? 247.994 252.753 258.430 1.00 72.40 183 ALA H C 1
ATOM 34925 O O . ALA I 1 183 ? 248.754 253.711 258.366 1.00 72.40 183 ALA H O 1
ATOM 34932 N N . ASP I 1 184 ? 247.650 252.065 257.347 1.00 75.18 184 ASP H N 1
ATOM 34933 C CA . ASP I 1 184 ? 247.984 252.462 255.993 1.00 75.18 184 ASP H CA 1
ATOM 34934 C C . ASP I 1 184 ? 246.958 253.484 255.485 1.00 75.18 184 ASP H C 1
ATOM 34935 O O . ASP I 1 184 ? 247.294 254.613 255.156 1.00 75.18 184 ASP H O 1
ATOM 34944 N N . THR I 1 185 ? 245.681 253.094 255.453 1.00 74.07 185 THR H N 1
ATOM 34945 C CA . THR I 1 185 ? 244.612 253.898 254.868 1.00 74.07 185 THR H CA 1
ATOM 34946 C C . THR I 1 185 ? 244.211 255.082 255.740 1.00 74.07 185 THR H C 1
ATOM 34947 O O . THR I 1 185 ? 243.878 256.131 255.205 1.00 74.07 185 THR H O 1
ATOM 34958 N N . SER I 1 186 ? 244.238 254.949 257.066 1.00 73.50 186 SER H N 1
ATOM 34959 C CA . SER I 1 186 ? 244.149 256.070 258.006 1.00 73.50 186 SER H CA 1
ATOM 34960 C C . SER I 1 186 ? 245.539 256.465 258.503 1.00 73.50 186 SER H C 1
ATOM 34961 O O . SER I 1 186 ? 246.533 255.846 258.152 1.00 73.50 186 SER H O 1
ATOM 34969 N N . GLY I 1 187 ? 245.647 257.510 259.311 1.00 74.88 187 GLY H N 1
ATOM 34970 C CA . GLY I 1 187 ? 246.954 257.998 259.742 1.00 74.88 187 GLY H CA 1
ATOM 34971 C C . GLY I 1 187 ? 247.727 257.069 260.684 1.00 74.88 187 GLY H C 1
ATOM 34972 O O . GLY I 1 187 ? 248.946 257.173 260.761 1.00 74.88 187 GLY H O 1
ATOM 34976 N N . ASP I 1 188 ? 247.052 256.204 261.442 1.00 74.76 188 ASP H N 1
ATOM 34977 C CA . ASP I 1 188 ? 247.625 255.525 262.615 1.00 74.76 188 ASP H CA 1
ATOM 34978 C C . ASP I 1 188 ? 246.895 254.227 263.006 1.00 74.76 188 ASP H C 1
ATOM 34979 O O . ASP I 1 188 ? 245.884 253.851 262.422 1.00 74.76 188 ASP H O 1
ATOM 34988 N N . ALA I 1 189 ? 247.445 253.474 263.961 1.00 72.88 189 ALA H N 1
ATOM 34989 C CA . ALA I 1 189 ? 246.902 252.190 264.404 1.00 72.88 189 ALA H CA 1
ATOM 34990 C C . ALA I 1 189 ? 245.706 252.274 265.375 1.00 72.88 189 ALA H C 1
ATOM 34991 O O . ALA I 1 189 ? 245.121 251.246 265.699 1.00 72.88 189 ALA H O 1
ATOM 34998 N N . ALA I 1 190 ? 245.296 253.447 265.852 1.00 70.67 190 ALA H N 1
ATOM 34999 C CA . ALA I 1 190 ? 244.241 253.570 266.862 1.00 70.67 190 ALA H CA 1
ATOM 35000 C C . ALA I 1 190 ? 242.888 252.974 266.430 1.00 70.67 190 ALA H C 1
ATOM 35001 O O . ALA I 1 190 ? 242.199 252.356 267.232 1.00 70.67 190 ALA H O 1
ATOM 35008 N N . GLY I 1 191 ? 242.504 253.071 265.164 1.00 70.42 191 GLY H N 1
ATOM 35009 C CA . GLY I 1 191 ? 241.260 252.475 264.671 1.00 70.42 191 GLY H CA 1
ATOM 35010 C C . GLY I 1 191 ? 241.316 250.954 264.526 1.00 70.42 191 GLY H C 1
ATOM 35011 O O . GLY I 1 191 ? 240.278 250.314 264.449 1.00 70.42 191 GLY H O 1
ATOM 35015 N N . LEU I 1 192 ? 242.508 250.353 264.527 1.00 69.91 192 LEU H N 1
ATOM 35016 C CA . LEU I 1 192 ? 242.719 248.907 264.625 1.00 69.91 192 LEU H CA 1
ATOM 35017 C C . LEU I 1 192 ? 242.819 248.447 266.088 1.00 69.91 192 LEU H C 1
ATOM 35018 O O . LEU I 1 192 ? 242.226 247.444 266.462 1.00 69.91 192 LEU H O 1
ATOM 35034 N N . ARG I 1 193 ? 243.579 249.160 266.922 1.00 70.28 193 ARG H N 1
ATOM 35035 C CA . ARG I 1 193 ? 243.880 248.746 268.301 1.00 70.28 193 ARG H CA 1
ATOM 35036 C C . ARG I 1 193 ? 242.786 249.119 269.286 1.00 70.28 193 ARG H C 1
ATOM 35037 O O . ARG I 1 193 ? 242.214 248.244 269.925 1.00 70.28 193 ARG H O 1
ATOM 35058 N N . ALA I 1 194 ? 242.477 250.402 269.404 1.00 70.06 194 ALA H N 1
ATOM 35059 C CA . ALA I 1 194 ? 241.437 250.884 270.295 1.00 70.06 194 ALA H CA 1
ATOM 35060 C C . ALA I 1 194 ? 240.032 250.818 269.680 1.00 70.06 194 ALA H C 1
ATOM 35061 O O . ALA I 1 194 ? 239.044 250.862 270.403 1.00 70.06 194 ALA H O 1
ATOM 35068 N N . GLY I 1 195 ? 239.913 250.721 268.356 1.00 69.33 195 GLY H N 1
ATOM 35069 C CA . GLY I 1 195 ? 238.632 250.770 267.651 1.00 69.33 195 GLY H CA 1
ATOM 35070 C C . GLY I 1 195 ? 238.033 252.172 267.536 1.00 69.33 195 GLY H C 1
ATOM 35071 O O . GLY I 1 195 ? 236.844 252.318 267.286 1.00 69.33 195 GLY H O 1
ATOM 35075 N N . THR I 1 196 ? 238.828 253.218 267.728 1.00 69.70 196 THR H N 1
ATOM 35076 C CA . THR I 1 196 ? 238.370 254.607 267.677 1.00 69.70 196 THR H CA 1
ATOM 35077 C C . THR I 1 196 ? 237.895 254.976 266.269 1.00 69.70 196 THR H C 1
ATOM 35078 O O . THR I 1 196 ? 238.656 254.833 265.317 1.00 69.70 196 THR H O 1
ATOM 35089 N N . ILE I 1 197 ? 236.662 255.476 266.110 1.00 69.28 197 ILE H N 1
ATOM 35090 C CA . ILE I 1 197 ? 236.156 255.919 264.798 1.00 69.28 197 ILE H CA 1
ATOM 35091 C C . ILE I 1 197 ? 236.645 257.336 264.476 1.00 69.28 197 ILE H C 1
ATOM 35092 O O . ILE I 1 197 ? 237.214 257.544 263.414 1.00 69.28 197 ILE H O 1
ATOM 35108 N N . GLY I 1 198 ? 236.488 258.304 265.380 1.00 69.60 198 GLY H N 1
ATOM 35109 C CA . GLY I 1 198 ? 236.822 259.712 265.131 1.00 69.60 198 GLY H CA 1
ATOM 35110 C C . GLY I 1 198 ? 235.914 260.379 264.092 1.00 69.60 198 GLY H C 1
ATOM 35111 O O . GLY I 1 198 ? 234.844 259.878 263.771 1.00 69.60 198 GLY H O 1
ATOM 35115 N N . ASN I 1 199 ? 236.324 261.526 263.562 1.00 70.09 199 ASN H N 1
ATOM 35116 C CA . ASN I 1 199 ? 235.545 262.253 262.556 1.00 70.09 199 ASN H CA 1
ATOM 35117 C C . ASN I 1 199 ? 235.747 261.661 261.163 1.00 70.09 199 ASN H C 1
ATOM 35118 O O . ASN I 1 199 ? 236.837 261.199 260.834 1.00 70.09 199 ASN H O 1
ATOM 35129 N N . LEU I 1 200 ? 234.738 261.746 260.309 1.00 69.70 200 LEU H N 1
ATOM 35130 C CA . LEU I 1 200 ? 234.842 261.416 258.888 1.00 69.70 200 LEU H CA 1
ATOM 35131 C C . LEU I 1 200 ? 234.301 262.568 258.067 1.00 69.70 200 LEU H C 1
ATOM 35132 O O . LEU I 1 200 ? 233.260 263.115 258.401 1.00 69.70 200 LEU H O 1
ATOM 35148 N N . LEU I 1 201 ? 234.985 262.929 256.982 1.00 68.67 201 LEU H N 1
ATOM 35149 C CA . LEU I 1 201 ? 234.542 263.928 256.006 1.00 68.67 201 LEU H CA 1
ATOM 35150 C C . LEU I 1 201 ? 234.115 265.273 256.632 1.00 68.67 201 LEU H C 1
ATOM 35151 O O . LEU I 1 201 ? 233.288 265.985 256.078 1.00 68.67 201 LEU H O 1
ATOM 35167 N N . GLY I 1 202 ? 234.678 265.627 257.787 1.00 68.57 202 GLY H N 1
ATOM 35168 C CA . GLY I 1 202 ? 234.370 266.828 258.567 1.00 68.57 202 GLY H CA 1
ATOM 35169 C C . GLY I 1 202 ? 233.198 266.706 259.546 1.00 68.57 202 GLY H C 1
ATOM 35170 O O . GLY I 1 202 ? 233.002 267.596 260.367 1.00 68.57 202 GLY H O 1
ATOM 35174 N N . ALA I 1 203 ? 232.411 265.633 259.500 1.00 68.51 203 ALA H N 1
ATOM 35175 C CA . ALA I 1 203 ? 231.314 265.376 260.424 1.00 68.51 203 ALA H CA 1
ATOM 35176 C C . ALA I 1 203 ? 231.763 264.617 261.678 1.00 68.51 203 ALA H C 1
ATOM 35177 O O . ALA I 1 203 ? 232.617 263.733 261.609 1.00 68.51 203 ALA H O 1
ATOM 35184 N N . ARG I 1 204 ? 231.141 264.898 262.825 1.00 70.24 204 ARG H N 1
ATOM 35185 C CA . ARG I 1 204 ? 231.273 264.075 264.039 1.00 70.24 204 ARG H CA 1
ATOM 35186 C C . ARG I 1 204 ? 230.512 262.772 263.872 1.00 70.24 204 ARG H C 1
ATOM 35187 O O . ARG I 1 204 ? 229.348 262.812 263.495 1.00 70.24 204 ARG H O 1
ATOM 35208 N N . ILE I 1 205 ? 231.113 261.639 264.220 1.00 68.91 205 ILE H N 1
ATOM 35209 C CA . ILE I 1 205 ? 230.441 260.338 264.233 1.00 68.91 205 ILE H CA 1
ATOM 35210 C C . ILE I 1 205 ? 230.114 259.952 265.677 1.00 68.91 205 ILE H C 1
ATOM 35211 O O . ILE I 1 205 ? 230.970 260.022 266.555 1.00 68.91 205 ILE H O 1
ATOM 35227 N N . VAL I 1 206 ? 228.872 259.561 265.934 1.00 69.35 206 VAL H N 1
ATOM 35228 C CA . VAL I 1 206 ? 228.340 259.231 267.262 1.00 69.35 206 VAL H CA 1
ATOM 35229 C C . VAL I 1 206 ? 227.557 257.918 267.202 1.00 69.35 206 VAL H C 1
ATOM 35230 O O . VAL I 1 206 ? 226.800 257.682 266.273 1.00 69.35 206 VAL H O 1
ATOM 35243 N N . GLU I 1 207 ? 227.710 257.044 268.187 1.00 70.22 207 GLU H N 1
ATOM 35244 C CA . GLU I 1 207 ? 227.020 255.754 268.239 1.00 70.22 207 GLU H CA 1
ATOM 35245 C C . GLU I 1 207 ? 225.810 255.819 269.169 1.00 70.22 207 GLU H C 1
ATOM 35246 O O . GLU I 1 207 ? 225.912 256.335 270.278 1.00 70.22 207 GLU H O 1
ATOM 35258 N N . SER I 1 208 ? 224.674 255.257 268.768 1.00 70.74 208 SER H N 1
ATOM 35259 C CA . SER I 1 208 ? 223.507 255.147 269.646 1.00 70.74 208 SER H CA 1
ATOM 35260 C C . SER I 1 208 ? 222.791 253.811 269.511 1.00 70.74 208 SER H C 1
ATOM 35261 O O . SER I 1 208 ? 222.508 253.363 268.406 1.00 70.74 208 SER H O 1
ATOM 35269 N N . ASN I 1 209 ? 222.413 253.214 270.641 1.00 71.40 209 ASN H N 1
ATOM 35270 C CA . ASN I 1 209 ? 221.502 252.069 270.688 1.00 71.40 209 ASN H CA 1
ATOM 35271 C C . ASN I 1 209 ? 220.021 252.486 270.752 1.00 71.40 209 ASN H C 1
ATOM 35272 O O . ASN I 1 209 ? 219.154 251.618 270.735 1.00 71.40 209 ASN H O 1
ATOM 35283 N N . ASN I 1 210 ? 219.716 253.785 270.842 1.00 71.90 210 ASN H N 1
ATOM 35284 C CA . ASN I 1 210 ? 218.358 254.326 270.946 1.00 71.90 210 ASN H CA 1
ATOM 35285 C C . ASN I 1 210 ? 217.734 254.760 269.607 1.00 71.90 210 ASN H C 1
ATOM 35286 O O . ASN I 1 210 ? 216.564 255.137 269.581 1.00 71.90 210 ASN H O 1
ATOM 35297 N N . LEU I 1 211 ? 218.452 254.667 268.485 1.00 70.41 211 LEU H N 1
ATOM 35298 C CA . LEU I 1 211 ? 217.832 254.649 267.156 1.00 70.41 211 LEU H CA 1
ATOM 35299 C C . LEU I 1 211 ? 216.869 253.459 267.040 1.00 70.41 211 LEU H C 1
ATOM 35300 O O . LEU I 1 211 ? 217.009 252.464 267.744 1.00 70.41 211 LEU H O 1
ATOM 35316 N N . ARG I 1 212 ? 215.854 253.553 266.188 1.00 72.19 212 ARG H N 1
ATOM 35317 C CA . ARG I 1 212 ? 214.755 252.584 266.173 1.00 72.19 212 ARG H CA 1
ATOM 35318 C C . ARG I 1 212 ? 215.159 251.215 265.650 1.00 72.19 212 ARG H C 1
ATOM 35319 O O . ARG I 1 212 ? 214.778 250.210 266.240 1.00 72.19 212 ARG H O 1
ATOM 35340 N N . ASP I 1 213 ? 215.881 251.147 264.539 1.00 74.35 213 ASP H N 1
ATOM 35341 C CA . ASP I 1 213 ? 216.296 249.867 263.966 1.00 74.35 213 ASP H CA 1
ATOM 35342 C C . ASP I 1 213 ? 217.544 249.358 264.683 1.00 74.35 213 ASP H C 1
ATOM 35343 O O . ASP I 1 213 ? 218.543 250.061 264.809 1.00 74.35 213 ASP H O 1
ATOM 35352 N N . THR I 1 214 ? 217.482 248.128 265.172 1.00 73.90 214 THR H N 1
ATOM 35353 C CA . THR I 1 214 ? 218.540 247.486 265.951 1.00 73.90 214 THR H CA 1
ATOM 35354 C C . THR I 1 214 ? 219.158 246.297 265.242 1.00 73.90 214 THR H C 1
ATOM 35355 O O . THR I 1 214 ? 220.085 245.732 265.785 1.00 73.90 214 THR H O 1
ATOM 35366 N N . ASP I 1 215 ? 218.707 245.891 264.058 1.00 75.32 215 ASP H N 1
ATOM 35367 C CA . ASP I 1 215 ? 219.298 244.746 263.360 1.00 75.32 215 ASP H CA 1
ATOM 35368 C C . ASP I 1 215 ? 219.494 244.920 261.847 1.00 75.32 215 ASP H C 1
ATOM 35369 O O . ASP I 1 215 ? 220.164 244.093 261.238 1.00 75.32 215 ASP H O 1
ATOM 35378 N N . ASP I 1 216 ? 219.060 246.028 261.258 1.00 73.88 216 ASP H N 1
ATOM 35379 C CA . ASP I 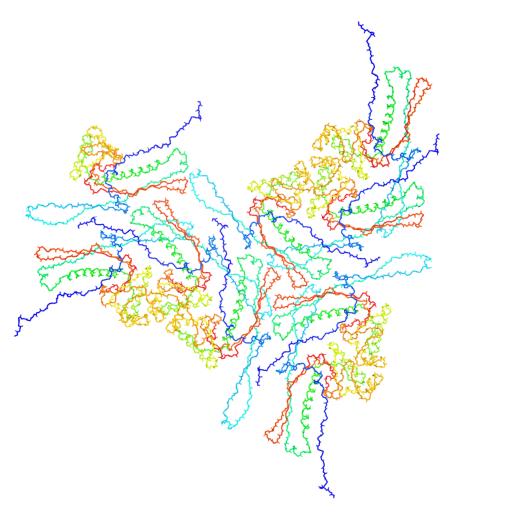1 216 ? 219.597 246.551 260.001 1.00 73.88 216 ASP H CA 1
ATOM 35380 C C . ASP I 1 216 ? 220.287 247.899 260.247 1.00 73.88 216 ASP H C 1
ATOM 35381 O O . ASP I 1 216 ? 219.992 248.609 261.201 1.00 73.88 216 ASP H O 1
ATOM 35390 N N . GLU I 1 217 ? 221.240 248.261 259.394 1.00 71.65 217 GLU H N 1
ATOM 35391 C CA . GLU I 1 217 ? 221.936 249.542 259.444 1.00 71.65 217 GLU H CA 1
ATOM 35392 C C . GLU I 1 217 ? 220.943 250.704 259.396 1.00 71.65 217 GLU H C 1
ATOM 35393 O O . GLU I 1 217 ? 220.014 250.708 258.593 1.00 71.65 217 GLU H O 1
ATOM 35405 N N . GLN I 1 218 ? 221.122 251.690 260.265 1.00 71.07 218 GLN H N 1
ATOM 35406 C CA . GLN I 1 218 ? 220.330 252.912 260.278 1.00 71.07 218 GLN H CA 1
ATOM 35407 C C . GLN I 1 218 ? 221.204 254.050 260.778 1.00 71.07 218 GLN H C 1
ATOM 35408 O O . GLN I 1 218 ? 222.022 253.852 261.676 1.00 71.07 218 GLN H O 1
ATOM 35422 N N . PHE I 1 219 ? 221.045 255.243 260.218 1.00 69.18 219 PHE H N 1
ATOM 35423 C CA . PHE I 1 219 ? 221.725 256.425 260.727 1.00 69.18 219 PHE H CA 1
ATOM 35424 C C . PHE I 1 219 ? 221.018 257.706 260.330 1.00 69.18 219 PHE H C 1
ATOM 35425 O O . PHE I 1 219 ? 220.228 257.742 259.389 1.00 69.18 219 PHE H O 1
ATOM 35442 N N . VAL I 1 220 ? 221.325 258.768 261.062 1.00 68.76 220 VAL H N 1
ATOM 35443 C CA . VAL I 1 220 ? 220.857 260.122 260.796 1.00 68.76 220 VAL H CA 1
ATOM 35444 C C . VAL I 1 220 ? 222.044 261.062 260.661 1.00 68.76 220 VAL H C 1
ATOM 35445 O O . VAL I 1 220 ? 222.856 261.163 261.568 1.00 68.76 220 VAL H O 1
ATOM 35458 N N . ALA I 1 221 ? 222.160 261.748 259.531 1.00 68.20 221 ALA H N 1
ATOM 35459 C CA . ALA I 1 221 ? 223.094 262.849 259.334 1.00 68.20 221 ALA H CA 1
ATOM 35460 C C . ALA I 1 221 ? 222.328 264.166 259.480 1.00 68.20 221 ALA H C 1
ATOM 35461 O O . ALA I 1 221 ? 221.284 264.340 258.864 1.00 68.20 221 ALA H O 1
ATOM 35468 N N . PHE I 1 222 ? 222.791 265.087 260.311 1.00 67.97 222 PHE H N 1
ATOM 35469 C CA . PHE I 1 222 ? 222.051 266.306 260.582 1.00 67.97 222 PHE H CA 1
ATOM 35470 C C . PHE I 1 222 ? 222.954 267.443 261.022 1.00 67.97 222 PHE H C 1
ATOM 35471 O O . PHE I 1 222 ? 224.100 267.252 261.408 1.00 67.97 222 PHE H O 1
ATOM 35488 N N . HIS I 1 223 ? 222.418 268.653 260.973 1.00 68.38 223 HIS H N 1
ATOM 35489 C CA . HIS I 1 223 ? 223.006 269.818 261.620 1.00 68.38 223 HIS H CA 1
ATOM 35490 C C . HIS I 1 223 ? 222.278 270.105 262.935 1.00 68.38 223 HIS H C 1
ATOM 35491 O O . HIS I 1 223 ? 221.052 270.029 262.947 1.00 68.38 223 HIS H O 1
ATOM 35505 N N . PRO I 1 224 ? 222.966 270.443 264.036 1.00 69.53 224 PRO H N 1
ATOM 35506 C CA . PRO I 1 224 ? 222.347 270.751 265.317 1.00 69.53 224 PRO H CA 1
ATOM 35507 C C . PRO I 1 224 ? 221.190 271.738 265.248 1.00 69.53 224 PRO H C 1
ATOM 35508 O O . PRO I 1 224 ? 220.186 271.540 265.912 1.00 69.53 224 PRO H O 1
ATOM 35519 N N . SER I 1 225 ? 221.287 272.780 264.424 1.00 70.07 225 SER H N 1
ATOM 35520 C CA . SER I 1 225 ? 220.245 273.796 264.275 1.00 70.07 225 SER H CA 1
ATOM 35521 C C . SER I 1 225 ? 218.990 273.327 263.528 1.00 70.07 225 SER H C 1
ATOM 35522 O O . SER I 1 225 ? 217.996 274.037 263.519 1.00 70.07 225 SER H O 1
ATOM 35530 N N . ALA I 1 226 ? 218.972 272.153 262.903 1.00 69.10 226 ALA H N 1
ATOM 35531 C CA . ALA I 1 226 ? 217.821 271.671 262.142 1.00 69.10 226 ALA H CA 1
ATOM 35532 C C . ALA I 1 226 ? 216.664 271.140 262.998 1.00 69.10 226 ALA H C 1
ATOM 35533 O O . ALA I 1 226 ? 215.537 271.034 262.517 1.00 69.10 226 ALA H O 1
ATOM 35540 N N . ALA I 1 227 ? 216.906 270.781 264.255 1.00 69.99 227 ALA H N 1
ATOM 35541 C CA . ALA I 1 227 ? 215.905 270.247 265.162 1.00 69.99 227 ALA H CA 1
ATOM 35542 C C . ALA I 1 227 ? 216.105 270.783 266.573 1.00 69.99 227 ALA H C 1
ATOM 35543 O O . ALA I 1 227 ? 217.235 270.973 267.006 1.00 69.99 227 ALA H O 1
ATOM 35550 N N . ALA I 1 228 ? 215.012 270.980 267.298 1.00 70.03 228 ALA H N 1
ATOM 35551 C CA . ALA I 1 228 ? 215.002 271.611 268.605 1.00 70.03 228 ALA H CA 1
ATOM 35552 C C . ALA I 1 228 ? 214.264 270.778 269.648 1.00 70.03 228 ALA H C 1
ATOM 35553 O O . ALA I 1 228 ? 213.271 270.137 269.326 1.00 70.03 228 ALA H O 1
ATOM 35560 N N . TYR I 1 229 ? 214.723 270.828 270.894 1.00 69.13 229 TYR H N 1
ATOM 35561 C CA . TYR I 1 229 ? 214.115 270.158 272.042 1.00 69.13 229 TYR H CA 1
ATOM 35562 C C . TYR I 1 229 ? 214.017 271.132 273.218 1.00 69.13 229 TYR H C 1
ATOM 35563 O O . TYR I 1 229 ? 214.959 271.856 273.521 1.00 69.13 229 TYR H O 1
ATOM 35581 N N . VAL I 1 230 ? 212.873 271.134 273.890 1.00 69.20 230 VAL H N 1
ATOM 35582 C CA . VAL I 1 230 ? 212.612 271.924 275.091 1.00 69.20 230 VAL H CA 1
ATOM 35583 C C . VAL I 1 230 ? 212.273 270.991 276.240 1.00 69.20 230 VAL H C 1
ATOM 35584 O O . VAL I 1 230 ? 211.282 270.277 276.170 1.00 69.20 230 VAL H O 1
ATOM 35597 N N . SER I 1 231 ? 213.035 271.053 277.327 1.00 69.99 231 SER H N 1
ATOM 35598 C CA . SER I 1 231 ? 212.638 270.544 278.636 1.00 69.99 231 SER H CA 1
ATOM 35599 C C . SER I 1 231 ? 211.978 271.665 279.430 1.00 69.99 231 SER H C 1
ATOM 35600 O O . SER I 1 231 ? 212.642 272.623 279.822 1.00 69.99 231 SER H O 1
ATOM 35608 N N . GLN I 1 232 ? 210.674 271.589 279.675 1.00 69.14 232 GLN H N 1
ATOM 35609 C CA . GLN I 1 232 ? 209.960 272.625 280.421 1.00 69.14 232 GLN H CA 1
ATOM 35610 C C . GLN I 1 232 ? 209.897 272.345 281.927 1.00 69.14 232 GLN H C 1
ATOM 35611 O O . GLN I 1 232 ? 210.102 273.247 282.735 1.00 69.14 232 GLN H O 1
ATOM 35625 N N . ILE I 1 233 ? 209.632 271.097 282.310 1.00 69.81 233 ILE H N 1
ATOM 35626 C CA . ILE I 1 233 ? 209.532 270.631 283.692 1.00 69.81 233 ILE H CA 1
ATOM 35627 C C . ILE I 1 233 ? 210.359 269.363 283.836 1.00 69.81 233 ILE H C 1
ATOM 35628 O O . ILE I 1 233 ? 210.218 268.440 283.044 1.00 69.81 233 ILE H O 1
ATOM 35644 N N . ASP I 1 234 ? 211.177 269.274 284.871 1.00 72.65 234 ASP H N 1
ATOM 35645 C CA . ASP I 1 234 ? 211.805 268.030 285.296 1.00 72.65 234 ASP H CA 1
ATOM 35646 C C . ASP I 1 234 ? 211.930 268.067 286.820 1.00 72.65 234 ASP H C 1
ATOM 35647 O O . ASP I 1 234 ? 212.749 268.807 287.361 1.00 72.65 234 ASP H O 1
ATOM 35656 N N . THR I 1 235 ? 211.058 267.357 287.531 1.00 71.44 235 THR H N 1
ATOM 35657 C CA . THR I 1 235 ? 210.942 267.413 289.000 1.00 71.44 235 THR H CA 1
ATOM 35658 C C . THR I 1 235 ? 210.811 266.024 289.604 1.00 71.44 235 THR H C 1
ATOM 35659 O O . THR I 1 235 ? 210.066 265.210 289.076 1.00 71.44 235 THR H O 1
ATOM 35670 N N . VAL I 1 236 ? 211.430 265.783 290.760 1.00 70.88 236 VAL H N 1
ATOM 35671 C CA . VAL I 1 236 ? 211.273 264.560 291.559 1.00 70.88 236 VAL H CA 1
ATOM 35672 C C . VAL I 1 236 ? 210.850 264.879 292.993 1.00 70.88 236 VAL H C 1
ATOM 35673 O O . VAL I 1 236 ? 211.324 265.828 293.609 1.00 70.88 236 VAL H O 1
ATOM 35686 N N . GLU I 1 237 ? 209.917 264.097 293.515 1.00 71.38 237 GLU H N 1
ATOM 35687 C CA . GLU I 1 237 ? 209.205 264.299 294.775 1.00 71.38 237 GLU H CA 1
ATOM 35688 C C . GLU I 1 237 ? 209.210 263.024 295.631 1.00 71.38 237 GLU H C 1
ATOM 35689 O O . GLU I 1 237 ? 209.040 261.922 295.126 1.00 71.38 237 GLU H O 1
ATOM 35701 N N . ALA I 1 238 ? 209.366 263.173 296.937 1.00 71.31 238 ALA H N 1
ATOM 35702 C CA . ALA I 1 238 ? 209.306 262.108 297.927 1.00 71.31 238 ALA H CA 1
ATOM 35703 C C . ALA I 1 238 ? 208.189 262.375 298.935 1.00 71.31 238 ALA H C 1
ATOM 35704 O O . ALA I 1 238 ? 208.063 263.479 299.469 1.00 71.31 238 ALA H O 1
ATOM 35711 N N . LEU I 1 239 ? 207.381 261.362 299.207 1.00 71.66 239 LEU H N 1
ATOM 35712 C CA . LEU I 1 239 ? 206.234 261.430 300.104 1.00 71.66 239 LEU H CA 1
ATOM 35713 C C . LEU I 1 239 ? 205.950 260.061 300.721 1.00 71.66 239 LEU H C 1
ATOM 35714 O O . LEU I 1 239 ? 206.413 259.051 300.212 1.00 71.66 239 LEU H O 1
ATOM 35730 N N . ARG I 1 240 ? 205.201 259.984 301.817 1.00 71.31 240 ARG H N 1
ATOM 35731 C CA . ARG I 1 240 ? 204.692 258.703 302.319 1.00 71.31 240 ARG H CA 1
ATOM 35732 C C . ARG I 1 240 ? 203.412 258.323 301.585 1.00 71.31 240 ARG H C 1
ATOM 35733 O O . ARG I 1 240 ? 202.628 259.189 301.215 1.00 71.31 240 ARG H O 1
ATOM 35754 N N . ASP I 1 241 ? 203.179 257.036 301.382 1.00 73.36 241 ASP H N 1
ATOM 35755 C CA . ASP I 1 241 ? 201.904 256.529 300.879 1.00 73.36 241 ASP H CA 1
ATOM 35756 C C . ASP I 1 241 ? 200.764 256.820 301.882 1.00 73.36 241 ASP H C 1
ATOM 35757 O O . ASP I 1 241 ? 200.994 256.892 303.085 1.00 73.36 241 ASP H O 1
ATOM 35766 N N . GLN I 1 242 ? 199.527 256.997 301.413 1.00 76.81 242 GLN H N 1
ATOM 35767 C CA . GLN I 1 242 ? 198.346 257.092 302.277 1.00 76.81 242 GLN H CA 1
ATOM 35768 C C . GLN I 1 242 ? 197.810 255.718 302.686 1.00 76.81 242 GLN H C 1
ATOM 35769 O O . GLN I 1 242 ? 197.309 255.568 303.795 1.00 76.81 242 GLN H O 1
ATOM 35783 N N . ASP I 1 243 ? 197.899 254.712 301.815 1.00 76.91 243 ASP H N 1
ATOM 35784 C CA . ASP I 1 243 ? 197.221 253.426 302.006 1.00 76.91 243 ASP H CA 1
ATOM 35785 C C . ASP I 1 243 ? 198.096 252.346 302.657 1.00 76.91 243 ASP H C 1
ATOM 35786 O O . ASP I 1 243 ? 197.595 251.274 302.979 1.00 76.91 243 ASP H O 1
ATOM 35795 N N . SER I 1 244 ? 199.386 252.607 302.878 1.00 72.21 244 SER H N 1
ATOM 35796 C CA . SER I 1 244 ? 200.350 251.646 303.429 1.00 72.21 244 SER H CA 1
ATOM 35797 C C . SER I 1 244 ? 201.559 252.321 304.074 1.00 72.21 244 SER H C 1
ATOM 35798 O O . SER I 1 244 ? 201.823 253.492 303.820 1.00 72.21 244 SER H O 1
ATOM 35806 N N . PHE I 1 245 ? 202.344 251.584 304.865 1.00 69.19 245 PHE H N 1
ATOM 35807 C CA . PHE I 1 245 ? 203.646 252.037 305.335 1.00 69.19 245 PHE H CA 1
ATOM 35808 C C . PHE I 1 245 ? 204.690 251.862 304.220 1.00 69.19 245 PHE H C 1
ATOM 35809 O O . PHE I 1 245 ? 205.457 250.905 304.183 1.00 69.19 245 PHE H O 1
ATOM 35826 N N . SER I 1 246 ? 204.691 252.815 303.297 1.00 71.00 246 SER H N 1
ATOM 35827 C CA . SER I 1 246 ? 205.633 252.874 302.187 1.00 71.00 246 SER H CA 1
ATOM 35828 C C . SER I 1 246 ? 206.124 254.287 301.976 1.00 71.00 246 SER H C 1
ATOM 35829 O O . SER I 1 246 ? 205.347 255.232 302.064 1.00 71.00 246 SER H O 1
ATOM 35837 N N . ASP I 1 247 ? 207.387 254.435 301.610 1.00 72.15 247 ASP H N 1
ATOM 35838 C CA . ASP I 1 247 ? 207.823 255.617 300.878 1.00 72.15 247 ASP H CA 1
ATOM 35839 C C . ASP I 1 247 ? 207.288 255.560 299.456 1.00 72.15 247 ASP H C 1
ATOM 35840 O O . ASP I 1 247 ? 207.178 254.490 298.869 1.00 72.15 247 ASP H O 1
ATOM 35849 N N . ARG I 1 248 ? 206.998 256.716 298.887 1.00 70.92 248 ARG H N 1
ATOM 35850 C CA . ARG I 1 248 ? 206.631 256.917 297.498 1.00 70.92 248 ARG H CA 1
ATOM 35851 C C . ARG I 1 248 ? 207.639 257.864 296.882 1.00 70.92 248 ARG H C 1
ATOM 35852 O O . ARG I 1 248 ? 207.954 258.902 297.452 1.00 70.92 248 ARG H O 1
ATOM 35873 N N . ILE I 1 249 ? 208.159 257.493 295.729 1.00 70.12 249 ILE H N 1
ATOM 35874 C CA . ILE I 1 249 ? 209.018 258.346 294.919 1.00 70.12 249 ILE H CA 1
ATOM 35875 C C . ILE I 1 249 ? 208.302 258.535 293.601 1.00 70.12 249 ILE H C 1
ATOM 35876 O O . ILE I 1 249 ? 207.905 257.560 292.967 1.00 70.12 249 ILE H O 1
ATOM 35892 N N . ARG I 1 250 ? 208.133 259.784 293.184 1.00 69.61 250 ARG H N 1
ATOM 35893 C CA . ARG I 1 250 ? 207.572 260.093 291.874 1.00 69.61 250 ARG H CA 1
ATOM 35894 C C . ARG I 1 250 ? 208.295 261.231 291.195 1.00 69.61 250 ARG H C 1
ATOM 35895 O O . ARG I 1 250 ? 208.811 262.127 291.849 1.00 69.61 250 ARG H O 1
ATOM 35916 N N . ALA I 1 251 ? 208.339 261.190 289.878 1.00 68.45 251 ALA H N 1
ATOM 35917 C CA . ALA I 1 251 ? 209.017 262.167 289.053 1.00 68.45 251 ALA H CA 1
ATOM 35918 C C . ALA I 1 251 ? 208.196 262.443 287.802 1.00 68.45 251 ALA H C 1
ATOM 35919 O O . ALA I 1 251 ? 207.569 261.545 287.255 1.00 68.45 251 ALA H O 1
ATOM 35926 N N . LEU I 1 252 ? 208.216 263.684 287.346 1.00 67.38 252 LEU H N 1
ATOM 35927 C CA . LEU I 1 252 ? 207.503 264.171 286.175 1.00 67.38 252 LEU H CA 1
ATOM 35928 C C . LEU I 1 252 ? 208.498 264.859 285.255 1.00 67.38 252 LEU H C 1
ATOM 35929 O O . LEU I 1 252 ? 209.343 265.624 285.705 1.00 67.38 252 LEU H O 1
ATOM 35945 N N . HIS I 1 253 ? 208.358 264.636 283.959 1.00 67.91 253 HIS H N 1
ATOM 35946 C CA . HIS I 1 253 ? 209.099 265.343 282.938 1.00 67.91 253 HIS H CA 1
ATOM 35947 C C . HIS I 1 253 ? 208.146 265.812 281.844 1.00 67.91 253 HIS H C 1
ATOM 35948 O O . HIS I 1 253 ? 207.382 265.017 281.307 1.00 67.91 253 HIS H O 1
ATOM 35962 N N . VAL I 1 254 ? 208.175 267.103 281.524 1.00 68.24 254 VAL H N 1
ATOM 35963 C CA . VAL I 1 254 ? 207.330 267.720 280.500 1.00 68.24 254 VAL H CA 1
ATOM 35964 C C . VAL I 1 254 ? 208.215 268.400 279.481 1.00 68.24 254 VAL H C 1
ATOM 35965 O O . VAL I 1 254 ? 209.053 269.226 279.838 1.00 68.24 254 VAL H O 1
ATOM 35978 N N . TYR I 1 255 ? 208.057 268.038 278.219 1.00 67.85 255 TYR H N 1
ATOM 35979 C CA . TYR I 1 255 ? 208.981 268.396 277.157 1.00 67.85 255 TYR H CA 1
ATOM 35980 C C . TYR I 1 255 ? 208.300 268.377 275.791 1.00 67.85 255 TYR H C 1
ATOM 35981 O O . TYR I 1 255 ? 207.169 267.930 275.630 1.00 67.85 255 TYR H O 1
ATOM 35999 N N . GLY I 1 256 ? 208.995 268.890 274.792 1.00 68.11 256 GLY H N 1
ATOM 36000 C CA . GLY I 1 256 ? 208.586 268.821 273.401 1.00 68.11 256 GLY H CA 1
ATOM 36001 C C . GLY I 1 256 ? 209.774 268.986 272.478 1.00 68.11 256 GLY H C 1
ATOM 36002 O O . GLY I 1 256 ? 210.849 269.394 272.899 1.00 68.11 256 GLY H O 1
ATOM 36006 N N . GLY I 1 257 ? 209.597 268.690 271.202 1.00 69.24 257 GLY H N 1
ATOM 36007 C CA . GLY I 1 257 ? 210.643 268.878 270.208 1.00 69.24 257 GLY H CA 1
ATOM 36008 C C . GLY I 1 257 ? 210.116 268.772 268.789 1.00 69.24 257 GLY H C 1
ATOM 36009 O O . GLY I 1 257 ? 209.064 268.186 268.560 1.00 69.24 257 GLY H O 1
ATOM 36013 N N . LYS I 1 258 ? 210.821 269.391 267.843 1.00 69.56 258 LYS H N 1
ATOM 36014 C CA . LYS I 1 258 ? 210.412 269.490 266.439 1.00 69.56 258 LYS H CA 1
ATOM 36015 C C . LYS I 1 258 ? 211.630 269.497 265.537 1.00 69.56 258 LYS H C 1
ATOM 36016 O O . LYS I 1 258 ? 212.608 270.161 265.866 1.00 69.56 258 LYS H O 1
ATOM 36035 N N . VAL I 1 259 ? 211.572 268.858 264.369 1.00 69.84 259 VAL H N 1
ATOM 36036 C CA . VAL I 1 259 ? 212.538 269.194 263.308 1.00 69.84 259 VAL H CA 1
ATOM 36037 C C . VAL I 1 259 ? 212.051 270.473 262.631 1.00 69.84 259 VAL H C 1
ATOM 36038 O O . VAL I 1 259 ? 211.021 270.495 261.972 1.00 69.84 259 VAL H O 1
ATOM 36051 N N . VAL I 1 260 ? 212.653 271.624 262.987 1.00 69.98 260 VAL H N 1
ATOM 36052 C CA . VAL I 1 260 ? 212.191 272.951 262.475 1.00 69.98 260 VAL H CA 1
ATOM 36053 C C . VAL I 1 260 ? 212.539 273.026 260.991 1.00 69.98 260 VAL H C 1
ATOM 36054 O O . VAL I 1 260 ? 211.748 273.652 260.257 1.00 69.98 260 VAL H O 1
ATOM 36067 N N . ARG I 1 261 ? 213.665 272.435 260.576 1.00 69.75 261 ARG H N 1
ATOM 36068 C CA . ARG I 1 261 ? 214.083 272.365 259.152 1.00 69.75 261 ARG H CA 1
ATOM 36069 C C . ARG I 1 261 ? 214.116 270.875 258.786 1.00 69.75 261 ARG H C 1
ATOM 36070 O O . ARG I 1 261 ? 215.027 270.181 259.281 1.00 69.75 261 ARG H O 1
ATOM 36091 N N . PRO I 1 262 ? 213.167 270.325 257.991 1.00 69.92 262 PRO H N 1
ATOM 36092 C CA . PRO I 1 262 ? 213.237 268.924 257.565 1.00 69.92 262 PRO H CA 1
ATOM 36093 C C . PRO I 1 262 ? 214.448 268.600 256.682 1.00 69.92 262 PRO H C 1
ATOM 36094 O O . PRO I 1 262 ? 214.937 267.545 256.920 1.00 69.92 262 PRO H O 1
ATOM 36105 N N . THR I 1 263 ? 214.902 269.500 255.786 1.00 69.36 263 THR H N 1
ATOM 36106 C CA . THR I 1 263 ? 215.997 269.247 254.849 1.00 69.36 263 THR H CA 1
ATOM 36107 C C . THR I 1 263 ? 217.373 269.227 255.511 1.00 69.36 263 THR H C 1
ATOM 36108 O O . THR I 1 263 ? 218.294 268.666 254.937 1.00 69.36 263 THR H O 1
ATOM 36119 N N . GLY I 1 264 ? 217.533 269.743 256.731 1.00 68.45 264 GLY H N 1
ATOM 36120 C CA . GLY I 1 264 ? 218.754 269.635 257.525 1.00 68.45 264 GLY H CA 1
ATOM 36121 C C . GLY I 1 264 ? 218.918 268.333 258.295 1.00 68.45 264 GLY H C 1
ATOM 36122 O O . GLY I 1 264 ? 219.878 268.202 259.045 1.00 68.45 264 GLY H O 1
ATOM 36126 N N . VAL I 1 265 ? 217.994 267.387 258.148 1.00 68.10 265 VAL H N 1
ATOM 36127 C CA . VAL I 1 265 ? 218.068 266.044 258.725 1.00 68.10 265 VAL H CA 1
ATOM 36128 C C . VAL I 1 265 ? 217.938 265.035 257.593 1.00 68.10 265 VAL H C 1
ATOM 36129 O O . VAL I 1 265 ? 216.922 265.024 256.916 1.00 68.10 265 VAL H O 1
ATOM 36142 N N . VAL I 1 266 ? 218.915 264.158 257.404 1.00 68.66 266 VAL H N 1
ATOM 36143 C CA . VAL I 1 266 ? 218.937 263.105 256.378 1.00 68.66 266 VAL H CA 1
ATOM 36144 C C . VAL I 1 266 ? 219.011 261.731 257.035 1.00 68.66 266 VAL H C 1
ATOM 36145 O O . VAL I 1 266 ? 219.858 261.503 257.884 1.00 68.66 266 VAL H O 1
ATOM 36158 N N . VAL I 1 267 ? 218.123 260.818 256.663 1.00 69.18 267 VAL H N 1
ATOM 36159 C CA . VAL I 1 267 ? 217.892 259.548 257.355 1.00 69.18 267 VAL H CA 1
ATOM 36160 C C . VAL I 1 267 ? 218.109 258.369 256.418 1.00 69.18 267 VAL H C 1
ATOM 36161 O O . VAL I 1 267 ? 217.404 258.244 255.428 1.00 69.18 267 VAL H O 1
ATOM 36174 N N . PHE I 1 268 ? 219.010 257.457 256.749 1.00 70.57 268 PHE H N 1
ATOM 36175 C CA . PHE I 1 268 ? 219.189 256.198 256.032 1.00 70.57 268 PHE H CA 1
ATOM 36176 C C . PHE I 1 268 ? 218.425 255.073 256.733 1.00 70.57 268 PHE H C 1
ATOM 36177 O O . PHE I 1 268 ? 218.508 254.956 257.949 1.00 70.57 268 PHE H O 1
ATOM 36194 N N . ASN I 1 269 ? 217.693 254.252 255.977 1.00 72.20 269 ASN H N 1
ATOM 36195 C CA . ASN I 1 269 ? 216.754 253.256 256.494 1.00 72.20 269 ASN H CA 1
ATOM 36196 C C . ASN I 1 269 ? 215.677 253.904 257.377 1.00 72.20 269 ASN H C 1
ATOM 36197 O O . ASN I 1 269 ? 215.456 253.511 258.516 1.00 72.20 269 ASN H O 1
ATOM 36208 N N . LYS I 1 270 ? 214.994 254.926 256.854 1.00 71.47 270 LYS H N 1
ATOM 36209 C CA . LYS I 1 270 ? 213.933 255.668 257.552 1.00 71.47 270 LYS H CA 1
ATOM 36210 C C . LYS I 1 270 ? 212.768 254.776 257.979 1.00 71.47 270 LYS H C 1
ATOM 36211 O O . LYS I 1 270 ? 212.239 254.927 259.070 1.00 71.47 270 LYS H O 1
ATOM 36230 N N . THR I 1 271 ? 212.412 253.809 257.147 1.00 74.83 271 THR H N 1
ATOM 36231 C CA . THR I 1 271 ? 211.358 252.825 257.420 1.00 74.83 271 THR H CA 1
ATOM 36232 C C . THR I 1 271 ? 211.816 251.660 258.316 1.00 74.83 271 THR H C 1
ATOM 36233 O O . THR I 1 271 ? 211.041 250.734 258.548 1.00 74.83 271 THR H O 1
ATOM 36244 N N . GLY I 1 272 ? 213.056 251.661 258.813 1.00 74.68 272 GLY H N 1
ATOM 36245 C CA . GLY I 1 272 ? 213.612 250.599 259.648 1.00 74.68 272 GLY H CA 1
ATOM 36246 C C . GLY I 1 272 ? 212.946 250.507 261.013 1.00 74.68 272 GLY H C 1
ATOM 36247 O O . GLY I 1 272 ? 212.753 251.521 261.679 1.00 74.68 272 GLY H O 1
ATOM 36251 N N . SER I 1 273 ? 212.572 249.295 261.419 1.00 76.48 273 SER H N 1
ATOM 36252 C CA . SER I 1 273 ? 211.834 249.012 262.656 1.00 76.48 273 SER H CA 1
ATOM 36253 C C . SER I 1 273 ? 212.013 247.567 263.104 1.00 76.48 273 SER H C 1
ATOM 36254 O O . SER I 1 273 ? 212.987 247.232 263.764 1.00 76.48 273 SER H O 1
#

Foldseek 3Di:
DDPDPDDDDDDLDDDADDDWDFDLVPLAAAVCQVVVLDDFKDKDKAWDDDDDDPCVVVVNDDDDDDTDMDIDIWGLPDKDKDKDWDAPVCCVPGSYDPCSVVVVRVVVVSLVVRLVSLLQLLQQADEDDDDADPALVSLLVSVVVQVVLCVVVVNDDAQKAKEKEPQSLCSCLDPRHLQLDCVSDVHNCCVPVVDNADDPNYGYHYTNSHDAHPTIKMKIFHNHQKYKYWNDWDKDWDADPPHRIIMIMIMTTMTMHRRHRSRMYIYPSVHD/DCPDPDDDDDDQDDDQDDDWDFDLVVQADAVCQVVVLDDFKDKDKAWDDDDDDDCVVVVNDDDDDDTDIDIDMWGQPDKDKDKDKFAPVNCVPDSYHPCSVVVVRVVVVSLVVSLVSLLQLLQQAAEDDDDFQPALVSLLVSVVSQVVLLVVVVNDLAQKEKEKEPQSLCSCLDPRHLLCDCVSPVHNCCNPVVDDQDDPNYGYHYTNSRDAHPTIKMKIFHNHQKYKYWNDWDKDWDADPPHNIIMIMIMITMIMHRRHNSRMYMYPSVHD/DCPDPDDDDDDLDDDADDQWQFDLVVFAAAVCQVVVLDDFKDKDKDWPDDDDDDCPVVPNDDDDDDTDIDIDMWGQPDKDKDKDWAAPVCCVPDRHDPCSVVVVRVVVVSLVVSLVSLLQLLVLADEDDDDFDPALVSLVVSVVSQVVLLVVVVHDLAQKEKEKEPQSVVSVVVVPPVFAADPCVPDDVSQVAQFPGDDVRYTYGYTNSRPAHPTIKMKIAHNHQKYKYWNAWDKDWDADPPHGIIMIMIMTTMIMHRNHNSRMYIYPSVHD/DDPDPDDDDDDQDDDQDDDKDFDLVVQADAVCQVVLQDDQKDKDKAWDDDDDDDCVVVVNDDDDDDTDIDIDMFGLPDKDKDKDWAAPVNCVPDSHDPCSVVVVRVVVVSLVVSLVSLLQLLQQAAEDPDDFDPALVSLLVSVVSQVVLCVVVVHDLASKAKEWEPQSLCRCLDPRHLQCDCPSDVHNCCVVVVDSADDSNYGYHYIPSHPAHPTIKMKIFHNHQKYKYWNDWDKDWDADPVHRIIMIMIMTGMTMHRRHRSRMYIYPSVHD/DDPDPDDDDDDLDDDFDDDWDFDQVVQADAVCQVVVLDDFKDKAKDWDDDDDDPCVVVVNDDDDDDTDIDIDIWGLPDKDKDKDKAAPVCCVPGSYHPCSVVVVRVVVVSLVVRLQSLLQLLQQAAEDDDDADPALVSLVVSVVVLLVLLVVVVHDDAAKAKEKEPQSLCSCLDPPHLQLDCVSDVHNCCVPVVDNADDPNYGYHYTNSRPAHDTIKMKIFHNHQKYKYWNDWDKDWDADPVHRIIMIMIMTTMTMHRGHRSRMYIYPSVHD/DPPDPDDDDDDQDDDADDDWDFDLVPLADAVCQVVVLDDFKDKDKDWDDDDDDPCVVVVNDDDDDDTDIDIDMWGLPDKDKDKDWDAPVCCVPDSYDPCSVVVVRVRVVSLVVSLVSLLQLLQLADEDPDDAAPALVSLVVSVVVLLVLLVVVVHDDAAKAKEWEPQSLCSCLDPPHLQLDCVSDVHNCCVPVVDNADDPNYGYHYTNSRDAHPTIKMKIAHNHQKYKYWNDWDKDWDCDDPHRIIMIMIMTTMTMHRRHRSRMYIYPSVHD/DCPDPDDDDDDQDDDADDDWDFDLVPLAAAVCQVVVLDDFKDKDKAWDDDDDDDCVVVVNDDDDDDTDIDIDIWGLPDKDKDKDWDAVVCCVPDSYDPCSVVVVRVVVVSLVVSLVSLLQLLQLAAEDDDDFAPALVSLLVSVVVLVVLLVVVVHDLAQKAKEWEPQSLVRCLDPPHLLCDCVSDVHNCCVPVVDSADDPNYHYHYTNSRPAHDTIKMKIAHNHQKYKYWNDWDKDWDADPPHRIIMIMIMTTMTMHRGHRSRMYIYPSVHD/DDPDPDDDDDDLDDDQDDDWDFDLVPLAAAVCQVVVLDDFKDKDKAWDDDDDDDCVVVVNDDDDDDTDMDIDMWGLPDKDKDKDKAAPVCCVPGSYHPCSVVVVRVVVVSLVVSLQSQLQLLQLAAEDDDDADPALVSLLVSVVVLVVLLVVVVNDLAAKAKEKEPQSLCSCLDPRHLQCDCVSDVHNCCVVVVDNADDPNYGYHYTNSHPADPTIKMKIFHNHQKYKYWNDWDKDWDADPPHRIIMIMIMTTMTMHRRHNSRMYMYPSVHD/DCPDPDDDDDDQDDDQDDDWDFDLQVQADAVCLVVVLDDFKDKDKDWDDDDDDDCVVVVNDDDDDDTDIDIDMWGLPDKDKDKDWDAVVCVVVGSHDPVSVVVVRVRVVSLVVSLVSLLQLLQQAAEDPDDFDPALVSLLVSVVVLVVLCVVVVHDPAQKEKEKEPQSLCRCLDPRHLQLDCVSDVHNCCVPVVDNADDPNYGYHYTPSNDAHPTIKMKIAHNHQKYKHWNDWDKDWDADPPHRIIMIMIMTTMTMHRRHNSRMYMYPSVHD

Radius of gyration: 69.68 Å; Cα contacts (8 Å, |Δi|>4): 5329; chains: 9; bounding box: 173×205×189 Å

Secondary structure (DSSP, 8-state):
--SSSS-----SS--PPP-PPP-HHHHSB-GGGTGGGSSSEEEEEEEEPPPPEETTTTTS---PEEPEEEEEEEE--EEEEEEEEEEHHHHHHSSS--THHHHHHHHHHHHHHHHHHHHHHHHHSEEPP----SSHHHHHHHHHHHHHHHHHTT--STT-EEEE-HHHHHHHHSTT-GGGSTTTSSSSHHHHT----EETTEEEEE-S-SS-SSS--EEEE-GGGEEEEEEEEEEEEEE-SSSSEEEEEEEEEEEEEESSGGGEEEESTT--/--SSSS--EE-SSPBPPP-PPP-GGGTSB-GGGTGGGSSSEEEEEEE-PPPPP-TTTSTT---PPPP-EEEEEEE--EEEEEEEEEEHHHHHHSSS--THHHHHHHHHHHHHHHHHHHHHHHHHSEEE-----SSHHHHHHHHHHHHHHHHHTT--STT-EEEE-HHHHHHHHSTT-SSS-TTTSSSSHHHHT-----BTTBEEEE-TTSS-SSS--EEEE-GGGEEEEEEEEEEEEEE-SSSSEEEEEEEEEEEEEESSGGGEEEETTT--/--SSSS-EEE-SSPBPPP-PPP-HHHHSB-GGGTTTTSSSEEEEEEEPPPPPEETTTSTT---PEEP-EEEEEEE--EEEEEEEEEEHHHHHHSSS--THHHHHHHHHHHHHHHHHHHHHHHHHSEEP-PPPPSSHHHHHHHHHHHHHHHHHTT--STT-EEEE-HHHHHHHHSTT-SSS-TTTSSSSHHHHT----EETTEEEEE-S-SS-SSS--EEEE-GGGEEEEEEEEEEEEEE-SSSSEEEEEEEEEEEEEESSGGGEEEESTT--/--SSS------SS--PPP-PPP-HHHHSB-GGGTTTTSSSEEEEEEEPPP--EETTTTTT---PEEP-EEEEEEE--EEEEEEEEEETTHHHHSSS--THHHHHHHHHHHHHHHHHHHHHHHHHSEEP-PPPPSSHHHHHHHHHHHHHHHHHTT--STT-EEEE-HHHHHHHHSTT-SSS-TTTSSSSHHHHT-----BTTBEEEE-S-SS-SSS--EEEE-GGGEEEEEEEEEEEEEE-SSSSEEEEEEEEEEEEEES-STTEEEESTT--/--SSSS-EEE-SSPBPPP-PPP-GGGTSB-GGGTGGGSSSEEEEEEEEPPPP--TTTSTT---PPPPEEEEEEEE--EEEEEEEEEEHHHHHHSSS--THHHHHHHHHHHHHHHHHHHHHHHHHSEEP-PPPPSSHHHHHHHHHHHHHHHHHTT--STT-EEEE-HHHHHHHTSTT-STT-TTTSSSSHHHHT----EETTEEEEE-S-SS-SSS--EEEE-GGGEEEEEEEEEEEEEE-SSSSEEEEEEEEEEEEEESSGGGEEEETTT--/--SSSS-EEE-SS-BPPP-PPP-HHHHSB-GGGGTTTS-SEEEEEEE-PPPPEETTTTTT---PEEP-EEEEEE---EEEEEEEEEEHHHHHHSSS--THHHHHHHHHHHHHHHHHHHHHHHHHSEEP-----SSHHHHHHHHHHHHHHHHHTT--SSS-EEEE-HHHHHHHHSTT-SSS-TTTSSSTHHHHT----EETTEEEEE-S-SS-SSS--EEEE-GGGEEEEEEEEEEEEEE-SSSSEEEEEEEEEEEEEESSSTTEEEETTT--/--SSSS-----SSPPPP------HHHHSB-GGGTGGGS-SEEEE--EEPPPP--TTTTSS-------EE--EEEE--EEEEEEEEEEHHHHHHSSS--HHHHHHHHHHHHHHHHHHHHHHHHHHSEEPP-PPPSSHHHHHHHHHHHHHHHHHTT--SSS-EEEE-HHHHHHHHTTGGGSBPP--TTS-HHHHTTEEEEETTEEEEE-TTSS-SSS--EEEE-GGGEEEEEEEEEEEEEE-SSSSEEEEEEEEEEEEEES-GGGEEEESTT--/--SSSS-----SS--PPP-PPP-HHHHSB-GGGTGGGSSSEEEEEEEEPPPPEETTTTTT---PEEPEEEEEEEE--EEEEEEEEEEHHHHHHSSS--THHHHHHHHHHHHHHHHHHHHHHHHHSEEP-----SSHHHHHHHHHHHHHHHHHTT--SSS-EEEE-HHHHHHHTSTT-STT-TTTSSSSHHHHT-----BTTBEEEE-S-SS-SSS--EEEE-GGGEEEEEEEEEEEEEE-SSSSEEEEEEEEEEEEEES-STTEEEESTT--/--SSSS-EEE-SSPBPPP-PPP-GGGTSB-GGGTGGGSSSEEEEEEEEPPPP--TTTSTT---PPPPEEEEEEEE--EEEEEEEEEEHHHHHHSSS--THHHHHHHHHHHHHHHHHHHHHHHHHSEEP-----SSHHHHHHHHHHHHHHHHHTT--SSS-EEEE-HHHHHHHHSTT-SSS-TTTSSSTHHHHT-----BTTBEEEE-S-SS-SSS--EEEE-GGG-EEEEEEEEEEEEE-SSSSEEEEEEEEEEEEE-SSGGGEEEESTT--

Solvent-accessible surface area: 122405 Å² total; per-residue (Å²): 89,83,132,48,140,90,55,88,30,139,23,97,141,37,44,74,81,56,67,18,146,56,17,0,23,135,12,9,33,90,119,40,59,61,122,2,71,112,30,79,64,11,119,30,40,32,137,61,79,104,97,144,118,99,92,167,79,52,54,185,135,117,96,104,86,92,105,43,18,74,37,48,63,0,79,5,54,45,6,41,1,3,6,2,32,3,23,32,0,54,106,56,29,55,34,33,69,16,112,7,4,59,127,11,1,66,58,20,11,47,27,33,12,1,101,41,0,0,47,12,0,0,65,81,2,55,71,14,136,38,97,61,9,92,66,10,92,52,0,38,89,15,0,32,32,0,13,105,53,0,73,142,36,137,16,71,116,124,45,17,1,0,0,0,4,10,20,0,2,30,46,5,59,2,15,48,11,94,23,0,10,22,91,81,28,84,88,24,40,7,0,71,62,5,79,20,39,105,11,110,64,2,119,23,21,73,4,39,5,4,80,4,74,106,74,22,0,0,0,0,0,28,40,49,2,0,0,6,1,36,29,15,105,75,113,23,86,38,66,19,31,71,8,4,3,37,18,22,0,12,0,11,0,1,0,16,79,7,21,152,66,82,3,0,2,0,6,33,71,130,5,108,137,147,136,150,170,129,92,139,151,189,91,95,149,78,179,99,151,256,84,29,147,52,16,0,26,130,12,6,34,92,109,17,54,65,52,3,83,130,11,70,15,0,35,2,29,8,6,62,42,15,86,34,94,66,44,111,88,53,56,146,128,49,92,29,58,90,42,68,90,85,56,42,66,0,85,11,80,48,124,86,79,42,77,51,98,16,57,44,111,75,100,128,140,64,60,30,79,26,96,14,122,54,115,48,7,67,56,45,16,47,35,46,8,2,109,45,0,0,43,14,0,0,67,82,1,53,72,13,118,58,94,70,7,86,67,10,60,54,0,10,44,16,0,5,21,0,11,31,56,0,29,67,28,44,3,49,106,131,39,16,1,0,0,0,5,50,65,0,2,118,49,7,115,12,122,50,9,24,6,22,46,55,87,39,2,51,82,44,43,10,99,199,78,21,70,29,24,70,1,22,32,1,123,20,26,69,4,95,8,4,80,4,95,108,77,22,0,0,0,0,0,24,35,42,0,0,0,6,0,34,52,71,106,85,104,84,84,60,114,38,173,140,53,164,0,32,73,24,86,15,69,10,14,2,0,14,80,7,8,41,67,71,0,0,5,0,9,35,72,129,10,100,136,139,136,150,167,134,96,145,155,193,88,93,141,67,170,121,150,241,78,26,82,38,0,0,24,82,10,5,26,91,122,37,65,60,132,1,73,107,26,90,55,12,126,19,36,30,131,67,76,102,106,142,108,96,117,171,86,68,38,191,130,110,96,107,101,98,96,44,19,86,26,37,65,0,92,5,78,45,100,79,68,43,76,51,95,12,25,40,55,61,104,126,132,65,46,42,77,27,93,19,117,33,135,46,8,63,57,45,13,40,25,42,9,1,100,49,0,0,44,14,0,0,66,83,4,63,67,20,133,47,96,63,9,90,72,20,83,49,0,15,95,13,0,53,32,0,25,110,69,0,80,156,39,140,19,73,108,131,40,12,3,0,0,0,3,53,71,0,1,116,49,2,139,68,35,50,113,111,13,83,105,31,133,30,83,77,29,63,80,21,18,115,41,19,24,41,1,39,29,172,47,5,52,1,0,52,2,99,11,4,80,3,89,110,80,19,0,0,0,0,0,23,38,36,3,0,0,6,0,17,29,8,109,74,89,38,71,30,111,28,121,84,12,112,3,28,34,19,3,15,9,10,0,1,0,15,83,6,22,140,74,85,3,0,3,0,9,43,64,127,6,102,94,77,130,60,138,90,52,89,34,140,17,96,122,37,34,78,90,52,67,19,144,57,23,0,26,125,12,7,30,79,124,17,60,70,63,2,80,151,3,76,12,0,41,2,25,6,8,57,28,14,86,36,83,66,1,101,83,46,53,68,102,11,92,30,58,90,46,67,93,83,55,49,60,0,89,10,62,41,8,41,4,3,11,1,41,3,51,28,27,69,83,52,34,52,28,27,85,15,73,6,5,46,131,15,3,66,52,18,11,48,31,25,10,1,97,46,0,0,50,15,0,0,71,82,4,54,70,16,142,39,93,68,10,88,67,8,67,53,0,3,38,15,0,5,22,0,13,32,48,0,28,53,30,44,3,52,108,129,42,15,2,0,0,0,3,11,23,0,1,29,47,4,50,2,12,51,8,26,3,0,10,18,47,34,3,48,84,26,47,7,0,65,65,6,72,14,30,73,0,20,36,0,124,22,25,67,8,38,4,4,90,2,77,101,80,23,0,0,0,0,0,23,35,48,0,0,0,5,0,34,48,76,105,77,112,88,79,57,65,17,60,139,41,29,2,31,43,22,68,16,42,12,13,1,0,17,79,8,12,43,68,71,0,0,2,0,7,34,63,125,7,109,88,81,128,54,143,92,48,91,25,133,15,89,146,36,47,66,78,55,64,18,148,53,21,0,26,133,10,8,27,90,120,40,56,54,120,3,72,115,29,86,57,14,119,30,39,33,135,64,76,112,101,143,111,99,116,168,84,49,52,176,135,115,95,108,98,95,98,43,20,77,29,40,60,0,78,4,52,41,10,41,1,3,9,2,40,5,28,31,0,59,102,57,25,55,35,29,70,16,106,6,5,55,131,11,1,64,51,22,14,48,31,36,11,1,102,48,0,1,50,17,0,0,67,78,1,52,70,19,139,36,96,70,9,89,69,9,82,48,0,38,87,15,0,32,33,0,12,115,63,0,71,144,42,136,15,77,115,132,41,15,0,0,0,0,5,8,21,0,0,24,39,4,49,1,8,47,8,97,26,0,6,17,73,80,25,83,88,29,42,6,0,64,64,7,78,18,38,100,14,104,66,2,114,23,23,64,4,39,5,4,84,4,73,101,79,21,0,0,0,0,0,25,37,47,1,0,0,7,1,32,27,14,105,72,116,33,78,32,73,18,27,80,7,3,4,39,15,34,0,10,1,11,0,2,0,13,84,6,22,157,70,79,5,0,3,0,7,38,73,128,8,119,94,77,129,53,146,87,59,84,38,142,16,97,132,34,42,71,85,54,67,19,143,52,21,0,24,125,9,7,26,86,124,47,55,59,119,2,64,114,28,86,56,9,120,29,36,35,145,68,79,109,98,144,114,98,43,178,81,50,50,81,104,55,95,108,91,92,100,44,18,80,36,45,59,0,81,4,50,41,9,37,1,2,9,3,39,4,23,34,0,53,105,52,24,52,36,31,63,15,110,7,4,55,130,10,2,66,53,19,12,46,32,34,12,1,97,48,0,1,51,15,0,0,67,81,1,57,62,17,140,43,93,72,8,88,68,10,85,52,0,38,84,14,0,33,34,0,14,114,60,0,69,145,41,137,14,79,108,134,37,15,1,0,0,0,4,9,19,0,1,24,42,4,49,1,12,45,9,86,20,0,8,25,90,75,27,86,87,27,45,6,0,63,64,6,78,18,39,104,15,105,65,1,117,25,28,64,5,40,6,3,87,3,68,102,80,23,0,0,0,0,0,27,37,46,1,0,0,5,1,37,28,13,103,71,118,33,78,24,92,14,59,67,7,3,3,41,9,32,0,11,0,9,0,1,0,14,84,7,23,155,71,83,4,0,2,0,8,36,69,133,9,107,136,149,132,149,168,90,54,90,35,147,21,101,142,36,42,75,76,56,69,18,140,55,16,0,28,130,12,8,29,89,115,12,55,63,66,2,83,143,12,74,17,1,44,3,27,6,5,59,37,16,88,34,80,68,1,99,81,49,52,67,99,10,90,30,64,94,47,65,90,85,57,50,64,0,76,9,57,49,8,37,4,2,2,1,34,4,51,41,106,66,106,125,140,62,58,31,69,14,110,6,5,59,133,10,2,65,55,16,12,49,33,32,9,0,98,37,0,1,49,12,0,0,63,83,2,51,69,19,141,40,96,67,10,86,67,10,72,54,0,9,35,15,1,5,19,0,12,32,48,0,30,55,25,46,4,55,110,132,40,18,2,0,0,0,4,11,20,0,0,28,48,5,52,2,14,51,10,22,5,0,10,20,42,34,2,51,80,26,41,8,0,65,64,6,70,12,32,69,0,20,34,1,122,23,25,66,6,41,7,4,93,4,78,104,78,23,0,0,0,0,0,28,37,40,0,0,0,6,1,38,52,72,105,75,116,86,77,58,115,31,165,140,49,160,1,36,35,28,72,17,43,14,15,2,0,17,76,7,9,38,73,74,0,0,2,0,6,34,72,127,6,115,144,143,138,148,170,126,96,142,152,189,93,94,152,86,176,97,149,257,82,36,145,55,15,0,24,132,12,8,28,93,117,7,57,69,72,2,86,131,11,67,14,0,42,2,29,7,5,59,35,16,83,32,71,70,43,97,82,48,51,142,133,43,92,32,51,91,38,66,94,78,60,43,60,0,81,10,86,45,123,82,77,45,82,46,95,11,56,42,108,72,91,126,142,60,56,30,70,25,104,14,119,59,128,48,9,66,54,47,20,48,34,43,12,1,97,42,0,0,46,13,0,0,64,73,2,60,62,18,138,39,97,66,10,87,68,9,65,53,0,8,41,14,0,6,23,0,13,34,51,0,29,62,30,43,4,52,112,135,38,18,2,0,0,0,4,62,64,0,0,117,46,7,93,11,121,53,11,25,6,26,30,57,91,30,4,58,79,40,39,8,97,203,84,21,69,12,32,72,0,22,37,1,120,25,24,80,8,98,8,3,79,3,99,112,76,25,0,0,0,0,0,26,39,44,0,0,0,6,0,28,49,75,106,79,111,84,82,72,123,33,170,140,51,162,3,40,71,20,86,19,71,13,14,2,0,13,73,5,8,40,70,73,0,0,2,0,6,32,75,132,6,106,140,145,138,148,162,127,100,141,158,189,86,95,138,82,175,92,148,260,83,32,148,51,21,0,26,131,15,8,25,90,112,14,53,56,73,2,83,143,13,75,18,0,37,4,31,8,5,56,32,14,85,33,80,70,1,114,82,47,54,71,98,14,86,30,56,85,40,64,92,78,62,41,63,0,78,7,82,46,126,83,78,46,79,48,92,12,56,40,106,73,99,124,142,60,62,29,65,25,109,14,119,58,126,47,9,68,51,47,18,48,34,57,11,1,105,42,0,1,52,14,0,0,65,78,2,59,56,20,137,44,91,70,8,87,68,10,71,51,0,8,37,13,0,6,22,0,15,33,48,0,36,63,31,45,3,49,112,130,38,16,3,0,0,0,4,64,59,0,0,114,46,6,95,13,122,52,10,23,5,25,30,59,90,35,2,54,83,42,44,8,98,197,83,18,76,12,36,72,0,17,39,1,128,26,23,81,4,103,13,5,86,5,97,106,79,24,0,0,0,0,1,23,38,42,0,0,1,8,1,36,55,68,105,78,115,88,88,60,119,33,172,140,53,163,2,42,65,26,89,16,70,11,13,2,0,15,80,6,10,42,70,73,0,0,2,1,10,34,73,127,6,111

Nearest PDB structures (foldseek):
  8e16-assembly1_I  TM=1.004E+00  e=6.785E-59  Mycobacterium virus Che8
  7rwz-assembly1_C  TM=6.057E-01  e=6.398E-07  Staphylococcus aureus
  8f2n-assembly1_AK  TM=5.389E-01  e=8.960E-06  Bacillus phage phi29
  7bqx-assembly1_W  TM=6.004E-01  e=5.057E-02  Human herpesvirus 4 strain B95-8
  7bsi-assembly1_k  TM=6.002E-01  e=5.369E-02  Human herpesvirus 4 strain B95-8

Sequence (2448 aa):
AFNNFIPELWSDMLLEEWTAQTVFANLVNREYEGIASKGNVVHIAGVVAPTVKDYKAAGRQTSADAISDTGVDLLIDQEKSIDFLVDDIDRVQVAGSLEAYTRAGATALATDTDKFIADMLVDNGTALTGSAPSDADDAFDLIASALKELTKANVPNVGRVVVVNAEMAFWLRSSGSKLTSADTSGDAAGLRAGTIGNLLGARIVESNNLRDTDDEQFVAFHPSAAAYVSQIDTVEALRDQDSFSDRIRALHVYGGKVVRPTGVVVFNKTGSAFNNFIPELWSDMLLEEWTAQTVFANLVNREYEGIASKGNVVHIAGVVAPTVKDYKAAGRQTSADAISDTGVDLLIDQEKSIDFLVDDIDRVQVAGSLEAYTRAGATALATDTDKFIADMLVDNGTALTGSAPSDADDAFDLIASALKELTKANVPNVGRVVVVNAEMAFWLRSSGSKLTSADTSGDAAGLRAGTIGNLLGARIVESNNLRDTDDEQFVAFHPSAAAYVSQIDTVEALRDQDSFSDRIRALHVYGGKVVRPTGVVVFNKTGSAFNNFIPELWSDMLLEEWTAQTVFANLVNREYEGIASKGNVVHIAGVVAPTVKDYKAAGRQTSADAISDTGVDLLIDQEKSIDFLVDDIDRVQVAGSLEAYTRAGATALATDTDKFIADMLVDNGTALTGSAPSDADDAFDLIASALKELTKANVPNVGRVVVVNAEMAFWLRSSGSKLTSADTSGDAAGLRAGTIGNLLGARIVESNNLRDTDDEQFVAFHPSAAAYVSQIDTVEALRDQDSFSDRIRALHVYGGKVVRPTGVVVFNKTGSAFNNFIPELWSDMLLEEWTAQTVFANLVNREYEGIASKGNVVHIAGVVAPTVKDYKAAGRQTSADAISDTGVDLLIDQEKSIDFLVDDIDRVQVAGSLEAYTRAGATALATDTDKFIADMLVDNGTALTGSAPSDADDAFDLIASALKELTKANVPNVGRVVVVNAEMAFWLRSSGSKLTSADTSGDAAGLRAGTIGNLLGARIVESNNLRDTDDEQFVAFHPSAAAYVSQIDTVEALRDQDSFSDRIRALHVYGGKVVRPTGVVVFNKTGSAFNNFIPELWSDMLLEEWTAQTVFANLVNREYEGIASKGNVVHIAGVVAPTVKDYKAAGRQTSADAISDTGVDLLIDQEKSIDFLVDDIDRVQVAGSLEAYTRAGATALATDTDKFIADMLVDNGTALTGSAPSDADDAFDLIASALKELTKANVPNVGRVVVVNAEMAFWLRSSGSKLTSADTSGDAAGLRAGTIGNLLGARIVESNNLRDTDDEQFVAFHPSAAAYVSQIDTVEALRDQDSFSDRIRALHVYGGKVVRPTGVVVFNKTGSAFNNFIPELWSDMLLEEWTAQTVFANLVNREYEGIASKGNVVHIAGVVAPTVKDYKAAGRQTSADAISDTGVDLLIDQEKSIDFLVDDIDRVQVAGSLEAYTRAGATALATDTDKFIADMLVDNGTALTGSAPSDADDAFDLIASALKELTKANVPNVGRVVVVNAEMAFWLRSSGSKLTSADTSGDAAGLRAGTIGNLLGARIVESNNLRDTDDEQFVAFHPSAAAYVSQIDTVEALRDQDSFSDRIRALHVYGGKVVRPTGVVVFNKTGSAFNNFIPELWSDMLLEEWTAQTVFANLVNREYEGIASKGNVVHIAGVVAPTVKDYKAAGRQTSADAISDTGVDLLIDQEKSIDFLVDDIDRVQVAGSLEAYTRAGATALATDTDKFIADMLVDNGTALTGSAPSDADDAFDLIASALKELTKANVPNVGRVVVVNAEMAFWLRSSGSKLTSADTSGDAAGLRAGTIGNLLGARIVESNNLRDTDDEQFVAFHPSAAAYVSQIDTVEALRDQDSFSDRIRALHVYGGKVVRPTGVVVFNKTGSAFNNFIPELWSDMLLEEWTAQTVFANLVNREYEGIASKGNVVHIAGVVAPTVKDYKAAGRQTSADAISDTGVDLLIDQEKSIDFLVDDIDRVQVAGSLEAYTRAGATALATDTDKFIADMLVDNGTALTGSAPSDADDAFDLIASALKELTKANVPNVGRVVVVNAEMAFWLRSSGSKLTSADTSGDAAGLRAGTIGNLLGARIVESNNLRDTDDEQFVAFHPSAAAYVSQIDTVEALRDQDSFSDRIRALHVYGGKVVRPTGVVVFNKTGSAFNNFIPELWSDMLLEEWTAQTVFANLVNREYEGIASKGNVVHIAGVVAPTVKDYKAAGRQTSADAISDTGVDLLIDQEKSIDFLVDDIDRVQVAGSLEAYTRAGATALATDTDKFIADMLVDNGTALTGSAPSDADDAFDLIASALKELTKANVPNVGRVVVVNAEMAFWLRSSGSKLTSADTSGDAAGLRAGTIGNLLGARIVESNNLRDTDDEQFVAFHPSAAAYVSQIDTVEALRDQDSFSDRIRALHVYGGKVVRPTGVVVFNKTGS